Protein 5KQB (pdb70)

Foldseek 3Di:
DQFPPDDDDPFFWGDFWFADDPDDDPHTQQFTKGADAFFWFWWALAWWFWADWDADQQQFTWTKTDHPVHWKIKIKTAFPFFDDDHGDTDGFLHTGGTGHQGSHDPPTTIITIFMAGNDDDSVRTDGCQVVLVPGPVRCCSTTDD

Secondary structure (DSSP, 8-state):
---------S-SBS--SEESSSSSSS-EE-SEEEE--TTPEEEPSSSEEEEEEEEETTTEEEEEEEETTSSEEEEEEEEEEES--TT-EE-TT-EEEEE---S-SSSPPEEEEEEEESS-SGGGB--SHHHHTTSTTGGGGTB--

Nearest PDB structures (foldseek):
  5kqc-assembly1_A  TM=9.126E-01  e=1.119E-22  Staphylococcus aureus
  5nmy-assembly1_A  TM=9.109E-01  e=2.207E-10  Staphylococcus simulans
  4lxc-assembly5_C-2  TM=8.504E-01  e=8.497E-10  Staphylococcus simulans
  6smk-assembly1_A  TM=8.408E-01  e=1.112E-07  Enterococcus faecalis V583
  7qrl-assembly2_B  TM=8.453E-01  e=5.719E-06  Caulobacter vibrioides

CATH classification: 2.70.70.10

InterPro domains:
  IPR011055 Duplicated hybrid motif [G3DSA:2.70.70.10] (48-192)
  IPR011055 Duplicated hybrid motif [SSF51261] (54-179)
  IPR016047 M23ase, beta-sheet core domain [PF01551] (75-166)
  IPR050570 Bacterial cell wall metabolism enzyme [PTHR21666] (57-179)

Solvent-accessible surface area: 8880 Å² total; per-residue (Å²): 114,115,173,197,97,122,212,158,234,50,92,110,42,64,77,60,59,29,134,115,108,146,55,118,178,66,45,131,11,57,0,1,6,3,41,11,77,140,37,11,26,0,42,1,2,32,42,1,99,1,54,122,50,43,99,61,165,128,6,5,62,2,0,1,3,18,31,102,143,55,88,51,27,1,37,0,34,19,0,50,135,59,70,20,133,80,47,40,161,14,141,44,39,77,51,0,0,65,0,0,61,38,22,37,159,135,99,51,7,43,1,18,0,15,35,0,85,58,16,61,17,84,88,107,17,82,49,0,99,76,9,17,125,130,17,115,92,22,53,163,10,0,9,79,106

Sequence (145 aa):
GSKWEDFFRGSRITETFGKYQHSPFDGKHYGIDFALPKGTPIKAPTNGKVTRIFNNELGGKVLQIAEDNGEYHQWYLHLDKYNVKVGDRVKAGDIIAYSGNTGIQTTGAHLHFQRMKGGVGNAYAEDPKPFIDQLPDGERSLYDLGSKWEDFFRGSRITETFGKYQHSPFDGKHYGIDFALPKGTPIKAPTNGKVTRIFNNELGGKVLQIAEDNGEYHQWYLHLDKYNVKVGDRVKAGDIIAYSGNTGIQTTGAHLHFQRMKGGVGNAYAEDPKPFIDQLPDGERSLYDLGSKWEDFFRGSRITETFGKYQHSPFDGKHYGIDFALPKGTPIKAPTNGKVTRIFNNELGGKVLQIAEDNGEYHQWYLHLDKYNVKVGDRVKAGDIIAYSGNTGIQTTGAHLHFQRMKGGVGNAYAEDPKPFIDQLPDGERSLYDLGSKWEDFFRGSRITETFGKYQHSPFDGKHYGIDFALPKGTPIKAPTNGKVTRIFNNELGGKVLQIAEDNGEYHQWYLHLDKYNVKVGDRVKAGDIIAYSGNTGIQTTGAHLHFQRMKGGVGNAYAEDPKPFIDQLPDGERSLYDLGSKWEDFFRGSRITETFGKYQHSPFDGKHYGIDFALPKGTPIKAPTNGKVTRIFNNELGGKVLQIAEDNGEYHQWYLHLDKYNVKVGDRVKAGDIIAYSGNTGIQTTGAHLHFQRMKGGVGNAYAEDPKPFIDQLPDGERSLYDLGSKWEDFFRGSRITETFGKYQHSPFDGKHYGIDFALPKGTPIKAPTNGKVTRIFNNELGGKVLQIAEDNGEYHQWYLHLDKYNVKVGDRVKAGDIIAYSGNTGIQTTGAHLHFQRMKGGVGNAYAEDPKPFIDQLPDGERSLYDLGSKWEDFFRGSRITETFGKYQHSPFDGKHYGIDFALPKGTPIKAPTNGKVTRIFNNELGGKVLQIAEDNGEYHQWYLHLDKYNVKVGDRVKAGDIIAYSGNTGIQTTGAHLHFQRMKGGVGNAYAEDPKPFIDQLPDGERSLYDLGSKWEDFFRGSRITETFGKYQHSPFDGKHYGIDFALPKGTPIKAPTNGKVTRIFNNELGGKVLQIAEDNGEYHQWYLHLDKYNVKVGDRVKAGDIIAYSGNTGIQTTGAHLHFQRMKGGVGNAYAEDPKPFIDQLPDGERSLYDLGSKWEDFFRGSRITETFGKYQHSPFDGKHYGIDFALPKGTPIKAPTNGKVTRIFNNELGGKVLQIAEDNGEYHQWYLHLDKYNVKVGDRVKAGDIIAYSGNTGIQTTGAHLHFQRMKGGVGNAYAEDPKPFIDQLPDGERSLYDLGSKWEDFFRGSRITETFGKYQHSPFDGKHYGIDFALPKGTPIKAPTNGKVTRIFNNELGGKVLQIAEDNGEYHQWYLHLDKYNVKVGDRVKAGDIIAYSGNTGIQTTGAHLHFQRMKGGVGNAYAEDPKPFIDQLPDGERSLYDLGSKWEDFFRGSRITETFGKYQHSPFDGKHYGIDFALPKGTPIKAPTNGKVTRIFNNELGGKVLQIAEDNGEYHQWYLHLDKYNVKVGDRVKAGDIIAYSGNTGIQTTGAHLHFQRMKGGVGNAYAEDPKPFIDQLPDGERSLYDLGSKWEDFFRGSRITETFGKYQHSPFDGKHYGIDFALPKGTPIKAPTNGKVTRIFNNELGGKVLQIAEDNGEYHQWYLHLDKYNVKVGDRVKAGDIIAYSGNTGIQTTGAHLHFQRMKGGVGNAYAEDPKPFIDQLPDGERSLYDLGSKWEDFFRGSRITETFGKYQHSPFDGKHYGIDFALPKGTPIKAPTNGKVTRIFNNELGGKVLQIAEDNGEYHQWYLHLDKYNVKVGDRVKAGDIIAYSGNTGIQTTGAHLHFQRMKGGVGNAYAEDPKPFIDQLPDGERSLYDLGSKWEDFFRGSRITETFGKYQHSPFDGKHYGIDFALPKGTPIKAPTNGKVTRIFNNELGGKVLQIAEDNGEYHQWYLHLDKYNVKVGDRVKAGDIIAYSGNTGIQTTGAHLHFQRMKGGVGNAYAEDPKPFIDQLPDGERSLYDLGSKWEDFFRGSRITETFGKYQHSPFDGKHYGIDFALPKGTPIKAPTNGKVTRIFNNELGGKVLQIAEDNGEYHQWYLHLDKYNVKVGDRVKAGDIIAYSGNTGIQTTGAHLHFQRMKGGVGNAYAEDPKPFIDQLPDGERSLYDL

Radius of gyration: 15.44 Å; Cα contacts (8 Å, |Δi|>4): 350; chains: 1; bounding box: 43×32×42 Å

Organism: Staphylococcus aureus (strain NCTC 8325 / PS 47) (NCBI:txid93061)

Structure (mmCIF, N/CA/C/O backbone):
data_5KQB
#
_entry.id   5KQB
#
loop_
_entity.id
_entity.type
_entity.pdbx_description
1 polymer 'Peptidase M23'
2 non-polymer 'ZINC ION'
#
loop_
_atom_site.group_PDB
_atom_site.id
_atom_site.type_symbol
_atom_site.label_atom_id
_atom_site.label_alt_id
_atom_site.label_comp_id
_atom_site.label_asym_id
_atom_site.label_entity_id
_atom_site.label_seq_id
_atom_site.pdbx_PDB_ins_code
_atom_site.Cartn_x
_atom_site.Cartn_y
_atom_site.Cartn_z
_atom_site.occupancy
_atom_site.B_iso_or_equiv
_atom_site.auth_seq_id
_atom_site.auth_comp_id
_atom_site.auth_asym_id
_atom_site.auth_atom_id
_atom_site.pdbx_PDB_model_num
ATOM 1 N N . GLY A 1 1 ? 55.554 49.797 23.545 1.00 0.00 48 GLY A N 1
ATOM 2 C CA . GLY A 1 1 ? 56.407 49.571 22.369 1.00 0.00 48 GLY A CA 1
ATOM 3 C C . GLY A 1 1 ? 56.762 48.112 22.212 1.00 0.00 48 GLY A C 1
ATOM 4 O O . GLY A 1 1 ? 55.892 47.245 22.321 1.00 0.00 48 GLY A O 1
ATOM 10 N N . SER A 1 2 ? 58.043 47.841 21.951 1.00 0.00 49 SER A N 1
ATOM 11 C CA . SER A 1 2 ? 58.594 46.501 21.706 1.00 0.00 49 SER A CA 1
ATOM 12 C C . SER A 1 2 ? 58.436 45.543 22.893 1.00 0.00 49 SER A C 1
ATOM 13 O O . SER A 1 2 ? 58.075 44.380 22.695 1.00 0.00 49 SER A O 1
ATOM 21 N N . LYS A 1 3 ? 58.669 46.014 24.127 1.00 0.00 50 LYS A N 1
ATOM 22 C CA . LYS A 1 3 ? 58.677 45.169 25.333 1.00 0.00 50 LYS A CA 1
ATOM 23 C C . LYS A 1 3 ? 57.378 45.245 26.138 1.00 0.00 50 LYS A C 1
ATOM 24 O O . LYS A 1 3 ? 57.048 46.295 26.696 1.00 0.00 50 LYS A O 1
ATOM 43 N N . TRP A 1 4 ? 56.677 44.118 26.241 1.00 0.00 51 TRP A N 1
ATOM 44 C CA . TRP A 1 4 ? 55.364 43.994 26.904 1.00 0.00 51 TRP A CA 1
ATOM 45 C C . TRP A 1 4 ? 55.045 42.588 27.440 1.00 0.00 51 TRP A C 1
ATOM 46 O O . TRP A 1 4 ? 54.085 42.408 28.193 1.00 0.00 51 TRP A O 1
ATOM 67 N N . GLU A 1 5 ? 55.828 41.588 27.038 1.00 0.00 52 GLU A N 1
ATOM 68 C CA . GLU A 1 5 ? 55.549 40.159 27.171 1.00 0.00 52 GLU A CA 1
ATOM 69 C C . GLU A 1 5 ? 55.369 39.660 28.619 1.00 0.00 52 GLU A C 1
ATOM 70 O O . GLU A 1 5 ? 55.992 40.146 29.568 1.00 0.00 52 GLU A O 1
ATOM 82 N N . ASP A 1 6 ? 54.490 38.673 28.792 1.00 0.00 53 ASP A N 1
ATOM 83 C CA . ASP A 1 6 ? 53.998 38.228 30.097 1.00 0.00 53 ASP A CA 1
ATOM 84 C C . ASP A 1 6 ? 55.000 37.393 30.912 1.00 0.00 53 ASP A C 1
ATOM 85 O O . ASP A 1 6 ? 55.615 36.452 30.393 1.00 0.00 53 ASP A O 1
ATOM 94 N N . PHE A 1 7 ? 55.096 37.661 32.216 1.00 0.00 54 PHE A N 1
ATOM 95 C CA . PHE A 1 7 ? 55.725 36.786 33.216 1.00 0.00 54 PHE A CA 1
ATOM 96 C C . PHE A 1 7 ? 54.858 35.611 33.698 1.00 0.00 54 PHE A C 1
ATOM 97 O O . PHE A 1 7 ? 54.717 35.346 34.894 1.00 0.00 54 PHE A O 1
ATOM 114 N N . PHE A 1 8 ? 54.186 34.965 32.745 1.00 0.00 55 PHE A N 1
ATOM 115 C CA . PHE A 1 8 ? 53.216 33.892 32.967 1.00 0.00 55 PHE A CA 1
ATOM 116 C C . PHE A 1 8 ? 53.856 32.654 33.622 1.00 0.00 55 PHE A C 1
ATOM 117 O O . PHE A 1 8 ? 54.974 32.288 33.251 1.00 0.00 55 PHE A O 1
ATOM 134 N N . ARG A 1 9 ? 53.163 31.976 34.545 1.00 0.00 56 ARG A N 1
ATOM 135 C CA . ARG A 1 9 ? 53.516 30.608 34.964 1.00 0.00 56 ARG A CA 1
ATOM 136 C C . ARG A 1 9 ? 52.311 29.855 35.537 1.00 0.00 56 ARG A C 1
ATOM 137 O O . ARG A 1 9 ? 51.733 30.264 36.552 1.00 0.00 56 ARG A O 1
ATOM 158 N N . GLY A 1 10 ? 51.982 28.724 34.915 1.00 0.00 57 GLY A N 1
ATOM 159 C CA . GLY A 1 10 ? 50.913 27.808 35.321 1.00 0.00 57 GLY A CA 1
ATOM 160 C C . GLY A 1 10 ? 49.496 28.391 35.229 1.00 0.00 57 GLY A C 1
ATOM 161 O O . GLY A 1 10 ? 49.277 29.515 34.773 1.00 0.00 57 GLY A O 1
ATOM 165 N N . SER A 1 11 ? 48.516 27.617 35.688 1.00 0.00 58 SER A N 1
ATOM 166 C CA . SER A 1 11 ? 47.101 28.015 35.741 1.00 0.00 58 SER A CA 1
ATOM 167 C C . SER A 1 11 ? 46.762 29.009 36.866 1.00 0.00 58 SER A C 1
ATOM 168 O O . SER A 1 11 ? 47.579 29.290 37.751 1.00 0.00 58 SER A O 1
ATOM 176 N N . ARG A 1 12 ? 45.551 29.583 36.826 1.00 0.00 59 ARG A N 1
ATOM 177 C CA . ARG A 1 12 ? 45.092 30.687 37.696 1.00 0.00 59 ARG A CA 1
ATOM 178 C C . ARG A 1 12 ? 44.727 30.282 39.132 1.00 0.00 59 ARG A C 1
ATOM 179 O O . ARG A 1 12 ? 44.398 31.147 39.937 1.00 0.00 59 ARG A O 1
ATOM 200 N N . ILE A 1 13 ? 44.745 28.992 39.472 1.00 0.00 60 ILE A N 1
ATOM 201 C CA . ILE A 1 13 ? 44.334 28.521 40.800 1.00 0.00 60 ILE A CA 1
ATOM 202 C C . ILE A 1 13 ? 45.461 28.733 41.828 1.00 0.00 60 ILE A C 1
ATOM 203 O O . ILE A 1 13 ? 46.583 28.253 41.632 1.00 0.00 60 ILE A O 1
ATOM 219 N N . THR A 1 14 ? 45.175 29.427 42.937 1.00 0.00 61 THR A N 1
ATOM 220 C CA . THR A 1 14 ? 46.079 29.514 44.102 1.00 0.00 61 THR A CA 1
ATOM 221 C C . THR A 1 14 ? 46.096 28.265 44.981 1.00 0.00 61 THR A C 1
ATOM 222 O O . THR A 1 14 ? 47.159 27.699 45.246 1.00 0.00 61 THR A O 1
ATOM 233 N N . GLU A 1 15 ? 44.911 27.800 45.384 1.00 0.00 62 GLU A N 1
ATOM 234 C CA . GLU A 1 15 ? 44.677 26.604 46.197 1.00 0.00 62 GLU A CA 1
ATOM 235 C C . GLU A 1 15 ? 43.359 25.901 45.828 1.00 0.00 62 GLU A C 1
ATOM 236 O O . GLU A 1 15 ? 42.325 26.537 45.601 1.00 0.00 62 GLU A O 1
ATOM 248 N N . THR A 1 16 ? 43.409 24.569 45.799 1.00 0.00 63 THR A N 1
ATOM 249 C CA . THR A 1 16 ? 42.268 23.646 45.661 1.00 0.00 63 THR A CA 1
ATOM 250 C C . THR A 1 16 ? 41.834 23.094 47.034 1.00 0.00 63 THR A C 1
ATOM 251 O O . THR A 1 16 ? 42.274 23.593 48.077 1.00 0.00 63 THR A O 1
ATOM 262 N N . PHE A 1 17 ? 40.937 22.106 47.077 1.00 0.00 64 PHE A N 1
ATOM 263 C CA . PHE A 1 17 ? 40.296 21.623 48.308 1.00 0.00 64 PHE A CA 1
ATOM 264 C C . PHE A 1 17 ? 41.321 20.748 49.067 1.00 0.00 64 PHE A C 1
ATOM 265 O O . PHE A 1 17 ? 41.825 19.759 48.521 1.00 0.00 64 PHE A O 1
ATOM 282 N N . GLY A 1 18 ? 41.609 21.084 50.333 1.00 0.00 65 GLY A N 1
ATOM 283 C CA . GLY A 1 18 ? 42.567 20.355 51.189 1.00 0.00 65 GLY A CA 1
ATOM 284 C C . GLY A 1 18 ? 43.312 21.216 52.229 1.00 0.00 65 GLY A C 1
ATOM 285 O O . GLY A 1 18 ? 43.178 22.445 52.250 1.00 0.00 65 GLY A O 1
ATOM 289 N N . LYS A 1 19 ? 44.096 20.582 53.120 1.00 0.00 66 LYS A N 1
ATOM 290 C CA . LYS A 1 19 ? 44.815 21.265 54.223 1.00 0.00 66 LYS A CA 1
ATOM 291 C C . LYS A 1 19 ? 45.854 22.282 53.741 1.00 0.00 66 LYS A C 1
ATOM 292 O O . LYS A 1 19 ? 46.508 22.078 52.714 1.00 0.00 66 LYS A O 1
ATOM 311 N N . TYR A 1 20 ? 46.051 23.344 54.519 1.00 0.00 67 TYR A N 1
ATOM 312 C CA . TYR A 1 20 ? 47.086 24.349 54.270 1.00 0.00 67 TYR A CA 1
ATOM 313 C C . TYR A 1 20 ? 48.552 23.957 54.485 1.00 0.00 67 TYR A C 1
ATOM 314 O O . TYR A 1 20 ? 49.385 24.304 53.645 1.00 0.00 67 TYR A O 1
ATOM 332 N N . GLN A 1 21 ? 48.873 23.195 55.533 1.00 0.00 68 GLN A N 1
ATOM 333 C CA . GLN A 1 21 ? 50.228 22.695 55.835 1.00 0.00 68 GLN A CA 1
ATOM 334 C C . GLN A 1 21 ? 50.179 21.360 56.603 1.00 0.00 68 GLN A C 1
ATOM 335 O O . GLN A 1 21 ? 49.106 20.914 57.011 1.00 0.00 68 GLN A O 1
ATOM 349 N N . HIS A 1 22 ? 51.337 20.731 56.830 1.00 0.00 69 HIS A N 1
ATOM 350 C CA . HIS A 1 22 ? 51.499 19.644 57.800 1.00 0.00 69 HIS A CA 1
ATOM 351 C C . HIS A 1 22 ? 51.131 20.091 59.231 1.00 0.00 69 HIS A C 1
ATOM 352 O O . HIS A 1 22 ? 51.043 21.289 59.529 1.00 0.00 69 HIS A O 1
ATOM 366 N N . SER A 1 23 ? 50.963 19.115 60.127 1.00 0.00 70 SER A N 1
ATOM 367 C CA . SER A 1 23 ? 50.363 19.255 61.468 1.00 0.00 70 SER A CA 1
ATOM 368 C C . SER A 1 23 ? 48.849 19.585 61.451 1.00 0.00 70 SER A C 1
ATOM 369 O O . SER A 1 23 ? 48.310 19.966 60.406 1.00 0.00 70 SER A O 1
ATOM 377 N N . PRO A 1 24 ? 48.103 19.371 62.556 1.00 0.00 71 PRO A N 1
ATOM 378 C CA . PRO A 1 24 ? 46.638 19.480 62.566 1.00 0.00 71 PRO A CA 1
ATOM 379 C C . PRO A 1 24 ? 46.098 20.904 62.814 1.00 0.00 71 PRO A C 1
ATOM 380 O O . PRO A 1 24 ? 44.887 21.065 62.998 1.00 0.00 71 PRO A O 1
ATOM 391 N N . PHE A 1 25 ? 46.959 21.927 62.878 1.00 0.00 72 PHE A N 1
ATOM 392 C CA . PHE A 1 25 ? 46.598 23.273 63.355 1.00 0.00 72 PHE A CA 1
ATOM 393 C C . PHE A 1 25 ? 46.233 24.193 62.172 1.00 0.00 72 PHE A C 1
ATOM 394 O O . PHE A 1 25 ? 45.349 25.043 62.306 1.00 0.00 72 PHE A O 1
ATOM 411 N N . ASP A 1 26 ? 46.903 24.046 61.025 1.00 0.00 73 ASP A N 1
ATOM 412 C CA . ASP A 1 26 ? 46.561 24.675 59.744 1.00 0.00 73 ASP A CA 1
ATOM 413 C C . ASP A 1 26 ? 45.564 23.838 58.928 1.00 0.00 73 ASP A C 1
ATOM 414 O O . ASP A 1 26 ? 45.941 22.880 58.247 1.00 0.00 73 ASP A O 1
ATOM 423 N N . GLY A 1 27 ? 44.278 24.160 59.075 1.00 0.00 74 GLY A N 1
ATOM 424 C CA . GLY A 1 27 ? 43.144 23.356 58.618 1.00 0.00 74 GLY A CA 1
ATOM 425 C C . GLY A 1 27 ? 42.893 23.357 57.108 1.00 0.00 74 GLY A C 1
ATOM 426 O O . GLY A 1 27 ? 43.749 23.706 56.290 1.00 0.00 74 GLY A O 1
ATOM 430 N N . LYS A 1 28 ? 41.695 22.909 56.724 1.00 0.00 75 LYS A N 1
ATOM 431 C CA . LYS A 1 28 ? 41.289 22.693 55.330 1.00 0.00 75 LYS A CA 1
ATOM 432 C C . LYS A 1 28 ? 40.758 23.955 54.652 1.00 0.00 75 LYS A C 1
ATOM 433 O O . LYS A 1 28 ? 40.009 24.731 55.249 1.00 0.00 75 LYS A O 1
ATOM 452 N N . HIS A 1 29 ? 41.135 24.117 53.385 1.00 0.00 76 HIS A N 1
ATOM 453 C CA . HIS A 1 29 ? 40.464 24.951 52.391 1.00 0.00 76 HIS A CA 1
ATOM 454 C C . HIS A 1 29 ? 39.285 24.159 51.813 1.00 0.00 76 HIS A C 1
ATOM 455 O O . HIS A 1 29 ? 39.505 23.075 51.268 1.00 0.00 76 HIS A O 1
ATOM 469 N N . TYR A 1 30 ? 38.057 24.677 51.908 1.00 0.00 77 TYR A N 1
ATOM 470 C CA . TYR A 1 30 ? 36.841 23.977 51.469 1.00 0.00 77 TYR A CA 1
ATOM 471 C C . TYR A 1 30 ? 36.335 24.395 50.070 1.00 0.00 77 TYR A C 1
ATOM 472 O O . TYR A 1 30 ? 35.146 24.302 49.763 1.00 0.00 77 TYR A O 1
ATOM 490 N N . GLY A 1 31 ? 37.229 24.897 49.210 1.00 0.00 78 GLY A N 1
ATOM 491 C CA . GLY A 1 31 ? 36.877 25.468 47.906 1.00 0.00 78 GLY A CA 1
ATOM 492 C C . GLY A 1 31 ? 38.019 25.489 46.883 1.00 0.00 78 GLY A C 1
ATOM 493 O O . GLY A 1 31 ? 39.025 24.795 47.027 1.00 0.00 78 GLY A O 1
ATOM 497 N N . ILE A 1 32 ? 37.849 26.306 45.844 1.00 0.00 79 ILE A N 1
ATOM 498 C CA . ILE A 1 32 ? 38.793 26.563 44.745 1.00 0.00 79 ILE A CA 1
ATOM 499 C C . ILE A 1 32 ? 39.060 28.077 44.663 1.00 0.00 79 ILE A C 1
ATOM 500 O O . ILE A 1 32 ? 38.119 28.861 44.750 1.00 0.00 79 ILE A O 1
ATOM 516 N N . ASP A 1 33 ? 40.323 28.485 44.519 1.00 0.00 80 ASP A N 1
ATOM 517 C CA . ASP A 1 33 ? 40.754 29.899 44.459 1.00 0.00 80 ASP A CA 1
ATOM 518 C C . ASP A 1 33 ? 41.249 30.398 43.091 1.00 0.00 80 ASP A C 1
ATOM 519 O O . ASP A 1 33 ? 42.438 30.283 42.802 1.00 0.00 80 ASP A O 1
ATOM 528 N N . PHE A 1 34 ? 40.372 30.960 42.253 1.00 0.00 81 PHE A N 1
ATOM 529 C CA . PHE A 1 34 ? 40.748 31.578 40.969 1.00 0.00 81 PHE A CA 1
ATOM 530 C C . PHE A 1 34 ? 41.333 32.984 41.119 1.00 0.00 81 PHE A C 1
ATOM 531 O O . PHE A 1 34 ? 40.582 33.924 41.369 1.00 0.00 81 PHE A O 1
ATOM 548 N N . ALA A 1 35 ? 42.641 33.163 40.939 1.00 0.00 82 ALA A N 1
ATOM 549 C CA . ALA A 1 35 ? 43.251 34.489 40.898 1.00 0.00 82 ALA A CA 1
ATOM 550 C C . ALA A 1 35 ? 42.738 35.275 39.683 1.00 0.00 82 ALA A C 1
ATOM 551 O O . ALA A 1 35 ? 42.830 34.801 38.545 1.00 0.00 82 ALA A O 1
ATOM 558 N N . LEU A 1 36 ? 42.207 36.479 39.913 1.00 0.00 83 LEU A N 1
ATOM 559 C CA . LEU A 1 36 ? 41.595 37.311 38.870 1.00 0.00 83 LEU A CA 1
ATOM 560 C C . LEU A 1 36 ? 42.004 38.787 38.994 1.00 0.00 83 LEU A C 1
ATOM 561 O O . LEU A 1 36 ? 42.212 39.272 40.107 1.00 0.00 83 LEU A O 1
ATOM 577 N N . PRO A 1 37 ? 42.037 39.529 37.873 1.00 0.00 84 PRO A N 1
ATOM 578 C CA . PRO A 1 37 ? 42.099 40.983 37.897 1.00 0.00 84 PRO A CA 1
ATOM 579 C C . PRO A 1 37 ? 40.844 41.590 38.541 1.00 0.00 84 PRO A C 1
ATOM 580 O O . PRO A 1 37 ? 39.716 41.153 38.268 1.00 0.00 84 PRO A O 1
ATOM 591 N N . LYS A 1 38 ? 41.030 42.628 39.371 1.00 0.00 85 LYS A N 1
ATOM 592 C CA . LYS A 1 38 ? 39.930 43.317 40.069 1.00 0.00 85 LYS A CA 1
ATOM 593 C C . LYS A 1 38 ? 38.915 43.886 39.068 1.00 0.00 85 LYS A C 1
ATOM 594 O O . LYS A 1 38 ? 39.282 44.597 38.125 1.00 0.00 85 LYS A O 1
ATOM 613 N N . GLY A 1 39 ? 37.639 43.569 39.291 1.00 0.00 86 GLY A N 1
ATOM 614 C CA . GLY A 1 39 ? 36.512 43.983 38.455 1.00 0.00 86 GLY A CA 1
ATOM 615 C C . GLY A 1 39 ? 36.061 42.957 37.409 1.00 0.00 86 GLY A C 1
ATOM 616 O O . GLY A 1 39 ? 35.060 43.202 36.735 1.00 0.00 86 GLY A O 1
ATOM 620 N N . THR A 1 40 ? 36.740 41.812 37.271 1.00 0.00 87 THR A N 1
ATOM 621 C CA . THR A 1 40 ? 36.274 40.694 36.424 1.00 0.00 87 THR A CA 1
ATOM 622 C C . THR A 1 40 ? 34.887 40.184 36.828 1.00 0.00 87 THR A C 1
ATOM 623 O O . THR A 1 40 ? 34.710 39.803 37.990 1.00 0.00 87 THR A O 1
ATOM 634 N N . PRO A 1 41 ? 33.913 40.106 35.900 1.00 0.00 88 PRO A N 1
ATOM 635 C CA . PRO A 1 41 ? 32.625 39.491 36.178 1.00 0.00 88 PRO A CA 1
ATOM 636 C C . PRO A 1 41 ? 32.730 37.966 36.361 1.00 0.00 88 PRO A C 1
ATOM 637 O O . PRO A 1 41 ? 33.359 37.258 35.570 1.00 0.00 88 PRO A O 1
ATOM 648 N N . ILE A 1 42 ? 32.085 37.478 37.420 1.00 0.00 89 ILE A N 1
ATOM 649 C CA . ILE A 1 42 ? 31.894 36.060 37.751 1.00 0.00 89 ILE A CA 1
ATOM 650 C C . ILE A 1 42 ? 30.591 35.589 37.085 1.00 0.00 89 ILE A C 1
ATOM 651 O O . ILE A 1 42 ? 29.552 36.241 37.240 1.00 0.00 89 ILE A O 1
ATOM 667 N N . LYS A 1 43 ? 30.631 34.469 36.362 1.00 0.00 90 LYS A N 1
ATOM 668 C CA . LYS A 1 43 ? 29.494 33.879 35.622 1.00 0.00 90 LYS A CA 1
ATOM 669 C C . LYS A 1 43 ? 28.927 32.683 36.404 1.00 0.00 90 LYS A C 1
ATOM 670 O O . LYS A 1 43 ? 29.644 32.046 37.173 1.00 0.00 90 LYS A O 1
ATOM 689 N N . ALA A 1 44 ? 27.642 32.377 36.232 1.00 0.00 91 ALA A N 1
ATOM 690 C CA . ALA A 1 44 ? 27.017 31.202 36.838 1.00 0.00 91 ALA A CA 1
ATOM 691 C C . ALA A 1 44 ? 27.487 29.903 36.139 1.00 0.00 91 ALA A C 1
ATOM 692 O O . ALA A 1 44 ? 27.267 29.775 34.934 1.00 0.00 91 ALA A O 1
ATOM 699 N N . PRO A 1 45 ? 28.055 28.907 36.848 1.00 0.00 92 PRO A N 1
ATOM 700 C CA . PRO A 1 45 ? 28.434 27.618 36.257 1.00 0.00 92 PRO A CA 1
ATOM 701 C C . PRO A 1 45 ? 27.219 26.816 35.771 1.00 0.00 92 PRO A C 1
ATOM 702 O O . PRO A 1 45 ? 27.250 26.194 34.709 1.00 0.00 92 PRO A O 1
ATOM 713 N N . THR A 1 46 ? 26.138 26.837 36.551 1.00 0.00 93 THR A N 1
ATOM 714 C CA . THR A 1 46 ? 24.879 26.124 36.317 1.00 0.00 93 THR A CA 1
ATOM 715 C C . THR A 1 46 ? 23.692 27.078 36.460 1.00 0.00 93 THR A C 1
ATOM 716 O O . THR A 1 46 ? 23.811 28.181 36.997 1.00 0.00 93 THR A O 1
ATOM 727 N N . ASN A 1 47 ? 22.519 26.678 35.969 1.00 0.00 94 ASN A N 1
ATOM 728 C CA . ASN A 1 47 ? 21.266 27.358 36.299 1.00 0.00 94 ASN A CA 1
ATOM 729 C C . ASN A 1 47 ? 20.904 27.084 37.774 1.00 0.00 94 ASN A C 1
ATOM 730 O O . ASN A 1 47 ? 21.031 25.957 38.261 1.00 0.00 94 ASN A O 1
ATOM 741 N N . GLY A 1 48 ? 20.452 28.122 38.472 1.00 0.00 95 GLY A N 1
ATOM 742 C CA . GLY A 1 48 ? 20.112 28.055 39.901 1.00 0.00 95 GLY A CA 1
ATOM 743 C C . GLY A 1 48 ? 19.329 29.274 40.391 1.00 0.00 95 GLY A C 1
ATOM 744 O O . GLY A 1 48 ? 18.803 30.027 39.574 1.00 0.00 95 GLY A O 1
ATOM 748 N N . LYS A 1 49 ? 19.281 29.511 41.706 1.00 0.00 96 LYS A N 1
ATOM 749 C CA . LYS A 1 49 ? 18.667 30.703 42.322 1.00 0.00 96 LYS A CA 1
ATOM 750 C C . LYS A 1 49 ? 19.416 31.148 43.584 1.00 0.00 96 LYS A C 1
ATOM 751 O O . LYS A 1 49 ? 19.952 30.322 44.320 1.00 0.00 96 LYS A O 1
ATOM 770 N N . VAL A 1 50 ? 19.497 32.458 43.822 1.00 0.00 97 VAL A N 1
ATOM 771 C CA . VAL A 1 50 ? 20.174 33.035 45.000 1.00 0.00 97 VAL A CA 1
ATOM 772 C C . VAL A 1 50 ? 19.456 32.788 46.322 1.00 0.00 97 VAL A C 1
ATOM 773 O O . VAL A 1 50 ? 18.282 33.127 46.453 1.00 0.00 97 VAL A O 1
ATOM 786 N N . THR A 1 51 ? 20.186 32.291 47.323 1.00 0.00 98 THR A N 1
ATOM 787 C CA . THR A 1 51 ? 19.668 31.986 48.671 1.00 0.00 98 THR A CA 1
ATOM 788 C C . THR A 1 51 ? 19.925 33.062 49.721 1.00 0.00 98 THR A C 1
ATOM 789 O O . THR A 1 51 ? 19.068 33.346 50.564 1.00 0.00 98 THR A O 1
ATOM 800 N N . ARG A 1 52 ? 21.129 33.651 49.672 1.00 0.00 99 ARG A N 1
ATOM 801 C CA . ARG A 1 52 ? 21.677 34.546 50.704 1.00 0.00 99 ARG A CA 1
ATOM 802 C C . ARG A 1 52 ? 22.768 35.449 50.124 1.00 0.00 99 ARG A C 1
ATOM 803 O O . ARG A 1 52 ? 23.517 35.026 49.247 1.00 0.00 99 ARG A O 1
ATOM 824 N N . ILE A 1 53 ? 22.868 36.677 50.635 1.00 0.00 100 ILE A N 1
ATOM 825 C CA . ILE A 1 53 ? 23.864 37.680 50.225 1.00 0.00 100 ILE A CA 1
ATOM 826 C C . ILE A 1 53 ? 24.356 38.450 51.465 1.00 0.00 100 ILE A C 1
ATOM 827 O O . ILE A 1 53 ? 23.547 39.055 52.173 1.00 0.00 100 ILE A O 1
ATOM 843 N N . PHE A 1 54 ? 25.658 38.408 51.760 1.00 0.00 101 PHE A N 1
ATOM 844 C CA . PHE A 1 54 ? 26.232 38.981 52.997 1.00 0.00 101 PHE A CA 1
ATOM 845 C C . PHE A 1 54 ? 27.707 39.365 52.876 1.00 0.00 101 PHE A C 1
ATOM 846 O O . PHE A 1 54 ? 28.386 38.934 51.955 1.00 0.00 101 PHE A O 1
ATOM 863 N N . ASN A 1 55 ? 28.232 40.149 53.822 1.00 0.00 102 ASN A N 1
ATOM 864 C CA . ASN A 1 55 ? 29.614 40.640 53.750 1.00 0.00 102 ASN A CA 1
ATOM 865 C C . ASN A 1 55 ? 30.369 40.370 55.061 1.00 0.00 102 ASN A C 1
ATOM 866 O O . ASN A 1 55 ? 29.987 40.835 56.139 1.00 0.00 102 ASN A O 1
ATOM 877 N N . ASN A 1 56 ? 31.444 39.594 54.952 1.00 0.00 103 ASN A N 1
ATOM 878 C CA . ASN A 1 56 ? 32.252 39.062 56.044 1.00 0.00 103 ASN A CA 1
ATOM 879 C C . ASN A 1 56 ? 33.547 39.881 56.233 1.00 0.00 103 ASN A C 1
ATOM 880 O O . ASN A 1 56 ? 34.177 40.307 55.262 1.00 0.00 103 ASN A O 1
ATOM 891 N N . GLU A 1 57 ? 33.955 40.118 57.481 1.00 0.00 104 GLU A N 1
ATOM 892 C CA . GLU A 1 57 ? 35.083 41.004 57.828 1.00 0.00 104 GLU A CA 1
ATOM 893 C C . GLU A 1 57 ? 36.473 40.509 57.382 1.00 0.00 104 GLU A C 1
ATOM 894 O O . GLU A 1 57 ? 37.412 41.302 57.300 1.00 0.00 104 GLU A O 1
ATOM 906 N N . LEU A 1 58 ? 36.618 39.222 57.063 1.00 0.00 105 LEU A N 1
ATOM 907 C CA . LEU A 1 58 ? 37.891 38.586 56.682 1.00 0.00 105 LEU A CA 1
ATOM 908 C C . LEU A 1 58 ? 37.842 37.817 55.345 1.00 0.00 105 LEU A C 1
ATOM 909 O O . LEU A 1 58 ? 38.877 37.690 54.683 1.00 0.00 105 LEU A O 1
ATOM 925 N N . GLY A 1 59 ? 36.659 37.382 54.904 1.00 0.00 106 GLY A N 1
ATOM 926 C CA . GLY A 1 59 ? 36.392 36.750 53.603 1.00 0.00 106 GLY A CA 1
ATOM 927 C C . GLY A 1 59 ? 35.848 37.706 52.529 1.00 0.00 106 GLY A C 1
ATOM 928 O O . GLY A 1 59 ? 35.694 37.310 51.376 1.00 0.00 106 GLY A O 1
ATOM 932 N N . GLY A 1 60 ? 35.564 38.961 52.893 1.00 0.00 107 GLY A N 1
ATOM 933 C CA . GLY A 1 60 ? 35.001 39.961 51.987 1.00 0.00 107 GLY A CA 1
ATOM 934 C C . GLY A 1 60 ? 33.509 39.751 51.717 1.00 0.00 107 GLY A C 1
ATOM 935 O O . GLY A 1 60 ? 32.790 39.142 52.511 1.00 0.00 107 GLY A O 1
ATOM 939 N N . LYS A 1 61 ? 33.025 40.279 50.591 1.00 0.00 108 LYS A N 1
ATOM 940 C CA . LYS A 1 61 ? 31.642 40.063 50.136 1.00 0.00 108 LYS A CA 1
ATOM 941 C C . LYS A 1 61 ? 31.380 38.609 49.737 1.00 0.00 108 LYS A C 1
ATOM 942 O O . LYS A 1 61 ? 32.253 37.978 49.135 1.00 0.00 108 LYS A O 1
ATOM 961 N N . VAL A 1 62 ? 30.169 38.121 50.021 1.00 0.00 109 VAL A N 1
ATOM 962 C CA . VAL A 1 62 ? 29.718 36.745 49.771 1.00 0.00 109 VAL A CA 1
ATOM 963 C C . VAL A 1 62 ? 28.321 36.578 49.170 1.00 0.00 109 VAL A C 1
ATOM 964 O O . VAL A 1 62 ? 27.304 36.962 49.748 1.00 0.00 109 VAL A O 1
ATOM 977 N N . LEU A 1 63 ? 28.275 35.899 48.026 1.00 0.00 110 LEU A N 1
ATOM 978 C CA . LEU A 1 63 ? 27.054 35.441 47.362 1.00 0.00 110 LEU A CA 1
ATOM 979 C C . LEU A 1 63 ? 26.845 33.933 47.613 1.00 0.00 110 LEU A C 1
ATOM 980 O O . LEU A 1 63 ? 27.774 33.146 47.440 1.00 0.00 110 LEU A O 1
ATOM 996 N N . GLN A 1 64 ? 25.631 33.538 48.011 1.00 0.00 111 GLN A N 1
ATOM 997 C CA . GLN A 1 64 ? 25.191 32.128 48.134 1.00 0.00 111 GLN A CA 1
ATOM 998 C C . GLN A 1 64 ? 24.135 31.774 47.069 1.00 0.00 111 GLN A C 1
ATOM 999 O O . GLN A 1 64 ? 23.069 32.394 47.018 1.00 0.00 111 GLN A O 1
ATOM 1013 N N . ILE A 1 65 ? 24.368 30.724 46.280 1.00 0.00 112 ILE A N 1
ATOM 1014 C CA . ILE A 1 65 ? 23.439 30.205 45.255 1.00 0.00 112 ILE A CA 1
ATOM 1015 C C . ILE A 1 65 ? 23.064 28.735 45.515 1.00 0.00 112 ILE A C 1
ATOM 1016 O O . ILE A 1 65 ? 23.854 27.970 46.067 1.00 0.00 112 ILE A O 1
ATOM 1032 N N . ALA A 1 66 ? 21.851 28.346 45.120 1.00 0.00 113 ALA A N 1
ATOM 1033 C CA . ALA A 1 66 ? 21.315 26.986 45.141 1.00 0.00 113 ALA A CA 1
ATOM 1034 C C . ALA A 1 66 ? 21.086 26.449 43.711 1.00 0.00 113 ALA A C 1
ATOM 1035 O O . ALA A 1 66 ? 20.614 27.183 42.841 1.00 0.00 113 ALA A O 1
ATOM 1042 N N . GLU A 1 67 ? 21.399 25.174 43.466 1.00 0.00 114 GLU A N 1
ATOM 1043 C CA . GLU A 1 67 ? 21.165 24.486 42.178 1.00 0.00 114 GLU A CA 1
ATOM 1044 C C . GLU A 1 67 ? 19.710 24.009 41.995 1.00 0.00 114 GLU A C 1
ATOM 1045 O O . GLU A 1 67 ? 18.955 23.917 42.966 1.00 0.00 114 GLU A O 1
ATOM 1057 N N . ASP A 1 68 ? 19.285 23.697 40.760 1.00 0.00 115 ASP A N 1
ATOM 1058 C CA . ASP A 1 68 ? 17.864 23.456 40.444 1.00 0.00 115 ASP A CA 1
ATOM 1059 C C . ASP A 1 68 ? 17.219 22.231 41.125 1.00 0.00 115 ASP A C 1
ATOM 1060 O O . ASP A 1 68 ? 16.002 22.213 41.335 1.00 0.00 115 ASP A O 1
ATOM 1069 N N . ASN A 1 69 ? 18.008 21.230 41.529 1.00 0.00 116 ASN A N 1
ATOM 1070 C CA . ASN A 1 69 ? 17.547 20.108 42.358 1.00 0.00 116 ASN A CA 1
ATOM 1071 C C . ASN A 1 69 ? 17.439 20.410 43.873 1.00 0.00 116 ASN A C 1
ATOM 1072 O O . ASN A 1 69 ? 16.894 19.581 44.608 1.00 0.00 116 ASN A O 1
ATOM 1083 N N . GLY A 1 70 ? 17.882 21.589 44.333 1.00 0.00 117 GLY A N 1
ATOM 1084 C CA . GLY A 1 70 ? 17.615 22.143 45.672 1.00 0.00 117 GLY A CA 1
ATOM 1085 C C . GLY A 1 70 ? 18.495 21.640 46.829 1.00 0.00 117 GLY A C 1
ATOM 1086 O O . GLY A 1 70 ? 18.269 22.037 47.977 1.00 0.00 117 GLY A O 1
ATOM 1090 N N . GLU A 1 71 ? 19.486 20.785 46.569 1.00 0.00 118 GLU A N 1
ATOM 1091 C CA . GLU A 1 71 ? 20.303 20.113 47.590 1.00 0.00 118 GLU A CA 1
ATOM 1092 C C . GLU A 1 71 ? 21.744 20.645 47.611 1.00 0.00 118 GLU A C 1
ATOM 1093 O O . GLU A 1 71 ? 22.327 20.837 48.676 1.00 0.00 118 GLU A O 1
ATOM 1105 N N . TYR A 1 72 ? 22.307 20.896 46.430 1.00 0.00 119 TYR A N 1
ATOM 1106 C CA . TYR A 1 72 ? 23.588 21.577 46.231 1.00 0.00 119 TYR A CA 1
ATOM 1107 C C . TYR A 1 72 ? 23.605 23.110 46.370 1.00 0.00 119 TYR A C 1
ATOM 1108 O O . TYR A 1 72 ? 22.774 23.805 45.780 1.00 0.00 119 TYR A O 1
ATOM 1126 N N . HIS A 1 73 ? 24.607 23.630 47.086 1.00 0.00 120 HIS A N 1
ATOM 1127 C CA . HIS A 1 73 ? 24.879 25.058 47.307 1.00 0.00 120 HIS A CA 1
ATOM 1128 C C . HIS A 1 73 ? 26.239 25.477 46.734 1.00 0.00 120 HIS A C 1
ATOM 1129 O O . HIS A 1 73 ? 27.125 24.648 46.500 1.00 0.00 120 HIS A O 1
ATOM 1143 N N . GLN A 1 74 ? 26.389 26.778 46.502 1.00 0.00 121 GLN A N 1
ATOM 1144 C CA . GLN A 1 74 ? 27.495 27.422 45.803 1.00 0.00 121 GLN A CA 1
ATOM 1145 C C . GLN A 1 74 ? 27.825 28.776 46.455 1.00 0.00 121 GLN A C 1
ATOM 1146 O O . GLN A 1 74 ? 27.103 29.757 46.245 1.00 0.00 121 GLN A O 1
ATOM 1160 N N . TRP A 1 75 ? 28.919 28.841 47.221 1.00 0.00 122 TRP A N 1
ATOM 1161 C CA . TRP A 1 75 ? 29.450 30.095 47.762 1.00 0.00 122 TRP A CA 1
ATOM 1162 C C . TRP A 1 75 ? 30.429 30.781 46.801 1.00 0.00 122 TRP A C 1
ATOM 1163 O O . TRP A 1 75 ? 31.208 30.114 46.118 1.00 0.00 122 TRP A O 1
ATOM 1184 N N . TYR A 1 76 ? 30.455 32.113 46.851 1.00 0.00 123 TYR A N 1
ATOM 1185 C CA . TYR A 1 76 ? 31.274 33.018 46.051 1.00 0.00 123 TYR A CA 1
ATOM 1186 C C . TYR A 1 76 ? 31.863 34.117 46.944 1.00 0.00 123 TYR A C 1
ATOM 1187 O O . TYR A 1 76 ? 31.205 35.132 47.171 1.00 0.00 123 TYR A O 1
ATOM 1205 N N . LEU A 1 77 ? 33.049 33.881 47.515 1.00 0.00 124 LEU A N 1
ATOM 1206 C CA . LEU A 1 77 ? 33.771 34.837 48.375 1.00 0.00 124 LEU A CA 1
ATOM 1207 C C . LEU A 1 77 ? 34.711 35.740 47.542 1.00 0.00 124 LEU A C 1
ATOM 1208 O O . LEU A 1 77 ? 35.109 35.376 46.432 1.00 0.00 124 LEU A O 1
ATOM 1224 N N . HIS A 1 78 ? 35.108 36.886 48.114 1.00 0.00 125 HIS A N 1
ATOM 1225 C CA . HIS A 1 78 ? 35.951 37.931 47.498 1.00 0.00 125 HIS A CA 1
ATOM 1226 C C . HIS A 1 78 ? 35.322 38.594 46.256 1.00 0.00 125 HIS A C 1
ATOM 1227 O O . HIS A 1 78 ? 35.873 38.608 45.146 1.00 0.00 125 HIS A O 1
ATOM 1241 N N . LEU A 1 79 ? 34.126 39.156 46.455 1.00 0.00 126 LEU A N 1
ATOM 1242 C CA . LEU A 1 79 ? 33.415 39.960 45.458 1.00 0.00 126 LEU A CA 1
ATOM 1243 C C . LEU A 1 79 ? 33.626 41.472 45.693 1.00 0.00 126 LEU A C 1
ATOM 1244 O O . LEU A 1 79 ? 33.737 41.925 46.832 1.00 0.00 126 LEU A O 1
ATOM 1260 N N . ASP A 1 80 ? 33.690 42.261 44.619 1.00 0.00 127 ASP A N 1
ATOM 1261 C CA . ASP A 1 80 ? 33.698 43.736 44.649 1.00 0.00 127 ASP A CA 1
ATOM 1262 C C . ASP A 1 80 ? 32.240 44.220 44.644 1.00 0.00 127 ASP A C 1
ATOM 1263 O O . ASP A 1 80 ? 31.892 45.159 45.367 1.00 0.00 127 ASP A O 1
ATOM 1272 N N . LYS A 1 81 ? 31.416 43.595 43.789 1.00 0.00 128 LYS A N 1
ATOM 1273 C CA . LYS A 1 81 ? 30.040 43.984 43.474 1.00 0.00 128 LYS A CA 1
ATOM 1274 C C . LYS A 1 81 ? 29.151 42.783 43.162 1.00 0.00 128 LYS A C 1
ATOM 1275 O O . LYS A 1 81 ? 29.610 41.836 42.525 1.00 0.00 128 LYS A O 1
ATOM 1294 N N . TYR A 1 82 ? 27.883 42.838 43.550 1.00 0.00 129 TYR A N 1
ATOM 1295 C CA . TYR A 1 82 ? 26.862 41.856 43.169 1.00 0.00 129 TYR A CA 1
ATOM 1296 C C . TYR A 1 82 ? 26.198 42.209 41.828 1.00 0.00 129 TYR A C 1
ATOM 1297 O O . TYR A 1 82 ? 26.052 43.385 41.489 1.00 0.00 129 TYR A O 1
ATOM 1315 N N . ASN A 1 83 ? 25.756 41.197 41.073 1.00 0.00 130 ASN A N 1
ATOM 1316 C CA . ASN A 1 83 ? 24.916 41.362 39.878 1.00 0.00 130 ASN A CA 1
ATOM 1317 C C . ASN A 1 83 ? 23.531 40.701 40.031 1.00 0.00 130 ASN A C 1
ATOM 1318 O O . ASN A 1 83 ? 22.708 40.801 39.124 1.00 0.00 130 ASN A O 1
ATOM 1329 N N . VAL A 1 84 ? 23.287 40.001 41.143 1.00 0.00 131 VAL A N 1
ATOM 1330 C CA . VAL A 1 84 ? 21.987 39.391 41.498 1.00 0.00 131 VAL A CA 1
ATOM 1331 C C . VAL A 1 84 ? 21.532 39.812 42.902 1.00 0.00 131 VAL A C 1
ATOM 1332 O O . VAL A 1 84 ? 22.337 40.257 43.726 1.00 0.00 131 VAL A O 1
ATOM 1345 N N . LYS A 1 85 ? 20.236 39.620 43.185 1.00 0.00 132 LYS A N 1
ATOM 1346 C CA . LYS A 1 85 ? 19.648 39.725 44.537 1.00 0.00 132 LYS A CA 1
ATOM 1347 C C . LYS A 1 85 ? 19.187 38.355 45.052 1.00 0.00 132 LYS A C 1
ATOM 1348 O O . LYS A 1 85 ? 18.991 37.431 44.265 1.00 0.00 132 LYS A O 1
ATOM 1367 N N . VAL A 1 86 ? 18.992 38.223 46.366 1.00 0.00 133 VAL A N 1
ATOM 1368 C CA . VAL A 1 86 ? 18.373 37.060 47.016 1.00 0.00 133 VAL A CA 1
ATOM 1369 C C . VAL A 1 86 ? 17.024 36.815 46.340 1.00 0.00 133 VAL A C 1
ATOM 1370 O O . VAL A 1 86 ? 16.210 37.728 46.203 1.00 0.00 133 VAL A O 1
ATOM 1383 N N . GLY A 1 87 ? 16.801 35.582 45.903 1.00 0.00 134 GLY A N 1
ATOM 1384 C CA . GLY A 1 87 ? 15.566 35.169 45.232 1.00 0.00 134 GLY A CA 1
ATOM 1385 C C . GLY A 1 87 ? 15.522 35.438 43.724 1.00 0.00 134 GLY A C 1
ATOM 1386 O O . GLY A 1 87 ? 14.433 35.399 43.151 1.00 0.00 134 GLY A O 1
ATOM 1390 N N . ASP A 1 88 ? 16.662 35.703 43.078 1.00 0.00 135 ASP A N 1
ATOM 1391 C CA . ASP A 1 88 ? 16.800 35.712 41.621 1.00 0.00 135 ASP A CA 1
ATOM 1392 C C . ASP A 1 88 ? 17.120 34.337 41.048 1.00 0.00 135 ASP A C 1
ATOM 1393 O O . ASP A 1 88 ? 18.149 33.758 41.409 1.00 0.00 135 ASP A O 1
ATOM 1402 N N . ARG A 1 89 ? 16.302 33.832 40.118 1.00 0.00 136 ARG A N 1
ATOM 1403 C CA . ARG A 1 89 ? 16.727 32.745 39.228 1.00 0.00 136 ARG A CA 1
ATOM 1404 C C . ARG A 1 89 ? 17.795 33.212 38.232 1.00 0.00 136 ARG A C 1
ATOM 1405 O O . ARG A 1 89 ? 17.696 34.298 37.649 1.00 0.00 136 ARG A O 1
ATOM 1426 N N . VAL A 1 90 ? 18.803 32.369 38.032 1.00 0.00 137 VAL A N 1
ATOM 1427 C CA . VAL A 1 90 ? 19.934 32.547 37.116 1.00 0.00 137 VAL A CA 1
ATOM 1428 C C . VAL A 1 90 ? 20.012 31.386 36.122 1.00 0.00 137 VAL A C 1
ATOM 1429 O O . VAL A 1 90 ? 19.428 30.318 36.332 1.00 0.00 137 VAL A O 1
ATOM 1442 N N . LYS A 1 91 ? 20.774 31.570 35.040 1.00 0.00 138 LYS A N 1
ATOM 1443 C CA . LYS A 1 91 ? 21.033 30.553 34.012 1.00 0.00 138 LYS A CA 1
ATOM 1444 C C . LYS A 1 91 ? 22.532 30.540 33.702 1.00 0.00 138 LYS A C 1
ATOM 1445 O O . LYS A 1 91 ? 23.176 31.585 33.712 1.00 0.00 138 LYS A O 1
ATOM 1464 N N . ALA A 1 92 ? 23.086 29.353 33.469 1.00 0.00 139 ALA A N 1
ATOM 1465 C CA . ALA A 1 92 ? 24.501 29.147 33.191 1.00 0.00 139 ALA A CA 1
ATOM 1466 C C . ALA A 1 92 ? 25.071 30.134 32.151 1.00 0.00 139 ALA A C 1
ATOM 1467 O O . ALA A 1 92 ? 24.489 30.362 31.085 1.00 0.00 139 ALA A O 1
ATOM 1474 N N . GLY A 1 93 ? 26.218 30.704 32.504 1.00 0.00 140 GLY A N 1
ATOM 1475 C CA . GLY A 1 93 ? 26.960 31.708 31.742 1.00 0.00 140 GLY A CA 1
ATOM 1476 C C . GLY A 1 93 ? 26.568 33.165 32.033 1.00 0.00 140 GLY A C 1
ATOM 1477 O O . GLY A 1 93 ? 27.256 34.080 31.581 1.00 0.00 140 GLY A O 1
ATOM 1481 N N . ASP A 1 94 ? 25.512 33.410 32.812 1.00 0.00 141 ASP A N 1
ATOM 1482 C CA . ASP A 1 94 ? 25.080 34.753 33.209 1.00 0.00 141 ASP A CA 1
ATOM 1483 C C . ASP A 1 94 ? 25.938 35.356 34.322 1.00 0.00 141 ASP A C 1
ATOM 1484 O O . ASP A 1 94 ? 26.301 34.652 35.263 1.00 0.00 141 ASP A O 1
ATOM 1493 N N . ILE A 1 95 ? 26.234 36.654 34.262 1.00 0.00 142 ILE A N 1
ATOM 1494 C CA . ILE A 1 95 ? 26.992 37.340 35.313 1.00 0.00 142 ILE A CA 1
ATOM 1495 C C . ILE A 1 95 ? 26.183 37.420 36.609 1.00 0.00 142 ILE A C 1
ATOM 1496 O O . ILE A 1 95 ? 25.048 37.902 36.620 1.00 0.00 142 ILE A O 1
ATOM 1512 N N . ILE A 1 96 ? 26.795 37.009 37.719 1.00 0.00 143 ILE A N 1
ATOM 1513 C CA . ILE A 1 96 ? 26.182 36.990 39.058 1.00 0.00 143 ILE A CA 1
ATOM 1514 C C . ILE A 1 96 ? 2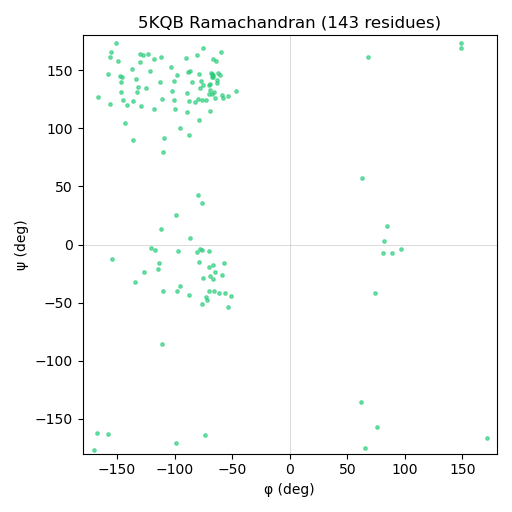6.845 37.962 40.043 1.00 0.00 143 ILE A C 1
ATOM 1515 O O . ILE A 1 96 ? 26.214 38.397 41.003 1.00 0.00 143 ILE A O 1
ATOM 1531 N N . ALA A 1 97 ? 28.082 38.373 39.776 1.00 0.00 144 ALA A N 1
ATOM 1532 C CA . ALA A 1 97 ? 28.875 39.302 40.581 1.00 0.00 144 ALA A CA 1
ATOM 1533 C C . ALA A 1 97 ? 30.148 39.720 39.821 1.00 0.00 144 ALA A C 1
ATOM 1534 O O . ALA A 1 97 ? 30.363 39.282 38.692 1.00 0.00 144 ALA A O 1
ATOM 1541 N N . TYR A 1 98 ? 31.014 40.521 40.441 1.00 0.00 145 TYR A N 1
ATOM 1542 C CA . TYR A 1 98 ? 32.327 40.910 39.920 1.00 0.00 145 TYR A CA 1
ATOM 1543 C C . TYR A 1 98 ? 33.304 40.696 41.082 1.00 0.00 145 TYR A C 1
ATOM 1544 O O . TYR A 1 98 ? 33.016 41.128 42.200 1.00 0.00 145 TYR A O 1
ATOM 1562 N N . SER A 1 99 ? 34.431 40.014 40.856 1.00 0.00 146 SER A N 1
ATOM 1563 C CA . SER A 1 99 ? 35.422 39.749 41.915 1.00 0.00 146 SER A CA 1
ATOM 1564 C C . SER A 1 99 ? 36.317 40.957 42.200 1.00 0.00 146 SER A C 1
ATOM 1565 O O . SER A 1 99 ? 36.635 41.750 41.309 1.00 0.00 146 SER A O 1
ATOM 1573 N N . GLY A 1 100 ? 36.705 41.099 43.466 1.00 0.00 147 GLY A N 1
ATOM 1574 C CA . GLY A 1 100 ? 37.555 42.176 43.959 1.00 0.00 147 GLY A CA 1
ATOM 1575 C C . GLY A 1 100 ? 38.269 41.768 45.244 1.00 0.00 147 GLY A C 1
ATOM 1576 O O . GLY A 1 100 ? 37.866 40.819 45.915 1.00 0.00 147 GLY A O 1
ATOM 1580 N N . ASN A 1 101 ? 39.347 42.466 45.596 1.00 0.00 148 ASN A N 1
ATOM 1581 C CA . ASN A 1 101 ? 40.206 42.137 46.740 1.00 0.00 148 ASN A CA 1
ATOM 1582 C C . ASN A 1 101 ? 39.596 42.527 48.109 1.00 0.00 148 ASN A C 1
ATOM 1583 O O . ASN A 1 101 ? 40.310 42.947 49.022 1.00 0.00 148 ASN A O 1
ATOM 1594 N N . THR A 1 102 ? 38.276 42.409 48.265 1.00 0.00 149 THR A N 1
ATOM 1595 C CA . THR A 1 102 ? 37.567 42.562 49.546 1.00 0.00 149 THR A CA 1
ATOM 1596 C C . THR A 1 102 ? 37.913 41.453 50.548 1.00 0.00 149 THR A C 1
ATOM 1597 O O . THR A 1 102 ? 38.256 40.330 50.169 1.00 0.00 149 THR A O 1
ATOM 1608 N N . GLY A 1 103 ? 37.949 41.783 51.840 1.00 0.00 150 GLY A N 1
ATOM 1609 C CA . GLY A 1 103 ? 38.516 40.954 52.914 1.00 0.00 150 GLY A CA 1
ATOM 1610 C C . GLY A 1 103 ? 40.052 40.906 52.939 1.00 0.00 150 GLY A C 1
ATOM 1611 O O . GLY A 1 103 ? 40.654 41.002 54.013 1.00 0.00 150 GLY A O 1
ATOM 1615 N N . ILE A 1 104 ? 40.699 40.801 51.773 1.00 0.00 151 ILE A N 1
ATOM 1616 C CA . ILE A 1 104 ? 42.157 40.649 51.627 1.00 0.00 151 ILE A CA 1
ATOM 1617 C C . ILE A 1 104 ? 42.907 41.902 52.118 1.00 0.00 151 ILE A C 1
ATOM 1618 O O . ILE A 1 104 ? 42.575 43.031 51.745 1.00 0.00 151 ILE A O 1
ATOM 1634 N N . GLN A 1 105 ? 43.931 41.711 52.955 1.00 0.00 152 GLN A N 1
ATOM 1635 C CA . GLN A 1 105 ? 44.636 42.806 53.638 1.00 0.00 152 GLN A CA 1
ATOM 1636 C C . GLN A 1 105 ? 45.521 43.630 52.689 1.00 0.00 152 GLN A C 1
ATOM 1637 O O . GLN A 1 105 ? 45.407 44.856 52.682 1.00 0.00 152 GLN A O 1
ATOM 1651 N N . THR A 1 106 ? 46.342 42.979 51.853 1.00 0.00 153 THR A N 1
ATOM 1652 C CA . THR A 1 106 ? 47.211 43.613 50.835 1.00 0.00 153 THR A CA 1
ATOM 1653 C C . THR A 1 106 ? 47.213 42.984 49.437 1.00 0.00 153 THR A C 1
ATOM 1654 O O . THR A 1 106 ? 47.359 43.708 48.447 1.00 0.00 153 THR A O 1
ATOM 1665 N N . THR A 1 107 ? 47.037 41.662 49.338 1.00 0.00 154 THR A N 1
ATOM 1666 C CA . THR A 1 107 ? 47.113 40.879 48.088 1.00 0.00 154 THR A CA 1
ATOM 1667 C C . THR A 1 107 ? 46.065 41.177 47.002 1.00 0.00 154 THR A C 1
ATOM 1668 O O . THR A 1 107 ? 44.995 41.719 47.292 1.00 0.00 154 THR A O 1
ATOM 1679 N N . GLY A 1 108 ? 46.361 40.839 45.743 1.00 0.00 155 GLY A N 1
ATOM 1680 C CA . GLY A 1 108 ? 45.418 40.893 44.619 1.00 0.00 155 GLY A CA 1
ATOM 1681 C C . GLY A 1 108 ? 44.261 39.888 44.732 1.00 0.00 155 GLY A C 1
ATOM 1682 O O . GLY A 1 108 ? 44.336 38.908 45.476 1.00 0.00 155 GLY A O 1
ATOM 1686 N N . ALA A 1 109 ? 43.174 40.145 44.005 1.00 0.00 156 ALA A N 1
ATOM 1687 C CA . ALA A 1 109 ? 41.906 39.426 44.126 1.00 0.00 156 ALA A CA 1
ATOM 1688 C C . ALA A 1 109 ? 41.959 37.950 43.673 1.00 0.00 156 ALA A C 1
ATOM 1689 O O . ALA A 1 109 ? 42.639 37.596 42.703 1.00 0.00 156 ALA A O 1
ATOM 1696 N N . HIS A 1 110 ? 41.168 37.099 44.339 1.00 0.00 157 HIS A N 1
ATOM 1697 C CA . HIS A 1 110 ? 40.913 35.719 43.917 1.00 0.00 157 HIS A CA 1
ATOM 1698 C C . HIS A 1 110 ? 39.471 35.263 44.237 1.00 0.00 157 HIS A C 1
ATOM 1699 O O . HIS A 1 110 ? 39.057 35.302 45.396 1.00 0.00 157 HIS A O 1
ATOM 1713 N N . LEU A 1 111 ? 38.707 34.803 43.237 1.00 0.00 158 LEU A N 1
ATOM 1714 C CA . LEU A 1 111 ? 37.362 34.240 43.427 1.00 0.00 158 LEU A CA 1
ATOM 1715 C C . LEU A 1 111 ? 37.464 32.895 44.155 1.00 0.00 158 LEU A C 1
ATOM 1716 O O . LEU A 1 111 ? 38.003 31.930 43.611 1.00 0.00 158 LEU A O 1
ATOM 1732 N N . HIS A 1 112 ? 36.919 32.827 45.370 1.00 0.00 159 HIS A N 1
ATOM 1733 C CA . HIS A 1 112 ? 36.815 31.588 46.148 1.00 0.00 159 HIS A CA 1
ATOM 1734 C C . HIS A 1 112 ? 35.443 30.944 45.937 1.00 0.00 159 HIS A C 1
ATOM 1735 O O . HIS A 1 112 ? 34.447 31.376 46.523 1.00 0.00 159 HIS A O 1
ATOM 1749 N N . PHE A 1 113 ? 35.402 29.932 45.065 1.00 0.00 160 PHE A N 1
ATOM 1750 C CA . PHE A 1 113 ? 34.241 29.072 44.830 1.00 0.00 160 PHE A CA 1
ATOM 1751 C C . PHE A 1 113 ? 34.171 27.837 45.735 1.00 0.00 160 PHE A C 1
ATOM 1752 O O . PHE A 1 113 ? 35.033 26.955 45.664 1.00 0.00 160 PHE A O 1
ATOM 1769 N N . GLN A 1 114 ? 33.159 27.778 46.601 1.00 0.00 161 GLN A N 1
ATOM 1770 C CA . GLN A 1 114 ? 32.958 26.703 47.579 1.00 0.00 161 GLN A CA 1
ATOM 1771 C C . GLN A 1 114 ? 31.640 25.952 47.342 1.00 0.00 161 GLN A C 1
ATOM 1772 O O . GLN A 1 114 ? 30.558 26.525 47.433 1.00 0.00 161 GLN A O 1
ATOM 1786 N N . ARG A 1 115 ? 31.745 24.657 47.025 1.00 0.00 162 ARG A N 1
ATOM 1787 C CA . ARG A 1 115 ? 30.633 23.767 46.645 1.00 0.00 162 ARG A CA 1
ATOM 1788 C C . ARG A 1 115 ? 30.195 22.887 47.812 1.00 0.00 162 ARG A C 1
ATOM 1789 O O . ARG A 1 115 ? 31.024 22.158 48.358 1.00 0.00 162 ARG A O 1
ATOM 1810 N N . MET A 1 116 ? 28.909 22.926 48.169 1.00 0.00 163 MET A N 1
ATOM 1811 C CA . MET A 1 116 ? 28.341 22.259 49.354 1.00 0.00 163 MET A CA 1
ATOM 1812 C C . MET A 1 116 ? 27.087 21.431 49.015 1.00 0.00 163 MET A C 1
ATOM 1813 O O . MET A 1 116 ? 26.432 21.711 48.014 1.00 0.00 163 MET A O 1
ATOM 1827 N N . LYS A 1 117 ? 26.733 20.429 49.835 1.00 0.00 164 LYS A N 1
ATOM 1828 C CA . LYS A 1 117 ? 25.537 19.572 49.675 1.00 0.00 164 LYS A CA 1
ATOM 1829 C C . LYS A 1 117 ? 24.750 19.454 50.986 1.00 0.00 164 LYS A C 1
ATOM 1830 O O . LYS A 1 117 ? 25.339 19.219 52.039 1.00 0.00 164 LYS A O 1
ATOM 1849 N N . GLY A 1 118 ? 23.422 19.564 50.911 1.00 0.00 165 GLY A N 1
ATOM 1850 C CA . GLY A 1 118 ? 22.464 19.338 52.006 1.00 0.00 165 GLY A CA 1
ATOM 1851 C C . GLY A 1 118 ? 22.295 20.511 52.986 1.00 0.00 165 GLY A C 1
ATOM 1852 O O . GLY A 1 118 ? 21.402 20.490 53.838 1.00 0.00 165 GLY A O 1
ATOM 1856 N N . GLY A 1 119 ? 23.131 21.539 52.848 1.00 0.00 166 GLY A N 1
ATOM 1857 C CA . GLY A 1 119 ? 23.218 22.737 53.679 1.00 0.00 166 GLY A CA 1
ATOM 1858 C C . GLY A 1 119 ? 24.461 23.548 53.293 1.00 0.00 166 GLY A C 1
ATOM 1859 O O . GLY A 1 119 ? 25.067 23.290 52.248 1.00 0.00 166 GLY A O 1
ATOM 1863 N N . VAL A 1 120 ? 24.851 24.523 54.119 1.00 0.00 167 VAL A N 1
ATOM 1864 C CA . VAL A 1 120 ? 25.961 25.441 53.809 1.00 0.00 167 VAL A CA 1
ATOM 1865 C C . VAL A 1 120 ? 26.707 25.838 55.092 1.00 0.00 167 VAL A C 1
ATOM 1866 O O . VAL A 1 120 ? 26.119 26.213 56.113 1.00 0.00 167 VAL A O 1
ATOM 1879 N N . GLY A 1 121 ? 28.034 25.717 55.004 1.00 0.00 168 GLY A N 1
ATOM 1880 C CA . GLY A 1 121 ? 29.024 25.719 56.086 1.00 0.00 168 GLY A CA 1
ATOM 1881 C C . GLY A 1 121 ? 30.218 24.822 55.706 1.00 0.00 168 GLY A C 1
ATOM 1882 O O . GLY A 1 121 ? 30.140 24.079 54.723 1.00 0.00 168 GLY A O 1
ATOM 1886 N N . ASN A 1 122 ? 31.322 24.866 56.457 1.00 0.00 169 ASN A N 1
ATOM 1887 C CA . ASN A 1 122 ? 32.541 24.102 56.141 1.00 0.00 169 ASN A CA 1
ATOM 1888 C C . ASN A 1 122 ? 32.281 22.579 56.014 1.00 0.00 169 ASN A C 1
ATOM 1889 O O . ASN A 1 122 ? 32.767 21.923 55.088 1.00 0.00 169 ASN A O 1
ATOM 1900 N N . ALA A 1 123 ? 31.469 22.010 56.910 1.00 0.00 170 ALA A N 1
ATOM 1901 C CA . ALA A 1 123 ? 31.202 20.576 56.973 1.00 0.00 170 ALA A CA 1
ATOM 1902 C C . ALA A 1 123 ? 30.378 20.079 55.778 1.00 0.00 170 ALA A C 1
ATOM 1903 O O . ALA A 1 123 ? 30.499 18.918 55.378 1.00 0.00 170 ALA A O 1
ATOM 1910 N N . TYR A 1 124 ? 29.576 20.965 55.184 1.00 0.00 171 TYR A N 1
ATOM 1911 C CA . TYR A 1 124 ? 28.701 20.674 54.054 1.00 0.00 171 TYR A CA 1
ATOM 1912 C C . TYR A 1 124 ? 29.436 20.632 52.708 1.00 0.00 171 TYR A C 1
ATOM 1913 O O . TYR A 1 124 ? 28.887 20.153 51.717 1.00 0.00 171 TYR A O 1
ATOM 1931 N N . ALA A 1 125 ? 30.669 21.150 52.646 1.00 0.00 172 ALA A N 1
ATOM 1932 C CA . ALA A 1 125 ? 31.463 21.216 51.426 1.00 0.00 172 ALA A CA 1
ATOM 1933 C C . ALA A 1 125 ? 31.881 19.824 50.910 1.00 0.00 172 ALA A C 1
ATOM 1934 O O . ALA A 1 125 ? 32.172 18.942 51.722 1.00 0.00 172 ALA A O 1
ATOM 1941 N N . GLU A 1 126 ? 31.925 19.630 49.587 1.00 0.00 173 GLU A N 1
ATOM 1942 C CA . GLU A 1 126 ? 32.239 18.340 48.937 1.00 0.00 173 GLU A CA 1
ATOM 1943 C C . GLU A 1 126 ? 33.601 18.329 48.206 1.00 0.00 173 GLU A C 1
ATOM 1944 O O . GLU A 1 126 ? 34.602 17.905 48.784 1.00 0.00 173 GLU A O 1
ATOM 1956 N N . ASP A 1 127 ? 33.635 18.782 46.946 1.00 0.00 174 ASP A N 1
ATOM 1957 C CA . ASP A 1 127 ? 34.828 19.114 46.146 1.00 0.00 174 ASP A CA 1
ATOM 1958 C C . ASP A 1 127 ? 34.315 19.892 44.914 1.00 0.00 174 ASP A C 1
ATOM 1959 O O . ASP A 1 127 ? 33.396 19.438 44.218 1.00 0.00 174 ASP A O 1
ATOM 1968 N N . PRO A 1 128 ? 34.859 21.089 44.640 1.00 0.00 175 PRO A N 1
ATOM 1969 C CA . PRO A 1 128 ? 34.583 21.832 43.416 1.00 0.00 175 PRO A CA 1
ATOM 1970 C C . PRO A 1 128 ? 35.283 21.281 42.160 1.00 0.00 175 PRO A C 1
ATOM 1971 O O . PRO A 1 128 ? 34.721 21.416 41.072 1.00 0.00 175 PRO A O 1
ATOM 1982 N N . LYS A 1 129 ? 36.454 20.629 42.260 1.00 0.00 176 LYS A N 1
ATOM 1983 C CA . LYS A 1 129 ? 37.205 20.138 41.085 1.00 0.00 176 LYS A CA 1
ATOM 1984 C C . LYS A 1 129 ? 36.410 19.249 40.109 1.00 0.00 176 LYS A C 1
ATOM 1985 O O . LYS A 1 129 ? 36.375 19.581 38.917 1.00 0.00 176 LYS A O 1
ATOM 2004 N N . PRO A 1 130 ? 35.756 18.160 40.566 1.00 0.00 177 PRO A N 1
ATOM 2005 C CA . PRO A 1 130 ? 35.019 17.232 39.703 1.00 0.00 177 PRO A CA 1
ATOM 2006 C C . PRO A 1 130 ? 33.730 17.850 39.136 1.00 0.00 177 PRO A C 1
ATOM 2007 O O . PRO A 1 130 ? 33.226 17.396 38.108 1.00 0.00 177 PRO A O 1
ATOM 2018 N N . PHE A 1 131 ? 33.221 18.918 39.754 1.00 0.00 178 PHE A N 1
ATOM 2019 C CA . PHE A 1 131 ? 32.140 19.741 39.218 1.00 0.00 178 PHE A CA 1
ATOM 2020 C C . PHE A 1 131 ? 32.498 20.643 38.036 1.00 0.00 178 PHE A C 1
ATOM 2021 O O . PHE A 1 131 ? 31.803 20.660 37.024 1.00 0.00 178 PHE A O 1
ATOM 2038 N N . ILE A 1 132 ? 33.638 21.333 38.121 1.00 0.00 179 ILE A N 1
ATOM 2039 C CA . ILE A 1 132 ? 34.168 22.166 37.024 1.00 0.00 179 ILE A CA 1
ATOM 2040 C C . ILE A 1 132 ? 34.583 21.300 35.824 1.00 0.00 179 ILE A C 1
ATOM 2041 O O . ILE A 1 132 ? 34.451 21.708 34.670 1.00 0.00 179 ILE A O 1
ATOM 2057 N N . ASP A 1 133 ? 34.993 20.059 36.090 1.00 0.00 180 ASP A N 1
ATOM 2058 C CA . ASP A 1 133 ? 35.415 19.045 35.117 1.00 0.00 180 ASP A CA 1
ATOM 2059 C C . ASP A 1 133 ? 34.402 18.673 34.015 1.00 0.00 180 ASP A C 1
ATOM 2060 O O . ASP A 1 133 ? 34.772 18.116 32.980 1.00 0.00 180 ASP A O 1
ATOM 2069 N N . GLN A 1 134 ? 33.132 19.043 34.212 1.00 0.00 181 GLN A N 1
ATOM 2070 C CA . GLN A 1 134 ? 32.008 18.723 33.330 1.00 0.00 181 GLN A CA 1
ATOM 2071 C C . GLN A 1 134 ? 31.275 19.955 32.766 1.00 0.00 181 GLN A C 1
ATOM 2072 O O . GLN A 1 134 ? 30.321 19.805 31.996 1.00 0.00 181 GLN A O 1
ATOM 2086 N N . LEU A 1 135 ? 31.679 21.161 33.176 1.00 0.00 182 LEU A N 1
ATOM 2087 C CA . LEU A 1 135 ? 31.068 22.420 32.748 1.00 0.00 182 LEU A CA 1
ATOM 2088 C C . LEU A 1 135 ? 31.337 22.719 31.256 1.00 0.00 182 LEU A C 1
ATOM 2089 O O . LEU A 1 135 ? 32.425 22.389 30.773 1.00 0.00 182 LEU A O 1
ATOM 2105 N N . PRO A 1 136 ? 30.403 23.384 30.540 1.00 0.00 183 PRO A N 1
ATOM 2106 C CA . PRO A 1 136 ? 30.483 23.644 29.096 1.00 0.00 183 PRO A CA 1
ATOM 2107 C C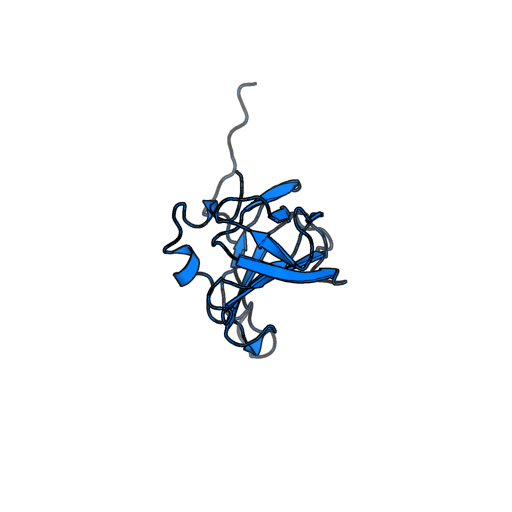 . PRO A 1 136 ? 31.800 24.281 28.633 1.00 0.00 183 PRO A C 1
ATOM 2108 O O . PRO A 1 136 ? 32.399 23.833 27.651 1.00 0.00 183 PRO A O 1
ATOM 2119 N N . ASP A 1 137 ? 32.275 25.289 29.365 1.00 0.00 184 ASP A N 1
ATOM 2120 C CA . ASP A 1 137 ? 33.555 25.976 29.123 1.00 0.00 184 ASP A CA 1
ATOM 2121 C C . ASP A 1 137 ? 34.614 25.719 30.218 1.00 0.00 184 ASP A C 1
ATOM 2122 O O . ASP A 1 137 ? 35.635 26.406 30.317 1.00 0.00 184 ASP A O 1
ATOM 2131 N N . GLY A 1 138 ? 34.368 24.732 31.081 1.00 0.00 185 GLY A N 1
ATOM 2132 C CA . GLY A 1 138 ? 35.184 24.453 32.261 1.00 0.00 185 GLY A CA 1
ATOM 2133 C C . GLY A 1 138 ? 35.198 25.614 33.258 1.00 0.00 185 GLY A C 1
ATOM 2134 O O . GLY A 1 138 ? 34.161 26.206 33.545 1.00 0.00 185 GLY A O 1
ATOM 2138 N N . GLU A 1 139 ? 36.369 25.969 33.790 1.00 0.00 186 GLU A N 1
ATOM 2139 C CA . GLU A 1 139 ? 36.506 27.121 34.699 1.00 0.00 186 GLU A CA 1
ATOM 2140 C C . GLU A 1 139 ? 36.062 28.457 34.064 1.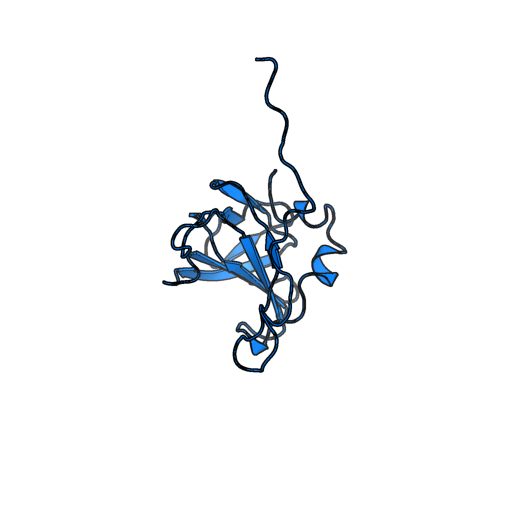00 0.00 186 GLU A C 1
ATOM 2141 O O . GLU A 1 139 ? 35.581 29.340 34.772 1.00 0.00 186 GLU A O 1
ATOM 2153 N N . ARG A 1 140 ? 36.110 28.602 32.729 1.00 0.00 187 ARG A N 1
ATOM 2154 C CA . ARG A 1 140 ? 35.588 29.793 32.028 1.00 0.00 187 ARG A CA 1
ATOM 2155 C C . ARG A 1 140 ? 34.059 29.891 32.052 1.00 0.00 187 ARG A C 1
ATOM 2156 O O . ARG A 1 140 ? 33.517 30.909 31.635 1.00 0.00 187 ARG A O 1
ATOM 2177 N N . SER A 1 141 ? 33.355 28.884 32.570 1.00 0.00 188 SER A N 1
ATOM 2178 C CA . SER A 1 141 ? 31.929 28.989 32.912 1.00 0.00 188 SER A CA 1
ATOM 2179 C C . SER A 1 141 ? 31.708 29.737 34.240 1.00 0.00 188 SER A C 1
ATOM 2180 O O . SER A 1 141 ? 30.563 29.980 34.602 1.00 0.00 188 SER A O 1
ATOM 2188 N N . LEU A 1 142 ? 32.780 30.121 34.957 1.00 0.00 189 LEU A N 1
ATOM 2189 C CA . LEU A 1 142 ? 32.744 30.864 36.212 1.00 0.00 189 LEU A CA 1
ATOM 2190 C C . LEU A 1 142 ? 33.333 32.288 36.111 1.00 0.00 189 LEU A C 1
ATOM 2191 O O . LEU A 1 142 ? 33.066 33.092 36.996 1.00 0.00 189 LEU A O 1
ATOM 2207 N N . TYR A 1 143 ? 34.093 32.663 35.071 1.00 0.00 190 TYR A N 1
ATOM 2208 C CA . TYR A 1 143 ? 34.684 34.015 34.953 1.00 0.00 190 TYR A CA 1
ATOM 2209 C C . TYR A 1 143 ? 34.854 34.528 33.512 1.00 0.00 190 TYR A C 1
ATOM 2210 O O . TYR A 1 143 ? 34.942 33.730 32.579 1.00 0.00 190 TYR A O 1
ATOM 2228 N N . ASP A 1 144 ? 34.948 35.848 33.318 1.00 0.00 191 ASP A N 1
ATOM 2229 C CA . ASP A 1 144 ? 35.053 36.507 32.000 1.00 0.00 191 ASP A CA 1
ATOM 2230 C C . ASP A 1 144 ? 36.422 37.142 31.693 1.00 0.00 191 ASP A C 1
ATOM 2231 O O . ASP A 1 144 ? 36.606 38.357 31.806 1.00 0.00 191 ASP A O 1
ATOM 2240 N N . LEU A 1 145 ? 37.391 36.322 31.294 1.00 0.00 192 LEU A N 1
ATOM 2241 C CA . LEU A 1 145 ? 38.722 36.758 30.848 1.00 0.00 192 LEU A CA 1
ATOM 2242 C C . LEU A 1 145 ? 38.799 36.686 29.315 1.00 0.00 192 LEU A C 1
ATOM 2243 O O . LEU A 1 145 ? 39.384 35.758 28.745 1.00 0.00 192 LEU A O 1
ATOM 2260 N N . GLY A 1 1 ? 50.339 9.168 10.717 1.00 0.00 48 GLY A N 2
ATOM 2261 C CA . GLY A 1 1 ? 49.705 10.197 11.554 1.00 0.00 48 GLY A CA 2
ATOM 2262 C C . GLY A 1 1 ? 48.361 9.730 12.067 1.00 0.00 48 GLY A C 2
ATOM 2263 O O . GLY A 1 1 ? 47.483 9.432 11.263 1.00 0.00 48 GLY A O 2
ATOM 2269 N N . SER A 1 2 ? 48.168 9.700 13.387 1.00 0.00 49 SER A N 2
ATOM 2270 C CA . SER A 1 2 ? 46.831 9.554 13.989 1.00 0.00 49 SER A CA 2
ATOM 2271 C C . SER A 1 2 ? 46.712 10.227 15.366 1.00 0.00 49 SER A C 2
ATOM 2272 O O . SER A 1 2 ? 45.656 10.789 15.676 1.00 0.00 49 SER A O 2
ATOM 2280 N N . LYS A 1 3 ? 47.780 10.225 16.178 1.00 0.00 50 LYS A N 2
ATOM 2281 C CA . LYS A 1 3 ? 47.815 10.858 17.511 1.00 0.00 50 LYS A CA 2
ATOM 2282 C C . LYS A 1 3 ? 47.914 12.389 17.402 1.00 0.00 50 LYS A C 2
ATOM 2283 O O . LYS A 1 3 ? 48.600 12.913 16.514 1.00 0.00 50 LYS A O 2
ATOM 2302 N N . TRP A 1 4 ? 47.256 13.111 18.311 1.00 0.00 51 TRP A N 2
ATOM 2303 C CA . TRP A 1 4 ? 47.320 14.580 18.428 1.00 0.00 51 TRP A CA 2
ATOM 2304 C C . TRP A 1 4 ? 48.188 15.051 19.608 1.00 0.00 51 TRP A C 2
ATOM 2305 O O . TRP A 1 4 ? 48.416 14.289 20.552 1.00 0.00 51 TRP A O 2
ATOM 2326 N N . GLU A 1 5 ? 48.674 16.299 19.581 1.00 0.00 52 GLU A N 2
ATOM 2327 C CA . GLU A 1 5 ? 49.362 16.890 20.739 1.00 0.00 52 GLU A CA 2
ATOM 2328 C C . GLU A 1 5 ? 48.401 17.020 21.932 1.00 0.00 52 GLU A C 2
ATOM 2329 O O . GLU A 1 5 ? 47.288 17.537 21.785 1.00 0.00 52 GLU A O 2
ATOM 2341 N N . ASP A 1 6 ? 48.833 16.586 23.118 1.00 0.00 53 ASP A N 2
ATOM 2342 C CA . ASP A 1 6 ? 48.069 16.723 24.359 1.00 0.00 53 ASP A CA 2
ATOM 2343 C C . ASP A 1 6 ? 47.911 18.192 24.780 1.00 0.00 53 ASP A C 2
ATOM 2344 O O . ASP A 1 6 ? 48.890 18.839 25.171 1.00 0.00 53 ASP A O 2
ATOM 2353 N N . PHE A 1 7 ? 46.708 18.753 24.648 1.00 0.00 54 PHE A N 2
ATOM 2354 C CA . PHE A 1 7 ? 46.487 20.188 24.829 1.00 0.00 54 PHE A CA 2
ATOM 2355 C C . PHE A 1 7 ? 46.623 20.740 26.257 1.00 0.00 54 PHE A C 2
ATOM 2356 O O . PHE A 1 7 ? 46.066 20.179 27.205 1.00 0.00 54 PHE A O 2
ATOM 2373 N N . PHE A 1 8 ? 47.355 21.846 26.414 1.00 0.00 55 PHE A N 2
ATOM 2374 C CA . PHE A 1 8 ? 47.558 22.538 27.687 1.00 0.00 55 PHE A CA 2
ATOM 2375 C C . PHE A 1 8 ? 46.336 23.242 28.297 1.00 0.00 55 PHE A C 2
ATOM 2376 O O . PHE A 1 8 ? 45.631 23.989 27.609 1.00 0.00 55 PHE A O 2
ATOM 2393 N N . ARG A 1 9 ? 46.097 23.027 29.599 1.00 0.00 56 ARG A N 2
ATOM 2394 C CA . ARG A 1 9 ? 45.043 23.696 30.370 1.00 0.00 56 ARG A CA 2
ATOM 2395 C C . ARG A 1 9 ? 45.460 25.112 30.801 1.00 0.00 56 ARG A C 2
ATOM 2396 O O . ARG A 1 9 ? 46.196 25.290 31.774 1.00 0.00 56 ARG A O 2
ATOM 2417 N N . GLY A 1 10 ? 44.903 26.129 30.145 1.00 0.00 57 GLY A N 2
ATOM 2418 C CA . GLY A 1 10 ? 45.100 27.557 30.446 1.00 0.00 57 GLY A CA 2
ATOM 2419 C C . GLY A 1 10 ? 44.393 28.039 31.724 1.00 0.00 57 GLY A C 2
ATOM 2420 O O . GLY A 1 10 ? 43.724 29.073 31.711 1.00 0.00 57 GLY A O 2
ATOM 2424 N N . SER A 1 11 ? 44.462 27.258 32.804 1.00 0.00 58 SER A N 2
ATOM 2425 C CA . SER A 1 11 ? 43.816 27.531 34.091 1.00 0.00 58 SER A CA 2
ATOM 2426 C C . SER A 1 11 ? 44.572 28.514 34.980 1.00 0.00 58 SER A C 2
ATOM 2427 O O . SER A 1 11 ? 45.777 28.736 34.810 1.00 0.00 58 SER A O 2
ATOM 2435 N N . ARG A 1 12 ? 43.847 29.032 35.978 1.00 0.00 59 ARG A N 2
ATOM 2436 C CA . ARG A 1 12 ? 44.309 30.024 36.965 1.00 0.00 59 ARG A CA 2
ATOM 2437 C C . ARG A 1 12 ? 43.865 29.707 38.401 1.00 0.00 59 ARG A C 2
ATOM 2438 O O . ARG A 1 12 ? 43.445 30.607 39.124 1.00 0.00 59 ARG A O 2
ATOM 2459 N N . ILE A 1 13 ? 43.902 28.437 38.823 1.00 0.00 60 ILE A N 2
ATOM 2460 C CA . ILE A 1 13 ? 43.567 28.069 40.214 1.00 0.00 60 ILE A CA 2
ATOM 2461 C C . ILE A 1 13 ? 44.667 28.559 41.180 1.00 0.00 60 ILE A C 2
ATOM 2462 O O . ILE A 1 13 ? 45.791 28.045 41.157 1.00 0.00 60 ILE A O 2
ATOM 2478 N N . THR A 1 14 ? 44.332 29.496 42.069 1.00 0.00 61 THR A N 2
ATOM 2479 C CA . THR A 1 14 ? 45.178 29.982 43.176 1.00 0.00 61 THR A CA 2
ATOM 2480 C C . THR A 1 14 ? 45.406 28.991 44.312 1.00 0.00 61 THR A C 2
ATOM 2481 O O . THR A 1 14 ? 46.502 28.899 44.860 1.00 0.00 61 THR A O 2
ATOM 2492 N N . GLU A 1 15 ? 44.344 28.273 44.679 1.00 0.00 62 GLU A N 2
ATOM 2493 C CA . GLU A 1 15 ? 44.283 27.312 45.787 1.00 0.00 62 GLU A CA 2
ATOM 2494 C C . GLU A 1 15 ? 43.302 26.191 45.438 1.00 0.00 62 GLU A C 2
ATOM 2495 O O . GLU A 1 15 ? 42.202 26.455 44.942 1.00 0.00 62 GLU A O 2
ATOM 2507 N N . THR A 1 16 ? 43.681 24.946 45.710 1.00 0.00 63 THR A N 2
ATOM 2508 C CA . THR A 1 16 ? 42.846 23.767 45.437 1.00 0.00 63 THR A CA 2
ATOM 2509 C C . THR A 1 16 ? 42.078 23.356 46.702 1.00 0.00 63 THR A C 2
ATOM 2510 O O . THR A 1 16 ? 42.288 23.884 47.802 1.00 0.00 63 THR A O 2
ATOM 2521 N N . PHE A 1 17 ? 41.121 22.438 46.548 1.00 0.00 64 PHE A N 2
ATOM 2522 C CA . PHE A 1 17 ? 40.263 22.016 47.654 1.00 0.00 64 PHE A CA 2
ATOM 2523 C C . PHE A 1 17 ? 41.078 21.111 48.596 1.00 0.00 64 PHE A C 2
ATOM 2524 O O . PHE A 1 17 ? 41.830 20.237 48.148 1.00 0.00 64 PHE A O 2
ATOM 2541 N N . GLY A 1 18 ? 40.912 21.296 49.907 1.00 0.00 65 GLY A N 2
ATOM 2542 C CA . GLY A 1 18 ? 41.618 20.542 50.943 1.00 0.00 65 GLY A CA 2
ATOM 2543 C C . GLY A 1 18 ? 42.466 21.433 51.847 1.00 0.00 65 GLY A C 2
ATOM 2544 O O . GLY A 1 18 ? 42.154 21.565 53.025 1.00 0.00 65 GLY A O 2
ATOM 2548 N N . LYS A 1 19 ? 43.545 22.032 51.326 1.00 0.00 66 LYS A N 2
ATOM 2549 C CA . LYS A 1 19 ? 44.558 22.771 52.110 1.00 0.00 66 LYS A CA 2
ATOM 2550 C C . LYS A 1 19 ? 44.910 24.137 51.508 1.00 0.00 66 LYS A C 2
ATOM 2551 O O . LYS A 1 19 ? 44.776 24.344 50.305 1.00 0.00 66 LYS A O 2
ATOM 2570 N N . TYR A 1 20 ? 45.493 25.016 52.322 1.00 0.00 67 TYR A N 2
ATOM 2571 C CA . TYR A 1 20 ? 46.269 26.195 51.886 1.00 0.00 67 TYR A CA 2
ATOM 2572 C C . TYR A 1 20 ? 47.594 25.938 51.121 1.00 0.00 67 TYR A C 2
ATOM 2573 O O . TYR A 1 20 ? 48.620 26.572 51.374 1.00 0.00 67 TYR A O 2
ATOM 2591 N N . GLN A 1 21 ? 47.584 24.972 50.196 1.00 0.00 68 GLN A N 2
ATOM 2592 C CA . GLN A 1 21 ? 48.719 24.438 49.425 1.00 0.00 68 GLN A CA 2
ATOM 2593 C C . GLN A 1 21 ? 49.819 23.757 50.276 1.00 0.00 68 GLN A C 2
ATOM 2594 O O . GLN A 1 21 ? 49.979 22.538 50.221 1.00 0.00 68 GLN A O 2
ATOM 2608 N N . HIS A 1 22 ? 50.584 24.532 51.053 1.00 0.00 69 HIS A N 2
ATOM 2609 C CA . HIS A 1 22 ? 51.965 24.201 51.446 1.00 0.00 69 HIS A CA 2
ATOM 2610 C C . HIS A 1 22 ? 52.131 23.083 52.498 1.00 0.00 69 HIS A C 2
ATOM 2611 O O . HIS A 1 22 ? 53.171 22.421 52.519 1.00 0.00 69 HIS A O 2
ATOM 2625 N N . SER A 1 23 ? 51.160 22.890 53.397 1.00 0.00 70 SER A N 2
ATOM 2626 C CA . SER A 1 23 ? 51.237 21.947 54.529 1.00 0.00 70 SER A CA 2
ATOM 2627 C C . SER A 1 23 ? 49.845 21.570 55.053 1.00 0.00 70 SER A C 2
ATOM 2628 O O . SER A 1 23 ? 48.937 22.400 54.980 1.00 0.00 70 SER A O 2
ATOM 2636 N N . PRO A 1 24 ? 49.666 20.371 55.645 1.00 0.00 71 PRO A N 2
ATOM 2637 C CA . PRO A 1 24 ? 48.406 19.979 56.278 1.00 0.00 71 PRO A CA 2
ATOM 2638 C C . PRO A 1 24 ? 48.179 20.636 57.648 1.00 0.00 71 PRO A C 2
ATOM 2639 O O . PRO A 1 24 ? 47.031 20.917 57.997 1.00 0.00 71 PRO A O 2
ATOM 2650 N N . PHE A 1 25 ? 49.248 20.871 58.420 1.00 0.00 72 PHE A N 2
ATOM 2651 C CA . PHE A 1 25 ? 49.179 21.173 59.856 1.00 0.00 72 PHE A CA 2
ATOM 2652 C C . PHE A 1 25 ? 48.462 22.531 59.992 1.00 0.00 72 PHE A C 2
ATOM 2653 O O . PHE A 1 25 ? 48.955 23.557 59.514 1.00 0.00 72 PHE A O 2
ATOM 2670 N N . ASP A 1 26 ? 47.294 22.532 60.641 1.00 0.00 73 ASP A N 2
ATOM 2671 C CA . ASP A 1 26 ? 46.451 23.719 60.857 1.00 0.00 73 ASP A CA 2
ATOM 2672 C C . ASP A 1 26 ? 45.960 24.497 59.606 1.00 0.00 73 ASP A C 2
ATOM 2673 O O . ASP A 1 26 ? 45.531 25.652 59.706 1.00 0.00 73 ASP A O 2
ATOM 2682 N N . GLY A 1 27 ? 46.043 23.879 58.419 1.00 0.00 74 GLY A N 2
ATOM 2683 C CA . GLY A 1 27 ? 45.915 24.537 57.109 1.00 0.00 74 GLY A CA 2
ATOM 2684 C C . GLY A 1 27 ? 44.690 24.171 56.259 1.00 0.00 74 GLY A C 2
ATOM 2685 O O . GLY A 1 27 ? 44.765 24.293 55.034 1.00 0.00 74 GLY A O 2
ATOM 2689 N N . LYS A 1 28 ? 43.587 23.681 56.843 1.00 0.00 75 LYS A N 2
ATOM 2690 C CA . LYS A 1 28 ? 42.395 23.219 56.094 1.00 0.00 75 LYS A CA 2
ATOM 2691 C C . LYS A 1 28 ? 41.684 24.323 55.288 1.00 0.00 75 LYS A C 2
ATOM 2692 O O . LYS A 1 28 ? 41.601 25.474 55.719 1.00 0.00 75 LYS A O 2
ATOM 2711 N N . HIS A 1 29 ? 41.141 23.959 54.127 1.00 0.00 76 HIS A N 2
ATOM 2712 C CA . HIS A 1 29 ? 40.527 24.848 53.128 1.00 0.00 76 HIS A CA 2
ATOM 2713 C C . HIS A 1 29 ? 39.362 24.127 52.421 1.00 0.00 76 HIS A C 2
ATOM 2714 O O . HIS A 1 29 ? 39.487 22.947 52.072 1.00 0.00 76 HIS A O 2
ATOM 2728 N N . TYR A 1 30 ? 38.231 24.813 52.215 1.00 0.00 77 TYR A N 2
ATOM 2729 C CA . TYR A 1 30 ? 36.961 24.203 51.778 1.00 0.00 77 TYR A CA 2
ATOM 2730 C C . TYR A 1 30 ? 36.383 24.727 50.449 1.00 0.00 77 TYR A C 2
ATOM 2731 O O . TYR A 1 30 ? 35.177 24.666 50.211 1.00 0.00 77 TYR A O 2
ATOM 2749 N N . GLY A 1 31 ? 37.232 25.254 49.564 1.00 0.00 78 GLY A N 2
ATOM 2750 C CA . GLY A 1 31 ? 36.833 25.751 48.243 1.00 0.00 78 GLY A CA 2
ATOM 2751 C C . GLY A 1 31 ? 37.938 25.639 47.195 1.00 0.00 78 GLY A C 2
ATOM 2752 O O . GLY A 1 31 ? 39.024 25.133 47.468 1.00 0.00 78 GLY A O 2
ATOM 2756 N N . ILE A 1 32 ? 37.627 26.105 45.990 1.00 0.00 79 ILE A N 2
ATOM 2757 C CA . ILE A 1 32 ? 38.578 26.421 44.921 1.00 0.00 79 ILE A CA 2
ATOM 2758 C C . ILE A 1 32 ? 38.815 27.939 44.926 1.00 0.00 79 ILE A C 2
ATOM 2759 O O . ILE A 1 32 ? 37.876 28.695 45.184 1.00 0.00 79 ILE A O 2
ATOM 2775 N N . ASP A 1 33 ? 40.019 28.406 44.595 1.00 0.00 80 ASP A N 2
ATOM 2776 C CA . ASP A 1 33 ? 40.272 29.834 44.354 1.00 0.00 80 ASP A CA 2
ATOM 2777 C C . ASP A 1 33 ? 40.780 30.099 42.936 1.00 0.00 80 ASP A C 2
ATOM 2778 O O . ASP A 1 33 ? 41.585 29.323 42.431 1.00 0.00 80 ASP A O 2
ATOM 2787 N N . PHE A 1 34 ? 40.352 31.199 42.314 1.00 0.00 81 PHE A N 2
ATOM 2788 C CA . PHE A 1 34 ? 40.774 31.638 40.975 1.00 0.00 81 PHE A CA 2
ATOM 2789 C C . PHE A 1 34 ? 41.523 32.977 40.950 1.00 0.00 81 PHE A C 2
ATOM 2790 O O . PHE A 1 34 ? 40.970 33.982 41.398 1.00 0.00 81 PHE A O 2
ATOM 2807 N N . ALA A 1 35 ? 42.752 33.025 40.428 1.00 0.00 82 ALA A N 2
ATOM 2808 C CA . ALA A 1 35 ? 43.602 34.215 40.444 1.00 0.00 82 ALA A CA 2
ATOM 2809 C C . ALA A 1 35 ? 43.180 35.202 39.350 1.00 0.00 82 ALA A C 2
ATOM 2810 O O . ALA A 1 35 ? 43.288 34.896 38.159 1.00 0.00 82 ALA A O 2
ATOM 2817 N N . LEU A 1 36 ? 42.690 36.385 39.737 1.00 0.00 83 LEU A N 2
ATOM 2818 C CA . LEU A 1 36 ? 42.025 37.309 38.813 1.00 0.00 83 LEU A CA 2
ATOM 2819 C C . LEU A 1 36 ? 42.622 38.731 38.828 1.00 0.00 83 LEU A C 2
ATOM 2820 O O . LEU A 1 36 ? 43.097 39.205 39.868 1.00 0.00 83 LEU A O 2
ATOM 2836 N N . PRO A 1 37 ? 42.532 39.446 37.693 1.00 0.00 84 PRO A N 2
ATOM 2837 C CA . PRO A 1 37 ? 42.484 40.901 37.684 1.00 0.00 84 PRO A CA 2
ATOM 2838 C C . PRO A 1 37 ? 41.192 41.397 38.347 1.00 0.00 84 PRO A C 2
ATOM 2839 O O . PRO A 1 37 ? 40.101 40.870 38.091 1.00 0.00 84 PRO A O 2
ATOM 2850 N N . LYS A 1 38 ? 41.316 42.433 39.182 1.00 0.00 85 LYS A N 2
ATOM 2851 C CA . LYS A 1 38 ? 40.207 43.050 39.924 1.00 0.00 85 LYS A CA 2
ATOM 2852 C C . LYS A 1 38 ? 39.079 43.466 38.973 1.00 0.00 85 LYS A C 2
ATOM 2853 O O . LYS A 1 38 ? 39.339 43.976 37.882 1.00 0.00 85 LYS A O 2
ATOM 2872 N N . GLY A 1 39 ? 37.827 43.238 39.368 1.00 0.00 86 GLY A N 2
ATOM 2873 C CA . GLY A 1 39 ? 36.653 43.615 38.579 1.00 0.00 86 GLY A CA 2
ATOM 2874 C C . GLY A 1 39 ? 36.275 42.649 37.453 1.00 0.00 86 GLY A C 2
ATOM 2875 O O . GLY A 1 39 ? 35.250 42.873 36.809 1.00 0.00 86 GLY A O 2
ATOM 2879 N N . THR A 1 40 ? 37.025 41.560 37.225 1.00 0.00 87 THR A N 2
ATOM 2880 C CA . THR A 1 40 ? 36.555 40.449 36.369 1.00 0.00 87 THR A CA 2
ATOM 2881 C C . THR A 1 40 ? 35.150 39.987 36.778 1.00 0.00 87 THR A C 2
ATOM 2882 O O . THR A 1 40 ? 34.948 39.646 37.952 1.00 0.00 87 THR A O 2
ATOM 2893 N N . PRO A 1 41 ? 34.175 39.963 35.848 1.00 0.00 88 PRO A N 2
ATOM 2894 C CA . PRO A 1 41 ? 32.834 39.499 36.157 1.00 0.00 88 PRO A CA 2
ATOM 2895 C C . PRO A 1 41 ? 32.815 37.978 36.364 1.00 0.00 88 PRO A C 2
ATOM 2896 O O . PRO A 1 41 ? 33.340 37.206 35.555 1.00 0.00 88 PRO A O 2
ATOM 2907 N N . ILE A 1 42 ? 32.225 37.564 37.483 1.00 0.00 89 ILE A N 2
ATOM 2908 C CA . ILE A 1 42 ? 32.025 36.163 37.872 1.00 0.00 89 ILE A CA 2
ATOM 2909 C C . ILE A 1 42 ? 30.730 35.652 37.226 1.00 0.00 89 ILE A C 2
ATOM 2910 O O . ILE A 1 42 ? 29.689 36.312 37.325 1.00 0.00 89 ILE A O 2
ATOM 2926 N N . LYS A 1 43 ? 30.778 34.482 36.585 1.00 0.00 90 LYS A N 2
ATOM 2927 C CA . LYS A 1 43 ? 29.649 33.863 35.860 1.00 0.00 90 LYS A CA 2
ATOM 2928 C C . LYS A 1 43 ? 29.087 32.675 36.664 1.00 0.00 90 LYS A C 2
ATOM 2929 O O . LYS A 1 43 ? 29.793 32.087 37.479 1.00 0.00 90 LYS A O 2
ATOM 2948 N N . ALA A 1 44 ? 27.824 32.315 36.450 1.00 0.00 91 ALA A N 2
ATOM 2949 C CA . ALA A 1 44 ? 27.210 31.128 37.059 1.00 0.00 91 ALA A CA 2
ATOM 2950 C C . ALA A 1 44 ? 27.668 29.820 36.357 1.00 0.00 91 ALA A C 2
ATOM 2951 O O . ALA A 1 44 ? 27.553 29.735 35.135 1.00 0.00 91 ALA A O 2
ATOM 2958 N N . PRO A 1 45 ? 28.114 28.767 37.070 1.00 0.00 92 PRO A N 2
ATOM 2959 C CA . PRO A 1 45 ? 28.457 27.470 36.466 1.00 0.00 92 PRO A CA 2
ATOM 2960 C C . PRO A 1 45 ? 27.234 26.702 35.945 1.00 0.00 92 PRO A C 2
ATOM 2961 O O . PRO A 1 45 ? 27.291 26.019 34.925 1.00 0.00 92 PRO A O 2
ATOM 2972 N N . THR A 1 46 ? 26.123 26.800 36.665 1.00 0.00 93 THR A N 2
ATOM 2973 C CA . THR A 1 46 ? 24.902 26.003 36.487 1.00 0.00 93 THR A CA 2
ATOM 2974 C C . THR A 1 46 ? 23.720 26.973 36.549 1.00 0.00 93 THR A C 2
ATOM 2975 O O . THR A 1 46 ? 23.843 28.114 37.005 1.00 0.00 93 THR A O 2
ATOM 2986 N N . ASN A 1 47 ? 22.549 26.541 36.076 1.00 0.00 94 ASN A N 2
ATOM 2987 C CA . ASN A 1 47 ? 21.316 27.290 36.315 1.00 0.00 94 ASN A CA 2
ATOM 2988 C C . ASN A 1 47 ? 20.967 27.177 37.812 1.00 0.00 94 ASN A C 2
ATOM 2989 O O . ASN A 1 47 ? 21.103 26.109 38.415 1.00 0.00 94 ASN A O 2
ATOM 3000 N N . GLY A 1 48 ? 20.506 28.263 38.422 1.00 0.00 95 GLY A N 2
ATOM 3001 C CA . GLY A 1 48 ? 20.117 28.261 39.836 1.00 0.00 95 GLY A CA 2
ATOM 3002 C C . GLY A 1 48 ? 19.394 29.533 40.262 1.00 0.00 95 GLY A C 2
ATOM 3003 O O . GLY A 1 48 ? 18.943 30.310 39.423 1.00 0.00 95 GLY A O 2
ATOM 3007 N N . LYS A 1 49 ? 19.316 29.783 41.571 1.00 0.00 96 LYS A N 2
ATOM 3008 C CA . LYS A 1 49 ? 18.708 30.990 42.151 1.00 0.00 96 LYS A CA 2
ATOM 3009 C C . LYS A 1 49 ? 19.404 31.391 43.454 1.00 0.00 96 LYS A C 2
ATOM 3010 O O . LYS A 1 49 ? 19.879 30.537 44.205 1.00 0.00 96 LYS A O 2
ATOM 3029 N N . VAL A 1 50 ? 19.516 32.694 43.711 1.00 0.00 97 VAL A N 2
ATOM 3030 C CA . VAL A 1 50 ? 20.139 33.231 44.935 1.00 0.00 97 VAL A CA 2
ATOM 3031 C C . VAL A 1 50 ? 19.321 32.980 46.201 1.00 0.00 97 VAL A C 2
ATOM 3032 O O . VAL A 1 50 ? 18.152 33.357 46.251 1.00 0.00 97 VAL A O 2
ATOM 3045 N N . THR A 1 51 ? 19.943 32.416 47.239 1.00 0.00 98 THR A N 2
ATOM 3046 C CA . THR A 1 51 ? 19.291 32.108 48.534 1.00 0.00 98 THR A CA 2
ATOM 3047 C C . THR A 1 51 ? 19.647 33.133 49.615 1.00 0.00 98 THR A C 2
ATOM 3048 O O . THR A 1 51 ? 18.787 33.493 50.426 1.00 0.00 98 THR A O 2
ATOM 3059 N N . ARG A 1 52 ? 20.911 33.589 49.634 1.00 0.00 99 ARG A N 2
ATOM 3060 C CA . ARG A 1 52 ? 21.516 34.386 50.714 1.00 0.00 99 ARG A CA 2
ATOM 3061 C C . ARG A 1 52 ? 22.580 35.356 50.179 1.00 0.00 99 ARG A C 2
ATOM 3062 O O . ARG A 1 52 ? 23.354 34.993 49.293 1.00 0.00 99 ARG A O 2
ATOM 3083 N N . ILE A 1 53 ? 22.647 36.570 50.726 1.00 0.00 100 ILE A N 2
ATOM 3084 C CA . ILE A 1 53 ? 23.637 37.603 50.378 1.00 0.00 100 ILE A CA 2
ATOM 3085 C C . ILE A 1 53 ? 24.118 38.335 51.647 1.00 0.00 100 ILE A C 2
ATOM 3086 O O . ILE A 1 53 ? 23.307 38.826 52.441 1.00 0.00 100 ILE A O 2
ATOM 3102 N N . PHE A 1 54 ? 25.440 38.403 51.847 1.00 0.00 101 PHE A N 2
ATOM 3103 C CA . PHE A 1 54 ? 26.054 39.047 53.025 1.00 0.00 101 PHE A CA 2
ATOM 3104 C C . PHE A 1 54 ? 27.522 39.453 52.837 1.00 0.00 101 PHE A C 2
ATOM 3105 O O . PHE A 1 54 ? 28.194 38.971 51.932 1.00 0.00 101 PHE A O 2
ATOM 3122 N N . ASN A 1 55 ? 28.057 40.260 53.753 1.00 0.00 102 ASN A N 2
ATOM 3123 C CA . ASN A 1 55 ? 29.497 40.403 54.000 1.00 0.00 102 ASN A CA 2
ATOM 3124 C C . ASN A 1 55 ? 29.840 39.810 55.391 1.00 0.00 102 ASN A C 2
ATOM 3125 O O . ASN A 1 55 ? 28.945 39.587 56.215 1.00 0.00 102 ASN A O 2
ATOM 3136 N N . ASN A 1 56 ? 31.123 39.559 55.673 1.00 0.00 103 ASN A N 2
ATOM 3137 C CA . ASN A 1 56 ? 31.567 39.011 56.969 1.00 0.00 103 ASN A CA 2
ATOM 3138 C C . ASN A 1 56 ? 32.929 39.589 57.424 1.00 0.00 103 ASN A C 2
ATOM 3139 O O . ASN A 1 56 ? 33.609 40.283 56.665 1.00 0.00 103 ASN A O 2
ATOM 3150 N N . GLU A 1 57 ? 33.323 39.315 58.674 1.00 0.00 104 GLU A N 2
ATOM 3151 C CA . GLU A 1 57 ? 34.411 39.989 59.409 1.00 0.00 104 GLU A CA 2
ATOM 3152 C C . GLU A 1 57 ? 35.782 39.982 58.703 1.00 0.00 104 GLU A C 2
ATOM 3153 O O . GLU A 1 57 ? 36.535 40.955 58.831 1.00 0.00 104 GLU A O 2
ATOM 3165 N N . LEU A 1 58 ? 36.102 38.942 57.924 1.00 0.00 105 LEU A N 2
ATOM 3166 C CA . LEU A 1 58 ? 37.358 38.829 57.165 1.00 0.00 105 LEU A CA 2
ATOM 3167 C C . LEU A 1 58 ? 37.199 38.290 55.731 1.00 0.00 105 LEU A C 2
ATOM 3168 O O . LEU A 1 58 ? 38.120 38.454 54.933 1.00 0.00 105 LEU A O 2
ATOM 3184 N N . GLY A 1 59 ? 36.049 37.710 55.373 1.00 0.00 106 GLY A N 2
ATOM 3185 C CA . GLY A 1 59 ? 35.800 37.129 54.044 1.00 0.00 106 GLY A CA 2
ATOM 3186 C C . GLY A 1 59 ? 35.486 38.133 52.923 1.00 0.00 106 GLY A C 2
ATOM 3187 O O . GLY A 1 59 ? 35.453 37.750 51.751 1.00 0.00 106 GLY A O 2
ATOM 3191 N N . GLY A 1 60 ? 35.282 39.416 53.240 1.00 0.00 107 GLY A N 2
ATOM 3192 C CA . GLY A 1 60 ? 34.770 40.406 52.288 1.00 0.00 107 GLY A CA 2
ATOM 3193 C C . GLY A 1 60 ? 33.262 40.263 52.060 1.00 0.00 107 GLY A C 2
ATOM 3194 O O . GLY A 1 60 ? 32.528 39.837 52.956 1.00 0.00 107 GLY A O 2
ATOM 3198 N N . LYS A 1 61 ? 32.791 40.610 50.854 1.00 0.00 108 LYS A N 2
ATOM 3199 C CA . LYS A 1 61 ? 31.448 40.217 50.383 1.00 0.00 108 LYS A CA 2
ATOM 3200 C C . LYS A 1 61 ? 31.361 38.722 50.040 1.00 0.00 108 LYS A C 2
ATOM 3201 O O . LYS A 1 61 ? 32.332 38.136 49.550 1.00 0.00 108 LYS A O 2
ATOM 3220 N N . VAL A 1 62 ? 30.159 38.163 50.201 1.00 0.00 109 VAL A N 2
ATOM 3221 C CA . VAL A 1 62 ? 29.760 36.780 49.905 1.00 0.00 109 VAL A CA 2
ATOM 3222 C C . VAL A 1 62 ? 28.423 36.678 49.161 1.00 0.00 109 VAL A C 2
ATOM 3223 O O . VAL A 1 62 ? 27.444 37.343 49.509 1.00 0.00 109 VAL A O 2
ATOM 3236 N N . LEU A 1 63 ? 28.358 35.808 48.154 1.00 0.00 110 LEU A N 2
ATOM 3237 C CA . LEU A 1 63 ? 27.135 35.463 47.415 1.00 0.00 110 LEU A CA 2
ATOM 3238 C C . LEU A 1 63 ? 26.782 33.991 47.634 1.00 0.00 110 LEU A C 2
ATOM 3239 O O . LEU A 1 63 ? 27.674 33.142 47.568 1.00 0.00 110 LEU A O 2
ATOM 3255 N N . GLN A 1 64 ? 25.504 33.684 47.878 1.00 0.00 111 GLN A N 2
ATOM 3256 C CA . GLN A 1 64 ? 25.034 32.304 48.047 1.00 0.00 111 GLN A CA 2
ATOM 3257 C C . GLN A 1 64 ? 23.938 31.885 47.043 1.00 0.00 111 GLN A C 2
ATOM 3258 O O . GLN A 1 64 ? 22.867 32.488 46.988 1.00 0.00 111 GLN A O 2
ATOM 3272 N N . ILE A 1 65 ? 24.172 30.794 46.305 1.00 0.00 112 ILE A N 2
ATOM 3273 C CA . ILE A 1 65 ? 23.265 30.258 45.259 1.00 0.00 112 ILE A CA 2
ATOM 3274 C C . ILE A 1 65 ? 22.870 28.800 45.539 1.00 0.00 112 ILE A C 2
ATOM 3275 O O . ILE A 1 65 ? 23.676 28.033 46.063 1.00 0.00 112 ILE A O 2
ATOM 3291 N N . ALA A 1 66 ? 21.645 28.430 45.153 1.00 0.00 113 ALA A N 2
ATOM 3292 C CA . ALA A 1 66 ? 21.057 27.092 45.228 1.00 0.00 113 ALA A CA 2
ATOM 3293 C C . ALA A 1 66 ? 20.769 26.513 43.824 1.00 0.00 113 ALA A C 2
ATOM 3294 O O . ALA A 1 66 ? 20.249 27.222 42.957 1.00 0.00 113 ALA A O 2
ATOM 3301 N N . GLU A 1 67 ? 21.057 25.227 43.602 1.00 0.00 114 GLU A N 2
ATOM 3302 C CA . GLU A 1 67 ? 20.867 24.531 42.311 1.00 0.00 114 GLU A CA 2
ATOM 3303 C C . GLU A 1 67 ? 19.489 23.857 42.132 1.00 0.00 114 GLU A C 2
ATOM 3304 O O . GLU A 1 67 ? 18.808 23.522 43.105 1.00 0.00 114 GLU A O 2
ATOM 3316 N N . ASP A 1 68 ? 19.096 23.587 40.881 1.00 0.00 115 ASP A N 2
ATOM 3317 C CA . ASP A 1 68 ? 17.836 22.912 40.511 1.00 0.00 115 ASP A CA 2
ATOM 3318 C C . ASP A 1 68 ? 17.676 21.438 40.936 1.00 0.00 115 ASP A C 2
ATOM 3319 O O . ASP A 1 68 ? 16.579 20.873 40.863 1.00 0.00 115 ASP A O 2
ATOM 3328 N N . ASN A 1 69 ? 18.758 20.808 41.405 1.00 0.00 116 ASN A N 2
ATOM 3329 C CA . ASN A 1 69 ? 18.723 19.511 42.095 1.00 0.00 116 ASN A CA 2
ATOM 3330 C C . ASN A 1 69 ? 18.230 19.600 43.554 1.00 0.00 116 ASN A C 2
ATOM 3331 O O . ASN A 1 69 ? 17.894 18.573 44.143 1.00 0.00 116 ASN A O 2
ATOM 3342 N N . GLY A 1 70 ? 18.200 20.802 44.144 1.00 0.00 117 GLY A N 2
ATOM 3343 C CA . GLY A 1 70 ? 17.737 21.059 45.512 1.00 0.00 117 GLY A CA 2
ATOM 3344 C C . GLY A 1 70 ? 18.659 20.567 46.638 1.00 0.00 117 GLY A C 2
ATOM 3345 O O . GLY A 1 70 ? 18.345 20.784 47.812 1.00 0.00 117 GLY A O 2
ATOM 3349 N N . GLU A 1 71 ? 19.781 19.909 46.335 1.00 0.00 118 GLU A N 2
ATOM 3350 C CA . GLU A 1 71 ? 20.719 19.370 47.321 1.00 0.00 118 GLU A CA 2
ATOM 3351 C C . GLU A 1 71 ? 21.914 20.317 47.499 1.00 0.00 118 GLU A C 2
ATOM 3352 O O . GLU A 1 71 ? 22.322 20.607 48.629 1.00 0.00 118 GLU A O 2
ATOM 3364 N N . TYR A 1 72 ? 22.463 20.791 46.379 1.00 0.00 119 TYR A N 2
ATOM 3365 C CA . TYR A 1 72 ? 23.661 21.616 46.303 1.00 0.00 119 TYR A CA 2
ATOM 3366 C C . TYR A 1 72 ? 23.524 23.119 46.559 1.00 0.00 119 TYR A C 2
ATOM 3367 O O . TYR A 1 72 ? 22.537 23.749 46.167 1.00 0.00 119 TYR A O 2
ATOM 3385 N N . HIS A 1 73 ? 24.566 23.691 47.164 1.00 0.00 120 HIS A N 2
ATOM 3386 C CA . HIS A 1 73 ? 24.765 25.123 47.366 1.00 0.00 120 HIS A CA 2
ATOM 3387 C C . HIS A 1 73 ? 26.147 25.572 46.914 1.00 0.00 120 HIS A C 2
ATOM 3388 O O . HIS A 1 73 ? 27.138 24.846 47.004 1.00 0.00 120 HIS A O 2
ATOM 3402 N N . GLN A 1 74 ? 26.204 26.823 46.486 1.00 0.00 121 GLN A N 2
ATOM 3403 C CA . GLN A 1 74 ? 27.404 27.525 46.070 1.00 0.00 121 GLN A CA 2
ATOM 3404 C C . GLN A 1 74 ? 27.613 28.729 46.989 1.00 0.00 121 GLN A C 2
ATOM 3405 O O . GLN A 1 74 ? 26.679 29.511 47.200 1.00 0.00 121 GLN A O 2
ATOM 3419 N N . TRP A 1 75 ? 28.833 28.895 47.496 1.00 0.00 122 TRP A N 2
ATOM 3420 C CA . TRP A 1 75 ? 29.359 30.168 47.977 1.00 0.00 122 TRP A CA 2
ATOM 3421 C C . TRP A 1 75 ? 30.377 30.772 46.999 1.00 0.00 122 TRP A C 2
ATOM 3422 O O . TRP A 1 75 ? 31.136 30.045 46.357 1.00 0.00 122 TRP A O 2
ATOM 3443 N N . TYR A 1 76 ? 30.463 32.100 46.985 1.00 0.00 123 TYR A N 2
ATOM 3444 C CA . TYR A 1 76 ? 31.461 32.900 46.281 1.00 0.00 123 TYR A CA 2
ATOM 3445 C C . TYR A 1 76 ? 31.923 33.975 47.265 1.00 0.00 123 TYR A C 2
ATOM 3446 O O . TYR A 1 76 ? 31.122 34.837 47.627 1.00 0.00 123 TYR A O 2
ATOM 3464 N N . LEU A 1 77 ? 33.178 33.918 47.714 1.00 0.00 124 LEU A N 2
ATOM 3465 C CA . LEU A 1 77 ? 33.784 34.927 48.592 1.00 0.00 124 LEU A CA 2
ATOM 3466 C C . LEU A 1 77 ? 34.792 35.799 47.826 1.00 0.00 124 LEU A C 2
ATOM 3467 O O . LEU A 1 77 ? 35.298 35.403 46.772 1.00 0.00 124 LEU A O 2
ATOM 3483 N N . HIS A 1 78 ? 35.078 36.977 48.391 1.00 0.00 125 HIS A N 2
ATOM 3484 C CA . HIS A 1 78 ? 35.971 38.015 47.848 1.00 0.00 125 HIS A CA 2
ATOM 3485 C C . HIS A 1 78 ? 35.411 38.701 46.581 1.00 0.00 125 HIS A C 2
ATOM 3486 O O . HIS A 1 78 ? 36.022 38.759 45.511 1.00 0.00 125 HIS A O 2
ATOM 3500 N N . LEU A 1 79 ? 34.196 39.237 46.721 1.00 0.00 126 LEU A N 2
ATOM 3501 C CA . LEU A 1 79 ? 33.514 40.053 45.707 1.00 0.00 126 LEU A CA 2
ATOM 3502 C C . LEU A 1 79 ? 33.618 41.555 46.032 1.00 0.00 126 LEU A C 2
ATOM 3503 O O . LEU A 1 79 ? 33.813 41.933 47.191 1.00 0.00 126 LEU A O 2
ATOM 3519 N N . ASP A 1 80 ? 33.459 42.417 45.024 1.00 0.00 127 ASP A N 2
ATOM 3520 C CA . ASP A 1 80 ? 33.411 43.887 45.175 1.00 0.00 127 ASP A CA 2
ATOM 3521 C C . ASP A 1 80 ? 31.999 44.451 44.989 1.00 0.00 127 ASP A C 2
ATOM 3522 O O . ASP A 1 80 ? 31.610 45.355 45.731 1.00 0.00 127 ASP A O 2
ATOM 3531 N N . LYS A 1 81 ? 31.253 43.920 44.012 1.00 0.00 128 LYS A N 2
ATOM 3532 C CA . LYS A 1 81 ? 29.881 44.312 43.662 1.00 0.00 128 LYS A CA 2
ATOM 3533 C C . LYS A 1 81 ? 29.046 43.113 43.210 1.00 0.00 128 LYS A C 2
ATOM 3534 O O . LYS A 1 81 ? 29.576 42.190 42.585 1.00 0.00 128 LYS A O 2
ATOM 3553 N N . TYR A 1 82 ? 27.746 43.146 43.489 1.00 0.00 129 TYR A N 2
ATOM 3554 C CA . TYR A 1 82 ? 26.769 42.141 43.064 1.00 0.00 129 TYR A CA 2
ATOM 3555 C C . TYR A 1 82 ? 26.062 42.528 41.750 1.00 0.00 129 TYR A C 2
ATOM 3556 O O . TYR A 1 82 ? 25.795 43.703 41.500 1.00 0.00 129 TYR A O 2
ATOM 3574 N N . ASN A 1 83 ? 25.728 41.540 40.916 1.00 0.00 130 ASN A N 2
ATOM 3575 C CA . ASN A 1 83 ? 24.876 41.706 39.725 1.00 0.00 130 ASN A CA 2
ATOM 3576 C C . ASN A 1 83 ? 23.468 41.105 39.932 1.00 0.00 130 ASN A C 2
ATOM 3577 O O . ASN A 1 83 ? 22.543 41.398 39.169 1.00 0.00 130 ASN A O 2
ATOM 3588 N N . VAL A 1 84 ? 23.300 40.252 40.949 1.00 0.00 131 VAL A N 2
ATOM 3589 C CA . VAL A 1 84 ? 22.015 39.642 41.343 1.00 0.00 131 VAL A CA 2
ATOM 3590 C C . VAL A 1 84 ? 21.665 39.962 42.798 1.00 0.00 131 VAL A C 2
ATOM 3591 O O . VAL A 1 84 ? 22.504 40.438 43.565 1.00 0.00 131 VAL A O 2
ATOM 3604 N N . LYS A 1 85 ? 20.409 39.682 43.160 1.00 0.00 132 LYS A N 2
ATOM 3605 C CA . LYS A 1 85 ? 19.810 39.846 44.489 1.00 0.00 132 LYS A CA 2
ATOM 3606 C C . LYS A 1 85 ? 19.208 38.541 45.009 1.00 0.00 132 LYS A C 2
ATOM 3607 O O . LYS A 1 85 ? 18.991 37.603 44.242 1.00 0.00 132 LYS A O 2
ATOM 3626 N N . VAL A 1 86 ? 18.909 38.491 46.308 1.00 0.00 133 VAL A N 2
ATOM 3627 C CA . VAL A 1 86 ? 18.246 37.352 46.965 1.00 0.00 133 VAL A CA 2
ATOM 3628 C C . VAL A 1 86 ? 16.919 37.072 46.254 1.00 0.00 133 VAL A C 2
ATOM 3629 O O . VAL A 1 86 ? 16.052 37.946 46.149 1.00 0.00 133 VAL A O 2
ATOM 3642 N N . GLY A 1 87 ? 16.765 35.837 45.788 1.00 0.00 134 GLY A N 2
ATOM 3643 C CA . GLY A 1 87 ? 15.570 35.344 45.100 1.00 0.00 134 GLY A CA 2
ATOM 3644 C C . GLY A 1 87 ? 15.556 35.557 43.582 1.00 0.00 134 GLY A C 2
ATOM 3645 O O . GLY A 1 87 ? 14.481 35.446 42.986 1.00 0.00 134 GLY A O 2
ATOM 3649 N N . ASP A 1 88 ? 16.689 35.867 42.938 1.00 0.00 135 ASP A N 2
ATOM 3650 C CA . ASP A 1 88 ? 16.745 36.021 41.479 1.00 0.00 135 ASP A CA 2
ATOM 3651 C C . ASP A 1 88 ? 17.263 34.723 40.849 1.00 0.00 135 ASP A C 2
ATOM 3652 O O . ASP A 1 88 ? 18.255 34.146 41.307 1.00 0.00 135 ASP A O 2
ATOM 3661 N N . ARG A 1 89 ? 16.614 34.291 39.767 1.00 0.00 136 ARG A N 2
ATOM 3662 C CA . ARG A 1 89 ? 17.056 33.175 38.925 1.00 0.00 136 ARG A CA 2
ATOM 3663 C C . ARG A 1 89 ? 18.214 33.541 37.997 1.00 0.00 136 ARG A C 2
ATOM 3664 O O . ARG A 1 89 ? 18.291 34.656 37.464 1.00 0.00 136 ARG A O 2
ATOM 3685 N N . VAL A 1 90 ? 19.090 32.562 37.784 1.00 0.00 137 VAL A N 2
ATOM 3686 C CA . VAL A 1 90 ? 20.261 32.601 36.900 1.00 0.00 137 VAL A CA 2
ATOM 3687 C C . VAL A 1 90 ? 20.337 31.346 36.020 1.00 0.00 137 VAL A C 2
ATOM 3688 O O . VAL A 1 90 ? 19.759 30.301 36.329 1.00 0.00 137 VAL A O 2
ATOM 3701 N N . LYS A 1 91 ? 21.106 31.444 34.929 1.00 0.00 138 LYS A N 2
ATOM 3702 C CA . LYS A 1 91 ? 21.405 30.395 33.952 1.00 0.00 138 LYS A CA 2
ATOM 3703 C C . LYS A 1 91 ? 22.923 30.237 33.857 1.00 0.00 138 LYS A C 2
ATOM 3704 O O . LYS A 1 91 ? 23.654 31.224 33.933 1.00 0.00 138 LYS A O 2
ATOM 3723 N N . ALA A 1 92 ? 23.388 29.006 33.670 1.00 0.00 139 ALA A N 2
ATOM 3724 C CA . ALA A 1 92 ? 24.784 28.669 33.402 1.00 0.00 139 ALA A CA 2
ATOM 3725 C C . ALA A 1 92 ? 25.415 29.591 32.340 1.00 0.00 139 ALA A C 2
ATOM 3726 O O . ALA A 1 92 ? 25.051 29.537 31.162 1.00 0.00 139 ALA A O 2
ATOM 3733 N N . GLY A 1 93 ? 26.375 30.412 32.757 1.00 0.00 140 GLY A N 2
ATOM 3734 C CA . GLY A 1 93 ? 27.130 31.345 31.921 1.00 0.00 140 GLY A CA 2
ATOM 3735 C C . GLY A 1 93 ? 26.782 32.832 32.107 1.00 0.00 140 GLY A C 2
ATOM 3736 O O . GLY A 1 93 ? 27.447 33.677 31.508 1.00 0.00 140 GLY A O 2
ATOM 3740 N N . ASP A 1 94 ? 25.796 33.176 32.945 1.00 0.00 141 ASP A N 2
ATOM 3741 C CA . ASP A 1 94 ? 25.383 34.556 33.249 1.00 0.00 141 ASP A CA 2
ATOM 3742 C C . ASP A 1 94 ? 26.144 35.247 34.388 1.00 0.00 141 ASP A C 2
ATOM 3743 O O . ASP A 1 94 ? 26.488 34.591 35.371 1.00 0.00 141 ASP A O 2
ATOM 3752 N N . ILE A 1 95 ? 26.392 36.561 34.294 1.00 0.00 142 ILE A N 2
ATOM 3753 C CA . ILE A 1 95 ? 27.115 37.317 35.333 1.00 0.00 142 ILE A CA 2
ATOM 3754 C C . ILE A 1 95 ? 26.279 37.485 36.603 1.00 0.00 142 ILE A C 2
ATOM 3755 O O . ILE A 1 95 ? 25.138 37.961 36.568 1.00 0.00 142 ILE A O 2
ATOM 3771 N N . ILE A 1 96 ? 26.894 37.171 37.743 1.00 0.00 143 ILE A N 2
ATOM 3772 C CA . ILE A 1 96 ? 26.278 37.247 39.074 1.00 0.00 143 ILE A CA 2
ATOM 3773 C C . ILE A 1 96 ? 26.947 38.278 39.995 1.00 0.00 143 ILE A C 2
ATOM 3774 O O . ILE A 1 96 ? 26.297 38.779 40.911 1.00 0.00 143 ILE A O 2
ATOM 3790 N N . ALA A 1 97 ? 28.209 38.642 39.749 1.00 0.00 144 ALA A N 2
ATOM 3791 C CA . ALA A 1 97 ? 28.998 39.558 40.583 1.00 0.00 144 ALA A CA 2
ATOM 3792 C C . ALA A 1 97 ? 30.329 39.925 39.904 1.00 0.00 144 ALA A C 2
ATOM 3793 O O . ALA A 1 97 ? 30.619 39.439 38.813 1.00 0.00 144 ALA A O 2
ATOM 3800 N N . TYR A 1 98 ? 31.165 40.728 40.569 1.00 0.00 145 TYR A N 2
ATOM 3801 C CA . TYR A 1 98 ? 32.500 41.102 40.095 1.00 0.00 145 TYR A CA 2
ATOM 3802 C C . TYR A 1 98 ? 33.495 40.846 41.242 1.00 0.00 145 TYR A C 2
ATOM 3803 O O . TYR A 1 98 ? 33.223 41.183 42.401 1.00 0.00 145 TYR A O 2
ATOM 3821 N N . SER A 1 99 ? 34.644 40.238 40.924 1.00 0.00 146 SER A N 2
ATOM 3822 C CA . SER A 1 99 ? 35.713 39.938 41.895 1.00 0.00 146 SER A CA 2
ATOM 3823 C C . SER A 1 99 ? 36.324 41.212 42.501 1.00 0.00 146 SER A C 2
ATOM 3824 O O . SER A 1 99 ? 36.435 42.248 41.834 1.00 0.00 146 SER A O 2
ATOM 3832 N N . GLY A 1 100 ? 36.739 41.141 43.768 1.00 0.00 147 GLY A N 2
ATOM 3833 C CA . GLY A 1 100 ? 37.416 42.245 44.449 1.00 0.00 147 GLY A CA 2
ATOM 3834 C C . GLY A 1 100 ? 38.321 41.773 45.581 1.00 0.00 147 GLY A C 2
ATOM 3835 O O . GLY A 1 100 ? 38.054 40.773 46.242 1.00 0.00 147 GLY A O 2
ATOM 3839 N N . ASN A 1 101 ? 39.384 42.521 45.858 1.00 0.00 148 ASN A N 2
ATOM 3840 C CA . ASN A 1 101 ? 40.381 42.200 46.886 1.00 0.00 148 ASN A CA 2
ATOM 3841 C C . ASN A 1 101 ? 39.889 42.526 48.323 1.00 0.00 148 ASN A C 2
ATOM 3842 O O . ASN A 1 101 ? 40.655 42.942 49.187 1.00 0.00 148 ASN A O 2
ATOM 3853 N N . THR A 1 102 ? 38.588 42.349 48.575 1.00 0.00 149 THR A N 2
ATOM 3854 C CA . THR A 1 102 ? 37.826 42.847 49.740 1.00 0.00 149 THR A CA 2
ATOM 3855 C C . THR A 1 102 ? 37.916 42.034 51.035 1.00 0.00 149 THR A C 2
ATOM 3856 O O . THR A 1 102 ? 37.573 42.532 52.113 1.00 0.00 149 THR A O 2
ATOM 3867 N N . GLY A 1 103 ? 38.406 40.794 50.940 1.00 0.00 150 GLY A N 2
ATOM 3868 C CA . GLY A 1 103 ? 38.564 39.849 52.052 1.00 0.00 150 GLY A CA 2
ATOM 3869 C C . GLY A 1 103 ? 39.928 39.153 52.081 1.00 0.00 150 GLY A C 2
ATOM 3870 O O . GLY A 1 103 ? 40.003 37.974 52.426 1.00 0.00 150 GLY A O 2
ATOM 3874 N N . ILE A 1 104 ? 40.985 39.839 51.635 1.00 0.00 151 ILE A N 2
ATOM 3875 C CA . ILE A 1 104 ? 42.288 39.248 51.284 1.00 0.00 151 ILE A CA 2
ATOM 3876 C C . ILE A 1 104 ? 43.448 39.935 52.029 1.00 0.00 151 ILE A C 2
ATOM 3877 O O . ILE A 1 104 ? 43.499 41.166 52.137 1.00 0.00 151 ILE A O 2
ATOM 3893 N N . GLN A 1 105 ? 44.375 39.116 52.542 1.00 0.00 152 GLN A N 2
ATOM 3894 C CA . GLN A 1 105 ? 45.498 39.497 53.414 1.00 0.00 152 GLN A CA 2
ATOM 3895 C C . GLN A 1 105 ? 46.493 40.489 52.780 1.00 0.00 152 GLN A C 2
ATOM 3896 O O . GLN A 1 105 ? 47.024 41.358 53.472 1.00 0.00 152 GLN A O 2
ATOM 3910 N N . THR A 1 106 ? 46.715 40.376 51.468 1.00 0.00 153 THR A N 2
ATOM 3911 C CA . THR A 1 106 ? 47.446 41.309 50.588 1.00 0.00 153 THR A CA 2
ATOM 3912 C C . THR A 1 106 ? 46.721 41.422 49.236 1.00 0.00 153 THR A C 2
ATOM 3913 O O . THR A 1 106 ? 45.505 41.236 49.200 1.00 0.00 153 THR A O 2
ATOM 3924 N N . THR A 1 107 ? 47.396 41.746 48.130 1.00 0.00 154 THR A N 2
ATOM 3925 C CA . THR A 1 107 ? 46.790 41.789 46.783 1.00 0.00 154 THR A CA 2
ATOM 3926 C C . THR A 1 107 ? 46.573 40.433 46.098 1.00 0.00 154 THR A C 2
ATOM 3927 O O . THR A 1 107 ? 47.351 39.494 46.294 1.00 0.00 154 THR A O 2
ATOM 3938 N N . GLY A 1 108 ? 45.551 40.320 45.247 1.00 0.00 155 GLY A N 2
ATOM 3939 C CA . GLY A 1 108 ? 45.314 39.150 44.394 1.00 0.00 155 GLY A CA 2
ATOM 3940 C C . GLY A 1 108 ? 43.878 38.966 43.896 1.00 0.00 155 GLY A C 2
ATOM 3941 O O . GLY A 1 108 ? 43.686 38.222 42.931 1.00 0.00 155 GLY A O 2
ATOM 3945 N N . ALA A 1 109 ? 42.893 39.612 44.533 1.00 0.00 156 ALA A N 2
ATOM 3946 C CA . ALA A 1 109 ? 41.477 39.684 44.136 1.00 0.00 156 ALA A CA 2
ATOM 3947 C C . ALA A 1 109 ? 40.773 38.331 43.843 1.00 0.00 156 ALA A C 2
ATOM 3948 O O . ALA A 1 109 ? 39.781 38.297 43.105 1.00 0.00 156 ALA A O 2
ATOM 3955 N N . HIS A 1 110 ? 41.306 37.211 44.345 1.00 0.00 157 HIS A N 2
ATOM 3956 C CA . HIS A 1 110 ? 40.938 35.880 43.863 1.00 0.00 157 HIS A CA 2
ATOM 3957 C C . HIS A 1 110 ? 39.520 35.440 44.255 1.00 0.00 157 HIS A C 2
ATOM 3958 O O . HIS A 1 110 ? 39.142 35.520 45.421 1.00 0.00 157 HIS A O 2
ATOM 3972 N N . LEU A 1 111 ? 38.760 34.903 43.294 1.00 0.00 158 LEU A N 2
ATOM 3973 C CA . LEU A 1 111 ? 37.413 34.370 43.530 1.00 0.00 158 LEU A CA 2
ATOM 3974 C C . LEU A 1 111 ? 37.488 33.038 44.284 1.00 0.00 158 LEU A C 2
ATOM 3975 O O . LEU A 1 111 ? 37.986 32.064 43.726 1.00 0.00 158 LEU A O 2
ATOM 3991 N N . HIS A 1 112 ? 36.966 32.970 45.512 1.00 0.00 159 HIS A N 2
ATOM 3992 C CA . HIS A 1 112 ? 36.840 31.723 46.284 1.00 0.00 159 HIS A CA 2
ATOM 3993 C C . HIS A 1 112 ? 35.471 31.070 46.045 1.00 0.00 159 HIS A C 2
ATOM 3994 O O . HIS A 1 112 ? 34.474 31.486 46.638 1.00 0.00 159 HIS A O 2
ATOM 4008 N N . PHE A 1 113 ? 35.415 30.070 45.159 1.00 0.00 160 PHE A N 2
ATOM 4009 C CA . PHE A 1 113 ? 34.241 29.225 44.916 1.00 0.00 160 PHE A CA 2
ATOM 4010 C C . PHE A 1 113 ? 34.147 27.974 45.799 1.00 0.00 160 PHE A C 2
ATOM 4011 O O . PHE A 1 113 ? 34.925 27.029 45.650 1.00 0.00 160 PHE A O 2
ATOM 4028 N N . GLN A 1 114 ? 33.193 27.958 46.729 1.00 0.00 161 GLN A N 2
ATOM 4029 C CA . GLN A 1 114 ? 32.979 26.864 47.676 1.00 0.00 161 GLN A CA 2
ATOM 4030 C C . GLN A 1 114 ? 31.666 26.126 47.393 1.00 0.00 161 GLN A C 2
ATOM 4031 O O . GLN A 1 114 ? 30.585 26.704 47.480 1.00 0.00 161 GLN A O 2
ATOM 4045 N N . ARG A 1 115 ? 31.760 24.835 47.056 1.00 0.00 162 ARG A N 2
ATOM 4046 C CA . ARG A 1 115 ? 30.623 23.969 46.705 1.00 0.00 162 ARG A CA 2
ATOM 4047 C C . ARG A 1 115 ? 30.253 23.048 47.870 1.00 0.00 162 ARG A C 2
ATOM 4048 O O . ARG A 1 115 ? 31.112 22.331 48.384 1.00 0.00 162 ARG A O 2
ATOM 4069 N N . MET A 1 116 ? 28.983 23.070 48.269 1.00 0.00 163 MET A N 2
ATOM 4070 C CA . MET A 1 116 ? 28.456 22.422 49.475 1.00 0.00 163 MET A CA 2
ATOM 4071 C C . MET A 1 116 ? 27.225 21.563 49.158 1.00 0.00 163 MET A C 2
ATOM 4072 O O . MET A 1 116 ? 26.470 21.879 48.241 1.00 0.00 163 MET A O 2
ATOM 4086 N N . LYS A 1 117 ? 27.020 20.478 49.913 1.00 0.00 164 LYS A N 2
ATOM 4087 C CA . LYS A 1 117 ? 25.964 19.476 49.699 1.00 0.00 164 LYS A CA 2
ATOM 4088 C C . LYS A 1 117 ? 25.108 19.315 50.954 1.00 0.00 164 LYS A C 2
ATOM 4089 O O . LYS A 1 117 ? 25.645 19.135 52.045 1.00 0.00 164 LYS A O 2
ATOM 4108 N N . GLY A 1 118 ? 23.784 19.353 50.819 1.00 0.00 165 GLY A N 2
ATOM 4109 C CA . GLY A 1 118 ? 22.844 19.146 51.935 1.00 0.00 165 GLY A CA 2
ATOM 4110 C C . GLY A 1 118 ? 22.751 20.296 52.962 1.00 0.00 165 GLY A C 2
ATOM 4111 O O . GLY A 1 118 ? 21.957 20.228 53.904 1.00 0.00 165 GLY A O 2
ATOM 4115 N N . GLY A 1 119 ? 23.529 21.368 52.792 1.00 0.00 166 GLY A N 2
ATOM 4116 C CA . GLY A 1 119 ? 23.566 22.529 53.684 1.00 0.00 166 GLY A CA 2
ATOM 4117 C C . GLY A 1 119 ? 24.605 23.565 53.254 1.00 0.00 166 GLY A C 2
ATOM 4118 O O . GLY A 1 119 ? 25.164 23.469 52.158 1.00 0.00 166 GLY A O 2
ATOM 4122 N N . VAL A 1 120 ? 24.859 24.552 54.118 1.00 0.00 167 VAL A N 2
ATOM 4123 C CA . VAL A 1 120 ? 25.772 25.683 53.874 1.00 0.00 167 VAL A CA 2
ATOM 4124 C C . VAL A 1 120 ? 26.712 25.952 55.054 1.00 0.00 167 VAL A C 2
ATOM 4125 O O . VAL A 1 120 ? 26.258 26.304 56.141 1.00 0.00 167 VAL A O 2
ATOM 4138 N N . GLY A 1 121 ? 28.016 25.777 54.837 1.00 0.00 168 GLY A N 2
ATOM 4139 C CA . GLY A 1 121 ? 29.085 25.864 55.839 1.00 0.00 168 GLY A CA 2
ATOM 4140 C C . GLY A 1 121 ? 30.304 25.028 55.429 1.00 0.00 168 GLY A C 2
ATOM 4141 O O . GLY A 1 121 ? 30.207 24.189 54.528 1.00 0.00 168 GLY A O 2
ATOM 4145 N N . ASN A 1 122 ? 31.453 25.211 56.082 1.00 0.00 169 ASN A N 2
ATOM 4146 C CA . ASN A 1 122 ? 32.663 24.422 55.801 1.00 0.00 169 ASN A CA 2
ATOM 4147 C C . ASN A 1 122 ? 32.443 22.909 55.975 1.00 0.00 169 ASN A C 2
ATOM 4148 O O . ASN A 1 122 ? 32.837 22.132 55.107 1.00 0.00 169 ASN A O 2
ATOM 4159 N N . ALA A 1 123 ? 31.706 22.492 57.009 1.00 0.00 170 ALA A N 2
ATOM 4160 C CA . ALA A 1 123 ? 31.349 21.087 57.219 1.00 0.00 170 ALA A CA 2
ATOM 4161 C C . ALA A 1 123 ? 30.441 20.492 56.122 1.00 0.00 170 ALA A C 2
ATOM 4162 O O . ALA A 1 123 ? 30.348 19.267 56.006 1.00 0.00 170 ALA A O 2
ATOM 4169 N N . TYR A 1 124 ? 29.779 21.327 55.315 1.00 0.00 171 TYR A N 2
ATOM 4170 C CA . TYR A 1 124 ? 28.939 20.913 54.186 1.00 0.00 171 TYR A CA 2
ATOM 4171 C C . TYR A 1 124 ? 29.642 20.749 52.838 1.00 0.00 171 TYR A C 2
ATOM 4172 O O . TYR A 1 124 ? 29.068 20.230 51.882 1.00 0.00 171 TYR A O 2
ATOM 4190 N N . ALA A 1 125 ? 30.883 21.222 52.746 1.00 0.00 172 ALA A N 2
ATOM 4191 C CA . ALA A 1 125 ? 31.679 21.186 51.526 1.00 0.00 172 ALA A CA 2
ATOM 4192 C C . ALA A 1 125 ? 31.966 19.761 50.995 1.00 0.00 172 ALA A C 2
ATOM 4193 O O . ALA A 1 125 ? 32.071 18.799 51.766 1.00 0.00 172 ALA A O 2
ATOM 4200 N N . GLU A 1 126 ? 32.132 19.645 49.672 1.00 0.00 173 GLU A N 2
ATOM 4201 C CA . GLU A 1 126 ? 32.459 18.397 48.955 1.00 0.00 173 GLU A CA 2
ATOM 4202 C C . GLU A 1 126 ? 33.634 18.531 47.970 1.00 0.00 173 GLU A C 2
ATOM 4203 O O . GLU A 1 126 ? 34.772 18.245 48.328 1.00 0.00 173 GLU A O 2
ATOM 4215 N N . ASP A 1 127 ? 33.368 18.898 46.715 1.00 0.00 174 ASP A N 2
ATOM 4216 C CA . ASP A 1 127 ? 34.335 18.819 45.612 1.00 0.00 174 ASP A CA 2
ATOM 4217 C C . ASP A 1 127 ? 34.011 19.705 44.396 1.00 0.00 174 ASP A C 2
ATOM 4218 O O . ASP A 1 127 ? 33.206 19.327 43.538 1.00 0.00 174 ASP A O 2
ATOM 4227 N N . PRO A 1 128 ? 34.592 20.916 44.309 1.00 0.00 175 PRO A N 2
ATOM 4228 C CA . PRO A 1 128 ? 34.353 21.811 43.186 1.00 0.00 175 PRO A CA 2
ATOM 4229 C C . PRO A 1 128 ? 35.081 21.409 41.894 1.00 0.00 175 PRO A C 2
ATOM 4230 O O . PRO A 1 128 ? 34.498 21.577 40.826 1.00 0.00 175 PRO A O 2
ATOM 4241 N N . LYS A 1 129 ? 36.299 20.845 41.931 1.00 0.00 176 LYS A N 2
ATOM 4242 C CA . LYS A 1 129 ? 37.076 20.531 40.715 1.00 0.00 176 LYS A CA 2
ATOM 4243 C C . LYS A 1 129 ? 36.357 19.646 39.677 1.00 0.00 176 LYS A C 2
ATOM 4244 O O . LYS A 1 129 ? 36.221 20.082 38.534 1.00 0.00 176 LYS A O 2
ATOM 4263 N N . PRO A 1 130 ? 35.858 18.448 40.040 1.00 0.00 177 PRO A N 2
ATOM 4264 C CA . PRO A 1 130 ? 35.191 17.536 39.106 1.00 0.00 177 PRO A CA 2
ATOM 4265 C C . PRO A 1 130 ? 33.851 18.098 38.607 1.00 0.00 177 PRO A C 2
ATOM 4266 O O . PRO A 1 130 ? 33.424 17.789 37.495 1.00 0.00 177 PRO A O 2
ATOM 4277 N N . PHE A 1 131 ? 33.210 18.961 39.402 1.00 0.00 178 PHE A N 2
ATOM 4278 C CA . PHE A 1 131 ? 32.058 19.761 38.998 1.00 0.00 178 PHE A CA 2
ATOM 4279 C C . PHE A 1 131 ? 32.304 20.861 37.964 1.00 0.00 178 PHE A C 2
ATOM 4280 O O . PHE A 1 131 ? 31.484 21.067 37.073 1.00 0.00 178 PHE A O 2
ATOM 4297 N N . ILE A 1 132 ? 33.443 21.548 38.057 1.00 0.00 179 ILE A N 2
ATOM 4298 C CA . ILE A 1 132 ? 33.871 22.519 37.047 1.00 0.00 179 ILE A CA 2
ATOM 4299 C C . ILE A 1 132 ? 34.302 21.811 35.757 1.00 0.00 179 ILE A C 2
ATOM 4300 O O . ILE A 1 132 ? 33.940 22.228 34.661 1.00 0.00 179 ILE A O 2
ATOM 4316 N N . ASP A 1 133 ? 35.013 20.695 35.883 1.00 0.00 180 ASP A N 2
ATOM 4317 C CA . ASP A 1 133 ? 35.597 19.950 34.760 1.00 0.00 180 ASP A CA 2
ATOM 4318 C C . ASP A 1 133 ? 34.622 19.257 33.786 1.00 0.00 180 ASP A C 2
ATOM 4319 O O . ASP A 1 133 ? 35.030 18.710 32.758 1.00 0.00 180 ASP A O 2
ATOM 4328 N N . GLN A 1 134 ? 33.325 19.302 34.099 1.00 0.00 181 GLN A N 2
ATOM 4329 C CA . GLN A 1 134 ? 32.206 18.751 33.319 1.00 0.00 181 GLN A CA 2
ATOM 4330 C C . GLN A 1 134 ? 31.259 19.833 32.768 1.00 0.00 181 GLN A C 2
ATOM 4331 O O . GLN A 1 134 ? 30.315 19.534 32.035 1.00 0.00 181 GLN A O 2
ATOM 4345 N N . LEU A 1 135 ? 31.496 21.094 33.133 1.00 0.00 182 LEU A N 2
ATOM 4346 C CA . LEU A 1 135 ? 30.822 22.262 32.566 1.00 0.00 182 LEU A CA 2
ATOM 4347 C C . LEU A 1 135 ? 31.067 22.401 31.045 1.00 0.00 182 LEU A C 2
ATOM 4348 O O . LEU A 1 135 ? 32.103 21.953 30.541 1.00 0.00 182 LEU A O 2
ATOM 4364 N N . PRO A 1 136 ? 30.169 23.086 30.308 1.00 0.00 183 PRO A N 2
ATOM 4365 C CA . PRO A 1 136 ? 30.317 23.344 28.875 1.00 0.00 183 PRO A CA 2
ATOM 4366 C C . PRO A 1 136 ? 31.644 24.028 28.519 1.00 0.00 183 PRO A C 2
ATOM 4367 O O . PRO A 1 136 ? 32.366 23.564 27.636 1.00 0.00 183 PRO A O 2
ATOM 4378 N N . ASP A 1 137 ? 31.986 25.109 29.227 1.00 0.00 184 ASP A N 2
ATOM 4379 C CA . ASP A 1 137 ? 33.192 25.923 28.973 1.00 0.00 184 ASP A CA 2
ATOM 4380 C C . ASP A 1 137 ? 34.320 25.646 29.999 1.00 0.00 184 ASP A C 2
ATOM 4381 O O . ASP A 1 137 ? 35.348 26.331 29.995 1.00 0.00 184 ASP A O 2
ATOM 4390 N N . GLY A 1 138 ? 34.144 24.669 30.900 1.00 0.00 185 GLY A N 2
ATOM 4391 C CA . GLY A 1 138 ? 35.033 24.447 32.044 1.00 0.00 185 GLY A CA 2
ATOM 4392 C C . GLY A 1 138 ? 35.011 25.620 33.030 1.00 0.00 185 GLY A C 2
ATOM 4393 O O . GLY A 1 138 ? 33.983 26.276 33.223 1.00 0.00 185 GLY A O 2
ATOM 4397 N N . GLU A 1 139 ? 36.161 25.938 33.630 1.00 0.00 186 GLU A N 2
ATOM 4398 C CA . GLU A 1 139 ? 36.298 27.048 34.594 1.00 0.00 186 GLU A CA 2
ATOM 4399 C C . GLU A 1 139 ? 35.959 28.435 34.007 1.00 0.00 186 GLU A C 2
ATOM 4400 O O . GLU A 1 139 ? 35.549 29.330 34.745 1.00 0.00 186 GLU A O 2
ATOM 4412 N N . ARG A 1 140 ? 35.990 28.597 32.676 1.00 0.00 187 ARG A N 2
ATOM 4413 C CA . ARG A 1 140 ? 35.520 29.816 31.983 1.00 0.00 187 ARG A CA 2
ATOM 4414 C C . ARG A 1 140 ? 34.017 30.074 32.132 1.00 0.00 187 ARG A C 2
ATOM 4415 O O . ARG A 1 140 ? 33.545 31.153 31.790 1.00 0.00 187 ARG A O 2
ATOM 4436 N N . SER A 1 141 ? 33.259 29.115 32.666 1.00 0.00 188 SER A N 2
ATOM 4437 C CA . SER A 1 141 ? 31.852 29.303 33.030 1.00 0.00 188 SER A CA 2
ATOM 4438 C C . SER A 1 141 ? 31.689 29.870 34.451 1.00 0.00 188 SER A C 2
ATOM 4439 O O . SER A 1 141 ? 30.560 29.979 34.918 1.00 0.00 188 SER A O 2
ATOM 4447 N N . LEU A 1 142 ? 32.785 30.228 35.139 1.00 0.00 189 LEU A N 2
ATOM 4448 C CA . LEU A 1 142 ? 32.794 30.868 36.451 1.00 0.00 189 LEU A CA 2
ATOM 4449 C C . LEU A 1 142 ? 33.444 32.265 36.427 1.00 0.00 189 LEU A C 2
ATOM 4450 O O . LEU A 1 142 ? 33.183 33.062 37.320 1.00 0.00 189 LEU A O 2
ATOM 4466 N N . TYR A 1 143 ? 34.241 32.621 35.416 1.00 0.00 190 TYR A N 2
ATOM 4467 C CA . TYR A 1 143 ? 34.872 33.946 35.293 1.00 0.00 190 TYR A CA 2
ATOM 4468 C C . TYR A 1 143 ? 35.061 34.351 33.823 1.00 0.00 190 TYR A C 2
ATOM 4469 O O . TYR A 1 143 ? 35.131 33.490 32.944 1.00 0.00 190 TYR A O 2
ATOM 4487 N N . ASP A 1 144 ? 35.185 35.652 33.538 1.00 0.00 191 ASP A N 2
ATOM 4488 C CA . ASP A 1 144 ? 35.314 36.165 32.163 1.00 0.00 191 ASP A CA 2
ATOM 4489 C C . ASP A 1 144 ? 36.700 36.746 31.817 1.00 0.00 191 ASP A C 2
ATOM 4490 O O . ASP A 1 144 ? 36.934 37.950 31.942 1.00 0.00 191 ASP A O 2
ATOM 4499 N N . LEU A 1 145 ? 37.608 35.899 31.334 1.00 0.00 192 LEU A N 2
ATOM 4500 C CA . LEU A 1 145 ? 38.929 36.285 30.814 1.00 0.00 192 LEU A CA 2
ATOM 4501 C C . LEU A 1 145 ? 39.032 35.986 29.306 1.00 0.00 192 LEU A C 2
ATOM 4502 O O . LEU A 1 145 ? 38.990 34.823 28.874 1.00 0.00 192 LEU A O 2
ATOM 4519 N N . GLY A 1 1 ? 55.698 38.309 37.893 1.00 0.00 48 GLY A N 3
ATOM 4520 C CA . GLY A 1 1 ? 55.515 39.534 38.685 1.00 0.00 48 GLY A CA 3
ATOM 4521 C C . GLY A 1 1 ? 56.825 40.025 39.268 1.00 0.00 48 GLY A C 3
ATOM 4522 O O . GLY A 1 1 ? 57.900 39.553 38.894 1.00 0.00 48 GLY A O 3
ATOM 4528 N N . SER A 1 2 ? 56.754 40.974 40.204 1.00 0.00 49 SER A N 3
ATOM 4529 C CA . SER A 1 2 ? 57.915 41.615 40.850 1.00 0.00 49 SER A CA 3
ATOM 4530 C C . SER A 1 2 ? 58.713 40.727 41.824 1.00 0.00 49 SER A C 3
ATOM 4531 O O . SER A 1 2 ? 59.837 41.088 42.198 1.00 0.00 49 SER A O 3
ATOM 4539 N N . LYS A 1 3 ? 58.149 39.586 42.248 1.00 0.00 50 LYS A N 3
ATOM 4540 C CA . LYS A 1 3 ? 58.727 38.652 43.233 1.00 0.00 50 LYS A CA 3
ATOM 4541 C C . LYS A 1 3 ? 59.158 37.315 42.623 1.00 0.00 50 LYS A C 3
ATOM 4542 O O . LYS A 1 3 ? 60.192 36.777 43.025 1.00 0.00 50 LYS A O 3
ATOM 4561 N N . TRP A 1 4 ? 58.389 36.785 41.675 1.00 0.00 51 TRP A N 3
ATOM 4562 C CA . TRP A 1 4 ? 58.604 35.483 41.025 1.00 0.00 51 TRP A CA 3
ATOM 4563 C C . TRP A 1 4 ? 57.998 35.429 39.610 1.00 0.00 51 TRP A C 3
ATOM 4564 O O . TRP A 1 4 ? 57.230 36.312 39.222 1.00 0.00 51 TRP A O 3
ATOM 4585 N N . GLU A 1 5 ? 58.361 34.425 38.808 1.00 0.00 52 GLU A N 3
ATOM 4586 C CA . GLU A 1 5 ? 57.892 34.302 37.419 1.00 0.00 52 GLU A CA 3
ATOM 4587 C C . GLU A 1 5 ? 56.448 33.791 37.308 1.00 0.00 52 GLU A C 3
ATOM 4588 O O . GLU A 1 5 ? 56.112 32.708 37.801 1.00 0.00 52 GLU A O 3
ATOM 4600 N N . ASP A 1 6 ? 55.607 34.538 36.593 1.00 0.00 53 ASP A N 3
ATOM 4601 C CA . ASP A 1 6 ? 54.298 34.082 36.133 1.00 0.00 53 ASP A CA 3
ATOM 4602 C C . ASP A 1 6 ? 54.388 33.237 34.849 1.00 0.00 53 ASP A C 3
ATOM 4603 O O . ASP A 1 6 ? 54.411 33.773 33.736 1.00 0.00 53 ASP A O 3
ATOM 4612 N N . PHE A 1 7 ? 54.500 31.915 35.002 1.00 0.00 54 PHE A N 3
ATOM 4613 C CA . PHE A 1 7 ? 54.573 30.964 33.891 1.00 0.00 54 PHE A CA 3
ATOM 4614 C C . PHE A 1 7 ? 53.265 30.661 33.146 1.00 0.00 54 PHE A C 3
ATOM 4615 O O . PHE A 1 7 ? 52.178 31.071 33.565 1.00 0.00 54 PHE A O 3
ATOM 4632 N N . PHE A 1 8 ? 53.378 29.936 32.033 1.00 0.00 55 PHE A N 3
ATOM 4633 C CA . PHE A 1 8 ? 52.341 29.586 31.049 1.00 0.00 55 PHE A CA 3
ATOM 4634 C C . PHE A 1 8 ? 51.107 28.749 31.468 1.00 0.00 55 PHE A C 3
ATOM 4635 O O . PHE A 1 8 ? 50.459 28.113 30.629 1.00 0.00 55 PHE A O 3
ATOM 4652 N N . ARG A 1 9 ? 50.759 28.724 32.763 1.00 0.00 56 ARG A N 3
ATOM 4653 C CA . ARG A 1 9 ? 49.580 28.017 33.299 1.00 0.00 56 ARG A CA 3
ATOM 4654 C C . ARG A 1 9 ? 48.279 28.498 32.648 1.00 0.00 56 ARG A C 3
ATOM 4655 O O . ARG A 1 9 ? 48.011 29.702 32.626 1.00 0.00 56 ARG A O 3
ATOM 4676 N N . GLY A 1 10 ? 47.464 27.561 32.168 1.00 0.00 57 GLY A N 3
ATOM 4677 C CA . GLY A 1 10 ? 46.126 27.817 31.627 1.00 0.00 57 GLY A CA 3
ATOM 4678 C C . GLY A 1 10 ? 45.007 27.692 32.667 1.00 0.00 57 GLY A C 3
ATOM 4679 O O . GLY A 1 10 ? 43.965 28.320 32.501 1.00 0.00 57 GLY A O 3
ATOM 4683 N N . SER A 1 11 ? 45.211 26.933 33.750 1.00 0.00 58 SER A N 3
ATOM 4684 C CA . SER A 1 11 ? 44.288 26.896 34.898 1.00 0.00 58 SER A CA 3
ATOM 4685 C C . SER A 1 11 ? 44.725 27.817 36.040 1.00 0.00 58 SER A C 3
ATOM 4686 O O . SER A 1 11 ? 45.840 27.693 36.559 1.00 0.00 58 SER A O 3
ATOM 4694 N N . ARG A 1 12 ? 43.843 28.738 36.451 1.00 0.00 59 ARG A N 3
ATOM 4695 C CA . ARG A 1 12 ? 44.168 29.922 37.279 1.00 0.00 59 ARG A CA 3
ATOM 4696 C C . ARG A 1 12 ? 44.242 29.685 38.796 1.00 0.00 59 ARG A C 3
ATOM 4697 O O . ARG A 1 12 ? 44.393 30.636 39.565 1.00 0.00 59 ARG A O 3
ATOM 4718 N N . ILE A 1 13 ? 44.108 28.436 39.241 1.00 0.00 60 ILE A N 3
ATOM 4719 C CA . ILE A 1 13 ? 43.892 28.103 40.655 1.00 0.00 60 ILE A CA 3
ATOM 4720 C C . ILE A 1 13 ? 45.144 28.318 41.530 1.00 0.00 60 ILE A C 3
ATOM 4721 O O . ILE A 1 13 ? 46.187 27.700 41.295 1.00 0.00 60 ILE A O 3
ATOM 4737 N N . THR A 1 14 ? 45.018 29.142 42.578 1.00 0.00 61 THR A N 3
ATOM 4738 C CA . THR A 1 14 ? 46.006 29.290 43.666 1.00 0.00 61 THR A CA 3
ATOM 4739 C C . THR A 1 14 ? 45.981 28.156 44.692 1.00 0.00 61 THR A C 3
ATOM 4740 O O . THR A 1 14 ? 47.038 27.670 45.091 1.00 0.00 61 THR A O 3
ATOM 4751 N N . GLU A 1 15 ? 44.788 27.709 45.097 1.00 0.00 62 GLU A N 3
ATOM 4752 C CA . GLU A 1 15 ? 44.566 26.608 46.043 1.00 0.00 62 GLU A CA 3
ATOM 4753 C C . GLU A 1 15 ? 43.301 25.790 45.718 1.00 0.00 62 GLU A C 3
ATOM 4754 O O . GLU A 1 15 ? 42.230 26.342 45.442 1.00 0.00 62 GLU A O 3
ATOM 4766 N N . THR A 1 16 ? 43.426 24.460 45.785 1.00 0.00 63 THR A N 3
ATOM 4767 C CA . THR A 1 16 ? 42.334 23.476 45.628 1.00 0.00 63 THR A CA 3
ATOM 4768 C C . THR A 1 16 ? 41.978 22.924 47.029 1.00 0.00 63 THR A C 3
ATOM 4769 O O . THR A 1 16 ? 42.263 23.553 48.053 1.00 0.00 63 THR A O 3
ATOM 4780 N N . PHE A 1 17 ? 41.240 21.811 47.114 1.00 0.00 64 PHE A N 3
ATOM 4781 C CA . PHE A 1 17 ? 40.490 21.427 48.321 1.00 0.00 64 PHE A CA 3
ATOM 4782 C C . PHE A 1 17 ? 41.406 20.615 49.269 1.00 0.00 64 PHE A C 3
ATOM 4783 O O . PHE A 1 17 ? 42.151 19.724 48.842 1.00 0.00 64 PHE A O 3
ATOM 4800 N N . GLY A 1 18 ? 41.281 20.863 50.576 1.00 0.00 65 GLY A N 3
ATOM 4801 C CA . GLY A 1 18 ? 42.050 20.227 51.655 1.00 0.00 65 GLY A CA 3
ATOM 4802 C C . GLY A 1 18 ? 43.125 21.150 52.243 1.00 0.00 65 GLY A C 3
ATOM 4803 O O . GLY A 1 18 ? 43.015 22.372 52.138 1.00 0.00 65 GLY A O 3
ATOM 4807 N N . LYS A 1 19 ? 44.144 20.597 52.907 1.00 0.00 66 LYS A N 3
ATOM 4808 C CA . LYS A 1 19 ? 45.179 21.363 53.635 1.00 0.00 66 LYS A CA 3
ATOM 4809 C C . LYS A 1 19 ? 45.936 22.345 52.727 1.00 0.00 66 LYS A C 3
ATOM 4810 O O . LYS A 1 19 ? 46.052 22.130 51.516 1.00 0.00 66 LYS A O 3
ATOM 4829 N N . TYR A 1 20 ? 46.467 23.409 53.323 1.00 0.00 67 TYR A N 3
ATOM 4830 C CA . TYR A 1 20 ? 47.254 24.438 52.631 1.00 0.00 67 TYR A CA 3
ATOM 4831 C C . TYR A 1 20 ? 48.734 24.074 52.392 1.00 0.00 67 TYR A C 3
ATOM 4832 O O . TYR A 1 20 ? 49.348 23.409 53.233 1.00 0.00 67 TYR A O 3
ATOM 4850 N N . GLN A 1 21 ? 49.334 24.542 51.289 1.00 0.00 68 GLN A N 3
ATOM 4851 C CA . GLN A 1 21 ? 50.780 24.402 51.040 1.00 0.00 68 GLN A CA 3
ATOM 4852 C C . GLN A 1 21 ? 51.613 25.396 51.860 1.00 0.00 68 GLN A C 3
ATOM 4853 O O . GLN A 1 21 ? 52.591 24.986 52.489 1.00 0.00 68 GLN A O 3
ATOM 4867 N N . HIS A 1 22 ? 51.203 26.668 51.877 1.00 0.00 69 HIS A N 3
ATOM 4868 C CA . HIS A 1 22 ? 51.754 27.756 52.696 1.00 0.00 69 HIS A CA 3
ATOM 4869 C C . HIS A 1 22 ? 50.680 28.832 52.925 1.00 0.00 69 HIS A C 3
ATOM 4870 O O . HIS A 1 22 ? 50.151 29.390 51.959 1.00 0.00 69 HIS A O 3
ATOM 4884 N N . SER A 1 23 ? 50.339 29.113 54.183 1.00 0.00 70 SER A N 3
ATOM 4885 C CA . SER A 1 23 ? 49.317 30.094 54.578 1.00 0.00 70 SER A CA 3
ATOM 4886 C C . SER A 1 23 ? 49.446 30.429 56.080 1.00 0.00 70 SER A C 3
ATOM 4887 O O . SER A 1 23 ? 50.135 29.705 56.811 1.00 0.00 70 SER A O 3
ATOM 4895 N N . PRO A 1 24 ? 48.749 31.466 56.586 1.00 0.00 71 PRO A N 3
ATOM 4896 C CA . PRO A 1 24 ? 48.601 31.704 58.022 1.00 0.00 71 PRO A CA 3
ATOM 4897 C C . PRO A 1 24 ? 47.535 30.818 58.708 1.00 0.00 71 PRO A C 3
ATOM 4898 O O . PRO A 1 24 ? 47.271 31.004 59.898 1.00 0.00 71 PRO A O 3
ATOM 4909 N N . PHE A 1 25 ? 46.864 29.900 57.998 1.00 0.00 72 PHE A N 3
ATOM 4910 C CA . PHE A 1 25 ? 45.735 29.125 58.530 1.00 0.00 72 PHE A CA 3
ATOM 4911 C C . PHE A 1 25 ? 46.136 27.867 59.313 1.00 0.00 72 PHE A C 3
ATOM 4912 O O . PHE A 1 25 ? 47.106 27.190 58.963 1.00 0.00 72 PHE A O 3
ATOM 4929 N N . ASP A 1 26 ? 45.351 27.504 60.331 1.00 0.00 73 ASP A N 3
ATOM 4930 C CA . ASP A 1 26 ? 45.373 26.162 60.938 1.00 0.00 73 ASP A CA 3
ATOM 4931 C C . ASP A 1 26 ? 44.421 25.143 60.307 1.00 0.00 73 ASP A C 3
ATOM 4932 O O . ASP A 1 26 ? 44.742 23.958 60.233 1.00 0.00 73 ASP A O 3
ATOM 4941 N N . GLY A 1 27 ? 43.257 25.605 59.844 1.00 0.00 74 GLY A N 3
ATOM 4942 C CA . GLY A 1 27 ? 42.260 24.762 59.186 1.00 0.00 74 GLY A CA 3
ATOM 4943 C C . GLY A 1 27 ? 42.606 24.399 57.738 1.00 0.00 74 GLY A C 3
ATOM 4944 O O . GLY A 1 27 ? 43.676 24.729 57.218 1.00 0.00 74 GLY A O 3
ATOM 4948 N N . LYS A 1 28 ? 41.676 23.711 57.074 1.00 0.00 75 LYS A N 3
ATOM 4949 C CA . LYS A 1 28 ? 41.761 23.328 55.653 1.00 0.00 75 LYS A CA 3
ATOM 4950 C C . LYS A 1 28 ? 41.142 24.397 54.739 1.00 0.00 75 LYS A C 3
ATOM 4951 O O . LYS A 1 28 ? 40.414 25.281 55.196 1.00 0.00 75 LYS A O 3
ATOM 4970 N N . HIS A 1 29 ? 41.404 24.290 53.438 1.00 0.00 76 HIS A N 3
ATOM 4971 C CA . HIS A 1 29 ? 40.637 24.943 52.378 1.00 0.00 76 HIS A CA 3
ATOM 4972 C C . HIS A 1 29 ? 39.449 24.054 51.963 1.00 0.00 76 HIS A C 3
ATOM 4973 O O . HIS A 1 29 ? 39.589 22.832 51.842 1.00 0.00 76 HIS A O 3
ATOM 4987 N N . TYR A 1 30 ? 38.285 24.654 51.717 1.00 0.00 77 TYR A N 3
ATOM 4988 C CA . TYR A 1 30 ? 37.017 23.971 51.413 1.00 0.00 77 TYR A CA 3
ATOM 4989 C C . TYR A 1 30 ? 36.403 24.333 50.048 1.00 0.00 77 TYR A C 3
ATOM 4990 O O . TYR A 1 30 ? 35.197 24.233 49.835 1.00 0.00 77 TYR A O 3
ATOM 5008 N N . GLY A 1 31 ? 37.233 24.812 49.117 1.00 0.00 78 GLY A N 3
ATOM 5009 C CA . GLY A 1 31 ? 36.797 25.334 47.823 1.00 0.00 78 GLY A CA 3
ATOM 5010 C C . GLY A 1 31 ? 37.904 25.357 46.769 1.00 0.00 78 GLY A C 3
ATOM 5011 O O . GLY A 1 31 ? 38.902 24.641 46.869 1.00 0.00 78 GLY A O 3
ATOM 5015 N N . ILE A 1 32 ? 37.715 26.208 45.764 1.00 0.00 79 ILE A N 3
ATOM 5016 C CA . ILE A 1 32 ? 38.624 26.458 44.639 1.00 0.00 79 ILE A CA 3
ATOM 5017 C C . ILE A 1 32 ? 38.916 27.969 44.563 1.00 0.00 79 ILE A C 3
ATOM 5018 O O . ILE A 1 32 ? 37.982 28.763 44.650 1.00 0.00 79 ILE A O 3
ATOM 5034 N N . ASP A 1 33 ? 40.183 28.364 44.412 1.00 0.00 80 ASP A N 3
ATOM 5035 C CA . ASP A 1 33 ? 40.625 29.779 44.367 1.00 0.00 80 ASP A CA 3
ATOM 5036 C C . ASP A 1 33 ? 41.154 30.290 43.009 1.00 0.00 80 ASP A C 3
ATOM 5037 O O . ASP A 1 33 ? 42.327 30.102 42.701 1.00 0.00 80 ASP A O 3
ATOM 5046 N N . PHE A 1 34 ? 40.319 30.943 42.193 1.00 0.00 81 PHE A N 3
ATOM 5047 C CA . PHE A 1 34 ? 40.704 31.512 40.888 1.00 0.00 81 PHE A CA 3
ATOM 5048 C C . PHE A 1 34 ? 41.436 32.856 40.948 1.00 0.00 81 PHE A C 3
ATOM 5049 O O . PHE A 1 34 ? 40.798 33.862 41.255 1.00 0.00 81 PHE A O 3
ATOM 5066 N N . ALA A 1 35 ? 42.732 32.910 40.621 1.00 0.00 82 ALA A N 3
ATOM 5067 C CA . ALA A 1 35 ? 43.484 34.167 40.541 1.00 0.00 82 ALA A CA 3
ATOM 5068 C C . ALA A 1 35 ? 42.959 35.062 39.407 1.00 0.00 82 ALA A C 3
ATOM 5069 O O . ALA A 1 35 ? 43.105 34.719 38.229 1.00 0.00 82 ALA A O 3
ATOM 5076 N N . LEU A 1 36 ? 42.381 36.221 39.739 1.00 0.00 83 LEU A N 3
ATOM 5077 C CA . LEU A 1 36 ? 41.709 37.091 38.768 1.00 0.00 83 LEU A CA 3
ATOM 5078 C C . LEU A 1 36 ? 42.190 38.547 38.868 1.00 0.00 83 LEU A C 3
ATOM 5079 O O . LEU A 1 36 ? 42.457 39.039 39.968 1.00 0.00 83 LEU A O 3
ATOM 5095 N N . PRO A 1 37 ? 42.229 39.279 37.742 1.00 0.00 84 PRO A N 3
ATOM 5096 C CA . PRO A 1 37 ? 42.312 40.731 37.768 1.00 0.00 84 PRO A CA 3
ATOM 5097 C C . PRO A 1 37 ? 41.057 41.326 38.424 1.00 0.00 84 PRO A C 3
ATOM 5098 O O . PRO A 1 37 ? 39.924 40.907 38.140 1.00 0.00 84 PRO A O 3
ATOM 5109 N N . LYS A 1 38 ? 41.255 42.308 39.311 1.00 0.00 85 LYS A N 3
ATOM 5110 C CA . LYS A 1 38 ? 40.179 42.923 40.104 1.00 0.00 85 LYS A CA 3
ATOM 5111 C C . LYS A 1 38 ? 39.130 43.578 39.198 1.00 0.00 85 LYS A C 3
ATOM 5112 O O . LYS A 1 38 ? 39.464 44.337 38.284 1.00 0.00 85 LYS A O 3
ATOM 5131 N N . GLY A 1 39 ? 37.862 43.262 39.452 1.00 0.00 86 GLY A N 3
ATOM 5132 C CA . GLY A 1 39 ? 36.705 43.702 38.671 1.00 0.00 86 GLY A CA 3
ATOM 5133 C C . GLY A 1 39 ? 36.214 42.722 37.598 1.00 0.00 86 GLY A C 3
ATOM 5134 O O . GLY A 1 39 ? 35.125 42.949 37.067 1.00 0.00 86 GLY A O 3
ATOM 5138 N N . THR A 1 40 ? 36.929 41.620 37.313 1.00 0.00 87 THR A N 3
ATOM 5139 C CA . THR A 1 40 ? 36.404 40.524 36.462 1.00 0.00 87 THR A CA 3
ATOM 5140 C C . THR A 1 40 ? 35.025 40.024 36.908 1.00 0.00 87 THR A C 3
ATOM 5141 O O . THR A 1 40 ? 34.882 39.635 38.074 1.00 0.00 87 THR A O 3
ATOM 5152 N N . PRO A 1 41 ? 34.024 39.980 36.008 1.00 0.00 88 PRO A N 3
ATOM 5153 C CA . PRO A 1 41 ? 32.736 39.375 36.298 1.00 0.00 88 PRO A CA 3
ATOM 5154 C C . PRO A 1 41 ? 32.837 37.858 36.471 1.00 0.00 88 PRO A C 3
ATOM 5155 O O . PRO A 1 41 ? 33.478 37.155 35.686 1.00 0.00 88 PRO A O 3
ATOM 5166 N N . ILE A 1 42 ? 32.156 37.363 37.500 1.00 0.00 89 ILE A N 3
ATOM 5167 C CA . ILE A 1 42 ? 31.961 35.942 37.784 1.00 0.00 89 ILE A CA 3
ATOM 5168 C C . ILE A 1 42 ? 30.642 35.506 37.127 1.00 0.00 89 ILE A C 3
ATOM 5169 O O . ILE A 1 42 ? 29.599 36.138 37.345 1.00 0.00 89 ILE A O 3
ATOM 5185 N N . LYS A 1 43 ? 30.677 34.439 36.326 1.00 0.00 90 LYS A N 3
ATOM 5186 C CA . LYS A 1 43 ? 29.509 33.858 35.635 1.00 0.00 90 LYS A CA 3
ATOM 5187 C C . LYS A 1 43 ? 28.962 32.681 36.449 1.00 0.00 90 LYS A C 3
ATOM 5188 O O . LYS A 1 43 ? 29.719 31.969 37.105 1.00 0.00 90 LYS A O 3
ATOM 5207 N N . ALA A 1 44 ? 27.654 32.445 36.386 1.00 0.00 91 ALA A N 3
ATOM 5208 C CA . ALA A 1 44 ? 27.039 31.269 36.996 1.00 0.00 91 ALA A CA 3
ATOM 5209 C C . ALA A 1 44 ? 27.538 29.977 36.296 1.00 0.00 91 ALA A C 3
ATOM 5210 O O . ALA A 1 44 ? 27.385 29.867 35.075 1.00 0.00 91 ALA A O 3
ATOM 5217 N N . PRO A 1 45 ? 28.101 28.979 37.008 1.00 0.00 92 PRO A N 3
ATOM 5218 C CA . PRO A 1 45 ? 28.518 27.702 36.416 1.00 0.00 92 PRO A CA 3
ATOM 5219 C C . PRO A 1 45 ? 27.315 26.886 35.919 1.00 0.00 92 PRO A C 3
ATOM 5220 O O . PRO A 1 45 ? 27.346 26.300 34.835 1.00 0.00 92 PRO A O 3
ATOM 5231 N N . THR A 1 46 ? 26.237 26.905 36.699 1.00 0.00 93 THR A N 3
ATOM 5232 C CA . THR A 1 46 ? 24.976 26.197 36.498 1.00 0.00 93 THR A CA 3
ATOM 5233 C C . THR A 1 46 ? 23.825 27.193 36.406 1.00 0.00 93 THR A C 3
ATOM 5234 O O . THR A 1 46 ? 23.950 28.352 36.801 1.00 0.00 93 THR A O 3
ATOM 5245 N N . ASN A 1 47 ? 22.663 26.741 35.953 1.00 0.00 94 ASN A N 3
ATOM 5246 C CA . ASN A 1 47 ? 21.413 27.403 36.321 1.00 0.00 94 ASN A CA 3
ATOM 5247 C C . ASN A 1 47 ? 21.128 27.222 37.832 1.00 0.00 94 ASN A C 3
ATOM 5248 O O . ASN A 1 47 ? 21.468 26.183 38.414 1.00 0.00 94 ASN A O 3
ATOM 5259 N N . GLY A 1 48 ? 20.538 28.243 38.461 1.00 0.00 95 GLY A N 3
ATOM 5260 C CA . GLY A 1 48 ? 20.157 28.236 39.886 1.00 0.00 95 GLY A CA 3
ATOM 5261 C C . GLY A 1 48 ? 19.361 29.474 40.336 1.00 0.00 95 GLY A C 3
ATOM 5262 O O . GLY A 1 48 ? 18.770 30.164 39.510 1.00 0.00 95 GLY A O 3
ATOM 5266 N N . LYS A 1 49 ? 19.362 29.790 41.640 1.00 0.00 96 LYS A N 3
ATOM 5267 C CA . LYS A 1 49 ? 18.706 30.970 42.252 1.00 0.00 96 LYS A CA 3
ATOM 5268 C C . LYS A 1 49 ? 19.438 31.449 43.505 1.00 0.00 96 LYS A C 3
ATOM 5269 O O . LYS A 1 49 ? 19.972 30.636 44.253 1.00 0.00 96 LYS A O 3
ATOM 5288 N N . VAL A 1 50 ? 19.490 32.760 43.738 1.00 0.00 97 VAL A N 3
ATOM 5289 C CA . VAL A 1 50 ? 20.133 33.336 44.934 1.00 0.00 97 VAL A CA 3
ATOM 5290 C C . VAL A 1 50 ? 19.391 33.060 46.239 1.00 0.00 97 VAL A C 3
ATOM 5291 O O . VAL A 1 50 ? 18.217 33.401 46.359 1.00 0.00 97 VAL A O 3
ATOM 5304 N N . THR A 1 51 ? 20.099 32.519 47.229 1.00 0.00 98 THR A N 3
ATOM 5305 C CA . THR A 1 51 ? 19.581 32.226 48.580 1.00 0.00 98 THR A CA 3
ATOM 5306 C C . THR A 1 51 ? 19.827 33.312 49.618 1.00 0.00 98 THR A C 3
ATOM 5307 O O . THR A 1 51 ? 18.954 33.632 50.425 1.00 0.00 98 THR A O 3
ATOM 5318 N N . ARG A 1 52 ? 21.044 33.869 49.600 1.00 0.00 99 ARG A N 3
ATOM 5319 C CA . ARG A 1 52 ? 21.587 34.704 50.682 1.00 0.00 99 ARG A CA 3
ATOM 5320 C C . ARG A 1 52 ? 22.727 35.582 50.171 1.00 0.00 99 ARG A C 3
ATOM 5321 O O . ARG A 1 52 ? 23.503 35.168 49.313 1.00 0.00 99 ARG A O 3
ATOM 5342 N N . ILE A 1 53 ? 22.818 36.802 50.687 1.00 0.00 100 ILE A N 3
ATOM 5343 C CA . ILE A 1 53 ? 23.791 37.823 50.290 1.00 0.00 100 ILE A CA 3
ATOM 5344 C C . ILE A 1 53 ? 24.254 38.588 51.538 1.00 0.00 100 ILE A C 3
ATOM 5345 O O . ILE A 1 53 ? 23.424 39.160 52.250 1.00 0.00 100 ILE A O 3
ATOM 5361 N N . PHE A 1 54 ? 25.565 38.593 51.806 1.00 0.00 101 PHE A N 3
ATOM 5362 C CA . PHE A 1 54 ? 26.133 39.244 53.009 1.00 0.00 101 PHE A CA 3
ATOM 5363 C C . PHE A 1 54 ? 27.599 39.702 52.911 1.00 0.00 101 PHE A C 3
ATOM 5364 O O . PHE A 1 54 ? 28.333 39.241 52.043 1.00 0.00 101 PHE A O 3
ATOM 5381 N N . ASN A 1 55 ? 28.060 40.534 53.853 1.00 0.00 102 ASN A N 3
ATOM 5382 C CA . ASN A 1 55 ? 29.488 40.755 54.146 1.00 0.00 102 ASN A CA 3
ATOM 5383 C C . ASN A 1 55 ? 29.793 40.341 55.608 1.00 0.00 102 ASN A C 3
ATOM 5384 O O . ASN A 1 55 ? 28.974 40.563 56.510 1.00 0.00 102 ASN A O 3
ATOM 5395 N N . ASN A 1 56 ? 30.962 39.741 55.843 1.00 0.00 103 ASN A N 3
ATOM 5396 C CA . ASN A 1 56 ? 31.479 39.340 57.159 1.00 0.00 103 ASN A CA 3
ATOM 5397 C C . ASN A 1 56 ? 32.541 40.339 57.673 1.00 0.00 103 ASN A C 3
ATOM 5398 O O . ASN A 1 56 ? 33.516 40.638 56.979 1.00 0.00 103 ASN A O 3
ATOM 5409 N N . GLU A 1 57 ? 32.399 40.816 58.914 1.00 0.00 104 GLU A N 3
ATOM 5410 C CA . GLU A 1 57 ? 33.324 41.780 59.543 1.00 0.00 104 GLU A CA 3
ATOM 5411 C C . GLU A 1 57 ? 34.765 41.251 59.716 1.00 0.00 104 GLU A C 3
ATOM 5412 O O . GLU A 1 57 ? 35.703 42.048 59.797 1.00 0.00 104 GLU A O 3
ATOM 5424 N N . LEU A 1 58 ? 34.957 39.926 59.752 1.00 0.00 105 LEU A N 3
ATOM 5425 C CA . LEU A 1 58 ? 36.265 39.247 59.768 1.00 0.00 105 LEU A CA 3
ATOM 5426 C C . LEU A 1 58 ? 36.484 38.386 58.508 1.00 0.00 105 LEU A C 3
ATOM 5427 O O . LEU A 1 58 ? 37.136 37.340 58.537 1.00 0.00 105 LEU A O 3
ATOM 5443 N N . GLY A 1 59 ? 35.902 38.827 57.395 1.00 0.00 106 GLY A N 3
ATOM 5444 C CA . GLY A 1 59 ? 36.046 38.247 56.066 1.00 0.00 106 GLY A CA 3
ATOM 5445 C C . GLY A 1 59 ? 35.873 39.330 55.003 1.00 0.00 106 GLY A C 3
ATOM 5446 O O . GLY A 1 59 ? 36.506 40.387 55.085 1.00 0.00 106 GLY A O 3
ATOM 5450 N N . GLY A 1 60 ? 35.001 39.091 54.029 1.00 0.00 107 GLY A N 3
ATOM 5451 C CA . GLY A 1 60 ? 34.586 40.067 53.020 1.00 0.00 107 GLY A CA 3
ATOM 5452 C C . GLY A 1 60 ? 33.167 39.812 52.528 1.00 0.00 107 GLY A C 3
ATOM 5453 O O . GLY A 1 60 ? 32.366 39.159 53.202 1.00 0.00 107 GLY A O 3
ATOM 5457 N N . LYS A 1 61 ? 32.851 40.316 51.331 1.00 0.00 108 LYS A N 3
ATOM 5458 C CA . LYS A 1 61 ? 31.567 40.051 50.672 1.00 0.00 108 LYS A CA 3
ATOM 5459 C C . LYS A 1 61 ? 31.399 38.590 50.257 1.00 0.00 108 LYS A C 3
ATOM 5460 O O . LYS A 1 61 ? 32.365 37.938 49.852 1.00 0.00 108 LYS A O 3
ATOM 5479 N N . VAL A 1 62 ? 30.158 38.114 50.313 1.00 0.00 109 VAL A N 3
ATOM 5480 C CA . VAL A 1 62 ? 29.728 36.755 49.983 1.00 0.00 109 VAL A CA 3
ATOM 5481 C C . VAL A 1 62 ? 28.397 36.683 49.235 1.00 0.00 109 VAL A C 3
ATOM 5482 O O . VAL A 1 62 ? 27.445 37.401 49.560 1.00 0.00 109 VAL A O 3
ATOM 5495 N N . LEU A 1 63 ? 28.318 35.798 48.242 1.00 0.00 110 LEU A N 3
ATOM 5496 C CA . LEU A 1 63 ? 27.093 35.444 47.518 1.00 0.00 110 LEU A CA 3
ATOM 5497 C C . LEU A 1 63 ? 26.768 33.965 47.740 1.00 0.00 110 LEU A C 3
ATOM 5498 O O . LEU A 1 63 ? 27.668 33.132 47.628 1.00 0.00 110 LEU A O 3
ATOM 5514 N N . GLN A 1 64 ? 25.505 33.645 48.034 1.00 0.00 111 GLN A N 3
ATOM 5515 C CA . GLN A 1 64 ? 25.015 32.256 48.104 1.00 0.00 111 GLN A CA 3
ATOM 5516 C C . GLN A 1 64 ? 23.992 31.933 46.997 1.00 0.00 111 GLN A C 3
ATOM 5517 O O . GLN A 1 64 ? 22.958 32.596 46.899 1.00 0.00 111 GLN A O 3
ATOM 5531 N N . ILE A 1 65 ? 24.219 30.869 46.219 1.00 0.00 112 ILE A N 3
ATOM 5532 C CA . ILE A 1 65 ? 23.284 30.358 45.192 1.00 0.00 112 ILE A CA 3
ATOM 5533 C C . ILE A 1 65 ? 22.870 28.896 45.456 1.00 0.00 112 ILE A C 3
ATOM 5534 O O . ILE A 1 65 ? 23.665 28.090 45.936 1.00 0.00 112 ILE A O 3
ATOM 5550 N N . ALA A 1 66 ? 21.622 28.555 45.130 1.00 0.00 113 ALA A N 3
ATOM 5551 C CA . ALA A 1 66 ? 21.007 27.230 45.209 1.00 0.00 113 ALA A CA 3
ATOM 5552 C C . ALA A 1 66 ? 20.834 26.584 43.818 1.00 0.00 113 ALA A C 3
ATOM 5553 O O . ALA A 1 66 ? 20.291 27.208 42.901 1.00 0.00 113 ALA A O 3
ATOM 5560 N N . GLU A 1 67 ? 21.235 25.318 43.675 1.00 0.00 114 GLU A N 3
ATOM 5561 C CA . GLU A 1 67 ? 21.057 24.517 42.449 1.00 0.00 114 GLU A CA 3
ATOM 5562 C C . GLU A 1 67 ? 19.657 23.885 42.288 1.00 0.00 114 GLU A C 3
ATOM 5563 O O . GLU A 1 67 ? 18.926 23.666 43.261 1.00 0.00 114 GLU A O 3
ATOM 5575 N N . ASP A 1 68 ? 19.299 23.559 41.040 1.00 0.00 115 ASP A N 3
ATOM 5576 C CA . ASP A 1 68 ? 17.958 23.134 40.607 1.00 0.00 115 ASP A CA 3
ATOM 5577 C C . ASP A 1 68 ? 17.352 21.862 41.228 1.00 0.00 115 ASP A C 3
ATOM 5578 O O . ASP A 1 68 ? 16.150 21.845 41.512 1.00 0.00 115 ASP A O 3
ATOM 5587 N N . ASN A 1 69 ? 18.157 20.824 41.479 1.00 0.00 116 ASN A N 3
ATOM 5588 C CA . ASN A 1 69 ? 17.708 19.596 42.152 1.00 0.00 116 ASN A CA 3
ATOM 5589 C C . ASN A 1 69 ? 17.464 19.777 43.673 1.00 0.00 116 ASN A C 3
ATOM 5590 O O . ASN A 1 69 ? 16.849 18.907 44.293 1.00 0.00 116 ASN A O 3
ATOM 5601 N N . GLY A 1 70 ? 17.854 20.907 44.275 1.00 0.00 117 GLY A N 3
ATOM 5602 C CA . GLY A 1 70 ? 17.406 21.317 45.617 1.00 0.00 117 GLY A CA 3
ATOM 5603 C C . GLY A 1 70 ? 18.227 20.807 46.809 1.00 0.00 117 GLY A C 3
ATOM 5604 O O . GLY A 1 70 ? 17.727 20.821 47.935 1.00 0.00 117 GLY A O 3
ATOM 5608 N N . GLU A 1 71 ? 19.462 20.349 46.604 1.00 0.00 118 GLU A N 3
ATOM 5609 C CA . GLU A 1 71 ? 20.356 19.862 47.663 1.00 0.00 118 GLU A CA 3
ATOM 5610 C C . GLU A 1 71 ? 21.722 20.577 47.669 1.00 0.00 118 GLU A C 3
ATOM 5611 O O . GLU A 1 71 ? 22.321 20.756 48.732 1.00 0.00 118 GLU A O 3
ATOM 5623 N N . TYR A 1 72 ? 22.211 20.996 46.498 1.00 0.00 119 TYR A N 3
ATOM 5624 C CA . TYR A 1 72 ? 23.449 21.759 46.326 1.00 0.00 119 TYR A CA 3
ATOM 5625 C C . TYR A 1 72 ? 23.388 23.283 46.517 1.00 0.00 119 TYR A C 3
ATOM 5626 O O . TYR A 1 72 ? 22.441 23.939 46.064 1.00 0.00 119 TYR A O 3
ATOM 5644 N N . HIS A 1 73 ? 24.443 23.834 47.125 1.00 0.00 120 HIS A N 3
ATOM 5645 C CA . HIS A 1 73 ? 24.694 25.261 47.369 1.00 0.00 120 HIS A CA 3
ATOM 5646 C C . HIS A 1 73 ? 26.065 25.686 46.831 1.00 0.00 120 HIS A C 3
ATOM 5647 O O . HIS A 1 73 ? 26.984 24.872 46.708 1.00 0.00 120 HIS A O 3
ATOM 5661 N N . GLN A 1 74 ? 26.210 26.973 46.534 1.00 0.00 121 GLN A N 3
ATOM 5662 C CA . GLN A 1 74 ? 27.368 27.591 45.896 1.00 0.00 121 GLN A CA 3
ATOM 5663 C C . GLN A 1 74 ? 27.712 28.925 46.575 1.00 0.00 121 GLN A C 3
ATOM 5664 O O . GLN A 1 74 ? 27.025 29.926 46.345 1.00 0.00 121 GLN A O 3
ATOM 5678 N N . TRP A 1 75 ? 28.784 28.947 47.376 1.00 0.00 122 TRP A N 3
ATOM 5679 C CA . TRP A 1 75 ? 29.337 30.178 47.938 1.00 0.00 122 TRP A CA 3
ATOM 5680 C C . TRP A 1 75 ? 30.370 30.804 46.994 1.00 0.00 122 TRP A C 3
ATOM 5681 O O . TRP A 1 75 ? 31.169 30.090 46.379 1.00 0.00 122 TRP A O 3
ATOM 5702 N N . TYR A 1 76 ? 30.426 32.135 46.981 1.00 0.00 123 TYR A N 3
ATOM 5703 C CA . TYR A 1 76 ? 31.406 32.940 46.255 1.00 0.00 123 TYR A CA 3
ATOM 5704 C C . TYR A 1 76 ? 31.958 34.000 47.212 1.00 0.00 123 TYR A C 3
ATOM 5705 O O . TYR A 1 76 ? 31.226 34.915 47.592 1.00 0.00 123 TYR A O 3
ATOM 5723 N N . LEU A 1 77 ? 33.222 33.861 47.620 1.00 0.00 124 LEU A N 3
ATOM 5724 C CA . LEU A 1 77 ? 33.932 34.803 48.499 1.00 0.00 124 LEU A CA 3
ATOM 5725 C C . LEU A 1 77 ? 34.910 35.689 47.692 1.00 0.00 124 LEU A C 3
ATOM 5726 O O . LEU A 1 77 ? 35.281 35.359 46.562 1.00 0.00 124 LEU A O 3
ATOM 5742 N N . HIS A 1 78 ? 35.336 36.806 48.298 1.00 0.00 125 HIS A N 3
ATOM 5743 C CA . HIS A 1 78 ? 36.170 37.875 47.715 1.00 0.00 125 HIS A CA 3
ATOM 5744 C C . HIS A 1 78 ? 35.517 38.537 46.472 1.00 0.00 125 HIS A C 3
ATOM 5745 O O . HIS A 1 78 ? 36.021 38.498 45.339 1.00 0.00 125 HIS A O 3
ATOM 5759 N N . LEU A 1 79 ? 34.349 39.150 46.692 1.00 0.00 126 LEU A N 3
ATOM 5760 C CA . LEU A 1 79 ? 33.590 39.903 45.684 1.00 0.00 126 LEU A CA 3
ATOM 5761 C C . LEU A 1 79 ? 33.762 41.424 45.850 1.00 0.00 126 LEU A C 3
ATOM 5762 O O . LEU A 1 79 ? 33.767 41.929 46.970 1.00 0.00 126 LEU A O 3
ATOM 5778 N N . ASP A 1 80 ? 33.876 42.155 44.740 1.00 0.00 127 ASP A N 3
ATOM 5779 C CA . ASP A 1 80 ? 33.930 43.627 44.666 1.00 0.00 127 ASP A CA 3
ATOM 5780 C C . ASP A 1 80 ? 32.501 44.177 44.755 1.00 0.00 127 ASP A C 3
ATOM 5781 O O . ASP A 1 80 ? 32.228 45.127 45.496 1.00 0.00 127 ASP A O 3
ATOM 5790 N N . LYS A 1 81 ? 31.615 43.592 43.938 1.00 0.00 128 LYS A N 3
ATOM 5791 C CA . LYS A 1 81 ? 30.295 44.105 43.575 1.00 0.00 128 LYS A CA 3
ATOM 5792 C C . LYS A 1 81 ? 29.335 42.963 43.225 1.00 0.00 128 LYS A C 3
ATOM 5793 O O . LYS A 1 81 ? 29.767 41.939 42.687 1.00 0.00 128 LYS A O 3
ATOM 5812 N N . TYR A 1 82 ? 28.043 43.147 43.483 1.00 0.00 129 TYR A N 3
ATOM 5813 C CA . TYR A 1 82 ? 26.975 42.201 43.128 1.00 0.00 129 TYR A CA 3
ATOM 5814 C C . TYR A 1 82 ? 26.251 42.574 41.832 1.00 0.00 129 TYR A C 3
ATOM 5815 O O . TYR A 1 82 ? 25.986 43.748 41.571 1.00 0.00 129 TYR A O 3
ATOM 5833 N N . ASN A 1 83 ? 25.866 41.578 41.033 1.00 0.00 130 ASN A N 3
ATOM 5834 C CA . ASN A 1 83 ? 25.012 41.783 39.860 1.00 0.00 130 ASN A CA 3
ATOM 5835 C C . ASN A 1 83 ? 23.559 41.341 40.125 1.00 0.00 130 ASN A C 3
ATOM 5836 O O . ASN A 1 83 ? 22.641 41.927 39.557 1.00 0.00 130 ASN A O 3
ATOM 5847 N N . VAL A 1 84 ? 23.336 40.356 41.002 1.00 0.00 131 VAL A N 3
ATOM 5848 C CA . VAL A 1 84 ? 22.012 39.794 41.353 1.00 0.00 131 VAL A CA 3
ATOM 5849 C C . VAL A 1 84 ? 21.594 40.145 42.792 1.00 0.00 131 VAL A C 3
ATOM 5850 O O . VAL A 1 84 ? 22.384 40.695 43.563 1.00 0.00 131 VAL A O 3
ATOM 5863 N N . LYS A 1 85 ? 20.346 39.813 43.155 1.00 0.00 132 LYS A N 3
ATOM 5864 C CA . LYS A 1 85 ? 19.755 40.008 44.500 1.00 0.00 132 LYS A CA 3
ATOM 5865 C C . LYS A 1 85 ? 19.122 38.714 45.035 1.00 0.00 132 LYS A C 3
ATOM 5866 O O . LYS A 1 85 ? 18.876 37.788 44.263 1.00 0.00 132 LYS A O 3
ATOM 5885 N N . VAL A 1 86 ? 18.865 38.633 46.344 1.00 0.00 133 VAL A N 3
ATOM 5886 C CA . VAL A 1 86 ? 18.250 37.464 46.997 1.00 0.00 133 VAL A CA 3
ATOM 5887 C C . VAL A 1 86 ? 16.910 37.154 46.325 1.00 0.00 133 VAL A C 3
ATOM 5888 O O . VAL A 1 86 ? 16.046 38.019 46.141 1.00 0.00 133 VAL A O 3
ATOM 5901 N N . GLY A 1 87 ? 16.758 35.880 45.975 1.00 0.00 134 GLY A N 3
ATOM 5902 C CA . GLY A 1 87 ? 15.540 35.292 45.422 1.00 0.00 134 GLY A CA 3
ATOM 5903 C C . GLY A 1 87 ? 15.452 35.304 43.892 1.00 0.00 134 GLY A C 3
ATOM 5904 O O . GLY A 1 87 ? 14.410 34.919 43.359 1.00 0.00 134 GLY A O 3
ATOM 5908 N N . ASP A 1 88 ? 16.502 35.731 43.180 1.00 0.00 135 ASP A N 3
ATOM 5909 C CA . ASP A 1 88 ? 16.509 35.871 41.724 1.00 0.00 135 ASP A CA 3
ATOM 5910 C C . ASP A 1 88 ? 17.081 34.661 40.984 1.00 0.00 135 ASP A C 3
ATOM 5911 O O . ASP A 1 88 ? 18.090 34.090 41.408 1.00 0.00 135 ASP A O 3
ATOM 5920 N N . ARG A 1 89 ? 16.423 34.249 39.897 1.00 0.00 136 ARG A N 3
ATOM 5921 C CA . ARG A 1 89 ? 16.771 33.058 39.115 1.00 0.00 136 ARG A CA 3
ATOM 5922 C C . ARG A 1 89 ? 17.825 33.353 38.049 1.00 0.00 136 ARG A C 3
ATOM 5923 O O . ARG A 1 89 ? 17.722 34.327 37.301 1.00 0.00 136 ARG A O 3
ATOM 5944 N N . VAL A 1 90 ? 18.830 32.490 37.959 1.00 0.00 137 VAL A N 3
ATOM 5945 C CA . VAL A 1 90 ? 19.977 32.611 37.050 1.00 0.00 137 VAL A CA 3
ATOM 5946 C C . VAL A 1 90 ? 20.092 31.381 36.153 1.00 0.00 137 VAL A C 3
ATOM 5947 O O . VAL A 1 90 ? 19.621 30.287 36.483 1.00 0.00 137 VAL A O 3
ATOM 5960 N N . LYS A 1 91 ? 20.796 31.560 35.032 1.00 0.00 138 LYS A N 3
ATOM 5961 C CA . LYS A 1 91 ? 21.088 30.542 34.023 1.00 0.00 138 LYS A CA 3
ATOM 5962 C C . LYS A 1 91 ? 22.591 30.534 33.766 1.00 0.00 138 LYS A C 3
ATOM 5963 O O . LYS A 1 91 ? 23.238 31.579 33.807 1.00 0.00 138 LYS A O 3
ATOM 5982 N N . ALA A 1 92 ? 23.147 29.353 33.535 1.00 0.00 139 ALA A N 3
ATOM 5983 C CA . ALA A 1 92 ? 24.565 29.151 33.290 1.00 0.00 139 ALA A CA 3
ATOM 5984 C C . ALA A 1 92 ? 25.144 30.132 32.252 1.00 0.00 139 ALA A C 3
ATOM 5985 O O . ALA A 1 92 ? 24.611 30.308 31.150 1.00 0.00 139 ALA A O 3
ATOM 5992 N N . GLY A 1 93 ? 26.242 30.775 32.635 1.00 0.00 140 GLY A N 3
ATOM 5993 C CA . GLY A 1 93 ? 26.973 31.758 31.830 1.00 0.00 140 GLY A CA 3
ATOM 5994 C C . GLY A 1 93 ? 26.534 33.216 32.036 1.00 0.00 140 GLY A C 3
ATOM 5995 O O . GLY A 1 93 ? 27.149 34.118 31.467 1.00 0.00 140 GLY A O 3
ATOM 5999 N N . ASP A 1 94 ? 25.515 33.470 32.863 1.00 0.00 141 ASP A N 3
ATOM 6000 C CA . ASP A 1 94 ? 25.091 34.812 33.280 1.00 0.00 141 ASP A CA 3
ATOM 6001 C C . ASP A 1 94 ? 25.962 35.417 34.389 1.00 0.00 141 ASP A C 3
ATOM 6002 O O . ASP A 1 94 ? 26.321 34.710 35.332 1.00 0.00 141 ASP A O 3
ATOM 6011 N N . ILE A 1 95 ? 26.277 36.714 34.326 1.00 0.00 142 ILE A N 3
ATOM 6012 C CA . ILE A 1 95 ? 27.029 37.406 35.380 1.00 0.00 142 ILE A CA 3
ATOM 6013 C C . ILE A 1 95 ? 26.196 37.561 36.656 1.00 0.00 142 ILE A C 3
ATOM 6014 O O . ILE A 1 95 ? 25.111 38.154 36.648 1.00 0.00 142 ILE A O 3
ATOM 6030 N N . ILE A 1 96 ? 26.767 37.109 37.774 1.00 0.00 143 ILE A N 3
ATOM 6031 C CA . ILE A 1 96 ? 26.168 37.175 39.118 1.00 0.00 143 ILE A CA 3
ATOM 6032 C C . ILE A 1 96 ? 26.858 38.195 40.037 1.00 0.00 143 ILE A C 3
ATOM 6033 O O . ILE A 1 96 ? 26.220 38.749 40.932 1.00 0.00 143 ILE A O 3
ATOM 6049 N N . ALA A 1 97 ? 28.135 38.497 39.802 1.00 0.00 144 ALA A N 3
ATOM 6050 C CA . ALA A 1 97 ? 28.961 39.380 40.630 1.00 0.00 144 ALA A CA 3
ATOM 6051 C C . ALA A 1 97 ? 30.289 39.686 39.925 1.00 0.00 144 ALA A C 3
ATOM 6052 O O . ALA A 1 97 ? 30.520 39.213 38.814 1.00 0.00 144 ALA A O 3
ATOM 6059 N N . TYR A 1 98 ? 31.178 40.427 40.584 1.00 0.00 145 TYR A N 3
ATOM 6060 C CA . TYR A 1 98 ? 32.509 40.779 40.081 1.00 0.00 145 TYR A CA 3
ATOM 6061 C C . TYR A 1 98 ? 33.479 40.564 41.254 1.00 0.00 145 TYR A C 3
ATOM 6062 O O . TYR A 1 98 ? 33.153 40.917 42.388 1.00 0.00 145 TYR A O 3
ATOM 6080 N N . SER A 1 99 ? 34.649 39.953 41.022 1.00 0.00 146 SER A N 3
ATOM 6081 C CA . SER A 1 99 ? 35.620 39.632 42.091 1.00 0.00 146 SER A CA 3
ATOM 6082 C C . SER A 1 99 ? 36.520 40.819 42.473 1.00 0.00 146 SER A C 3
ATOM 6083 O O . SER A 1 99 ? 36.908 41.617 41.616 1.00 0.00 146 SER A O 3
ATOM 6091 N N . GLY A 1 100 ? 36.851 40.937 43.762 1.00 0.00 147 GLY A N 3
ATOM 6092 C CA . GLY A 1 100 ? 37.629 42.044 44.323 1.00 0.00 147 GLY A CA 3
ATOM 6093 C C . GLY A 1 100 ? 38.184 41.747 45.718 1.00 0.00 147 GLY A C 3
ATOM 6094 O O . GLY A 1 100 ? 37.784 40.788 46.377 1.00 0.00 147 GLY A O 3
ATOM 6098 N N . ASN A 1 101 ? 39.132 42.564 46.175 1.00 0.00 148 ASN A N 3
ATOM 6099 C CA . ASN A 1 101 ? 39.981 42.276 47.339 1.00 0.00 148 ASN A CA 3
ATOM 6100 C C . ASN A 1 101 ? 39.300 42.500 48.718 1.00 0.00 148 ASN A C 3
ATOM 6101 O O . ASN A 1 101 ? 39.975 42.516 49.747 1.00 0.00 148 ASN A O 3
ATOM 6112 N N . THR A 1 102 ? 37.963 42.613 48.759 1.00 0.00 149 THR A N 3
ATOM 6113 C CA . THR A 1 102 ? 37.137 42.893 49.962 1.00 0.00 149 THR A CA 3
ATOM 6114 C C . THR A 1 102 ? 37.206 41.889 51.109 1.00 0.00 149 THR A C 3
ATOM 6115 O O . THR A 1 102 ? 36.797 42.209 52.225 1.00 0.00 149 THR A O 3
ATOM 6126 N N . GLY A 1 103 ? 37.704 40.682 50.829 1.00 0.00 150 GLY A N 3
ATOM 6127 C CA . GLY A 1 103 ? 37.902 39.595 51.789 1.00 0.00 150 GLY A CA 3
ATOM 6128 C C . GLY A 1 103 ? 39.349 39.107 51.849 1.00 0.00 150 GLY A C 3
ATOM 6129 O O . GLY A 1 103 ? 39.563 37.907 52.027 1.00 0.00 150 GLY A O 3
ATOM 6133 N N . ILE A 1 104 ? 40.321 39.988 51.581 1.00 0.00 151 ILE A N 3
ATOM 6134 C CA . ILE A 1 104 ? 41.766 39.700 51.526 1.00 0.00 151 ILE A CA 3
ATOM 6135 C C . ILE A 1 104 ? 42.544 40.839 52.208 1.00 0.00 151 ILE A C 3
ATOM 6136 O O . ILE A 1 104 ? 42.138 42.004 52.148 1.00 0.00 151 ILE A O 3
ATOM 6152 N N . GLN A 1 105 ? 43.670 40.521 52.853 1.00 0.00 152 GLN A N 3
ATOM 6153 C CA . GLN A 1 105 ? 44.578 41.511 53.441 1.00 0.00 152 GLN A CA 3
ATOM 6154 C C . GLN A 1 105 ? 45.390 42.226 52.342 1.00 0.00 152 GLN A C 3
ATOM 6155 O O . GLN A 1 105 ? 46.368 41.685 51.816 1.00 0.00 152 GLN A O 3
ATOM 6169 N N . THR A 1 106 ? 44.971 43.449 52.003 1.00 0.00 153 THR A N 3
ATOM 6170 C CA . THR A 1 106 ? 45.618 44.367 51.043 1.00 0.00 153 THR A CA 3
ATOM 6171 C C . THR A 1 106 ? 45.708 43.978 49.566 1.00 0.00 153 THR A C 3
ATOM 6172 O O . THR A 1 106 ? 45.108 44.634 48.711 1.00 0.00 153 THR A O 3
ATOM 6183 N N . THR A 1 107 ? 46.511 42.964 49.255 1.00 0.00 154 THR A N 3
ATOM 6184 C CA . THR A 1 107 ? 47.074 42.708 47.919 1.00 0.00 154 THR A CA 3
ATOM 6185 C C . THR A 1 107 ? 46.346 41.683 47.054 1.00 0.00 154 THR A C 3
ATOM 6186 O O . THR A 1 107 ? 46.183 40.539 47.477 1.00 0.00 154 THR A O 3
ATOM 6197 N N . GLY A 1 108 ? 45.985 42.067 45.825 1.00 0.00 155 GLY A N 3
ATOM 6198 C CA . GLY A 1 108 ? 45.407 41.180 44.809 1.00 0.00 155 GLY A CA 3
ATOM 6199 C C . GLY A 1 108 ? 43.999 40.654 45.117 1.00 0.00 155 GLY A C 3
ATOM 6200 O O . GLY A 1 108 ? 43.439 40.871 46.192 1.00 0.00 155 GLY A O 3
ATOM 6204 N N . ALA A 1 109 ? 43.420 39.939 44.149 1.00 0.00 156 ALA A N 3
ATOM 6205 C CA . ALA A 1 109 ? 42.089 39.345 44.242 1.00 0.00 156 ALA A CA 3
ATOM 6206 C C . ALA A 1 109 ? 42.038 37.927 43.635 1.00 0.00 156 ALA A C 3
ATOM 6207 O O . ALA A 1 109 ? 42.704 37.625 42.640 1.00 0.00 156 ALA A O 3
ATOM 6214 N N . HIS A 1 110 ? 41.210 37.055 44.216 1.00 0.00 157 HIS A N 3
ATOM 6215 C CA . HIS A 1 110 ? 40.919 35.722 43.683 1.00 0.00 157 HIS A CA 3
ATOM 6216 C C . HIS A 1 110 ? 39.509 35.254 44.065 1.00 0.00 157 HIS A C 3
ATOM 6217 O O . HIS A 1 110 ? 39.122 35.391 45.222 1.00 0.00 157 HIS A O 3
ATOM 6231 N N . LEU A 1 111 ? 38.743 34.680 43.129 1.00 0.00 158 LEU A N 3
ATOM 6232 C CA . LEU A 1 111 ? 37.394 34.161 43.396 1.00 0.00 158 LEU A CA 3
ATOM 6233 C C . LEU A 1 111 ? 37.469 32.813 44.121 1.00 0.00 158 LEU A C 3
ATOM 6234 O O . LEU A 1 111 ? 37.970 31.839 43.561 1.00 0.00 158 LEU A O 3
ATOM 6250 N N . HIS A 1 112 ? 36.932 32.747 45.342 1.00 0.00 159 HIS A N 3
ATOM 6251 C CA . HIS A 1 112 ? 36.800 31.507 46.116 1.00 0.00 159 HIS A CA 3
ATOM 6252 C C . HIS A 1 112 ? 35.413 30.897 45.911 1.00 0.00 159 HIS A C 3
ATOM 6253 O O . HIS A 1 112 ? 34.432 31.366 46.487 1.00 0.00 159 HIS A O 3
ATOM 6267 N N . PHE A 1 113 ? 35.340 29.877 45.055 1.00 0.00 160 PHE A N 3
ATOM 6268 C CA . PHE A 1 113 ? 34.152 29.052 44.831 1.00 0.00 160 PHE A CA 3
ATOM 6269 C C . PHE A 1 113 ? 34.084 27.807 45.718 1.00 0.00 160 PHE A C 3
ATOM 6270 O O . PHE A 1 113 ? 34.908 26.896 45.599 1.00 0.00 160 PHE A O 3
ATOM 6287 N N . GLN A 1 114 ? 33.111 27.778 46.623 1.00 0.00 161 GLN A N 3
ATOM 6288 C CA . GLN A 1 114 ? 32.892 26.696 47.581 1.00 0.00 161 GLN A CA 3
ATOM 6289 C C . GLN A 1 114 ? 31.527 26.048 47.339 1.00 0.00 161 GLN A C 3
ATOM 6290 O O . GLN A 1 114 ? 30.492 26.679 47.541 1.00 0.00 161 GLN A O 3
ATOM 6304 N N . ARG A 1 115 ? 31.518 24.789 46.886 1.00 0.00 162 ARG A N 3
ATOM 6305 C CA . ARG A 1 115 ? 30.294 24.027 46.589 1.00 0.00 162 ARG A CA 3
ATOM 6306 C C . ARG A 1 115 ? 29.959 23.078 47.739 1.00 0.00 162 ARG A C 3
ATOM 6307 O O . ARG A 1 115 ? 30.820 22.310 48.174 1.00 0.00 162 ARG A O 3
ATOM 6328 N N . MET A 1 116 ? 28.726 23.157 48.235 1.00 0.00 163 MET A N 3
ATOM 6329 C CA . MET A 1 116 ? 28.255 22.505 49.463 1.00 0.00 163 MET A CA 3
ATOM 6330 C C . MET A 1 116 ? 26.989 21.680 49.217 1.00 0.00 163 MET A C 3
ATOM 6331 O O . MET A 1 116 ? 26.234 21.979 48.293 1.00 0.00 163 MET A O 3
ATOM 6345 N N . LYS A 1 117 ? 26.747 20.650 50.035 1.00 0.00 164 LYS A N 3
ATOM 6346 C CA . LYS A 1 117 ? 25.636 19.699 49.869 1.00 0.00 164 LYS A CA 3
ATOM 6347 C C . LYS A 1 117 ? 24.839 19.511 51.157 1.00 0.00 164 LYS A C 3
ATOM 6348 O O . LYS A 1 117 ? 25.419 19.256 52.212 1.00 0.00 164 LYS A O 3
ATOM 6367 N N . GLY A 1 118 ? 23.510 19.587 51.064 1.00 0.00 165 GLY A N 3
ATOM 6368 C CA . GLY A 1 118 ? 22.594 19.380 52.192 1.00 0.00 165 GLY A CA 3
ATOM 6369 C C . GLY A 1 118 ? 22.539 20.544 53.197 1.00 0.00 165 GLY A C 3
ATOM 6370 O O . GLY A 1 118 ? 21.914 20.435 54.257 1.00 0.00 165 GLY A O 3
ATOM 6374 N N . GLY A 1 119 ? 23.213 21.654 52.890 1.00 0.00 166 GLY A N 3
ATOM 6375 C CA . GLY A 1 119 ? 23.332 22.846 53.723 1.00 0.00 166 GLY A CA 3
ATOM 6376 C C . GLY A 1 119 ? 24.563 23.668 53.346 1.00 0.00 166 GLY A C 3
ATOM 6377 O O . GLY A 1 119 ? 25.109 23.511 52.252 1.00 0.00 166 GLY A O 3
ATOM 6381 N N . VAL A 1 120 ? 24.994 24.541 54.258 1.00 0.00 167 VAL A N 3
ATOM 6382 C CA . VAL A 1 120 ? 26.023 25.565 54.015 1.00 0.00 167 VAL A CA 3
ATOM 6383 C C . VAL A 1 120 ? 27.051 25.620 55.149 1.00 0.00 167 VAL A C 3
ATOM 6384 O O . VAL A 1 120 ? 26.686 25.599 56.326 1.00 0.00 167 VAL A O 3
ATOM 6397 N N . GLY A 1 121 ? 28.335 25.703 54.803 1.00 0.00 168 GLY A N 3
ATOM 6398 C CA . GLY A 1 121 ? 29.476 25.753 55.723 1.00 0.00 168 GLY A CA 3
ATOM 6399 C C . GLY A 1 121 ? 30.655 24.896 55.246 1.00 0.00 168 GLY A C 3
ATOM 6400 O O . GLY A 1 121 ? 30.539 24.122 54.293 1.00 0.00 168 GLY A O 3
ATOM 6404 N N . ASN A 1 122 ? 31.799 25.004 55.918 1.00 0.00 169 ASN A N 3
ATOM 6405 C CA . ASN A 1 122 ? 33.012 24.226 55.636 1.00 0.00 169 ASN A CA 3
ATOM 6406 C C . ASN A 1 122 ? 32.779 22.701 55.629 1.00 0.00 169 ASN A C 3
ATOM 6407 O O . ASN A 1 122 ? 33.068 22.033 54.634 1.00 0.00 169 ASN A O 3
ATOM 6418 N N . ALA A 1 123 ? 32.162 22.141 56.669 1.00 0.00 170 ALA A N 3
ATOM 6419 C CA . ALA A 1 123 ? 31.831 20.711 56.711 1.00 0.00 170 ALA A CA 3
ATOM 6420 C C . ALA A 1 123 ? 30.708 20.290 55.737 1.00 0.00 170 ALA A C 3
ATOM 6421 O O . ALA A 1 123 ? 30.562 19.103 55.431 1.00 0.00 170 ALA A O 3
ATOM 6428 N N . TYR A 1 124 ? 29.919 21.244 55.227 1.00 0.00 171 TYR A N 3
ATOM 6429 C CA . TYR A 1 124 ? 28.979 21.000 54.130 1.00 0.00 171 TYR A CA 3
ATOM 6430 C C . TYR A 1 124 ? 29.617 20.990 52.737 1.00 0.00 171 TYR A C 3
ATOM 6431 O O . TYR A 1 124 ? 29.007 20.491 51.794 1.00 0.00 171 TYR A O 3
ATOM 6449 N N . ALA A 1 125 ? 30.825 21.551 52.592 1.00 0.00 172 ALA A N 3
ATOM 6450 C CA . ALA A 1 125 ? 31.561 21.569 51.336 1.00 0.00 172 ALA A CA 3
ATOM 6451 C C . ALA A 1 125 ? 31.978 20.158 50.906 1.00 0.00 172 ALA A C 3
ATOM 6452 O O . ALA A 1 125 ? 32.310 19.327 51.753 1.00 0.00 172 ALA A O 3
ATOM 6459 N N . GLU A 1 126 ? 32.004 19.892 49.602 1.00 0.00 173 GLU A N 3
ATOM 6460 C CA . GLU A 1 126 ? 32.281 18.550 49.074 1.00 0.00 173 GLU A CA 3
ATOM 6461 C C . GLU A 1 126 ? 33.482 18.523 48.116 1.00 0.00 173 GLU A C 3
ATOM 6462 O O . GLU A 1 126 ? 34.571 18.129 48.533 1.00 0.00 173 GLU A O 3
ATOM 6474 N N . ASP A 1 127 ? 33.300 18.898 46.843 1.00 0.00 174 ASP A N 3
ATOM 6475 C CA . ASP A 1 127 ? 34.336 18.758 45.805 1.00 0.00 174 ASP A CA 3
ATOM 6476 C C . ASP A 1 127 ? 34.104 19.504 44.480 1.00 0.00 174 ASP A C 3
ATOM 6477 O O . ASP A 1 127 ? 33.383 19.012 43.606 1.00 0.00 174 ASP A O 3
ATOM 6486 N N . PRO A 1 128 ? 34.691 20.701 44.291 1.00 0.00 175 PRO A N 3
ATOM 6487 C CA . PRO A 1 128 ? 34.501 21.472 43.072 1.00 0.00 175 PRO A CA 3
ATOM 6488 C C . PRO A 1 128 ? 35.350 21.001 41.881 1.00 0.00 175 PRO A C 3
ATOM 6489 O O . PRO A 1 128 ? 34.906 21.194 40.752 1.00 0.00 175 PRO A O 3
ATOM 6500 N N . LYS A 1 129 ? 36.518 20.359 42.058 1.00 0.00 176 LYS A N 3
ATOM 6501 C CA . LYS A 1 129 ? 37.355 19.925 40.916 1.00 0.00 176 LYS A CA 3
ATOM 6502 C C . LYS A 1 129 ? 36.617 19.008 39.914 1.00 0.00 176 LYS A C 3
ATOM 6503 O O . LYS A 1 129 ? 36.588 19.355 38.728 1.00 0.00 176 LYS A O 3
ATOM 6522 N N . PRO A 1 130 ? 35.961 17.906 40.342 1.00 0.00 177 PRO A N 3
ATOM 6523 C CA . PRO A 1 130 ? 35.236 17.017 39.430 1.00 0.00 177 PRO A CA 3
ATOM 6524 C C . PRO A 1 130 ? 33.959 17.666 38.872 1.00 0.00 177 PRO A C 3
ATOM 6525 O O . PRO A 1 130 ? 33.543 17.361 37.753 1.00 0.00 177 PRO A O 3
ATOM 6536 N N . PHE A 1 131 ? 33.379 18.625 39.599 1.00 0.00 178 PHE A N 3
ATOM 6537 C CA . PHE A 1 131 ? 32.310 19.494 39.113 1.00 0.00 178 PHE A CA 3
ATOM 6538 C C . PHE A 1 131 ? 32.654 20.433 37.946 1.00 0.00 178 PHE A C 3
ATOM 6539 O O . PHE A 1 131 ? 31.807 20.691 37.097 1.00 0.00 178 PHE A O 3
ATOM 6556 N N . ILE A 1 132 ? 33.899 20.915 37.868 1.00 0.00 179 ILE A N 3
ATOM 6557 C CA . ILE A 1 132 ? 34.382 21.738 36.740 1.00 0.00 179 ILE A CA 3
ATOM 6558 C C . ILE A 1 132 ? 34.770 20.873 35.530 1.00 0.00 179 ILE A C 3
ATOM 6559 O O . ILE A 1 132 ? 34.609 21.296 34.384 1.00 0.00 179 ILE A O 3
ATOM 6575 N N . ASP A 1 133 ? 35.151 19.615 35.763 1.00 0.00 180 ASP A N 3
ATOM 6576 C CA . ASP A 1 133 ? 35.437 18.617 34.711 1.00 0.00 180 ASP A CA 3
ATOM 6577 C C . ASP A 1 133 ? 34.282 18.283 33.739 1.00 0.00 180 ASP A C 3
ATOM 6578 O O . ASP A 1 133 ? 34.491 17.646 32.701 1.00 0.00 180 ASP A O 3
ATOM 6587 N N . GLN A 1 134 ? 33.069 18.755 34.057 1.00 0.00 181 GLN A N 3
ATOM 6588 C CA . GLN A 1 134 ? 31.830 18.587 33.290 1.00 0.00 181 GLN A CA 3
ATOM 6589 C C . GLN A 1 134 ? 31.230 19.917 32.785 1.00 0.00 181 GLN A C 3
ATOM 6590 O O . GLN A 1 134 ? 30.217 19.913 32.083 1.00 0.00 181 GLN A O 3
ATOM 6604 N N . LEU A 1 135 ? 31.800 21.062 33.179 1.00 0.00 182 LEU A N 3
ATOM 6605 C CA . LEU A 1 135 ? 31.337 22.389 32.760 1.00 0.00 182 LEU A CA 3
ATOM 6606 C C . LEU A 1 135 ? 31.674 22.673 31.281 1.00 0.00 182 LEU A C 3
ATOM 6607 O O . LEU A 1 135 ? 32.707 22.203 30.794 1.00 0.00 182 LEU A O 3
ATOM 6623 N N . PRO A 1 136 ? 30.849 23.461 30.564 1.00 0.00 183 PRO A N 3
ATOM 6624 C CA . PRO A 1 136 ? 30.907 23.569 29.104 1.00 0.00 183 PRO A CA 3
ATOM 6625 C C . PRO A 1 136 ? 32.224 24.152 28.571 1.00 0.00 183 PRO A C 3
ATOM 6626 O O . PRO A 1 136 ? 32.739 23.672 27.559 1.00 0.00 183 PRO A O 3
ATOM 6637 N N . ASP A 1 137 ? 32.824 25.127 29.258 1.00 0.00 184 ASP A N 3
ATOM 6638 C CA . ASP A 1 137 ? 34.127 25.709 28.891 1.00 0.00 184 ASP A CA 3
ATOM 6639 C C . ASP A 1 137 ? 35.221 25.295 29.905 1.00 0.00 184 ASP A C 3
ATOM 6640 O O . ASP A 1 137 ? 36.370 25.715 29.756 1.00 0.00 184 ASP A O 3
ATOM 6649 N N . GLY A 1 138 ? 34.901 24.505 30.938 1.00 0.00 185 GLY A N 3
ATOM 6650 C CA . GLY A 1 138 ? 35.746 24.303 32.124 1.00 0.00 185 GLY A CA 3
ATOM 6651 C C . GLY A 1 138 ? 35.650 25.479 33.109 1.00 0.00 185 GLY A C 3
ATOM 6652 O O . GLY A 1 138 ? 34.583 26.069 33.277 1.00 0.00 185 GLY A O 3
ATOM 6656 N N . GLU A 1 139 ? 36.753 25.854 33.765 1.00 0.00 186 GLU A N 3
ATOM 6657 C CA . GLU A 1 139 ? 36.777 26.991 34.708 1.00 0.00 186 GLU A CA 3
ATOM 6658 C C . GLU A 1 139 ? 36.381 28.341 34.078 1.00 0.00 186 GLU A C 3
ATOM 6659 O O . GLU A 1 139 ? 35.807 29.191 34.755 1.00 0.00 186 GLU A O 3
ATOM 6671 N N . ARG A 1 140 ? 36.568 28.516 32.764 1.00 0.00 187 ARG A N 3
ATOM 6672 C CA . ARG A 1 140 ? 36.114 29.694 31.991 1.00 0.00 187 ARG A CA 3
ATOM 6673 C C . ARG A 1 140 ? 34.590 29.881 31.952 1.00 0.00 187 ARG A C 3
ATOM 6674 O O . ARG A 1 140 ? 34.103 30.932 31.545 1.00 0.00 187 ARG A O 3
ATOM 6695 N N . SER A 1 141 ? 33.833 28.900 32.441 1.00 0.00 188 SER A N 3
ATOM 6696 C CA . SER A 1 141 ? 32.385 29.003 32.667 1.00 0.00 188 SER A CA 3
ATOM 6697 C C . SER A 1 141 ? 32.033 29.674 34.006 1.00 0.00 188 SER A C 3
ATOM 6698 O O . SER A 1 141 ? 30.855 29.919 34.260 1.00 0.00 188 SER A O 3
ATOM 6706 N N . LEU A 1 142 ? 33.026 29.984 34.856 1.00 0.00 189 LEU A N 3
ATOM 6707 C CA . LEU A 1 142 ? 32.880 30.709 36.117 1.00 0.00 189 LEU A CA 3
ATOM 6708 C C . LEU A 1 142 ? 33.357 32.175 36.034 1.00 0.00 189 LEU A C 3
ATOM 6709 O O . LEU A 1 142 ? 33.031 32.955 36.921 1.00 0.00 189 LEU A O 3
ATOM 6725 N N . TYR A 1 143 ? 34.103 32.596 35.007 1.00 0.00 190 TYR A N 3
ATOM 6726 C CA . TYR A 1 143 ? 34.645 33.967 34.894 1.00 0.00 190 TYR A CA 3
ATOM 6727 C C . TYR A 1 143 ? 34.672 34.533 33.460 1.00 0.00 190 TYR A C 3
ATOM 6728 O O . TYR A 1 143 ? 34.643 33.765 32.501 1.00 0.00 190 TYR A O 3
ATOM 6746 N N . ASP A 1 144 ? 34.754 35.858 33.288 1.00 0.00 191 ASP A N 3
ATOM 6747 C CA . ASP A 1 144 ? 34.709 36.513 31.966 1.00 0.00 191 ASP A CA 3
ATOM 6748 C C . ASP A 1 144 ? 36.058 37.088 31.500 1.00 0.00 191 ASP A C 3
ATOM 6749 O O . ASP A 1 144 ? 36.305 38.296 31.557 1.00 0.00 191 ASP A O 3
ATOM 6758 N N . LEU A 1 145 ? 36.936 36.214 31.016 1.00 0.00 192 LEU A N 3
ATOM 6759 C CA . LEU A 1 145 ? 38.297 36.559 30.588 1.00 0.00 192 LEU A CA 3
ATOM 6760 C C . LEU A 1 145 ? 38.571 36.156 29.133 1.00 0.00 192 LEU A C 3
ATOM 6761 O O . LEU A 1 145 ? 37.666 36.222 28.292 1.00 0.00 192 LEU A O 3
ATOM 6778 N N . GLY A 1 1 ? 57.604 34.716 58.067 1.00 0.00 48 GLY A N 4
ATOM 6779 C CA . GLY A 1 1 ? 58.325 34.650 56.785 1.00 0.00 48 GLY A CA 4
ATOM 6780 C C . GLY A 1 1 ? 57.398 34.907 55.613 1.00 0.00 48 GLY A C 4
ATOM 6781 O O . GLY A 1 1 ? 56.189 35.041 55.789 1.00 0.00 48 GLY A O 4
ATOM 6787 N N . SER A 1 2 ? 57.957 34.970 54.407 1.00 0.00 49 SER A N 4
ATOM 6788 C CA . SER A 1 2 ? 57.246 35.236 53.154 1.00 0.00 49 SER A CA 4
ATOM 6789 C C . SER A 1 2 ? 56.314 34.080 52.764 1.00 0.00 49 SER A C 4
ATOM 6790 O O . SER A 1 2 ? 56.761 32.943 52.588 1.00 0.00 49 SER A O 4
ATOM 6798 N N . LYS A 1 3 ? 55.027 34.377 52.565 1.00 0.00 50 LYS A N 4
ATOM 6799 C CA . LYS A 1 3 ? 54.010 33.448 52.045 1.00 0.00 50 LYS A CA 4
ATOM 6800 C C . LYS A 1 3 ? 54.342 32.920 50.643 1.00 0.00 50 LYS A C 4
ATOM 6801 O O . LYS A 1 3 ? 55.079 33.558 49.880 1.00 0.00 50 LYS A O 4
ATOM 6820 N N . TRP A 1 4 ? 53.792 31.753 50.321 1.00 0.00 51 TRP A N 4
ATOM 6821 C CA . TRP A 1 4 ? 53.842 31.140 48.990 1.00 0.00 51 TRP A CA 4
ATOM 6822 C C . TRP A 1 4 ? 52.629 30.228 48.741 1.00 0.00 51 TRP A C 4
ATOM 6823 O O . TRP A 1 4 ? 52.013 29.711 49.677 1.00 0.00 51 TRP A O 4
ATOM 6844 N N . GLU A 1 5 ? 52.301 30.023 47.462 1.00 0.00 52 GLU A N 4
ATOM 6845 C CA . GLU A 1 5 ? 51.216 29.162 46.970 1.00 0.00 52 GLU A CA 4
ATOM 6846 C C . GLU A 1 5 ? 51.653 28.418 45.698 1.00 0.00 52 GLU A C 4
ATOM 6847 O O . GLU A 1 5 ? 52.477 28.924 44.929 1.00 0.00 52 GLU A O 4
ATOM 6859 N N . ASP A 1 6 ? 51.105 27.227 45.450 1.00 0.00 53 ASP A N 4
ATOM 6860 C CA . ASP A 1 6 ? 51.338 26.448 44.224 1.00 0.00 53 ASP A CA 4
ATOM 6861 C C . ASP A 1 6 ? 50.267 26.580 43.130 1.00 0.00 53 ASP A C 4
ATOM 6862 O O . ASP A 1 6 ? 49.088 26.335 43.389 1.00 0.00 53 ASP A O 4
ATOM 6871 N N . PHE A 1 7 ? 50.674 26.923 41.906 1.00 0.00 54 PHE A N 4
ATOM 6872 C CA . PHE A 1 7 ? 49.827 27.022 40.713 1.00 0.00 54 PHE A CA 4
ATOM 6873 C C . PHE A 1 7 ? 50.481 26.618 39.379 1.00 0.00 54 PHE A C 4
ATOM 6874 O O . PHE A 1 7 ? 51.710 26.676 39.266 1.00 0.00 54 PHE A O 4
ATOM 6891 N N . PHE A 1 8 ? 49.689 26.237 38.366 1.00 0.00 55 PHE A N 4
ATOM 6892 C CA . PHE A 1 8 ? 50.183 25.818 37.044 1.00 0.00 55 PHE A CA 4
ATOM 6893 C C . PHE A 1 8 ? 49.584 26.536 35.813 1.00 0.00 55 PHE A C 4
ATOM 6894 O O . PHE A 1 8 ? 48.492 27.113 35.875 1.00 0.00 55 PHE A O 4
ATOM 6911 N N . ARG A 1 9 ? 50.342 26.560 34.712 1.00 0.00 56 ARG A N 4
ATOM 6912 C CA . ARG A 1 9 ? 50.216 27.483 33.571 1.00 0.00 56 ARG A CA 4
ATOM 6913 C C . ARG A 1 9 ? 48.926 27.349 32.757 1.00 0.00 56 ARG A C 4
ATOM 6914 O O . ARG A 1 9 ? 48.285 26.296 32.735 1.00 0.00 56 ARG A O 4
ATOM 6935 N N . GLY A 1 10 ? 48.541 28.431 32.080 1.00 0.00 57 GLY A N 4
ATOM 6936 C CA . GLY A 1 10 ? 47.317 28.538 31.273 1.00 0.00 57 GLY A CA 4
ATOM 6937 C C . GLY A 1 10 ? 46.033 28.703 32.100 1.00 0.00 57 GLY A C 4
ATOM 6938 O O . GLY A 1 10 ? 45.267 29.638 31.853 1.00 0.00 57 GLY A O 4
ATOM 6942 N N . SER A 1 11 ? 45.841 27.856 33.116 1.00 0.00 58 SER A N 4
ATOM 6943 C CA . SER A 1 11 ? 44.711 27.887 34.061 1.00 0.00 58 SER A CA 4
ATOM 6944 C C . SER A 1 11 ? 44.745 29.096 35.016 1.00 0.00 58 SER A C 4
ATOM 6945 O O . SER A 1 11 ? 45.776 29.774 35.129 1.00 0.00 58 SER A O 4
ATOM 6953 N N . ARG A 1 12 ? 43.643 29.370 35.731 1.00 0.00 59 ARG A N 4
ATOM 6954 C CA . ARG A 1 12 ? 43.529 30.485 36.703 1.00 0.00 59 ARG A CA 4
ATOM 6955 C C . ARG A 1 12 ? 43.442 30.069 38.180 1.00 0.00 59 ARG A C 4
ATOM 6956 O O . ARG A 1 12 ? 43.327 30.944 39.035 1.00 0.00 59 ARG A O 4
ATOM 6977 N N . ILE A 1 13 ? 43.486 28.777 38.522 1.00 0.00 60 ILE A N 4
ATOM 6978 C CA . ILE A 1 13 ? 43.399 28.333 39.928 1.00 0.00 60 ILE A CA 4
ATOM 6979 C C . ILE A 1 13 ? 44.633 28.819 40.714 1.00 0.00 60 ILE A C 4
ATOM 6980 O O . ILE A 1 13 ? 45.758 28.773 40.206 1.00 0.00 60 ILE A O 4
ATOM 6996 N N . THR A 1 14 ? 44.414 29.288 41.944 1.00 0.00 61 THR A N 4
ATOM 6997 C CA . THR A 1 14 ? 45.428 29.767 42.901 1.00 0.00 61 THR A CA 4
ATOM 6998 C C . THR A 1 14 ? 45.356 29.145 44.305 1.00 0.00 61 THR A C 4
ATOM 6999 O O . THR A 1 14 ? 46.383 28.966 44.957 1.00 0.00 61 THR A O 4
ATOM 7010 N N . GLU A 1 15 ? 44.167 28.700 44.730 1.00 0.00 62 GLU A N 4
ATOM 7011 C CA . GLU A 1 15 ? 43.946 27.847 45.909 1.00 0.00 62 GLU A CA 4
ATOM 7012 C C . GLU A 1 15 ? 43.050 26.648 45.556 1.00 0.00 62 GLU A C 4
ATOM 7013 O O . GLU A 1 15 ? 42.203 26.739 44.664 1.00 0.00 62 GLU A O 4
ATOM 7025 N N . THR A 1 16 ? 43.215 25.529 46.262 1.00 0.00 63 THR A N 4
ATOM 7026 C CA . THR A 1 16 ? 42.589 24.227 45.942 1.00 0.00 63 THR A CA 4
ATOM 7027 C C . THR A 1 16 ? 42.085 23.548 47.225 1.00 0.00 63 THR A C 4
ATOM 7028 O O . THR A 1 16 ? 42.403 23.968 48.343 1.00 0.00 63 THR A O 4
ATOM 7039 N N . PHE A 1 17 ? 41.234 22.530 47.081 1.00 0.00 64 PHE A N 4
ATOM 7040 C CA . PHE A 1 17 ? 40.473 21.947 48.195 1.00 0.00 64 PHE A CA 4
ATOM 7041 C C . PHE A 1 17 ? 41.416 21.057 49.037 1.00 0.00 64 PHE A C 4
ATOM 7042 O O . PHE A 1 17 ? 42.437 20.553 48.554 1.00 0.00 64 PHE A O 4
ATOM 7059 N N . GLY A 1 18 ? 41.037 20.813 50.294 1.00 0.00 65 GLY A N 4
ATOM 7060 C CA . GLY A 1 18 ? 41.792 19.989 51.249 1.00 0.00 65 GLY A CA 4
ATOM 7061 C C . GLY A 1 18 ? 42.770 20.815 52.089 1.00 0.00 65 GLY A C 4
ATOM 7062 O O . GLY A 1 18 ? 42.554 22.009 52.303 1.00 0.00 65 GLY A O 4
ATOM 7066 N N . LYS A 1 19 ? 43.833 20.198 52.616 1.00 0.00 66 LYS A N 4
ATOM 7067 C CA . LYS A 1 19 ? 44.846 20.904 53.422 1.00 0.00 66 LYS A CA 4
ATOM 7068 C C . LYS A 1 19 ? 45.556 21.997 52.611 1.00 0.00 66 LYS A C 4
ATOM 7069 O O . LYS A 1 19 ? 45.586 21.955 51.381 1.00 0.00 66 LYS A O 4
ATOM 7088 N N . TYR A 1 20 ? 46.129 22.979 53.302 1.00 0.00 67 TYR A N 4
ATOM 7089 C CA . TYR A 1 20 ? 46.830 24.100 52.672 1.00 0.00 67 TYR A CA 4
ATOM 7090 C C . TYR A 1 20 ? 47.980 23.731 51.709 1.00 0.00 67 TYR A C 4
ATOM 7091 O O . TYR A 1 20 ? 48.768 22.830 52.001 1.00 0.00 67 TYR A O 4
ATOM 7109 N N . GLN A 1 21 ? 48.128 24.432 50.578 1.00 0.00 68 GLN A N 4
ATOM 7110 C CA . GLN A 1 21 ? 49.114 24.081 49.531 1.00 0.00 68 GLN A CA 4
ATOM 7111 C C . GLN A 1 21 ? 50.576 24.188 49.988 1.00 0.00 68 GLN A C 4
ATOM 7112 O O . GLN A 1 21 ? 51.465 23.569 49.397 1.00 0.00 68 GLN A O 4
ATOM 7126 N N . HIS A 1 22 ? 50.822 24.956 51.045 1.00 0.00 69 HIS A N 4
ATOM 7127 C CA . HIS A 1 22 ? 52.133 25.227 51.633 1.00 0.00 69 HIS A CA 4
ATOM 7128 C C . HIS A 1 22 ? 52.394 24.459 52.949 1.00 0.00 69 HIS A C 4
ATOM 7129 O O . HIS A 1 22 ? 53.376 24.750 53.632 1.00 0.00 69 HIS A O 4
ATOM 7143 N N . SER A 1 23 ? 51.531 23.501 53.327 1.00 0.00 70 SER A N 4
ATOM 7144 C CA . SER A 1 23 ? 51.564 22.833 54.641 1.00 0.00 70 SER A CA 4
ATOM 7145 C C . SER A 1 23 ? 51.104 21.360 54.603 1.00 0.00 70 SER A C 4
ATOM 7146 O O . SER A 1 23 ? 50.124 21.052 53.922 1.00 0.00 70 SER A O 4
ATOM 7154 N N . PRO A 1 24 ? 51.729 20.448 55.379 1.00 0.00 71 PRO A N 4
ATOM 7155 C CA . PRO A 1 24 ? 51.269 19.065 55.565 1.00 0.00 71 PRO A CA 4
ATOM 7156 C C . PRO A 1 24 ? 50.407 18.849 56.829 1.00 0.00 71 PRO A C 4
ATOM 7157 O O . PRO A 1 24 ? 49.857 17.760 57.016 1.00 0.00 71 PRO A O 4
ATOM 7168 N N . PHE A 1 25 ? 50.330 19.850 57.716 1.00 0.00 72 PHE A N 4
ATOM 7169 C CA . PHE A 1 25 ? 49.757 19.776 59.072 1.00 0.00 72 PHE A CA 4
ATOM 7170 C C . PHE A 1 25 ? 48.216 19.660 58.981 1.00 0.00 72 PHE A C 4
ATOM 7171 O O . PHE A 1 25 ? 47.612 19.831 57.916 1.00 0.00 72 PHE A O 4
ATOM 7188 N N . ASP A 1 26 ? 47.552 19.418 60.114 1.00 0.00 73 ASP A N 4
ATOM 7189 C CA . ASP A 1 26 ? 46.091 19.476 60.230 1.00 0.00 73 ASP A CA 4
ATOM 7190 C C . ASP A 1 26 ? 45.513 20.904 60.118 1.00 0.00 73 ASP A C 4
ATOM 7191 O O . ASP A 1 26 ? 45.839 21.779 60.927 1.00 0.00 73 ASP A O 4
ATOM 7200 N N . GLY A 1 27 ? 44.671 21.146 59.115 1.00 0.00 74 GLY A N 4
ATOM 7201 C CA . GLY A 1 27 ? 44.072 22.450 58.808 1.00 0.00 74 GLY A CA 4
ATOM 7202 C C . GLY A 1 27 ? 43.722 22.563 57.324 1.00 0.00 74 GLY A C 4
ATOM 7203 O O . GLY A 1 27 ? 44.610 22.425 56.476 1.00 0.00 74 GLY A O 4
ATOM 7207 N N . LYS A 1 28 ? 42.442 22.792 57.004 1.00 0.00 75 LYS A N 4
ATOM 7208 C CA . LYS A 1 28 ? 41.885 22.652 55.644 1.00 0.00 75 LYS A CA 4
ATOM 7209 C C . LYS A 1 28 ? 41.242 23.919 55.080 1.00 0.00 75 LYS A C 4
ATOM 7210 O O . LYS A 1 28 ? 40.630 24.694 55.814 1.00 0.00 75 LYS A O 4
ATOM 7229 N N . HIS A 1 29 ? 41.370 24.092 53.768 1.00 0.00 76 HIS A N 4
ATOM 7230 C CA . HIS A 1 29 ? 40.738 25.118 52.948 1.00 0.00 76 HIS A CA 4
ATOM 7231 C C . HIS A 1 29 ? 39.569 24.499 52.163 1.00 0.00 76 HIS A C 4
ATOM 7232 O O . HIS A 1 29 ? 39.762 23.637 51.302 1.00 0.00 76 HIS A O 4
ATOM 7246 N N . TYR A 1 30 ? 38.341 24.921 52.469 1.00 0.00 77 TYR A N 4
ATOM 7247 C CA . TYR A 1 30 ? 37.123 24.264 51.980 1.00 0.00 77 TYR A CA 4
ATOM 7248 C C . TYR A 1 30 ? 36.587 24.801 50.642 1.00 0.00 77 TYR A C 4
ATOM 7249 O O . TYR A 1 30 ? 35.395 25.058 50.501 1.00 0.00 77 TYR A O 4
ATOM 7267 N N . GLY A 1 31 ? 37.454 25.039 49.653 1.00 0.00 78 GLY A N 4
ATOM 7268 C CA . GLY A 1 31 ? 37.036 25.599 48.362 1.00 0.00 78 GLY A CA 4
ATOM 7269 C C . GLY A 1 31 ? 38.096 25.551 47.262 1.00 0.00 78 GLY A C 4
ATOM 7270 O O . GLY A 1 31 ? 39.185 25.011 47.440 1.00 0.00 78 GLY A O 4
ATOM 7274 N N . ILE A 1 32 ? 37.747 26.135 46.118 1.00 0.00 79 ILE A N 4
ATOM 7275 C CA . ILE A 1 32 ? 38.651 26.495 45.018 1.00 0.00 79 ILE A CA 4
ATOM 7276 C C . ILE A 1 32 ? 38.788 28.026 45.002 1.00 0.00 79 ILE A C 4
ATOM 7277 O O . ILE A 1 32 ? 37.800 28.714 45.275 1.00 0.00 79 ILE A O 4
ATOM 7293 N N . ASP A 1 33 ? 39.949 28.581 44.629 1.00 0.00 80 ASP A N 4
ATOM 7294 C CA . ASP A 1 33 ? 40.042 30.024 44.349 1.00 0.00 80 ASP A CA 4
ATOM 7295 C C . ASP A 1 33 ? 40.717 30.335 43.008 1.00 0.00 80 ASP A C 4
ATOM 7296 O O . ASP A 1 33 ? 41.749 29.756 42.673 1.00 0.00 80 ASP A O 4
ATOM 7305 N N . PHE A 1 34 ? 40.149 31.294 42.271 1.00 0.00 81 PHE A N 4
ATOM 7306 C CA . PHE A 1 34 ? 40.629 31.783 40.973 1.00 0.00 81 PHE A CA 4
ATOM 7307 C C . PHE A 1 34 ? 41.372 33.121 41.049 1.00 0.00 81 PHE A C 4
ATOM 7308 O O . PHE A 1 34 ? 40.768 34.122 41.438 1.00 0.00 81 PHE A O 4
ATOM 7325 N N . ALA A 1 35 ? 42.647 33.165 40.658 1.00 0.00 82 ALA A N 4
ATOM 7326 C CA . ALA A 1 35 ? 43.406 34.407 40.511 1.00 0.00 82 ALA A CA 4
ATOM 7327 C C . ALA A 1 35 ? 42.884 35.208 39.311 1.00 0.00 82 ALA A C 4
ATOM 7328 O O . ALA A 1 35 ? 43.064 34.809 38.156 1.00 0.00 82 ALA A O 4
ATOM 7335 N N . LEU A 1 36 ? 42.236 36.340 39.588 1.00 0.00 83 LEU A N 4
ATOM 7336 C CA . LEU A 1 36 ? 41.609 37.199 38.583 1.00 0.00 83 LEU A CA 4
ATOM 7337 C C . LEU A 1 36 ? 42.120 38.647 38.682 1.00 0.00 83 LEU A C 4
ATOM 7338 O O . LEU A 1 36 ? 42.423 39.115 39.783 1.00 0.00 83 LEU A O 4
ATOM 7354 N N . PRO A 1 37 ? 42.152 39.386 37.563 1.00 0.00 84 PRO A N 4
ATOM 7355 C CA . PRO A 1 37 ? 42.233 40.841 37.584 1.00 0.00 84 PRO A CA 4
ATOM 7356 C C . PRO A 1 37 ? 41.003 41.441 38.287 1.00 0.00 84 PRO A C 4
ATOM 7357 O O . PRO A 1 37 ? 39.866 40.988 38.083 1.00 0.00 84 PRO A O 4
ATOM 7368 N N . LYS A 1 38 ? 41.234 42.464 39.119 1.00 0.00 85 LYS A N 4
ATOM 7369 C CA . LYS A 1 38 ? 40.219 43.118 39.962 1.00 0.00 85 LYS A CA 4
ATOM 7370 C C . LYS A 1 38 ? 39.049 43.651 39.116 1.00 0.00 85 LYS A C 4
ATOM 7371 O O . LYS A 1 38 ? 39.250 44.452 38.201 1.00 0.00 85 LYS A O 4
ATOM 7390 N N . GLY A 1 39 ? 37.832 43.190 39.406 1.00 0.00 86 GLY A N 4
ATOM 7391 C CA . GLY A 1 39 ? 36.611 43.518 38.660 1.00 0.00 86 GLY A CA 4
ATOM 7392 C C . GLY A 1 39 ? 36.212 42.545 37.540 1.00 0.00 86 GLY A C 4
ATOM 7393 O O . GLY A 1 39 ? 35.179 42.775 36.909 1.00 0.00 86 GLY A O 4
ATOM 7397 N N . THR A 1 40 ? 36.943 41.444 37.304 1.00 0.00 87 THR A N 4
ATOM 7398 C CA . THR A 1 40 ? 36.443 40.336 36.451 1.00 0.00 87 THR A CA 4
ATOM 7399 C C . THR A 1 40 ? 35.060 39.845 36.883 1.00 0.00 87 THR A C 4
ATOM 7400 O O . THR A 1 40 ? 34.903 39.462 38.049 1.00 0.00 87 THR A O 4
ATOM 7411 N N . PRO A 1 41 ? 34.071 39.815 35.969 1.00 0.00 88 PRO A N 4
ATOM 7412 C CA . PRO A 1 41 ? 32.772 39.243 36.259 1.00 0.00 88 PRO A CA 4
ATOM 7413 C C . PRO A 1 41 ? 32.846 37.725 36.441 1.00 0.00 88 PRO A C 4
ATOM 7414 O O . PRO A 1 41 ? 33.483 37.006 35.665 1.00 0.00 88 PRO A O 4
ATOM 7425 N N . ILE A 1 42 ? 32.162 37.249 37.476 1.00 0.00 89 ILE A N 4
ATOM 7426 C CA . ILE A 1 42 ? 31.953 35.836 37.783 1.00 0.00 89 ILE A CA 4
ATOM 7427 C C . ILE A 1 42 ? 30.647 35.408 37.107 1.00 0.00 89 ILE A C 4
ATOM 7428 O O . ILE A 1 42 ? 29.622 36.084 37.260 1.00 0.00 89 ILE A O 4
ATOM 7444 N N . LYS A 1 43 ? 30.675 34.298 36.374 1.00 0.00 90 LYS A N 4
ATOM 7445 C CA . LYS A 1 43 ? 29.518 33.722 35.670 1.00 0.00 90 LYS A CA 4
ATOM 7446 C C . LYS A 1 43 ? 28.966 32.547 36.483 1.00 0.00 90 LYS A C 4
ATOM 7447 O O . LYS A 1 43 ? 29.719 31.857 37.168 1.00 0.00 90 LYS A O 4
ATOM 7466 N N . ALA A 1 44 ? 27.665 32.288 36.391 1.00 0.00 91 ALA A N 4
ATOM 7467 C CA . ALA A 1 44 ? 27.071 31.091 36.981 1.00 0.00 91 ALA A CA 4
ATOM 7468 C C . ALA A 1 44 ? 27.539 29.815 36.235 1.00 0.00 91 ALA A C 4
ATOM 7469 O O . ALA A 1 44 ? 27.372 29.749 35.019 1.00 0.00 91 ALA A O 4
ATOM 7476 N N . PRO A 1 45 ? 28.064 28.773 36.907 1.00 0.00 92 PRO A N 4
ATOM 7477 C CA . PRO A 1 45 ? 28.422 27.497 36.268 1.00 0.00 92 PRO A CA 4
ATOM 7478 C C . PRO A 1 45 ? 27.199 26.666 35.837 1.00 0.00 92 PRO A C 4
ATOM 7479 O O . PRO A 1 45 ? 27.243 25.901 34.871 1.00 0.00 92 PRO A O 4
ATOM 7490 N N . THR A 1 46 ? 26.106 26.814 36.582 1.00 0.00 93 THR A N 4
ATOM 7491 C CA . THR A 1 46 ? 24.834 26.097 36.460 1.00 0.00 93 THR A CA 4
ATOM 7492 C C . THR A 1 46 ? 23.632 27.042 36.491 1.00 0.00 93 THR A C 4
ATOM 7493 O O . THR A 1 46 ? 23.753 28.198 36.902 1.00 0.00 93 THR A O 4
ATOM 7504 N N . ASN A 1 47 ? 22.457 26.575 36.064 1.00 0.00 94 ASN A N 4
ATOM 7505 C CA . ASN A 1 47 ? 21.205 27.275 36.367 1.00 0.00 94 ASN A CA 4
ATOM 7506 C C . ASN A 1 47 ? 20.818 27.055 37.844 1.00 0.00 94 ASN A C 4
ATOM 7507 O O . ASN A 1 47 ? 20.885 25.941 38.369 1.00 0.00 94 ASN A O 4
ATOM 7518 N N . GLY A 1 48 ? 20.402 28.138 38.493 1.00 0.00 95 GLY A N 4
ATOM 7519 C CA . GLY A 1 48 ? 20.044 28.166 39.922 1.00 0.00 95 GLY A CA 4
ATOM 7520 C C . GLY A 1 48 ? 19.277 29.421 40.349 1.00 0.00 95 GLY A C 4
ATOM 7521 O O . GLY A 1 48 ? 18.695 30.102 39.504 1.00 0.00 95 GLY A O 4
ATOM 7525 N N . LYS A 1 49 ? 19.271 29.755 41.646 1.00 0.00 96 LYS A N 4
ATOM 7526 C CA . LYS A 1 49 ? 18.683 30.989 42.218 1.00 0.00 96 LYS A CA 4
ATOM 7527 C C . LYS A 1 49 ? 19.420 31.414 43.493 1.00 0.00 96 LYS A C 4
ATOM 7528 O O . LYS A 1 49 ? 19.888 30.573 44.257 1.00 0.00 96 LYS A O 4
ATOM 7547 N N . VAL A 1 50 ? 19.540 32.719 43.729 1.00 0.00 97 VAL A N 4
ATOM 7548 C CA . VAL A 1 50 ? 20.104 33.259 44.979 1.00 0.00 97 VAL A CA 4
ATOM 7549 C C . VAL A 1 50 ? 19.245 32.981 46.217 1.00 0.00 97 VAL A C 4
ATOM 7550 O O . VAL A 1 50 ? 18.073 33.366 46.269 1.00 0.00 97 VAL A O 4
ATOM 7563 N N . THR A 1 51 ? 19.850 32.376 47.239 1.00 0.00 98 THR A N 4
ATOM 7564 C CA . THR A 1 51 ? 19.210 32.067 48.537 1.00 0.00 98 THR A CA 4
ATOM 7565 C C . THR A 1 51 ? 19.568 33.116 49.590 1.00 0.00 98 THR A C 4
ATOM 7566 O O . THR A 1 51 ? 18.701 33.522 50.363 1.00 0.00 98 THR A O 4
ATOM 7577 N N . ARG A 1 52 ? 20.839 33.548 49.616 1.00 0.00 99 ARG A N 4
ATOM 7578 C CA . ARG A 1 52 ? 21.439 34.314 50.714 1.00 0.00 99 ARG A CA 4
ATOM 7579 C C . ARG A 1 52 ? 22.530 35.265 50.210 1.00 0.00 99 ARG A C 4
ATOM 7580 O O . ARG A 1 52 ? 23.289 34.912 49.312 1.00 0.00 99 ARG A O 4
ATOM 7601 N N . ILE A 1 53 ? 22.635 36.456 50.794 1.00 0.00 100 ILE A N 4
ATOM 7602 C CA . ILE A 1 53 ? 23.695 37.440 50.499 1.00 0.00 100 ILE A CA 4
ATOM 7603 C C . ILE A 1 53 ? 24.137 38.123 51.807 1.00 0.00 100 ILE A C 4
ATOM 7604 O O . ILE A 1 53 ? 23.286 38.505 52.617 1.00 0.00 100 ILE A O 4
ATOM 7620 N N . PHE A 1 54 ? 25.449 38.262 52.033 1.00 0.00 101 PHE A N 4
ATOM 7621 C CA . PHE A 1 54 ? 26.011 38.934 53.221 1.00 0.00 101 PHE A CA 4
ATOM 7622 C C . PHE A 1 54 ? 27.451 39.464 53.047 1.00 0.00 101 PHE A C 4
ATOM 7623 O O . PHE A 1 54 ? 28.085 39.228 52.019 1.00 0.00 101 PHE A O 4
ATOM 7640 N N . ASN A 1 55 ? 28.004 40.124 54.070 1.00 0.00 102 ASN A N 4
ATOM 7641 C CA . ASN A 1 55 ? 29.442 40.410 54.209 1.00 0.00 102 ASN A CA 4
ATOM 7642 C C . ASN A 1 55 ? 30.033 39.792 55.504 1.00 0.00 102 ASN A C 4
ATOM 7643 O O . ASN A 1 55 ? 29.292 39.440 56.425 1.00 0.00 102 ASN A O 4
ATOM 7654 N N . ASN A 1 56 ? 31.361 39.650 55.574 1.00 0.00 103 ASN A N 4
ATOM 7655 C CA . ASN A 1 56 ? 32.113 39.090 56.708 1.00 0.00 103 ASN A CA 4
ATOM 7656 C C . ASN A 1 56 ? 33.311 39.986 57.090 1.00 0.00 103 ASN A C 4
ATOM 7657 O O . ASN A 1 56 ? 33.930 40.592 56.211 1.00 0.00 103 ASN A O 4
ATOM 7668 N N . GLU A 1 57 ? 33.660 40.069 58.380 1.00 0.00 104 GLU A N 4
ATOM 7669 C CA . GLU A 1 57 ? 34.690 41.005 58.884 1.00 0.00 104 GLU A CA 4
ATOM 7670 C C . GLU A 1 57 ? 36.110 40.730 58.337 1.00 0.00 104 GLU A C 4
ATOM 7671 O O . GLU A 1 57 ? 36.894 41.669 58.161 1.00 0.00 104 GLU A O 4
ATOM 7683 N N . LEU A 1 58 ? 36.438 39.466 58.033 1.00 0.00 105 LEU A N 4
ATOM 7684 C CA . LEU A 1 58 ? 37.721 39.037 57.442 1.00 0.00 105 LEU A CA 4
ATOM 7685 C C . LEU A 1 58 ? 37.632 38.851 55.920 1.00 0.00 105 LEU A C 4
ATOM 7686 O O . LEU A 1 58 ? 38.584 39.137 55.197 1.00 0.00 105 LEU A O 4
ATOM 7702 N N . GLY A 1 59 ? 36.501 38.310 55.464 1.00 0.00 106 GLY A N 4
ATOM 7703 C CA . GLY A 1 59 ? 36.323 37.712 54.141 1.00 0.00 106 GLY A CA 4
ATOM 7704 C C . GLY A 1 59 ? 35.692 38.623 53.085 1.00 0.00 106 GLY A C 4
ATOM 7705 O O . GLY A 1 59 ? 35.700 38.275 51.902 1.00 0.00 106 GLY A O 4
ATOM 7709 N N . GLY A 1 60 ? 35.187 39.796 53.479 1.00 0.00 107 GLY A N 4
ATOM 7710 C CA . GLY A 1 60 ? 34.557 40.748 52.562 1.00 0.00 107 GLY A CA 4
ATOM 7711 C C . GLY A 1 60 ? 33.146 40.337 52.156 1.00 0.00 107 GLY A C 4
ATOM 7712 O O . GLY A 1 60 ? 32.422 39.717 52.937 1.00 0.00 107 GLY A O 4
ATOM 7716 N N . LYS A 1 61 ? 32.734 40.702 50.940 1.00 0.00 108 LYS A N 4
ATOM 7717 C CA . LYS A 1 61 ? 31.406 40.348 50.415 1.00 0.00 108 LYS A CA 4
ATOM 7718 C C . LYS A 1 61 ? 31.279 38.874 50.028 1.00 0.00 108 LYS A C 4
ATOM 7719 O O . LYS A 1 61 ? 32.215 38.284 49.481 1.00 0.00 108 LYS A O 4
ATOM 7738 N N . VAL A 1 62 ? 30.072 38.339 50.219 1.00 0.00 109 VAL A N 4
ATOM 7739 C CA . VAL A 1 62 ? 29.661 36.979 49.854 1.00 0.00 109 VAL A CA 4
ATOM 7740 C C . VAL A 1 62 ? 28.300 36.910 49.154 1.00 0.00 109 VAL A C 4
ATOM 7741 O O . VAL A 1 62 ? 27.341 37.577 49.551 1.00 0.00 109 VAL A O 4
ATOM 7754 N N . LEU A 1 63 ? 28.213 36.066 48.124 1.00 0.00 110 LEU A N 4
ATOM 7755 C CA . LEU A 1 63 ? 26.986 35.662 47.425 1.00 0.00 110 LEU A CA 4
ATOM 7756 C C . LEU A 1 63 ? 26.738 34.156 47.635 1.00 0.00 110 LEU A C 4
ATOM 7757 O O . LEU A 1 63 ? 27.662 33.353 47.492 1.00 0.00 110 LEU A O 4
ATOM 7773 N N . GLN A 1 64 ? 25.499 33.770 47.957 1.00 0.00 111 GLN A N 4
ATOM 7774 C CA . GLN A 1 64 ? 25.065 32.367 48.091 1.00 0.00 111 GLN A CA 4
ATOM 7775 C C . GLN A 1 64 ? 23.974 31.981 47.074 1.00 0.00 111 GLN A C 4
ATOM 7776 O O . GLN A 1 64 ? 22.878 32.548 47.057 1.00 0.00 111 GLN A O 4
ATOM 7790 N N . ILE A 1 65 ? 24.235 30.943 46.282 1.00 0.00 112 ILE A N 4
ATOM 7791 C CA . ILE A 1 65 ? 23.321 30.411 45.253 1.00 0.00 112 ILE A CA 4
ATOM 7792 C C . ILE A 1 65 ? 22.949 28.952 45.537 1.00 0.00 112 ILE A C 4
ATOM 7793 O O . ILE A 1 65 ? 23.789 28.171 45.977 1.00 0.00 112 ILE A O 4
ATOM 7809 N N . ALA A 1 66 ? 21.697 28.598 45.257 1.00 0.00 113 ALA A N 4
ATOM 7810 C CA . ALA A 1 66 ? 21.162 27.243 45.240 1.00 0.00 113 ALA A CA 4
ATOM 7811 C C . ALA A 1 66 ? 21.050 26.715 43.798 1.00 0.00 113 ALA A C 4
ATOM 7812 O O . ALA A 1 66 ? 20.615 27.438 42.899 1.00 0.00 113 ALA A O 4
ATOM 7819 N N . GLU A 1 67 ? 21.402 25.445 43.581 1.00 0.00 114 GLU A N 4
ATOM 7820 C CA . GLU A 1 67 ? 21.152 24.727 42.318 1.00 0.00 114 GLU A CA 4
ATOM 7821 C C . GLU A 1 67 ? 19.679 24.282 42.180 1.00 0.00 114 GLU A C 4
ATOM 7822 O O . GLU A 1 67 ? 18.915 24.293 43.151 1.00 0.00 114 GLU A O 4
ATOM 7834 N N . ASP A 1 68 ? 19.265 23.843 40.990 1.00 0.00 115 ASP A N 4
ATOM 7835 C CA . ASP A 1 68 ? 17.921 23.297 40.723 1.00 0.00 115 ASP A CA 4
ATOM 7836 C C . ASP A 1 68 ? 17.577 21.968 41.428 1.00 0.00 115 ASP A C 4
ATOM 7837 O O . ASP A 1 68 ? 16.403 21.652 41.643 1.00 0.00 115 ASP A O 4
ATOM 7846 N N . ASN A 1 69 ? 18.603 21.208 41.820 1.00 0.00 116 ASN A N 4
ATOM 7847 C CA . ASN A 1 69 ? 18.544 19.868 42.430 1.00 0.00 116 ASN A CA 4
ATOM 7848 C C . ASN A 1 69 ? 17.791 19.825 43.791 1.00 0.00 116 ASN A C 4
ATOM 7849 O O . ASN A 1 69 ? 17.306 18.772 44.219 1.00 0.00 116 ASN A O 4
ATOM 7860 N N . GLY A 1 70 ? 17.665 20.961 44.483 1.00 0.00 117 GLY A N 4
ATOM 7861 C CA . GLY A 1 70 ? 17.020 21.092 45.797 1.00 0.00 117 GLY A CA 4
ATOM 7862 C C . GLY A 1 70 ? 17.924 20.780 47.001 1.00 0.00 117 GLY A C 4
ATOM 7863 O O . GLY A 1 70 ? 17.419 20.646 48.118 1.00 0.00 117 GLY A O 4
ATOM 7867 N N . GLU A 1 71 ? 19.239 20.635 46.801 1.00 0.00 118 GLU A N 4
ATOM 7868 C CA . GLU A 1 71 ? 20.207 20.228 47.839 1.00 0.00 118 GLU A CA 4
ATOM 7869 C C . GLU A 1 71 ? 21.637 20.783 47.691 1.00 0.00 118 GLU A C 4
ATOM 7870 O O . GLU A 1 71 ? 22.341 20.889 48.694 1.00 0.00 118 GLU A O 4
ATOM 7882 N N . TYR A 1 72 ? 22.074 21.129 46.477 1.00 0.00 119 TYR A N 4
ATOM 7883 C CA . TYR A 1 72 ? 23.360 21.796 46.217 1.00 0.00 119 TYR A CA 4
ATOM 7884 C C . TYR A 1 72 ? 23.420 23.308 46.444 1.00 0.00 119 TYR A C 4
ATOM 7885 O O . TYR A 1 72 ? 22.498 24.038 46.069 1.00 0.00 119 TYR A O 4
ATOM 7903 N N . HIS A 1 73 ? 24.531 23.787 47.002 1.00 0.00 120 HIS A N 4
ATOM 7904 C CA . HIS A 1 73 ? 24.796 25.209 47.228 1.00 0.00 120 HIS A CA 4
ATOM 7905 C C . HIS A 1 73 ? 26.176 25.629 46.750 1.00 0.00 120 HIS A C 4
ATOM 7906 O O . HIS A 1 73 ? 27.136 24.861 46.774 1.00 0.00 120 HIS A O 4
ATOM 7920 N N . GLN A 1 74 ? 26.254 26.890 46.354 1.00 0.00 121 GLN A N 4
ATOM 7921 C CA . GLN A 1 74 ? 27.429 27.565 45.838 1.00 0.00 121 GLN A CA 4
ATOM 7922 C C . GLN A 1 74 ? 27.663 28.827 46.677 1.00 0.00 121 GLN A C 4
ATOM 7923 O O . GLN A 1 74 ? 26.775 29.685 46.753 1.00 0.00 121 GLN A O 4
ATOM 7937 N N . TRP A 1 75 ? 28.832 28.953 47.312 1.00 0.00 122 TRP A N 4
ATOM 7938 C CA . TRP A 1 75 ? 29.331 30.235 47.823 1.00 0.00 122 TRP A CA 4
ATOM 7939 C C . TRP A 1 75 ? 30.322 30.905 46.867 1.00 0.00 122 TRP A C 4
ATOM 7940 O O . TRP A 1 75 ? 31.096 30.228 46.190 1.00 0.00 122 TRP A O 4
ATOM 7961 N N . TYR A 1 76 ? 30.338 32.234 46.917 1.00 0.00 123 TYR A N 4
ATOM 7962 C CA . TYR A 1 76 ? 31.174 33.147 46.149 1.00 0.00 123 TYR A CA 4
ATOM 7963 C C . TYR A 1 76 ? 31.706 34.239 47.087 1.00 0.00 123 TYR A C 4
ATOM 7964 O O . TYR A 1 76 ? 31.001 35.221 47.323 1.00 0.00 123 TYR A O 4
ATOM 7982 N N . LEU A 1 77 ? 32.889 34.044 47.687 1.00 0.00 124 LEU A N 4
ATOM 7983 C CA . LEU A 1 77 ? 33.540 35.050 48.551 1.00 0.00 124 LEU A CA 4
ATOM 7984 C C . LEU A 1 77 ? 34.562 35.899 47.772 1.00 0.00 124 LEU A C 4
ATOM 7985 O O . LEU A 1 77 ? 35.032 35.505 46.700 1.00 0.00 124 LEU A O 4
ATOM 8001 N N . HIS A 1 78 ? 34.928 37.040 48.364 1.00 0.00 125 HIS A N 4
ATOM 8002 C CA . HIS A 1 78 ? 35.894 38.021 47.845 1.00 0.00 125 HIS A CA 4
ATOM 8003 C C . HIS A 1 78 ? 35.391 38.686 46.548 1.00 0.00 125 HIS A C 4
ATOM 8004 O O . HIS A 1 78 ? 36.026 38.691 45.485 1.00 0.00 125 HIS A O 4
ATOM 8018 N N . LEU A 1 79 ? 34.176 39.230 46.656 1.00 0.00 126 LEU A N 4
ATOM 8019 C CA . LEU A 1 79 ? 33.494 39.983 45.608 1.00 0.00 126 LEU A CA 4
ATOM 8020 C C . LEU A 1 79 ? 33.684 41.499 45.796 1.00 0.00 126 LEU A C 4
ATOM 8021 O O . LEU A 1 79 ? 33.643 42.013 46.915 1.00 0.00 126 LEU A O 4
ATOM 8037 N N . ASP A 1 80 ? 33.869 42.211 44.685 1.00 0.00 127 ASP A N 4
ATOM 8038 C CA . ASP A 1 80 ? 33.869 43.677 44.579 1.00 0.00 127 ASP A CA 4
ATOM 8039 C C . ASP A 1 80 ? 32.412 44.151 44.635 1.00 0.00 127 ASP A C 4
ATOM 8040 O O . ASP A 1 80 ? 32.052 45.047 45.400 1.00 0.00 127 ASP A O 4
ATOM 8049 N N . LYS A 1 81 ? 31.580 43.534 43.788 1.00 0.00 128 LYS A N 4
ATOM 8050 C CA . LYS A 1 81 ? 30.257 44.002 43.398 1.00 0.00 128 LYS A CA 4
ATOM 8051 C C . LYS A 1 81 ? 29.316 42.836 43.122 1.00 0.00 128 LYS A C 4
ATOM 8052 O O . LYS A 1 81 ? 29.748 41.808 42.595 1.00 0.00 128 LYS A O 4
ATOM 8071 N N . TYR A 1 82 ? 28.032 43.007 43.417 1.00 0.00 129 TYR A N 4
ATOM 8072 C CA . TYR A 1 82 ? 26.988 42.046 43.038 1.00 0.00 129 TYR A CA 4
ATOM 8073 C C . TYR A 1 82 ? 26.374 42.383 41.670 1.00 0.00 129 TYR A C 4
ATOM 8074 O O . TYR A 1 82 ? 26.319 43.552 41.282 1.00 0.00 129 TYR A O 4
ATOM 8092 N N . ASN A 1 83 ? 25.893 41.373 40.940 1.00 0.00 130 ASN A N 4
ATOM 8093 C CA . ASN A 1 83 ? 25.077 41.538 39.727 1.00 0.00 130 ASN A CA 4
ATOM 8094 C C . ASN A 1 83 ? 23.664 40.927 39.872 1.00 0.00 130 ASN A C 4
ATOM 8095 O O . ASN A 1 83 ? 22.827 41.092 38.978 1.00 0.00 130 ASN A O 4
ATOM 8106 N N . VAL A 1 84 ? 23.402 40.216 40.975 1.00 0.00 131 VAL A N 4
ATOM 8107 C CA . VAL A 1 84 ? 22.090 39.651 41.362 1.00 0.00 131 VAL A CA 4
ATOM 8108 C C . VAL A 1 84 ? 21.754 39.977 42.825 1.00 0.00 131 VAL A C 4
ATOM 8109 O O . VAL A 1 84 ? 22.618 40.393 43.602 1.00 0.00 131 VAL A O 4
ATOM 8122 N N . LYS A 1 85 ? 20.489 39.759 43.204 1.00 0.00 132 LYS A N 4
ATOM 8123 C CA . LYS A 1 85 ? 19.970 39.869 44.585 1.00 0.00 132 LYS A CA 4
ATOM 8124 C C . LYS A 1 85 ? 19.341 38.551 45.045 1.00 0.00 132 LYS A C 4
ATOM 8125 O O . LYS A 1 85 ? 19.073 37.676 44.221 1.00 0.00 132 LYS A O 4
ATOM 8144 N N . VAL A 1 86 ? 19.090 38.403 46.349 1.00 0.00 133 VAL A N 4
ATOM 8145 C CA . VAL A 1 86 ? 18.358 37.271 46.940 1.00 0.00 133 VAL A CA 4
ATOM 8146 C C . VAL A 1 86 ? 17.024 37.132 46.200 1.00 0.00 133 VAL A C 4
ATOM 8147 O O . VAL A 1 86 ? 16.254 38.085 46.101 1.00 0.00 133 VAL A O 4
ATOM 8160 N N . GLY A 1 87 ? 16.768 35.938 45.672 1.00 0.00 134 GLY A N 4
ATOM 8161 C CA . GLY A 1 87 ? 15.555 35.619 44.910 1.00 0.00 134 GLY A CA 4
ATOM 8162 C C . GLY A 1 87 ? 15.631 35.875 43.401 1.00 0.00 134 GLY A C 4
ATOM 8163 O O . GLY A 1 87 ? 14.595 35.881 42.741 1.00 0.00 134 GLY A O 4
ATOM 8167 N N . ASP A 1 88 ? 16.817 36.092 42.824 1.00 0.00 135 ASP A N 4
ATOM 8168 C CA . ASP A 1 88 ? 17.020 36.098 41.373 1.00 0.00 135 ASP A CA 4
ATOM 8169 C C . ASP A 1 88 ? 17.356 34.715 40.822 1.00 0.00 135 ASP A C 4
ATOM 8170 O O . ASP A 1 88 ? 18.310 34.084 41.287 1.00 0.00 135 ASP A O 4
ATOM 8179 N N . ARG A 1 89 ? 16.604 34.248 39.819 1.00 0.00 136 ARG A N 4
ATOM 8180 C CA . ARG A 1 89 ? 16.976 33.077 39.022 1.00 0.00 136 ARG A CA 4
ATOM 8181 C C . ARG A 1 89 ? 18.155 33.381 38.105 1.00 0.00 136 ARG A C 4
ATOM 8182 O O . ARG A 1 89 ? 18.158 34.399 37.408 1.00 0.00 136 ARG A O 4
ATOM 8203 N N . VAL A 1 90 ? 19.120 32.472 38.052 1.00 0.00 137 VAL A N 4
ATOM 8204 C CA . VAL A 1 90 ? 20.309 32.529 37.196 1.00 0.00 137 VAL A CA 4
ATOM 8205 C C . VAL A 1 90 ? 20.367 31.305 36.286 1.00 0.00 137 VAL A C 4
ATOM 8206 O O . VAL A 1 90 ? 19.840 30.241 36.615 1.00 0.00 137 VAL A O 4
ATOM 8219 N N . LYS A 1 91 ? 21.074 31.447 35.164 1.00 0.00 138 LYS A N 4
ATOM 8220 C CA . LYS A 1 91 ? 21.263 30.428 34.133 1.00 0.00 138 LYS A CA 4
ATOM 8221 C C . LYS A 1 91 ? 22.729 30.411 33.701 1.00 0.00 138 LYS A C 4
ATOM 8222 O O . LYS A 1 91 ? 23.360 31.466 33.644 1.00 0.00 138 LYS A O 4
ATOM 8241 N N . ALA A 1 92 ? 23.286 29.225 33.463 1.00 0.00 139 ALA A N 4
ATOM 8242 C CA . ALA A 1 92 ? 24.717 29.036 33.225 1.00 0.00 139 ALA A CA 4
ATOM 8243 C C . ALA A 1 92 ? 25.303 30.018 32.190 1.00 0.00 139 ALA A C 4
ATOM 8244 O O . ALA A 1 92 ? 24.766 30.221 31.095 1.00 0.00 139 ALA A O 4
ATOM 8251 N N . GLY A 1 93 ? 26.424 30.623 32.568 1.00 0.00 140 GLY A N 4
ATOM 8252 C CA . GLY A 1 93 ? 27.188 31.611 31.806 1.00 0.00 140 GLY A CA 4
ATOM 8253 C C . GLY A 1 93 ? 26.770 33.072 32.029 1.00 0.00 140 GLY A C 4
ATOM 8254 O O . GLY A 1 93 ? 27.462 33.975 31.566 1.00 0.00 140 GLY A O 4
ATOM 8258 N N . ASP A 1 94 ? 25.688 33.331 32.767 1.00 0.00 141 ASP A N 4
ATOM 8259 C CA . ASP A 1 94 ? 25.256 34.682 33.142 1.00 0.00 141 ASP A CA 4
ATOM 8260 C C . ASP A 1 94 ? 26.038 35.284 34.315 1.00 0.00 141 ASP A C 4
ATOM 8261 O O . ASP A 1 94 ? 26.348 34.576 35.274 1.00 0.00 141 ASP A O 4
ATOM 8270 N N . ILE A 1 95 ? 26.351 36.581 34.264 1.00 0.00 142 ILE A N 4
ATOM 8271 C CA . ILE A 1 95 ? 27.098 37.280 35.316 1.00 0.00 142 ILE A CA 4
ATOM 8272 C C . ILE A 1 95 ? 26.262 37.445 36.585 1.00 0.00 142 ILE A C 4
ATOM 8273 O O . ILE A 1 95 ? 25.153 37.989 36.560 1.00 0.00 142 ILE A O 4
ATOM 8289 N N . ILE A 1 96 ? 26.850 37.056 37.715 1.00 0.00 143 ILE A N 4
ATOM 8290 C CA . ILE A 1 96 ? 26.220 37.078 39.044 1.00 0.00 143 ILE A CA 4
ATOM 8291 C C . ILE A 1 96 ? 26.903 38.051 40.019 1.00 0.00 143 ILE A C 4
ATOM 8292 O O . ILE A 1 96 ? 26.268 38.552 40.946 1.00 0.00 143 ILE A O 4
ATOM 8308 N N . ALA A 1 97 ? 28.172 38.382 39.790 1.00 0.00 144 ALA A N 4
ATOM 8309 C CA . ALA A 1 97 ? 28.991 39.267 40.620 1.00 0.00 144 ALA A CA 4
ATOM 8310 C C . ALA A 1 97 ? 30.329 39.569 39.923 1.00 0.00 144 ALA A C 4
ATOM 8311 O O . ALA A 1 97 ? 30.556 39.104 38.808 1.00 0.00 144 ALA A O 4
ATOM 8318 N N . TYR A 1 98 ? 31.230 40.297 40.584 1.00 0.00 145 TYR A N 4
ATOM 8319 C CA . TYR A 1 98 ? 32.571 40.624 40.087 1.00 0.00 145 TYR A CA 4
ATOM 8320 C C . TYR A 1 98 ? 33.545 40.436 41.262 1.00 0.00 145 TYR A C 4
ATOM 8321 O O . TYR A 1 98 ? 33.213 40.806 42.389 1.00 0.00 145 TYR A O 4
ATOM 8339 N N . SER A 1 99 ? 34.727 39.847 41.039 1.00 0.00 146 SER A N 4
ATOM 8340 C CA . SER A 1 99 ? 35.714 39.596 42.114 1.00 0.00 146 SER A CA 4
ATOM 8341 C C . SER A 1 99 ? 36.539 40.838 42.481 1.00 0.00 146 SER A C 4
ATOM 8342 O O . SER A 1 99 ? 36.895 41.631 41.607 1.00 0.00 146 SER A O 4
ATOM 8350 N N . GLY A 1 100 ? 36.851 41.002 43.770 1.00 0.00 147 GLY A N 4
ATOM 8351 C CA . GLY A 1 100 ? 37.561 42.161 44.322 1.00 0.00 147 GLY A CA 4
ATOM 8352 C C . GLY A 1 100 ? 38.396 41.817 45.560 1.00 0.00 147 GLY A C 4
ATOM 8353 O O . GLY A 1 100 ? 38.256 40.740 46.135 1.00 0.00 147 GLY A O 4
ATOM 8357 N N . ASN A 1 101 ? 39.273 42.726 45.994 1.00 0.00 148 ASN A N 4
ATOM 8358 C CA . ASN A 1 101 ? 40.197 42.487 47.120 1.00 0.00 148 ASN A CA 4
ATOM 8359 C C . ASN A 1 101 ? 39.570 42.719 48.517 1.00 0.00 148 ASN A C 4
ATOM 8360 O O . ASN A 1 101 ? 40.285 42.848 49.511 1.00 0.00 148 ASN A O 4
ATOM 8371 N N . THR A 1 102 ? 38.235 42.760 48.591 1.00 0.00 149 THR A N 4
ATOM 8372 C CA . THR A 1 102 ? 37.395 43.200 49.728 1.00 0.00 149 THR A CA 4
ATOM 8373 C C . THR A 1 102 ? 37.490 42.413 51.043 1.00 0.00 149 THR A C 4
ATOM 8374 O O . THR A 1 102 ? 36.812 42.744 52.017 1.00 0.00 149 THR A O 4
ATOM 8385 N N . GLY A 1 103 ? 38.351 41.397 51.108 1.00 0.00 150 GLY A N 4
ATOM 8386 C CA . GLY A 1 103 ? 38.607 40.610 52.313 1.00 0.00 150 GLY A CA 4
ATOM 8387 C C . GLY A 1 103 ? 39.731 39.595 52.141 1.00 0.00 150 GLY A C 4
ATOM 8388 O O . GLY A 1 103 ? 39.535 38.409 52.414 1.00 0.00 150 GLY A O 4
ATOM 8392 N N . ILE A 1 104 ? 40.891 40.046 51.648 1.00 0.00 151 ILE A N 4
ATOM 8393 C CA . ILE A 1 104 ? 42.103 39.220 51.552 1.00 0.00 151 ILE A CA 4
ATOM 8394 C C . ILE A 1 104 ? 43.338 39.995 52.017 1.00 0.00 151 ILE A C 4
ATOM 8395 O O . ILE A 1 104 ? 43.698 41.040 51.467 1.00 0.00 151 ILE A O 4
ATOM 8411 N N . GLN A 1 105 ? 44.020 39.436 53.014 1.00 0.00 152 GLN A N 4
ATOM 8412 C CA . GLN A 1 105 ? 45.103 40.082 53.758 1.00 0.00 152 GLN A CA 4
ATOM 8413 C C . GLN A 1 105 ? 46.379 40.326 52.926 1.00 0.00 152 GLN A C 4
ATOM 8414 O O . GLN A 1 105 ? 47.165 41.224 53.236 1.00 0.00 152 GLN A O 4
ATOM 8428 N N . THR A 1 106 ? 46.556 39.587 51.828 1.00 0.00 153 THR A N 4
ATOM 8429 C CA . THR A 1 106 ? 47.622 39.770 50.823 1.00 0.00 153 THR A CA 4
ATOM 8430 C C . THR A 1 106 ? 47.543 41.068 50.011 1.00 0.00 153 THR A C 4
ATOM 8431 O O . THR A 1 106 ? 48.492 41.412 49.299 1.00 0.00 153 THR A O 4
ATOM 8442 N N . THR A 1 107 ? 46.412 41.780 50.077 1.00 0.00 154 THR A N 4
ATOM 8443 C CA . THR A 1 107 ? 46.052 42.855 49.135 1.00 0.00 154 THR A CA 4
ATOM 8444 C C . THR A 1 107 ? 45.741 42.442 47.687 1.00 0.00 154 THR A C 4
ATOM 8445 O O . THR A 1 107 ? 45.688 43.283 46.785 1.00 0.00 154 THR A O 4
ATOM 8456 N N . GLY A 1 108 ? 45.570 41.143 47.429 1.00 0.00 155 GLY A N 4
ATOM 8457 C CA . GLY A 1 108 ? 45.175 40.589 46.128 1.00 0.00 155 GLY A CA 4
ATOM 8458 C C . GLY A 1 108 ? 43.667 40.344 46.009 1.00 0.00 155 GLY A C 4
ATOM 8459 O O . GLY A 1 108 ? 42.946 40.340 47.005 1.00 0.00 155 GLY A O 4
ATOM 8463 N N . ALA A 1 109 ? 43.188 40.118 44.785 1.00 0.00 156 ALA A N 4
ATOM 8464 C CA . ALA A 1 109 ? 41.830 39.650 44.496 1.00 0.00 156 ALA A CA 4
ATOM 8465 C C . ALA A 1 109 ? 41.852 38.207 43.954 1.00 0.00 156 ALA A C 4
ATOM 8466 O O . ALA A 1 109 ? 42.616 37.900 43.037 1.00 0.00 156 ALA A O 4
ATOM 8473 N N . HIS A 1 110 ? 41.011 37.318 44.490 1.00 0.00 157 HIS A N 4
ATOM 8474 C CA . HIS A 1 110 ? 40.765 35.986 43.924 1.00 0.00 157 HIS A CA 4
ATOM 8475 C C . HIS A 1 110 ? 39.384 35.437 44.323 1.00 0.00 157 HIS A C 4
ATOM 8476 O O . HIS A 1 110 ? 39.015 35.488 45.492 1.00 0.00 157 HIS A O 4
ATOM 8490 N N . LEU A 1 111 ? 38.615 34.916 43.356 1.00 0.00 158 LEU A N 4
ATOM 8491 C CA . LEU A 1 111 ? 37.249 34.405 43.572 1.00 0.00 158 LEU A CA 4
ATOM 8492 C C . LEU A 1 111 ? 37.282 33.079 44.330 1.00 0.00 158 LEU A C 4
ATOM 8493 O O . LEU A 1 111 ? 37.769 32.104 43.768 1.00 0.00 158 LEU A O 4
ATOM 8509 N N . HIS A 1 112 ? 36.716 33.004 45.538 1.00 0.00 159 HIS A N 4
ATOM 8510 C CA . HIS A 1 112 ? 36.545 31.740 46.275 1.00 0.00 159 HIS A CA 4
ATOM 8511 C C . HIS A 1 112 ? 35.198 31.080 45.970 1.00 0.00 159 HIS A C 4
ATOM 8512 O O . HIS A 1 112 ? 34.160 31.539 46.452 1.00 0.00 159 HIS A O 4
ATOM 8526 N N . PHE A 1 113 ? 35.231 30.002 45.184 1.00 0.00 160 PHE A N 4
ATOM 8527 C CA . PHE A 1 113 ? 34.103 29.110 44.922 1.00 0.00 160 PHE A CA 4
ATOM 8528 C C . PHE A 1 113 ? 34.051 27.865 45.821 1.00 0.00 160 PHE A C 4
ATOM 8529 O O . PHE A 1 113 ? 34.927 26.997 45.750 1.00 0.00 160 PHE A O 4
ATOM 8546 N N . GLN A 1 114 ? 33.018 27.763 46.658 1.00 0.00 161 GLN A N 4
ATOM 8547 C CA . GLN A 1 114 ? 32.738 26.571 47.470 1.00 0.00 161 GLN A CA 4
ATOM 8548 C C . GLN A 1 114 ? 31.430 25.884 47.042 1.00 0.00 161 GLN A C 4
ATOM 8549 O O . GLN A 1 114 ? 30.358 26.480 47.143 1.00 0.00 161 GLN A O 4
ATOM 8563 N N . ARG A 1 115 ? 31.527 24.610 46.630 1.00 0.00 162 ARG A N 4
ATOM 8564 C CA . ARG A 1 115 ? 30.401 23.700 46.349 1.00 0.00 162 ARG A CA 4
ATOM 8565 C C . ARG A 1 115 ? 30.038 22.866 47.580 1.00 0.00 162 ARG A C 4
ATOM 8566 O O . ARG A 1 115 ? 30.893 22.141 48.090 1.00 0.00 162 ARG A O 4
ATOM 8587 N N . MET A 1 116 ? 28.782 22.924 48.019 1.00 0.00 163 MET A N 4
ATOM 8588 C CA . MET A 1 116 ? 28.242 22.217 49.193 1.00 0.00 163 MET A CA 4
ATOM 8589 C C . MET A 1 116 ? 27.003 21.386 48.823 1.00 0.00 163 MET A C 4
ATOM 8590 O O . MET A 1 116 ? 26.340 21.676 47.826 1.00 0.00 163 MET A O 4
ATOM 8604 N N . LYS A 1 117 ? 26.643 20.412 49.669 1.00 0.00 164 LYS A N 4
ATOM 8605 C CA . LYS A 1 117 ? 25.376 19.654 49.599 1.00 0.00 164 LYS A CA 4
ATOM 8606 C C . LYS A 1 117 ? 24.721 19.535 50.977 1.00 0.00 164 LYS A C 4
ATOM 8607 O O . LYS A 1 117 ? 25.425 19.325 51.961 1.00 0.00 164 LYS A O 4
ATOM 8626 N N . GLY A 1 118 ? 23.390 19.622 51.041 1.00 0.00 165 GLY A N 4
ATOM 8627 C CA . GLY A 1 118 ? 22.571 19.284 52.219 1.00 0.00 165 GLY A CA 4
ATOM 8628 C C . GLY A 1 118 ? 22.515 20.349 53.324 1.00 0.00 165 GLY A C 4
ATOM 8629 O O . GLY A 1 118 ? 21.760 20.192 54.285 1.00 0.00 165 GLY A O 4
ATOM 8633 N N . GLY A 1 119 ? 23.287 21.426 53.176 1.00 0.00 166 GLY A N 4
ATOM 8634 C CA . GLY A 1 119 ? 23.413 22.568 54.080 1.00 0.00 166 GLY A CA 4
ATOM 8635 C C . GLY A 1 119 ? 24.479 23.540 53.558 1.00 0.00 166 GLY A C 4
ATOM 8636 O O . GLY A 1 119 ? 25.015 23.339 52.463 1.00 0.00 166 GLY A O 4
ATOM 8640 N N . VAL A 1 120 ? 24.785 24.589 54.326 1.00 0.00 167 VAL A N 4
ATOM 8641 C CA . VAL A 1 120 ? 25.693 25.681 53.930 1.00 0.00 167 VAL A CA 4
ATOM 8642 C C . VAL A 1 120 ? 26.771 25.959 54.982 1.00 0.00 167 VAL A C 4
ATOM 8643 O O . VAL A 1 120 ? 26.458 26.266 56.133 1.00 0.00 167 VAL A O 4
ATOM 8656 N N . GLY A 1 121 ? 28.046 25.857 54.602 1.00 0.00 168 GLY A N 4
ATOM 8657 C CA . GLY A 1 121 ? 29.208 25.988 55.489 1.00 0.00 168 GLY A CA 4
ATOM 8658 C C . GLY A 1 121 ? 30.347 25.040 55.101 1.00 0.00 168 GLY A C 4
ATOM 8659 O O . GLY A 1 121 ? 30.116 24.050 54.406 1.00 0.00 168 GLY A O 4
ATOM 8663 N N . ASN A 1 122 ? 31.560 25.291 55.608 1.00 0.00 169 ASN A N 4
ATOM 8664 C CA . ASN A 1 122 ? 32.765 24.497 55.329 1.00 0.00 169 ASN A CA 4
ATOM 8665 C C . ASN A 1 122 ? 32.548 22.978 55.480 1.00 0.00 169 ASN A C 4
ATOM 8666 O O . ASN A 1 122 ? 32.890 22.217 54.580 1.00 0.00 169 ASN A O 4
ATOM 8677 N N . ALA A 1 123 ? 31.903 22.535 56.561 1.00 0.00 170 ALA A N 4
ATOM 8678 C CA . ALA A 1 123 ? 31.601 21.123 56.799 1.00 0.00 170 ALA A CA 4
ATOM 8679 C C . ALA A 1 123 ? 30.696 20.498 55.720 1.00 0.00 170 ALA A C 4
ATOM 8680 O O . ALA A 1 123 ? 30.803 19.301 55.442 1.00 0.00 170 ALA A O 4
ATOM 8687 N N . TYR A 1 124 ? 29.823 21.286 55.081 1.00 0.00 171 TYR A N 4
ATOM 8688 C CA . TYR A 1 124 ? 28.960 20.843 53.985 1.00 0.00 171 TYR A CA 4
ATOM 8689 C C . TYR A 1 124 ? 29.620 20.797 52.602 1.00 0.00 171 TYR A C 4
ATOM 8690 O O . TYR A 1 124 ? 29.062 20.197 51.677 1.00 0.00 171 TYR A O 4
ATOM 8708 N N . ALA A 1 125 ? 30.793 21.427 52.465 1.00 0.00 172 ALA A N 4
ATOM 8709 C CA . ALA A 1 125 ? 31.571 21.469 51.234 1.00 0.00 172 ALA A CA 4
ATOM 8710 C C . ALA A 1 125 ? 32.041 20.071 50.798 1.00 0.00 172 ALA A C 4
ATOM 8711 O O . ALA A 1 125 ? 32.583 19.313 51.609 1.00 0.00 172 ALA A O 4
ATOM 8718 N N . GLU A 1 126 ? 31.845 19.731 49.524 1.00 0.00 173 GLU A N 4
ATOM 8719 C CA . GLU A 1 126 ? 32.178 18.411 48.970 1.00 0.00 173 GLU A CA 4
ATOM 8720 C C . GLU A 1 126 ? 33.471 18.426 48.139 1.00 0.00 173 GLU A C 4
ATOM 8721 O O . GLU A 1 126 ? 34.521 18.000 48.619 1.00 0.00 173 GLU A O 4
ATOM 8733 N N . ASP A 1 127 ? 33.387 18.870 46.884 1.00 0.00 174 ASP A N 4
ATOM 8734 C CA . ASP A 1 127 ? 34.457 18.793 45.881 1.00 0.00 174 ASP A CA 4
ATOM 8735 C C . ASP A 1 127 ? 34.209 19.657 44.632 1.00 0.00 174 ASP A C 4
ATOM 8736 O O . ASP A 1 127 ? 33.415 19.289 43.758 1.00 0.00 174 ASP A O 4
ATOM 8745 N N . PRO A 1 128 ? 34.851 20.839 44.531 1.00 0.00 175 PRO A N 4
ATOM 8746 C CA . PRO A 1 128 ? 34.640 21.734 43.403 1.00 0.00 175 PRO A CA 4
ATOM 8747 C C . PRO A 1 128 ? 35.419 21.345 42.141 1.00 0.00 175 PRO A C 4
ATOM 8748 O O . PRO A 1 128 ? 34.891 21.549 41.053 1.00 0.00 175 PRO A O 4
ATOM 8759 N N . LYS A 1 129 ? 36.620 20.749 42.226 1.00 0.00 176 LYS A N 4
ATOM 8760 C CA . LYS A 1 129 ? 37.409 20.384 41.031 1.00 0.00 176 LYS A CA 4
ATOM 8761 C C . LYS A 1 129 ? 36.706 19.436 40.035 1.00 0.00 176 LYS A C 4
ATOM 8762 O O . LYS A 1 129 ? 36.584 19.804 38.866 1.00 0.00 176 LYS A O 4
ATOM 8781 N N . PRO A 1 130 ? 36.190 18.262 40.453 1.00 0.00 177 PRO A N 4
ATOM 8782 C CA . PRO A 1 130 ? 35.532 17.307 39.554 1.00 0.00 177 PRO A CA 4
ATOM 8783 C C . PRO A 1 130 ? 34.222 17.864 38.977 1.00 0.00 177 PRO A C 4
ATOM 8784 O O . PRO A 1 130 ? 33.831 17.511 37.864 1.00 0.00 177 PRO A O 4
ATOM 8795 N N . PHE A 1 131 ? 33.585 18.795 39.694 1.00 0.00 178 PHE A N 4
ATOM 8796 C CA . PHE A 1 131 ? 32.498 19.624 39.188 1.00 0.00 178 PHE A CA 4
ATOM 8797 C C . PHE A 1 131 ? 32.811 20.543 37.999 1.00 0.00 178 PHE A C 4
ATOM 8798 O O . PHE A 1 131 ? 31.924 20.821 37.200 1.00 0.00 178 PHE A O 4
ATOM 8815 N N . ILE A 1 132 ? 34.064 20.977 37.838 1.00 0.00 179 ILE A N 4
ATOM 8816 C CA . ILE A 1 132 ? 34.513 21.779 36.686 1.00 0.00 179 ILE A CA 4
ATOM 8817 C C . ILE A 1 132 ? 34.830 20.903 35.463 1.00 0.00 179 ILE A C 4
ATOM 8818 O O . ILE A 1 132 ? 34.562 21.294 34.326 1.00 0.00 179 ILE A O 4
ATOM 8834 N N . ASP A 1 133 ? 35.296 19.672 35.681 1.00 0.00 180 ASP A N 4
ATOM 8835 C CA . ASP A 1 133 ? 35.583 18.690 34.619 1.00 0.00 180 ASP A CA 4
ATOM 8836 C C . ASP A 1 133 ? 34.371 18.219 33.775 1.00 0.00 180 ASP A C 4
ATOM 8837 O O . ASP A 1 133 ? 34.519 17.499 32.783 1.00 0.00 180 ASP A O 4
ATOM 8846 N N . GLN A 1 134 ? 33.167 18.671 34.150 1.00 0.00 181 GLN A N 4
ATOM 8847 C CA . GLN A 1 134 ? 31.887 18.431 33.472 1.00 0.00 181 GLN A CA 4
ATOM 8848 C C . GLN A 1 134 ? 31.244 19.710 32.891 1.00 0.00 181 GLN A C 4
ATOM 8849 O O . GLN A 1 134 ? 30.188 19.627 32.262 1.00 0.00 181 GLN A O 4
ATOM 8863 N N . LEU A 1 135 ? 31.825 20.890 33.152 1.00 0.00 182 LEU A N 4
ATOM 8864 C CA . LEU A 1 135 ? 31.328 22.191 32.681 1.00 0.00 182 LEU A CA 4
ATOM 8865 C C . LEU A 1 135 ? 31.667 22.452 31.198 1.00 0.00 182 LEU A C 4
ATOM 8866 O O . LEU A 1 135 ? 32.731 22.024 30.737 1.00 0.00 182 LEU A O 4
ATOM 8882 N N . PRO A 1 136 ? 30.809 23.186 30.461 1.00 0.00 183 PRO A N 4
ATOM 8883 C CA . PRO A 1 136 ? 30.829 23.237 28.994 1.00 0.00 183 PRO A CA 4
ATOM 8884 C C . PRO A 1 136 ? 31.999 24.026 28.382 1.00 0.00 183 PRO A C 4
ATOM 8885 O O . PRO A 1 136 ? 32.344 23.801 27.220 1.00 0.00 183 PRO A O 4
ATOM 8896 N N . ASP A 1 137 ? 32.623 24.930 29.140 1.00 0.00 184 ASP A N 4
ATOM 8897 C CA . ASP A 1 137 ? 33.885 25.609 28.786 1.00 0.00 184 ASP A CA 4
ATOM 8898 C C . ASP A 1 137 ? 35.042 25.340 29.778 1.00 0.00 184 ASP A C 4
ATOM 8899 O O . ASP A 1 137 ? 36.083 26.002 29.732 1.00 0.00 184 ASP A O 4
ATOM 8908 N N . GLY A 1 138 ? 34.852 24.399 30.709 1.00 0.00 185 GLY A N 4
ATOM 8909 C CA . GLY A 1 138 ? 35.740 24.180 31.853 1.00 0.00 185 GLY A CA 4
ATOM 8910 C C . GLY A 1 138 ? 35.670 25.306 32.888 1.00 0.00 185 GLY A C 4
ATOM 8911 O O . GLY A 1 138 ? 34.601 25.854 33.158 1.00 0.00 185 GLY A O 4
ATOM 8915 N N . GLU A 1 139 ? 36.810 25.683 33.472 1.00 0.00 186 GLU A N 4
ATOM 8916 C CA . GLU A 1 139 ? 36.897 26.800 34.437 1.00 0.00 186 GLU A CA 4
ATOM 8917 C C . GLU A 1 139 ? 36.375 28.137 33.875 1.00 0.00 186 GLU A C 4
ATOM 8918 O O . GLU A 1 139 ? 35.854 28.970 34.616 1.00 0.00 186 GLU A O 4
ATOM 8930 N N . ARG A 1 140 ? 36.404 28.302 32.547 1.00 0.00 187 ARG A N 4
ATOM 8931 C CA . ARG A 1 140 ? 35.876 29.466 31.821 1.00 0.00 187 ARG A CA 4
ATOM 8932 C C . ARG A 1 140 ? 34.356 29.628 31.936 1.00 0.00 187 ARG A C 4
ATOM 8933 O O . ARG A 1 140 ? 33.829 30.660 31.527 1.00 0.00 187 ARG A O 4
ATOM 8954 N N . SER A 1 141 ? 33.641 28.650 32.493 1.00 0.00 188 SER A N 4
ATOM 8955 C CA . SER A 1 141 ? 32.215 28.758 32.820 1.00 0.00 188 SER A CA 4
ATOM 8956 C C . SER A 1 141 ? 31.964 29.477 34.154 1.00 0.00 188 SER A C 4
ATOM 8957 O O . SER A 1 141 ? 30.813 29.778 34.448 1.00 0.00 188 SER A O 4
ATOM 8965 N N . LEU A 1 142 ? 33.006 29.780 34.949 1.00 0.00 189 LEU A N 4
ATOM 8966 C CA . LEU A 1 142 ? 32.899 30.482 36.229 1.00 0.00 189 LEU A CA 4
ATOM 8967 C C . LEU A 1 142 ? 33.346 31.954 36.157 1.00 0.00 189 LEU A C 4
ATOM 8968 O O . LEU A 1 142 ? 32.979 32.736 37.025 1.00 0.00 189 LEU A O 4
ATOM 8984 N N . TYR A 1 143 ? 34.110 32.376 35.148 1.00 0.00 190 TYR A N 4
ATOM 8985 C CA . TYR A 1 143 ? 34.616 33.756 35.033 1.00 0.00 190 TYR A CA 4
ATOM 8986 C C . TYR A 1 143 ? 34.675 34.266 33.587 1.00 0.00 190 TYR A C 4
ATOM 8987 O O . TYR A 1 143 ? 34.712 33.466 32.650 1.00 0.00 190 TYR A O 4
ATOM 9005 N N . ASP A 1 144 ? 34.707 35.586 33.385 1.00 0.00 191 ASP A N 4
ATOM 9006 C CA . ASP A 1 144 ? 34.772 36.190 32.045 1.00 0.00 191 ASP A CA 4
ATOM 9007 C C . ASP A 1 144 ? 36.160 36.743 31.693 1.00 0.00 191 ASP A C 4
ATOM 9008 O O . ASP A 1 144 ? 36.466 37.905 31.966 1.00 0.00 191 ASP A O 4
ATOM 9017 N N . LEU A 1 145 ? 36.988 35.933 31.039 1.00 0.00 192 LEU A N 4
ATOM 9018 C CA . LEU A 1 145 ? 38.324 36.333 30.580 1.00 0.00 192 LEU A CA 4
ATOM 9019 C C . LEU A 1 145 ? 38.595 35.872 29.136 1.00 0.00 192 LEU A C 4
ATOM 9020 O O . LEU A 1 145 ? 37.657 35.682 28.346 1.00 0.00 192 LEU A O 4
ATOM 9037 N N . GLY A 1 1 ? 54.198 29.289 49.307 1.00 0.00 48 GLY A N 5
ATOM 9038 C CA . GLY A 1 1 ? 52.977 30.031 48.946 1.00 0.00 48 GLY A CA 5
ATOM 9039 C C . GLY A 1 1 ? 52.774 30.046 47.441 1.00 0.00 48 GLY A C 5
ATOM 9040 O O . GLY A 1 1 ? 53.743 30.128 46.678 1.00 0.00 48 GLY A O 5
ATOM 9046 N N . SER A 1 2 ? 51.524 29.930 46.987 1.00 0.00 49 SER A N 5
ATOM 9047 C CA . SER A 1 2 ? 51.178 29.663 45.581 1.00 0.00 49 SER A CA 5
ATOM 9048 C C . SER A 1 2 ? 51.157 30.872 44.636 1.00 0.00 49 SER A C 5
ATOM 9049 O O . SER A 1 2 ? 51.108 30.667 43.416 1.00 0.00 49 SER A O 5
ATOM 9057 N N . LYS A 1 3 ? 51.137 32.115 45.137 1.00 0.00 50 LYS A N 5
ATOM 9058 C CA . LYS A 1 3 ? 50.932 33.315 44.299 1.00 0.00 50 LYS A CA 5
ATOM 9059 C C . LYS A 1 3 ? 52.170 33.708 43.476 1.00 0.00 50 LYS A C 5
ATOM 9060 O O . LYS A 1 3 ? 53.292 33.325 43.807 1.00 0.00 50 LYS A O 5
ATOM 9079 N N . TRP A 1 4 ? 51.953 34.428 42.371 1.00 0.00 51 TRP A N 5
ATOM 9080 C CA . TRP A 1 4 ? 52.975 34.777 41.370 1.00 0.00 51 TRP A CA 5
ATOM 9081 C C . TRP A 1 4 ? 52.656 36.079 40.613 1.00 0.00 51 TRP A C 5
ATOM 9082 O O . TRP A 1 4 ? 51.489 36.448 40.451 1.00 0.00 51 TRP A O 5
ATOM 9103 N N . GLU A 1 5 ? 53.681 36.802 40.158 1.00 0.00 52 GLU A N 5
ATOM 9104 C CA . GLU A 1 5 ? 53.568 38.200 39.699 1.00 0.00 52 GLU A CA 5
ATOM 9105 C C . GLU A 1 5 ? 52.916 38.378 38.301 1.00 0.00 52 GLU A C 5
ATOM 9106 O O . GLU A 1 5 ? 52.354 39.437 38.010 1.00 0.00 52 GLU A O 5
ATOM 9118 N N . ASP A 1 6 ? 52.967 37.354 37.439 1.00 0.00 53 ASP A N 5
ATOM 9119 C CA . ASP A 1 6 ? 52.414 37.359 36.070 1.00 0.00 53 ASP A CA 5
ATOM 9120 C C . ASP A 1 6 ? 50.959 36.849 35.987 1.00 0.00 53 ASP A C 5
ATOM 9121 O O . ASP A 1 6 ? 50.627 35.821 36.594 1.00 0.00 53 ASP A O 5
ATOM 9130 N N . PHE A 1 7 ? 50.108 37.503 35.190 1.00 0.00 54 PHE A N 5
ATOM 9131 C CA . PHE A 1 7 ? 48.778 37.002 34.820 1.00 0.00 54 PHE A CA 5
ATOM 9132 C C . PHE A 1 7 ? 48.743 35.681 34.031 1.00 0.00 54 PHE A C 5
ATOM 9133 O O . PHE A 1 7 ? 49.437 35.550 33.020 1.00 0.00 54 PHE A O 5
ATOM 9150 N N . PHE A 1 8 ? 47.946 34.704 34.473 1.00 0.00 55 PHE A N 5
ATOM 9151 C CA . PHE A 1 8 ? 47.863 33.388 33.830 1.00 0.00 55 PHE A CA 5
ATOM 9152 C C . PHE A 1 8 ? 47.233 33.325 32.428 1.00 0.00 55 PHE A C 5
ATOM 9153 O O . PHE A 1 8 ? 46.156 33.882 32.208 1.00 0.00 55 PHE A O 5
ATOM 9170 N N . ARG A 1 9 ? 47.863 32.602 31.490 1.00 0.00 56 ARG A N 5
ATOM 9171 C CA . ARG A 1 9 ? 47.411 32.466 30.087 1.00 0.00 56 ARG A CA 5
ATOM 9172 C C . ARG A 1 9 ? 46.455 31.297 29.823 1.00 0.00 56 ARG A C 5
ATOM 9173 O O . ARG A 1 9 ? 45.659 31.368 28.883 1.00 0.00 56 ARG A O 5
ATOM 9194 N N . GLY A 1 10 ? 46.538 30.248 30.640 1.00 0.00 57 GLY A N 5
ATOM 9195 C CA . GLY A 1 10 ? 45.654 29.078 30.648 1.00 0.00 57 GLY A CA 5
ATOM 9196 C C . GLY A 1 10 ? 44.803 29.019 31.920 1.00 0.00 57 GLY A C 5
ATOM 9197 O O . GLY A 1 10 ? 44.064 29.958 32.228 1.00 0.00 57 GLY A O 5
ATOM 9201 N N . SER A 1 11 ? 44.897 27.914 32.661 1.00 0.00 58 SER A N 5
ATOM 9202 C CA . SER A 1 11 ? 44.215 27.723 33.950 1.00 0.00 58 SER A CA 5
ATOM 9203 C C . SER A 1 11 ? 44.736 28.624 35.072 1.00 0.00 58 SER A C 5
ATOM 9204 O O . SER A 1 11 ? 45.916 28.988 35.081 1.00 0.00 58 SER A O 5
ATOM 9212 N N . ARG A 1 12 ? 43.858 28.988 36.021 1.00 0.00 59 ARG A N 5
ATOM 9213 C CA . ARG A 1 12 ? 44.120 30.071 36.994 1.00 0.00 59 ARG A CA 5
ATOM 9214 C C . ARG A 1 12 ? 43.927 29.697 38.471 1.00 0.00 59 ARG A C 5
ATOM 9215 O O . ARG A 1 12 ? 43.693 30.588 39.284 1.00 0.00 59 ARG A O 5
ATOM 9236 N N . ILE A 1 13 ? 43.972 28.419 38.851 1.00 0.00 60 ILE A N 5
ATOM 9237 C CA . ILE A 1 13 ? 43.695 28.010 40.239 1.00 0.00 60 ILE A CA 5
ATOM 9238 C C . ILE A 1 13 ? 44.885 28.347 41.162 1.00 0.00 60 ILE A C 5
ATOM 9239 O O . ILE A 1 13 ? 46.025 27.965 40.882 1.00 0.00 60 ILE A O 5
ATOM 9255 N N . THR A 1 14 ? 44.625 29.044 42.272 1.00 0.00 61 THR A N 5
ATOM 9256 C CA . THR A 1 14 ? 45.613 29.480 43.283 1.00 0.00 61 THR A CA 5
ATOM 9257 C C . THR A 1 14 ? 45.565 28.737 44.625 1.00 0.00 61 THR A C 5
ATOM 9258 O O . THR A 1 14 ? 46.605 28.549 45.257 1.00 0.00 61 THR A O 5
ATOM 9269 N N . GLU A 1 15 ? 44.408 28.204 45.016 1.00 0.00 62 GLU A N 5
ATOM 9270 C CA . GLU A 1 15 ? 44.273 27.172 46.055 1.00 0.00 62 GLU A CA 5
ATOM 9271 C C . GLU A 1 15 ? 43.180 26.162 45.695 1.00 0.00 62 GLU A C 5
ATOM 9272 O O . GLU A 1 15 ? 42.233 26.466 44.965 1.00 0.00 62 GLU A O 5
ATOM 9284 N N . THR A 1 16 ? 43.323 24.953 46.229 1.00 0.00 63 THR A N 5
ATOM 9285 C CA . THR A 1 16 ? 42.461 23.795 45.962 1.00 0.00 63 THR A CA 5
ATOM 9286 C C . THR A 1 16 ? 42.015 23.226 47.316 1.00 0.00 63 THR A C 5
ATOM 9287 O O . THR A 1 16 ? 42.382 23.721 48.387 1.00 0.00 63 THR A O 5
ATOM 9298 N N . PHE A 1 17 ? 41.159 22.205 47.272 1.00 0.00 64 PHE A N 5
ATOM 9299 C CA . PHE A 1 17 ? 40.498 21.632 48.449 1.00 0.00 64 PHE A CA 5
ATOM 9300 C C . PHE A 1 17 ? 41.585 20.895 49.273 1.00 0.00 64 PHE A C 5
ATOM 9301 O O . PHE A 1 17 ? 42.641 20.502 48.756 1.00 0.00 64 PHE A O 5
ATOM 9318 N N . GLY A 1 18 ? 41.324 20.682 50.565 1.00 0.00 65 GLY A N 5
ATOM 9319 C CA . GLY A 1 18 ? 42.255 20.023 51.492 1.00 0.00 65 GLY A CA 5
ATOM 9320 C C . GLY A 1 18 ? 43.063 21.029 52.314 1.00 0.00 65 GLY A C 5
ATOM 9321 O O . GLY A 1 18 ? 42.496 21.986 52.834 1.00 0.00 65 GLY A O 5
ATOM 9325 N N . LYS A 1 19 ? 44.377 20.827 52.477 1.00 0.00 66 LYS A N 5
ATOM 9326 C CA . LYS A 1 19 ? 45.246 21.809 53.155 1.00 0.00 66 LYS A CA 5
ATOM 9327 C C . LYS A 1 19 ? 45.467 23.085 52.325 1.00 0.00 66 LYS A C 5
ATOM 9328 O O . LYS A 1 19 ? 45.393 23.054 51.092 1.00 0.00 66 LYS A O 5
ATOM 9347 N N . TYR A 1 20 ? 45.756 24.200 53.000 1.00 0.00 67 TYR A N 5
ATOM 9348 C CA . TYR A 1 20 ? 46.140 25.472 52.371 1.00 0.00 67 TYR A CA 5
ATOM 9349 C C . TYR A 1 20 ? 47.430 25.455 51.536 1.00 0.00 67 TYR A C 5
ATOM 9350 O O . TYR A 1 20 ? 47.402 25.659 50.319 1.00 0.00 67 TYR A O 5
ATOM 9368 N N . GLN A 1 21 ? 48.554 25.218 52.220 1.00 0.00 68 GLN A N 5
ATOM 9369 C CA . GLN A 1 21 ? 49.917 25.159 51.676 1.00 0.00 68 GLN A CA 5
ATOM 9370 C C . GLN A 1 21 ? 50.863 24.394 52.631 1.00 0.00 68 GLN A C 5
ATOM 9371 O O . GLN A 1 21 ? 50.446 23.917 53.692 1.00 0.00 68 GLN A O 5
ATOM 9385 N N . HIS A 1 22 ? 52.150 24.323 52.279 1.00 0.00 69 HIS A N 5
ATOM 9386 C CA . HIS A 1 22 ? 53.271 23.722 53.030 1.00 0.00 69 HIS A CA 5
ATOM 9387 C C . HIS A 1 22 ? 53.624 24.371 54.400 1.00 0.00 69 HIS A C 5
ATOM 9388 O O . HIS A 1 22 ? 54.747 24.224 54.891 1.00 0.00 69 HIS A O 5
ATOM 9402 N N . SER A 1 23 ? 52.708 25.142 54.987 1.00 0.00 70 SER A N 5
ATOM 9403 C CA . SER A 1 23 ? 52.861 25.970 56.192 1.00 0.00 70 SER A CA 5
ATOM 9404 C C . SER A 1 23 ? 52.855 25.194 57.523 1.00 0.00 70 SER A C 5
ATOM 9405 O O . SER A 1 23 ? 52.351 24.066 57.589 1.00 0.00 70 SER A O 5
ATOM 9413 N N . PRO A 1 24 ? 53.350 25.799 58.624 1.00 0.00 71 PRO A N 5
ATOM 9414 C CA . PRO A 1 24 ? 53.071 25.332 59.987 1.00 0.00 71 PRO A CA 5
ATOM 9415 C C . PRO A 1 24 ? 51.635 25.668 60.435 1.00 0.00 71 PRO A C 5
ATOM 9416 O O . PRO A 1 24 ? 51.040 24.950 61.243 1.00 0.00 71 PRO A O 5
ATOM 9427 N N . PHE A 1 25 ? 51.050 26.741 59.896 1.00 0.00 72 PHE A N 5
ATOM 9428 C CA . PHE A 1 25 ? 49.612 27.004 59.932 1.00 0.00 72 PHE A CA 5
ATOM 9429 C C . PHE A 1 25 ? 48.740 26.023 59.133 1.00 0.00 72 PHE A C 5
ATOM 9430 O O . PHE A 1 25 ? 49.018 25.768 57.958 1.00 0.00 72 PHE A O 5
ATOM 9447 N N . ASP A 1 26 ? 47.702 25.461 59.761 1.00 0.00 73 ASP A N 5
ATOM 9448 C CA . ASP A 1 26 ? 46.838 24.435 59.160 1.00 0.00 73 ASP A CA 5
ATOM 9449 C C . ASP A 1 26 ? 45.425 24.360 59.770 1.00 0.00 73 ASP A C 5
ATOM 9450 O O . ASP A 1 26 ? 45.221 23.735 60.815 1.00 0.00 73 ASP A O 5
ATOM 9459 N N . GLY A 1 27 ? 44.455 25.019 59.132 1.00 0.00 74 GLY A N 5
ATOM 9460 C CA . GLY A 1 27 ? 43.020 24.939 59.446 1.00 0.00 74 GLY A CA 5
ATOM 9461 C C . GLY A 1 27 ? 42.167 24.263 58.359 1.00 0.00 74 GLY A C 5
ATOM 9462 O O . GLY A 1 27 ? 40.954 24.111 58.540 1.00 0.00 74 GLY A O 5
ATOM 9466 N N . LYS A 1 28 ? 42.793 23.847 57.246 1.00 0.00 75 LYS A N 5
ATOM 9467 C CA . LYS A 1 28 ? 42.181 23.344 56.009 1.00 0.00 75 LYS A CA 5
ATOM 9468 C C . LYS A 1 28 ? 41.226 24.311 55.290 1.00 0.00 75 LYS A C 5
ATOM 9469 O O . LYS A 1 28 ? 40.743 25.298 55.846 1.00 0.00 75 LYS A O 5
ATOM 9488 N N . HIS A 1 29 ? 41.019 24.035 54.008 1.00 0.00 76 HIS A N 5
ATOM 9489 C CA . HIS A 1 29 ? 40.480 24.942 53.004 1.00 0.00 76 HIS A CA 5
ATOM 9490 C C . HIS A 1 29 ? 39.404 24.229 52.172 1.00 0.00 76 HIS A C 5
ATOM 9491 O O . HIS A 1 29 ? 39.690 23.308 51.404 1.00 0.00 76 HIS A O 5
ATOM 9505 N N . TYR A 1 30 ? 38.149 24.652 52.345 1.00 0.00 77 TYR A N 5
ATOM 9506 C CA . TYR A 1 30 ? 36.957 23.944 51.859 1.00 0.00 77 TYR A CA 5
ATOM 9507 C C . TYR A 1 30 ? 36.394 24.341 50.479 1.00 0.00 77 TYR A C 5
ATOM 9508 O O . TYR A 1 30 ? 35.194 24.239 50.229 1.00 0.00 77 TYR A O 5
ATOM 9526 N N . GLY A 1 31 ? 37.249 24.832 49.575 1.00 0.00 78 GLY A N 5
ATOM 9527 C CA . GLY A 1 31 ? 36.838 25.343 48.261 1.00 0.00 78 GLY A CA 5
ATOM 9528 C C . GLY A 1 31 ? 37.960 25.415 47.221 1.00 0.00 78 GLY A C 5
ATOM 9529 O O . GLY A 1 31 ? 39.049 24.875 47.414 1.00 0.00 78 GLY A O 5
ATOM 9533 N N . ILE A 1 32 ? 37.664 26.084 46.106 1.00 0.00 79 ILE A N 5
ATOM 9534 C CA . ILE A 1 32 ? 38.570 26.382 44.986 1.00 0.00 79 ILE A CA 5
ATOM 9535 C C . ILE A 1 32 ? 38.826 27.901 44.943 1.00 0.00 79 ILE A C 5
ATOM 9536 O O . ILE A 1 32 ? 37.899 28.675 45.187 1.00 0.00 79 ILE A O 5
ATOM 9552 N N . ASP A 1 33 ? 40.031 28.352 44.579 1.00 0.00 80 ASP A N 5
ATOM 9553 C CA . ASP A 1 33 ? 40.310 29.780 44.334 1.00 0.00 80 ASP A CA 5
ATOM 9554 C C . ASP A 1 33 ? 40.873 30.078 42.942 1.00 0.00 80 ASP A C 5
ATOM 9555 O O . ASP A 1 33 ? 41.870 29.483 42.541 1.00 0.00 80 ASP A O 5
ATOM 9564 N N . PHE A 1 34 ? 40.287 31.045 42.240 1.00 0.00 81 PHE A N 5
ATOM 9565 C CA . PHE A 1 34 ? 40.706 31.531 40.925 1.00 0.00 81 PHE A CA 5
ATOM 9566 C C . PHE A 1 34 ? 41.462 32.865 40.970 1.00 0.00 81 PHE A C 5
ATOM 9567 O O . PHE A 1 34 ? 40.897 33.879 41.387 1.00 0.00 81 PHE A O 5
ATOM 9584 N N . ALA A 1 35 ? 42.719 32.897 40.522 1.00 0.00 82 ALA A N 5
ATOM 9585 C CA . ALA A 1 35 ? 43.553 34.097 40.490 1.00 0.00 82 ALA A CA 5
ATOM 9586 C C . ALA A 1 35 ? 43.119 35.084 39.393 1.00 0.00 82 ALA A C 5
ATOM 9587 O O . ALA A 1 35 ? 43.714 35.151 38.312 1.00 0.00 82 ALA A O 5
ATOM 9594 N N . LEU A 1 36 ? 42.047 35.828 39.673 1.00 0.00 83 LEU A N 5
ATOM 9595 C CA . LEU A 1 36 ? 41.455 36.797 38.747 1.00 0.00 83 LEU A CA 5
ATOM 9596 C C . LEU A 1 36 ? 41.956 38.229 38.995 1.00 0.00 83 LEU A C 5
ATOM 9597 O O . LEU A 1 36 ? 42.245 38.599 40.136 1.00 0.00 83 LEU A O 5
ATOM 9613 N N . PRO A 1 37 ? 42.016 39.063 37.947 1.00 0.00 84 PRO A N 5
ATOM 9614 C CA . PRO A 1 37 ? 42.107 40.508 38.092 1.00 0.00 84 PRO A CA 5
ATOM 9615 C C . PRO A 1 37 ? 40.839 41.110 38.715 1.00 0.00 84 PRO A C 5
ATOM 9616 O O . PRO A 1 37 ? 39.722 40.607 38.536 1.00 0.00 84 PRO A O 5
ATOM 9627 N N . LYS A 1 38 ? 41.016 42.236 39.412 1.00 0.00 85 LYS A N 5
ATOM 9628 C CA . LYS A 1 38 ? 39.944 43.045 40.004 1.00 0.00 85 LYS A CA 5
ATOM 9629 C C . LYS A 1 38 ? 38.903 43.441 38.946 1.00 0.00 85 LYS A C 5
ATOM 9630 O O . LYS A 1 38 ? 39.253 43.757 37.808 1.00 0.00 85 LYS A O 5
ATOM 9649 N N . GLY A 1 39 ? 37.622 43.405 39.306 1.00 0.00 86 GLY A N 5
ATOM 9650 C CA . GLY A 1 39 ? 36.508 43.812 38.444 1.00 0.00 86 GLY A CA 5
ATOM 9651 C C . GLY A 1 39 ? 36.014 42.755 37.446 1.00 0.00 86 GLY A C 5
ATOM 9652 O O . GLY A 1 39 ? 34.944 42.958 36.870 1.00 0.00 86 GLY A O 5
ATOM 9656 N N . THR A 1 40 ? 36.718 41.624 37.271 1.00 0.00 87 THR A N 5
ATOM 9657 C CA . THR A 1 40 ? 36.241 40.486 36.451 1.00 0.00 87 THR A CA 5
ATOM 9658 C C . THR A 1 40 ? 34.823 40.025 36.794 1.00 0.00 87 THR A C 5
ATOM 9659 O O . THR A 1 40 ? 34.605 39.624 37.940 1.00 0.00 87 THR A O 5
ATOM 9670 N N . PRO A 1 41 ? 33.867 40.007 35.848 1.00 0.00 88 PRO A N 5
ATOM 9671 C CA . PRO A 1 41 ? 32.558 39.432 36.112 1.00 0.00 88 PRO A CA 5
ATOM 9672 C C . PRO A 1 41 ? 32.637 37.910 36.314 1.00 0.00 88 PRO A C 5
ATOM 9673 O O . PRO A 1 41 ? 33.225 37.176 35.514 1.00 0.00 88 PRO A O 5
ATOM 9684 N N . ILE A 1 42 ? 32.038 37.456 37.414 1.00 0.00 89 ILE A N 5
ATOM 9685 C CA . ILE A 1 42 ? 31.848 36.050 37.780 1.00 0.00 89 ILE A CA 5
ATOM 9686 C C . ILE A 1 42 ? 30.530 35.576 37.151 1.00 0.00 89 ILE A C 5
ATOM 9687 O O . ILE A 1 42 ? 29.487 36.215 37.336 1.00 0.00 89 ILE A O 5
ATOM 9703 N N . LYS A 1 43 ? 30.568 34.466 36.414 1.00 0.00 90 LYS A N 5
ATOM 9704 C CA . LYS A 1 43 ? 29.414 33.851 35.733 1.00 0.00 90 LYS A CA 5
ATOM 9705 C C . LYS A 1 43 ? 28.875 32.684 36.575 1.00 0.00 90 LYS A C 5
ATOM 9706 O O . LYS A 1 43 ? 29.623 32.058 37.324 1.00 0.00 90 LYS A O 5
ATOM 9725 N N . ALA A 1 44 ? 27.598 32.352 36.428 1.00 0.00 91 ALA A N 5
ATOM 9726 C CA . ALA A 1 44 ? 27.012 31.154 37.025 1.00 0.00 91 ALA A CA 5
ATOM 9727 C C . ALA A 1 44 ? 27.486 29.877 36.284 1.00 0.00 91 ALA A C 5
ATOM 9728 O O . ALA A 1 44 ? 27.236 29.771 35.082 1.00 0.00 91 ALA A O 5
ATOM 9735 N N . PRO A 1 45 ? 28.094 28.870 36.944 1.00 0.00 92 PRO A N 5
ATOM 9736 C CA . PRO A 1 45 ? 28.460 27.597 36.307 1.00 0.00 92 PRO A CA 5
ATOM 9737 C C . PRO A 1 45 ? 27.240 26.804 35.825 1.00 0.00 92 PRO A C 5
ATOM 9738 O O . PRO A 1 45 ? 27.288 26.121 34.803 1.00 0.00 92 PRO A O 5
ATOM 9749 N N . THR A 1 46 ? 26.153 26.879 36.586 1.00 0.00 93 THR A N 5
ATOM 9750 C CA . THR A 1 46 ? 24.953 26.051 36.447 1.00 0.00 93 THR A CA 5
ATOM 9751 C C . THR A 1 46 ? 23.748 26.968 36.646 1.00 0.00 93 THR A C 5
ATOM 9752 O O . THR A 1 46 ? 23.813 28.019 37.285 1.00 0.00 93 THR A O 5
ATOM 9763 N N . ASN A 1 47 ? 22.616 26.571 36.072 1.00 0.00 94 ASN A N 5
ATOM 9764 C CA . ASN A 1 47 ? 21.319 27.192 36.332 1.00 0.00 94 ASN A CA 5
ATOM 9765 C C . ASN A 1 47 ? 20.907 27.014 37.818 1.00 0.00 94 ASN A C 5
ATOM 9766 O O . ASN A 1 47 ? 21.040 25.925 38.384 1.00 0.00 94 ASN A O 5
ATOM 9777 N N . GLY A 1 48 ? 20.428 28.076 38.466 1.00 0.00 95 GLY A N 5
ATOM 9778 C CA . GLY A 1 48 ? 20.122 28.084 39.913 1.00 0.00 95 GLY A CA 5
ATOM 9779 C C . GLY A 1 48 ? 19.319 29.306 40.372 1.00 0.00 95 GLY A C 5
ATOM 9780 O O . GLY A 1 48 ? 18.660 29.928 39.542 1.00 0.00 95 GLY A O 5
ATOM 9784 N N . LYS A 1 49 ? 19.365 29.658 41.665 1.00 0.00 96 LYS A N 5
ATOM 9785 C CA . LYS A 1 49 ? 18.745 30.856 42.272 1.00 0.00 96 LYS A CA 5
ATOM 9786 C C . LYS A 1 49 ? 19.508 31.327 43.517 1.00 0.00 96 LYS A C 5
ATOM 9787 O O . LYS A 1 49 ? 20.075 30.513 44.242 1.00 0.00 96 LYS A O 5
ATOM 9806 N N . VAL A 1 50 ? 19.550 32.636 43.763 1.00 0.00 97 VAL A N 5
ATOM 9807 C CA . VAL A 1 50 ? 20.193 33.239 44.947 1.00 0.00 97 VAL A CA 5
ATOM 9808 C C . VAL A 1 50 ? 19.463 33.006 46.266 1.00 0.00 97 VAL A C 5
ATOM 9809 O O . VAL A 1 50 ? 18.282 33.330 46.375 1.00 0.00 97 VAL A O 5
ATOM 9822 N N . THR A 1 51 ? 20.191 32.533 47.280 1.00 0.00 98 THR A N 5
ATOM 9823 C CA . THR A 1 51 ? 19.679 32.250 48.636 1.00 0.00 98 THR A CA 5
ATOM 9824 C C . THR A 1 51 ? 19.891 33.366 49.656 1.00 0.00 98 THR A C 5
ATOM 9825 O O . THR A 1 51 ? 18.979 33.721 50.411 1.00 0.00 98 THR A O 5
ATOM 9836 N N . ARG A 1 52 ? 21.111 33.920 49.650 1.00 0.00 99 ARG A N 5
ATOM 9837 C CA . ARG A 1 52 ? 21.649 34.794 50.708 1.00 0.00 99 ARG A CA 5
ATOM 9838 C C . ARG A 1 52 ? 22.797 35.655 50.180 1.00 0.00 99 ARG A C 5
ATOM 9839 O O . ARG A 1 52 ? 23.580 35.206 49.343 1.00 0.00 99 ARG A O 5
ATOM 9860 N N . ILE A 1 53 ? 22.896 36.897 50.650 1.00 0.00 100 ILE A N 5
ATOM 9861 C CA . ILE A 1 53 ? 23.861 37.900 50.173 1.00 0.00 100 ILE A CA 5
ATOM 9862 C C . ILE A 1 53 ? 24.389 38.714 51.362 1.00 0.00 100 ILE A C 5
ATOM 9863 O O . ILE A 1 53 ? 23.609 39.357 52.061 1.00 0.00 100 ILE A O 5
ATOM 9879 N N . PHE A 1 54 ? 25.699 38.677 51.630 1.00 0.00 101 PHE A N 5
ATOM 9880 C CA . PHE A 1 54 ? 26.262 39.219 52.884 1.00 0.00 101 PHE A CA 5
ATOM 9881 C C . PHE A 1 54 ? 27.765 39.542 52.827 1.00 0.00 101 PHE A C 5
ATOM 9882 O O . PHE A 1 54 ? 28.445 39.200 51.866 1.00 0.00 101 PHE A O 5
ATOM 9899 N N . ASN A 1 55 ? 28.306 40.140 53.892 1.00 0.00 102 ASN A N 5
ATOM 9900 C CA . ASN A 1 55 ? 29.744 40.248 54.155 1.00 0.00 102 ASN A CA 5
ATOM 9901 C C . ASN A 1 55 ? 30.058 39.785 55.592 1.00 0.00 102 ASN A C 5
ATOM 9902 O O . ASN A 1 55 ? 29.185 39.801 56.469 1.00 0.00 102 ASN A O 5
ATOM 9913 N N . ASN A 1 56 ? 31.304 39.367 55.817 1.00 0.00 103 ASN A N 5
ATOM 9914 C CA . ASN A 1 56 ? 31.811 38.831 57.084 1.00 0.00 103 ASN A CA 5
ATOM 9915 C C . ASN A 1 56 ? 33.049 39.652 57.512 1.00 0.00 103 ASN A C 5
ATOM 9916 O O . ASN A 1 56 ? 33.913 39.924 56.676 1.00 0.00 103 ASN A O 5
ATOM 9927 N N . GLU A 1 57 ? 33.127 40.081 58.779 1.00 0.00 104 GLU A N 5
ATOM 9928 C CA . GLU A 1 57 ? 33.916 41.245 59.246 1.00 0.00 104 GLU A CA 5
ATOM 9929 C C . GLU A 1 57 ? 35.403 41.278 58.837 1.00 0.00 104 GLU A C 5
ATOM 9930 O O . GLU A 1 57 ? 35.941 42.359 58.579 1.00 0.00 104 GLU A O 5
ATOM 9942 N N . LEU A 1 58 ? 36.053 40.121 58.694 1.00 0.00 105 LEU A N 5
ATOM 9943 C CA . LEU A 1 58 ? 37.428 39.961 58.200 1.00 0.00 105 LEU A CA 5
ATOM 9944 C C . LEU A 1 58 ? 37.569 38.893 57.089 1.00 0.00 105 LEU A C 5
ATOM 9945 O O . LEU A 1 58 ? 38.684 38.597 56.647 1.00 0.00 105 LEU A O 5
ATOM 9961 N N . GLY A 1 59 ? 36.446 38.338 56.616 1.00 0.00 106 GLY A N 5
ATOM 9962 C CA . GLY A 1 59 ? 36.361 37.307 55.571 1.00 0.00 106 GLY A CA 5
ATOM 9963 C C . GLY A 1 59 ? 36.036 37.818 54.159 1.00 0.00 106 GLY A C 5
ATOM 9964 O O . GLY A 1 59 ? 36.347 37.123 53.189 1.00 0.00 106 GLY A O 5
ATOM 9968 N N . GLY A 1 60 ? 35.462 39.023 54.034 1.00 0.00 107 GLY A N 5
ATOM 9969 C CA . GLY A 1 60 ? 35.105 39.673 52.760 1.00 0.00 107 GLY A CA 5
ATOM 9970 C C . GLY A 1 60 ? 33.606 39.644 52.427 1.00 0.00 107 GLY A C 5
ATOM 9971 O O . GLY A 1 60 ? 32.786 39.215 53.246 1.00 0.00 107 GLY A O 5
ATOM 9975 N N . LYS A 1 61 ? 33.237 40.092 51.215 1.00 0.00 108 LYS A N 5
ATOM 9976 C CA . LYS A 1 61 ? 31.890 39.881 50.654 1.00 0.00 108 LYS A CA 5
ATOM 9977 C C . LYS A 1 61 ? 31.649 38.432 50.240 1.00 0.00 108 LYS A C 5
ATOM 9978 O O . LYS A 1 61 ? 32.574 37.745 49.802 1.00 0.00 108 LYS A O 5
ATOM 9997 N N . VAL A 1 62 ? 30.377 38.037 50.283 1.00 0.00 109 VAL A N 5
ATOM 9998 C CA . VAL A 1 62 ? 29.846 36.727 49.893 1.00 0.00 109 VAL A CA 5
ATOM 9999 C C . VAL A 1 62 ? 28.525 36.783 49.120 1.00 0.00 109 VAL A C 5
ATOM 10000 O O . VAL A 1 62 ? 27.627 37.566 49.446 1.00 0.00 109 VAL A O 5
ATOM 10013 N N . LEU A 1 63 ? 28.390 35.918 48.115 1.00 0.00 110 LEU A N 5
ATOM 10014 C CA . LEU A 1 63 ? 27.136 35.556 47.442 1.00 0.00 110 LEU A CA 5
ATOM 10015 C C . LEU A 1 63 ? 26.865 34.057 47.676 1.00 0.00 110 LEU A C 5
ATOM 10016 O O . LEU A 1 63 ? 27.772 33.241 47.512 1.00 0.00 110 LEU A O 5
ATOM 10032 N N . GLN A 1 64 ? 25.638 33.699 48.067 1.00 0.00 111 GLN A N 5
ATOM 10033 C CA . GLN A 1 64 ? 25.175 32.302 48.203 1.00 0.00 111 GLN A CA 5
ATOM 10034 C C . GLN A 1 64 ? 24.150 31.968 47.107 1.00 0.00 111 GLN A C 5
ATOM 10035 O O . GLN A 1 64 ? 23.102 32.613 47.008 1.00 0.00 111 GLN A O 5
ATOM 10049 N N . ILE A 1 65 ? 24.401 30.917 46.325 1.00 0.00 112 ILE A N 5
ATOM 10050 C CA . ILE A 1 65 ? 23.479 30.404 45.297 1.00 0.00 112 ILE A CA 5
ATOM 10051 C C . ILE A 1 65 ? 23.098 28.943 45.574 1.00 0.00 112 ILE A C 5
ATOM 10052 O O . ILE A 1 65 ? 23.912 28.149 46.040 1.00 0.00 112 ILE A O 5
ATOM 10068 N N . ALA A 1 66 ? 21.855 28.583 45.268 1.00 0.00 113 ALA A N 5
ATOM 10069 C CA . ALA A 1 66 ? 21.318 27.229 45.289 1.00 0.00 113 ALA A CA 5
ATOM 10070 C C . ALA A 1 66 ? 21.101 26.717 43.854 1.00 0.00 113 ALA A C 5
ATOM 10071 O O . ALA A 1 66 ? 20.388 27.347 43.066 1.00 0.00 113 ALA A O 5
ATOM 10078 N N . GLU A 1 67 ? 21.640 25.546 43.508 1.00 0.00 114 GLU A N 5
ATOM 10079 C CA . GLU A 1 67 ? 21.307 24.860 42.248 1.00 0.00 114 GLU A CA 5
ATOM 10080 C C . GLU A 1 67 ? 19.835 24.428 42.217 1.00 0.00 114 GLU A C 5
ATOM 10081 O O . GLU A 1 67 ? 19.278 24.037 43.248 1.00 0.00 114 GLU A O 5
ATOM 10093 N N . ASP A 1 68 ? 19.190 24.475 41.048 1.00 0.00 115 ASP A N 5
ATOM 10094 C CA . ASP A 1 68 ? 17.771 24.104 40.894 1.00 0.00 115 ASP A CA 5
ATOM 10095 C C . ASP A 1 68 ? 17.449 22.607 41.065 1.00 0.00 115 ASP A C 5
ATOM 10096 O O . ASP A 1 68 ? 16.297 22.234 41.289 1.00 0.00 115 ASP A O 5
ATOM 10105 N N . ASN A 1 69 ? 18.474 21.746 41.072 1.00 0.00 116 ASN A N 5
ATOM 10106 C CA . ASN A 1 69 ? 18.370 20.354 41.528 1.00 0.00 116 ASN A CA 5
ATOM 10107 C C . ASN A 1 69 ? 18.001 20.218 43.021 1.00 0.00 116 ASN A C 5
ATOM 10108 O O . ASN A 1 69 ? 17.474 19.185 43.432 1.00 0.00 116 ASN A O 5
ATOM 10119 N N . GLY A 1 70 ? 18.225 21.266 43.824 1.00 0.00 117 GLY A N 5
ATOM 10120 C CA . GLY A 1 70 ? 17.644 21.421 45.159 1.00 0.00 117 GLY A CA 5
ATOM 10121 C C . GLY A 1 70 ? 18.506 20.944 46.328 1.00 0.00 117 GLY A C 5
ATOM 10122 O O . GLY A 1 70 ? 18.058 21.043 47.469 1.00 0.00 117 GLY A O 5
ATOM 10126 N N . GLU A 1 71 ? 19.726 20.459 46.080 1.00 0.00 118 GLU A N 5
ATOM 10127 C CA . GLU A 1 71 ? 20.610 19.891 47.113 1.00 0.00 118 GLU A CA 5
ATOM 10128 C C . GLU A 1 71 ? 21.994 20.557 47.174 1.00 0.00 118 GLU A C 5
ATOM 10129 O O . GLU A 1 71 ? 22.583 20.643 48.249 1.00 0.00 118 GLU A O 5
ATOM 10141 N N . TYR A 1 72 ? 22.502 21.051 46.041 1.00 0.00 119 TYR A N 5
ATOM 10142 C CA . TYR A 1 72 ? 23.744 21.822 45.957 1.00 0.00 119 TYR A CA 5
ATOM 10143 C C . TYR A 1 72 ? 23.660 23.327 46.245 1.00 0.00 119 TYR A C 5
ATOM 10144 O O . TYR A 1 72 ? 22.769 24.013 45.731 1.00 0.00 119 TYR A O 5
ATOM 10162 N N . HIS A 1 73 ? 24.628 23.829 47.015 1.00 0.00 120 HIS A N 5
ATOM 10163 C CA . HIS A 1 73 ? 24.872 25.240 47.329 1.00 0.00 120 HIS A CA 5
ATOM 10164 C C . HIS A 1 73 ? 26.264 25.669 46.861 1.00 0.00 120 HIS A C 5
ATOM 10165 O O . HIS A 1 73 ? 27.180 24.855 46.717 1.00 0.00 120 HIS A O 5
ATOM 10179 N N . GLN A 1 74 ? 26.404 26.964 46.621 1.00 0.00 121 GLN A N 5
ATOM 10180 C CA . GLN A 1 74 ? 27.532 27.598 45.962 1.00 0.00 121 GLN A CA 5
ATOM 10181 C C . GLN A 1 74 ? 27.858 28.927 46.646 1.00 0.00 121 GLN A C 5
ATOM 10182 O O . GLN A 1 74 ? 27.173 29.931 46.420 1.00 0.00 121 GLN A O 5
ATOM 10196 N N . TRP A 1 75 ? 28.917 28.936 47.456 1.00 0.00 122 TRP A N 5
ATOM 10197 C CA . TRP A 1 75 ? 29.469 30.162 48.015 1.00 0.00 122 TRP A CA 5
ATOM 10198 C C . TRP A 1 75 ? 30.456 30.825 47.044 1.00 0.00 122 TRP A C 5
ATOM 10199 O O . TRP A 1 75 ? 31.262 30.141 46.411 1.00 0.00 122 TRP A O 5
ATOM 10220 N N . TYR A 1 76 ? 30.439 32.154 47.006 1.00 0.00 123 TYR A N 5
ATOM 10221 C CA . TYR A 1 76 ? 31.261 33.037 46.186 1.00 0.00 123 TYR A CA 5
ATOM 10222 C C . TYR A 1 76 ? 31.879 34.131 47.055 1.00 0.00 123 TYR A C 5
ATOM 10223 O O . TYR A 1 76 ? 31.236 35.158 47.280 1.00 0.00 123 TYR A O 5
ATOM 10241 N N . LEU A 1 77 ? 33.069 33.891 47.611 1.00 0.00 124 LEU A N 5
ATOM 10242 C CA . LEU A 1 77 ? 33.788 34.872 48.434 1.00 0.00 124 LEU A CA 5
ATOM 10243 C C . LEU A 1 77 ? 34.771 35.698 47.589 1.00 0.00 124 LEU A C 5
ATOM 10244 O O . LEU A 1 77 ? 35.239 35.243 46.543 1.00 0.00 124 LEU A O 5
ATOM 10260 N N . HIS A 1 78 ? 35.107 36.888 48.099 1.00 0.00 125 HIS A N 5
ATOM 10261 C CA . HIS A 1 78 ? 36.022 37.870 47.491 1.00 0.00 125 HIS A CA 5
ATOM 10262 C C . HIS A 1 78 ? 35.433 38.558 46.249 1.00 0.00 125 HIS A C 5
ATOM 10263 O O . HIS A 1 78 ? 35.957 38.509 45.135 1.00 0.00 125 HIS A O 5
ATOM 10277 N N . LEU A 1 79 ? 34.289 39.213 46.466 1.00 0.00 126 LEU A N 5
ATOM 10278 C CA . LEU A 1 79 ? 33.564 39.992 45.462 1.00 0.00 126 LEU A CA 5
ATOM 10279 C C . LEU A 1 79 ? 33.769 41.503 45.672 1.00 0.00 126 LEU A C 5
ATOM 10280 O O . LEU A 1 79 ? 33.922 41.969 46.802 1.00 0.00 126 LEU A O 5
ATOM 10296 N N . ASP A 1 80 ? 33.748 42.272 44.585 1.00 0.00 127 ASP A N 5
ATOM 10297 C CA . ASP A 1 80 ? 33.729 43.744 44.556 1.00 0.00 127 ASP A CA 5
ATOM 10298 C C . ASP A 1 80 ? 32.281 44.192 44.754 1.00 0.00 127 ASP A C 5
ATOM 10299 O O . ASP A 1 80 ? 31.981 45.016 45.619 1.00 0.00 127 ASP A O 5
ATOM 10308 N N . LYS A 1 81 ? 31.399 43.633 43.917 1.00 0.00 128 LYS A N 5
ATOM 10309 C CA . LYS A 1 81 ? 30.029 44.065 43.663 1.00 0.00 128 LYS A CA 5
ATOM 10310 C C . LYS A 1 81 ? 29.150 42.883 43.264 1.00 0.00 128 LYS A C 5
ATOM 10311 O O . LYS A 1 81 ? 29.646 41.894 42.721 1.00 0.00 128 LYS A O 5
ATOM 10330 N N . TYR A 1 82 ? 27.843 43.027 43.445 1.00 0.00 129 TYR A N 5
ATOM 10331 C CA . TYR A 1 82 ? 26.844 42.038 43.025 1.00 0.00 129 TYR A CA 5
ATOM 10332 C C . TYR A 1 82 ? 26.188 42.412 41.683 1.00 0.00 129 TYR A C 5
ATOM 10333 O O . TYR A 1 82 ? 26.121 43.594 41.335 1.00 0.00 129 TYR A O 5
ATOM 10351 N N . ASN A 1 83 ? 25.690 41.412 40.944 1.00 0.00 130 ASN A N 5
ATOM 10352 C CA . ASN A 1 83 ? 24.853 41.592 39.746 1.00 0.00 130 ASN A CA 5
ATOM 10353 C C . ASN A 1 83 ? 23.435 41.004 39.909 1.00 0.00 130 ASN A C 5
ATOM 10354 O O . ASN A 1 83 ? 22.550 41.281 39.094 1.00 0.00 130 ASN A O 5
ATOM 10365 N N . VAL A 1 84 ? 23.223 40.175 40.935 1.00 0.00 131 VAL A N 5
ATOM 10366 C CA . VAL A 1 84 ? 21.915 39.595 41.301 1.00 0.00 131 VAL A CA 5
ATOM 10367 C C . VAL A 1 84 ? 21.547 39.973 42.739 1.00 0.00 131 VAL A C 5
ATOM 10368 O O . VAL A 1 84 ? 22.403 40.373 43.536 1.00 0.00 131 VAL A O 5
ATOM 10381 N N . LYS A 1 85 ? 20.262 39.816 43.074 1.00 0.00 132 LYS A N 5
ATOM 10382 C CA . LYS A 1 85 ? 19.703 39.996 44.428 1.00 0.00 132 LYS A CA 5
ATOM 10383 C C . LYS A 1 85 ? 19.111 38.668 44.917 1.00 0.00 132 LYS A C 5
ATOM 10384 O O . LYS A 1 85 ? 18.905 37.752 44.117 1.00 0.00 132 LYS A O 5
ATOM 10403 N N . VAL A 1 86 ? 18.857 38.533 46.221 1.00 0.00 133 VAL A N 5
ATOM 10404 C CA . VAL A 1 86 ? 18.258 37.327 46.807 1.00 0.00 133 VAL A CA 5
ATOM 10405 C C . VAL A 1 86 ? 16.945 37.030 46.073 1.00 0.00 133 VAL A C 5
ATOM 10406 O O . VAL A 1 86 ? 16.142 37.919 45.784 1.00 0.00 133 VAL A O 5
ATOM 10419 N N . GLY A 1 87 ? 16.755 35.757 45.744 1.00 0.00 134 GLY A N 5
ATOM 10420 C CA . GLY A 1 87 ? 15.555 35.240 45.077 1.00 0.00 134 GLY A CA 5
ATOM 10421 C C . GLY A 1 87 ? 15.573 35.317 43.545 1.00 0.00 134 GLY A C 5
ATOM 10422 O O . GLY A 1 87 ? 14.583 34.946 42.914 1.00 0.00 134 GLY A O 5
ATOM 10426 N N . ASP A 1 88 ? 16.668 35.761 42.926 1.00 0.00 135 ASP A N 5
ATOM 10427 C CA . ASP A 1 88 ? 16.814 35.806 41.472 1.00 0.00 135 ASP A CA 5
ATOM 10428 C C . ASP A 1 88 ? 17.166 34.444 40.896 1.00 0.00 135 ASP A C 5
ATOM 10429 O O . ASP A 1 88 ? 18.163 33.854 41.314 1.00 0.00 135 ASP A O 5
ATOM 10438 N N . ARG A 1 89 ? 16.373 33.945 39.940 1.00 0.00 136 ARG A N 5
ATOM 10439 C CA . ARG A 1 89 ? 16.761 32.773 39.153 1.00 0.00 136 ARG A CA 5
ATOM 10440 C C . ARG A 1 89 ? 17.837 33.157 38.142 1.00 0.00 136 ARG A C 5
ATOM 10441 O O . ARG A 1 89 ? 17.805 34.247 37.567 1.00 0.00 136 ARG A O 5
ATOM 10462 N N . VAL A 1 90 ? 18.800 32.262 37.960 1.00 0.00 137 VAL A N 5
ATOM 10463 C CA . VAL A 1 90 ? 19.954 32.420 37.074 1.00 0.00 137 VAL A CA 5
ATOM 10464 C C . VAL A 1 90 ? 20.099 31.198 36.170 1.00 0.00 137 VAL A C 5
ATOM 10465 O O . VAL A 1 90 ? 19.608 30.103 36.471 1.00 0.00 137 VAL A O 5
ATOM 10478 N N . LYS A 1 91 ? 20.840 31.371 35.072 1.00 0.00 138 LYS A N 5
ATOM 10479 C CA . LYS A 1 91 ? 21.114 30.354 34.064 1.00 0.00 138 LYS A CA 5
ATOM 10480 C C . LYS A 1 91 ? 22.615 30.265 33.789 1.00 0.00 138 LYS A C 5
ATOM 10481 O O . LYS A 1 91 ? 23.333 31.259 33.857 1.00 0.00 138 LYS A O 5
ATOM 10500 N N . ALA A 1 92 ? 23.082 29.050 33.520 1.00 0.00 139 ALA A N 5
ATOM 10501 C CA . ALA A 1 92 ? 24.487 28.737 33.285 1.00 0.00 139 ALA A CA 5
ATOM 10502 C C . ALA A 1 92 ? 25.133 29.655 32.230 1.00 0.00 139 ALA A C 5
ATOM 10503 O O . ALA A 1 92 ? 24.779 29.613 31.051 1.00 0.00 139 ALA A O 5
ATOM 10510 N N . GLY A 1 93 ? 26.125 30.433 32.659 1.00 0.00 140 GLY A N 5
ATOM 10511 C CA . GLY A 1 93 ? 26.915 31.354 31.843 1.00 0.00 140 GLY A CA 5
ATOM 10512 C C . GLY A 1 93 ? 26.574 32.846 32.017 1.00 0.00 140 GLY A C 5
ATOM 10513 O O . GLY A 1 93 ? 27.238 33.687 31.407 1.00 0.00 140 GLY A O 5
ATOM 10517 N N . ASP A 1 94 ? 25.590 33.187 32.856 1.00 0.00 141 ASP A N 5
ATOM 10518 C CA . ASP A 1 94 ? 25.157 34.557 33.186 1.00 0.00 141 ASP A CA 5
ATOM 10519 C C . ASP A 1 94 ? 25.937 35.226 34.328 1.00 0.00 141 ASP A C 5
ATOM 10520 O O . ASP A 1 94 ? 26.269 34.555 35.306 1.00 0.00 141 ASP A O 5
ATOM 10529 N N . ILE A 1 95 ? 26.212 36.532 34.250 1.00 0.00 142 ILE A N 5
ATOM 10530 C CA . ILE A 1 95 ? 26.921 37.276 35.304 1.00 0.00 142 ILE A CA 5
ATOM 10531 C C . ILE A 1 95 ? 26.076 37.419 36.573 1.00 0.00 142 ILE A C 5
ATOM 10532 O O . ILE A 1 95 ? 24.954 37.936 36.543 1.00 0.00 142 ILE A O 5
ATOM 10548 N N . ILE A 1 96 ? 26.679 37.056 37.706 1.00 0.00 143 ILE A N 5
ATOM 10549 C CA . ILE A 1 96 ? 26.078 37.092 39.048 1.00 0.00 143 ILE A CA 5
ATOM 10550 C C . ILE A 1 96 ? 26.771 38.077 39.997 1.00 0.00 143 ILE A C 5
ATOM 10551 O O . ILE A 1 96 ? 26.142 38.596 40.919 1.00 0.00 143 ILE A O 5
ATOM 10567 N N . ALA A 1 97 ? 28.038 38.408 39.754 1.00 0.00 144 ALA A N 5
ATOM 10568 C CA . ALA A 1 97 ? 28.828 39.319 40.580 1.00 0.00 144 ALA A CA 5
ATOM 10569 C C . ALA A 1 97 ? 30.124 39.714 39.858 1.00 0.00 144 ALA A C 5
ATOM 10570 O O . ALA A 1 97 ? 30.365 39.272 38.736 1.00 0.00 144 ALA A O 5
ATOM 10577 N N . TYR A 1 98 ? 30.975 40.508 40.505 1.00 0.00 145 TYR A N 5
ATOM 10578 C CA . TYR A 1 98 ? 32.276 40.920 39.979 1.00 0.00 145 TYR A CA 5
ATOM 10579 C C . TYR A 1 98 ? 33.317 40.640 41.072 1.00 0.00 145 TYR A C 5
ATOM 10580 O O . TYR A 1 98 ? 33.094 40.972 42.235 1.00 0.00 145 TYR A O 5
ATOM 10598 N N . SER A 1 99 ? 34.430 40.000 40.712 1.00 0.00 146 SER A N 5
ATOM 10599 C CA . SER A 1 99 ? 35.513 39.584 41.618 1.00 0.00 146 SER A CA 5
ATOM 10600 C C . SER A 1 99 ? 36.264 40.808 42.151 1.00 0.00 146 SER A C 5
ATOM 10601 O O . SER A 1 99 ? 36.544 41.741 41.392 1.00 0.00 146 SER A O 5
ATOM 10609 N N . GLY A 1 100 ? 36.595 40.830 43.443 1.00 0.00 147 GLY A N 5
ATOM 10610 C CA . GLY A 1 100 ? 37.116 42.036 44.088 1.00 0.00 147 GLY A CA 5
ATOM 10611 C C . GLY A 1 100 ? 37.857 41.798 45.393 1.00 0.00 147 GLY A C 5
ATOM 10612 O O . GLY A 1 100 ? 37.809 40.734 46.002 1.00 0.00 147 GLY A O 5
ATOM 10616 N N . ASN A 1 101 ? 38.617 42.806 45.802 1.00 0.00 148 ASN A N 5
ATOM 10617 C CA . ASN A 1 101 ? 39.668 42.703 46.811 1.00 0.00 148 ASN A CA 5
ATOM 10618 C C . ASN A 1 101 ? 39.182 42.743 48.280 1.00 0.00 148 ASN A C 5
ATOM 10619 O O . ASN A 1 101 ? 39.881 43.255 49.158 1.00 0.00 148 ASN A O 5
ATOM 10630 N N . THR A 1 102 ? 38.001 42.185 48.559 1.00 0.00 149 THR A N 5
ATOM 10631 C CA . THR A 1 102 ? 37.379 42.129 49.894 1.00 0.00 149 THR A CA 5
ATOM 10632 C C . THR A 1 102 ? 37.815 40.883 50.689 1.00 0.00 149 THR A C 5
ATOM 10633 O O . THR A 1 102 ? 37.501 39.748 50.334 1.00 0.00 149 THR A O 5
ATOM 10644 N N . GLY A 1 103 ? 38.552 41.081 51.788 1.00 0.00 150 GLY A N 5
ATOM 10645 C CA . GLY A 1 103 ? 38.860 40.054 52.802 1.00 0.00 150 GLY A CA 5
ATOM 10646 C C . GLY A 1 103 ? 39.819 38.907 52.432 1.00 0.00 150 GLY A C 5
ATOM 10647 O O . GLY A 1 103 ? 39.817 37.889 53.130 1.00 0.00 150 GLY A O 5
ATOM 10651 N N . ILE A 1 104 ? 40.629 39.022 51.371 1.00 0.00 151 ILE A N 5
ATOM 10652 C CA . ILE A 1 104 ? 41.576 37.972 50.937 1.00 0.00 151 ILE A CA 5
ATOM 10653 C C . ILE A 1 104 ? 42.641 37.690 52.018 1.00 0.00 151 ILE A C 5
ATOM 10654 O O . ILE A 1 104 ? 43.067 38.608 52.726 1.00 0.00 151 ILE A O 5
ATOM 10670 N N . GLN A 1 105 ? 43.087 36.433 52.140 1.00 0.00 152 GLN A N 5
ATOM 10671 C CA . GLN A 1 105 ? 44.148 36.014 53.073 1.00 0.00 152 GLN A CA 5
ATOM 10672 C C . GLN A 1 105 ? 45.567 36.417 52.626 1.00 0.00 152 GLN A C 5
ATOM 10673 O O . GLN A 1 105 ? 46.345 36.899 53.450 1.00 0.00 152 GLN A O 5
ATOM 10687 N N . THR A 1 106 ? 45.896 36.242 51.340 1.00 0.00 153 THR A N 5
ATOM 10688 C CA . THR A 1 106 ? 47.160 36.684 50.717 1.00 0.00 153 THR A CA 5
ATOM 10689 C C . THR A 1 106 ? 47.015 37.307 49.329 1.00 0.00 153 THR A C 5
ATOM 10690 O O . THR A 1 106 ? 46.375 36.715 48.458 1.00 0.00 153 THR A O 5
ATOM 10701 N N . THR A 1 107 ? 47.635 38.461 49.071 1.00 0.00 154 THR A N 5
ATOM 10702 C CA . THR A 1 107 ? 47.410 39.250 47.842 1.00 0.00 154 THR A CA 5
ATOM 10703 C C . THR A 1 107 ? 45.997 39.858 47.727 1.00 0.00 154 THR A C 5
ATOM 10704 O O . THR A 1 107 ? 45.560 40.522 48.674 1.00 0.00 154 THR A O 5
ATOM 10715 N N . GLY A 1 108 ? 45.256 39.685 46.626 1.00 0.00 155 GLY A N 5
ATOM 10716 C CA . GLY A 1 108 ? 43.926 40.282 46.464 1.00 0.00 155 GLY A CA 5
ATOM 10717 C C . GLY A 1 108 ? 43.148 39.870 45.212 1.00 0.00 155 GLY A C 5
ATOM 10718 O O . GLY A 1 108 ? 43.697 39.315 44.267 1.00 0.00 155 GLY A O 5
ATOM 10722 N N . ALA A 1 109 ? 41.853 40.195 45.224 1.00 0.00 156 ALA A N 5
ATOM 10723 C CA . ALA A 1 109 ? 40.850 40.083 44.150 1.00 0.00 156 ALA A CA 5
ATOM 10724 C C . ALA A 1 109 ? 40.410 38.678 43.660 1.00 0.00 156 ALA A C 5
ATOM 10725 O O . ALA A 1 109 ? 39.456 38.579 42.884 1.00 0.00 156 ALA A O 5
ATOM 10732 N N . HIS A 1 110 ? 41.083 37.606 44.078 1.00 0.00 157 HIS A N 5
ATOM 10733 C CA . HIS A 1 110 ? 40.894 36.237 43.571 1.00 0.00 157 HIS A CA 5
ATOM 10734 C C . HIS A 1 110 ? 39.595 35.550 44.076 1.00 0.00 157 HIS A C 5
ATOM 10735 O O . HIS A 1 110 ? 39.413 35.402 45.288 1.00 0.00 157 HIS A O 5
ATOM 10749 N N . LEU A 1 111 ? 38.737 35.062 43.165 1.00 0.00 158 LEU A N 5
ATOM 10750 C CA . LEU A 1 111 ? 37.420 34.458 43.468 1.00 0.00 158 LEU A CA 5
ATOM 10751 C C . LEU A 1 111 ? 37.554 33.140 44.239 1.00 0.00 158 LEU A C 5
ATOM 10752 O O . LEU A 1 111 ? 38.233 32.234 43.763 1.00 0.00 158 LEU A O 5
ATOM 10768 N N . HIS A 1 112 ? 36.854 32.983 45.366 1.00 0.00 159 HIS A N 5
ATOM 10769 C CA . HIS A 1 112 ? 36.756 31.709 46.099 1.00 0.00 159 HIS A CA 5
ATOM 10770 C C . HIS A 1 112 ? 35.384 31.048 45.926 1.00 0.00 159 HIS A C 5
ATOM 10771 O O . HIS A 1 112 ? 34.388 31.509 46.486 1.00 0.00 159 HIS A O 5
ATOM 10785 N N . PHE A 1 113 ? 35.346 29.981 45.122 1.00 0.00 160 PHE A N 5
ATOM 10786 C CA . PHE A 1 113 ? 34.181 29.127 44.884 1.00 0.00 160 PHE A CA 5
ATOM 10787 C C . PHE A 1 113 ? 34.115 27.868 45.753 1.00 0.00 160 PHE A C 5
ATOM 10788 O O . PHE A 1 113 ? 34.931 26.950 45.619 1.00 0.00 160 PHE A O 5
ATOM 10805 N N . GLN A 1 114 ? 33.141 27.825 46.657 1.00 0.00 161 GLN A N 5
ATOM 10806 C CA . GLN A 1 114 ? 32.955 26.747 47.627 1.00 0.00 161 GLN A CA 5
ATOM 10807 C C . GLN A 1 114 ? 31.624 26.018 47.401 1.00 0.00 161 GLN A C 5
ATOM 10808 O O . GLN A 1 114 ? 30.550 26.593 47.560 1.00 0.00 161 GLN A O 5
ATOM 10822 N N . ARG A 1 115 ? 31.707 24.742 47.008 1.00 0.00 162 ARG A N 5
ATOM 10823 C CA . ARG A 1 115 ? 30.567 23.889 46.632 1.00 0.00 162 ARG A CA 5
ATOM 10824 C C . ARG A 1 115 ? 30.174 22.966 47.788 1.00 0.00 162 ARG A C 5
ATOM 10825 O O . ARG A 1 115 ? 31.001 22.190 48.273 1.00 0.00 162 ARG A O 5
ATOM 10846 N N . MET A 1 116 ? 28.918 23.054 48.219 1.00 0.00 163 MET A N 5
ATOM 10847 C CA . MET A 1 116 ? 28.371 22.380 49.404 1.00 0.00 163 MET A CA 5
ATOM 10848 C C . MET A 1 116 ? 27.089 21.610 49.068 1.00 0.00 163 MET A C 5
ATOM 10849 O O . MET A 1 116 ? 26.405 21.944 48.104 1.00 0.00 163 MET A O 5
ATOM 10863 N N . LYS A 1 117 ? 26.748 20.593 49.865 1.00 0.00 164 LYS A N 5
ATOM 10864 C CA . LYS A 1 117 ? 25.569 19.731 49.674 1.00 0.00 164 LYS A CA 5
ATOM 10865 C C . LYS A 1 117 ? 24.736 19.664 50.955 1.00 0.00 164 LYS A C 5
ATOM 10866 O O . LYS A 1 117 ? 25.275 19.373 52.019 1.00 0.00 164 LYS A O 5
ATOM 10885 N N . GLY A 1 118 ? 23.433 19.926 50.855 1.00 0.00 165 GLY A N 5
ATOM 10886 C CA . GLY A 1 118 ? 22.448 19.833 51.945 1.00 0.00 165 GLY A CA 5
ATOM 10887 C C . GLY A 1 118 ? 22.406 21.009 52.940 1.00 0.00 165 GLY A C 5
ATOM 10888 O O . GLY A 1 118 ? 21.423 21.161 53.666 1.00 0.00 165 GLY A O 5
ATOM 10892 N N . GLY A 1 119 ? 23.428 21.870 52.960 1.00 0.00 166 GLY A N 5
ATOM 10893 C CA . GLY A 1 119 ? 23.539 23.026 53.858 1.00 0.00 166 GLY A CA 5
ATOM 10894 C C . GLY A 1 119 ? 24.745 23.908 53.519 1.00 0.00 166 GLY A C 5
ATOM 10895 O O . GLY A 1 119 ? 25.421 23.672 52.515 1.00 0.00 166 GLY A O 5
ATOM 10899 N N . VAL A 1 120 ? 25.007 24.929 54.345 1.00 0.00 167 VAL A N 5
ATOM 10900 C CA . VAL A 1 120 ? 25.953 26.022 54.047 1.00 0.00 167 VAL A CA 5
ATOM 10901 C C . VAL A 1 120 ? 27.011 26.281 55.134 1.00 0.00 167 VAL A C 5
ATOM 10902 O O . VAL A 1 120 ? 26.797 27.048 56.079 1.00 0.00 167 VAL A O 5
ATOM 10915 N N . GLY A 1 121 ? 28.164 25.618 55.008 1.00 0.00 168 GLY A N 5
ATOM 10916 C CA . GLY A 1 121 ? 29.312 25.705 55.922 1.00 0.00 168 GLY A CA 5
ATOM 10917 C C . GLY A 1 121 ? 30.416 24.691 55.591 1.00 0.00 168 GLY A C 5
ATOM 10918 O O . GLY A 1 121 ? 30.230 23.814 54.744 1.00 0.00 168 GLY A O 5
ATOM 10922 N N . ASN A 1 122 ? 31.561 24.779 56.273 1.00 0.00 169 ASN A N 5
ATOM 10923 C CA . ASN A 1 122 ? 32.739 23.916 56.061 1.00 0.00 169 ASN A CA 5
ATOM 10924 C C . ASN A 1 122 ? 32.433 22.396 56.007 1.00 0.00 169 ASN A C 5
ATOM 10925 O O . ASN A 1 122 ? 32.799 21.710 55.050 1.00 0.00 169 ASN A O 5
ATOM 10936 N N . ALA A 1 123 ? 31.672 21.870 56.967 1.00 0.00 170 ALA A N 5
ATOM 10937 C CA . ALA A 1 123 ? 31.264 20.465 57.037 1.00 0.00 170 ALA A CA 5
ATOM 10938 C C . ALA A 1 123 ? 30.244 20.036 55.961 1.00 0.00 170 ALA A C 5
ATOM 10939 O O . ALA A 1 123 ? 30.040 18.838 55.738 1.00 0.00 170 ALA A O 5
ATOM 10946 N N . TYR A 1 124 ? 29.610 20.996 55.281 1.00 0.00 171 TYR A N 5
ATOM 10947 C CA . TYR A 1 124 ? 28.745 20.745 54.130 1.00 0.00 171 TYR A CA 5
ATOM 10948 C C . TYR A 1 124 ? 29.463 20.663 52.778 1.00 0.00 171 TYR A C 5
ATOM 10949 O O . TYR A 1 124 ? 28.896 20.170 51.801 1.00 0.00 171 TYR A O 5
ATOM 10967 N N . ALA A 1 125 ? 30.707 21.147 52.715 1.00 0.00 172 ALA A N 5
ATOM 10968 C CA . ALA A 1 125 ? 31.529 21.160 51.512 1.00 0.00 172 ALA A CA 5
ATOM 10969 C C . ALA A 1 125 ? 31.992 19.752 51.089 1.00 0.00 172 ALA A C 5
ATOM 10970 O O . ALA A 1 125 ? 32.306 18.907 51.936 1.00 0.00 172 ALA A O 5
ATOM 10977 N N . GLU A 1 126 ? 32.055 19.511 49.776 1.00 0.00 173 GLU A N 5
ATOM 10978 C CA . GLU A 1 126 ? 32.341 18.190 49.188 1.00 0.00 173 GLU A CA 5
ATOM 10979 C C . GLU A 1 126 ? 33.526 18.201 48.208 1.00 0.00 173 GLU A C 5
ATOM 10980 O O . GLU A 1 126 ? 34.630 17.810 48.590 1.00 0.00 173 GLU A O 5
ATOM 10992 N N . ASP A 1 127 ? 33.309 18.640 46.964 1.00 0.00 174 ASP A N 5
ATOM 10993 C CA . ASP A 1 127 ? 34.326 18.746 45.908 1.00 0.00 174 ASP A CA 5
ATOM 10994 C C . ASP A 1 127 ? 33.927 19.606 44.697 1.00 0.00 174 ASP A C 5
ATOM 10995 O O . ASP A 1 127 ? 33.048 19.216 43.921 1.00 0.00 174 ASP A O 5
ATOM 11004 N N . PRO A 1 128 ? 34.545 20.789 44.502 1.00 0.00 175 PRO A N 5
ATOM 11005 C CA . PRO A 1 128 ? 34.326 21.594 43.305 1.00 0.00 175 PRO A CA 5
ATOM 11006 C C . PRO A 1 128 ? 35.079 21.091 42.062 1.00 0.00 175 PRO A C 5
ATOM 11007 O O . PRO A 1 128 ? 34.552 21.243 40.962 1.00 0.00 175 PRO A O 5
ATOM 11018 N N . LYS A 1 129 ? 36.250 20.447 42.190 1.00 0.00 176 LYS A N 5
ATOM 11019 C CA . LYS A 1 129 ? 37.062 19.978 41.045 1.00 0.00 176 LYS A CA 5
ATOM 11020 C C . LYS A 1 129 ? 36.329 19.132 39.986 1.00 0.00 176 LYS A C 5
ATOM 11021 O O . LYS A 1 129 ? 36.284 19.546 38.826 1.00 0.00 176 LYS A O 5
ATOM 11040 N N . PRO A 1 130 ? 35.749 17.969 40.349 1.00 0.00 177 PRO A N 5
ATOM 11041 C CA . PRO A 1 130 ? 35.170 17.014 39.394 1.00 0.00 177 PRO A CA 5
ATOM 11042 C C . PRO A 1 130 ? 33.979 17.619 38.638 1.00 0.00 177 PRO A C 5
ATOM 11043 O O . PRO A 1 130 ? 33.728 17.290 37.479 1.00 0.00 177 PRO A O 5
ATOM 11054 N N . PHE A 1 131 ? 33.288 18.558 39.282 1.00 0.00 178 PHE A N 5
ATOM 11055 C CA . PHE A 1 131 ? 32.229 19.367 38.706 1.00 0.00 178 PHE A CA 5
ATOM 11056 C C . PHE A 1 131 ? 32.627 20.362 37.611 1.00 0.00 178 PHE A C 5
ATOM 11057 O O . PHE A 1 131 ? 31.906 20.507 36.622 1.00 0.00 178 PHE A O 5
ATOM 11074 N N . ILE A 1 132 ? 33.781 21.022 37.758 1.00 0.00 179 ILE A N 5
ATOM 11075 C CA . ILE A 1 132 ? 34.302 21.982 36.765 1.00 0.00 179 ILE A CA 5
ATOM 11076 C C . ILE A 1 132 ? 34.809 21.277 35.506 1.00 0.00 179 ILE A C 5
ATOM 11077 O O . ILE A 1 132 ? 34.614 21.773 34.398 1.00 0.00 179 ILE A O 5
ATOM 11093 N N . ASP A 1 133 ? 35.381 20.081 35.654 1.00 0.00 180 ASP A N 5
ATOM 11094 C CA . ASP A 1 133 ? 35.951 19.299 34.543 1.00 0.00 180 ASP A CA 5
ATOM 11095 C C . ASP A 1 133 ? 34.936 18.967 33.421 1.00 0.00 180 ASP A C 5
ATOM 11096 O O . ASP A 1 133 ? 35.327 18.659 32.292 1.00 0.00 180 ASP A O 5
ATOM 11105 N N . GLN A 1 134 ? 33.633 19.097 33.714 1.00 0.00 181 GLN A N 5
ATOM 11106 C CA . GLN A 1 134 ? 32.510 18.773 32.827 1.00 0.00 181 GLN A CA 5
ATOM 11107 C C . GLN A 1 134 ? 31.597 19.966 32.482 1.00 0.00 181 GLN A C 5
ATOM 11108 O O . GLN A 1 134 ? 30.592 19.807 31.780 1.00 0.00 181 GLN A O 5
ATOM 11122 N N . LEU A 1 135 ? 31.924 21.156 32.994 1.00 0.00 182 LEU A N 5
ATOM 11123 C CA . LEU A 1 135 ? 31.241 22.410 32.675 1.00 0.00 182 LEU A CA 5
ATOM 11124 C C . LEU A 1 135 ? 31.427 22.805 31.194 1.00 0.00 182 LEU A C 5
ATOM 11125 O O . LEU A 1 135 ? 32.448 22.439 30.599 1.00 0.00 182 LEU A O 5
ATOM 11141 N N . PRO A 1 136 ? 30.494 23.587 30.606 1.00 0.00 183 PRO A N 5
ATOM 11142 C CA . PRO A 1 136 ? 30.501 23.986 29.193 1.00 0.00 183 PRO A CA 5
ATOM 11143 C C . PRO A 1 136 ? 31.855 24.499 28.697 1.00 0.00 183 PRO A C 5
ATOM 11144 O O . PRO A 1 136 ? 32.415 23.949 27.752 1.00 0.00 183 PRO A O 5
ATOM 11155 N N . ASP A 1 137 ? 32.408 25.502 29.379 1.00 0.00 184 ASP A N 5
ATOM 11156 C CA . ASP A 1 137 ? 33.711 26.102 29.058 1.00 0.00 184 ASP A CA 5
ATOM 11157 C C . ASP A 1 137 ? 34.815 25.711 30.070 1.00 0.00 184 ASP A C 5
ATOM 11158 O O . ASP A 1 137 ? 35.896 26.303 30.076 1.00 0.00 184 ASP A O 5
ATOM 11167 N N . GLY A 1 138 ? 34.562 24.740 30.957 1.00 0.00 185 GLY A N 5
ATOM 11168 C CA . GLY A 1 138 ? 35.428 24.436 32.104 1.00 0.00 185 GLY A CA 5
ATOM 11169 C C . GLY A 1 138 ? 35.379 25.531 33.178 1.00 0.00 185 GLY A C 5
ATOM 11170 O O . GLY A 1 138 ? 34.319 26.090 33.455 1.00 0.00 185 GLY A O 5
ATOM 11174 N N . GLU A 1 139 ? 36.518 25.893 33.776 1.00 0.00 186 GLU A N 5
ATOM 11175 C CA . GLU A 1 139 ? 36.603 27.006 34.747 1.00 0.00 186 GLU A CA 5
ATOM 11176 C C . GLU A 1 139 ? 36.127 28.350 34.159 1.00 0.00 186 GLU A C 5
ATOM 11177 O O . GLU A 1 139 ? 35.598 29.196 34.877 1.00 0.00 186 GLU A O 5
ATOM 11189 N N . ARG A 1 140 ? 36.220 28.523 32.835 1.00 0.00 187 ARG A N 5
ATOM 11190 C CA . ARG A 1 140 ? 35.743 29.708 32.103 1.00 0.00 187 ARG A CA 5
ATOM 11191 C C . ARG A 1 140 ? 34.209 29.819 32.070 1.00 0.00 187 ARG A C 5
ATOM 11192 O O . ARG A 1 140 ? 33.681 30.811 31.572 1.00 0.00 187 ARG A O 5
ATOM 11213 N N . SER A 1 141 ? 33.488 28.838 32.621 1.00 0.00 188 SER A N 5
ATOM 11214 C CA . SER A 1 141 ? 32.051 28.930 32.913 1.00 0.00 188 SER A CA 5
ATOM 11215 C C . SER A 1 141 ? 31.751 29.682 34.214 1.00 0.00 188 SER A C 5
ATOM 11216 O O . SER A 1 141 ? 30.589 29.968 34.484 1.00 0.00 188 SER A O 5
ATOM 11224 N N . LEU A 1 142 ? 32.778 30.018 35.010 1.00 0.00 189 LEU A N 5
ATOM 11225 C CA . LEU A 1 142 ? 32.685 30.783 36.243 1.00 0.00 189 LEU A CA 5
ATOM 11226 C C . LEU A 1 142 ? 33.239 32.214 36.098 1.00 0.00 189 LEU A C 5
ATOM 11227 O O . LEU A 1 142 ? 32.973 33.035 36.968 1.00 0.00 189 LEU A O 5
ATOM 11243 N N . TYR A 1 143 ? 33.977 32.570 35.034 1.00 0.00 190 TYR A N 5
ATOM 11244 C CA . TYR A 1 143 ? 34.525 33.933 34.884 1.00 0.00 190 TYR A CA 5
ATOM 11245 C C . TYR A 1 143 ? 34.733 34.442 33.449 1.00 0.00 190 TYR A C 5
ATOM 11246 O O . TYR A 1 143 ? 34.829 33.649 32.512 1.00 0.00 190 TYR A O 5
ATOM 11264 N N . ASP A 1 144 ? 34.857 35.765 33.280 1.00 0.00 191 ASP A N 5
ATOM 11265 C CA . ASP A 1 144 ? 35.124 36.423 31.986 1.00 0.00 191 ASP A CA 5
ATOM 11266 C C . ASP A 1 144 ? 36.550 36.970 31.791 1.00 0.00 191 ASP A C 5
ATOM 11267 O O . ASP A 1 144 ? 36.820 38.137 32.077 1.00 0.00 191 ASP A O 5
ATOM 11276 N N . LEU A 1 145 ? 37.451 36.150 31.252 1.00 0.00 192 LEU A N 5
ATOM 11277 C CA . LEU A 1 145 ? 38.793 36.553 30.805 1.00 0.00 192 LEU A CA 5
ATOM 11278 C C . LEU A 1 145 ? 38.916 36.359 29.280 1.00 0.00 192 LEU A C 5
ATOM 11279 O O . LEU A 1 145 ? 39.651 35.496 28.786 1.00 0.00 192 LEU A O 5
ATOM 11296 N N . GLY A 1 1 ? 66.469 40.276 43.365 1.00 0.00 48 GLY A N 6
ATOM 11297 C CA . GLY A 1 1 ? 65.612 41.464 43.282 1.00 0.00 48 GLY A CA 6
ATOM 11298 C C . GLY A 1 1 ? 64.148 41.085 43.212 1.00 0.00 48 GLY A C 6
ATOM 11299 O O . GLY A 1 1 ? 63.742 40.063 43.760 1.00 0.00 48 GLY A O 6
ATOM 11305 N N . SER A 1 2 ? 63.353 41.925 42.553 1.00 0.00 49 SER A N 6
ATOM 11306 C CA . SER A 1 2 ? 61.888 41.821 42.473 1.00 0.00 49 SER A CA 6
ATOM 11307 C C . SER A 1 2 ? 61.354 40.485 41.920 1.00 0.00 49 SER A C 6
ATOM 11308 O O . SER A 1 2 ? 61.720 40.053 40.825 1.00 0.00 49 SER A O 6
ATOM 11316 N N . LYS A 1 3 ? 60.425 39.863 42.657 1.00 0.00 50 LYS A N 6
ATOM 11317 C CA . LYS A 1 3 ? 59.557 38.761 42.203 1.00 0.00 50 LYS A CA 6
ATOM 11318 C C . LYS A 1 3 ? 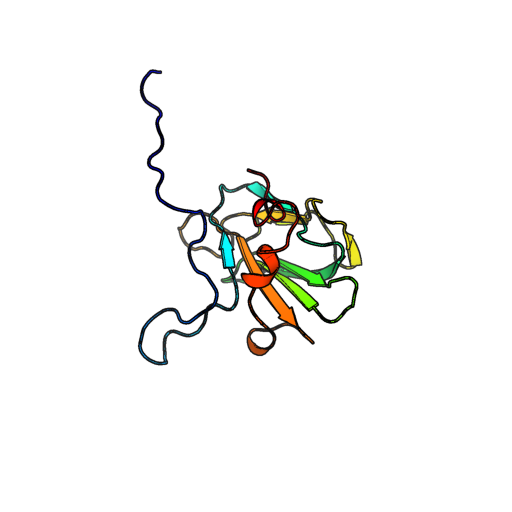58.305 39.289 41.490 1.00 0.00 50 LYS A C 6
ATOM 11319 O O . LYS A 1 3 ? 57.852 40.408 41.761 1.00 0.00 50 LYS A O 6
ATOM 11338 N N . TRP A 1 4 ? 57.725 38.462 40.618 1.00 0.00 51 TRP A N 6
ATOM 11339 C CA . TRP A 1 4 ? 56.591 38.819 39.753 1.00 0.00 51 TRP A CA 6
ATOM 11340 C C . TRP A 1 4 ? 55.507 37.733 39.691 1.00 0.00 51 TRP A C 6
ATOM 11341 O O . TRP A 1 4 ? 55.748 36.557 39.985 1.00 0.00 51 TRP A O 6
ATOM 11362 N N . GLU A 1 5 ? 54.299 38.126 39.294 1.00 0.00 52 GLU A N 6
ATOM 11363 C CA . GLU A 1 5 ? 53.178 37.222 39.020 1.00 0.00 52 GLU A CA 6
ATOM 11364 C C . GLU A 1 5 ? 53.418 36.325 37.788 1.00 0.00 52 GLU A C 6
ATOM 11365 O O . GLU A 1 5 ? 54.231 36.610 36.901 1.00 0.00 52 GLU A O 6
ATOM 11377 N N . ASP A 1 6 ? 52.687 35.214 37.747 1.00 0.00 53 ASP A N 6
ATOM 11378 C CA . ASP A 1 6 ? 52.768 34.152 36.743 1.00 0.00 53 ASP A CA 6
ATOM 11379 C C . ASP A 1 6 ? 51.450 33.392 36.535 1.00 0.00 53 ASP A C 6
ATOM 11380 O O . ASP A 1 6 ? 50.564 33.425 37.398 1.00 0.00 53 ASP A O 6
ATOM 11389 N N . PHE A 1 7 ? 51.323 32.682 35.411 1.00 0.00 54 PHE A N 6
ATOM 11390 C CA . PHE A 1 7 ? 50.254 31.705 35.190 1.00 0.00 54 PHE A CA 6
ATOM 11391 C C . PHE A 1 7 ? 50.573 30.282 35.680 1.00 0.00 54 PHE A C 6
ATOM 11392 O O . PHE A 1 7 ? 51.573 29.695 35.257 1.00 0.00 54 PHE A O 6
ATOM 11409 N N . PHE A 1 8 ? 49.723 29.710 36.535 1.00 0.00 55 PHE A N 6
ATOM 11410 C CA . PHE A 1 8 ? 49.776 28.293 36.908 1.00 0.00 55 PHE A CA 6
ATOM 11411 C C . PHE A 1 8 ? 49.447 27.321 35.757 1.00 0.00 55 PHE A C 6
ATOM 11412 O O . PHE A 1 8 ? 48.766 27.698 34.795 1.00 0.00 55 PHE A O 6
ATOM 11429 N N . ARG A 1 9 ? 49.917 26.070 35.842 1.00 0.00 56 ARG A N 6
ATOM 11430 C CA . ARG A 1 9 ? 49.694 24.999 34.855 1.00 0.00 56 ARG A CA 6
ATOM 11431 C C . ARG A 1 9 ? 48.219 24.872 34.428 1.00 0.00 56 ARG A C 6
ATOM 11432 O O . ARG A 1 9 ? 47.373 24.394 35.183 1.00 0.00 56 ARG A O 6
ATOM 11453 N N . GLY A 1 10 ? 47.898 25.340 33.219 1.00 0.00 57 GLY A N 6
ATOM 11454 C CA . GLY A 1 10 ? 46.565 25.293 32.593 1.00 0.00 57 GLY A CA 6
ATOM 11455 C C . GLY A 1 10 ? 45.426 26.103 33.249 1.00 0.00 57 GLY A C 6
ATOM 11456 O O . GLY A 1 10 ? 44.368 26.250 32.632 1.00 0.00 57 GLY A O 6
ATOM 11460 N N . SER A 1 11 ? 45.589 26.640 34.463 1.00 0.00 58 SER A N 6
ATOM 11461 C CA . SER A 1 11 ? 44.472 27.090 35.320 1.00 0.00 58 SER A CA 6
ATOM 11462 C C . SER A 1 11 ? 44.820 28.268 36.219 1.00 0.00 58 SER A C 6
ATOM 11463 O O . SER A 1 11 ? 45.974 28.428 36.615 1.00 0.00 58 SER A O 6
ATOM 11471 N N . ARG A 1 12 ? 43.821 29.073 36.601 1.00 0.00 59 ARG A N 6
ATOM 11472 C CA . ARG A 1 12 ? 44.010 30.285 37.428 1.00 0.00 59 ARG A CA 6
ATOM 11473 C C . ARG A 1 12 ? 44.049 30.063 38.951 1.00 0.00 59 ARG A C 6
ATOM 11474 O O . ARG A 1 12 ? 43.851 31.007 39.709 1.00 0.00 59 ARG A O 6
ATOM 11495 N N . ILE A 1 13 ? 44.239 28.829 39.426 1.00 0.00 60 ILE A N 6
ATOM 11496 C CA . ILE A 1 13 ? 44.021 28.478 40.841 1.00 0.00 60 ILE A CA 6
ATOM 11497 C C . ILE A 1 13 ? 45.259 28.707 41.730 1.00 0.00 60 ILE A C 6
ATOM 11498 O O . ILE A 1 13 ? 46.323 28.130 41.483 1.00 0.00 60 ILE A O 6
ATOM 11514 N N . THR A 1 14 ? 45.092 29.472 42.816 1.00 0.00 61 THR A N 6
ATOM 11515 C CA . THR A 1 14 ? 46.066 29.628 43.921 1.00 0.00 61 THR A CA 6
ATOM 11516 C C . THR A 1 14 ? 45.945 28.601 45.051 1.00 0.00 61 THR A C 6
ATOM 11517 O O . THR A 1 14 ? 46.955 28.105 45.548 1.00 0.00 61 THR A O 6
ATOM 11528 N N . GLU A 1 15 ? 44.721 28.200 45.397 1.00 0.00 62 GLU A N 6
ATOM 11529 C CA . GLU A 1 15 ? 44.421 27.111 46.338 1.00 0.00 62 GLU A CA 6
ATOM 11530 C C . GLU A 1 15 ? 43.221 26.276 45.873 1.00 0.00 62 GLU A C 6
ATOM 11531 O O . GLU A 1 15 ? 42.120 26.798 45.685 1.00 0.00 62 GLU A O 6
ATOM 11543 N N . THR A 1 16 ? 43.426 24.969 45.710 1.00 0.00 63 THR A N 6
ATOM 11544 C CA . THR A 1 16 ? 42.357 23.962 45.596 1.00 0.00 63 THR A CA 6
ATOM 11545 C C . THR A 1 16 ? 41.902 23.502 46.992 1.00 0.00 63 THR A C 6
ATOM 11546 O O . THR A 1 16 ? 42.346 24.037 48.017 1.00 0.00 63 THR A O 6
ATOM 11557 N N . PHE A 1 17 ? 40.982 22.538 47.063 1.00 0.00 64 PHE A N 6
ATOM 11558 C CA . PHE A 1 17 ? 40.424 22.033 48.321 1.00 0.00 64 PHE A CA 6
ATOM 11559 C C . PHE A 1 17 ? 41.570 21.281 49.026 1.00 0.00 64 PHE A C 6
ATOM 11560 O O . PHE A 1 17 ? 42.312 20.512 48.400 1.00 0.00 64 PHE A O 6
ATOM 11577 N N . GLY A 1 18 ? 41.734 21.517 50.329 1.00 0.00 65 GLY A N 6
ATOM 11578 C CA . GLY A 1 18 ? 42.880 21.027 51.098 1.00 0.00 65 GLY A CA 6
ATOM 11579 C C . GLY A 1 18 ? 43.153 21.885 52.332 1.00 0.00 65 GLY A C 6
ATOM 11580 O O . GLY A 1 18 ? 42.278 22.027 53.192 1.00 0.00 65 GLY A O 6
ATOM 11584 N N . LYS A 1 19 ? 44.353 22.467 52.416 1.00 0.00 66 LYS A N 6
ATOM 11585 C CA . LYS A 1 19 ? 44.832 23.284 53.539 1.00 0.00 66 LYS A CA 6
ATOM 11586 C C . LYS A 1 19 ? 45.743 24.433 53.092 1.00 0.00 66 LYS A C 6
ATOM 11587 O O . LYS A 1 19 ? 46.487 24.340 52.113 1.00 0.00 66 LYS A O 6
ATOM 11606 N N . TYR A 1 20 ? 45.692 25.513 53.865 1.00 0.00 67 TYR A N 6
ATOM 11607 C CA . TYR A 1 20 ? 46.612 26.641 53.772 1.00 0.00 67 TYR A CA 6
ATOM 11608 C C . TYR A 1 20 ? 48.072 26.257 54.069 1.00 0.00 67 TYR A C 6
ATOM 11609 O O . TYR A 1 20 ? 48.338 25.257 54.745 1.00 0.00 67 TYR A O 6
ATOM 11627 N N . GLN A 1 21 ? 49.030 27.075 53.629 1.00 0.00 68 GLN A N 6
ATOM 11628 C CA . GLN A 1 21 ? 50.418 26.978 54.096 1.00 0.00 68 GLN A CA 6
ATOM 11629 C C . GLN A 1 21 ? 50.541 27.174 55.622 1.00 0.00 68 GLN A C 6
ATOM 11630 O O . GLN A 1 21 ? 49.683 27.802 56.255 1.00 0.00 68 GLN A O 6
ATOM 11644 N N . HIS A 1 22 ? 51.622 26.642 56.207 1.00 0.00 69 HIS A N 6
ATOM 11645 C CA . HIS A 1 22 ? 51.862 26.552 57.657 1.00 0.00 69 HIS A CA 6
ATOM 11646 C C . HIS A 1 22 ? 50.833 25.671 58.408 1.00 0.00 69 HIS A C 6
ATOM 11647 O O . HIS A 1 22 ? 50.245 26.083 59.416 1.00 0.00 69 HIS A O 6
ATOM 11661 N N . SER A 1 23 ? 50.666 24.437 57.913 1.00 0.00 70 SER A N 6
ATOM 11662 C CA . SER A 1 23 ? 49.941 23.299 58.508 1.00 0.00 70 SER A CA 6
ATOM 11663 C C . SER A 1 23 ? 48.399 23.410 58.609 1.00 0.00 70 SER A C 6
ATOM 11664 O O . SER A 1 23 ? 47.844 24.507 58.492 1.00 0.00 70 SER A O 6
ATOM 11672 N N . PRO A 1 24 ? 47.671 22.279 58.772 1.00 0.00 71 PRO A N 6
ATOM 11673 C CA . PRO A 1 24 ? 46.202 22.232 58.731 1.00 0.00 71 PRO A CA 6
ATOM 11674 C C . PRO A 1 24 ? 45.496 22.532 60.070 1.00 0.00 71 PRO A C 6
ATOM 11675 O O . PRO A 1 24 ? 44.266 22.444 60.132 1.00 0.00 71 PRO A O 6
ATOM 11686 N N . PHE A 1 25 ? 46.227 22.837 61.149 1.00 0.00 72 PHE A N 6
ATOM 11687 C CA . PHE A 1 25 ? 45.653 23.068 62.482 1.00 0.00 72 PHE A CA 6
ATOM 11688 C C . PHE A 1 25 ? 45.013 24.463 62.482 1.00 0.00 72 PHE A C 6
ATOM 11689 O O . PHE A 1 25 ? 45.708 25.481 62.398 1.00 0.00 72 PHE A O 6
ATOM 11706 N N . ASP A 1 26 ? 43.679 24.515 62.523 1.00 0.00 73 ASP A N 6
ATOM 11707 C CA . ASP A 1 26 ? 42.911 25.732 62.235 1.00 0.00 73 ASP A CA 6
ATOM 11708 C C . ASP A 1 26 ? 43.211 26.375 60.862 1.00 0.00 73 ASP A C 6
ATOM 11709 O O . ASP A 1 26 ? 43.278 27.599 60.721 1.00 0.00 73 ASP A O 6
ATOM 11718 N N . GLY A 1 27 ? 43.462 25.532 59.852 1.00 0.00 74 GLY A N 6
ATOM 11719 C CA . GLY A 1 27 ? 44.063 25.915 58.567 1.00 0.00 74 GLY A CA 6
ATOM 11720 C C . GLY A 1 27 ? 43.558 25.147 57.339 1.00 0.00 74 GLY A C 6
ATOM 11721 O O . GLY A 1 27 ? 44.267 25.097 56.335 1.00 0.00 74 GLY A O 6
ATOM 11725 N N . LYS A 1 28 ? 42.376 24.520 57.381 1.00 0.00 75 LYS A N 6
ATOM 11726 C CA . LYS A 1 28 ? 41.779 23.816 56.223 1.00 0.00 75 LYS A CA 6
ATOM 11727 C C . LYS A 1 28 ? 41.012 24.759 55.279 1.00 0.00 75 LYS A C 6
ATOM 11728 O O . LYS A 1 28 ? 40.384 25.719 55.725 1.00 0.00 75 LYS A O 6
ATOM 11747 N N . HIS A 1 29 ? 41.063 24.485 53.972 1.00 0.00 76 HIS A N 6
ATOM 11748 C CA . HIS A 1 29 ? 40.429 25.260 52.893 1.00 0.00 76 HIS A CA 6
ATOM 11749 C C . HIS A 1 29 ? 39.344 24.426 52.190 1.00 0.00 76 HIS A C 6
ATOM 11750 O O . HIS A 1 29 ? 39.615 23.295 51.770 1.00 0.00 76 HIS A O 6
ATOM 11764 N N . TYR A 1 30 ? 38.132 24.978 52.045 1.00 0.00 77 TYR A N 6
ATOM 11765 C CA . TYR A 1 30 ? 36.937 24.249 51.591 1.00 0.00 77 TYR A CA 6
ATOM 11766 C C . TYR A 1 30 ? 36.403 24.661 50.200 1.00 0.00 77 TYR A C 6
ATOM 11767 O O . TYR A 1 30 ? 35.226 24.474 49.891 1.00 0.00 77 TYR A O 6
ATOM 11785 N N . GLY A 1 31 ? 37.251 25.243 49.342 1.00 0.00 78 GLY A N 6
ATOM 11786 C CA . GLY A 1 31 ? 36.858 25.747 48.018 1.00 0.00 78 GLY A CA 6
ATOM 11787 C C . GLY A 1 31 ? 37.975 25.720 46.968 1.00 0.00 78 GLY A C 6
ATOM 11788 O O . GLY A 1 31 ? 39.016 25.096 47.162 1.00 0.00 78 GLY A O 6
ATOM 11792 N N . ILE A 1 32 ? 37.738 26.410 45.852 1.00 0.00 79 ILE A N 6
ATOM 11793 C CA . ILE A 1 32 ? 38.675 26.640 44.742 1.00 0.00 79 ILE A CA 6
ATOM 11794 C C . ILE A 1 32 ? 38.919 28.154 44.587 1.00 0.00 79 ILE A C 6
ATOM 11795 O O . ILE A 1 32 ? 37.964 28.928 44.546 1.00 0.00 79 ILE A O 6
ATOM 11811 N N . ASP A 1 33 ? 40.183 28.574 44.513 1.00 0.00 80 ASP A N 6
ATOM 11812 C CA . ASP A 1 33 ? 40.617 29.989 44.504 1.00 0.00 80 ASP A CA 6
ATOM 11813 C C . ASP A 1 33 ? 41.181 30.526 43.167 1.00 0.00 80 ASP A C 6
ATOM 11814 O O . ASP A 1 33 ? 42.390 30.460 42.948 1.00 0.00 80 ASP A O 6
ATOM 11823 N N . PHE A 1 34 ? 40.336 31.064 42.277 1.00 0.00 81 PHE A N 6
ATOM 11824 C CA . PHE A 1 34 ? 40.731 31.652 40.981 1.00 0.00 81 PHE A CA 6
ATOM 11825 C C . PHE A 1 34 ? 41.302 33.076 41.065 1.00 0.00 81 PHE A C 6
ATOM 11826 O O . PHE A 1 34 ? 40.540 34.016 41.286 1.00 0.00 81 PHE A O 6
ATOM 11843 N N . ALA A 1 35 ? 42.607 33.272 40.864 1.00 0.00 82 ALA A N 6
ATOM 11844 C CA . ALA A 1 35 ? 43.233 34.597 40.795 1.00 0.00 82 ALA A CA 6
ATOM 11845 C C . ALA A 1 35 ? 42.778 35.379 39.551 1.00 0.00 82 ALA A C 6
ATOM 11846 O O . ALA A 1 35 ? 42.896 34.881 38.428 1.00 0.00 82 ALA A O 6
ATOM 11853 N N . LEU A 1 36 ? 42.284 36.609 39.751 1.00 0.00 83 LEU A N 6
ATOM 11854 C CA . LEU A 1 36 ? 41.661 37.429 38.701 1.00 0.00 83 LEU A CA 6
ATOM 11855 C C . LEU A 1 36 ? 42.111 38.906 38.731 1.00 0.00 83 LEU A C 6
ATOM 11856 O O . LEU A 1 36 ? 42.540 39.407 39.775 1.00 0.00 83 LEU A O 6
ATOM 11872 N N . PRO A 1 37 ? 41.964 39.638 37.611 1.00 0.00 84 PRO A N 6
ATOM 11873 C CA . PRO A 1 37 ? 41.968 41.100 37.603 1.00 0.00 84 PRO A CA 6
ATOM 11874 C C . PRO A 1 37 ? 40.731 41.665 38.327 1.00 0.00 84 PRO A C 6
ATOM 11875 O O . PRO A 1 37 ? 39.639 41.083 38.279 1.00 0.00 84 PRO A O 6
ATOM 11886 N N . LYS A 1 38 ? 40.882 42.809 39.009 1.00 0.00 85 LYS A N 6
ATOM 11887 C CA . LYS A 1 38 ? 39.810 43.395 39.830 1.00 0.00 85 LYS A CA 6
ATOM 11888 C C . LYS A 1 38 ? 38.631 43.844 38.961 1.00 0.00 85 LYS A C 6
ATOM 11889 O O . LYS A 1 38 ? 38.805 44.531 37.951 1.00 0.00 85 LYS A O 6
ATOM 11908 N N . GLY A 1 39 ? 37.420 43.463 39.361 1.00 0.00 86 GLY A N 6
ATOM 11909 C CA . GLY A 1 39 ? 36.184 43.760 38.639 1.00 0.00 86 GLY A CA 6
ATOM 11910 C C . GLY A 1 39 ? 35.773 42.726 37.586 1.00 0.00 86 GLY A C 6
ATOM 11911 O O . GLY A 1 39 ? 34.677 42.871 37.041 1.00 0.00 86 GLY A O 6
ATOM 11915 N N . THR A 1 40 ? 36.569 41.671 37.335 1.00 0.00 87 THR A N 6
ATOM 11916 C CA . THR A 1 40 ? 36.152 40.541 36.481 1.00 0.00 87 THR A CA 6
ATOM 11917 C C . THR A 1 40 ? 34.758 40.021 36.839 1.00 0.00 87 THR A C 6
ATOM 11918 O O . THR A 1 40 ? 34.564 39.591 37.985 1.00 0.00 87 THR A O 6
ATOM 11929 N N . PRO A 1 41 ? 33.802 40.012 35.893 1.00 0.00 88 PRO A N 6
ATOM 11930 C CA . PRO A 1 41 ? 32.491 39.450 36.149 1.00 0.00 88 PRO A CA 6
ATOM 11931 C C . PRO A 1 41 ? 32.554 37.927 36.324 1.00 0.00 88 PRO A C 6
ATOM 11932 O O . PRO A 1 41 ? 33.129 37.195 35.512 1.00 0.00 88 PRO A O 6
ATOM 11943 N N . ILE A 1 42 ? 31.954 37.464 37.416 1.00 0.00 89 ILE A N 6
ATOM 11944 C CA . ILE A 1 42 ? 31.773 36.051 37.759 1.00 0.00 89 ILE A CA 6
ATOM 11945 C C . ILE A 1 42 ? 30.491 35.551 37.093 1.00 0.00 89 ILE A C 6
ATOM 11946 O O . ILE A 1 42 ? 29.428 36.165 37.245 1.00 0.00 89 ILE A O 6
ATOM 11962 N N . LYS A 1 43 ? 30.593 34.441 36.362 1.00 0.00 90 LYS A N 6
ATOM 11963 C CA . LYS A 1 43 ? 29.476 33.826 35.625 1.00 0.00 90 LYS A CA 6
ATOM 11964 C C . LYS A 1 43 ? 28.921 32.640 36.425 1.00 0.00 90 LYS A C 6
ATOM 11965 O O . LYS A 1 43 ? 29.656 31.982 37.159 1.00 0.00 90 LYS A O 6
ATOM 11984 N N . ALA A 1 44 ? 27.629 32.355 36.290 1.00 0.00 91 ALA A N 6
ATOM 11985 C CA . ALA A 1 44 ? 27.016 31.176 36.906 1.00 0.00 91 ALA A CA 6
ATOM 11986 C C . ALA A 1 44 ? 27.525 29.873 36.233 1.00 0.00 91 ALA A C 6
ATOM 11987 O O . ALA A 1 44 ? 27.504 29.790 35.007 1.00 0.00 91 ALA A O 6
ATOM 11994 N N . PRO A 1 45 ? 27.928 28.824 36.975 1.00 0.00 92 PRO A N 6
ATOM 11995 C CA . PRO A 1 45 ? 28.335 27.536 36.394 1.00 0.00 92 PRO A CA 6
ATOM 11996 C C . PRO A 1 45 ? 27.140 26.709 35.890 1.00 0.00 92 PRO A C 6
ATOM 11997 O O . PRO A 1 45 ? 27.236 25.957 34.922 1.00 0.00 92 PRO A O 6
ATOM 12008 N N . THR A 1 46 ? 26.004 26.848 36.565 1.00 0.00 93 THR A N 6
ATOM 12009 C CA . THR A 1 46 ? 24.780 26.049 36.423 1.00 0.00 93 THR A CA 6
ATOM 12010 C C . THR A 1 46 ? 23.585 26.999 36.528 1.00 0.00 93 THR A C 6
ATOM 12011 O O . THR A 1 46 ? 23.708 28.125 37.019 1.00 0.00 93 THR A O 6
ATOM 12022 N N . ASN A 1 47 ? 22.408 26.586 36.053 1.00 0.00 94 ASN A N 6
ATOM 12023 C CA . ASN A 1 47 ? 21.185 27.336 36.315 1.00 0.00 94 ASN A CA 6
ATOM 12024 C C . ASN A 1 47 ? 20.749 27.108 37.781 1.00 0.00 94 ASN A C 6
ATOM 12025 O O . ASN A 1 47 ? 20.806 25.985 38.293 1.00 0.00 94 ASN A O 6
ATOM 12036 N N . GLY A 1 48 ? 20.339 28.180 38.458 1.00 0.00 95 GLY A N 6
ATOM 12037 C CA . GLY A 1 48 ? 19.979 28.153 39.892 1.00 0.00 95 GLY A CA 6
ATOM 12038 C C . GLY A 1 48 ? 19.235 29.407 40.372 1.00 0.00 95 GLY A C 6
ATOM 12039 O O . GLY A 1 48 ? 18.678 30.131 39.547 1.00 0.00 95 GLY A O 6
ATOM 12043 N N . LYS A 1 49 ? 19.233 29.693 41.683 1.00 0.00 96 LYS A N 6
ATOM 12044 C CA . LYS A 1 49 ? 18.629 30.902 42.285 1.00 0.00 96 LYS A CA 6
ATOM 12045 C C . LYS A 1 49 ? 19.340 31.356 43.566 1.00 0.00 96 LYS A C 6
ATOM 12046 O O . LYS A 1 49 ? 19.821 30.539 44.343 1.00 0.00 96 LYS A O 6
ATOM 12065 N N . VAL A 1 50 ? 19.423 32.668 43.790 1.00 0.00 97 VAL A N 6
ATOM 12066 C CA . VAL A 1 50 ? 20.047 33.262 44.990 1.00 0.00 97 VAL A CA 6
ATOM 12067 C C . VAL A 1 50 ? 19.259 33.067 46.288 1.00 0.00 97 VAL A C 6
ATOM 12068 O O . VAL A 1 50 ? 18.097 33.464 46.349 1.00 0.00 97 VAL A O 6
ATOM 12081 N N . THR A 1 51 ? 19.903 32.542 47.335 1.00 0.00 98 THR A N 6
ATOM 12082 C CA . THR A 1 51 ? 19.289 32.293 48.666 1.00 0.00 98 THR A CA 6
ATOM 12083 C C . THR A 1 51 ? 19.723 33.338 49.702 1.00 0.00 98 THR A C 6
ATOM 12084 O O . THR A 1 51 ? 18.899 33.812 50.494 1.00 0.00 98 THR A O 6
ATOM 12095 N N . ARG A 1 52 ? 21.016 33.703 49.703 1.00 0.00 99 ARG A N 6
ATOM 12096 C CA . ARG A 1 52 ? 21.679 34.439 50.794 1.00 0.00 99 ARG A CA 6
ATOM 12097 C C . ARG A 1 52 ? 22.767 35.368 50.245 1.00 0.00 99 ARG A C 6
ATOM 12098 O O . ARG A 1 52 ? 23.473 35.020 49.300 1.00 0.00 99 ARG A O 6
ATOM 12119 N N . ILE A 1 53 ? 22.881 36.564 50.810 1.00 0.00 100 ILE A N 6
ATOM 12120 C CA . ILE A 1 53 ? 23.766 37.647 50.349 1.00 0.00 100 ILE A CA 6
ATOM 12121 C C . ILE A 1 53 ? 24.301 38.423 51.565 1.00 0.00 100 ILE A C 6
ATOM 12122 O O . ILE A 1 53 ? 23.540 39.128 52.228 1.00 0.00 100 ILE A O 6
ATOM 12138 N N . PHE A 1 54 ? 25.600 38.300 51.859 1.00 0.00 101 PHE A N 6
ATOM 12139 C CA . PHE A 1 54 ? 26.204 38.802 53.114 1.00 0.00 101 PHE A CA 6
ATOM 12140 C C . PHE A 1 54 ? 27.711 39.105 52.966 1.00 0.00 101 PHE A C 6
ATOM 12141 O O . PHE A 1 54 ? 28.263 39.012 51.871 1.00 0.00 101 PHE A O 6
ATOM 12158 N N . ASN A 1 55 ? 28.398 39.474 54.057 1.00 0.00 102 ASN A N 6
ATOM 12159 C CA . ASN A 1 55 ? 29.844 39.771 54.079 1.00 0.00 102 ASN A CA 6
ATOM 12160 C C . ASN A 1 55 ? 30.527 39.284 55.377 1.00 0.00 102 ASN A C 6
ATOM 12161 O O . ASN A 1 55 ? 29.854 39.030 56.379 1.00 0.00 102 ASN A O 6
ATOM 12172 N N . ASN A 1 56 ? 31.862 39.195 55.353 1.00 0.00 103 ASN A N 6
ATOM 12173 C CA . ASN A 1 56 ? 32.735 38.724 56.438 1.00 0.00 103 ASN A CA 6
ATOM 12174 C C . ASN A 1 56 ? 34.067 39.516 56.498 1.00 0.00 103 ASN A C 6
ATOM 12175 O O . ASN A 1 56 ? 34.540 40.038 55.484 1.00 0.00 103 ASN A O 6
ATOM 12186 N N . GLU A 1 57 ? 34.711 39.600 57.669 1.00 0.00 104 GLU A N 6
ATOM 12187 C CA . GLU A 1 57 ? 35.914 40.425 57.889 1.00 0.00 104 GLU A CA 6
ATOM 12188 C C . GLU A 1 57 ? 37.155 40.013 57.065 1.00 0.00 104 GLU A C 6
ATOM 12189 O O . GLU A 1 57 ? 37.940 40.883 56.682 1.00 0.00 104 GLU A O 6
ATOM 12201 N N . LEU A 1 58 ? 37.320 38.721 56.751 1.00 0.00 105 LEU A N 6
ATOM 12202 C CA . LEU A 1 58 ? 38.503 38.161 56.070 1.00 0.00 105 LEU A CA 6
ATOM 12203 C C . LEU A 1 58 ? 38.164 37.360 54.799 1.00 0.00 105 LEU A C 6
ATOM 12204 O O . LEU A 1 58 ? 39.027 37.199 53.933 1.00 0.00 105 LEU A O 6
ATOM 12220 N N . GLY A 1 59 ? 36.909 36.924 54.656 1.00 0.00 106 GLY A N 6
ATOM 12221 C CA . GLY A 1 59 ? 36.334 36.345 53.434 1.00 0.00 106 GLY A CA 6
ATOM 12222 C C . GLY A 1 59 ? 35.751 37.378 52.458 1.00 0.00 106 GLY A C 6
ATOM 12223 O O . GLY A 1 59 ? 35.388 37.025 51.337 1.00 0.00 106 GLY A O 6
ATOM 12227 N N . GLY A 1 60 ? 35.662 38.649 52.867 1.00 0.00 107 GLY A N 6
ATOM 12228 C CA . GLY A 1 60 ? 35.117 39.727 52.040 1.00 0.00 107 GLY A CA 6
ATOM 12229 C C . GLY A 1 60 ? 33.600 39.631 51.852 1.00 0.00 107 GLY A C 6
ATOM 12230 O O . GLY A 1 60 ? 32.888 39.091 52.703 1.00 0.00 107 GLY A O 6
ATOM 12234 N N . LYS A 1 61 ? 33.085 40.155 50.736 1.00 0.00 108 LYS A N 6
ATOM 12235 C CA . LYS A 1 61 ? 31.682 39.955 50.343 1.00 0.00 108 LYS A CA 6
ATOM 12236 C C . LYS A 1 61 ? 31.414 38.543 49.836 1.00 0.00 108 LYS A C 6
ATOM 12237 O O . LYS A 1 61 ? 32.264 37.948 49.169 1.00 0.00 108 LYS A O 6
ATOM 12256 N N . VAL A 1 62 ? 30.193 38.069 50.084 1.00 0.00 109 VAL A N 6
ATOM 12257 C CA . VAL A 1 62 ? 29.712 36.731 49.733 1.00 0.00 109 VAL A CA 6
ATOM 12258 C C . VAL A 1 62 ? 28.374 36.696 49.002 1.00 0.00 109 VAL A C 6
ATOM 12259 O O . VAL A 1 62 ? 27.410 37.355 49.402 1.00 0.00 109 VAL A O 6
ATOM 12272 N N . LEU A 1 63 ? 28.299 35.893 47.942 1.00 0.00 110 LEU A N 6
ATOM 12273 C CA . LEU A 1 63 ? 27.062 35.525 47.249 1.00 0.00 110 LEU A CA 6
ATOM 12274 C C . LEU A 1 63 ? 26.765 34.043 47.483 1.00 0.00 110 LEU A C 6
ATOM 12275 O O . LEU A 1 63 ? 27.671 33.212 47.374 1.00 0.00 110 LEU A O 6
ATOM 12291 N N . GLN A 1 64 ? 25.512 33.712 47.795 1.00 0.00 111 GLN A N 6
ATOM 12292 C CA . GLN A 1 64 ? 25.073 32.331 47.993 1.00 0.00 111 GLN A CA 6
ATOM 12293 C C . GLN A 1 64 ? 23.939 31.922 47.040 1.00 0.00 111 GLN A C 6
ATOM 12294 O O . GLN A 1 64 ? 22.866 32.530 47.025 1.00 0.00 111 GLN A O 6
ATOM 12308 N N . ILE A 1 65 ? 24.155 30.843 46.286 1.00 0.00 112 ILE A N 6
ATOM 12309 C CA . ILE A 1 65 ? 23.197 30.305 45.300 1.00 0.00 112 ILE A CA 6
ATOM 12310 C C . ILE A 1 65 ? 22.793 28.871 45.647 1.00 0.00 112 ILE A C 6
ATOM 12311 O O . ILE A 1 65 ? 23.631 28.056 46.023 1.00 0.00 112 ILE A O 6
ATOM 12327 N N . ALA A 1 66 ? 21.511 28.572 45.465 1.00 0.00 113 ALA A N 6
ATOM 12328 C CA . ALA A 1 66 ? 20.919 27.246 45.454 1.00 0.00 113 ALA A CA 6
ATOM 12329 C C . ALA A 1 66 ? 20.827 26.719 44.010 1.00 0.00 113 ALA A C 6
ATOM 12330 O O . ALA A 1 66 ? 20.338 27.410 43.111 1.00 0.00 113 ALA A O 6
ATOM 12337 N N . GLU A 1 67 ? 21.276 25.486 43.771 1.00 0.00 114 GLU A N 6
ATOM 12338 C CA . GLU A 1 67 ? 21.103 24.809 42.480 1.00 0.00 114 GLU A CA 6
ATOM 12339 C C . GLU A 1 67 ? 19.692 24.253 42.257 1.00 0.00 114 GLU A C 6
ATOM 12340 O O . GLU A 1 67 ? 18.970 23.942 43.206 1.00 0.00 114 GLU A O 6
ATOM 12352 N N . ASP A 1 68 ? 19.313 24.093 40.986 1.00 0.00 115 ASP A N 6
ATOM 12353 C CA . ASP A 1 68 ? 17.972 23.695 40.515 1.00 0.00 115 ASP A CA 6
ATOM 12354 C C . ASP A 1 68 ? 17.650 22.224 40.888 1.00 0.00 115 ASP A C 6
ATOM 12355 O O . ASP A 1 68 ? 16.489 21.809 40.844 1.00 0.00 115 ASP A O 6
ATOM 12364 N N . ASN A 1 69 ? 18.646 21.439 41.327 1.00 0.00 116 ASN A N 6
ATOM 12365 C CA . ASN A 1 69 ? 18.457 20.127 41.969 1.00 0.00 116 ASN A CA 6
ATOM 12366 C C . ASN A 1 69 ? 17.864 20.188 43.393 1.00 0.00 116 ASN A C 6
ATOM 12367 O O . ASN A 1 69 ? 17.465 19.152 43.922 1.00 0.00 116 ASN A O 6
ATOM 12378 N N . GLY A 1 70 ? 17.825 21.363 44.028 1.00 0.00 117 GLY A N 6
ATOM 12379 C CA . GLY A 1 70 ? 17.214 21.584 45.343 1.00 0.00 117 GLY A CA 6
ATOM 12380 C C . GLY A 1 70 ? 18.007 21.096 46.565 1.00 0.00 117 GLY A C 6
ATOM 12381 O O . GLY A 1 70 ? 17.547 21.322 47.686 1.00 0.00 117 GLY A O 6
ATOM 12385 N N . GLU A 1 71 ? 19.175 20.461 46.386 1.00 0.00 118 GLU A N 6
ATOM 12386 C CA . GLU A 1 71 ? 20.000 19.896 47.471 1.00 0.00 118 GLU A CA 6
ATOM 12387 C C . GLU A 1 71 ? 21.355 20.608 47.612 1.00 0.00 118 GLU A C 6
ATOM 12388 O O . GLU A 1 71 ? 21.873 20.755 48.724 1.00 0.00 118 GLU A O 6
ATOM 12400 N N . TYR A 1 72 ? 21.937 21.028 46.486 1.00 0.00 119 TYR A N 6
ATOM 12401 C CA . TYR A 1 72 ? 23.251 21.661 46.405 1.00 0.00 119 TYR A CA 6
ATOM 12402 C C . TYR A 1 72 ? 23.283 23.187 46.549 1.00 0.00 119 TYR A C 6
ATOM 12403 O O . TYR A 1 72 ? 22.408 23.880 46.017 1.00 0.00 119 TYR A O 6
ATOM 12421 N N . HIS A 1 73 ? 24.323 23.705 47.207 1.00 0.00 120 HIS A N 6
ATOM 12422 C CA . HIS A 1 73 ? 24.608 25.135 47.360 1.00 0.00 120 HIS A CA 6
ATOM 12423 C C . HIS A 1 73 ? 25.977 25.520 46.811 1.00 0.00 120 HIS A C 6
ATOM 12424 O O . HIS A 1 73 ? 26.929 24.738 46.815 1.00 0.00 120 HIS A O 6
ATOM 12438 N N . GLN A 1 74 ? 26.077 26.775 46.399 1.00 0.00 121 GLN A N 6
ATOM 12439 C CA . GLN A 1 74 ? 27.284 27.444 45.947 1.00 0.00 121 GLN A CA 6
ATOM 12440 C C . GLN A 1 74 ? 27.554 28.651 46.844 1.00 0.00 121 GLN A C 6
ATOM 12441 O O . GLN A 1 74 ? 26.631 29.411 47.163 1.00 0.00 121 GLN A O 6
ATOM 12455 N N . TRP A 1 75 ? 28.824 28.852 47.183 1.00 0.00 122 TRP A N 6
ATOM 12456 C CA . TRP A 1 75 ? 29.364 30.105 47.690 1.00 0.00 122 TRP A CA 6
ATOM 12457 C C . TRP A 1 75 ? 30.365 30.750 46.732 1.00 0.00 122 TRP A C 6
ATOM 12458 O O . TRP A 1 75 ? 31.140 30.048 46.081 1.00 0.00 122 TRP A O 6
ATOM 12479 N N . TYR A 1 76 ? 30.408 32.082 46.752 1.00 0.00 123 TYR A N 6
ATOM 12480 C CA . TYR A 1 76 ? 31.378 32.918 46.050 1.00 0.00 123 TYR A CA 6
ATOM 12481 C C . TYR A 1 76 ? 31.869 33.972 47.052 1.00 0.00 123 TYR A C 6
ATOM 12482 O O . TYR A 1 76 ? 31.151 34.937 47.315 1.00 0.00 123 TYR A O 6
ATOM 12500 N N . LEU A 1 77 ? 33.045 33.759 47.652 1.00 0.00 124 LEU A N 6
ATOM 12501 C CA . LEU A 1 77 ? 33.709 34.713 48.562 1.00 0.00 124 LEU A CA 6
ATOM 12502 C C . LEU A 1 77 ? 34.683 35.624 47.776 1.00 0.00 124 LEU A C 6
ATOM 12503 O O . LEU A 1 77 ? 35.085 35.286 46.657 1.00 0.00 124 LEU A O 6
ATOM 12519 N N . HIS A 1 78 ? 35.097 36.741 48.391 1.00 0.00 125 HIS A N 6
ATOM 12520 C CA . HIS A 1 78 ? 35.992 37.783 47.843 1.00 0.00 125 HIS A CA 6
ATOM 12521 C C . HIS A 1 78 ? 35.409 38.585 46.656 1.00 0.00 125 HIS A C 6
ATOM 12522 O O . HIS A 1 78 ? 36.089 38.906 45.680 1.00 0.00 125 HIS A O 6
ATOM 12536 N N . LEU A 1 79 ? 34.119 38.927 46.721 1.00 0.00 126 LEU A N 6
ATOM 12537 C CA . LEU A 1 79 ? 33.455 39.766 45.710 1.00 0.00 126 LEU A CA 6
ATOM 12538 C C . LEU A 1 79 ? 33.657 41.274 45.958 1.00 0.00 126 LEU A C 6
ATOM 12539 O O . LEU A 1 79 ? 33.848 41.709 47.093 1.00 0.00 126 LEU A O 6
ATOM 12555 N N . ASP A 1 80 ? 33.582 42.081 44.895 1.00 0.00 127 ASP A N 6
ATOM 12556 C CA . ASP A 1 80 ? 33.571 43.554 44.956 1.00 0.00 127 ASP A CA 6
ATOM 12557 C C . ASP A 1 80 ? 32.116 44.040 45.008 1.00 0.00 127 ASP A C 6
ATOM 12558 O O . ASP A 1 80 ? 31.785 44.914 45.812 1.00 0.00 127 ASP A O 6
ATOM 12567 N N . LYS A 1 81 ? 31.279 43.477 44.122 1.00 0.00 128 LYS A N 6
ATOM 12568 C CA . LYS A 1 81 ? 29.907 43.894 43.824 1.00 0.00 128 LYS A CA 6
ATOM 12569 C C . LYS A 1 81 ? 29.031 42.746 43.319 1.00 0.00 128 LYS A C 6
ATOM 12570 O O . LYS A 1 81 ? 29.549 41.759 42.794 1.00 0.00 128 LYS A O 6
ATOM 12589 N N . TYR A 1 82 ? 27.713 42.912 43.407 1.00 0.00 129 TYR A N 6
ATOM 12590 C CA . TYR A 1 82 ? 26.698 41.970 42.921 1.00 0.00 129 TYR A CA 6
ATOM 12591 C C . TYR A 1 82 ? 26.047 42.452 41.606 1.00 0.00 129 TYR A C 6
ATOM 12592 O O . TYR A 1 82 ? 25.878 43.653 41.384 1.00 0.00 129 TYR A O 6
ATOM 12610 N N . ASN A 1 83 ? 25.642 41.501 40.754 1.00 0.00 130 ASN A N 6
ATOM 12611 C CA . ASN A 1 83 ? 24.793 41.715 39.566 1.00 0.00 130 ASN A CA 6
ATOM 12612 C C . ASN A 1 83 ? 23.355 41.176 39.768 1.00 0.00 130 ASN A C 6
ATOM 12613 O O . ASN A 1 83 ? 22.495 41.372 38.910 1.00 0.00 130 ASN A O 6
ATOM 12624 N N . VAL A 1 84 ? 23.106 40.451 40.865 1.00 0.00 131 VAL A N 6
ATOM 12625 C CA . VAL A 1 84 ? 21.787 39.890 41.254 1.00 0.00 131 VAL A CA 6
ATOM 12626 C C . VAL A 1 84 ? 21.412 40.280 42.694 1.00 0.00 131 VAL A C 6
ATOM 12627 O O . VAL A 1 84 ? 22.212 40.891 43.409 1.00 0.00 131 VAL A O 6
ATOM 12640 N N . LYS A 1 85 ? 20.199 39.912 43.128 1.00 0.00 132 LYS A N 6
ATOM 12641 C CA . LYS A 1 85 ? 19.718 40.018 44.525 1.00 0.00 132 LYS A CA 6
ATOM 12642 C C . LYS A 1 85 ? 19.088 38.701 45.003 1.00 0.00 132 LYS A C 6
ATOM 12643 O O . LYS A 1 85 ? 18.855 37.800 44.196 1.00 0.00 132 LYS A O 6
ATOM 12662 N N . VAL A 1 86 ? 18.805 38.563 46.306 1.00 0.00 133 VAL A N 6
ATOM 12663 C CA . VAL A 1 86 ? 18.142 37.378 46.877 1.00 0.00 133 VAL A CA 6
ATOM 12664 C C . VAL A 1 86 ? 16.829 37.131 46.126 1.00 0.00 133 VAL A C 6
ATOM 12665 O O . VAL A 1 86 ? 16.030 38.040 45.880 1.00 0.00 133 VAL A O 6
ATOM 12678 N N . GLY A 1 87 ? 16.630 35.874 45.742 1.00 0.00 134 GLY A N 6
ATOM 12679 C CA . GLY A 1 87 ? 15.420 35.393 45.067 1.00 0.00 134 GLY A CA 6
ATOM 12680 C C . GLY A 1 87 ? 15.444 35.494 43.538 1.00 0.00 134 GLY A C 6
ATOM 12681 O O . GLY A 1 87 ? 14.408 35.284 42.904 1.00 0.00 134 GLY A O 6
ATOM 12685 N N . ASP A 1 88 ? 16.590 35.820 42.934 1.00 0.00 135 ASP A N 6
ATOM 12686 C CA . ASP A 1 88 ? 16.771 35.881 41.486 1.00 0.00 135 ASP A CA 6
ATOM 12687 C C . ASP A 1 88 ? 17.136 34.539 40.867 1.00 0.00 135 ASP A C 6
ATOM 12688 O O . ASP A 1 88 ? 18.137 33.942 41.269 1.00 0.00 135 ASP A O 6
ATOM 12697 N N . ARG A 1 89 ? 16.365 34.074 39.880 1.00 0.00 136 ARG A N 6
ATOM 12698 C CA . ARG A 1 89 ? 16.753 32.915 39.072 1.00 0.00 136 ARG A CA 6
ATOM 12699 C C . ARG A 1 89 ? 17.836 33.279 38.051 1.00 0.00 136 ARG A C 6
ATOM 12700 O O . ARG A 1 89 ? 17.781 34.340 37.419 1.00 0.00 136 ARG A O 6
ATOM 12721 N N . VAL A 1 90 ? 18.800 32.377 37.881 1.00 0.00 137 VAL A N 6
ATOM 12722 C CA . VAL A 1 90 ? 19.963 32.505 36.988 1.00 0.00 137 VAL A CA 6
ATOM 12723 C C . VAL A 1 90 ? 20.116 31.309 36.042 1.00 0.00 137 VAL A C 6
ATOM 12724 O O . VAL A 1 90 ? 19.550 30.238 36.281 1.00 0.00 137 VAL A O 6
ATOM 12737 N N . LYS A 1 91 ? 20.937 31.477 34.994 1.00 0.00 138 LYS A N 6
ATOM 12738 C CA . LYS A 1 91 ? 21.271 30.467 33.982 1.00 0.00 138 LYS A CA 6
ATOM 12739 C C . LYS A 1 91 ? 22.787 30.415 33.766 1.00 0.00 138 LYS A C 6
ATOM 12740 O O . LYS A 1 91 ? 23.439 31.455 33.745 1.00 0.00 138 LYS A O 6
ATOM 12759 N N . ALA A 1 92 ? 23.337 29.213 33.604 1.00 0.00 139 ALA A N 6
ATOM 12760 C CA . ALA A 1 92 ? 24.751 28.972 33.314 1.00 0.00 139 ALA A CA 6
ATOM 12761 C C . ALA A 1 92 ? 25.331 29.931 32.256 1.00 0.00 139 ALA A C 6
ATOM 12762 O O . ALA A 1 92 ? 24.802 30.061 31.155 1.00 0.00 139 ALA A O 6
ATOM 12769 N N . GLY A 1 93 ? 26.418 30.603 32.611 1.00 0.00 140 GLY A N 6
ATOM 12770 C CA . GLY A 1 93 ? 27.157 31.548 31.773 1.00 0.00 140 GLY A CA 6
ATOM 12771 C C . GLY A 1 93 ? 26.752 33.019 31.942 1.00 0.00 140 GLY A C 6
ATOM 12772 O O . GLY A 1 93 ? 27.473 33.896 31.467 1.00 0.00 140 GLY A O 6
ATOM 12776 N N . ASP A 1 94 ? 25.660 33.316 32.649 1.00 0.00 141 ASP A N 6
ATOM 12777 C CA . ASP A 1 94 ? 25.233 34.678 32.985 1.00 0.00 141 ASP A CA 6
ATOM 12778 C C . ASP A 1 94 ? 25.960 35.299 34.182 1.00 0.00 141 ASP A C 6
ATOM 12779 O O . ASP A 1 94 ? 26.288 34.595 35.137 1.00 0.00 141 ASP A O 6
ATOM 12788 N N . ILE A 1 95 ? 26.207 36.611 34.150 1.00 0.00 142 ILE A N 6
ATOM 12789 C CA . ILE A 1 95 ? 26.898 37.326 35.230 1.00 0.00 142 ILE A CA 6
ATOM 12790 C C . ILE A 1 95 ? 26.029 37.440 36.483 1.00 0.00 142 ILE A C 6
ATOM 12791 O O . ILE A 1 95 ? 24.859 37.833 36.421 1.00 0.00 142 ILE A O 6
ATOM 12807 N N . ILE A 1 96 ? 26.640 37.169 37.637 1.00 0.00 143 ILE A N 6
ATOM 12808 C CA . ILE A 1 96 ? 25.995 37.234 38.955 1.00 0.00 143 ILE A CA 6
ATOM 12809 C C . ILE A 1 96 ? 26.679 38.218 39.920 1.00 0.00 143 ILE A C 6
ATOM 12810 O O . ILE A 1 96 ? 26.041 38.697 40.855 1.00 0.00 143 ILE A O 6
ATOM 12826 N N . ALA A 1 97 ? 27.943 38.579 39.685 1.00 0.00 144 ALA A N 6
ATOM 12827 C CA . ALA A 1 97 ? 28.761 39.455 40.535 1.00 0.00 144 ALA A CA 6
ATOM 12828 C C . ALA A 1 97 ? 30.110 39.775 39.875 1.00 0.00 144 ALA A C 6
ATOM 12829 O O . ALA A 1 97 ? 30.362 39.328 38.758 1.00 0.00 144 ALA A O 6
ATOM 12836 N N . TYR A 1 98 ? 30.991 40.498 40.573 1.00 0.00 145 TYR A N 6
ATOM 12837 C CA . TYR A 1 98 ? 32.320 40.871 40.095 1.00 0.00 145 TYR A CA 6
ATOM 12838 C C . TYR A 1 98 ? 33.310 40.563 41.228 1.00 0.00 145 TYR A C 6
ATOM 12839 O O . TYR A 1 98 ? 33.043 40.882 42.390 1.00 0.00 145 TYR A O 6
ATOM 12857 N N . SER A 1 99 ? 34.446 39.931 40.912 1.00 0.00 146 SER A N 6
ATOM 12858 C CA . SER A 1 99 ? 35.504 39.633 41.895 1.00 0.00 146 SER A CA 6
ATOM 12859 C C . SER A 1 99 ? 36.250 40.895 42.345 1.00 0.00 146 SER A C 6
ATOM 12860 O O . SER A 1 99 ? 36.481 41.810 41.549 1.00 0.00 146 SER A O 6
ATOM 12868 N N . GLY A 1 100 ? 36.629 40.938 43.624 1.00 0.00 147 GLY A N 6
ATOM 12869 C CA . GLY A 1 100 ? 37.311 42.068 44.248 1.00 0.00 147 GLY A CA 6
ATOM 12870 C C . GLY A 1 100 ? 38.483 41.647 45.141 1.00 0.00 147 GLY A C 6
ATOM 12871 O O . GLY A 1 100 ? 38.733 40.462 45.355 1.00 0.00 147 GLY A O 6
ATOM 12875 N N . ASN A 1 101 ? 39.229 42.619 45.673 1.00 0.00 148 ASN A N 6
ATOM 12876 C CA . ASN A 1 101 ? 40.298 42.368 46.657 1.00 0.00 148 ASN A CA 6
ATOM 12877 C C . ASN A 1 101 ? 39.782 42.344 48.118 1.00 0.00 148 ASN A C 6
ATOM 12878 O O . ASN A 1 101 ? 40.562 42.480 49.062 1.00 0.00 148 ASN A O 6
ATOM 12889 N N . THR A 1 102 ? 38.468 42.189 48.320 1.00 0.00 149 THR A N 6
ATOM 12890 C CA . THR A 1 102 ? 37.808 42.204 49.638 1.00 0.00 149 THR A CA 6
ATOM 12891 C C . THR A 1 102 ? 38.182 41.037 50.565 1.00 0.00 149 THR A C 6
ATOM 12892 O O . THR A 1 102 ? 38.327 39.888 50.147 1.00 0.00 149 THR A O 6
ATOM 12903 N N . GLY A 1 103 ? 38.400 41.333 51.848 1.00 0.00 150 GLY A N 6
ATOM 12904 C CA . GLY A 1 103 ? 38.878 40.389 52.869 1.00 0.00 150 GLY A CA 6
ATOM 12905 C C . GLY A 1 103 ? 40.405 40.190 52.911 1.00 0.00 150 GLY A C 6
ATOM 12906 O O . GLY A 1 103 ? 40.962 40.022 54.001 1.00 0.00 150 GLY A O 6
ATOM 12910 N N . ILE A 1 104 ? 41.089 40.245 51.762 1.00 0.00 151 ILE A N 6
ATOM 12911 C CA . ILE A 1 104 ? 42.548 40.055 51.627 1.00 0.00 151 ILE A CA 6
ATOM 12912 C C . ILE A 1 104 ? 43.351 41.199 52.280 1.00 0.00 151 ILE A C 6
ATOM 12913 O O . ILE A 1 104 ? 42.924 42.353 52.243 1.00 0.00 151 ILE A O 6
ATOM 12929 N N . GLN A 1 105 ? 44.517 40.900 52.871 1.00 0.00 152 GLN A N 6
ATOM 12930 C CA . GLN A 1 105 ? 45.246 41.872 53.700 1.00 0.00 152 GLN A CA 6
ATOM 12931 C C . GLN A 1 105 ? 45.990 42.984 52.931 1.00 0.00 152 GLN A C 6
ATOM 12932 O O . GLN A 1 105 ? 45.972 44.124 53.403 1.00 0.00 152 GLN A O 6
ATOM 12946 N N . THR A 1 106 ? 46.601 42.707 51.769 1.00 0.00 153 THR A N 6
ATOM 12947 C CA . THR A 1 106 ? 47.516 43.627 51.053 1.00 0.00 153 THR A CA 6
ATOM 12948 C C . THR A 1 106 ? 47.208 43.916 49.581 1.00 0.00 153 THR A C 6
ATOM 12949 O O . THR A 1 106 ? 46.795 45.035 49.270 1.00 0.00 153 THR A O 6
ATOM 12960 N N . THR A 1 107 ? 47.395 42.947 48.675 1.00 0.00 154 THR A N 6
ATOM 12961 C CA . THR A 1 107 ? 47.182 43.097 47.213 1.00 0.00 154 THR A CA 6
ATOM 12962 C C . THR A 1 107 ? 46.643 41.855 46.504 1.00 0.00 154 THR A C 6
ATOM 12963 O O . THR A 1 107 ? 47.032 40.727 46.824 1.00 0.00 154 THR A O 6
ATOM 12974 N N . GLY A 1 108 ? 45.815 42.082 45.479 1.00 0.00 155 GLY A N 6
ATOM 12975 C CA . GLY A 1 108 ? 45.310 41.077 44.543 1.00 0.00 155 GLY A CA 6
ATOM 12976 C C . GLY A 1 108 ? 43.864 40.659 44.810 1.00 0.00 155 GLY A C 6
ATOM 12977 O O . GLY A 1 108 ? 43.491 40.363 45.945 1.00 0.00 155 GLY A O 6
ATOM 12981 N N . ALA A 1 109 ? 43.062 40.586 43.750 1.00 0.00 156 ALA A N 6
ATOM 12982 C CA . ALA A 1 109 ? 41.690 40.079 43.747 1.00 0.00 156 ALA A CA 6
ATOM 12983 C C . ALA A 1 109 ? 41.621 38.611 43.279 1.00 0.00 156 ALA A C 6
ATOM 12984 O O . ALA A 1 109 ? 42.451 38.160 42.481 1.00 0.00 156 ALA A O 6
ATOM 12991 N N . HIS A 1 110 ? 40.638 37.853 43.767 1.00 0.00 157 HIS A N 6
ATOM 12992 C CA . HIS A 1 110 ? 40.394 36.472 43.332 1.00 0.00 157 HIS A CA 6
ATOM 12993 C C . HIS A 1 110 ? 38.938 36.041 43.595 1.00 0.00 157 HIS A C 6
ATOM 12994 O O . HIS A 1 110 ? 38.172 36.767 44.227 1.00 0.00 157 HIS A O 6
ATOM 13008 N N . LEU A 1 111 ? 38.538 34.875 43.082 1.00 0.00 158 LEU A N 6
ATOM 13009 C CA . LEU A 1 111 ? 37.220 34.261 43.301 1.00 0.00 158 LEU A CA 6
ATOM 13010 C C . LEU A 1 111 ? 37.353 32.939 44.071 1.00 0.00 158 LEU A C 6
ATOM 13011 O O . LEU A 1 111 ? 38.004 32.016 43.589 1.00 0.00 158 LEU A O 6
ATOM 13027 N N . HIS A 1 112 ? 36.718 32.829 45.242 1.00 0.00 159 HIS A N 6
ATOM 13028 C CA . HIS A 1 112 ? 36.621 31.580 46.021 1.00 0.00 159 HIS A CA 6
ATOM 13029 C C . HIS A 1 112 ? 35.283 30.897 45.773 1.00 0.00 159 HIS A C 6
ATOM 13030 O O . HIS A 1 112 ? 34.271 31.296 46.350 1.00 0.00 159 HIS A O 6
ATOM 13044 N N . PHE A 1 113 ? 35.279 29.888 44.899 1.00 0.00 160 PHE A N 6
ATOM 13045 C CA . PHE A 1 113 ? 34.127 29.022 44.660 1.00 0.00 160 PHE A CA 6
ATOM 13046 C C . PHE A 1 113 ? 34.056 27.795 45.576 1.00 0.00 160 PHE A C 6
ATOM 13047 O O . PHE A 1 113 ? 34.937 26.933 45.534 1.00 0.00 160 PHE A O 6
ATOM 13064 N N . GLN A 1 114 ? 33.017 27.706 46.404 1.00 0.00 161 GLN A N 6
ATOM 13065 C CA . GLN A 1 114 ? 32.803 26.603 47.347 1.00 0.00 161 GLN A CA 6
ATOM 13066 C C . GLN A 1 114 ? 31.454 25.901 47.112 1.00 0.00 161 GLN A C 6
ATOM 13067 O O . GLN A 1 114 ? 30.397 26.511 47.255 1.00 0.00 161 GLN A O 6
ATOM 13081 N N . ARG A 1 115 ? 31.493 24.611 46.747 1.00 0.00 162 ARG A N 6
ATOM 13082 C CA . ARG A 1 115 ? 30.320 23.747 46.505 1.00 0.00 162 ARG A CA 6
ATOM 13083 C C . ARG A 1 115 ? 29.969 22.940 47.755 1.00 0.00 162 ARG A C 6
ATOM 13084 O O . ARG A 1 115 ? 30.852 22.302 48.328 1.00 0.00 162 ARG A O 6
ATOM 13105 N N . MET A 1 116 ? 28.696 22.935 48.148 1.00 0.00 163 MET A N 6
ATOM 13106 C CA . MET A 1 116 ? 28.173 22.275 49.354 1.00 0.00 163 MET A CA 6
ATOM 13107 C C . MET A 1 116 ? 26.913 21.445 49.042 1.00 0.00 163 MET A C 6
ATOM 13108 O O . MET A 1 116 ? 26.209 21.733 48.074 1.00 0.00 163 MET A O 6
ATOM 13122 N N . LYS A 1 117 ? 26.621 20.419 49.853 1.00 0.00 164 LYS A N 6
ATOM 13123 C CA . LYS A 1 117 ? 25.476 19.497 49.687 1.00 0.00 164 LYS A CA 6
ATOM 13124 C C . LYS A 1 117 ? 24.669 19.380 50.977 1.00 0.00 164 LYS A C 6
ATOM 13125 O O . LYS A 1 117 ? 25.268 19.229 52.037 1.00 0.00 164 LYS A O 6
ATOM 13144 N N . GLY A 1 118 ? 23.335 19.402 50.895 1.00 0.00 165 GLY A N 6
ATOM 13145 C CA . GLY A 1 118 ? 22.448 19.191 52.051 1.00 0.00 165 GLY A CA 6
ATOM 13146 C C . GLY A 1 118 ? 22.427 20.330 53.088 1.00 0.00 165 GLY A C 6
ATOM 13147 O O . GLY A 1 118 ? 21.761 20.227 54.123 1.00 0.00 165 GLY A O 6
ATOM 13151 N N . GLY A 1 119 ? 23.158 21.412 52.822 1.00 0.00 166 GLY A N 6
ATOM 13152 C CA . GLY A 1 119 ? 23.275 22.605 53.648 1.00 0.00 166 GLY A CA 6
ATOM 13153 C C . GLY A 1 119 ? 24.391 23.515 53.140 1.00 0.00 166 GLY A C 6
ATOM 13154 O O . GLY A 1 119 ? 25.009 23.238 52.108 1.00 0.00 166 GLY A O 6
ATOM 13158 N N . VAL A 1 120 ? 24.653 24.600 53.866 1.00 0.00 167 VAL A N 6
ATOM 13159 C CA . VAL A 1 120 ? 25.679 25.591 53.521 1.00 0.00 167 VAL A CA 6
ATOM 13160 C C . VAL A 1 120 ? 26.460 25.938 54.795 1.00 0.00 167 VAL A C 6
ATOM 13161 O O . VAL A 1 120 ? 25.905 26.330 55.826 1.00 0.00 167 VAL A O 6
ATOM 13174 N N . GLY A 1 121 ? 27.775 25.733 54.691 1.00 0.00 168 GLY A N 6
ATOM 13175 C CA . GLY A 1 121 ? 28.760 25.679 55.770 1.00 0.00 168 GLY A CA 6
ATOM 13176 C C . GLY A 1 121 ? 30.031 24.953 55.308 1.00 0.00 168 GLY A C 6
ATOM 13177 O O . GLY A 1 121 ? 29.993 24.196 54.333 1.00 0.00 168 GLY A O 6
ATOM 13181 N N . ASN A 1 122 ? 31.168 25.157 55.979 1.00 0.00 169 ASN A N 6
ATOM 13182 C CA . ASN A 1 122 ? 32.428 24.485 55.625 1.00 0.00 169 ASN A CA 6
ATOM 13183 C C . ASN A 1 122 ? 32.332 22.949 55.645 1.00 0.00 169 ASN A C 6
ATOM 13184 O O . ASN A 1 122 ? 32.710 22.301 54.670 1.00 0.00 169 ASN A O 6
ATOM 13195 N N . ALA A 1 123 ? 31.749 22.355 56.688 1.00 0.00 170 ALA A N 6
ATOM 13196 C CA . ALA A 1 123 ? 31.598 20.901 56.784 1.00 0.00 170 ALA A CA 6
ATOM 13197 C C . ALA A 1 123 ? 30.583 20.319 55.782 1.00 0.00 170 ALA A C 6
ATOM 13198 O O . ALA A 1 123 ? 30.586 19.108 55.534 1.00 0.00 170 ALA A O 6
ATOM 13205 N N . TYR A 1 124 ? 29.732 21.165 55.188 1.00 0.00 171 TYR A N 6
ATOM 13206 C CA . TYR A 1 124 ? 28.848 20.799 54.080 1.00 0.00 171 TYR A CA 6
ATOM 13207 C C . TYR A 1 124 ? 29.516 20.672 52.707 1.00 0.00 171 TYR A C 6
ATOM 13208 O O . TYR A 1 124 ? 28.926 20.107 51.782 1.00 0.00 171 TYR A O 6
ATOM 13226 N N . ALA A 1 125 ? 30.739 21.194 52.575 1.00 0.00 172 ALA A N 6
ATOM 13227 C CA . ALA A 1 125 ? 31.533 21.137 51.356 1.00 0.00 172 ALA A CA 6
ATOM 13228 C C . ALA A 1 125 ? 32.098 19.733 51.043 1.00 0.00 172 ALA A C 6
ATOM 13229 O O . ALA A 1 125 ? 32.339 18.919 51.943 1.00 0.00 172 ALA A O 6
ATOM 13236 N N . GLU A 1 126 ? 32.314 19.466 49.751 1.00 0.00 173 GLU A N 6
ATOM 13237 C CA . GLU A 1 126 ? 32.723 18.157 49.206 1.00 0.00 173 GLU A CA 6
ATOM 13238 C C . GLU A 1 126 ? 34.077 18.225 48.463 1.00 0.00 173 GLU A C 6
ATOM 13239 O O . GLU A 1 126 ? 35.115 18.058 49.095 1.00 0.00 173 GLU A O 6
ATOM 13251 N N . ASP A 1 127 ? 34.097 18.484 47.150 1.00 0.00 174 ASP A N 6
ATOM 13252 C CA . ASP A 1 127 ? 35.290 18.883 46.375 1.00 0.00 174 ASP A CA 6
ATOM 13253 C C . ASP A 1 127 ? 34.820 19.537 45.062 1.00 0.00 174 ASP A C 6
ATOM 13254 O O . ASP A 1 127 ? 34.119 18.889 44.277 1.00 0.00 174 ASP A O 6
ATOM 13263 N N . PRO A 1 128 ? 35.135 20.820 44.811 1.00 0.00 175 PRO A N 6
ATOM 13264 C CA . PRO A 1 128 ? 34.720 21.520 43.600 1.00 0.00 175 PRO A CA 6
ATOM 13265 C C . PRO A 1 128 ? 35.415 21.072 42.306 1.00 0.00 175 PRO A C 6
ATOM 13266 O O . PRO A 1 128 ? 34.843 21.292 41.237 1.00 0.00 175 PRO A O 6
ATOM 13277 N N . LYS A 1 129 ? 36.592 20.430 42.350 1.00 0.00 176 LYS A N 6
ATOM 13278 C CA . LYS A 1 129 ? 37.324 20.007 41.136 1.00 0.00 176 LYS A CA 6
ATOM 13279 C C . LYS A 1 129 ? 36.490 19.207 40.110 1.00 0.00 176 LYS A C 6
ATOM 13280 O O . LYS A 1 129 ? 36.414 19.647 38.957 1.00 0.00 176 LYS A O 6
ATOM 13299 N N . PRO A 1 130 ? 35.842 18.086 40.491 1.00 0.00 177 PRO A N 6
ATOM 13300 C CA . PRO A 1 130 ? 35.067 17.237 39.577 1.00 0.00 177 PRO A CA 6
ATOM 13301 C C . PRO A 1 130 ? 33.811 17.932 39.039 1.00 0.00 177 PRO A C 6
ATOM 13302 O O . PRO A 1 130 ? 33.401 17.672 37.906 1.00 0.00 177 PRO A O 6
ATOM 13313 N N . PHE A 1 131 ? 33.246 18.870 39.805 1.00 0.00 178 PHE A N 6
ATOM 13314 C CA . PHE A 1 131 ? 32.177 19.753 39.347 1.00 0.00 178 PHE A CA 6
ATOM 13315 C C . PHE A 1 131 ? 32.547 20.740 38.234 1.00 0.00 178 PHE A C 6
ATOM 13316 O O . PHE A 1 131 ? 31.737 21.023 37.354 1.00 0.00 178 PHE A O 6
ATOM 13333 N N . ILE A 1 132 ? 33.784 21.241 38.242 1.00 0.00 179 ILE A N 6
ATOM 13334 C CA . ILE A 1 132 ? 34.312 22.094 37.167 1.00 0.00 179 ILE A CA 6
ATOM 13335 C C . ILE A 1 132 ? 34.744 21.260 35.952 1.00 0.00 179 ILE A C 6
ATOM 13336 O O . ILE A 1 132 ? 34.536 21.678 34.816 1.00 0.00 179 ILE A O 6
ATOM 13352 N N . ASP A 1 133 ? 35.232 20.036 36.174 1.00 0.00 180 ASP A N 6
ATOM 13353 C CA . ASP A 1 133 ? 35.640 19.087 35.120 1.00 0.00 180 ASP A CA 6
ATOM 13354 C C . ASP A 1 133 ? 34.535 18.601 34.153 1.00 0.00 180 ASP A C 6
ATOM 13355 O O . ASP A 1 133 ? 34.813 17.910 33.172 1.00 0.00 180 ASP A O 6
ATOM 13364 N N . GLN A 1 134 ? 33.277 18.979 34.405 1.00 0.00 181 GLN A N 6
ATOM 13365 C CA . GLN A 1 134 ? 32.096 18.657 33.585 1.00 0.00 181 GLN A CA 6
ATOM 13366 C C . GLN A 1 134 ? 31.399 19.895 32.984 1.00 0.00 181 GLN A C 6
ATOM 13367 O O . GLN A 1 134 ? 30.520 19.755 32.129 1.00 0.00 181 GLN A O 6
ATOM 13381 N N . LEU A 1 135 ? 31.802 21.101 33.404 1.00 0.00 182 LEU A N 6
ATOM 13382 C CA . LEU A 1 135 ? 31.326 22.389 32.870 1.00 0.00 182 LEU A CA 6
ATOM 13383 C C . LEU A 1 135 ? 31.698 22.604 31.383 1.00 0.00 182 LEU A C 6
ATOM 13384 O O . LEU A 1 135 ? 32.712 22.067 30.921 1.00 0.00 182 LEU A O 6
ATOM 13400 N N . PRO A 1 136 ? 30.912 23.394 30.618 1.00 0.00 183 PRO A N 6
ATOM 13401 C CA . PRO A 1 136 ? 31.016 23.469 29.151 1.00 0.00 183 PRO A CA 6
ATOM 13402 C C . PRO A 1 136 ? 32.292 24.159 28.633 1.00 0.00 183 PRO A C 6
ATOM 13403 O O . PRO A 1 136 ? 32.833 23.748 27.607 1.00 0.00 183 PRO A O 6
ATOM 13414 N N . ASP A 1 137 ? 32.818 25.152 29.358 1.00 0.00 184 ASP A N 6
ATOM 13415 C CA . ASP A 1 137 ? 34.135 25.780 29.112 1.00 0.00 184 ASP A CA 6
ATOM 13416 C C . ASP A 1 137 ? 35.162 25.492 30.230 1.00 0.00 184 ASP A C 6
ATOM 13417 O O . ASP A 1 137 ? 36.189 26.169 30.365 1.00 0.00 184 ASP A O 6
ATOM 13426 N N . GLY A 1 138 ? 34.843 24.523 31.094 1.00 0.00 185 GLY A N 6
ATOM 13427 C CA . GLY A 1 138 ? 35.546 24.287 32.351 1.00 0.00 185 GLY A CA 6
ATOM 13428 C C . GLY A 1 138 ? 35.467 25.493 33.294 1.00 0.00 185 GLY A C 6
ATOM 13429 O O . GLY A 1 138 ? 34.412 26.117 33.434 1.00 0.00 185 GLY A O 6
ATOM 13433 N N . GLU A 1 139 ? 36.593 25.856 33.915 1.00 0.00 186 GLU A N 6
ATOM 13434 C CA . GLU A 1 139 ? 36.689 26.982 34.864 1.00 0.00 186 GLU A CA 6
ATOM 13435 C C . GLU A 1 139 ? 36.221 28.332 34.282 1.00 0.00 186 GLU A C 6
ATOM 13436 O O . GLU A 1 139 ? 35.697 29.169 35.014 1.00 0.00 186 GLU A O 6
ATOM 13448 N N . ARG A 1 140 ? 36.302 28.534 32.961 1.00 0.00 187 ARG A N 6
ATOM 13449 C CA . ARG A 1 140 ? 35.826 29.763 32.292 1.00 0.00 187 ARG A CA 6
ATOM 13450 C C . ARG A 1 140 ? 34.309 29.935 32.295 1.00 0.00 187 ARG A C 6
ATOM 13451 O O . ARG A 1 140 ? 33.818 31.021 32.016 1.00 0.00 187 ARG A O 6
ATOM 13472 N N . SER A 1 141 ? 33.559 28.906 32.690 1.00 0.00 188 SER A N 6
ATOM 13473 C CA . SER A 1 141 ? 32.121 29.036 32.951 1.00 0.00 188 SER A CA 6
ATOM 13474 C C . SER A 1 141 ? 31.834 29.674 34.321 1.00 0.00 188 SER A C 6
ATOM 13475 O O . SER A 1 141 ? 30.665 29.829 34.665 1.00 0.00 188 SER A O 6
ATOM 13483 N N . LEU A 1 142 ? 32.868 30.042 35.097 1.00 0.00 189 LEU A N 6
ATOM 13484 C CA . LEU A 1 142 ? 32.770 30.766 36.360 1.00 0.00 189 LEU A CA 6
ATOM 13485 C C . LEU A 1 142 ? 33.321 32.204 36.270 1.00 0.00 189 LEU A C 6
ATOM 13486 O O . LEU A 1 142 ? 33.005 33.014 37.133 1.00 0.00 189 LEU A O 6
ATOM 13502 N N . TYR A 1 143 ? 34.104 32.575 35.249 1.00 0.00 190 TYR A N 6
ATOM 13503 C CA . TYR A 1 143 ? 34.686 33.927 35.130 1.00 0.00 190 TYR A CA 6
ATOM 13504 C C . TYR A 1 143 ? 34.824 34.438 33.688 1.00 0.00 190 TYR A C 6
ATOM 13505 O O . TYR A 1 143 ? 34.968 33.650 32.754 1.00 0.00 190 TYR A O 6
ATOM 13523 N N . ASP A 1 144 ? 34.820 35.758 33.489 1.00 0.00 191 ASP A N 6
ATOM 13524 C CA . ASP A 1 144 ? 34.830 36.353 32.148 1.00 0.00 191 ASP A CA 6
ATOM 13525 C C . ASP A 1 144 ? 36.179 37.001 31.778 1.00 0.00 191 ASP A C 6
ATOM 13526 O O . ASP A 1 144 ? 36.340 38.231 31.749 1.00 0.00 191 ASP A O 6
ATOM 13535 N N . LEU A 1 145 ? 37.154 36.161 31.441 1.00 0.00 192 LEU A N 6
ATOM 13536 C CA . LEU A 1 145 ? 38.428 36.567 30.841 1.00 0.00 192 LEU A CA 6
ATOM 13537 C C . LEU A 1 145 ? 38.383 36.317 29.329 1.00 0.00 192 LEU A C 6
ATOM 13538 O O . LEU A 1 145 ? 38.453 35.164 28.880 1.00 0.00 192 LEU A O 6
ATOM 13555 N N . GLY A 1 1 ? 52.740 29.712 60.781 1.00 0.00 48 GLY A N 7
ATOM 13556 C CA . GLY A 1 1 ? 53.972 29.978 60.028 1.00 0.00 48 GLY A CA 7
ATOM 13557 C C . GLY A 1 1 ? 53.794 31.126 59.054 1.00 0.00 48 GLY A C 7
ATOM 13558 O O . GLY A 1 1 ? 53.514 32.251 59.464 1.00 0.00 48 GLY A O 7
ATOM 13564 N N . SER A 1 2 ? 53.988 30.861 57.763 1.00 0.00 49 SER A N 7
ATOM 13565 C CA . SER A 1 2 ? 53.960 31.859 56.680 1.00 0.00 49 SER A CA 7
ATOM 13566 C C . SER A 1 2 ? 52.579 32.500 56.444 1.00 0.00 49 SER A C 7
ATOM 13567 O O . SER A 1 2 ? 51.540 31.903 56.735 1.00 0.00 49 SER A O 7
ATOM 13575 N N . LYS A 1 3 ? 52.552 33.711 55.874 1.00 0.00 50 LYS A N 7
ATOM 13576 C CA . LYS A 1 3 ? 51.379 34.319 55.212 1.00 0.00 50 LYS A CA 7
ATOM 13577 C C . LYS A 1 3 ? 51.372 34.067 53.697 1.00 0.00 50 LYS A C 7
ATOM 13578 O O . LYS A 1 3 ? 50.290 33.921 53.126 1.00 0.00 50 LYS A O 7
ATOM 13597 N N . TRP A 1 4 ? 52.548 33.977 53.067 1.00 0.00 51 TRP A N 7
ATOM 13598 C CA . TRP A 1 4 ? 52.751 33.610 51.654 1.00 0.00 51 TRP A CA 7
ATOM 13599 C C . TRP A 1 4 ? 54.065 32.838 51.424 1.00 0.00 51 TRP A C 7
ATOM 13600 O O . TRP A 1 4 ? 54.969 32.866 52.266 1.00 0.00 51 TRP A O 7
ATOM 13621 N N . GLU A 1 5 ? 54.173 32.145 50.287 1.00 0.00 52 GLU A N 7
ATOM 13622 C CA . GLU A 1 5 ? 55.310 31.292 49.900 1.00 0.00 52 GLU A CA 7
ATOM 13623 C C . GLU A 1 5 ? 55.699 31.437 48.410 1.00 0.00 52 GLU A C 7
ATOM 13624 O O . GLU A 1 5 ? 55.115 32.232 47.672 1.00 0.00 52 GLU A O 7
ATOM 13636 N N . ASP A 1 6 ? 56.703 30.673 47.966 1.00 0.00 53 ASP A N 7
ATOM 13637 C CA . ASP A 1 6 ? 57.285 30.637 46.615 1.00 0.00 53 ASP A CA 7
ATOM 13638 C C . ASP A 1 6 ? 56.411 30.062 45.470 1.00 0.00 53 ASP A C 7
ATOM 13639 O O . ASP A 1 6 ? 56.804 29.141 44.749 1.00 0.00 53 ASP A O 7
ATOM 13648 N N . PHE A 1 7 ? 55.184 30.577 45.337 1.00 0.00 54 PHE A N 7
ATOM 13649 C CA . PHE A 1 7 ? 54.130 30.088 44.437 1.00 0.00 54 PHE A CA 7
ATOM 13650 C C . PHE A 1 7 ? 53.975 30.696 43.029 1.00 0.00 54 PHE A C 7
ATOM 13651 O O . PHE A 1 7 ? 53.938 31.919 42.864 1.00 0.00 54 PHE A O 7
ATOM 13668 N N . PHE A 1 8 ? 53.782 29.821 42.034 1.00 0.00 55 PHE A N 7
ATOM 13669 C CA . PHE A 1 8 ? 53.553 30.100 40.604 1.00 0.00 55 PHE A CA 7
ATOM 13670 C C . PHE A 1 8 ? 52.146 29.776 40.062 1.00 0.00 55 PHE A C 7
ATOM 13671 O O . PHE A 1 8 ? 51.515 28.829 40.542 1.00 0.00 55 PHE A O 7
ATOM 13688 N N . ARG A 1 9 ? 51.644 30.504 39.052 1.00 0.00 56 ARG A N 7
ATOM 13689 C CA . ARG A 1 9 ? 50.255 30.389 38.543 1.00 0.00 56 ARG A CA 7
ATOM 13690 C C . ARG A 1 9 ? 50.113 30.435 37.015 1.00 0.00 56 ARG A C 7
ATOM 13691 O O . ARG A 1 9 ? 49.392 31.269 36.459 1.00 0.00 56 ARG A O 7
ATOM 13712 N N . GLY A 1 10 ? 50.738 29.469 36.343 1.00 0.00 57 GLY A N 7
ATOM 13713 C CA . GLY A 1 10 ? 50.366 29.090 34.973 1.00 0.00 57 GLY A CA 7
ATOM 13714 C C . GLY A 1 10 ? 48.959 28.476 34.928 1.00 0.00 57 GLY A C 7
ATOM 13715 O O . GLY A 1 10 ? 48.154 28.824 34.061 1.00 0.00 57 GLY A O 7
ATOM 13719 N N . SER A 1 11 ? 48.623 27.652 35.927 1.00 0.00 58 SER A N 7
ATOM 13720 C CA . SER A 1 11 ? 47.238 27.368 36.334 1.00 0.00 58 SER A CA 7
ATOM 13721 C C . SER A 1 11 ? 46.748 28.445 37.310 1.00 0.00 58 SER A C 7
ATOM 13722 O O . SER A 1 11 ? 47.463 28.802 38.249 1.00 0.00 58 SER A O 7
ATOM 13730 N N . ARG A 1 12 ? 45.524 28.952 37.131 1.00 0.00 59 ARG A N 7
ATOM 13731 C CA . ARG A 1 12 ? 45.003 30.168 37.790 1.00 0.00 59 ARG A CA 7
ATOM 13732 C C . ARG A 1 12 ? 44.707 30.039 39.290 1.00 0.00 59 ARG A C 7
ATOM 13733 O O . ARG A 1 12 ? 44.403 31.041 39.927 1.00 0.00 59 ARG A O 7
ATOM 13754 N N . ILE A 1 13 ? 44.741 28.838 39.866 1.00 0.00 60 ILE A N 7
ATOM 13755 C CA . ILE A 1 13 ? 44.284 28.600 41.240 1.00 0.00 60 ILE A CA 7
ATOM 13756 C C . ILE A 1 13 ? 45.351 29.023 42.272 1.00 0.00 60 ILE A C 7
ATOM 13757 O O . ILE A 1 13 ? 46.483 28.531 42.217 1.00 0.00 60 ILE A O 7
ATOM 13773 N N . THR A 1 14 ? 44.998 29.876 43.241 1.00 0.00 61 THR A N 7
ATOM 13774 C CA . THR A 1 14 ? 45.809 30.162 44.445 1.00 0.00 61 THR A CA 7
ATOM 13775 C C . THR A 1 14 ? 45.801 29.065 45.508 1.00 0.00 61 THR A C 7
ATOM 13776 O O . THR A 1 14 ? 46.849 28.690 46.036 1.00 0.00 61 THR A O 7
ATOM 13787 N N . GLU A 1 15 ? 44.629 28.487 45.770 1.00 0.00 62 GLU A N 7
ATOM 13788 C CA . GLU A 1 15 ? 44.394 27.469 46.795 1.00 0.00 62 GLU A CA 7
ATOM 13789 C C . GLU A 1 15 ? 43.307 26.487 46.316 1.00 0.00 62 GLU A C 7
ATOM 13790 O O . GLU A 1 15 ? 42.186 26.888 45.987 1.00 0.00 62 GLU A O 7
ATOM 13802 N N . THR A 1 16 ? 43.645 25.197 46.257 1.00 0.00 63 THR A N 7
ATOM 13803 C CA . THR A 1 16 ? 42.711 24.084 45.993 1.00 0.00 63 THR A CA 7
ATOM 13804 C C . THR A 1 16 ? 41.961 23.637 47.255 1.00 0.00 63 THR A C 7
ATOM 13805 O O . THR A 1 16 ? 42.290 24.067 48.370 1.00 0.00 63 THR A O 7
ATOM 13816 N N . PHE A 1 17 ? 40.956 22.769 47.115 1.00 0.00 64 PHE A N 7
ATOM 13817 C CA . PHE A 1 17 ? 40.218 22.213 48.253 1.00 0.00 64 PHE A CA 7
ATOM 13818 C C . PHE A 1 17 ? 41.204 21.311 49.020 1.00 0.00 64 PHE A C 7
ATOM 13819 O O . PHE A 1 17 ? 41.886 20.472 48.430 1.00 0.00 64 PHE A O 7
ATOM 13836 N N . GLY A 1 18 ? 41.284 21.476 50.342 1.00 0.00 65 GLY A N 7
ATOM 13837 C CA . GLY A 1 18 ? 42.208 20.740 51.207 1.00 0.00 65 GLY A CA 7
ATOM 13838 C C . GLY A 1 18 ? 42.796 21.617 52.313 1.00 0.00 65 GLY A C 7
ATOM 13839 O O . GLY A 1 18 ? 42.236 21.694 53.411 1.00 0.00 65 GLY A O 7
ATOM 13843 N N . LYS A 1 19 ? 43.941 22.255 52.038 1.00 0.00 66 LYS A N 7
ATOM 13844 C CA . LYS A 1 19 ? 44.825 22.877 53.042 1.00 0.00 66 LYS A CA 7
ATOM 13845 C C . LYS A 1 19 ? 45.356 24.250 52.622 1.00 0.00 66 LYS A C 7
ATOM 13846 O O . LYS A 1 19 ? 45.367 24.582 51.440 1.00 0.00 66 LYS A O 7
ATOM 13865 N N . TYR A 1 20 ? 45.857 25.002 53.600 1.00 0.00 67 TYR A N 7
ATOM 13866 C CA . TYR A 1 20 ? 46.694 26.189 53.397 1.00 0.00 67 TYR A CA 7
ATOM 13867 C C . TYR A 1 20 ? 48.210 25.919 53.382 1.00 0.00 67 TYR A C 7
ATOM 13868 O O . TYR A 1 20 ? 48.655 24.819 53.730 1.00 0.00 67 TYR A O 7
ATOM 13886 N N . GLN A 1 21 ? 49.018 26.928 53.040 1.00 0.00 68 GLN A N 7
ATOM 13887 C CA . GLN A 1 21 ? 50.484 26.910 53.200 1.00 0.00 68 GLN A CA 7
ATOM 13888 C C . GLN A 1 21 ? 50.947 27.416 54.582 1.00 0.00 68 GLN A C 7
ATOM 13889 O O . GLN A 1 21 ? 52.147 27.469 54.846 1.00 0.00 68 GLN A O 7
ATOM 13903 N N . HIS A 1 22 ? 50.021 27.823 55.460 1.00 0.00 69 HIS A N 7
ATOM 13904 C CA . HIS A 1 22 ? 50.311 28.527 56.717 1.00 0.00 69 HIS A CA 7
ATOM 13905 C C . HIS A 1 22 ? 51.149 27.712 57.716 1.00 0.00 69 HIS A C 7
ATOM 13906 O O . HIS A 1 22 ? 51.917 28.288 58.489 1.00 0.00 69 HIS A O 7
ATOM 13920 N N . SER A 1 23 ? 51.027 26.383 57.697 1.00 0.00 70 SER A N 7
ATOM 13921 C CA . SER A 1 23 ? 51.919 25.457 58.403 1.00 0.00 70 SER A CA 7
ATOM 13922 C C . SER A 1 23 ? 51.868 24.053 57.774 1.00 0.00 70 SER A C 7
ATOM 13923 O O . SER A 1 23 ? 50.885 23.725 57.097 1.00 0.00 70 SER A O 7
ATOM 13931 N N . PRO A 1 24 ? 52.854 23.175 58.034 1.00 0.00 71 PRO A N 7
ATOM 13932 C CA . PRO A 1 24 ? 52.764 21.751 57.699 1.00 0.00 71 PRO A CA 7
ATOM 13933 C C . PRO A 1 24 ? 51.839 20.955 58.644 1.00 0.00 71 PRO A C 7
ATOM 13934 O O . PRO A 1 24 ? 51.583 19.773 58.394 1.00 0.00 71 PRO A O 7
ATOM 13945 N N . PHE A 1 25 ? 51.362 21.553 59.743 1.00 0.00 72 PHE A N 7
ATOM 13946 C CA . PHE A 1 25 ? 50.619 20.856 60.801 1.00 0.00 72 PHE A CA 7
ATOM 13947 C C . PHE A 1 25 ? 49.121 20.900 60.444 1.00 0.00 72 PHE A C 7
ATOM 13948 O O . PHE A 1 25 ? 48.521 19.849 60.209 1.00 0.00 72 PHE A O 7
ATOM 13965 N N . ASP A 1 26 ? 48.511 22.090 60.387 1.00 0.00 73 ASP A N 7
ATOM 13966 C CA . ASP A 1 26 ? 47.051 22.265 60.299 1.00 0.00 73 ASP A CA 7
ATOM 13967 C C . ASP A 1 26 ? 46.731 23.642 59.662 1.00 0.00 73 ASP A C 7
ATOM 13968 O O . ASP A 1 26 ? 47.603 24.508 59.469 1.00 0.00 73 ASP A O 7
ATOM 13977 N N . GLY A 1 27 ? 45.457 23.827 59.313 1.00 0.00 74 GLY A N 7
ATOM 13978 C CA . GLY A 1 27 ? 44.895 24.938 58.543 1.00 0.00 74 GLY A CA 7
ATOM 13979 C C . GLY A 1 27 ? 44.245 24.432 57.253 1.00 0.00 74 GLY A C 7
ATOM 13980 O O . GLY A 1 27 ? 44.946 23.974 56.341 1.00 0.00 74 GLY A O 7
ATOM 13984 N N . LYS A 1 28 ? 42.910 24.504 57.170 1.00 0.00 75 LYS A N 7
ATOM 13985 C CA . LYS A 1 28 ? 42.083 23.800 56.167 1.00 0.00 75 LYS A CA 7
ATOM 13986 C C . LYS A 1 28 ? 41.212 24.732 55.312 1.00 0.00 75 LYS A C 7
ATOM 13987 O O . LYS A 1 28 ? 40.577 25.647 55.837 1.00 0.00 75 LYS A O 7
ATOM 14006 N N . HIS A 1 29 ? 41.152 24.462 54.005 1.00 0.00 76 HIS A N 7
ATOM 14007 C CA . HIS A 1 29 ? 40.456 25.264 52.984 1.00 0.00 76 HIS A CA 7
ATOM 14008 C C . HIS A 1 29 ? 39.404 24.416 52.244 1.00 0.00 76 HIS A C 7
ATOM 14009 O O . HIS A 1 29 ? 39.675 23.264 51.900 1.00 0.00 76 HIS A O 7
ATOM 14023 N N . TYR A 1 30 ? 38.205 24.959 52.000 1.00 0.00 77 TYR A N 7
ATOM 14024 C CA . TYR A 1 30 ? 37.019 24.191 51.566 1.00 0.00 77 TYR A CA 7
ATOM 14025 C C . TYR A 1 30 ? 36.422 24.678 50.227 1.00 0.00 77 TYR A C 7
ATOM 14026 O O . TYR A 1 30 ? 35.229 24.530 49.972 1.00 0.00 77 TYR A O 7
ATOM 14044 N N . GLY A 1 31 ? 37.242 25.273 49.354 1.00 0.00 78 GLY A N 7
ATOM 14045 C CA . GLY A 1 31 ? 36.826 25.784 48.041 1.00 0.00 78 GLY A CA 7
ATOM 14046 C C . GLY A 1 31 ? 37.949 25.785 47.000 1.00 0.00 78 GLY A C 7
ATOM 14047 O O . GLY A 1 31 ? 39.018 25.223 47.226 1.00 0.00 78 GLY A O 7
ATOM 14051 N N . ILE A 1 32 ? 37.692 26.434 45.867 1.00 0.00 79 ILE A N 7
ATOM 14052 C CA . ILE A 1 32 ? 38.631 26.701 44.768 1.00 0.00 79 ILE A CA 7
ATOM 14053 C C . ILE A 1 32 ? 38.872 28.216 44.686 1.00 0.00 79 ILE A C 7
ATOM 14054 O O . ILE A 1 32 ? 37.910 28.979 44.713 1.00 0.00 79 ILE A O 7
ATOM 14070 N N . ASP A 1 33 ? 40.128 28.650 44.584 1.00 0.00 80 ASP A N 7
ATOM 14071 C CA . ASP A 1 33 ? 40.512 30.078 44.559 1.00 0.00 80 ASP A CA 7
ATOM 14072 C C . ASP A 1 33 ? 41.077 30.585 43.220 1.00 0.00 80 ASP A C 7
ATOM 14073 O O . ASP A 1 33 ? 42.274 30.457 42.977 1.00 0.00 80 ASP A O 7
ATOM 14082 N N . PHE A 1 34 ? 40.252 31.152 42.337 1.00 0.00 81 PHE A N 7
ATOM 14083 C CA . PHE A 1 34 ? 40.669 31.666 41.022 1.00 0.00 81 PHE A CA 7
ATOM 14084 C C . PHE A 1 34 ? 41.333 33.051 41.029 1.00 0.00 81 PHE A C 7
ATOM 14085 O O . PHE A 1 34 ? 40.650 34.051 41.251 1.00 0.00 81 PHE A O 7
ATOM 14102 N N . ALA A 1 35 ? 42.634 33.141 40.738 1.00 0.00 82 ALA A N 7
ATOM 14103 C CA . ALA A 1 35 ? 43.327 34.417 40.548 1.00 0.00 82 ALA A CA 7
ATOM 14104 C C . ALA A 1 35 ? 42.873 35.112 39.254 1.00 0.00 82 ALA A C 7
ATOM 14105 O O . ALA A 1 35 ? 43.006 34.559 38.156 1.00 0.00 82 ALA A O 7
ATOM 14112 N N . LEU A 1 36 ? 42.350 36.333 39.393 1.00 0.00 83 LEU A N 7
ATOM 14113 C CA . LEU A 1 36 ? 41.726 37.116 38.322 1.00 0.00 83 LEU A CA 7
ATOM 14114 C C . LEU A 1 36 ? 42.199 38.582 38.374 1.00 0.00 83 LEU A C 7
ATOM 14115 O O . LEU A 1 36 ? 42.584 39.066 39.443 1.00 0.00 83 LEU A O 7
ATOM 14131 N N . PRO A 1 37 ? 42.132 39.318 37.254 1.00 0.00 84 PRO A N 7
ATOM 14132 C CA . PRO A 1 37 ? 42.147 40.777 37.271 1.00 0.00 84 PRO A CA 7
ATOM 14133 C C . PRO A 1 37 ? 40.927 41.326 38.028 1.00 0.00 84 PRO A C 7
ATOM 14134 O O . PRO A 1 37 ? 39.803 40.841 37.847 1.00 0.00 84 PRO A O 7
ATOM 14145 N N . LYS A 1 38 ? 41.138 42.356 38.860 1.00 0.00 85 LYS A N 7
ATOM 14146 C CA . LYS A 1 38 ? 40.094 42.944 39.716 1.00 0.00 85 LYS A CA 7
ATOM 14147 C C . LYS A 1 38 ? 38.934 43.491 38.874 1.00 0.00 85 LYS A C 7
ATOM 14148 O O . LYS A 1 38 ? 39.148 44.180 37.867 1.00 0.00 85 LYS A O 7
ATOM 14167 N N . GLY A 1 39 ? 37.707 43.169 39.280 1.00 0.00 86 GLY A N 7
ATOM 14168 C CA . GLY A 1 39 ? 36.477 43.510 38.569 1.00 0.00 86 GLY A CA 7
ATOM 14169 C C . GLY A 1 39 ? 36.095 42.551 37.434 1.00 0.00 86 GLY A C 7
ATOM 14170 O O . GLY A 1 39 ? 35.103 42.817 36.756 1.00 0.00 86 GLY A O 7
ATOM 14174 N N . THR A 1 40 ? 36.811 41.434 37.224 1.00 0.00 87 THR A N 7
ATOM 14175 C CA . THR A 1 40 ? 36.348 40.368 36.312 1.00 0.00 87 THR A CA 7
ATOM 14176 C C . THR A 1 40 ? 34.948 39.891 36.711 1.00 0.00 87 THR A C 7
ATOM 14177 O O . THR A 1 40 ? 34.767 39.467 37.858 1.00 0.00 87 THR A O 7
ATOM 14188 N N . PRO A 1 41 ? 33.967 39.900 35.790 1.00 0.00 88 PRO A N 7
ATOM 14189 C CA . PRO A 1 41 ? 32.654 39.346 36.061 1.00 0.00 88 PRO A CA 7
ATOM 14190 C C . PRO A 1 41 ? 32.699 37.821 36.217 1.00 0.00 88 PRO A C 7
ATOM 14191 O O . PRO A 1 41 ? 33.283 37.095 35.408 1.00 0.00 88 PRO A O 7
ATOM 14202 N N . ILE A 1 42 ? 32.054 37.353 37.281 1.00 0.00 89 ILE A N 7
ATOM 14203 C CA . ILE A 1 42 ? 31.848 35.944 37.616 1.00 0.00 89 ILE A CA 7
ATOM 14204 C C . ILE A 1 42 ? 30.565 35.481 36.913 1.00 0.00 89 ILE A C 7
ATOM 14205 O O . ILE A 1 42 ? 29.516 36.113 37.084 1.00 0.00 89 ILE A O 7
ATOM 14221 N N . LYS A 1 43 ? 30.625 34.400 36.132 1.00 0.00 90 LYS A N 7
ATOM 14222 C CA . LYS A 1 43 ? 29.461 33.810 35.439 1.00 0.00 90 LYS A CA 7
ATOM 14223 C C . LYS A 1 43 ? 28.874 32.657 36.262 1.00 0.00 90 LYS A C 7
ATOM 14224 O O . LYS A 1 43 ? 29.587 32.003 37.019 1.00 0.00 90 LYS A O 7
ATOM 14243 N N . ALA A 1 44 ? 27.584 32.376 36.099 1.00 0.00 91 ALA A N 7
ATOM 14244 C CA . ALA A 1 44 ? 26.946 31.207 36.695 1.00 0.00 91 ALA A CA 7
ATOM 14245 C C . ALA A 1 44 ? 27.433 29.906 36.005 1.00 0.00 91 ALA A C 7
ATOM 14246 O O . ALA A 1 44 ? 27.251 29.762 34.788 1.00 0.00 91 ALA A O 7
ATOM 14253 N N . PRO A 1 45 ? 27.991 28.922 36.741 1.00 0.00 92 PRO A N 7
ATOM 14254 C CA . PRO A 1 45 ? 28.370 27.624 36.180 1.00 0.00 92 PRO A CA 7
ATOM 14255 C C . PRO A 1 45 ? 27.142 26.839 35.701 1.00 0.00 92 PRO A C 7
ATOM 14256 O O . PRO A 1 45 ? 27.168 26.232 34.629 1.00 0.00 92 PRO A O 7
ATOM 14267 N N . THR A 1 46 ? 26.059 26.900 36.477 1.00 0.00 93 THR A N 7
ATOM 14268 C CA . THR A 1 46 ? 24.778 26.207 36.299 1.00 0.00 93 THR A CA 7
ATOM 14269 C C . THR A 1 46 ? 23.597 27.154 36.526 1.00 0.00 93 THR A C 7
ATOM 14270 O O . THR A 1 46 ? 23.746 28.257 37.050 1.00 0.00 93 THR A O 7
ATOM 14281 N N . ASN A 1 47 ? 22.408 26.739 36.101 1.00 0.00 94 ASN A N 7
ATOM 14282 C CA . ASN A 1 47 ? 21.140 27.391 36.423 1.00 0.00 94 ASN A CA 7
ATOM 14283 C C . ASN A 1 47 ? 20.744 27.191 37.904 1.00 0.00 94 ASN A C 7
ATOM 14284 O O . ASN A 1 47 ? 20.840 26.079 38.440 1.00 0.00 94 ASN A O 7
ATOM 14295 N N . GLY A 1 48 ? 20.284 28.272 38.542 1.00 0.00 95 GLY A N 7
ATOM 14296 C CA . GLY A 1 48 ? 19.881 28.297 39.961 1.00 0.00 95 GLY A CA 7
ATOM 14297 C C . GLY A 1 48 ? 19.196 29.599 40.410 1.00 0.00 95 GLY A C 7
ATOM 14298 O O . GLY A 1 48 ? 18.670 30.337 39.577 1.00 0.00 95 GLY A O 7
ATOM 14302 N N . LYS A 1 49 ? 19.212 29.910 41.710 1.00 0.00 96 LYS A N 7
ATOM 14303 C CA . LYS A 1 49 ? 18.693 31.155 42.327 1.00 0.00 96 LYS A CA 7
ATOM 14304 C C . LYS A 1 49 ? 19.482 31.484 43.597 1.00 0.00 96 LYS A C 7
ATOM 14305 O O . LYS A 1 49 ? 20.009 30.597 44.268 1.00 0.00 96 LYS A O 7
ATOM 14324 N N . VAL A 1 50 ? 19.593 32.766 43.925 1.00 0.00 97 VAL A N 7
ATOM 14325 C CA . VAL A 1 50 ? 20.210 33.235 45.173 1.00 0.00 97 VAL A CA 7
ATOM 14326 C C . VAL A 1 50 ? 19.440 32.848 46.439 1.00 0.00 97 VAL A C 7
ATOM 14327 O O . VAL A 1 50 ? 18.237 33.100 46.543 1.00 0.00 97 VAL A O 7
ATOM 14340 N N . THR A 1 51 ? 20.164 32.340 47.436 1.00 0.00 98 THR A N 7
ATOM 14341 C CA . THR A 1 51 ? 19.658 31.959 48.773 1.00 0.00 98 THR A CA 7
ATOM 14342 C C . THR A 1 51 ? 19.845 32.987 49.883 1.00 0.00 98 THR A C 7
ATOM 14343 O O . THR A 1 51 ? 18.955 33.207 50.713 1.00 0.00 98 THR A O 7
ATOM 14354 N N . ARG A 1 52 ? 21.032 33.601 49.882 1.00 0.00 99 ARG A N 7
ATOM 14355 C CA . ARG A 1 52 ? 21.559 34.464 50.945 1.00 0.00 99 ARG A CA 7
ATOM 14356 C C . ARG A 1 52 ? 22.654 35.365 50.371 1.00 0.00 99 ARG A C 7
ATOM 14357 O O . ARG A 1 52 ? 23.416 34.948 49.497 1.00 0.00 99 ARG A O 7
ATOM 14378 N N . ILE A 1 53 ? 22.752 36.588 50.876 1.00 0.00 100 ILE A N 7
ATOM 14379 C CA . ILE A 1 53 ? 23.784 37.568 50.511 1.00 0.00 100 ILE A CA 7
ATOM 14380 C C . ILE A 1 53 ? 24.285 38.259 51.786 1.00 0.00 100 ILE A C 7
ATOM 14381 O O . ILE A 1 53 ? 23.476 38.724 52.594 1.00 0.00 100 ILE A O 7
ATOM 14397 N N . PHE A 1 54 ? 25.605 38.319 51.983 1.00 0.00 101 PHE A N 7
ATOM 14398 C CA . PHE A 1 54 ? 26.220 38.912 53.181 1.00 0.00 101 PHE A CA 7
ATOM 14399 C C . PHE A 1 54 ? 27.675 39.365 52.973 1.00 0.00 101 PHE A C 7
ATOM 14400 O O . PHE A 1 54 ? 28.278 39.063 51.950 1.00 0.00 101 PHE A O 7
ATOM 14417 N N . ASN A 1 55 ? 28.269 40.037 53.965 1.00 0.00 102 ASN A N 7
ATOM 14418 C CA . ASN A 1 55 ? 29.701 40.364 53.997 1.00 0.00 102 ASN A CA 7
ATOM 14419 C C . ASN A 1 55 ? 30.342 39.927 55.331 1.00 0.00 102 ASN A C 7
ATOM 14420 O O . ASN A 1 55 ? 29.660 39.869 56.362 1.00 0.00 102 ASN A O 7
ATOM 14431 N N . ASN A 1 56 ? 31.646 39.635 55.316 1.00 0.00 103 ASN A N 7
ATOM 14432 C CA . ASN A 1 56 ? 32.407 39.104 56.449 1.00 0.00 103 ASN A CA 7
ATOM 14433 C C . ASN A 1 56 ? 33.855 39.633 56.493 1.00 0.00 103 ASN A C 7
ATOM 14434 O O . ASN A 1 56 ? 34.515 39.746 55.462 1.00 0.00 103 ASN A O 7
ATOM 14445 N N . GLU A 1 57 ? 34.385 39.887 57.692 1.00 0.00 104 GLU A N 7
ATOM 14446 C CA . GLU A 1 57 ? 35.707 40.505 57.880 1.00 0.00 104 GLU A CA 7
ATOM 14447 C C . GLU A 1 57 ? 36.912 39.661 57.416 1.00 0.00 104 GLU A C 7
ATOM 14448 O O . GLU A 1 57 ? 37.980 40.224 57.148 1.00 0.00 104 GLU A O 7
ATOM 14460 N N . LEU A 1 58 ? 36.755 38.335 57.312 1.00 0.00 105 LEU A N 7
ATOM 14461 C CA . LEU A 1 58 ? 37.744 37.412 56.725 1.00 0.00 105 LEU A CA 7
ATOM 14462 C C . LEU A 1 58 ? 37.405 37.047 55.277 1.00 0.00 105 LEU A C 7
ATOM 14463 O O . LEU A 1 58 ? 38.302 36.877 54.449 1.00 0.00 105 LEU A O 7
ATOM 14479 N N . GLY A 1 59 ? 36.110 36.881 55.000 1.00 0.00 106 GLY A N 7
ATOM 14480 C CA . GLY A 1 59 ? 35.587 36.312 53.758 1.00 0.00 106 GLY A CA 7
ATOM 14481 C C . GLY A 1 59 ? 35.270 37.318 52.639 1.00 0.00 106 GLY A C 7
ATOM 14482 O O . GLY A 1 59 ? 34.989 36.911 51.512 1.00 0.00 106 GLY A O 7
ATOM 14486 N N . GLY A 1 60 ? 35.305 38.620 52.937 1.00 0.00 107 GLY A N 7
ATOM 14487 C CA . GLY A 1 60 ? 34.883 39.676 52.015 1.00 0.00 107 GLY A CA 7
ATOM 14488 C C . GLY A 1 60 ? 33.367 39.703 51.812 1.00 0.00 107 GLY A C 7
ATOM 14489 O O . GLY A 1 60 ? 32.602 39.242 52.664 1.00 0.00 107 GLY A O 7
ATOM 14493 N N . LYS A 1 61 ? 32.916 40.228 50.670 1.00 0.00 108 LYS A N 7
ATOM 14494 C CA . LYS A 1 61 ? 31.537 40.026 50.214 1.00 0.00 108 LYS A CA 7
ATOM 14495 C C . LYS A 1 61 ? 31.294 38.580 49.798 1.00 0.00 108 LYS A C 7
ATOM 14496 O O . LYS A 1 61 ? 32.156 37.964 49.168 1.00 0.00 108 LYS A O 7
ATOM 14515 N N . VAL A 1 62 ? 30.086 38.094 50.076 1.00 0.00 109 VAL A N 7
ATOM 14516 C CA . VAL A 1 62 ? 29.613 36.748 49.749 1.00 0.00 109 VAL A CA 7
ATOM 14517 C C . VAL A 1 62 ? 28.248 36.696 49.076 1.00 0.00 109 VAL A C 7
ATOM 14518 O O . VAL A 1 62 ? 27.301 37.378 49.481 1.00 0.00 109 VAL A O 7
ATOM 14531 N N . LEU A 1 63 ? 28.152 35.851 48.054 1.00 0.00 110 LEU A N 7
ATOM 14532 C CA . LEU A 1 63 ? 26.927 35.449 47.367 1.00 0.00 110 LEU A CA 7
ATOM 14533 C C . LEU A 1 63 ? 26.714 33.941 47.587 1.00 0.00 110 LEU A C 7
ATOM 14534 O O . LEU A 1 63 ? 27.601 33.146 47.280 1.00 0.00 110 LEU A O 7
ATOM 14550 N N . GLN A 1 64 ? 25.561 33.551 48.137 1.00 0.00 111 GLN A N 7
ATOM 14551 C CA . GLN A 1 64 ? 25.128 32.144 48.251 1.00 0.00 111 GLN A CA 7
ATOM 14552 C C . GLN A 1 64 ? 24.084 31.832 47.166 1.00 0.00 111 GLN A C 7
ATOM 14553 O O . GLN A 1 64 ? 23.042 32.489 47.097 1.00 0.00 111 GLN A O 7
ATOM 14567 N N . ILE A 1 65 ? 24.315 30.799 46.356 1.00 0.00 112 ILE A N 7
ATOM 14568 C CA . ILE A 1 65 ? 23.381 30.324 45.317 1.00 0.00 112 ILE A CA 7
ATOM 14569 C C . ILE A 1 65 ? 22.987 28.856 45.539 1.00 0.00 112 ILE A C 7
ATOM 14570 O O . ILE A 1 65 ? 23.778 28.055 46.037 1.00 0.00 112 ILE A O 7
ATOM 14586 N N . ALA A 1 66 ? 21.757 28.511 45.166 1.00 0.00 113 ALA A N 7
ATOM 14587 C CA . ALA A 1 66 ? 21.196 27.164 45.151 1.00 0.00 113 ALA A CA 7
ATOM 14588 C C . ALA A 1 66 ? 20.971 26.681 43.706 1.00 0.00 113 ALA A C 7
ATOM 14589 O O . ALA A 1 66 ? 20.469 27.433 42.869 1.00 0.00 113 ALA A O 7
ATOM 14596 N N . GLU A 1 67 ? 21.319 25.426 43.414 1.00 0.00 114 GLU A N 7
ATOM 14597 C CA . GLU A 1 67 ? 21.001 24.762 42.140 1.00 0.00 114 GLU A CA 7
ATOM 14598 C C . GLU A 1 67 ? 19.524 24.314 42.051 1.00 0.00 114 GLU A C 7
ATOM 14599 O O . GLU A 1 67 ? 18.871 24.061 43.068 1.00 0.00 114 GLU A O 7
ATOM 14611 N N . ASP A 1 68 ? 18.984 24.182 40.834 1.00 0.00 115 ASP A N 7
ATOM 14612 C CA . ASP A 1 68 ? 17.562 23.861 40.598 1.00 0.00 115 ASP A CA 7
ATOM 14613 C C . ASP A 1 68 ? 16.987 22.564 41.190 1.00 0.00 115 ASP A C 7
ATOM 14614 O O . ASP A 1 68 ? 15.802 22.519 41.531 1.00 0.00 115 ASP A O 7
ATOM 14623 N N . ASN A 1 69 ? 17.810 21.528 41.370 1.00 0.00 116 ASN A N 7
ATOM 14624 C CA . ASN A 1 69 ? 17.409 20.274 42.026 1.00 0.00 116 ASN A CA 7
ATOM 14625 C C . ASN A 1 69 ? 17.532 20.308 43.570 1.00 0.00 116 ASN A C 7
ATOM 14626 O O . ASN A 1 69 ? 17.199 19.329 44.246 1.00 0.00 116 ASN A O 7
ATOM 14637 N N . GLY A 1 70 ? 17.969 21.439 44.137 1.00 0.00 117 GLY A N 7
ATOM 14638 C CA . GLY A 1 70 ? 17.773 21.815 45.541 1.00 0.00 117 GLY A CA 7
ATOM 14639 C C . GLY A 1 70 ? 18.740 21.220 46.564 1.00 0.00 117 GLY A C 7
ATOM 14640 O O . GLY A 1 70 ? 18.550 21.451 47.759 1.00 0.00 117 GLY A O 7
ATOM 14644 N N . GLU A 1 71 ? 19.770 20.480 46.144 1.00 0.00 118 GLU A N 7
ATOM 14645 C CA . GLU A 1 71 ? 20.681 19.776 47.055 1.00 0.00 118 GLU A CA 7
ATOM 14646 C C . GLU A 1 71 ? 22.087 20.385 47.053 1.00 0.00 118 GLU A C 7
ATOM 14647 O O . GLU A 1 71 ? 22.754 20.388 48.087 1.00 0.00 118 GLU A O 7
ATOM 14659 N N . TYR A 1 72 ? 22.519 20.935 45.916 1.00 0.00 119 TYR A N 7
ATOM 14660 C CA . TYR A 1 72 ? 23.758 21.694 45.783 1.00 0.00 119 TYR A CA 7
ATOM 14661 C C . TYR A 1 72 ? 23.698 23.202 46.064 1.00 0.00 119 TYR A C 7
ATOM 14662 O O . TYR A 1 72 ? 22.860 23.919 45.510 1.00 0.00 119 TYR A O 7
ATOM 14680 N N . HIS A 1 73 ? 24.635 23.676 46.886 1.00 0.00 120 HIS A N 7
ATOM 14681 C CA . HIS A 1 73 ? 24.860 25.085 47.229 1.00 0.00 120 HIS A CA 7
ATOM 14682 C C . HIS A 1 73 ? 26.224 25.556 46.719 1.00 0.00 120 HIS A C 7
ATOM 14683 O O . HIS A 1 73 ? 27.175 24.778 46.591 1.00 0.00 120 HIS A O 7
ATOM 14697 N N . GLN A 1 74 ? 26.308 26.850 46.439 1.00 0.00 121 GLN A N 7
ATOM 14698 C CA . GLN A 1 74 ? 27.411 27.510 45.761 1.00 0.00 121 GLN A CA 7
ATOM 14699 C C . GLN A 1 74 ? 27.751 28.831 46.464 1.00 0.00 121 GLN A C 7
ATOM 14700 O O . GLN A 1 74 ? 27.051 29.832 46.273 1.00 0.00 121 GLN A O 7
ATOM 14714 N N . TRP A 1 75 ? 28.831 28.847 47.251 1.00 0.00 122 TRP A N 7
ATOM 14715 C CA . TRP A 1 75 ? 29.370 30.084 47.817 1.00 0.00 122 TRP A CA 7
ATOM 14716 C C . TRP A 1 75 ? 30.323 30.776 46.832 1.00 0.00 122 TRP A C 7
ATOM 14717 O O . TRP A 1 75 ? 31.176 30.115 46.235 1.00 0.00 122 TRP A O 7
ATOM 14738 N N . TYR A 1 76 ? 30.243 32.103 46.758 1.00 0.00 123 TYR A N 7
ATOM 14739 C CA . TYR A 1 76 ? 31.103 33.005 45.997 1.00 0.00 123 TYR A CA 7
ATOM 14740 C C . TYR A 1 76 ? 31.665 34.083 46.931 1.00 0.00 123 TYR A C 7
ATOM 14741 O O . TYR A 1 76 ? 30.995 35.086 47.172 1.00 0.00 123 TYR A O 7
ATOM 14759 N N . LEU A 1 77 ? 32.839 33.833 47.519 1.00 0.00 124 LEU A N 7
ATOM 14760 C CA . LEU A 1 77 ? 33.547 34.760 48.417 1.00 0.00 124 LEU A CA 7
ATOM 14761 C C . LEU A 1 77 ? 34.528 35.649 47.619 1.00 0.00 124 LEU A C 7
ATOM 14762 O O . LEU A 1 77 ? 34.977 35.266 46.535 1.00 0.00 124 LEU A O 7
ATOM 14778 N N . HIS A 1 78 ? 34.895 36.801 48.194 1.00 0.00 125 HIS A N 7
ATOM 14779 C CA . HIS A 1 78 ? 35.793 37.823 47.619 1.00 0.00 125 HIS A CA 7
ATOM 14780 C C . HIS A 1 78 ? 35.254 38.485 46.336 1.00 0.00 125 HIS A C 7
ATOM 14781 O O . HIS A 1 78 ? 35.869 38.492 45.265 1.00 0.00 125 HIS A O 7
ATOM 14795 N N . LEU A 1 79 ? 34.055 39.056 46.458 1.00 0.00 126 LEU A N 7
ATOM 14796 C CA . LEU A 1 79 ? 33.414 39.867 45.419 1.00 0.00 126 LEU A CA 7
ATOM 14797 C C . LEU A 1 79 ? 33.653 41.372 45.655 1.00 0.00 126 LEU A C 7
ATOM 14798 O O . LEU A 1 79 ? 33.728 41.823 46.798 1.00 0.00 126 LEU A O 7
ATOM 14814 N N . ASP A 1 80 ? 33.752 42.155 44.579 1.00 0.00 127 ASP A N 7
ATOM 14815 C CA . ASP A 1 80 ? 33.793 43.630 44.613 1.00 0.00 127 ASP A CA 7
ATOM 14816 C C . ASP A 1 80 ? 32.343 44.126 44.663 1.00 0.00 127 ASP A C 7
ATOM 14817 O O . ASP A 1 80 ? 31.994 44.983 45.479 1.00 0.00 127 ASP A O 7
ATOM 14826 N N . LYS A 1 81 ? 31.508 43.579 43.767 1.00 0.00 128 LYS A N 7
ATOM 14827 C CA . LYS A 1 81 ? 30.155 44.036 43.462 1.00 0.00 128 LYS A CA 7
ATOM 14828 C C . LYS A 1 81 ? 29.231 42.879 43.072 1.00 0.00 128 LYS A C 7
ATOM 14829 O O . LYS A 1 81 ? 29.679 41.912 42.451 1.00 0.00 128 LYS A O 7
ATOM 14848 N N . TYR A 1 82 ? 27.945 42.988 43.392 1.00 0.00 129 TYR A N 7
ATOM 14849 C CA . TYR A 1 82 ? 26.902 42.022 43.024 1.00 0.00 129 TYR A CA 7
ATOM 14850 C C . TYR A 1 82 ? 26.174 42.386 41.720 1.00 0.00 129 TYR A C 7
ATOM 14851 O O . TYR A 1 82 ? 25.883 43.558 41.481 1.00 0.00 129 TYR A O 7
ATOM 14869 N N . ASN A 1 83 ? 25.786 41.392 40.916 1.00 0.00 130 ASN A N 7
ATOM 14870 C CA . ASN A 1 83 ? 24.836 41.567 39.802 1.00 0.00 130 ASN A CA 7
ATOM 14871 C C . ASN A 1 83 ? 23.431 41.011 40.136 1.00 0.00 130 ASN A C 7
ATOM 14872 O O . ASN A 1 83 ? 22.476 41.243 39.395 1.00 0.00 130 ASN A O 7
ATOM 14883 N N . VAL A 1 84 ? 23.307 40.267 41.240 1.00 0.00 131 VAL A N 7
ATOM 14884 C CA . VAL A 1 84 ? 22.060 39.649 41.734 1.00 0.00 131 VAL A CA 7
ATOM 14885 C C . VAL A 1 84 ? 21.641 40.158 43.121 1.00 0.00 131 VAL A C 7
ATOM 14886 O O . VAL A 1 84 ? 22.434 40.734 43.873 1.00 0.00 131 VAL A O 7
ATOM 14899 N N . LYS A 1 85 ? 20.378 39.888 43.464 1.00 0.00 132 LYS A N 7
ATOM 14900 C CA . LYS A 1 85 ? 19.767 40.042 44.800 1.00 0.00 132 LYS A CA 7
ATOM 14901 C C . LYS A 1 85 ? 19.301 38.681 45.339 1.00 0.00 132 LYS A C 7
ATOM 14902 O O . LYS A 1 85 ? 19.175 37.726 44.573 1.00 0.00 132 LYS A O 7
ATOM 14921 N N . VAL A 1 86 ? 19.021 38.577 46.638 1.00 0.00 133 VAL A N 7
ATOM 14922 C CA . VAL A 1 86 ? 18.410 37.385 47.247 1.00 0.00 133 VAL A CA 7
ATOM 14923 C C . VAL A 1 86 ? 17.063 37.133 46.566 1.00 0.00 133 VAL A C 7
ATOM 14924 O O . VAL A 1 86 ? 16.226 38.031 46.461 1.00 0.00 133 VAL A O 7
ATOM 14937 N N . GLY A 1 87 ? 16.881 35.898 46.103 1.00 0.00 134 GLY A N 7
ATOM 14938 C CA . GLY A 1 87 ? 15.698 35.452 45.366 1.00 0.00 134 GLY A CA 7
ATOM 14939 C C . GLY A 1 87 ? 15.744 35.655 43.846 1.00 0.00 134 GLY A C 7
ATOM 14940 O O . GLY A 1 87 ? 14.727 35.431 43.188 1.00 0.00 134 GLY A O 7
ATOM 14944 N N . ASP A 1 88 ? 16.876 36.061 43.258 1.00 0.00 135 ASP A N 7
ATOM 14945 C CA . ASP A 1 88 ? 16.977 36.312 41.818 1.00 0.00 135 ASP A CA 7
ATOM 14946 C C . ASP A 1 88 ? 17.402 35.000 41.157 1.00 0.00 135 ASP A C 7
ATOM 14947 O O . ASP A 1 88 ? 18.341 34.334 41.608 1.00 0.00 135 ASP A O 7
ATOM 14956 N N . ARG A 1 89 ? 16.719 34.636 40.069 1.00 0.00 136 ARG A N 7
ATOM 14957 C CA . ARG A 1 89 ? 17.105 33.502 39.227 1.00 0.00 136 ARG A CA 7
ATOM 14958 C C . ARG A 1 89 ? 18.377 33.789 38.440 1.00 0.00 136 ARG A C 7
ATOM 14959 O O . ARG A 1 89 ? 18.605 34.916 37.988 1.00 0.00 136 ARG A O 7
ATOM 14980 N N . VAL A 1 90 ? 19.170 32.746 38.232 1.00 0.00 137 VAL A N 7
ATOM 14981 C CA . VAL A 1 90 ? 20.344 32.730 37.371 1.00 0.00 137 VAL A CA 7
ATOM 14982 C C . VAL A 1 90 ? 20.275 31.543 36.417 1.00 0.00 137 VAL A C 7
ATOM 14983 O O . VAL A 1 90 ? 19.679 30.504 36.710 1.00 0.00 137 VAL A O 7
ATOM 14996 N N . LYS A 1 91 ? 20.940 31.688 35.274 1.00 0.00 138 LYS A N 7
ATOM 14997 C CA . LYS A 1 91 ? 21.018 30.707 34.199 1.00 0.00 138 LYS A CA 7
ATOM 14998 C C . LYS A 1 91 ? 22.470 30.579 33.758 1.00 0.00 138 LYS A C 7
ATOM 14999 O O . LYS A 1 91 ? 23.195 31.570 33.713 1.00 0.00 138 LYS A O 7
ATOM 15018 N N . ALA A 1 92 ? 22.901 29.358 33.468 1.00 0.00 139 ALA A N 7
ATOM 15019 C CA . ALA A 1 92 ? 24.284 29.053 33.126 1.00 0.00 139 ALA A CA 7
ATOM 15020 C C . ALA A 1 92 ? 24.853 29.995 32.042 1.00 0.00 139 ALA A C 7
ATOM 15021 O O . ALA A 1 92 ? 24.279 30.182 30.962 1.00 0.00 139 ALA A O 7
ATOM 15028 N N . GLY A 1 93 ? 25.984 30.610 32.381 1.00 0.00 140 GLY A N 7
ATOM 15029 C CA . GLY A 1 93 ? 26.726 31.560 31.549 1.00 0.00 140 GLY A CA 7
ATOM 15030 C C . GLY A 1 93 ? 26.407 33.046 31.796 1.00 0.00 140 GLY A C 7
ATOM 15031 O O . GLY A 1 93 ? 27.029 33.911 31.178 1.00 0.00 140 GLY A O 7
ATOM 15035 N N . ASP A 1 94 ? 25.481 33.361 32.706 1.00 0.00 141 ASP A N 7
ATOM 15036 C CA . ASP A 1 94 ? 25.081 34.730 33.068 1.00 0.00 141 ASP A CA 7
ATOM 15037 C C . ASP A 1 94 ? 25.920 35.349 34.192 1.00 0.00 141 ASP A C 7
ATOM 15038 O O . ASP A 1 94 ? 26.265 34.649 35.140 1.00 0.00 141 ASP A O 7
ATOM 15047 N N . ILE A 1 95 ? 26.231 36.648 34.131 1.00 0.00 142 ILE A N 7
ATOM 15048 C CA . ILE A 1 95 ? 26.979 37.340 35.195 1.00 0.00 142 ILE A CA 7
ATOM 15049 C C . ILE A 1 95 ? 26.167 37.437 36.489 1.00 0.00 142 ILE A C 7
ATOM 15050 O O . ILE A 1 95 ? 25.019 37.889 36.482 1.00 0.00 142 ILE A O 7
ATOM 15066 N N . ILE A 1 96 ? 26.794 37.085 37.611 1.00 0.00 143 ILE A N 7
ATOM 15067 C CA . ILE A 1 96 ? 26.183 37.085 38.952 1.00 0.00 143 ILE A CA 7
ATOM 15068 C C . ILE A 1 96 ? 26.847 38.079 39.921 1.00 0.00 143 ILE A C 7
ATOM 15069 O O . ILE A 1 96 ? 26.204 38.554 40.856 1.00 0.00 143 ILE A O 7
ATOM 15085 N N . ALA A 1 97 ? 28.102 38.453 39.670 1.00 0.00 144 ALA A N 7
ATOM 15086 C CA . ALA A 1 97 ? 28.927 39.351 40.485 1.00 0.00 144 ALA A CA 7
ATOM 15087 C C . ALA A 1 97 ? 30.250 39.680 39.763 1.00 0.00 144 ALA A C 7
ATOM 15088 O O . ALA A 1 97 ? 30.462 39.216 38.643 1.00 0.00 144 ALA A O 7
ATOM 15095 N N . TYR A 1 98 ? 31.159 40.415 40.410 1.00 0.00 145 TYR A N 7
ATOM 15096 C CA . TYR A 1 98 ? 32.499 40.738 39.902 1.00 0.00 145 TYR A CA 7
ATOM 15097 C C . TYR A 1 98 ? 33.503 40.479 41.044 1.00 0.00 145 TYR A C 7
ATOM 15098 O O . TYR A 1 98 ? 33.204 40.794 42.197 1.00 0.00 145 TYR A O 7
ATOM 15116 N N . SER A 1 99 ? 34.675 39.897 40.754 1.00 0.00 146 SER A N 7
ATOM 15117 C CA . SER A 1 99 ? 35.704 39.574 41.769 1.00 0.00 146 SER A CA 7
ATOM 15118 C C . SER A 1 99 ? 36.393 40.834 42.316 1.00 0.00 146 SER A C 7
ATOM 15119 O O . SER A 1 99 ? 36.620 41.799 41.581 1.00 0.00 146 SER A O 7
ATOM 15127 N N . GLY A 1 100 ? 36.736 40.827 43.607 1.00 0.00 147 GLY A N 7
ATOM 15128 C CA . GLY A 1 100 ? 37.319 41.980 44.299 1.00 0.00 147 GLY A CA 7
ATOM 15129 C C . GLY A 1 100 ? 38.137 41.588 45.526 1.00 0.00 147 GLY A C 7
ATOM 15130 O O . GLY A 1 100 ? 37.935 40.531 46.115 1.00 0.00 147 GLY A O 7
ATOM 15134 N N . ASN A 1 101 ? 39.079 42.435 45.938 1.00 0.00 148 ASN A N 7
ATOM 15135 C CA . ASN A 1 101 ? 39.971 42.165 47.072 1.00 0.00 148 ASN A CA 7
ATOM 15136 C C . ASN A 1 101 ? 39.341 42.488 48.450 1.00 0.00 148 ASN A C 7
ATOM 15137 O O . ASN A 1 101 ? 40.037 42.863 49.399 1.00 0.00 148 ASN A O 7
ATOM 15148 N N . THR A 1 102 ? 38.020 42.335 48.575 1.00 0.00 149 THR A N 7
ATOM 15149 C CA . THR A 1 102 ? 37.292 42.471 49.845 1.00 0.00 149 THR A CA 7
ATOM 15150 C C . THR A 1 102 ? 37.669 41.345 50.816 1.00 0.00 149 THR A C 7
ATOM 15151 O O . THR A 1 102 ? 37.786 40.178 50.442 1.00 0.00 149 THR A O 7
ATOM 15162 N N . GLY A 1 103 ? 37.932 41.694 52.078 1.00 0.00 150 GLY A N 7
ATOM 15163 C CA . GLY A 1 103 ? 38.376 40.776 53.140 1.00 0.00 150 GLY A CA 7
ATOM 15164 C C . GLY A 1 103 ? 39.826 40.268 53.041 1.00 0.00 150 GLY A C 7
ATOM 15165 O O . GLY A 1 103 ? 40.389 39.867 54.063 1.00 0.00 150 GLY A O 7
ATOM 15169 N N . ILE A 1 104 ? 40.462 40.307 51.864 1.00 0.00 151 ILE A N 7
ATOM 15170 C CA . ILE A 1 104 ? 41.846 39.835 51.661 1.00 0.00 151 ILE A CA 7
ATOM 15171 C C . ILE A 1 104 ? 42.873 40.830 52.228 1.00 0.00 151 ILE A C 7
ATOM 15172 O O . ILE A 1 104 ? 42.743 42.047 52.069 1.00 0.00 151 ILE A O 7
ATOM 15188 N N . GLN A 1 105 ? 43.935 40.309 52.841 1.00 0.00 152 GLN A N 7
ATOM 15189 C CA . GLN A 1 105 ? 45.105 41.053 53.333 1.00 0.00 152 GLN A CA 7
ATOM 15190 C C . GLN A 1 105 ? 46.094 41.533 52.241 1.00 0.00 152 GLN A C 7
ATOM 15191 O O . GLN A 1 105 ? 47.110 42.156 52.568 1.00 0.00 152 GLN A O 7
ATOM 15205 N N . THR A 1 106 ? 45.834 41.233 50.962 1.00 0.00 153 THR A N 7
ATOM 15206 C CA . THR A 1 106 ? 46.663 41.563 49.785 1.00 0.00 153 THR A CA 7
ATOM 15207 C C . THR A 1 106 ? 45.796 41.661 48.515 1.00 0.00 153 THR A C 7
ATOM 15208 O O . THR A 1 106 ? 44.853 40.885 48.358 1.00 0.00 153 THR A O 7
ATOM 15219 N N . THR A 1 107 ? 46.055 42.621 47.618 1.00 0.00 154 THR A N 7
ATOM 15220 C CA . THR A 1 107 ? 45.119 43.046 46.542 1.00 0.00 154 THR A CA 7
ATOM 15221 C C . THR A 1 107 ? 44.889 42.104 45.342 1.00 0.00 154 THR A C 7
ATOM 15222 O O . THR A 1 107 ? 44.422 42.549 44.291 1.00 0.00 154 THR A O 7
ATOM 15233 N N . GLY A 1 108 ? 45.159 40.803 45.474 1.00 0.00 155 GLY A N 7
ATOM 15234 C CA . GLY A 1 108 ? 45.093 39.811 44.389 1.00 0.00 155 GLY A CA 7
ATOM 15235 C C . GLY A 1 108 ? 43.688 39.372 43.934 1.00 0.00 155 GLY A C 7
ATOM 15236 O O . GLY A 1 108 ? 43.577 38.715 42.898 1.00 0.00 155 GLY A O 7
ATOM 15240 N N . ALA A 1 109 ? 42.631 39.763 44.661 1.00 0.00 156 ALA A N 7
ATOM 15241 C CA . ALA A 1 109 ? 41.218 39.754 44.229 1.00 0.00 156 ALA A CA 7
ATOM 15242 C C . ALA A 1 109 ? 40.619 38.408 43.758 1.00 0.00 156 ALA A C 7
ATOM 15243 O O . ALA A 1 109 ? 39.725 38.389 42.903 1.00 0.00 156 ALA A O 7
ATOM 15250 N N . HIS A 1 110 ? 41.125 37.281 44.262 1.00 0.00 157 HIS A N 7
ATOM 15251 C CA . HIS A 1 110 ? 40.793 35.969 43.716 1.00 0.00 157 HIS A CA 7
ATOM 15252 C C . HIS A 1 110 ? 39.394 35.449 44.115 1.00 0.00 157 HIS A C 7
ATOM 15253 O O . HIS A 1 110 ? 39.031 35.473 45.290 1.00 0.00 157 HIS A O 7
ATOM 15267 N N . LEU A 1 111 ? 38.625 34.914 43.157 1.00 0.00 158 LEU A N 7
ATOM 15268 C CA . LEU A 1 111 ? 37.280 34.357 43.392 1.00 0.00 158 LEU A CA 7
ATOM 15269 C C . LEU A 1 111 ? 37.358 33.018 44.141 1.00 0.00 158 LEU A C 7
ATOM 15270 O O . LEU A 1 111 ? 37.878 32.042 43.601 1.00 0.00 158 LEU A O 7
ATOM 15286 N N . HIS A 1 112 ? 36.797 32.947 45.351 1.00 0.00 159 HIS A N 7
ATOM 15287 C CA . HIS A 1 112 ? 36.641 31.695 46.106 1.00 0.00 159 HIS A CA 7
ATOM 15288 C C . HIS A 1 112 ? 35.276 31.061 45.830 1.00 0.00 159 HIS A C 7
ATOM 15289 O O . HIS A 1 112 ? 34.259 31.502 46.368 1.00 0.00 159 HIS A O 7
ATOM 15303 N N . PHE A 1 113 ? 35.261 30.036 44.973 1.00 0.00 160 PHE A N 7
ATOM 15304 C CA . PHE A 1 113 ? 34.107 29.171 44.723 1.00 0.00 160 PHE A CA 7
ATOM 15305 C C . PHE A 1 113 ? 34.068 27.901 45.574 1.00 0.00 160 PHE A C 7
ATOM 15306 O O . PHE A 1 113 ? 34.935 27.031 45.460 1.00 0.00 160 PHE A O 7
ATOM 15323 N N . GLN A 1 114 ? 33.059 27.786 46.433 1.00 0.00 161 GLN A N 7
ATOM 15324 C CA . GLN A 1 114 ? 32.870 26.650 47.337 1.00 0.00 161 GLN A CA 7
ATOM 15325 C C . GLN A 1 114 ? 31.563 25.903 47.041 1.00 0.00 161 GLN A C 7
ATOM 15326 O O . GLN A 1 114 ? 30.472 26.450 47.186 1.00 0.00 161 GLN A O 7
ATOM 15340 N N . ARG A 1 115 ? 31.692 24.637 46.624 1.00 0.00 162 ARG A N 7
ATOM 15341 C CA . ARG A 1 115 ? 30.586 23.712 46.332 1.00 0.00 162 ARG A CA 7
ATOM 15342 C C . ARG A 1 115 ? 30.236 22.890 47.573 1.00 0.00 162 ARG A C 7
ATOM 15343 O O . ARG A 1 115 ? 31.090 22.178 48.106 1.00 0.00 162 ARG A O 7
ATOM 15364 N N . MET A 1 116 ? 28.985 22.982 48.013 1.00 0.00 163 MET A N 7
ATOM 15365 C CA . MET A 1 116 ? 28.457 22.323 49.211 1.00 0.00 163 MET A CA 7
ATOM 15366 C C . MET A 1 116 ? 27.217 21.488 48.870 1.00 0.00 163 MET A C 7
ATOM 15367 O O . MET A 1 116 ? 26.512 21.793 47.910 1.00 0.00 163 MET A O 7
ATOM 15381 N N . LYS A 1 117 ? 26.948 20.439 49.651 1.00 0.00 164 LYS A N 7
ATOM 15382 C CA . LYS A 1 117 ? 25.822 19.513 49.450 1.00 0.00 164 LYS A CA 7
ATOM 15383 C C . LYS A 1 117 ? 24.995 19.381 50.724 1.00 0.00 164 LYS A C 7
ATOM 15384 O O . LYS A 1 117 ? 25.542 19.088 51.786 1.00 0.00 164 LYS A O 7
ATOM 15403 N N . GLY A 1 118 ? 23.682 19.556 50.610 1.00 0.00 165 GLY A N 7
ATOM 15404 C CA . GLY A 1 118 ? 22.704 19.349 51.682 1.00 0.00 165 GLY A CA 7
ATOM 15405 C C . GLY A 1 118 ? 22.599 20.477 52.718 1.00 0.00 165 GLY A C 7
ATOM 15406 O O . GLY A 1 118 ? 21.818 20.355 53.669 1.00 0.00 165 GLY A O 7
ATOM 15410 N N . GLY A 1 119 ? 23.362 21.557 52.554 1.00 0.00 166 GLY A N 7
ATOM 15411 C CA . GLY A 1 119 ? 23.422 22.713 53.450 1.00 0.00 166 GLY A CA 7
ATOM 15412 C C . GLY A 1 119 ? 24.583 23.647 53.098 1.00 0.00 166 GLY A C 7
ATOM 15413 O O . GLY A 1 119 ? 25.285 23.419 52.109 1.00 0.00 166 GLY A O 7
ATOM 15417 N N . VAL A 1 120 ? 24.799 24.680 53.920 1.00 0.00 167 VAL A N 7
ATOM 15418 C CA . VAL A 1 120 ? 25.884 25.670 53.757 1.00 0.00 167 VAL A CA 7
ATOM 15419 C C . VAL A 1 120 ? 26.887 25.695 54.913 1.00 0.00 167 VAL A C 7
ATOM 15420 O O . VAL A 1 120 ? 26.496 25.853 56.073 1.00 0.00 167 VAL A O 7
ATOM 15433 N N . GLY A 1 121 ? 28.177 25.538 54.604 1.00 0.00 168 GLY A N 7
ATOM 15434 C CA . GLY A 1 121 ? 29.286 25.501 55.561 1.00 0.00 168 GLY A CA 7
ATOM 15435 C C . GLY A 1 121 ? 30.476 24.667 55.069 1.00 0.00 168 GLY A C 7
ATOM 15436 O O . GLY A 1 121 ? 30.388 23.942 54.077 1.00 0.00 168 GLY A O 7
ATOM 15440 N N . ASN A 1 122 ? 31.593 24.719 55.792 1.00 0.00 169 ASN A N 7
ATOM 15441 C CA . ASN A 1 122 ? 32.757 23.852 55.563 1.00 0.00 169 ASN A CA 7
ATOM 15442 C C . ASN A 1 122 ? 32.439 22.367 55.836 1.00 0.00 169 ASN A C 7
ATOM 15443 O O . ASN A 1 122 ? 32.870 21.481 55.095 1.00 0.00 169 ASN A O 7
ATOM 15454 N N . ALA A 1 123 ? 31.585 22.103 56.828 1.00 0.00 170 ALA A N 7
ATOM 15455 C CA . ALA A 1 123 ? 30.997 20.795 57.116 1.00 0.00 170 ALA A CA 7
ATOM 15456 C C . ALA A 1 123 ? 30.124 20.246 55.971 1.00 0.00 170 ALA A C 7
ATOM 15457 O O . ALA A 1 123 ? 29.959 19.033 55.833 1.00 0.00 170 ALA A O 7
ATOM 15464 N N . TYR A 1 124 ? 29.575 21.137 55.139 1.00 0.00 171 TYR A N 7
ATOM 15465 C CA . TYR A 1 124 ? 28.775 20.791 53.965 1.00 0.00 171 TYR A CA 7
ATOM 15466 C C . TYR A 1 124 ? 29.535 20.683 52.645 1.00 0.00 171 TYR A C 7
ATOM 15467 O O . TYR A 1 124 ? 29.010 20.149 51.665 1.00 0.00 171 TYR A O 7
ATOM 15485 N N . ALA A 1 125 ? 30.764 21.200 52.615 1.00 0.00 172 ALA A N 7
ATOM 15486 C CA . ALA A 1 125 ? 31.620 21.221 51.442 1.00 0.00 172 ALA A CA 7
ATOM 15487 C C . ALA A 1 125 ? 32.022 19.803 50.984 1.00 0.00 172 ALA A C 7
ATOM 15488 O O . ALA A 1 125 ? 32.235 18.909 51.810 1.00 0.00 172 ALA A O 7
ATOM 15495 N N . GLU A 1 126 ? 32.138 19.602 49.669 1.00 0.00 173 GLU A N 7
ATOM 15496 C CA . GLU A 1 126 ? 32.445 18.295 49.057 1.00 0.00 173 GLU A CA 7
ATOM 15497 C C . GLU A 1 126 ? 33.794 18.302 48.313 1.00 0.00 173 GLU A C 7
ATOM 15498 O O . GLU A 1 126 ? 34.804 17.905 48.892 1.00 0.00 173 GLU A O 7
ATOM 15510 N N . ASP A 1 127 ? 33.807 18.780 47.063 1.00 0.00 174 ASP A N 7
ATOM 15511 C CA . ASP A 1 127 ? 34.965 19.258 46.282 1.00 0.00 174 ASP A CA 7
ATOM 15512 C C . ASP A 1 127 ? 34.383 19.918 45.013 1.00 0.00 174 ASP A C 7
ATOM 15513 O O . ASP A 1 127 ? 33.533 19.326 44.336 1.00 0.00 174 ASP A O 7
ATOM 15522 N N . PRO A 1 128 ? 34.778 21.155 44.673 1.00 0.00 175 PRO A N 7
ATOM 15523 C CA . PRO A 1 128 ? 34.429 21.777 43.403 1.00 0.00 175 PRO A CA 7
ATOM 15524 C C . PRO A 1 128 ? 35.152 21.185 42.182 1.00 0.00 175 PRO A C 7
ATOM 15525 O O . PRO A 1 128 ? 34.603 21.266 41.084 1.00 0.00 175 PRO A O 7
ATOM 15536 N N . LYS A 1 129 ? 36.331 20.560 42.327 1.00 0.00 176 LYS A N 7
ATOM 15537 C CA . LYS A 1 129 ? 37.167 20.119 41.194 1.00 0.00 176 LYS A CA 7
ATOM 15538 C C . LYS A 1 129 ? 36.465 19.220 40.158 1.00 0.00 176 LYS A C 7
ATOM 15539 O O . LYS A 1 129 ? 36.449 19.605 38.985 1.00 0.00 176 LYS A O 7
ATOM 15558 N N . PRO A 1 130 ? 35.852 18.082 40.553 1.00 0.00 177 PRO A N 7
ATOM 15559 C CA . PRO A 1 130 ? 35.234 17.126 39.626 1.00 0.00 177 PRO A CA 7
ATOM 15560 C C . PRO A 1 130 ? 34.020 17.724 38.906 1.00 0.00 177 PRO A C 7
ATOM 15561 O O . PRO A 1 130 ? 33.770 17.417 37.739 1.00 0.00 177 PRO A O 7
ATOM 15572 N N . PHE A 1 131 ? 33.318 18.637 39.585 1.00 0.00 178 PHE A N 7
ATOM 15573 C CA . PHE A 1 131 ? 32.256 19.464 39.028 1.00 0.00 178 PHE A CA 7
ATOM 15574 C C . PHE A 1 131 ? 32.668 20.468 37.950 1.00 0.00 178 PHE A C 7
ATOM 15575 O O . PHE A 1 131 ? 31.981 20.585 36.938 1.00 0.00 178 PHE A O 7
ATOM 15592 N N . ILE A 1 132 ? 33.803 21.153 38.120 1.00 0.00 179 ILE A N 7
ATOM 15593 C CA . ILE A 1 132 ? 34.341 22.050 37.083 1.00 0.00 179 ILE A CA 7
ATOM 15594 C C . ILE A 1 132 ? 34.898 21.256 35.893 1.00 0.00 179 ILE A C 7
ATOM 15595 O O . ILE A 1 132 ? 34.692 21.648 34.749 1.00 0.00 179 ILE A O 7
ATOM 15611 N N . ASP A 1 133 ? 35.505 20.093 36.139 1.00 0.00 180 ASP A N 7
ATOM 15612 C CA . ASP A 1 133 ? 36.034 19.194 35.097 1.00 0.00 180 ASP A CA 7
ATOM 15613 C C . ASP A 1 133 ? 35.016 18.571 34.111 1.00 0.00 180 ASP A C 7
ATOM 15614 O O . ASP A 1 133 ? 35.396 17.888 33.153 1.00 0.00 180 ASP A O 7
ATOM 15623 N N . GLN A 1 134 ? 33.723 18.853 34.320 1.00 0.00 181 GLN A N 7
ATOM 15624 C CA . GLN A 1 134 ? 32.583 18.468 33.474 1.00 0.00 181 GLN A CA 7
ATOM 15625 C C . GLN A 1 134 ? 31.671 19.634 33.038 1.00 0.00 181 GLN A C 7
ATOM 15626 O O . GLN A 1 134 ? 30.787 19.439 32.200 1.00 0.00 181 GLN A O 7
ATOM 15640 N N . LEU A 1 135 ? 31.884 20.842 33.572 1.00 0.00 182 LEU A N 7
ATOM 15641 C CA . LEU A 1 135 ? 31.224 22.080 33.111 1.00 0.00 182 LEU A CA 7
ATOM 15642 C C . LEU A 1 135 ? 31.503 22.379 31.617 1.00 0.00 182 LEU A C 7
ATOM 15643 O O . LEU A 1 135 ? 32.571 22.022 31.110 1.00 0.00 182 LEU A O 7
ATOM 15659 N N . PRO A 1 136 ? 30.581 23.060 30.904 1.00 0.00 183 PRO A N 7
ATOM 15660 C CA . PRO A 1 136 ? 30.618 23.187 29.442 1.00 0.00 183 PRO A CA 7
ATOM 15661 C C . PRO A 1 136 ? 31.814 23.980 28.890 1.00 0.00 183 PRO A C 7
ATOM 15662 O O . PRO A 1 136 ? 32.308 23.650 27.809 1.00 0.00 183 PRO A O 7
ATOM 15673 N N . ASP A 1 137 ? 32.312 24.992 29.605 1.00 0.00 184 ASP A N 7
ATOM 15674 C CA . ASP A 1 137 ? 33.538 25.740 29.257 1.00 0.00 184 ASP A CA 7
ATOM 15675 C C . ASP A 1 137 ? 34.660 25.402 30.273 1.00 0.00 184 ASP A C 7
ATOM 15676 O O . ASP A 1 137 ? 35.692 26.076 30.299 1.00 0.00 184 ASP A O 7
ATOM 15685 N N . GLY A 1 138 ? 34.482 24.396 31.139 1.00 0.00 185 GLY A N 7
ATOM 15686 C CA . GLY A 1 138 ? 35.346 24.163 32.302 1.00 0.00 185 GLY A CA 7
ATOM 15687 C C . GLY A 1 138 ? 35.295 25.330 33.296 1.00 0.00 185 GLY A C 7
ATOM 15688 O O . GLY A 1 138 ? 34.235 25.883 33.578 1.00 0.00 185 GLY A O 7
ATOM 15692 N N . GLU A 1 139 ? 36.447 25.753 33.814 1.00 0.00 186 GLU A N 7
ATOM 15693 C CA . GLU A 1 139 ? 36.536 26.899 34.739 1.00 0.00 186 GLU A CA 7
ATOM 15694 C C . GLU A 1 139 ? 36.087 28.238 34.121 1.00 0.00 186 GLU A C 7
ATOM 15695 O O . GLU A 1 139 ? 35.572 29.100 34.833 1.00 0.00 186 GLU A O 7
ATOM 15707 N N . ARG A 1 140 ? 36.158 28.401 32.792 1.00 0.00 187 ARG A N 7
ATOM 15708 C CA . ARG A 1 140 ? 35.605 29.570 32.070 1.00 0.00 187 ARG A CA 7
ATOM 15709 C C . ARG A 1 140 ? 34.077 29.648 32.070 1.00 0.00 187 ARG A C 7
ATOM 15710 O O . ARG A 1 140 ? 33.511 30.636 31.610 1.00 0.00 187 ARG A O 7
ATOM 15731 N N . SER A 1 141 ? 33.408 28.649 32.644 1.00 0.00 188 SER A N 7
ATOM 15732 C CA . SER A 1 141 ? 31.979 28.717 32.964 1.00 0.00 188 SER A CA 7
ATOM 15733 C C . SER A 1 141 ? 31.713 29.549 34.225 1.00 0.00 188 SER A C 7
ATOM 15734 O O . SER A 1 141 ? 30.552 29.800 34.541 1.00 0.00 188 SER A O 7
ATOM 15742 N N . LEU A 1 142 ? 32.769 29.978 34.937 1.00 0.00 189 LEU A N 7
ATOM 15743 C CA . LEU A 1 142 ? 32.708 30.778 36.155 1.00 0.00 189 LEU A CA 7
ATOM 15744 C C . LEU A 1 142 ? 33.294 32.195 36.000 1.00 0.00 189 LEU A C 7
ATOM 15745 O O . LEU A 1 142 ? 33.052 33.022 36.870 1.00 0.00 189 LEU A O 7
ATOM 15761 N N . TYR A 1 143 ? 34.027 32.527 34.929 1.00 0.00 190 TYR A N 7
ATOM 15762 C CA . TYR A 1 143 ? 34.628 33.866 34.751 1.00 0.00 190 TYR A CA 7
ATOM 15763 C C . TYR A 1 143 ? 34.673 34.411 33.313 1.00 0.00 190 TYR A C 7
ATOM 15764 O O . TYR A 1 143 ? 34.589 33.645 32.351 1.00 0.00 190 TYR A O 7
ATOM 15782 N N . ASP A 1 144 ? 34.848 35.729 33.152 1.00 0.00 191 ASP A N 7
ATOM 15783 C CA . ASP A 1 144 ? 34.906 36.388 31.832 1.00 0.00 191 ASP A CA 7
ATOM 15784 C C . ASP A 1 144 ? 36.302 37.005 31.554 1.00 0.00 191 ASP A C 7
ATOM 15785 O O . ASP A 1 144 ? 36.566 38.186 31.816 1.00 0.00 191 ASP A O 7
ATOM 15794 N N . LEU A 1 145 ? 37.213 36.196 31.006 1.00 0.00 192 LEU A N 7
ATOM 15795 C CA . LEU A 1 145 ? 38.581 36.592 30.623 1.00 0.00 192 LEU A CA 7
ATOM 15796 C C . LEU A 1 145 ? 38.743 36.598 29.093 1.00 0.00 192 LEU A C 7
ATOM 15797 O O . LEU A 1 145 ? 38.767 35.530 28.467 1.00 0.00 192 LEU A O 7
ATOM 15814 N N . GLY A 1 1 ? 53.682 36.131 56.972 1.00 0.00 48 GLY A N 8
ATOM 15815 C CA . GLY A 1 1 ? 52.875 35.424 55.963 1.00 0.00 48 GLY A CA 8
ATOM 15816 C C . GLY A 1 1 ? 52.405 36.329 54.839 1.00 0.00 48 GLY A C 8
ATOM 15817 O O . GLY A 1 1 ? 51.304 36.881 54.892 1.00 0.00 48 GLY A O 8
ATOM 15823 N N . SER A 1 2 ? 53.214 36.445 53.787 1.00 0.00 49 SER A N 8
ATOM 15824 C CA . SER A 1 2 ? 52.824 37.005 52.485 1.00 0.00 49 SER A CA 8
ATOM 15825 C C . SER A 1 2 ? 52.847 35.920 51.400 1.00 0.00 49 SER A C 8
ATOM 15826 O O . SER A 1 2 ? 53.569 34.928 51.521 1.00 0.00 49 SER A O 8
ATOM 15834 N N . LYS A 1 3 ? 52.055 36.106 50.339 1.00 0.00 50 LYS A N 8
ATOM 15835 C CA . LYS A 1 3 ? 52.050 35.283 49.117 1.00 0.00 50 LYS A CA 8
ATOM 15836 C C . LYS A 1 3 ? 52.654 36.052 47.933 1.00 0.00 50 LYS A C 8
ATOM 15837 O O . LYS A 1 3 ? 52.745 37.283 47.967 1.00 0.00 50 LYS A O 8
ATOM 15856 N N . TRP A 1 4 ? 53.035 35.322 46.883 1.00 0.00 51 TRP A N 8
ATOM 15857 C CA . TRP A 1 4 ? 53.555 35.874 45.625 1.00 0.00 51 TRP A CA 8
ATOM 15858 C C . TRP A 1 4 ? 52.926 35.226 44.386 1.00 0.00 51 TRP A C 8
ATOM 15859 O O . TRP A 1 4 ? 52.848 33.994 44.308 1.00 0.00 51 TRP A O 8
ATOM 15880 N N . GLU A 1 5 ? 52.498 36.028 43.409 1.00 0.00 52 GLU A N 8
ATOM 15881 C CA . GLU A 1 5 ? 51.912 35.509 42.167 1.00 0.00 52 GLU A CA 8
ATOM 15882 C C . GLU A 1 5 ? 52.948 34.773 41.301 1.00 0.00 52 GLU A C 8
ATOM 15883 O O . GLU A 1 5 ? 54.106 35.184 41.174 1.00 0.00 52 GLU A O 8
ATOM 15895 N N . ASP A 1 6 ? 52.505 33.690 40.670 1.00 0.00 53 ASP A N 8
ATOM 15896 C CA . ASP A 1 6 ? 53.230 32.928 39.655 1.00 0.00 53 ASP A CA 8
ATOM 15897 C C . ASP A 1 6 ? 52.572 32.912 38.277 1.00 0.00 53 ASP A C 8
ATOM 15898 O O . ASP A 1 6 ? 51.340 32.934 38.171 1.00 0.00 53 ASP A O 8
ATOM 15907 N N . PHE A 1 7 ? 53.399 32.853 37.233 1.00 0.00 54 PHE A N 8
ATOM 15908 C CA . PHE A 1 7 ? 52.967 32.732 35.845 1.00 0.00 54 PHE A CA 8
ATOM 15909 C C . PHE A 1 7 ? 52.071 31.527 35.506 1.00 0.00 54 PHE A C 8
ATOM 15910 O O . PHE A 1 7 ? 52.343 30.401 35.941 1.00 0.00 54 PHE A O 8
ATOM 15927 N N . PHE A 1 8 ? 51.019 31.752 34.714 1.00 0.00 55 PHE A N 8
ATOM 15928 C CA . PHE A 1 8 ? 50.078 30.715 34.277 1.00 0.00 55 PHE A CA 8
ATOM 15929 C C . PHE A 1 8 ? 49.553 30.788 32.838 1.00 0.00 55 PHE A C 8
ATOM 15930 O O . PHE A 1 8 ? 49.332 31.881 32.301 1.00 0.00 55 PHE A O 8
ATOM 15947 N N . ARG A 1 9 ? 49.288 29.616 32.245 1.00 0.00 56 ARG A N 8
ATOM 15948 C CA . ARG A 1 9 ? 48.528 29.417 31.000 1.00 0.00 56 ARG A CA 8
ATOM 15949 C C . ARG A 1 9 ? 47.457 28.338 31.175 1.00 0.00 56 ARG A C 8
ATOM 15950 O O . ARG A 1 9 ? 47.581 27.458 32.034 1.00 0.00 56 ARG A O 8
ATOM 15971 N N . GLY A 1 10 ? 46.377 28.436 30.404 1.00 0.00 57 GLY A N 8
ATOM 15972 C CA . GLY A 1 10 ? 45.156 27.657 30.623 1.00 0.00 57 GLY A CA 8
ATOM 15973 C C . GLY A 1 10 ? 44.496 28.018 31.956 1.00 0.00 57 GLY A C 8
ATOM 15974 O O . GLY A 1 10 ? 43.960 29.116 32.117 1.00 0.00 57 GLY A O 8
ATOM 15978 N N . SER A 1 11 ? 44.578 27.114 32.931 1.00 0.00 58 SER A N 8
ATOM 15979 C CA . SER A 1 11 ? 43.976 27.256 34.264 1.00 0.00 58 SER A CA 8
ATOM 15980 C C . SER A 1 11 ? 44.534 28.397 35.135 1.00 0.00 58 SER A C 8
ATOM 15981 O O . SER A 1 11 ? 45.707 28.764 35.015 1.00 0.00 58 SER A O 8
ATOM 15989 N N . ARG A 1 12 ? 43.710 28.937 36.048 1.00 0.00 59 ARG A N 8
ATOM 15990 C CA . ARG A 1 12 ? 44.016 30.105 36.912 1.00 0.00 59 ARG A CA 8
ATOM 15991 C C . ARG A 1 12 ? 43.826 29.880 38.426 1.00 0.00 59 ARG A C 8
ATOM 15992 O O . ARG A 1 12 ? 43.373 30.786 39.118 1.00 0.00 59 ARG A O 8
ATOM 16013 N N . ILE A 1 13 ? 44.095 28.693 38.972 1.00 0.00 60 ILE A N 8
ATOM 16014 C CA . ILE A 1 13 ? 43.843 28.406 40.402 1.00 0.00 60 ILE A CA 8
ATOM 16015 C C . ILE A 1 13 ? 45.020 28.831 41.312 1.00 0.00 60 ILE A C 8
ATOM 16016 O O . ILE A 1 13 ? 46.185 28.589 40.987 1.00 0.00 60 ILE A O 8
ATOM 16032 N N . THR A 1 14 ? 44.718 29.418 42.476 1.00 0.00 61 THR A N 8
ATOM 16033 C CA . THR A 1 14 ? 45.646 29.737 43.590 1.00 0.00 61 THR A CA 8
ATOM 16034 C C . THR A 1 14 ? 45.525 28.866 44.850 1.00 0.00 61 THR A C 8
ATOM 16035 O O . THR A 1 14 ? 46.508 28.673 45.570 1.00 0.00 61 THR A O 8
ATOM 16046 N N . GLU A 1 15 ? 44.337 28.310 45.107 1.00 0.00 62 GLU A N 8
ATOM 16047 C CA . GLU A 1 15 ? 44.029 27.409 46.228 1.00 0.00 62 GLU A CA 8
ATOM 16048 C C . GLU A 1 15 ? 42.977 26.373 45.808 1.00 0.00 62 GLU A C 8
ATOM 16049 O O . GLU A 1 15 ? 42.096 26.663 44.996 1.00 0.00 62 GLU A O 8
ATOM 16061 N N . THR A 1 16 ? 43.035 25.187 46.410 1.00 0.00 63 THR A N 8
ATOM 16062 C CA . THR A 1 16 ? 42.211 24.010 46.080 1.00 0.00 63 THR A CA 8
ATOM 16063 C C . THR A 1 16 ? 41.705 23.360 47.375 1.00 0.00 63 THR A C 8
ATOM 16064 O O . THR A 1 16 ? 42.128 23.723 48.481 1.00 0.00 63 THR A O 8
ATOM 16075 N N . PHE A 1 17 ? 40.765 22.415 47.269 1.00 0.00 64 PHE A N 8
ATOM 16076 C CA . PHE A 1 17 ? 40.115 21.781 48.424 1.00 0.00 64 PHE A CA 8
ATOM 16077 C C . PHE A 1 17 ? 41.209 20.936 49.108 1.00 0.00 64 PHE A C 8
ATOM 16078 O O . PHE A 1 17 ? 41.866 20.107 48.465 1.00 0.00 64 PHE A O 8
ATOM 16095 N N . GLY A 1 18 ? 41.417 21.146 50.411 1.00 0.00 65 GLY A N 8
ATOM 16096 C CA . GLY A 1 18 ? 42.499 20.510 51.169 1.00 0.00 65 GLY A CA 8
ATOM 16097 C C . GLY A 1 18 ? 42.874 21.256 52.451 1.00 0.00 65 GLY A C 8
ATOM 16098 O O . GLY A 1 18 ? 42.011 21.779 53.162 1.00 0.00 65 GLY A O 8
ATOM 16102 N N . LYS A 1 19 ? 44.173 21.284 52.768 1.00 0.00 66 LYS A N 8
ATOM 16103 C CA . LYS A 1 19 ? 44.751 21.960 53.944 1.00 0.00 66 LYS A CA 8
ATOM 16104 C C . LYS A 1 19 ? 45.973 22.796 53.553 1.00 0.00 66 LYS A C 8
ATOM 16105 O O . LYS A 1 19 ? 46.700 22.432 52.624 1.00 0.00 66 LYS A O 8
ATOM 16124 N N . TYR A 1 20 ? 46.184 23.918 54.237 1.00 0.00 67 TYR A N 8
ATOM 16125 C CA . TYR A 1 20 ? 47.263 24.872 53.961 1.00 0.00 67 TYR A CA 8
ATOM 16126 C C . TYR A 1 20 ? 48.692 24.378 54.223 1.00 0.00 67 TYR A C 8
ATOM 16127 O O . TYR A 1 20 ? 48.942 23.761 55.258 1.00 0.00 67 TYR A O 8
ATOM 16145 N N . GLN A 1 21 ? 49.636 24.706 53.335 1.00 0.00 68 GLN A N 8
ATOM 16146 C CA . GLN A 1 21 ? 51.069 24.505 53.570 1.00 0.00 68 GLN A CA 8
ATOM 16147 C C . GLN A 1 21 ? 51.575 25.527 54.600 1.00 0.00 68 GLN A C 8
ATOM 16148 O O . GLN A 1 21 ? 52.162 25.130 55.610 1.00 0.00 68 GLN A O 8
ATOM 16162 N N . HIS A 1 22 ? 51.264 26.814 54.396 1.00 0.00 69 HIS A N 8
ATOM 16163 C CA . HIS A 1 22 ? 51.583 27.930 55.298 1.00 0.00 69 HIS A CA 8
ATOM 16164 C C . HIS A 1 22 ? 50.454 28.977 55.291 1.00 0.00 69 HIS A C 8
ATOM 16165 O O . HIS A 1 22 ? 50.007 29.400 54.220 1.00 0.00 69 HIS A O 8
ATOM 16179 N N . SER A 1 23 ? 49.993 29.410 56.469 1.00 0.00 70 SER A N 8
ATOM 16180 C CA . SER A 1 23 ? 48.935 30.422 56.620 1.00 0.00 70 SER A CA 8
ATOM 16181 C C . SER A 1 23 ? 48.913 31.028 58.042 1.00 0.00 70 SER A C 8
ATOM 16182 O O . SER A 1 23 ? 49.495 30.447 58.968 1.00 0.00 70 SER A O 8
ATOM 16190 N N . PRO A 1 24 ? 48.222 32.168 58.261 1.00 0.00 71 PRO A N 8
ATOM 16191 C CA . PRO A 1 24 ? 47.921 32.681 59.601 1.00 0.00 71 PRO A CA 8
ATOM 16192 C C . PRO A 1 24 ? 46.682 32.020 60.239 1.00 0.00 71 PRO A C 8
ATOM 16193 O O . PRO A 1 24 ? 46.371 32.311 61.398 1.00 0.00 71 PRO A O 8
ATOM 16204 N N . PHE A 1 25 ? 45.952 31.187 59.489 1.00 0.00 72 PHE A N 8
ATOM 16205 C CA . PHE A 1 25 ? 44.621 30.672 59.830 1.00 0.00 72 PHE A CA 8
ATOM 16206 C C . PHE A 1 25 ? 44.750 29.307 60.548 1.00 0.00 72 PHE A C 8
ATOM 16207 O O . PHE A 1 25 ? 45.844 28.803 60.825 1.00 0.00 72 PHE A O 8
ATOM 16224 N N . ASP A 1 26 ? 43.600 28.675 60.809 1.00 0.00 73 ASP A N 8
ATOM 16225 C CA . ASP A 1 26 ? 43.487 27.313 61.349 1.00 0.00 73 ASP A CA 8
ATOM 16226 C C . ASP A 1 26 ? 44.007 26.148 60.479 1.00 0.00 73 ASP A C 8
ATOM 16227 O O . ASP A 1 26 ? 44.232 25.044 60.990 1.00 0.00 73 ASP A O 8
ATOM 16236 N N . GLY A 1 27 ? 44.259 26.398 59.190 1.00 0.00 74 GLY A N 8
ATOM 16237 C CA . GLY A 1 27 ? 44.992 25.512 58.278 1.00 0.00 74 GLY A CA 8
ATOM 16238 C C . GLY A 1 27 ? 44.142 24.710 57.282 1.00 0.00 74 GLY A C 8
ATOM 16239 O O . GLY A 1 27 ? 44.667 23.786 56.664 1.00 0.00 74 GLY A O 8
ATOM 16243 N N . LYS A 1 28 ? 42.858 25.032 57.078 1.00 0.00 75 LYS A N 8
ATOM 16244 C CA . LYS A 1 28 ? 41.884 24.187 56.350 1.00 0.00 75 LYS A CA 8
ATOM 16245 C C . LYS A 1 28 ? 41.098 24.957 55.278 1.00 0.00 75 LYS A C 8
ATOM 16246 O O . LYS A 1 28 ? 40.786 26.134 55.449 1.00 0.00 75 LYS A O 8
ATOM 16265 N N . HIS A 1 29 ? 40.784 24.306 54.154 1.00 0.00 76 HIS A N 8
ATOM 16266 C CA . HIS A 1 29 ? 40.222 24.971 52.972 1.00 0.00 76 HIS A CA 8
ATOM 16267 C C . HIS A 1 29 ? 39.244 24.074 52.190 1.00 0.00 76 HIS A C 8
ATOM 16268 O O . HIS A 1 29 ? 39.543 22.915 51.889 1.00 0.00 76 HIS A O 8
ATOM 16282 N N . TYR A 1 30 ? 38.067 24.612 51.858 1.00 0.00 77 TYR A N 8
ATOM 16283 C CA . TYR A 1 30 ? 36.911 23.869 51.332 1.00 0.00 77 TYR A CA 8
ATOM 16284 C C . TYR A 1 30 ? 36.347 24.400 49.997 1.00 0.00 77 TYR A C 8
ATOM 16285 O O . TYR A 1 30 ? 35.194 24.154 49.644 1.00 0.00 77 TYR A O 8
ATOM 16303 N N . GLY A 1 31 ? 37.165 25.142 49.247 1.00 0.00 78 GLY A N 8
ATOM 16304 C CA . GLY A 1 31 ? 36.802 25.743 47.960 1.00 0.00 78 GLY A CA 8
ATOM 16305 C C . GLY A 1 31 ? 37.931 25.724 46.926 1.00 0.00 78 GLY A C 8
ATOM 16306 O O . GLY A 1 31 ? 38.984 25.120 47.137 1.00 0.00 78 GLY A O 8
ATOM 16310 N N . ILE A 1 32 ? 37.688 26.406 45.810 1.00 0.00 79 ILE A N 8
ATOM 16311 C CA . ILE A 1 32 ? 38.623 26.679 44.712 1.00 0.00 79 ILE A CA 8
ATOM 16312 C C . ILE A 1 32 ? 38.817 28.198 44.602 1.00 0.00 79 ILE A C 8
ATOM 16313 O O . ILE A 1 32 ? 37.832 28.931 44.671 1.00 0.00 79 ILE A O 8
ATOM 16329 N N . ASP A 1 33 ? 40.049 28.680 44.416 1.00 0.00 80 ASP A N 8
ATOM 16330 C CA . ASP A 1 33 ? 40.346 30.125 44.338 1.00 0.00 80 ASP A CA 8
ATOM 16331 C C . ASP A 1 33 ? 40.940 30.604 43.006 1.00 0.00 80 ASP A C 8
ATOM 16332 O O . ASP A 1 33 ? 42.142 30.450 42.782 1.00 0.00 80 ASP A O 8
ATOM 16341 N N . PHE A 1 34 ? 40.126 31.206 42.133 1.00 0.00 81 PHE A N 8
ATOM 16342 C CA . PHE A 1 34 ? 40.558 31.713 40.824 1.00 0.00 81 PHE A CA 8
ATOM 16343 C C . PHE A 1 34 ? 41.298 33.061 40.862 1.00 0.00 81 PHE A C 8
ATOM 16344 O O . PHE A 1 34 ? 40.797 34.019 41.442 1.00 0.00 81 PHE A O 8
ATOM 16361 N N . ALA A 1 35 ? 42.454 33.173 40.211 1.00 0.00 82 ALA A N 8
ATOM 16362 C CA . ALA A 1 35 ? 43.398 34.298 40.273 1.00 0.00 82 ALA A CA 8
ATOM 16363 C C . ALA A 1 35 ? 42.993 35.567 39.478 1.00 0.00 82 ALA A C 8
ATOM 16364 O O . ALA A 1 35 ? 43.848 36.215 38.861 1.00 0.00 82 ALA A O 8
ATOM 16371 N N . LEU A 1 36 ? 41.701 35.888 39.392 1.00 0.00 83 LEU A N 8
ATOM 16372 C CA . LEU A 1 36 ? 41.203 36.910 38.461 1.00 0.00 83 LEU A CA 8
ATOM 16373 C C . LEU A 1 36 ? 41.582 38.338 38.918 1.00 0.00 83 LEU A C 8
ATOM 16374 O O . LEU A 1 36 ? 41.651 38.594 40.126 1.00 0.00 83 LEU A O 8
ATOM 16390 N N . PRO A 1 37 ? 41.798 39.293 37.992 1.00 0.00 84 PRO A N 8
ATOM 16391 C CA . PRO A 1 37 ? 41.943 40.701 38.346 1.00 0.00 84 PRO A CA 8
ATOM 16392 C C . PRO A 1 37 ? 40.651 41.282 38.926 1.00 0.00 84 PRO A C 8
ATOM 16393 O O . PRO A 1 37 ? 39.540 40.926 38.505 1.00 0.00 84 PRO A O 8
ATOM 16404 N N . LYS A 1 38 ? 40.799 42.222 39.867 1.00 0.00 85 LYS A N 8
ATOM 16405 C CA . LYS A 1 38 ? 39.684 42.969 40.463 1.00 0.00 85 LYS A CA 8
ATOM 16406 C C . LYS A 1 38 ? 38.838 43.628 39.367 1.00 0.00 85 LYS A C 8
ATOM 16407 O O . LYS A 1 38 ? 39.384 44.312 38.502 1.00 0.00 85 LYS A O 8
ATOM 16426 N N . GLY A 1 39 ? 37.520 43.423 39.406 1.00 0.00 86 GLY A N 8
ATOM 16427 C CA . GLY A 1 39 ? 36.568 43.898 38.390 1.00 0.00 86 GLY A CA 8
ATOM 16428 C C . GLY A 1 39 ? 36.146 42.857 37.339 1.00 0.00 86 GLY A C 8
ATOM 16429 O O . GLY A 1 39 ? 35.169 43.095 36.626 1.00 0.00 86 GLY A O 8
ATOM 16433 N N . THR A 1 40 ? 36.800 41.688 37.264 1.00 0.00 87 THR A N 8
ATOM 16434 C CA . THR A 1 40 ? 36.330 40.560 36.427 1.00 0.00 87 THR A CA 8
ATOM 16435 C C . THR A 1 40 ? 34.924 40.079 36.799 1.00 0.00 87 THR A C 8
ATOM 16436 O O . THR A 1 40 ? 34.708 39.721 37.957 1.00 0.00 87 THR A O 8
ATOM 16447 N N . PRO A 1 41 ? 33.971 39.994 35.853 1.00 0.00 88 PRO A N 8
ATOM 16448 C CA . PRO A 1 41 ? 32.674 39.390 36.110 1.00 0.00 88 PRO A CA 8
ATOM 16449 C C . PRO A 1 41 ? 32.767 37.869 36.304 1.00 0.00 88 PRO A C 8
ATOM 16450 O O . PRO A 1 41 ? 33.358 37.143 35.496 1.00 0.00 88 PRO A O 8
ATOM 16461 N N . ILE A 1 42 ? 32.152 37.398 37.386 1.00 0.00 89 ILE A N 8
ATOM 16462 C CA . ILE A 1 42 ? 31.918 35.984 37.697 1.00 0.00 89 ILE A CA 8
ATOM 16463 C C . ILE A 1 42 ? 30.626 35.538 36.998 1.00 0.00 89 ILE A C 8
ATOM 16464 O O . ILE A 1 42 ? 29.590 36.198 37.143 1.00 0.00 89 ILE A O 8
ATOM 16480 N N . LYS A 1 43 ? 30.671 34.422 36.263 1.00 0.00 90 LYS A N 8
ATOM 16481 C CA . LYS A 1 43 ? 29.513 33.828 35.571 1.00 0.00 90 LYS A CA 8
ATOM 16482 C C . LYS A 1 43 ? 28.955 32.641 36.380 1.00 0.00 90 LYS A C 8
ATOM 16483 O O . LYS A 1 43 ? 29.697 31.978 37.101 1.00 0.00 90 LYS A O 8
ATOM 16502 N N . ALA A 1 44 ? 27.659 32.356 36.254 1.00 0.00 91 ALA A N 8
ATOM 16503 C CA . ALA A 1 44 ? 27.024 31.198 36.886 1.00 0.00 91 ALA A CA 8
ATOM 16504 C C . ALA A 1 44 ? 27.444 29.870 36.200 1.00 0.00 91 ALA A C 8
ATOM 16505 O O . ALA A 1 44 ? 27.283 29.751 34.986 1.00 0.00 91 ALA A O 8
ATOM 16512 N N . PRO A 1 45 ? 27.912 28.841 36.934 1.00 0.00 92 PRO A N 8
ATOM 16513 C CA . PRO A 1 45 ? 28.284 27.529 36.377 1.00 0.00 92 PRO A CA 8
ATOM 16514 C C . PRO A 1 45 ? 27.071 26.674 35.976 1.00 0.00 92 PRO A C 8
ATOM 16515 O O . PRO A 1 45 ? 27.151 25.780 35.134 1.00 0.00 92 PRO A O 8
ATOM 16526 N N . THR A 1 46 ? 25.943 26.927 36.626 1.00 0.00 93 THR A N 8
ATOM 16527 C CA . THR A 1 46 ? 24.659 26.250 36.467 1.00 0.00 93 THR A CA 8
ATOM 16528 C C . THR A 1 46 ? 23.532 27.273 36.359 1.00 0.00 93 THR A C 8
ATOM 16529 O O . THR A 1 46 ? 23.689 28.426 36.760 1.00 0.00 93 THR A O 8
ATOM 16540 N N . ASN A 1 47 ? 22.353 26.858 35.897 1.00 0.00 94 ASN A N 8
ATOM 16541 C CA . ASN A 1 47 ? 21.134 27.532 36.335 1.00 0.00 94 ASN A CA 8
ATOM 16542 C C . ASN A 1 47 ? 21.028 27.403 37.869 1.00 0.00 94 ASN A C 8
ATOM 16543 O O . ASN A 1 47 ? 21.416 26.381 38.452 1.00 0.00 94 ASN A O 8
ATOM 16554 N N . GLY A 1 48 ? 20.495 28.428 38.518 1.00 0.00 95 GLY A N 8
ATOM 16555 C CA . GLY A 1 48 ? 20.208 28.395 39.959 1.00 0.00 95 GLY A CA 8
ATOM 16556 C C . GLY A 1 48 ? 19.378 29.583 40.432 1.00 0.00 95 GLY A C 8
ATOM 16557 O O . GLY A 1 48 ? 18.811 30.294 39.609 1.00 0.00 95 GLY A O 8
ATOM 16561 N N . LYS A 1 49 ? 19.328 29.842 41.741 1.00 0.00 96 LYS A N 8
ATOM 16562 C CA . LYS A 1 49 ? 18.675 31.022 42.336 1.00 0.00 96 LYS A CA 8
ATOM 16563 C C . LYS A 1 49 ? 19.389 31.491 43.601 1.00 0.00 96 LYS A C 8
ATOM 16564 O O . LYS A 1 49 ? 19.906 30.678 44.363 1.00 0.00 96 LYS A O 8
ATOM 16583 N N . VAL A 1 50 ? 19.448 32.802 43.822 1.00 0.00 97 VAL A N 8
ATOM 16584 C CA . VAL A 1 50 ? 20.102 33.383 45.004 1.00 0.00 97 VAL A CA 8
ATOM 16585 C C . VAL A 1 50 ? 19.375 33.119 46.320 1.00 0.00 97 VAL A C 8
ATOM 16586 O O . VAL A 1 50 ? 18.195 33.446 46.459 1.00 0.00 97 VAL A O 8
ATOM 16599 N N . THR A 1 51 ? 20.105 32.604 47.308 1.00 0.00 98 THR A N 8
ATOM 16600 C CA . THR A 1 51 ? 19.617 32.311 48.668 1.00 0.00 98 THR A CA 8
ATOM 16601 C C . THR A 1 51 ? 19.874 33.408 49.693 1.00 0.00 98 THR A C 8
ATOM 16602 O O . THR A 1 51 ? 19.000 33.761 50.485 1.00 0.00 98 THR A O 8
ATOM 16613 N N . ARG A 1 52 ? 21.094 33.959 49.660 1.00 0.00 99 ARG A N 8
ATOM 16614 C CA . ARG A 1 52 ? 21.635 34.826 50.718 1.00 0.00 99 ARG A CA 8
ATOM 16615 C C . ARG A 1 52 ? 22.782 35.686 50.188 1.00 0.00 99 ARG A C 8
ATOM 16616 O O . ARG A 1 52 ? 23.551 35.248 49.333 1.00 0.00 99 ARG A O 8
ATOM 16637 N N . ILE A 1 53 ? 22.886 36.924 50.670 1.00 0.00 100 ILE A N 8
ATOM 16638 C CA . ILE A 1 53 ? 23.870 37.920 50.215 1.00 0.00 100 ILE A CA 8
ATOM 16639 C C . ILE A 1 53 ? 24.399 38.718 51.416 1.00 0.00 100 ILE A C 8
ATOM 16640 O O . ILE A 1 53 ? 23.648 39.446 52.070 1.00 0.00 100 ILE A O 8
ATOM 16656 N N . PHE A 1 54 ? 25.690 38.576 51.714 1.00 0.00 101 PHE A N 8
ATOM 16657 C CA . PHE A 1 54 ? 26.282 39.051 52.978 1.00 0.00 101 PHE A CA 8
ATOM 16658 C C . PHE A 1 54 ? 27.783 39.358 52.859 1.00 0.00 101 PHE A C 8
ATOM 16659 O O . PHE A 1 54 ? 28.360 39.244 51.782 1.00 0.00 101 PHE A O 8
ATOM 16676 N N . ASN A 1 55 ? 28.443 39.744 53.956 1.00 0.00 102 ASN A N 8
ATOM 16677 C CA . ASN A 1 55 ? 29.894 39.946 53.997 1.00 0.00 102 ASN A CA 8
ATOM 16678 C C . ASN A 1 55 ? 30.510 39.416 55.308 1.00 0.00 102 ASN A C 8
ATOM 16679 O O . ASN A 1 55 ? 29.858 39.431 56.353 1.00 0.00 102 ASN A O 8
ATOM 16690 N N . ASN A 1 56 ? 31.771 38.982 55.247 1.00 0.00 103 ASN A N 8
ATOM 16691 C CA . ASN A 1 56 ? 32.587 38.534 56.381 1.00 0.00 103 ASN A CA 8
ATOM 16692 C C . ASN A 1 56 ? 33.905 39.339 56.475 1.00 0.00 103 ASN A C 8
ATOM 16693 O O . ASN A 1 56 ? 34.321 39.984 55.510 1.00 0.00 103 ASN A O 8
ATOM 16704 N N . GLU A 1 57 ? 34.582 39.318 57.628 1.00 0.00 104 GLU A N 8
ATOM 16705 C CA . GLU A 1 57 ? 35.715 40.219 57.905 1.00 0.00 104 GLU A CA 8
ATOM 16706 C C . GLU A 1 57 ? 36.970 39.997 57.032 1.00 0.00 104 GLU A C 8
ATOM 16707 O O . GLU A 1 57 ? 37.556 40.976 56.560 1.00 0.00 104 GLU A O 8
ATOM 16719 N N . LEU A 1 58 ? 37.362 38.747 56.755 1.00 0.00 105 LEU A N 8
ATOM 16720 C CA . LEU A 1 58 ? 38.538 38.395 55.934 1.00 0.00 105 LEU A CA 8
ATOM 16721 C C . LEU A 1 58 ? 38.220 37.442 54.768 1.00 0.00 105 LEU A C 8
ATOM 16722 O O . LEU A 1 58 ? 39.028 37.303 53.852 1.00 0.00 105 LEU A O 8
ATOM 16738 N N . GLY A 1 59 ? 37.017 36.860 54.747 1.00 0.00 106 GLY A N 8
ATOM 16739 C CA . GLY A 1 59 ? 36.400 36.202 53.587 1.00 0.00 106 GLY A CA 8
ATOM 16740 C C . GLY A 1 59 ? 35.778 37.176 52.573 1.00 0.00 106 GLY A C 8
ATOM 16741 O O . GLY A 1 59 ? 35.346 36.757 51.499 1.00 0.00 106 GLY A O 8
ATOM 16745 N N . GLY A 1 60 ? 35.738 38.473 52.900 1.00 0.00 107 GLY A N 8
ATOM 16746 C CA . GLY A 1 60 ? 35.212 39.520 52.025 1.00 0.00 107 GLY A CA 8
ATOM 16747 C C . GLY A 1 60 ? 33.697 39.448 51.831 1.00 0.00 107 GLY A C 8
ATOM 16748 O O . GLY A 1 60 ? 32.958 38.894 52.650 1.00 0.00 107 GLY A O 8
ATOM 16752 N N . LYS A 1 61 ? 33.223 40.015 50.719 1.00 0.00 108 LYS A N 8
ATOM 16753 C CA . LYS A 1 61 ? 31.824 39.892 50.287 1.00 0.00 108 LYS A CA 8
ATOM 16754 C C . LYS A 1 61 ? 31.489 38.477 49.840 1.00 0.00 108 LYS A C 8
ATOM 16755 O O . LYS A 1 61 ? 32.308 37.830 49.192 1.00 0.00 108 LYS A O 8
ATOM 16774 N N . VAL A 1 62 ? 30.250 38.065 50.102 1.00 0.00 109 VAL A N 8
ATOM 16775 C CA . VAL A 1 62 ? 29.711 36.750 49.758 1.00 0.00 109 VAL A CA 8
ATOM 16776 C C . VAL A 1 62 ? 28.357 36.760 49.055 1.00 0.00 109 VAL A C 8
ATOM 16777 O O . VAL A 1 62 ? 27.444 37.499 49.434 1.00 0.00 109 VAL A O 8
ATOM 16790 N N . LEU A 1 63 ? 28.234 35.915 48.034 1.00 0.00 110 LEU A N 8
ATOM 16791 C CA . LEU A 1 63 ? 26.994 35.539 47.354 1.00 0.00 110 LEU A CA 8
ATOM 16792 C C . LEU A 1 63 ? 26.748 34.036 47.578 1.00 0.00 110 LEU A C 8
ATOM 16793 O O . LEU A 1 63 ? 27.660 33.231 47.391 1.00 0.00 110 LEU A O 8
ATOM 16809 N N . GLN A 1 64 ? 25.530 33.669 47.980 1.00 0.00 111 GLN A N 8
ATOM 16810 C CA . GLN A 1 64 ? 25.074 32.271 48.102 1.00 0.00 111 GLN A CA 8
ATOM 16811 C C . GLN A 1 64 ? 24.030 31.954 47.020 1.00 0.00 111 GLN A C 8
ATOM 16812 O O . GLN A 1 64 ? 22.997 32.621 46.939 1.00 0.00 111 GLN A O 8
ATOM 16826 N N . ILE A 1 65 ? 24.251 30.902 46.231 1.00 0.00 112 ILE A N 8
ATOM 16827 C CA . ILE A 1 65 ? 23.302 30.411 45.220 1.00 0.00 112 ILE A CA 8
ATOM 16828 C C . ILE A 1 65 ? 22.901 28.950 45.484 1.00 0.00 112 ILE A C 8
ATOM 16829 O O . ILE A 1 65 ? 23.708 28.138 45.931 1.00 0.00 112 ILE A O 8
ATOM 16845 N N . ALA A 1 66 ? 21.646 28.617 45.196 1.00 0.00 113 ALA A N 8
ATOM 16846 C CA . ALA A 1 66 ? 21.080 27.273 45.196 1.00 0.00 113 ALA A CA 8
ATOM 16847 C C . ALA A 1 66 ? 20.967 26.726 43.757 1.00 0.00 113 ALA A C 8
ATOM 16848 O O . ALA A 1 66 ? 20.521 27.438 42.857 1.00 0.00 113 ALA A O 8
ATOM 16855 N N . GLU A 1 67 ? 21.339 25.462 43.528 1.00 0.00 114 GLU A N 8
ATOM 16856 C CA . GLU A 1 67 ? 21.093 24.754 42.253 1.00 0.00 114 GLU A CA 8
ATOM 16857 C C . GLU A 1 67 ? 19.638 24.248 42.155 1.00 0.00 114 GLU A C 8
ATOM 16858 O O . GLU A 1 67 ? 18.984 24.057 43.185 1.00 0.00 114 GLU A O 8
ATOM 16870 N N . ASP A 1 68 ? 19.113 23.958 40.957 1.00 0.00 115 ASP A N 8
ATOM 16871 C CA . ASP A 1 68 ? 17.770 23.349 40.813 1.00 0.00 115 ASP A CA 8
ATOM 16872 C C . ASP A 1 68 ? 17.708 21.851 41.177 1.00 0.00 115 ASP A C 8
ATOM 16873 O O . ASP A 1 68 ? 16.622 21.288 41.325 1.00 0.00 115 ASP A O 8
ATOM 16882 N N . ASN A 1 69 ? 18.864 21.206 41.366 1.00 0.00 116 ASN A N 8
ATOM 16883 C CA . ASN A 1 69 ? 19.004 19.784 41.720 1.00 0.00 116 ASN A CA 8
ATOM 16884 C C . ASN A 1 69 ? 18.287 19.431 43.050 1.00 0.00 116 ASN A C 8
ATOM 16885 O O . ASN A 1 69 ? 17.868 18.289 43.256 1.00 0.00 116 ASN A O 8
ATOM 16896 N N . GLY A 1 70 ? 18.089 20.421 43.929 1.00 0.00 117 GLY A N 8
ATOM 16897 C CA . GLY A 1 70 ? 17.261 20.339 45.136 1.00 0.00 117 GLY A CA 8
ATOM 16898 C C . GLY A 1 70 ? 18.030 20.106 46.441 1.00 0.00 117 GLY A C 8
ATOM 16899 O O . GLY A 1 70 ? 17.397 20.003 47.492 1.00 0.00 117 GLY A O 8
ATOM 16903 N N . GLU A 1 71 ? 19.363 20.039 46.397 1.00 0.00 118 GLU A N 8
ATOM 16904 C CA . GLU A 1 71 ? 20.230 19.673 47.535 1.00 0.00 118 GLU A CA 8
ATOM 16905 C C . GLU A 1 71 ? 21.559 20.455 47.616 1.00 0.00 118 GLU A C 8
ATOM 16906 O O . GLU A 1 71 ? 22.093 20.639 48.713 1.00 0.00 118 GLU A O 8
ATOM 16918 N N . TYR A 1 72 ? 22.081 20.913 46.473 1.00 0.00 119 TYR A N 8
ATOM 16919 C CA . TYR A 1 72 ? 23.323 21.681 46.312 1.00 0.00 119 TYR A CA 8
ATOM 16920 C C . TYR A 1 72 ? 23.264 23.213 46.463 1.00 0.00 119 TYR A C 8
ATOM 16921 O O . TYR A 1 72 ? 22.341 23.853 45.945 1.00 0.00 119 TYR A O 8
ATOM 16939 N N . HIS A 1 73 ? 24.305 23.776 47.086 1.00 0.00 120 HIS A N 8
ATOM 16940 C CA . HIS A 1 73 ? 24.590 25.206 47.287 1.00 0.00 120 HIS A CA 8
ATOM 16941 C C . HIS A 1 73 ? 25.976 25.601 46.751 1.00 0.00 120 HIS A C 8
ATOM 16942 O O . HIS A 1 73 ? 26.873 24.766 46.606 1.00 0.00 120 HIS A O 8
ATOM 16956 N N . GLN A 1 74 ? 26.153 26.894 46.490 1.00 0.00 121 GLN A N 8
ATOM 16957 C CA . GLN A 1 74 ? 27.296 27.511 45.826 1.00 0.00 121 GLN A CA 8
ATOM 16958 C C . GLN A 1 74 ? 27.664 28.850 46.493 1.00 0.00 121 GLN A C 8
ATOM 16959 O O . GLN A 1 74 ? 26.989 29.861 46.271 1.00 0.00 121 GLN A O 8
ATOM 16973 N N . TRP A 1 75 ? 28.755 28.873 47.267 1.00 0.00 122 TRP A N 8
ATOM 16974 C CA . TRP A 1 75 ? 29.334 30.104 47.811 1.00 0.00 122 TRP A CA 8
ATOM 16975 C C . TRP A 1 75 ? 30.305 30.776 46.828 1.00 0.00 122 TRP A C 8
ATOM 16976 O O . TRP A 1 75 ? 31.091 30.093 46.170 1.00 0.00 122 TRP A O 8
ATOM 16997 N N . TYR A 1 76 ? 30.314 32.109 46.825 1.00 0.00 123 TYR A N 8
ATOM 16998 C CA . TYR A 1 76 ? 31.158 33.003 46.038 1.00 0.00 123 TYR A CA 8
ATOM 16999 C C . TYR A 1 76 ? 31.741 34.077 46.963 1.00 0.00 123 TYR A C 8
ATOM 17000 O O . TYR A 1 76 ? 31.112 35.116 47.166 1.00 0.00 123 TYR A O 8
ATOM 17018 N N . LEU A 1 77 ? 32.882 33.786 47.594 1.00 0.00 124 LEU A N 8
ATOM 17019 C CA . LEU A 1 77 ? 33.602 34.695 48.501 1.00 0.00 124 LEU A CA 8
ATOM 17020 C C . LEU A 1 77 ? 34.558 35.619 47.712 1.00 0.00 124 LEU A C 8
ATOM 17021 O O . LEU A 1 77 ? 34.980 35.291 46.598 1.00 0.00 124 LEU A O 8
ATOM 17037 N N . HIS A 1 78 ? 34.939 36.742 48.333 1.00 0.00 125 HIS A N 8
ATOM 17038 C CA . HIS A 1 78 ? 35.820 37.793 47.793 1.00 0.00 125 HIS A CA 8
ATOM 17039 C C . HIS A 1 78 ? 35.264 38.515 46.546 1.00 0.00 125 HIS A C 8
ATOM 17040 O O . HIS A 1 78 ? 35.929 38.662 45.516 1.00 0.00 125 HIS A O 8
ATOM 17054 N N . LEU A 1 79 ? 34.017 38.984 46.624 1.00 0.00 126 LEU A N 8
ATOM 17055 C CA . LEU A 1 79 ? 33.396 39.823 45.585 1.00 0.00 126 LEU A CA 8
ATOM 17056 C C . LEU A 1 79 ? 33.634 41.331 45.825 1.00 0.00 126 LEU A C 8
ATOM 17057 O O . LEU A 1 79 ? 33.913 41.758 46.946 1.00 0.00 126 LEU A O 8
ATOM 17073 N N . ASP A 1 80 ? 33.522 42.146 44.771 1.00 0.00 127 ASP A N 8
ATOM 17074 C CA . ASP A 1 80 ? 33.564 43.623 44.834 1.00 0.00 127 ASP A CA 8
ATOM 17075 C C . ASP A 1 80 ? 32.133 44.167 44.813 1.00 0.00 127 ASP A C 8
ATOM 17076 O O . ASP A 1 80 ? 31.792 45.067 45.581 1.00 0.00 127 ASP A O 8
ATOM 17085 N N . LYS A 1 81 ? 31.318 43.639 43.889 1.00 0.00 128 LYS A N 8
ATOM 17086 C CA . LYS A 1 81 ? 29.975 44.108 43.553 1.00 0.00 128 LYS A CA 8
ATOM 17087 C C . LYS A 1 81 ? 29.078 42.968 43.065 1.00 0.00 128 LYS A C 8
ATOM 17088 O O . LYS A 1 81 ? 29.572 42.029 42.440 1.00 0.00 128 LYS A O 8
ATOM 17107 N N . TYR A 1 82 ? 27.775 43.065 43.313 1.00 0.00 129 TYR A N 8
ATOM 17108 C CA . TYR A 1 82 ? 26.773 42.054 42.962 1.00 0.00 129 TYR A CA 8
ATOM 17109 C C . TYR A 1 82 ? 25.955 42.456 41.729 1.00 0.00 129 TYR A C 8
ATOM 17110 O O . TYR A 1 82 ? 25.450 43.577 41.649 1.00 0.00 129 TYR A O 8
ATOM 17128 N N . ASN A 1 83 ? 25.758 41.524 40.793 1.00 0.00 130 ASN A N 8
ATOM 17129 C CA . ASN A 1 83 ? 24.863 41.716 39.646 1.00 0.00 130 ASN A CA 8
ATOM 17130 C C . ASN A 1 83 ? 23.409 41.316 39.980 1.00 0.00 130 ASN A C 8
ATOM 17131 O O . ASN A 1 83 ? 22.479 41.849 39.370 1.00 0.00 130 ASN A O 8
ATOM 17142 N N . VAL A 1 84 ? 23.221 40.383 40.928 1.00 0.00 131 VAL A N 8
ATOM 17143 C CA . VAL A 1 84 ? 21.922 39.803 41.332 1.00 0.00 131 VAL A CA 8
ATOM 17144 C C . VAL A 1 84 ? 21.521 40.196 42.766 1.00 0.00 131 VAL A C 8
ATOM 17145 O O . VAL A 1 84 ? 22.334 40.694 43.548 1.00 0.00 131 VAL A O 8
ATOM 17158 N N . LYS A 1 85 ? 20.248 39.948 43.111 1.00 0.00 132 LYS A N 8
ATOM 17159 C CA . LYS A 1 85 ? 19.647 40.107 44.452 1.00 0.00 132 LYS A CA 8
ATOM 17160 C C . LYS A 1 85 ? 19.166 38.759 45.011 1.00 0.00 132 LYS A C 8
ATOM 17161 O O . LYS A 1 85 ? 18.968 37.811 44.253 1.00 0.00 132 LYS A O 8
ATOM 17180 N N . VAL A 1 86 ? 18.942 38.680 46.327 1.00 0.00 133 VAL A N 8
ATOM 17181 C CA . VAL A 1 86 ? 18.328 37.521 46.999 1.00 0.00 133 VAL A CA 8
ATOM 17182 C C . VAL A 1 86 ? 16.961 37.231 46.358 1.00 0.00 133 VAL A C 8
ATOM 17183 O O . VAL A 1 86 ? 16.095 38.106 46.270 1.00 0.00 133 VAL A O 8
ATOM 17196 N N . GLY A 1 87 ? 16.787 35.979 45.933 1.00 0.00 134 GLY A N 8
ATOM 17197 C CA . GLY A 1 87 ? 15.555 35.445 45.336 1.00 0.00 134 GLY A CA 8
ATOM 17198 C C . GLY A 1 87 ? 15.459 35.563 43.809 1.00 0.00 134 GLY A C 8
ATOM 17199 O O . GLY A 1 87 ? 14.373 35.357 43.261 1.00 0.00 134 GLY A O 8
ATOM 17203 N N . ASP A 1 88 ? 16.545 35.894 43.098 1.00 0.00 135 ASP A N 8
ATOM 17204 C CA . ASP A 1 88 ? 16.528 35.989 41.633 1.00 0.00 135 ASP A CA 8
ATOM 17205 C C . ASP A 1 88 ? 17.045 34.659 41.075 1.00 0.00 135 ASP A C 8
ATOM 17206 O O . ASP A 1 88 ? 18.078 34.142 41.518 1.00 0.00 135 ASP A O 8
ATOM 17215 N N . ARG A 1 89 ? 16.340 34.118 40.079 1.00 0.00 136 ARG A N 8
ATOM 17216 C CA . ARG A 1 89 ? 16.812 33.004 39.251 1.00 0.00 136 ARG A CA 8
ATOM 17217 C C . ARG A 1 89 ? 17.905 33.455 38.277 1.00 0.00 136 ARG A C 8
ATOM 17218 O O . ARG A 1 89 ? 17.906 34.589 37.794 1.00 0.00 136 ARG A O 8
ATOM 17239 N N . VAL A 1 90 ? 18.837 32.548 38.006 1.00 0.00 137 VAL A N 8
ATOM 17240 C CA . VAL A 1 90 ? 19.970 32.713 37.089 1.00 0.00 137 VAL A CA 8
ATOM 17241 C C . VAL A 1 90 ? 20.092 31.538 36.116 1.00 0.00 137 VAL A C 8
ATOM 17242 O O . VAL A 1 90 ? 19.493 30.472 36.296 1.00 0.00 137 VAL A O 8
ATOM 17255 N N . LYS A 1 91 ? 20.920 31.731 35.084 1.00 0.00 138 LYS A N 8
ATOM 17256 C CA . LYS A 1 91 ? 21.119 30.830 33.951 1.00 0.00 138 LYS A CA 8
ATOM 17257 C C . LYS A 1 91 ? 22.618 30.635 33.691 1.00 0.00 138 LYS A C 8
ATOM 17258 O O . LYS A 1 91 ? 23.372 31.603 33.670 1.00 0.00 138 LYS A O 8
ATOM 17277 N N . ALA A 1 92 ? 23.047 29.393 33.487 1.00 0.00 139 ALA A N 8
ATOM 17278 C CA . ALA A 1 92 ? 24.438 29.016 33.224 1.00 0.00 139 ALA A CA 8
ATOM 17279 C C . ALA A 1 92 ? 25.110 29.910 32.165 1.00 0.00 139 ALA A C 8
ATOM 17280 O O . ALA A 1 92 ? 24.664 30.004 31.021 1.00 0.00 139 ALA A O 8
ATOM 17287 N N . GLY A 1 93 ? 26.206 30.552 32.553 1.00 0.00 140 GLY A N 8
ATOM 17288 C CA . GLY A 1 93 ? 27.004 31.456 31.719 1.00 0.00 140 GLY A CA 8
ATOM 17289 C C . GLY A 1 93 ? 26.599 32.938 31.778 1.00 0.00 140 GLY A C 8
ATOM 17290 O O . GLY A 1 93 ? 27.152 33.751 31.031 1.00 0.00 140 GLY A O 8
ATOM 17294 N N . ASP A 1 94 ? 25.642 33.308 32.631 1.00 0.00 141 ASP A N 8
ATOM 17295 C CA . ASP A 1 94 ? 25.278 34.693 32.957 1.00 0.00 141 ASP A CA 8
ATOM 17296 C C . ASP A 1 94 ? 26.040 35.291 34.140 1.00 0.00 141 ASP A C 8
ATOM 17297 O O . ASP A 1 94 ? 26.403 34.567 35.065 1.00 0.00 141 ASP A O 8
ATOM 17306 N N . ILE A 1 95 ? 26.278 36.605 34.138 1.00 0.00 142 ILE A N 8
ATOM 17307 C CA . ILE A 1 95 ? 26.984 37.290 35.229 1.00 0.00 142 ILE A CA 8
ATOM 17308 C C . ILE A 1 95 ? 26.135 37.342 36.499 1.00 0.00 142 ILE A C 8
ATOM 17309 O O . ILE A 1 95 ? 24.936 37.627 36.464 1.00 0.00 142 ILE A O 8
ATOM 17325 N N . ILE A 1 96 ? 26.784 37.128 37.642 1.00 0.00 143 ILE A N 8
ATOM 17326 C CA . ILE A 1 96 ? 26.160 37.161 38.973 1.00 0.00 143 ILE A CA 8
ATOM 17327 C C . ILE A 1 96 ? 26.855 38.149 39.926 1.00 0.00 143 ILE A C 8
ATOM 17328 O O . ILE A 1 96 ? 26.216 38.683 40.831 1.00 0.00 143 ILE A O 8
ATOM 17344 N N . ALA A 1 97 ? 28.124 38.488 39.684 1.00 0.00 144 ALA A N 8
ATOM 17345 C CA . ALA A 1 97 ? 28.909 39.440 40.481 1.00 0.00 144 ALA A CA 8
ATOM 17346 C C . ALA A 1 97 ? 30.242 39.783 39.792 1.00 0.00 144 ALA A C 8
ATOM 17347 O O . ALA A 1 97 ? 30.530 39.239 38.727 1.00 0.00 144 ALA A O 8
ATOM 17354 N N . TYR A 1 98 ? 31.081 40.625 40.405 1.00 0.00 145 TYR A N 8
ATOM 17355 C CA . TYR A 1 98 ? 32.444 40.908 39.945 1.00 0.00 145 TYR A CA 8
ATOM 17356 C C . TYR A 1 98 ? 33.418 40.580 41.089 1.00 0.00 145 TYR A C 8
ATOM 17357 O O . TYR A 1 98 ? 33.144 40.890 42.252 1.00 0.00 145 TYR A O 8
ATOM 17375 N N . SER A 1 99 ? 34.551 39.949 40.771 1.00 0.00 146 SER A N 8
ATOM 17376 C CA . SER A 1 99 ? 35.598 39.579 41.731 1.00 0.00 146 SER A CA 8
ATOM 17377 C C . SER A 1 99 ? 36.285 40.803 42.332 1.00 0.00 146 SER A C 8
ATOM 17378 O O . SER A 1 99 ? 36.657 41.731 41.605 1.00 0.00 146 SER A O 8
ATOM 17386 N N . GLY A 1 100 ? 36.498 40.779 43.644 1.00 0.00 147 GLY A N 8
ATOM 17387 C CA . GLY A 1 100 ? 37.071 41.882 44.404 1.00 0.00 147 GLY A CA 8
ATOM 17388 C C . GLY A 1 100 ? 38.282 41.473 45.246 1.00 0.00 147 GLY A C 8
ATOM 17389 O O . GLY A 1 100 ? 38.596 40.298 45.420 1.00 0.00 147 GLY A O 8
ATOM 17393 N N . ASN A 1 101 ? 38.982 42.475 45.768 1.00 0.00 148 ASN A N 8
ATOM 17394 C CA . ASN A 1 101 ? 40.103 42.324 46.701 1.00 0.00 148 ASN A CA 8
ATOM 17395 C C . ASN A 1 101 ? 39.645 42.213 48.177 1.00 0.00 148 ASN A C 8
ATOM 17396 O O . ASN A 1 101 ? 40.465 42.136 49.098 1.00 0.00 148 ASN A O 8
ATOM 17407 N N . THR A 1 102 ? 38.328 42.240 48.411 1.00 0.00 149 THR A N 8
ATOM 17408 C CA . THR A 1 102 ? 37.693 42.286 49.735 1.00 0.00 149 THR A CA 8
ATOM 17409 C C . THR A 1 102 ? 38.083 41.127 50.659 1.00 0.00 149 THR A C 8
ATOM 17410 O O . THR A 1 102 ? 38.092 39.954 50.280 1.00 0.00 149 THR A O 8
ATOM 17421 N N . GLY A 1 103 ? 38.481 41.473 51.885 1.00 0.00 150 GLY A N 8
ATOM 17422 C CA . GLY A 1 103 ? 39.040 40.555 52.881 1.00 0.00 150 GLY A CA 8
ATOM 17423 C C . GLY A 1 103 ? 40.478 40.065 52.628 1.00 0.00 150 GLY A C 8
ATOM 17424 O O . GLY A 1 103 ? 41.135 39.644 53.580 1.00 0.00 150 GLY A O 8
ATOM 17428 N N . ILE A 1 104 ? 40.994 40.118 51.392 1.00 0.00 151 ILE A N 8
ATOM 17429 C CA . ILE A 1 104 ? 42.328 39.604 51.023 1.00 0.00 151 ILE A CA 8
ATOM 17430 C C . ILE A 1 104 ? 43.419 40.664 51.244 1.00 0.00 151 ILE A C 8
ATOM 17431 O O . ILE A 1 104 ? 44.256 40.526 52.139 1.00 0.00 151 ILE A O 8
ATOM 17447 N N . GLN A 1 105 ? 43.425 41.713 50.418 1.00 0.00 152 GLN A N 8
ATOM 17448 C CA . GLN A 1 105 ? 44.504 42.701 50.281 1.00 0.00 152 GLN A CA 8
ATOM 17449 C C . GLN A 1 105 ? 43.902 44.025 49.763 1.00 0.00 152 GLN A C 8
ATOM 17450 O O . GLN A 1 105 ? 42.771 44.036 49.279 1.00 0.00 152 GLN A O 8
ATOM 17464 N N . THR A 1 106 ? 44.618 45.154 49.819 1.00 0.00 153 THR A N 8
ATOM 17465 C CA . THR A 1 106 ? 44.110 46.431 49.270 1.00 0.00 153 THR A CA 8
ATOM 17466 C C . THR A 1 106 ? 43.941 46.519 47.739 1.00 0.00 153 THR A C 8
ATOM 17467 O O . THR A 1 106 ? 43.079 47.245 47.244 1.00 0.00 153 THR A O 8
ATOM 17478 N N . THR A 1 107 ? 44.703 45.722 46.975 1.00 0.00 154 THR A N 8
ATOM 17479 C CA . THR A 1 107 ? 44.599 45.576 45.500 1.00 0.00 154 THR A CA 8
ATOM 17480 C C . THR A 1 107 ? 44.576 44.142 44.942 1.00 0.00 154 THR A C 8
ATOM 17481 O O . THR A 1 107 ? 43.999 43.905 43.874 1.00 0.00 154 THR A O 8
ATOM 17492 N N . GLY A 1 108 ? 45.161 43.179 45.664 1.00 0.00 155 GLY A N 8
ATOM 17493 C CA . GLY A 1 108 ? 45.198 41.758 45.289 1.00 0.00 155 GLY A CA 8
ATOM 17494 C C . GLY A 1 108 ? 43.876 41.005 45.517 1.00 0.00 155 GLY A C 8
ATOM 17495 O O . GLY A 1 108 ? 43.184 41.255 46.501 1.00 0.00 155 GLY A O 8
ATOM 17499 N N . ALA A 1 109 ? 43.518 40.088 44.610 1.00 0.00 156 ALA A N 8
ATOM 17500 C CA . ALA A 1 109 ? 42.185 39.476 44.511 1.00 0.00 156 ALA A CA 8
ATOM 17501 C C . ALA A 1 109 ? 42.207 38.005 44.031 1.00 0.00 156 ALA A C 8
ATOM 17502 O O . ALA A 1 109 ? 43.092 37.615 43.263 1.00 0.00 156 ALA A O 8
ATOM 17509 N N . HIS A 1 110 ? 41.204 37.209 44.435 1.00 0.00 157 HIS A N 8
ATOM 17510 C CA . HIS A 1 110 ? 40.919 35.859 43.913 1.00 0.00 157 HIS A CA 8
ATOM 17511 C C . HIS A 1 110 ? 39.460 35.413 44.207 1.00 0.00 157 HIS A C 8
ATOM 17512 O O . HIS A 1 110 ? 39.005 35.541 45.343 1.00 0.00 157 HIS A O 8
ATOM 17526 N N . LEU A 1 111 ? 38.721 34.850 43.236 1.00 0.00 158 LEU A N 8
ATOM 17527 C CA . LEU A 1 111 ? 37.343 34.341 43.440 1.00 0.00 158 LEU A CA 8
ATOM 17528 C C . LEU A 1 111 ? 37.355 33.001 44.177 1.00 0.00 158 LEU A C 8
ATOM 17529 O O . LEU A 1 111 ? 37.818 32.018 43.605 1.00 0.00 158 LEU A O 8
ATOM 17545 N N . HIS A 1 112 ? 36.795 32.926 45.388 1.00 0.00 159 HIS A N 8
ATOM 17546 C CA . HIS A 1 112 ? 36.643 31.668 46.134 1.00 0.00 159 HIS A CA 8
ATOM 17547 C C . HIS A 1 112 ? 35.266 31.037 45.909 1.00 0.00 159 HIS A C 8
ATOM 17548 O O . HIS A 1 112 ? 34.267 31.475 46.480 1.00 0.00 159 HIS A O 8
ATOM 17562 N N . PHE A 1 113 ? 35.227 30.010 45.055 1.00 0.00 160 PHE A N 8
ATOM 17563 C CA . PHE A 1 113 ? 34.067 29.154 44.813 1.00 0.00 160 PHE A CA 8
ATOM 17564 C C . PHE A 1 113 ? 34.028 27.873 45.653 1.00 0.00 160 PHE A C 8
ATOM 17565 O O . PHE A 1 113 ? 34.900 27.010 45.540 1.00 0.00 160 PHE A O 8
ATOM 17582 N N . GLN A 1 114 ? 33.012 27.751 46.504 1.00 0.00 161 GLN A N 8
ATOM 17583 C CA . GLN A 1 114 ? 32.829 26.631 47.432 1.00 0.00 161 GLN A CA 8
ATOM 17584 C C . GLN A 1 114 ? 31.461 25.961 47.248 1.00 0.00 161 GLN A C 8
ATOM 17585 O O . GLN A 1 114 ? 30.425 26.583 47.468 1.00 0.00 161 GLN A O 8
ATOM 17599 N N . ARG A 1 115 ? 31.455 24.683 46.845 1.00 0.00 162 ARG A N 8
ATOM 17600 C CA . ARG A 1 115 ? 30.238 23.905 46.554 1.00 0.00 162 ARG A CA 8
ATOM 17601 C C . ARG A 1 115 ? 29.880 22.970 47.716 1.00 0.00 162 ARG A C 8
ATOM 17602 O O . ARG A 1 115 ? 30.726 22.197 48.169 1.00 0.00 162 ARG A O 8
ATOM 17623 N N . MET A 1 116 ? 28.639 23.050 48.197 1.00 0.00 163 MET A N 8
ATOM 17624 C CA . MET A 1 116 ? 28.132 22.355 49.393 1.00 0.00 163 MET A CA 8
ATOM 17625 C C . MET A 1 116 ? 26.839 21.586 49.095 1.00 0.00 163 MET A C 8
ATOM 17626 O O . MET A 1 116 ? 26.128 21.925 48.153 1.00 0.00 163 MET A O 8
ATOM 17640 N N . LYS A 1 117 ? 26.517 20.569 49.898 1.00 0.00 164 LYS A N 8
ATOM 17641 C CA . LYS A 1 117 ? 25.330 19.708 49.744 1.00 0.00 164 LYS A CA 8
ATOM 17642 C C . LYS A 1 117 ? 24.645 19.467 51.084 1.00 0.00 164 LYS A C 8
ATOM 17643 O O . LYS A 1 117 ? 25.323 19.199 52.073 1.00 0.00 164 LYS A O 8
ATOM 17662 N N . GLY A 1 118 ? 23.315 19.533 51.103 1.00 0.00 165 GLY A N 8
ATOM 17663 C CA . GLY A 1 118 ? 22.471 19.269 52.277 1.00 0.00 165 GLY A CA 8
ATOM 17664 C C . GLY A 1 118 ? 22.351 20.435 53.265 1.00 0.00 165 GLY A C 8
ATOM 17665 O O . GLY A 1 118 ? 21.409 20.472 54.057 1.00 0.00 165 GLY A O 8
ATOM 17669 N N . GLY A 1 119 ? 23.269 21.401 53.207 1.00 0.00 166 GLY A N 8
ATOM 17670 C CA . GLY A 1 119 ? 23.338 22.578 54.071 1.00 0.00 166 GLY A CA 8
ATOM 17671 C C . GLY A 1 119 ? 24.483 23.504 53.657 1.00 0.00 166 GLY A C 8
ATOM 17672 O O . GLY A 1 119 ? 25.066 23.325 52.584 1.00 0.00 166 GLY A O 8
ATOM 17676 N N . VAL A 1 120 ? 24.799 24.491 54.500 1.00 0.00 167 VAL A N 8
ATOM 17677 C CA . VAL A 1 120 ? 25.769 25.564 54.196 1.00 0.00 167 VAL A CA 8
ATOM 17678 C C . VAL A 1 120 ? 26.841 25.749 55.271 1.00 0.00 167 VAL A C 8
ATOM 17679 O O . VAL A 1 120 ? 26.536 26.156 56.393 1.00 0.00 167 VAL A O 8
ATOM 17692 N N . GLY A 1 121 ? 28.096 25.440 54.945 1.00 0.00 168 GLY A N 8
ATOM 17693 C CA . GLY A 1 121 ? 29.250 25.455 55.853 1.00 0.00 168 GLY A CA 8
ATOM 17694 C C . GLY A 1 121 ? 30.370 24.533 55.356 1.00 0.00 168 GLY A C 8
ATOM 17695 O O . GLY A 1 121 ? 30.162 23.737 54.440 1.00 0.00 168 GLY A O 8
ATOM 17699 N N . ASN A 1 122 ? 31.560 24.606 55.956 1.00 0.00 169 ASN A N 8
ATOM 17700 C CA . ASN A 1 122 ? 32.712 23.791 55.538 1.00 0.00 169 ASN A CA 8
ATOM 17701 C C . ASN A 1 122 ? 32.464 22.279 55.666 1.00 0.00 169 ASN A C 8
ATOM 17702 O O . ASN A 1 122 ? 32.766 21.531 54.741 1.00 0.00 169 ASN A O 8
ATOM 17713 N N . ALA A 1 123 ? 31.811 21.830 56.742 1.00 0.00 170 ALA A N 8
ATOM 17714 C CA . ALA A 1 123 ? 31.392 20.435 56.917 1.00 0.00 170 ALA A CA 8
ATOM 17715 C C . ALA A 1 123 ? 30.415 19.924 55.830 1.00 0.00 170 ALA A C 8
ATOM 17716 O O . ALA A 1 123 ? 30.383 18.728 55.534 1.00 0.00 170 ALA A O 8
ATOM 17723 N N . TYR A 1 124 ? 29.635 20.825 55.217 1.00 0.00 171 TYR A N 8
ATOM 17724 C CA . TYR A 1 124 ? 28.726 20.519 54.107 1.00 0.00 171 TYR A CA 8
ATOM 17725 C C . TYR A 1 124 ? 29.362 20.516 52.710 1.00 0.00 171 TYR A C 8
ATOM 17726 O O . TYR A 1 124 ? 28.729 20.110 51.732 1.00 0.00 171 TYR A O 8
ATOM 17744 N N . ALA A 1 125 ? 30.593 21.020 52.600 1.00 0.00 172 ALA A N 8
ATOM 17745 C CA . ALA A 1 125 ? 31.331 21.144 51.349 1.00 0.00 172 ALA A CA 8
ATOM 17746 C C . ALA A 1 125 ? 31.783 19.783 50.790 1.00 0.00 172 ALA A C 8
ATOM 17747 O O . ALA A 1 125 ? 32.192 18.896 51.542 1.00 0.00 172 ALA A O 8
ATOM 17754 N N . GLU A 1 126 ? 31.731 19.622 49.466 1.00 0.00 173 GLU A N 8
ATOM 17755 C CA . GLU A 1 126 ? 31.934 18.327 48.798 1.00 0.00 173 GLU A CA 8
ATOM 17756 C C . GLU A 1 126 ? 33.299 18.203 48.086 1.00 0.00 173 GLU A C 8
ATOM 17757 O O . GLU A 1 126 ? 34.209 17.575 48.636 1.00 0.00 173 GLU A O 8
ATOM 17769 N N . ASP A 1 127 ? 33.431 18.771 46.881 1.00 0.00 174 ASP A N 8
ATOM 17770 C CA . ASP A 1 127 ? 34.677 19.147 46.173 1.00 0.00 174 ASP A CA 8
ATOM 17771 C C . ASP A 1 127 ? 34.236 19.887 44.891 1.00 0.00 174 ASP A C 8
ATOM 17772 O O . ASP A 1 127 ? 33.443 19.347 44.108 1.00 0.00 174 ASP A O 8
ATOM 17781 N N . PRO A 1 128 ? 34.696 21.129 44.662 1.00 0.00 175 PRO A N 8
ATOM 17782 C CA . PRO A 1 128 ? 34.396 21.877 43.446 1.00 0.00 175 PRO A CA 8
ATOM 17783 C C . PRO A 1 128 ? 35.138 21.389 42.192 1.00 0.00 175 PRO A C 8
ATOM 17784 O O . PRO A 1 128 ? 34.592 21.537 41.097 1.00 0.00 175 PRO A O 8
ATOM 17795 N N . LYS A 1 129 ? 36.348 20.813 42.284 1.00 0.00 176 LYS A N 8
ATOM 17796 C CA . LYS A 1 129 ? 37.148 20.473 41.102 1.00 0.00 176 LYS A CA 8
ATOM 17797 C C . LYS A 1 129 ? 36.508 19.493 40.107 1.00 0.00 176 LYS A C 8
ATOM 17798 O O . LYS A 1 129 ? 36.426 19.844 38.929 1.00 0.00 176 LYS A O 8
ATOM 17817 N N . PRO A 1 130 ? 36.029 18.308 40.531 1.00 0.00 177 PRO A N 8
ATOM 17818 C CA . PRO A 1 130 ? 35.468 17.304 39.622 1.00 0.00 177 PRO A CA 8
ATOM 17819 C C . PRO A 1 130 ? 34.201 17.815 38.915 1.00 0.00 177 PRO A C 8
ATOM 17820 O O . PRO A 1 130 ? 33.978 17.502 37.743 1.00 0.00 177 PRO A O 8
ATOM 17831 N N . PHE A 1 131 ? 33.450 18.690 39.593 1.00 0.00 178 PHE A N 8
ATOM 17832 C CA . PHE A 1 131 ? 32.374 19.503 39.033 1.00 0.00 178 PHE A CA 8
ATOM 17833 C C . PHE A 1 131 ? 32.764 20.493 37.919 1.00 0.00 178 PHE A C 8
ATOM 17834 O O . PHE A 1 131 ? 32.128 20.532 36.869 1.00 0.00 178 PHE A O 8
ATOM 17851 N N . ILE A 1 132 ? 33.852 21.251 38.088 1.00 0.00 179 ILE A N 8
ATOM 17852 C CA . ILE A 1 132 ? 34.375 22.151 37.037 1.00 0.00 179 ILE A CA 8
ATOM 17853 C C . ILE A 1 132 ? 34.972 21.362 35.856 1.00 0.00 179 ILE A C 8
ATOM 17854 O O . ILE A 1 132 ? 34.819 21.736 34.691 1.00 0.00 179 ILE A O 8
ATOM 17870 N N . ASP A 1 133 ? 35.541 20.194 36.143 1.00 0.00 180 ASP A N 8
ATOM 17871 C CA . ASP A 1 133 ? 36.085 19.233 35.170 1.00 0.00 180 ASP A CA 8
ATOM 17872 C C . ASP A 1 133 ? 35.036 18.577 34.239 1.00 0.00 180 ASP A C 8
ATOM 17873 O O . ASP A 1 133 ? 35.368 17.789 33.353 1.00 0.00 180 ASP A O 8
ATOM 17882 N N . GLN A 1 134 ? 33.759 18.947 34.400 1.00 0.00 181 GLN A N 8
ATOM 17883 C CA . GLN A 1 134 ? 32.643 18.601 33.511 1.00 0.00 181 GLN A CA 8
ATOM 17884 C C . GLN A 1 134 ? 31.854 19.820 32.975 1.00 0.00 181 GLN A C 8
ATOM 17885 O O . GLN A 1 134 ? 31.002 19.660 32.098 1.00 0.00 181 GLN A O 8
ATOM 17899 N N . LEU A 1 135 ? 32.111 21.037 33.471 1.00 0.00 182 LEU A N 8
ATOM 17900 C CA . LEU A 1 135 ? 31.446 22.273 33.017 1.00 0.00 182 LEU A CA 8
ATOM 17901 C C . LEU A 1 135 ? 31.745 22.606 31.536 1.00 0.00 182 LEU A C 8
ATOM 17902 O O . LEU A 1 135 ? 32.828 22.264 31.050 1.00 0.00 182 LEU A O 8
ATOM 17918 N N . PRO A 1 136 ? 30.832 23.293 30.815 1.00 0.00 183 PRO A N 8
ATOM 17919 C CA . PRO A 1 136 ? 30.859 23.396 29.349 1.00 0.00 183 PRO A CA 8
ATOM 17920 C C . PRO A 1 136 ? 32.068 24.160 28.777 1.00 0.00 183 PRO A C 8
ATOM 17921 O O . PRO A 1 136 ? 32.601 23.766 27.736 1.00 0.00 183 PRO A O 8
ATOM 17932 N N . ASP A 1 137 ? 32.556 25.202 29.455 1.00 0.00 184 ASP A N 8
ATOM 17933 C CA . ASP A 1 137 ? 33.855 25.854 29.185 1.00 0.00 184 ASP A CA 8
ATOM 17934 C C . ASP A 1 137 ? 34.869 25.629 30.329 1.00 0.00 184 ASP A C 8
ATOM 17935 O O . ASP A 1 137 ? 35.866 26.342 30.467 1.00 0.00 184 ASP A O 8
ATOM 17944 N N . GLY A 1 138 ? 34.597 24.651 31.194 1.00 0.00 185 GLY A N 8
ATOM 17945 C CA . GLY A 1 138 ? 35.347 24.414 32.423 1.00 0.00 185 GLY A CA 8
ATOM 17946 C C . GLY A 1 138 ? 35.282 25.599 33.383 1.00 0.00 185 GLY A C 8
ATOM 17947 O O . GLY A 1 138 ? 34.225 26.191 33.595 1.00 0.00 185 GLY A O 8
ATOM 17951 N N . GLU A 1 139 ? 36.419 25.986 33.952 1.00 0.00 186 GLU A N 8
ATOM 17952 C CA . GLU A 1 139 ? 36.533 27.167 34.818 1.00 0.00 186 GLU A CA 8
ATOM 17953 C C . GLU A 1 139 ? 36.172 28.473 34.086 1.00 0.00 186 GLU A C 8
ATOM 17954 O O . GLU A 1 139 ? 35.730 29.431 34.713 1.00 0.00 186 GLU A O 8
ATOM 17966 N N . ARG A 1 140 ? 36.256 28.512 32.749 1.00 0.00 187 ARG A N 8
ATOM 17967 C CA . ARG A 1 140 ? 35.806 29.658 31.942 1.00 0.00 187 ARG A CA 8
ATOM 17968 C C . ARG A 1 140 ? 34.275 29.774 31.885 1.00 0.00 187 ARG A C 8
ATOM 17969 O O . ARG A 1 140 ? 33.769 30.755 31.352 1.00 0.00 187 ARG A O 8
ATOM 17990 N N . SER A 1 141 ? 33.528 28.836 32.480 1.00 0.00 188 SER A N 8
ATOM 17991 C CA . SER A 1 141 ? 32.103 28.992 32.812 1.00 0.00 188 SER A CA 8
ATOM 17992 C C . SER A 1 141 ? 31.872 29.701 34.158 1.00 0.00 188 SER A C 8
ATOM 17993 O O . SER A 1 141 ? 30.728 30.016 34.464 1.00 0.00 188 SER A O 8
ATOM 18001 N N . LEU A 1 142 ? 32.920 29.964 34.955 1.00 0.00 189 LEU A N 8
ATOM 18002 C CA . LEU A 1 142 ? 32.868 30.688 36.226 1.00 0.00 189 LEU A CA 8
ATOM 18003 C C . LEU A 1 142 ? 33.353 32.140 36.073 1.00 0.00 189 LEU A C 8
ATOM 18004 O O . LEU A 1 142 ? 33.033 32.966 36.918 1.00 0.00 189 LEU A O 8
ATOM 18020 N N . TYR A 1 143 ? 34.111 32.494 35.028 1.00 0.00 190 TYR A N 8
ATOM 18021 C CA . TYR A 1 143 ? 34.680 33.844 34.885 1.00 0.00 190 TYR A CA 8
ATOM 18022 C C . TYR A 1 143 ? 34.827 34.366 33.450 1.00 0.00 190 TYR A C 8
ATOM 18023 O O . TYR A 1 143 ? 34.887 33.591 32.495 1.00 0.00 190 TYR A O 8
ATOM 18041 N N . ASP A 1 144 ? 34.944 35.688 33.302 1.00 0.00 191 ASP A N 8
ATOM 18042 C CA . ASP A 1 144 ? 35.186 36.366 32.022 1.00 0.00 191 ASP A CA 8
ATOM 18043 C C . ASP A 1 144 ? 36.620 36.889 31.822 1.00 0.00 191 ASP A C 8
ATOM 18044 O O . ASP A 1 144 ? 36.914 38.054 32.087 1.00 0.00 191 ASP A O 8
ATOM 18053 N N . LEU A 1 145 ? 37.515 36.041 31.326 1.00 0.00 192 LEU A N 8
ATOM 18054 C CA . LEU A 1 145 ? 38.889 36.405 30.943 1.00 0.00 192 LEU A CA 8
ATOM 18055 C C . LEU A 1 145 ? 39.093 36.147 29.442 1.00 0.00 192 LEU A C 8
ATOM 18056 O O . LEU A 1 145 ? 39.225 34.988 29.023 1.00 0.00 192 LEU A O 8
ATOM 18073 N N . GLY A 1 1 ? 47.637 12.730 51.365 1.00 0.00 48 GLY A N 9
ATOM 18074 C CA . GLY A 1 1 ? 48.854 13.477 51.725 1.00 0.00 48 GLY A CA 9
ATOM 18075 C C . GLY A 1 1 ? 48.507 14.846 52.271 1.00 0.00 48 GLY A C 9
ATOM 18076 O O . GLY A 1 1 ? 47.448 15.384 51.954 1.00 0.00 48 GLY A O 9
ATOM 18082 N N . SER A 1 2 ? 49.380 15.411 53.109 1.00 0.00 49 SER A N 9
ATOM 18083 C CA . SER A 1 2 ? 49.185 16.708 53.784 1.00 0.00 49 SER A CA 9
ATOM 18084 C C . SER A 1 2 ? 49.860 17.910 53.102 1.00 0.00 49 SER A C 9
ATOM 18085 O O . SER A 1 2 ? 49.552 19.058 53.432 1.00 0.00 49 SER A O 9
ATOM 18093 N N . LYS A 1 3 ? 50.773 17.678 52.150 1.00 0.00 50 LYS A N 9
ATOM 18094 C CA . LYS A 1 3 ? 51.378 18.706 51.281 1.00 0.00 50 LYS A CA 9
ATOM 18095 C C . LYS A 1 3 ? 50.408 19.141 50.169 1.00 0.00 50 LYS A C 9
ATOM 18096 O O . LYS A 1 3 ? 49.565 18.342 49.747 1.00 0.00 50 LYS A O 9
ATOM 18115 N N . TRP A 1 4 ? 50.539 20.372 49.664 1.00 0.00 51 TRP A N 9
ATOM 18116 C CA . TRP A 1 4 ? 49.874 20.792 48.421 1.00 0.00 51 TRP A CA 9
ATOM 18117 C C . TRP A 1 4 ? 50.416 20.024 47.203 1.00 0.00 51 TRP A C 9
ATOM 18118 O O . TRP A 1 4 ? 51.613 20.093 46.910 1.00 0.00 51 TRP A O 9
ATOM 18139 N N . GLU A 1 5 ? 49.556 19.291 46.497 1.00 0.00 52 GLU A N 9
ATOM 18140 C CA . GLU A 1 5 ? 49.926 18.461 45.342 1.00 0.00 52 GLU A CA 9
ATOM 18141 C C . GLU A 1 5 ? 50.445 19.292 44.154 1.00 0.00 52 GLU A C 9
ATOM 18142 O O . GLU A 1 5 ? 50.029 20.435 43.933 1.00 0.00 52 GLU A O 9
ATOM 18154 N N . ASP A 1 6 ? 51.361 18.713 43.378 1.00 0.00 53 ASP A N 9
ATOM 18155 C CA . ASP A 1 6 ? 51.996 19.336 42.212 1.00 0.00 53 ASP A CA 9
ATOM 18156 C C . ASP A 1 6 ? 51.074 19.322 40.972 1.00 0.00 53 ASP A C 9
ATOM 18157 O O . ASP A 1 6 ? 50.332 18.355 40.750 1.00 0.00 53 ASP A O 9
ATOM 18166 N N . PHE A 1 7 ? 51.118 20.379 40.156 1.00 0.00 54 PHE A N 9
ATOM 18167 C CA . PHE A 1 7 ? 50.422 20.470 38.866 1.00 0.00 54 PHE A CA 9
ATOM 18168 C C . PHE A 1 7 ? 51.142 19.862 37.647 1.00 0.00 54 PHE A C 9
ATOM 18169 O O . PHE A 1 7 ? 52.347 19.590 37.695 1.00 0.00 54 PHE A O 9
ATOM 18186 N N . PHE A 1 8 ? 50.420 19.676 36.536 1.00 0.00 55 PHE A N 9
ATOM 18187 C CA . PHE A 1 8 ? 50.968 19.274 35.232 1.00 0.00 55 PHE A CA 9
ATOM 18188 C C . PHE A 1 8 ? 50.995 20.326 34.111 1.00 0.00 55 PHE A C 9
ATOM 18189 O O . PHE A 1 8 ? 51.812 20.224 33.191 1.00 0.00 55 PHE A O 9
ATOM 18206 N N . ARG A 1 9 ? 50.149 21.358 34.218 1.00 0.00 56 ARG A N 9
ATOM 18207 C CA . ARG A 1 9 ? 50.088 22.542 33.337 1.00 0.00 56 ARG A CA 9
ATOM 18208 C C . ARG A 1 9 ? 49.806 23.816 34.149 1.00 0.00 56 ARG A C 9
ATOM 18209 O O . ARG A 1 9 ? 49.429 23.728 35.320 1.00 0.00 56 ARG A O 9
ATOM 18230 N N . GLY A 1 10 ? 49.979 24.995 33.543 1.00 0.00 57 GLY A N 9
ATOM 18231 C CA . GLY A 1 10 ? 49.760 26.295 34.200 1.00 0.00 57 GLY A CA 9
ATOM 18232 C C . GLY A 1 10 ? 48.313 26.501 34.676 1.00 0.00 57 GLY A C 9
ATOM 18233 O O . GLY A 1 10 ? 47.377 26.009 34.036 1.00 0.00 57 GLY A O 9
ATOM 18237 N N . SER A 1 11 ? 48.113 27.218 35.787 1.00 0.00 58 SER A N 9
ATOM 18238 C CA . SER A 1 11 ? 46.801 27.381 36.434 1.00 0.00 58 SER A CA 9
ATOM 18239 C C . SER A 1 11 ? 46.620 28.731 37.133 1.00 0.00 58 SER A C 9
ATOM 18240 O O . SER A 1 11 ? 47.572 29.336 37.633 1.00 0.00 58 SER A O 9
ATOM 18248 N N . ARG A 1 12 ? 45.360 29.173 37.202 1.00 0.00 59 ARG A N 9
ATOM 18249 C CA . ARG A 1 12 ? 44.861 30.315 37.978 1.00 0.00 59 ARG A CA 9
ATOM 18250 C C . ARG A 1 12 ? 44.613 29.994 39.454 1.00 0.00 59 ARG A C 9
ATOM 18251 O O . ARG A 1 12 ? 44.315 30.913 40.212 1.00 0.00 59 ARG A O 9
ATOM 18272 N N . ILE A 1 13 ? 44.634 28.729 39.882 1.00 0.00 60 ILE A N 9
ATOM 18273 C CA . ILE A 1 13 ? 44.184 28.377 41.238 1.00 0.00 60 ILE A CA 9
ATOM 18274 C C . ILE A 1 13 ? 45.260 28.668 42.301 1.00 0.00 60 ILE A C 9
ATOM 18275 O O . ILE A 1 13 ? 46.313 28.020 42.328 1.00 0.00 60 ILE A O 9
ATOM 18291 N N . THR A 1 14 ? 44.975 29.586 43.233 1.00 0.00 61 THR A N 9
ATOM 18292 C CA . THR A 1 14 ? 45.790 29.827 44.441 1.00 0.00 61 THR A CA 9
ATOM 18293 C C . THR A 1 14 ? 45.824 28.642 45.404 1.00 0.00 61 THR A C 9
ATOM 18294 O O . THR A 1 14 ? 46.889 28.113 45.724 1.00 0.00 61 THR A O 9
ATOM 18305 N N . GLU A 1 15 ? 44.648 28.145 45.783 1.00 0.00 62 GLU A N 9
ATOM 18306 C CA . GLU A 1 15 ? 44.446 26.951 46.605 1.00 0.00 62 GLU A CA 9
ATOM 18307 C C . GLU A 1 15 ? 43.198 26.176 46.151 1.00 0.00 62 GLU A C 9
ATOM 18308 O O . GLU A 1 15 ? 42.107 26.737 46.006 1.00 0.00 62 GLU A O 9
ATOM 18320 N N . THR A 1 16 ? 43.368 24.876 45.908 1.00 0.00 63 THR A N 9
ATOM 18321 C CA . THR A 1 16 ? 42.290 23.910 45.645 1.00 0.00 63 THR A CA 9
ATOM 18322 C C . THR A 1 16 ? 41.720 23.437 46.994 1.00 0.00 63 THR A C 9
ATOM 18323 O O . THR A 1 16 ? 42.040 23.973 48.062 1.00 0.00 63 THR A O 9
ATOM 18334 N N . PHE A 1 17 ? 40.837 22.437 46.974 1.00 0.00 64 PHE A N 9
ATOM 18335 C CA . PHE A 1 17 ? 40.295 21.820 48.186 1.00 0.00 64 PHE A CA 9
ATOM 18336 C C . PHE A 1 17 ? 41.481 21.035 48.794 1.00 0.00 64 PHE A C 9
ATOM 18337 O O . PHE A 1 17 ? 42.087 20.185 48.136 1.00 0.00 64 PHE A O 9
ATOM 18354 N N . GLY A 1 18 ? 41.837 21.332 50.047 1.00 0.00 65 GLY A N 9
ATOM 18355 C CA . GLY A 1 18 ? 43.033 20.787 50.708 1.00 0.00 65 GLY A CA 9
ATOM 18356 C C . GLY A 1 18 ? 43.252 21.369 52.109 1.00 0.00 65 GLY A C 9
ATOM 18357 O O . GLY A 1 18 ? 42.295 21.841 52.731 1.00 0.00 65 GLY A O 9
ATOM 18361 N N . LYS A 1 19 ? 44.494 21.377 52.608 1.00 0.00 66 LYS A N 9
ATOM 18362 C CA . LYS A 1 19 ? 44.864 22.035 53.876 1.00 0.00 66 LYS A CA 9
ATOM 18363 C C . LYS A 1 19 ? 46.180 22.819 53.788 1.00 0.00 66 LYS A C 9
ATOM 18364 O O . LYS A 1 19 ? 47.072 22.496 52.998 1.00 0.00 66 LYS A O 9
ATOM 18383 N N . TYR A 1 20 ? 46.258 23.892 54.568 1.00 0.00 67 TYR A N 9
ATOM 18384 C CA . TYR A 1 20 ? 47.200 24.994 54.373 1.00 0.00 67 TYR A CA 9
ATOM 18385 C C . TYR A 1 20 ? 48.701 24.746 54.584 1.00 0.00 67 TYR A C 9
ATOM 18386 O O . TYR A 1 20 ? 49.521 25.268 53.821 1.00 0.00 67 TYR A O 9
ATOM 18404 N N . GLN A 1 21 ? 49.055 23.911 55.564 1.00 0.00 68 GLN A N 9
ATOM 18405 C CA . GLN A 1 21 ? 50.425 23.449 55.833 1.00 0.00 68 GLN A CA 9
ATOM 18406 C C . GLN A 1 21 ? 50.477 21.926 56.069 1.00 0.00 68 GLN A C 9
ATOM 18407 O O . GLN A 1 21 ? 49.499 21.325 56.516 1.00 0.00 68 GLN A O 9
ATOM 18421 N N . HIS A 1 22 ? 51.644 21.310 55.849 1.00 0.00 69 HIS A N 9
ATOM 18422 C CA . HIS A 1 22 ? 51.921 19.873 56.055 1.00 0.00 69 HIS A CA 9
ATOM 18423 C C . HIS A 1 22 ? 51.840 19.376 57.525 1.00 0.00 69 HIS A C 9
ATOM 18424 O O . HIS A 1 22 ? 52.138 18.209 57.806 1.00 0.00 69 HIS A O 9
ATOM 18438 N N . SER A 1 23 ? 51.435 20.248 58.452 1.00 0.00 70 SER A N 9
ATOM 18439 C CA . SER A 1 23 ? 51.227 20.019 59.890 1.00 0.00 70 SER A CA 9
ATOM 18440 C C . SER A 1 23 ? 50.221 18.878 60.176 1.00 0.00 70 SER A C 9
ATOM 18441 O O . SER A 1 23 ? 49.487 18.458 59.274 1.00 0.00 70 SER A O 9
ATOM 18449 N N . PRO A 1 24 ? 50.123 18.361 61.418 1.00 0.00 71 PRO A N 9
ATOM 18450 C CA . PRO A 1 24 ? 49.097 17.373 61.788 1.00 0.00 71 PRO A CA 9
ATOM 18451 C C . PRO A 1 24 ? 47.667 17.947 61.842 1.00 0.00 71 PRO A C 9
ATOM 18452 O O . PRO A 1 24 ? 46.701 17.177 61.880 1.00 0.00 71 PRO A O 9
ATOM 18463 N N . PHE A 1 25 ? 47.516 19.276 61.867 1.00 0.00 72 PHE A N 9
ATOM 18464 C CA . PHE A 1 25 ? 46.264 19.974 62.172 1.00 0.00 72 PHE A CA 9
ATOM 18465 C C . PHE A 1 25 ? 45.219 19.913 61.046 1.00 0.00 72 PHE A C 9
ATOM 18466 O O . PHE A 1 25 ? 45.549 19.716 59.877 1.00 0.00 72 PHE A O 9
ATOM 18483 N N . ASP A 1 26 ? 43.951 20.130 61.391 1.00 0.00 73 ASP A N 9
ATOM 18484 C CA . ASP A 1 26 ? 42.789 20.081 60.488 1.00 0.00 73 ASP A CA 9
ATOM 18485 C C . ASP A 1 26 ? 42.599 21.443 59.761 1.00 0.00 73 ASP A C 9
ATOM 18486 O O . ASP A 1 26 ? 41.475 21.919 59.573 1.00 0.00 73 ASP A O 9
ATOM 18495 N N . GLY A 1 27 ? 43.706 22.106 59.389 1.00 0.00 74 GLY A N 9
ATOM 18496 C CA . GLY A 1 27 ? 43.793 23.480 58.861 1.00 0.00 74 GLY A CA 9
ATOM 18497 C C . GLY A 1 27 ? 43.322 23.634 57.410 1.00 0.00 74 GLY A C 9
ATOM 18498 O O . GLY A 1 27 ? 44.096 23.984 56.520 1.00 0.00 74 GLY A O 9
ATOM 18502 N N . LYS A 1 28 ? 42.059 23.296 57.146 1.00 0.00 75 LYS A N 9
ATOM 18503 C CA . LYS A 1 28 ? 41.493 23.129 55.800 1.00 0.00 75 LYS A CA 9
ATOM 18504 C C . LYS A 1 28 ? 41.106 24.403 55.049 1.00 0.00 75 LYS A C 9
ATOM 18505 O O . LYS A 1 28 ? 40.569 25.352 55.625 1.00 0.00 75 LYS A O 9
ATOM 18524 N N . HIS A 1 29 ? 41.279 24.333 53.730 1.00 0.00 76 HIS A N 9
ATOM 18525 C CA . HIS A 1 29 ? 40.568 25.126 52.730 1.00 0.00 76 HIS A CA 9
ATOM 18526 C C . HIS A 1 29 ? 39.397 24.304 52.160 1.00 0.00 76 HIS A C 9
ATOM 18527 O O . HIS A 1 29 ? 39.598 23.192 51.658 1.00 0.00 76 HIS A O 9
ATOM 18541 N N . TYR A 1 30 ? 38.182 24.847 52.214 1.00 0.00 77 TYR A N 9
ATOM 18542 C CA . TYR A 1 30 ? 36.969 24.233 51.671 1.00 0.00 77 TYR A CA 9
ATOM 18543 C C . TYR A 1 30 ? 36.520 25.110 50.490 1.00 0.00 77 TYR A C 9
ATOM 18544 O O . TYR A 1 30 ? 35.819 26.109 50.663 1.00 0.00 77 TYR A O 9
ATOM 18562 N N . GLY A 1 31 ? 36.940 24.752 49.273 1.00 0.00 78 GLY A N 9
ATOM 18563 C CA . GLY A 1 31 ? 36.604 25.472 48.040 1.00 0.00 78 GLY A CA 9
ATOM 18564 C C . GLY A 1 31 ? 37.729 25.459 47.001 1.00 0.00 78 GLY A C 9
ATOM 18565 O O . GLY A 1 31 ? 38.740 24.783 47.176 1.00 0.00 78 GLY A O 9
ATOM 18569 N N . ILE A 1 32 ? 37.541 26.226 45.928 1.00 0.00 79 ILE A N 9
ATOM 18570 C CA . ILE A 1 32 ? 38.511 26.489 44.855 1.00 0.00 79 ILE A CA 9
ATOM 18571 C C . ILE A 1 32 ? 38.783 28.003 44.790 1.00 0.00 79 ILE A C 9
ATOM 18572 O O . ILE A 1 32 ? 37.835 28.786 44.838 1.00 0.00 79 ILE A O 9
ATOM 18588 N N . ASP A 1 33 ? 40.047 28.421 44.684 1.00 0.00 80 ASP A N 9
ATOM 18589 C CA . ASP A 1 33 ? 40.467 29.841 44.643 1.00 0.00 80 ASP A CA 9
ATOM 18590 C C . ASP A 1 33 ? 41.019 30.361 43.300 1.00 0.00 80 ASP A C 9
ATOM 18591 O O . ASP A 1 33 ? 42.218 30.269 43.059 1.00 0.00 80 ASP A O 9
ATOM 18600 N N . PHE A 1 34 ? 40.179 30.931 42.432 1.00 0.00 81 PHE A N 9
ATOM 18601 C CA . PHE A 1 34 ? 40.583 31.497 41.133 1.00 0.00 81 PHE A CA 9
ATOM 18602 C C . PHE A 1 34 ? 41.236 32.879 41.181 1.00 0.00 81 PHE A C 9
ATOM 18603 O O . PHE A 1 34 ? 40.520 33.862 41.356 1.00 0.00 81 PHE A O 9
ATOM 18620 N N . ALA A 1 35 ? 42.551 32.988 40.983 1.00 0.00 82 ALA A N 9
ATOM 18621 C CA . ALA A 1 35 ? 43.236 34.272 40.828 1.00 0.00 82 ALA A CA 9
ATOM 18622 C C . ALA A 1 35 ? 42.731 35.011 39.579 1.00 0.00 82 ALA A C 9
ATOM 18623 O O . ALA A 1 35 ? 42.856 34.514 38.455 1.00 0.00 82 ALA A O 9
ATOM 18630 N N . LEU A 1 36 ? 42.179 36.210 39.765 1.00 0.00 83 LEU A N 9
ATOM 18631 C CA . LEU A 1 36 ? 41.552 36.999 38.699 1.00 0.00 83 LEU A CA 9
ATOM 18632 C C . LEU A 1 36 ? 42.088 38.435 38.687 1.00 0.00 83 LEU A C 9
ATOM 18633 O O . LEU A 1 36 ? 42.442 38.974 39.738 1.00 0.00 83 LEU A O 9
ATOM 18649 N N . PRO A 1 37 ? 42.091 39.111 37.527 1.00 0.00 84 PRO A N 9
ATOM 18650 C CA . PRO A 1 37 ? 42.167 40.561 37.517 1.00 0.00 84 PRO A CA 9
ATOM 18651 C C . PRO A 1 37 ? 40.942 41.143 38.238 1.00 0.00 84 PRO A C 9
ATOM 18652 O O . PRO A 1 37 ? 39.806 40.694 38.041 1.00 0.00 84 PRO A O 9
ATOM 18663 N N . LYS A 1 38 ? 41.175 42.139 39.093 1.00 0.00 85 LYS A N 9
ATOM 18664 C CA . LYS A 1 38 ? 40.137 42.777 39.908 1.00 0.00 85 LYS A CA 9
ATOM 18665 C C . LYS A 1 38 ? 39.036 43.376 39.020 1.00 0.00 85 LYS A C 9
ATOM 18666 O O . LYS A 1 38 ? 39.314 43.901 37.940 1.00 0.00 85 LYS A O 9
ATOM 18685 N N . GLY A 1 39 ? 37.777 43.227 39.425 1.00 0.00 86 GLY A N 9
ATOM 18686 C CA . GLY A 1 39 ? 36.607 43.651 38.651 1.00 0.00 86 GLY A CA 9
ATOM 18687 C C . GLY A 1 39 ? 36.105 42.654 37.592 1.00 0.00 86 GLY A C 9
ATOM 18688 O O . GLY A 1 39 ? 35.030 42.888 37.038 1.00 0.00 86 GLY A O 9
ATOM 18692 N N . THR A 1 40 ? 36.797 41.533 37.322 1.00 0.00 87 THR A N 9
ATOM 18693 C CA . THR A 1 40 ? 36.255 40.455 36.466 1.00 0.00 87 THR A CA 9
ATOM 18694 C C . THR A 1 40 ? 34.861 39.991 36.900 1.00 0.00 87 THR A C 9
ATOM 18695 O O . THR A 1 40 ? 34.700 39.615 38.068 1.00 0.00 87 THR A O 9
ATOM 18706 N N . PRO A 1 41 ? 33.869 39.957 35.986 1.00 0.00 88 PRO A N 9
ATOM 18707 C CA . PRO A 1 41 ? 32.568 39.383 36.287 1.00 0.00 88 PRO A CA 9
ATOM 18708 C C . PRO A 1 41 ? 32.638 37.861 36.474 1.00 0.00 88 PRO A C 9
ATOM 18709 O O . PRO A 1 41 ? 33.208 37.129 35.661 1.00 0.00 88 PRO A O 9
ATOM 18720 N N . ILE A 1 42 ? 32.036 37.396 37.565 1.00 0.00 89 ILE A N 9
ATOM 18721 C CA . ILE A 1 42 ? 31.808 35.986 37.892 1.00 0.00 89 ILE A CA 9
ATOM 18722 C C . ILE A 1 42 ? 30.510 35.550 37.207 1.00 0.00 89 ILE A C 9
ATOM 18723 O O . ILE A 1 42 ? 29.490 36.243 37.312 1.00 0.00 89 ILE A O 9
ATOM 18739 N N . LYS A 1 43 ? 30.539 34.406 36.525 1.00 0.00 90 LYS A N 9
ATOM 18740 C CA . LYS A 1 43 ? 29.389 33.798 35.840 1.00 0.00 90 LYS A CA 9
ATOM 18741 C C . LYS A 1 43 ? 28.875 32.606 36.661 1.00 0.00 90 LYS A C 9
ATOM 18742 O O . LYS A 1 43 ? 29.627 32.004 37.424 1.00 0.00 90 LYS A O 9
ATOM 18761 N N . ALA A 1 44 ? 27.607 32.243 36.503 1.00 0.00 91 ALA A N 9
ATOM 18762 C CA . ALA A 1 44 ? 27.058 31.020 37.090 1.00 0.00 91 ALA A CA 9
ATOM 18763 C C . ALA A 1 44 ? 27.527 29.762 36.311 1.00 0.00 91 ALA A C 9
ATOM 18764 O O . ALA A 1 44 ? 27.332 29.726 35.097 1.00 0.00 91 ALA A O 9
ATOM 18771 N N . PRO A 1 45 ? 28.067 28.701 36.948 1.00 0.00 92 PRO A N 9
ATOM 18772 C CA . PRO A 1 45 ? 28.423 27.443 36.269 1.00 0.00 92 PRO A CA 9
ATOM 18773 C C . PRO A 1 45 ? 27.204 26.640 35.790 1.00 0.00 92 PRO A C 9
ATOM 18774 O O . PRO A 1 45 ? 27.254 25.919 34.794 1.00 0.00 92 PRO A O 9
ATOM 18785 N N . THR A 1 46 ? 26.112 26.752 36.539 1.00 0.00 93 THR A N 9
ATOM 18786 C CA . THR A 1 46 ? 24.878 25.966 36.423 1.00 0.00 93 THR A CA 9
ATOM 18787 C C . THR A 1 46 ? 23.701 26.919 36.647 1.00 0.00 93 THR A C 9
ATOM 18788 O O . THR A 1 46 ? 23.854 28.010 37.200 1.00 0.00 93 THR A O 9
ATOM 18799 N N . ASN A 1 47 ? 22.503 26.540 36.197 1.00 0.00 94 ASN A N 9
ATOM 18800 C CA . ASN A 1 47 ? 21.292 27.291 36.530 1.00 0.00 94 ASN A CA 9
ATOM 18801 C C . ASN A 1 47 ? 20.817 27.002 37.971 1.00 0.00 94 ASN A C 9
ATOM 18802 O O . ASN A 1 47 ? 20.847 25.858 38.441 1.00 0.00 94 ASN A O 9
ATOM 18813 N N . GLY A 1 48 ? 20.395 28.059 38.665 1.00 0.00 95 GLY A N 9
ATOM 18814 C CA . GLY A 1 48 ? 20.031 28.044 40.090 1.00 0.00 95 GLY A CA 9
ATOM 18815 C C . GLY A 1 48 ? 19.282 29.302 40.547 1.00 0.00 95 GLY A C 9
ATOM 18816 O O . GLY A 1 48 ? 18.718 30.017 39.720 1.00 0.00 95 GLY A O 9
ATOM 18820 N N . LYS A 1 49 ? 19.312 29.620 41.848 1.00 0.00 96 LYS A N 9
ATOM 18821 C CA . LYS A 1 49 ? 18.728 30.837 42.445 1.00 0.00 96 LYS A CA 9
ATOM 18822 C C . LYS A 1 49 ? 19.450 31.284 43.721 1.00 0.00 96 LYS A C 9
ATOM 18823 O O . LYS A 1 49 ? 19.965 30.463 44.474 1.00 0.00 96 LYS A O 9
ATOM 18842 N N . VAL A 1 50 ? 19.514 32.594 43.962 1.00 0.00 97 VAL A N 9
ATOM 18843 C CA . VAL A 1 50 ? 20.151 33.186 45.154 1.00 0.00 97 VAL A CA 9
ATOM 18844 C C . VAL A 1 50 ? 19.418 32.935 46.474 1.00 0.00 97 VAL A C 9
ATOM 18845 O O . VAL A 1 50 ? 18.233 33.245 46.606 1.00 0.00 97 VAL A O 9
ATOM 18858 N N . THR A 1 51 ? 20.160 32.456 47.474 1.00 0.00 98 THR A N 9
ATOM 18859 C CA . THR A 1 51 ? 19.660 32.108 48.818 1.00 0.00 98 THR A CA 9
ATOM 18860 C C . THR A 1 51 ? 19.883 33.169 49.894 1.00 0.00 98 THR A C 9
ATOM 18861 O O . THR A 1 51 ? 18.986 33.452 50.698 1.00 0.00 98 THR A O 9
ATOM 18872 N N . ARG A 1 52 ? 21.089 33.754 49.893 1.00 0.00 99 ARG A N 9
ATOM 18873 C CA . ARG A 1 52 ? 21.620 34.585 50.990 1.00 0.00 99 ARG A CA 9
ATOM 18874 C C . ARG A 1 52 ? 22.749 35.491 50.494 1.00 0.00 99 ARG A C 9
ATOM 18875 O O . ARG A 1 52 ? 23.560 35.072 49.668 1.00 0.00 99 ARG A O 9
ATOM 18896 N N . ILE A 1 53 ? 22.809 36.725 50.988 1.00 0.00 100 ILE A N 9
ATOM 18897 C CA . ILE A 1 53 ? 23.764 37.763 50.549 1.00 0.00 100 ILE A CA 9
ATOM 18898 C C . ILE A 1 53 ? 24.240 38.612 51.740 1.00 0.00 100 ILE A C 9
ATOM 18899 O O . ILE A 1 53 ? 23.456 39.365 52.324 1.00 0.00 100 ILE A O 9
ATOM 18915 N N . PHE A 1 54 ? 25.529 38.519 52.080 1.00 0.00 101 PHE A N 9
ATOM 18916 C CA . PHE A 1 54 ? 26.110 39.072 53.325 1.00 0.00 101 PHE A CA 9
ATOM 18917 C C . PHE A 1 54 ? 27.630 39.315 53.191 1.00 0.00 101 PHE A C 9
ATOM 18918 O O . PHE A 1 54 ? 28.189 39.147 52.109 1.00 0.00 101 PHE A O 9
ATOM 18935 N N . ASN A 1 55 ? 28.323 39.687 54.279 1.00 0.00 102 ASN A N 9
ATOM 18936 C CA . ASN A 1 55 ? 29.789 39.871 54.303 1.00 0.00 102 ASN A CA 9
ATOM 18937 C C . ASN A 1 55 ? 30.427 39.089 55.471 1.00 0.00 102 ASN A C 9
ATOM 18938 O O . ASN A 1 55 ? 29.955 39.185 56.607 1.00 0.00 102 ASN A O 9
ATOM 18949 N N . ASN A 1 56 ? 31.506 38.337 55.231 1.00 0.00 103 ASN A N 9
ATOM 18950 C CA . ASN A 1 56 ? 32.232 37.595 56.275 1.00 0.00 103 ASN A CA 9
ATOM 18951 C C . ASN A 1 56 ? 33.112 38.559 57.094 1.00 0.00 103 ASN A C 9
ATOM 18952 O O . ASN A 1 56 ? 33.867 39.347 56.532 1.00 0.00 103 ASN A O 9
ATOM 18963 N N . GLU A 1 57 ? 33.032 38.508 58.423 1.00 0.00 104 GLU A N 9
ATOM 18964 C CA . GLU A 1 57 ? 33.728 39.437 59.327 1.00 0.00 104 GLU A CA 9
ATOM 18965 C C . GLU A 1 57 ? 35.256 39.271 59.397 1.00 0.00 104 GLU A C 9
ATOM 18966 O O . GLU A 1 57 ? 35.954 40.191 59.816 1.00 0.00 104 GLU A O 9
ATOM 18978 N N . LEU A 1 58 ? 35.784 38.123 58.968 1.00 0.00 105 LEU A N 9
ATOM 18979 C CA . LEU A 1 58 ? 37.228 37.907 58.738 1.00 0.00 105 LEU A CA 9
ATOM 18980 C C . LEU A 1 58 ? 37.673 38.311 57.323 1.00 0.00 105 LEU A C 9
ATOM 18981 O O . LEU A 1 58 ? 38.845 38.150 56.960 1.00 0.00 105 LEU A O 9
ATOM 18997 N N . GLY A 1 59 ? 36.719 38.722 56.489 1.00 0.00 106 GLY A N 9
ATOM 18998 C CA . GLY A 1 59 ? 36.737 38.506 55.067 1.00 0.00 106 GLY A CA 9
ATOM 18999 C C . GLY A 1 59 ? 36.017 39.607 54.299 1.00 0.00 106 GLY A C 9
ATOM 19000 O O . GLY A 1 59 ? 35.937 40.769 54.712 1.00 0.00 106 GLY A O 9
ATOM 19004 N N . GLY A 1 60 ? 35.555 39.211 53.126 1.00 0.00 107 GLY A N 9
ATOM 19005 C CA . GLY A 1 60 ? 34.958 40.071 52.109 1.00 0.00 107 GLY A CA 9
ATOM 19006 C C . GLY A 1 60 ? 33.450 39.886 51.957 1.00 0.00 107 GLY A C 9
ATOM 19007 O O . GLY A 1 60 ? 32.785 39.234 52.769 1.00 0.00 107 GLY A O 9
ATOM 19011 N N . LYS A 1 61 ? 32.909 40.439 50.869 1.00 0.00 108 LYS A N 9
ATOM 19012 C CA . LYS A 1 61 ? 31.523 40.187 50.456 1.00 0.00 108 LYS A CA 9
ATOM 19013 C C . LYS A 1 61 ? 31.309 38.734 50.034 1.00 0.00 108 LYS A C 9
ATOM 19014 O O . LYS A 1 61 ? 32.200 38.114 49.445 1.00 0.00 108 LYS A O 9
ATOM 19033 N N . VAL A 1 62 ? 30.095 38.243 50.282 1.00 0.00 109 VAL A N 9
ATOM 19034 C CA . VAL A 1 62 ? 29.640 36.883 49.972 1.00 0.00 109 VAL A CA 9
ATOM 19035 C C . VAL A 1 62 ? 28.274 36.797 49.286 1.00 0.00 109 VAL A C 9
ATOM 19036 O O . VAL A 1 62 ? 27.326 37.490 49.664 1.00 0.00 109 VAL A O 9
ATOM 19049 N N . LEU A 1 63 ? 28.178 35.920 48.285 1.00 0.00 110 LEU A N 9
ATOM 19050 C CA . LEU A 1 63 ? 26.956 35.506 47.587 1.00 0.00 110 LEU A CA 9
ATOM 19051 C C . LEU A 1 63 ? 26.743 33.996 47.804 1.00 0.00 110 LEU A C 9
ATOM 19052 O O . LEU A 1 63 ? 27.656 33.209 47.557 1.00 0.00 110 LEU A O 9
ATOM 19068 N N . GLN A 1 64 ? 25.564 33.593 48.281 1.00 0.00 111 GLN A N 9
ATOM 19069 C CA . GLN A 1 64 ? 25.134 32.182 48.388 1.00 0.00 111 GLN A CA 9
ATOM 19070 C C . GLN A 1 64 ? 24.091 31.859 47.303 1.00 0.00 111 GLN A C 9
ATOM 19071 O O . GLN A 1 64 ? 23.048 32.513 47.231 1.00 0.00 111 GLN A O 9
ATOM 19085 N N . ILE A 1 65 ? 24.320 30.815 46.506 1.00 0.00 112 ILE A N 9
ATOM 19086 C CA . ILE A 1 65 ? 23.392 30.320 45.474 1.00 0.00 112 ILE A CA 9
ATOM 19087 C C . ILE A 1 65 ? 23.016 28.850 45.715 1.00 0.00 112 ILE A C 9
ATOM 19088 O O . ILE A 1 65 ? 23.817 28.062 46.215 1.00 0.00 112 ILE A O 9
ATOM 19104 N N . ALA A 1 66 ? 21.790 28.483 45.357 1.00 0.00 113 ALA A N 9
ATOM 19105 C CA . ALA A 1 66 ? 21.253 27.128 45.352 1.00 0.00 113 ALA A CA 9
ATOM 19106 C C . ALA A 1 66 ? 21.070 26.636 43.906 1.00 0.00 113 ALA A C 9
ATOM 19107 O O . ALA A 1 66 ? 20.583 27.382 43.057 1.00 0.00 113 ALA A O 9
ATOM 19114 N N . GLU A 1 67 ? 21.432 25.387 43.604 1.00 0.00 114 GLU A N 9
ATOM 19115 C CA . GLU A 1 67 ? 21.205 24.791 42.277 1.00 0.00 114 GLU A CA 9
ATOM 19116 C C . GLU A 1 67 ? 19.734 24.414 42.018 1.00 0.00 114 GLU A C 9
ATOM 19117 O O . GLU A 1 67 ? 19.020 23.977 42.928 1.00 0.00 114 GLU A O 9
ATOM 19129 N N . ASP A 1 68 ? 19.292 24.539 40.761 1.00 0.00 115 ASP A N 9
ATOM 19130 C CA . ASP A 1 68 ? 17.951 24.149 40.295 1.00 0.00 115 ASP A CA 9
ATOM 19131 C C . ASP A 1 68 ? 17.619 22.648 40.314 1.00 0.00 115 ASP A C 9
ATOM 19132 O O . ASP A 1 68 ? 16.443 22.277 40.333 1.00 0.00 115 ASP A O 9
ATOM 19141 N N . ASN A 1 69 ? 18.630 21.770 40.332 1.00 0.00 116 ASN A N 9
ATOM 19142 C CA . ASN A 1 69 ? 18.420 20.341 40.596 1.00 0.00 116 ASN A CA 9
ATOM 19143 C C . ASN A 1 69 ? 17.916 20.072 42.037 1.00 0.00 116 ASN A C 9
ATOM 19144 O O . ASN A 1 69 ? 17.184 19.102 42.257 1.00 0.00 116 ASN A O 9
ATOM 19155 N N . GLY A 1 70 ? 18.221 20.961 42.994 1.00 0.00 117 GLY A N 9
ATOM 19156 C CA . GLY A 1 70 ? 17.457 21.118 44.237 1.00 0.00 117 GLY A CA 9
ATOM 19157 C C . GLY A 1 70 ? 18.085 20.601 45.539 1.00 0.00 117 GLY A C 9
ATOM 19158 O O . GLY A 1 70 ? 17.332 20.403 46.496 1.00 0.00 117 GLY A O 9
ATOM 19162 N N . GLU A 1 71 ? 19.405 20.377 45.612 1.00 0.00 118 GLU A N 9
ATOM 19163 C CA . GLU A 1 71 ? 20.093 19.950 46.859 1.00 0.00 118 GLU A CA 9
ATOM 19164 C C . GLU A 1 71 ? 21.507 20.530 47.081 1.00 0.00 118 GLU A C 9
ATOM 19165 O O . GLU A 1 71 ? 21.965 20.620 48.225 1.00 0.00 118 GLU A O 9
ATOM 19177 N N . TYR A 1 72 ? 22.204 20.911 46.008 1.00 0.00 119 TYR A N 9
ATOM 19178 C CA . TYR A 1 72 ? 23.493 21.618 46.055 1.00 0.00 119 TYR A CA 9
ATOM 19179 C C . TYR A 1 72 ? 23.449 23.134 46.332 1.00 0.00 119 TYR A C 9
ATOM 19180 O O . TYR A 1 72 ? 22.531 23.824 45.875 1.00 0.00 119 TYR A O 9
ATOM 19198 N N . HIS A 1 73 ? 24.468 23.649 47.030 1.00 0.00 120 HIS A N 9
ATOM 19199 C CA . HIS A 1 73 ? 24.725 25.078 47.279 1.00 0.00 120 HIS A CA 9
ATOM 19200 C C . HIS A 1 73 ? 26.111 25.508 46.793 1.00 0.00 120 HIS A C 9
ATOM 19201 O O . HIS A 1 73 ? 27.007 24.683 46.598 1.00 0.00 120 HIS A O 9
ATOM 19215 N N . GLN A 1 74 ? 26.274 26.815 46.620 1.00 0.00 121 GLN A N 9
ATOM 19216 C CA . GLN A 1 74 ? 27.395 27.485 45.982 1.00 0.00 121 GLN A CA 9
ATOM 19217 C C . GLN A 1 74 ? 27.713 28.812 46.684 1.00 0.00 121 GLN A C 9
ATOM 19218 O O . GLN A 1 74 ? 27.017 29.811 46.466 1.00 0.00 121 GLN A O 9
ATOM 19232 N N . TRP A 1 75 ? 28.782 28.850 47.483 1.00 0.00 122 TRP A N 9
ATOM 19233 C CA . TRP A 1 75 ? 29.316 30.115 47.986 1.00 0.00 122 TRP A CA 9
ATOM 19234 C C . TRP A 1 75 ? 30.277 30.779 46.998 1.00 0.00 122 TRP A C 9
ATOM 19235 O O . TRP A 1 75 ? 31.089 30.104 46.362 1.00 0.00 122 TRP A O 9
ATOM 19256 N N . TYR A 1 76 ? 30.250 32.109 46.986 1.00 0.00 123 TYR A N 9
ATOM 19257 C CA . TYR A 1 76 ? 31.103 33.009 46.220 1.00 0.00 123 TYR A CA 9
ATOM 19258 C C . TYR A 1 76 ? 31.677 34.093 47.142 1.00 0.00 123 TYR A C 9
ATOM 19259 O O . TYR A 1 76 ? 31.001 35.087 47.411 1.00 0.00 123 TYR A O 9
ATOM 19277 N N . LEU A 1 77 ? 32.877 33.869 47.691 1.00 0.00 124 LEU A N 9
ATOM 19278 C CA . LEU A 1 77 ? 33.587 34.816 48.569 1.00 0.00 124 LEU A CA 9
ATOM 19279 C C . LEU A 1 77 ? 34.591 35.671 47.759 1.00 0.00 124 LEU A C 9
ATOM 19280 O O . LEU A 1 77 ? 35.071 35.241 46.708 1.00 0.00 124 LEU A O 9
ATOM 19296 N N . HIS A 1 78 ? 34.945 36.845 48.302 1.00 0.00 125 HIS A N 9
ATOM 19297 C CA . HIS A 1 78 ? 35.846 37.863 47.717 1.00 0.00 125 HIS A CA 9
ATOM 19298 C C . HIS A 1 78 ? 35.268 38.600 46.495 1.00 0.00 125 HIS A C 9
ATOM 19299 O O . HIS A 1 78 ? 35.883 38.734 45.435 1.00 0.00 125 HIS A O 9
ATOM 19313 N N . LEU A 1 79 ? 34.039 39.094 46.654 1.00 0.00 126 LEU A N 9
ATOM 19314 C CA . LEU A 1 79 ? 33.352 39.911 45.652 1.00 0.00 126 LEU A CA 9
ATOM 19315 C C . LEU A 1 79 ? 33.562 41.415 45.910 1.00 0.00 126 LEU A C 9
ATOM 19316 O O . LEU A 1 79 ? 33.608 41.864 47.055 1.00 0.00 126 LEU A O 9
ATOM 19332 N N . ASP A 1 80 ? 33.683 42.197 44.838 1.00 0.00 127 ASP A N 9
ATOM 19333 C CA . ASP A 1 80 ? 33.764 43.669 44.851 1.00 0.00 127 ASP A CA 9
ATOM 19334 C C . ASP A 1 80 ? 32.338 44.232 44.900 1.00 0.00 127 ASP A C 9
ATOM 19335 O O . ASP A 1 80 ? 32.053 45.202 45.613 1.00 0.00 127 ASP A O 9
ATOM 19344 N N . LYS A 1 81 ? 31.472 43.618 44.082 1.00 0.00 128 LYS A N 9
ATOM 19345 C CA . LYS A 1 81 ? 30.121 44.037 43.726 1.00 0.00 128 LYS A CA 9
ATOM 19346 C C . LYS A 1 81 ? 29.267 42.833 43.316 1.00 0.00 128 LYS A C 9
ATOM 19347 O O . LYS A 1 81 ? 29.795 41.869 42.761 1.00 0.00 128 LYS A O 9
ATOM 19366 N N . TYR A 1 82 ? 27.956 42.900 43.525 1.00 0.00 129 TYR A N 9
ATOM 19367 C CA . TYR A 1 82 ? 27.000 41.887 43.051 1.00 0.00 129 TYR A CA 9
ATOM 19368 C C . TYR A 1 82 ? 26.349 42.313 41.722 1.00 0.00 129 TYR A C 9
ATOM 19369 O O . TYR A 1 82 ? 26.309 43.499 41.396 1.00 0.00 129 TYR A O 9
ATOM 19387 N N . ASN A 1 83 ? 25.804 41.354 40.967 1.00 0.00 130 ASN A N 9
ATOM 19388 C CA . ASN A 1 83 ? 24.915 41.602 39.817 1.00 0.00 130 ASN A CA 9
ATOM 19389 C C . ASN A 1 83 ? 23.456 41.191 40.103 1.00 0.00 130 ASN A C 9
ATOM 19390 O O . ASN A 1 83 ? 22.530 41.758 39.523 1.00 0.00 130 ASN A O 9
ATOM 19401 N N . VAL A 1 84 ? 23.259 40.201 40.980 1.00 0.00 131 VAL A N 9
ATOM 19402 C CA . VAL A 1 84 ? 21.953 39.649 41.392 1.00 0.00 131 VAL A CA 9
ATOM 19403 C C . VAL A 1 84 ? 21.658 39.993 42.855 1.00 0.00 131 VAL A C 9
ATOM 19404 O O . VAL A 1 84 ? 22.546 40.435 43.591 1.00 0.00 131 VAL A O 9
ATOM 19417 N N . LYS A 1 85 ? 20.413 39.763 43.285 1.00 0.00 132 LYS A N 9
ATOM 19418 C CA . LYS A 1 85 ? 19.959 39.891 44.681 1.00 0.00 132 LYS A CA 9
ATOM 19419 C C . LYS A 1 85 ? 19.233 38.617 45.154 1.00 0.00 132 LYS A C 9
ATOM 19420 O O . LYS A 1 85 ? 19.013 37.698 44.366 1.00 0.00 132 LYS A O 9
ATOM 19439 N N . VAL A 1 86 ? 18.904 38.517 46.446 1.00 0.00 133 VAL A N 9
ATOM 19440 C CA . VAL A 1 86 ? 18.272 37.332 47.052 1.00 0.00 133 VAL A CA 9
ATOM 19441 C C . VAL A 1 86 ? 16.962 37.025 46.314 1.00 0.00 133 VAL A C 9
ATOM 19442 O O . VAL A 1 86 ? 16.113 37.891 46.094 1.00 0.00 133 VAL A O 9
ATOM 19455 N N . GLY A 1 87 ? 16.804 35.761 45.935 1.00 0.00 134 GLY A N 9
ATOM 19456 C CA . GLY A 1 87 ? 15.629 35.240 45.225 1.00 0.00 134 GLY A CA 9
ATOM 19457 C C . GLY A 1 87 ? 15.711 35.292 43.695 1.00 0.00 134 GLY A C 9
ATOM 19458 O O . GLY A 1 87 ? 14.750 34.915 43.026 1.00 0.00 134 GLY A O 9
ATOM 19462 N N . ASP A 1 88 ? 16.836 35.726 43.121 1.00 0.00 135 ASP A N 9
ATOM 19463 C CA . ASP A 1 88 ? 17.022 35.830 41.677 1.00 0.00 135 ASP A CA 9
ATOM 19464 C C . ASP A 1 88 ? 17.395 34.493 41.056 1.00 0.00 135 ASP A C 9
ATOM 19465 O O . ASP A 1 88 ? 18.370 33.873 41.486 1.00 0.00 135 ASP A O 9
ATOM 19474 N N . ARG A 1 89 ? 16.651 34.050 40.041 1.00 0.00 136 ARG A N 9
ATOM 19475 C CA . ARG A 1 89 ? 17.004 32.866 39.257 1.00 0.00 136 ARG A CA 9
ATOM 19476 C C . ARG A 1 89 ? 18.132 33.162 38.276 1.00 0.00 136 ARG A C 9
ATOM 19477 O O . ARG A 1 89 ? 18.016 34.058 37.441 1.00 0.00 136 ARG A O 9
ATOM 19498 N N . VAL A 1 90 ? 19.204 32.384 38.349 1.00 0.00 137 VAL A N 9
ATOM 19499 C CA . VAL A 1 90 ? 20.389 32.473 37.492 1.00 0.00 137 VAL A CA 9
ATOM 19500 C C . VAL A 1 90 ? 20.419 31.315 36.503 1.00 0.00 137 VAL A C 9
ATOM 19501 O O . VAL A 1 90 ? 19.869 30.241 36.758 1.00 0.00 137 VAL A O 9
ATOM 19514 N N . LYS A 1 91 ? 21.135 31.516 35.395 1.00 0.00 138 LYS A N 9
ATOM 19515 C CA . LYS A 1 91 ? 21.330 30.547 34.320 1.00 0.00 138 LYS A CA 9
ATOM 19516 C C . LYS A 1 91 ? 22.823 30.390 34.047 1.00 0.00 138 LYS A C 9
ATOM 19517 O O . LYS A 1 91 ? 23.561 31.369 34.066 1.00 0.00 138 LYS A O 9
ATOM 19536 N N . ALA A 1 92 ? 23.266 29.166 33.790 1.00 0.00 139 ALA A N 9
ATOM 19537 C CA . ALA A 1 92 ? 24.630 28.851 33.389 1.00 0.00 139 ALA A CA 9
ATOM 19538 C C . ALA A 1 92 ? 25.184 29.820 32.321 1.00 0.00 139 ALA A C 9
ATOM 19539 O O . ALA A 1 92 ? 24.628 29.983 31.229 1.00 0.00 139 ALA A O 9
ATOM 19546 N N . GLY A 1 93 ? 26.308 30.453 32.631 1.00 0.00 140 GLY A N 9
ATOM 19547 C CA . GLY A 1 93 ? 26.996 31.422 31.775 1.00 0.00 140 GLY A CA 9
ATOM 19548 C C . GLY A 1 93 ? 26.469 32.864 31.857 1.00 0.00 140 GLY A C 9
ATOM 19549 O O . GLY A 1 93 ? 26.911 33.711 31.079 1.00 0.00 140 GLY A O 9
ATOM 19553 N N . ASP A 1 94 ? 25.548 33.160 32.776 1.00 0.00 141 ASP A N 9
ATOM 19554 C CA . ASP A 1 94 ? 25.093 34.513 33.118 1.00 0.00 141 ASP A CA 9
ATOM 19555 C C . ASP A 1 94 ? 25.896 35.140 34.271 1.00 0.00 141 ASP A C 9
ATOM 19556 O O . ASP A 1 94 ? 26.294 34.424 35.191 1.00 0.00 141 ASP A O 9
ATOM 19565 N N . ILE A 1 95 ? 26.121 36.460 34.265 1.00 0.00 142 ILE A N 9
ATOM 19566 C CA . ILE A 1 95 ? 26.830 37.170 35.342 1.00 0.00 142 ILE A CA 9
ATOM 19567 C C . ILE A 1 95 ? 26.007 37.232 36.630 1.00 0.00 142 ILE A C 9
ATOM 19568 O O . ILE A 1 95 ? 24.813 37.551 36.625 1.00 0.00 142 ILE A O 9
ATOM 19584 N N . ILE A 1 96 ? 26.687 37.010 37.754 1.00 0.00 143 ILE A N 9
ATOM 19585 C CA . ILE A 1 96 ? 26.114 37.029 39.107 1.00 0.00 143 ILE A CA 9
ATOM 19586 C C . ILE A 1 96 ? 26.827 38.025 40.036 1.00 0.00 143 ILE A C 9
ATOM 19587 O O . ILE A 1 96 ? 26.202 38.535 40.966 1.00 0.00 143 ILE A O 9
ATOM 19603 N N . ALA A 1 97 ? 28.089 38.382 39.773 1.00 0.00 144 ALA A N 9
ATOM 19604 C CA . ALA A 1 97 ? 28.879 39.302 40.605 1.00 0.00 144 ALA A CA 9
ATOM 19605 C C . ALA A 1 97 ? 30.195 39.700 39.917 1.00 0.00 144 ALA A C 9
ATOM 19606 O O . ALA A 1 97 ? 30.423 39.311 38.775 1.00 0.00 144 ALA A O 9
ATOM 19613 N N . TYR A 1 98 ? 31.076 40.421 40.616 1.00 0.00 145 TYR A N 9
ATOM 19614 C CA . TYR A 1 98 ? 32.412 40.810 40.147 1.00 0.00 145 TYR A CA 9
ATOM 19615 C C . TYR A 1 98 ? 33.396 40.563 41.309 1.00 0.00 145 TYR A C 9
ATOM 19616 O O . TYR A 1 98 ? 33.076 40.879 42.457 1.00 0.00 145 TYR A O 9
ATOM 19634 N N . SER A 1 99 ? 34.581 39.996 41.045 1.00 0.00 146 SER A N 9
ATOM 19635 C CA . SER A 1 99 ? 35.615 39.732 42.076 1.00 0.00 146 SER A CA 9
ATOM 19636 C C . SER A 1 99 ? 36.369 40.997 42.519 1.00 0.00 146 SER A C 9
ATOM 19637 O O . SER A 1 99 ? 36.671 41.864 41.694 1.00 0.00 146 SER A O 9
ATOM 19645 N N . GLY A 1 100 ? 36.700 41.098 43.813 1.00 0.00 147 GLY A N 9
ATOM 19646 C CA . GLY A 1 100 ? 37.461 42.217 44.388 1.00 0.00 147 GLY A CA 9
ATOM 19647 C C . GLY A 1 100 ? 38.370 41.795 45.547 1.00 0.00 147 GLY A C 9
ATOM 19648 O O . GLY A 1 100 ? 38.183 40.730 46.127 1.00 0.00 147 GLY A O 9
ATOM 19652 N N . ASN A 1 101 ? 39.341 42.632 45.934 1.00 0.00 148 ASN A N 9
ATOM 19653 C CA . ASN A 1 101 ? 40.273 42.329 47.041 1.00 0.00 148 ASN A CA 9
ATOM 19654 C C . ASN A 1 101 ? 39.647 42.595 48.434 1.00 0.00 148 ASN A C 9
ATOM 19655 O O . ASN A 1 101 ? 40.325 42.959 49.401 1.00 0.00 148 ASN A O 9
ATOM 19666 N N . THR A 1 102 ? 38.327 42.424 48.536 1.00 0.00 149 THR A N 9
ATOM 19667 C CA . THR A 1 102 ? 37.556 42.588 49.769 1.00 0.00 149 THR A CA 9
ATOM 19668 C C . THR A 1 102 ? 37.918 41.535 50.821 1.00 0.00 149 THR A C 9
ATOM 19669 O O . THR A 1 102 ? 37.985 40.337 50.540 1.00 0.00 149 THR A O 9
ATOM 19680 N N . GLY A 1 103 ? 38.248 41.995 52.029 1.00 0.00 150 GLY A N 9
ATOM 19681 C CA . GLY A 1 103 ? 38.764 41.170 53.124 1.00 0.00 150 GLY A CA 9
ATOM 19682 C C . GLY A 1 103 ? 40.254 40.811 53.077 1.00 0.00 150 GLY A C 9
ATOM 19683 O O . GLY A 1 103 ? 40.679 40.016 53.921 1.00 0.00 150 GLY A O 9
ATOM 19687 N N . ILE A 1 104 ? 41.049 41.344 52.137 1.00 0.00 151 ILE A N 9
ATOM 19688 C CA . ILE A 1 104 ? 42.470 40.981 51.949 1.00 0.00 151 ILE A CA 9
ATOM 19689 C C . ILE A 1 104 ? 43.402 42.198 52.042 1.00 0.00 151 ILE A C 9
ATOM 19690 O O . ILE A 1 104 ? 43.172 43.237 51.426 1.00 0.00 151 ILE A O 9
ATOM 19706 N N . GLN A 1 105 ? 44.514 42.037 52.755 1.00 0.00 152 GLN A N 9
ATOM 19707 C CA . GLN A 1 105 ? 45.580 43.028 52.951 1.00 0.00 152 GLN A CA 9
ATOM 19708 C C . GLN A 1 105 ? 46.500 43.243 51.723 1.00 0.00 152 GLN A C 9
ATOM 19709 O O . GLN A 1 105 ? 47.531 43.915 51.826 1.00 0.00 152 GLN A O 9
ATOM 19723 N N . THR A 1 106 ? 46.167 42.666 50.564 1.00 0.00 153 THR A N 9
ATOM 19724 C CA . THR A 1 106 ? 47.015 42.612 49.357 1.00 0.00 153 THR A CA 9
ATOM 19725 C C . THR A 1 106 ? 46.339 43.063 48.064 1.00 0.00 153 THR A C 9
ATOM 19726 O O . THR A 1 106 ? 45.116 42.977 47.923 1.00 0.00 153 THR A O 9
ATOM 19737 N N . THR A 1 107 ? 47.144 43.575 47.129 1.00 0.00 154 THR A N 9
ATOM 19738 C CA . THR A 1 107 ? 46.738 43.905 45.753 1.00 0.00 154 THR A CA 9
ATOM 19739 C C . THR A 1 107 ? 46.761 42.707 44.800 1.00 0.00 154 THR A C 9
ATOM 19740 O O . THR A 1 107 ? 47.479 41.731 45.039 1.00 0.00 154 THR A O 9
ATOM 19751 N N . GLY A 1 108 ? 45.929 42.742 43.758 1.00 0.00 155 GLY A N 9
ATOM 19752 C CA . GLY A 1 108 ? 45.391 41.540 43.118 1.00 0.00 155 GLY A CA 9
ATOM 19753 C C . GLY A 1 108 ? 44.140 41.027 43.845 1.00 0.00 155 GLY A C 9
ATOM 19754 O O . GLY A 1 108 ? 43.829 41.467 44.954 1.00 0.00 155 GLY A O 9
ATOM 19758 N N . ALA A 1 109 ? 43.407 40.108 43.220 1.00 0.00 156 ALA A N 9
ATOM 19759 C CA . ALA A 1 109 ? 42.135 39.571 43.705 1.00 0.00 156 ALA A CA 9
ATOM 19760 C C . ALA A 1 109 ? 41.926 38.107 43.266 1.00 0.00 156 ALA A C 9
ATOM 19761 O O . ALA A 1 109 ? 42.639 37.587 42.402 1.00 0.00 156 ALA A O 9
ATOM 19768 N N . HIS A 1 110 ? 40.928 37.439 43.846 1.00 0.00 157 HIS A N 9
ATOM 19769 C CA . HIS A 1 110 ? 40.533 36.088 43.455 1.00 0.00 157 HIS A CA 9
ATOM 19770 C C . HIS A 1 110 ? 39.039 35.836 43.711 1.00 0.00 157 HIS A C 9
ATOM 19771 O O . HIS A 1 110 ? 38.352 36.653 44.326 1.00 0.00 157 HIS A O 9
ATOM 19785 N N . LEU A 1 111 ? 38.536 34.699 43.232 1.00 0.00 158 LEU A N 9
ATOM 19786 C CA . LEU A 1 111 ? 37.197 34.178 43.522 1.00 0.00 158 LEU A CA 9
ATOM 19787 C C . LEU A 1 111 ? 37.291 32.853 44.287 1.00 0.00 158 LEU A C 9
ATOM 19788 O O . LEU A 1 111 ? 37.870 31.894 43.779 1.00 0.00 158 LEU A O 9
ATOM 19804 N N . HIS A 1 112 ? 36.705 32.785 45.484 1.00 0.00 159 HIS A N 9
ATOM 19805 C CA . HIS A 1 112 ? 36.573 31.545 46.264 1.00 0.00 159 HIS A CA 9
ATOM 19806 C C . HIS A 1 112 ? 35.201 30.908 46.031 1.00 0.00 159 HIS A C 9
ATOM 19807 O O . HIS A 1 112 ? 34.196 31.377 46.570 1.00 0.00 159 HIS A O 9
ATOM 19821 N N . PHE A 1 113 ? 35.170 29.860 45.204 1.00 0.00 160 PHE A N 9
ATOM 19822 C CA . PHE A 1 113 ? 34.003 29.013 44.953 1.00 0.00 160 PHE A CA 9
ATOM 19823 C C . PHE A 1 113 ? 33.924 27.759 45.828 1.00 0.00 160 PHE A C 9
ATOM 19824 O O . PHE A 1 113 ? 34.754 26.855 45.693 1.00 0.00 160 PHE A O 9
ATOM 19841 N N . GLN A 1 114 ? 32.937 27.683 46.724 1.00 0.00 161 GLN A N 9
ATOM 19842 C CA . GLN A 1 114 ? 32.684 26.490 47.542 1.00 0.00 161 GLN A CA 9
ATOM 19843 C C . GLN A 1 114 ? 31.348 25.820 47.191 1.00 0.00 161 GLN A C 9
ATOM 19844 O O . GLN A 1 114 ? 30.284 26.402 47.389 1.00 0.00 161 GLN A O 9
ATOM 19858 N N . ARG A 1 115 ? 31.415 24.563 46.736 1.00 0.00 162 ARG A N 9
ATOM 19859 C CA . ARG A 1 115 ? 30.264 23.690 46.456 1.00 0.00 162 ARG A CA 9
ATOM 19860 C C . ARG A 1 115 ? 29.922 22.801 47.664 1.00 0.00 162 ARG A C 9
ATOM 19861 O O . ARG A 1 115 ? 30.800 22.103 48.176 1.00 0.00 162 ARG A O 9
ATOM 19882 N N . MET A 1 116 ? 28.660 22.813 48.098 1.00 0.00 163 MET A N 9
ATOM 19883 C CA . MET A 1 116 ? 28.143 22.153 49.316 1.00 0.00 163 MET A CA 9
ATOM 19884 C C . MET A 1 116 ? 26.862 21.350 49.025 1.00 0.00 163 MET A C 9
ATOM 19885 O O . MET A 1 116 ? 26.204 21.611 48.019 1.00 0.00 163 MET A O 9
ATOM 19899 N N . LYS A 1 117 ? 26.466 20.418 49.907 1.00 0.00 164 LYS A N 9
ATOM 19900 C CA . LYS A 1 117 ? 25.258 19.575 49.748 1.00 0.00 164 LYS A CA 9
ATOM 19901 C C . LYS A 1 117 ? 24.398 19.522 51.019 1.00 0.00 164 LYS A C 9
ATOM 19902 O O . LYS A 1 117 ? 24.905 19.191 52.090 1.00 0.00 164 LYS A O 9
ATOM 19921 N N . GLY A 1 118 ? 23.093 19.787 50.897 1.00 0.00 165 GLY A N 9
ATOM 19922 C CA . GLY A 1 118 ? 22.105 19.612 51.982 1.00 0.00 165 GLY A CA 9
ATOM 19923 C C . GLY A 1 118 ? 22.144 20.656 53.114 1.00 0.00 165 GLY A C 9
ATOM 19924 O O . GLY A 1 118 ? 21.451 20.509 54.126 1.00 0.00 165 GLY A O 9
ATOM 19928 N N . GLY A 1 119 ? 22.958 21.703 52.958 1.00 0.00 166 GLY A N 9
ATOM 19929 C CA . GLY A 1 119 ? 23.153 22.802 53.906 1.00 0.00 166 GLY A CA 9
ATOM 19930 C C . GLY A 1 119 ? 24.297 23.725 53.467 1.00 0.00 166 GLY A C 9
ATOM 19931 O O . GLY A 1 119 ? 24.907 23.498 52.419 1.00 0.00 166 GLY A O 9
ATOM 19935 N N . VAL A 1 120 ? 24.572 24.762 54.263 1.00 0.00 167 VAL A N 9
ATOM 19936 C CA . VAL A 1 120 ? 25.574 25.810 53.983 1.00 0.00 167 VAL A CA 9
ATOM 19937 C C . VAL A 1 120 ? 26.612 25.936 55.101 1.00 0.00 167 VAL A C 9
ATOM 19938 O O . VAL A 1 120 ? 26.242 26.071 56.271 1.00 0.00 167 VAL A O 9
ATOM 19951 N N . GLY A 1 121 ? 27.899 25.911 54.759 1.00 0.00 168 GLY A N 9
ATOM 19952 C CA . GLY A 1 121 ? 29.034 25.953 55.687 1.00 0.00 168 GLY A CA 9
ATOM 19953 C C . GLY A 1 121 ? 30.169 25.022 55.250 1.00 0.00 168 GLY A C 9
ATOM 19954 O O . GLY A 1 121 ? 29.925 24.025 54.571 1.00 0.00 168 GLY A O 9
ATOM 19958 N N . ASN A 1 122 ? 31.400 25.292 55.693 1.00 0.00 169 ASN A N 9
ATOM 19959 C CA . ASN A 1 122 ? 32.584 24.470 55.392 1.00 0.00 169 ASN A CA 9
ATOM 19960 C C . ASN A 1 122 ? 32.368 22.955 55.618 1.00 0.00 169 ASN A C 9
ATOM 19961 O O . ASN A 1 122 ? 32.737 22.121 54.781 1.00 0.00 169 ASN A O 9
ATOM 19972 N N . ALA A 1 123 ? 31.707 22.584 56.717 1.00 0.00 170 ALA A N 9
ATOM 19973 C CA . ALA A 1 123 ? 31.395 21.194 57.057 1.00 0.00 170 ALA A CA 9
ATOM 19974 C C . ALA A 1 123 ? 30.391 20.503 56.105 1.00 0.00 170 ALA A C 9
ATOM 19975 O O . ALA A 1 123 ? 30.274 19.273 56.134 1.00 0.00 170 ALA A O 9
ATOM 19982 N N . TYR A 1 124 ? 29.683 21.264 55.262 1.00 0.00 171 TYR A N 9
ATOM 19983 C CA . TYR A 1 124 ? 28.801 20.769 54.199 1.00 0.00 171 TYR A CA 9
ATOM 19984 C C . TYR A 1 124 ? 29.478 20.614 52.829 1.00 0.00 171 TYR A C 9
ATOM 19985 O O . TYR A 1 124 ? 28.901 19.992 51.930 1.00 0.00 171 TYR A O 9
ATOM 20003 N N . ALA A 1 125 ? 30.679 21.183 52.654 1.00 0.00 172 ALA A N 9
ATOM 20004 C CA . ALA A 1 125 ? 31.415 21.179 51.395 1.00 0.00 172 ALA A CA 9
ATOM 20005 C C . ALA A 1 125 ? 31.736 19.764 50.875 1.00 0.00 172 ALA A C 9
ATOM 20006 O O . ALA A 1 125 ? 31.960 18.834 51.658 1.00 0.00 172 ALA A O 9
ATOM 20013 N N . GLU A 1 126 ? 31.780 19.626 49.549 1.00 0.00 173 GLU A N 9
ATOM 20014 C CA . GLU A 1 126 ? 32.000 18.364 48.823 1.00 0.00 173 GLU A CA 9
ATOM 20015 C C . GLU A 1 126 ? 33.301 18.398 47.995 1.00 0.00 173 GLU A C 9
ATOM 20016 O O . GLU A 1 126 ? 34.383 18.161 48.523 1.00 0.00 173 GLU A O 9
ATOM 20028 N N . ASP A 1 127 ? 33.208 18.705 46.702 1.00 0.00 174 ASP A N 9
ATOM 20029 C CA . ASP A 1 127 ? 34.314 18.799 45.744 1.00 0.00 174 ASP A CA 9
ATOM 20030 C C . ASP A 1 127 ? 33.967 19.633 44.503 1.00 0.00 174 ASP A C 9
ATOM 20031 O O . ASP A 1 127 ? 33.032 19.287 43.771 1.00 0.00 174 ASP A O 9
ATOM 20040 N N . PRO A 1 128 ? 34.677 20.752 44.256 1.00 0.00 175 PRO A N 9
ATOM 20041 C CA . PRO A 1 128 ? 34.468 21.546 43.055 1.00 0.00 175 PRO A CA 9
ATOM 20042 C C . PRO A 1 128 ? 35.258 21.061 41.832 1.00 0.00 175 PRO A C 9
ATOM 20043 O O . PRO A 1 128 ? 34.742 21.201 40.728 1.00 0.00 175 PRO A O 9
ATOM 20054 N N . LYS A 1 129 ? 36.453 20.460 41.969 1.00 0.00 176 LYS A N 9
ATOM 20055 C CA . LYS A 1 129 ? 37.313 20.121 40.815 1.00 0.00 176 LYS A CA 9
ATOM 20056 C C . LYS A 1 129 ? 36.611 19.307 39.703 1.00 0.00 176 LYS A C 9
ATOM 20057 O O . LYS A 1 129 ? 36.565 19.792 38.570 1.00 0.00 176 LYS A O 9
ATOM 20076 N N . PRO A 1 130 ? 36.007 18.136 40.006 1.00 0.00 177 PRO A N 9
ATOM 20077 C CA . PRO A 1 130 ? 35.365 17.269 39.013 1.00 0.00 177 PRO A CA 9
ATOM 20078 C C . PRO A 1 130 ? 34.062 17.872 38.472 1.00 0.00 177 PRO A C 9
ATOM 20079 O O . PRO A 1 130 ? 33.676 17.600 37.334 1.00 0.00 177 PRO A O 9
ATOM 20090 N N . PHE A 1 131 ? 33.404 18.717 39.271 1.00 0.00 178 PHE A N 9
ATOM 20091 C CA . PHE A 1 131 ? 32.270 19.535 38.862 1.00 0.00 178 PHE A CA 9
ATOM 20092 C C . PHE A 1 131 ? 32.564 20.643 37.851 1.00 0.00 178 PHE A C 9
ATOM 20093 O O . PHE A 1 131 ? 31.757 20.891 36.959 1.00 0.00 178 PHE A O 9
ATOM 20110 N N . ILE A 1 132 ? 33.723 21.294 37.972 1.00 0.00 179 ILE A N 9
ATOM 20111 C CA . ILE A 1 132 ? 34.187 22.290 37.001 1.00 0.00 179 ILE A CA 9
ATOM 20112 C C . ILE A 1 132 ? 34.639 21.610 35.708 1.00 0.00 179 ILE A C 9
ATOM 20113 O O . ILE A 1 132 ? 34.243 22.013 34.619 1.00 0.00 179 ILE A O 9
ATOM 20129 N N . ASP A 1 133 ? 35.405 20.527 35.818 1.00 0.00 180 ASP A N 9
ATOM 20130 C CA . ASP A 1 133 ? 36.034 19.830 34.688 1.00 0.00 180 ASP A CA 9
ATOM 20131 C C . ASP A 1 133 ? 35.096 19.106 33.699 1.00 0.00 180 ASP A C 9
ATOM 20132 O O . ASP A 1 133 ? 35.526 18.525 32.696 1.00 0.00 180 ASP A O 9
ATOM 20141 N N . GLN A 1 134 ? 33.789 19.161 33.968 1.00 0.00 181 GLN A N 9
ATOM 20142 C CA . GLN A 1 134 ? 32.708 18.641 33.124 1.00 0.00 181 GLN A CA 9
ATOM 20143 C C . GLN A 1 134 ? 31.822 19.743 32.511 1.00 0.00 181 GLN A C 9
ATOM 20144 O O . GLN A 1 134 ? 31.001 19.453 31.637 1.00 0.00 181 GLN A O 9
ATOM 20158 N N . LEU A 1 135 ? 31.988 20.998 32.948 1.00 0.00 182 LEU A N 9
ATOM 20159 C CA . LEU A 1 135 ? 31.285 22.176 32.427 1.00 0.00 182 LEU A CA 9
ATOM 20160 C C . LEU A 1 135 ? 31.583 22.459 30.932 1.00 0.00 182 LEU A C 9
ATOM 20161 O O . LEU A 1 135 ? 32.630 22.035 30.419 1.00 0.00 182 LEU A O 9
ATOM 20177 N N . PRO A 1 136 ? 30.703 23.217 30.239 1.00 0.00 183 PRO A N 9
ATOM 20178 C CA . PRO A 1 136 ? 30.835 23.564 28.819 1.00 0.00 183 PRO A CA 9
ATOM 20179 C C . PRO A 1 136 ? 32.180 24.202 28.454 1.00 0.00 183 PRO A C 9
ATOM 20180 O O . PRO A 1 136 ? 32.844 23.766 27.513 1.00 0.00 183 PRO A O 9
ATOM 20191 N N . ASP A 1 137 ? 32.603 25.197 29.236 1.00 0.00 184 ASP A N 9
ATOM 20192 C CA . ASP A 1 137 ? 33.882 25.905 29.064 1.00 0.00 184 ASP A CA 9
ATOM 20193 C C . ASP A 1 137 ? 34.872 25.674 30.229 1.00 0.00 184 ASP A C 9
ATOM 20194 O O . ASP A 1 137 ? 35.923 26.315 30.329 1.00 0.00 184 ASP A O 9
ATOM 20203 N N . GLY A 1 138 ? 34.533 24.745 31.125 1.00 0.00 185 GLY A N 9
ATOM 20204 C CA . GLY A 1 138 ? 35.288 24.451 32.339 1.00 0.00 185 GLY A CA 9
ATOM 20205 C C . GLY A 1 138 ? 35.198 25.588 33.358 1.00 0.00 185 GLY A C 9
ATOM 20206 O O . GLY A 1 138 ? 34.143 26.187 33.558 1.00 0.00 185 GLY A O 9
ATOM 20210 N N . GLU A 1 139 ? 36.329 25.946 33.960 1.00 0.00 186 GLU A N 9
ATOM 20211 C CA . GLU A 1 139 ? 36.477 27.128 34.831 1.00 0.00 186 GLU A CA 9
ATOM 20212 C C . GLU A 1 139 ? 35.980 28.437 34.185 1.00 0.00 186 GLU A C 9
ATOM 20213 O O . GLU A 1 139 ? 35.479 29.319 34.878 1.00 0.00 186 GLU A O 9
ATOM 20225 N N . ARG A 1 140 ? 36.034 28.553 32.850 1.00 0.00 187 ARG A N 9
ATOM 20226 C CA . ARG A 1 140 ? 35.546 29.730 32.113 1.00 0.00 187 ARG A CA 9
ATOM 20227 C C . ARG A 1 140 ? 34.020 29.855 32.113 1.00 0.00 187 ARG A C 9
ATOM 20228 O O . ARG A 1 140 ? 33.506 30.893 31.718 1.00 0.00 187 ARG A O 9
ATOM 20249 N N . SER A 1 141 ? 33.296 28.850 32.612 1.00 0.00 188 SER A N 9
ATOM 20250 C CA . SER A 1 141 ? 31.865 28.948 32.916 1.00 0.00 188 SER A CA 9
ATOM 20251 C C . SER A 1 141 ? 31.602 29.616 34.280 1.00 0.00 188 SER A C 9
ATOM 20252 O O . SER A 1 141 ? 30.444 29.849 34.610 1.00 0.00 188 SER A O 9
ATOM 20260 N N . LEU A 1 142 ? 32.643 29.955 35.062 1.00 0.00 189 LEU A N 9
ATOM 20261 C CA . LEU A 1 142 ? 32.562 30.639 36.351 1.00 0.00 189 LEU A CA 9
ATOM 20262 C C . LEU A 1 142 ? 33.118 32.078 36.315 1.00 0.00 189 LEU A C 9
ATOM 20263 O O . LEU A 1 142 ? 32.844 32.853 37.223 1.00 0.00 189 LEU A O 9
ATOM 20279 N N . TYR A 1 143 ? 33.869 32.484 35.288 1.00 0.00 190 TYR A N 9
ATOM 20280 C CA . TYR A 1 143 ? 34.431 33.841 35.165 1.00 0.00 190 TYR A CA 9
ATOM 20281 C C . TYR A 1 143 ? 34.489 34.357 33.723 1.00 0.00 190 TYR A C 9
ATOM 20282 O O . TYR A 1 143 ? 34.430 33.555 32.795 1.00 0.00 190 TYR A O 9
ATOM 20300 N N . ASP A 1 144 ? 34.625 35.669 33.506 1.00 0.00 191 ASP A N 9
ATOM 20301 C CA . ASP A 1 144 ? 34.654 36.261 32.158 1.00 0.00 191 ASP A CA 9
ATOM 20302 C C . ASP A 1 144 ? 36.043 36.806 31.765 1.00 0.00 191 ASP A C 9
ATOM 20303 O O . ASP A 1 144 ? 36.321 38.009 31.841 1.00 0.00 191 ASP A O 9
ATOM 20312 N N . LEU A 1 145 ? 36.916 35.921 31.291 1.00 0.00 192 LEU A N 9
ATOM 20313 C CA . LEU A 1 145 ? 38.245 36.244 30.748 1.00 0.00 192 LEU A CA 9
ATOM 20314 C C . LEU A 1 145 ? 38.286 36.033 29.222 1.00 0.00 192 LEU A C 9
ATOM 20315 O O . LEU A 1 145 ? 37.500 35.253 28.666 1.00 0.00 192 LEU A O 9
ATOM 20332 N N . GLY A 1 1 ? 59.029 21.498 50.842 1.00 0.00 48 GLY A N 10
ATOM 20333 C CA . GLY A 1 1 ? 58.846 21.201 49.404 1.00 0.00 48 GLY A CA 10
ATOM 20334 C C . GLY A 1 1 ? 58.588 22.451 48.576 1.00 0.00 48 GLY A C 10
ATOM 20335 O O . GLY A 1 1 ? 58.544 23.559 49.102 1.00 0.00 48 GLY A O 10
ATOM 20341 N N . SER A 1 2 ? 58.431 22.299 47.260 1.00 0.00 49 SER A N 10
ATOM 20342 C CA . SER A 1 2 ? 58.210 23.383 46.282 1.00 0.00 49 SER A CA 10
ATOM 20343 C C . SER A 1 2 ? 56.779 23.944 46.258 1.00 0.00 49 SER A C 10
ATOM 20344 O O . SER A 1 2 ? 55.811 23.176 46.275 1.00 0.00 49 SER A O 10
ATOM 20352 N N . LYS A 1 3 ? 56.648 25.272 46.128 1.00 0.00 50 LYS A N 10
ATOM 20353 C CA . LYS A 1 3 ? 55.382 26.009 45.931 1.00 0.00 50 LYS A CA 10
ATOM 20354 C C . LYS A 1 3 ? 54.901 25.986 44.470 1.00 0.00 50 LYS A C 10
ATOM 20355 O O . LYS A 1 3 ? 53.717 25.766 44.219 1.00 0.00 50 LYS A O 10
ATOM 20374 N N . TRP A 1 4 ? 55.821 26.193 43.521 1.00 0.00 51 TRP A N 10
ATOM 20375 C CA . TRP A 1 4 ? 55.596 26.145 42.066 1.00 0.00 51 TRP A CA 10
ATOM 20376 C C . TRP A 1 4 ? 56.934 26.014 41.311 1.00 0.00 51 TRP A C 10
ATOM 20377 O O . TRP A 1 4 ? 57.945 26.578 41.739 1.00 0.00 51 TRP A O 10
ATOM 20398 N N . GLU A 1 5 ? 56.956 25.348 40.153 1.00 0.00 52 GLU A N 10
ATOM 20399 C CA . GLU A 1 5 ? 58.132 25.286 39.263 1.00 0.00 52 GLU A CA 10
ATOM 20400 C C . GLU A 1 5 ? 57.836 25.244 37.747 1.00 0.00 52 GLU A C 10
ATOM 20401 O O . GLU A 1 5 ? 58.753 25.487 36.957 1.00 0.00 52 GLU A O 10
ATOM 20413 N N . ASP A 1 6 ? 56.595 24.992 37.320 1.00 0.00 53 ASP A N 10
ATOM 20414 C CA . ASP A 1 6 ? 56.209 24.828 35.909 1.00 0.00 53 ASP A CA 10
ATOM 20415 C C . ASP A 1 6 ? 56.330 26.051 34.975 1.00 0.00 53 ASP A C 10
ATOM 20416 O O . ASP A 1 6 ? 56.084 27.193 35.387 1.00 0.00 53 ASP A O 10
ATOM 20425 N N . PHE A 1 7 ? 56.664 25.821 33.697 1.00 0.00 54 PHE A N 10
ATOM 20426 C CA . PHE A 1 7 ? 56.735 26.869 32.666 1.00 0.00 54 PHE A CA 10
ATOM 20427 C C . PHE A 1 7 ? 55.450 27.658 32.381 1.00 0.00 54 PHE A C 10
ATOM 20428 O O . PHE A 1 7 ? 55.517 28.869 32.143 1.00 0.00 54 PHE A O 10
ATOM 20445 N N . PHE A 1 8 ? 54.300 26.981 32.441 1.00 0.00 55 PHE A N 10
ATOM 20446 C CA . PHE A 1 8 ? 52.947 27.522 32.256 1.00 0.00 55 PHE A CA 10
ATOM 20447 C C . PHE A 1 8 ? 51.884 26.935 33.205 1.00 0.00 55 PHE A C 10
ATOM 20448 O O . PHE A 1 8 ? 52.121 25.909 33.849 1.00 0.00 55 PHE A O 10
ATOM 20465 N N . ARG A 1 9 ? 50.716 27.582 33.317 1.00 0.00 56 ARG A N 10
ATOM 20466 C CA . ARG A 1 9 ? 49.586 27.170 34.170 1.00 0.00 56 ARG A CA 10
ATOM 20467 C C . ARG A 1 9 ? 48.513 26.409 33.382 1.00 0.00 56 ARG A C 10
ATOM 20468 O O . ARG A 1 9 ? 47.927 26.960 32.442 1.00 0.00 56 ARG A O 10
ATOM 20489 N N . GLY A 1 10 ? 48.167 25.197 33.811 1.00 0.00 57 GLY A N 10
ATOM 20490 C CA . GLY A 1 10 ? 47.002 24.459 33.304 1.00 0.00 57 GLY A CA 10
ATOM 20491 C C . GLY A 1 10 ? 45.663 25.107 33.691 1.00 0.00 57 GLY A C 10
ATOM 20492 O O . GLY A 1 10 ? 44.714 25.084 32.902 1.00 0.00 57 GLY A O 10
ATOM 20496 N N . SER A 1 11 ? 45.600 25.751 34.861 1.00 0.00 58 SER A N 10
ATOM 20497 C CA . SER A 1 11 ? 44.430 26.475 35.391 1.00 0.00 58 SER A CA 10
ATOM 20498 C C . SER A 1 11 ? 44.815 27.613 36.342 1.00 0.00 58 SER A C 10
ATOM 20499 O O . SER A 1 11 ? 45.883 27.599 36.962 1.00 0.00 58 SER A O 10
ATOM 20507 N N . ARG A 1 12 ? 43.930 28.607 36.495 1.00 0.00 59 ARG A N 10
ATOM 20508 C CA . ARG A 1 12 ? 44.198 29.829 37.284 1.00 0.00 59 ARG A CA 10
ATOM 20509 C C . ARG A 1 12 ? 44.103 29.652 38.804 1.00 0.00 59 ARG A C 10
ATOM 20510 O O . ARG A 1 12 ? 43.951 30.637 39.520 1.00 0.00 59 ARG A O 10
ATOM 20531 N N . ILE A 1 13 ? 44.126 28.426 39.319 1.00 0.00 60 ILE A N 10
ATOM 20532 C CA . ILE A 1 13 ? 43.878 28.155 40.739 1.00 0.00 60 ILE A CA 10
ATOM 20533 C C . ILE A 1 13 ? 45.112 28.489 41.598 1.00 0.00 60 ILE A C 10
ATOM 20534 O O . ILE A 1 13 ? 46.187 27.932 41.380 1.00 0.00 60 ILE A O 10
ATOM 20550 N N . THR A 1 14 ? 44.976 29.370 42.593 1.00 0.00 61 THR A N 10
ATOM 20551 C CA . THR A 1 14 ? 45.969 29.550 43.673 1.00 0.00 61 THR A CA 10
ATOM 20552 C C . THR A 1 14 ? 45.940 28.437 44.717 1.00 0.00 61 THR A C 10
ATOM 20553 O O . THR A 1 14 ? 46.980 27.867 45.051 1.00 0.00 61 THR A O 10
ATOM 20564 N N . GLU A 1 15 ? 44.742 28.062 45.169 1.00 0.00 62 GLU A N 10
ATOM 20565 C CA . GLU A 1 15 ? 44.489 27.003 46.149 1.00 0.00 62 GLU A CA 10
ATOM 20566 C C . GLU A 1 15 ? 43.327 26.111 45.689 1.00 0.00 62 GLU A C 10
ATOM 20567 O O . GLU A 1 15 ? 42.192 26.575 45.535 1.00 0.00 62 GLU A O 10
ATOM 20579 N N . THR A 1 16 ? 43.602 24.822 45.492 1.00 0.00 63 THR A N 10
ATOM 20580 C CA . THR A 1 16 ? 42.589 23.768 45.333 1.00 0.00 63 THR A CA 10
ATOM 20581 C C . THR A 1 16 ? 42.107 23.357 46.738 1.00 0.00 63 THR A C 10
ATOM 20582 O O . THR A 1 16 ? 42.585 23.850 47.769 1.00 0.00 63 THR A O 10
ATOM 20593 N N . PHE A 1 17 ? 41.129 22.453 46.793 1.00 0.00 64 PHE A N 10
ATOM 20594 C CA . PHE A 1 17 ? 40.569 21.895 48.029 1.00 0.00 64 PHE A CA 10
ATOM 20595 C C . PHE A 1 17 ? 41.692 21.048 48.673 1.00 0.00 64 PHE A C 10
ATOM 20596 O O . PHE A 1 17 ? 42.408 20.313 47.982 1.00 0.00 64 PHE A O 10
ATOM 20613 N N . GLY A 1 18 ? 41.862 21.133 49.996 1.00 0.00 65 GLY A N 10
ATOM 20614 C CA . GLY A 1 18 ? 42.922 20.434 50.744 1.00 0.00 65 GLY A CA 10
ATOM 20615 C C . GLY A 1 18 ? 43.351 21.183 52.009 1.00 0.00 65 GLY A C 10
ATOM 20616 O O . GLY A 1 18 ? 42.739 22.189 52.361 1.00 0.00 65 GLY A O 10
ATOM 20620 N N . LYS A 1 19 ? 44.396 20.734 52.718 1.00 0.00 66 LYS A N 10
ATOM 20621 C CA . LYS A 1 19 ? 44.936 21.485 53.870 1.00 0.00 66 LYS A CA 10
ATOM 20622 C C . LYS A 1 19 ? 45.579 22.807 53.429 1.00 0.00 66 LYS A C 10
ATOM 20623 O O . LYS A 1 19 ? 46.093 22.910 52.312 1.00 0.00 66 LYS A O 10
ATOM 20642 N N . TYR A 1 20 ? 45.630 23.786 54.331 1.00 0.00 67 TYR A N 10
ATOM 20643 C CA . TYR A 1 20 ? 46.525 24.932 54.156 1.00 0.00 67 TYR A CA 10
ATOM 20644 C C . TYR A 1 20 ? 48.011 24.564 54.243 1.00 0.00 67 TYR A C 10
ATOM 20645 O O . TYR A 1 20 ? 48.375 23.757 55.100 1.00 0.00 67 TYR A O 10
ATOM 20663 N N . GLN A 1 21 ? 48.859 25.117 53.374 1.00 0.00 68 GLN A N 10
ATOM 20664 C CA . GLN A 1 21 ? 50.293 24.808 53.326 1.00 0.00 68 GLN A CA 10
ATOM 20665 C C . GLN A 1 21 ? 51.105 25.992 52.779 1.00 0.00 68 GLN A C 10
ATOM 20666 O O . GLN A 1 21 ? 50.575 26.805 52.020 1.00 0.00 68 GLN A O 10
ATOM 20680 N N . HIS A 1 22 ? 52.394 26.083 53.141 1.00 0.00 69 HIS A N 10
ATOM 20681 C CA . HIS A 1 22 ? 53.358 27.145 52.780 1.00 0.00 69 HIS A CA 10
ATOM 20682 C C . HIS A 1 22 ? 53.052 28.553 53.342 1.00 0.00 69 HIS A C 10
ATOM 20683 O O . HIS A 1 22 ? 53.969 29.279 53.739 1.00 0.00 69 HIS A O 10
ATOM 20697 N N . SER A 1 23 ? 51.781 28.949 53.377 1.00 0.00 70 SER A N 10
ATOM 20698 C CA . SER A 1 23 ? 51.256 30.191 53.953 1.00 0.00 70 SER A CA 10
ATOM 20699 C C . SER A 1 23 ? 51.022 30.068 55.474 1.00 0.00 70 SER A C 10
ATOM 20700 O O . SER A 1 23 ? 51.007 28.949 56.004 1.00 0.00 70 SER A O 10
ATOM 20708 N N . PRO A 1 24 ? 50.789 31.175 56.211 1.00 0.00 71 PRO A N 10
ATOM 20709 C CA . PRO A 1 24 ? 50.422 31.144 57.636 1.00 0.00 71 PRO A CA 10
ATOM 20710 C C . PRO A 1 24 ? 48.990 30.647 57.926 1.00 0.00 71 PRO A C 10
ATOM 20711 O O . PRO A 1 24 ? 48.564 30.659 59.087 1.00 0.00 71 PRO A O 10
ATOM 20722 N N . PHE A 1 25 ? 48.211 30.250 56.913 1.00 0.00 72 PHE A N 10
ATOM 20723 C CA . PHE A 1 25 ? 46.828 29.801 57.093 1.00 0.00 72 PHE A CA 10
ATOM 20724 C C . PHE A 1 25 ? 46.670 28.453 57.826 1.00 0.00 72 PHE A C 10
ATOM 20725 O O . PHE A 1 25 ? 47.521 27.568 57.700 1.00 0.00 72 PHE A O 10
ATOM 20742 N N . ASP A 1 26 ? 45.604 28.302 58.616 1.00 0.00 73 ASP A N 10
ATOM 20743 C CA . ASP A 1 26 ? 45.351 27.185 59.540 1.00 0.00 73 ASP A CA 10
ATOM 20744 C C . ASP A 1 26 ? 44.015 26.458 59.318 1.00 0.00 73 ASP A C 10
ATOM 20745 O O . ASP A 1 26 ? 43.018 27.075 58.920 1.00 0.00 73 ASP A O 10
ATOM 20754 N N . GLY A 1 27 ? 43.982 25.151 59.592 1.00 0.00 74 GLY A N 10
ATOM 20755 C CA . GLY A 1 27 ? 42.857 24.273 59.248 1.00 0.00 74 GLY A CA 10
ATOM 20756 C C . GLY A 1 27 ? 42.952 23.777 57.801 1.00 0.00 74 GLY A C 10
ATOM 20757 O O . GLY A 1 27 ? 44.055 23.517 57.302 1.00 0.00 74 GLY A O 10
ATOM 20761 N N . LYS A 1 28 ? 41.819 23.675 57.095 1.00 0.00 75 LYS A N 10
ATOM 20762 C CA . LYS A 1 28 ? 41.770 23.219 55.691 1.00 0.00 75 LYS A CA 10
ATOM 20763 C C . LYS A 1 28 ? 40.962 24.175 54.802 1.00 0.00 75 LYS A C 10
ATOM 20764 O O . LYS A 1 28 ? 40.067 24.877 55.269 1.00 0.00 75 LYS A O 10
ATOM 20783 N N . HIS A 1 29 ? 41.306 24.221 53.519 1.00 0.00 76 HIS A N 10
ATOM 20784 C CA . HIS A 1 29 ? 40.644 24.999 52.474 1.00 0.00 76 HIS A CA 10
ATOM 20785 C C . HIS A 1 29 ? 39.523 24.175 51.819 1.00 0.00 76 HIS A C 10
ATOM 20786 O O . HIS A 1 29 ? 39.760 23.062 51.337 1.00 0.00 76 HIS A O 10
ATOM 20800 N N . TYR A 1 30 ? 38.304 24.719 51.791 1.00 0.00 77 TYR A N 10
ATOM 20801 C CA . TYR A 1 30 ? 37.069 24.031 51.387 1.00 0.00 77 TYR A CA 10
ATOM 20802 C C . TYR A 1 30 ? 36.452 24.434 50.032 1.00 0.00 77 TYR A C 10
ATOM 20803 O O . TYR A 1 30 ? 35.255 24.284 49.797 1.00 0.00 77 TYR A O 10
ATOM 20821 N N . GLY A 1 31 ? 37.275 24.978 49.132 1.00 0.00 78 GLY A N 10
ATOM 20822 C CA . GLY A 1 31 ? 36.854 25.466 47.815 1.00 0.00 78 GLY A CA 10
ATOM 20823 C C . GLY A 1 31 ? 37.990 25.498 46.791 1.00 0.00 78 GLY A C 10
ATOM 20824 O O . GLY A 1 31 ? 39.043 24.899 46.998 1.00 0.00 78 GLY A O 10
ATOM 20828 N N . ILE A 1 32 ? 37.768 26.216 45.692 1.00 0.00 79 ILE A N 10
ATOM 20829 C CA . ILE A 1 32 ? 38.727 26.482 44.610 1.00 0.00 79 ILE A CA 10
ATOM 20830 C C . ILE A 1 32 ? 38.948 28.002 44.500 1.00 0.00 79 ILE A C 10
ATOM 20831 O O . ILE A 1 32 ? 37.979 28.759 44.532 1.00 0.00 79 ILE A O 10
ATOM 20847 N N . ASP A 1 33 ? 40.203 28.449 44.398 1.00 0.00 80 ASP A N 10
ATOM 20848 C CA . ASP A 1 33 ? 40.590 29.875 44.369 1.00 0.00 80 ASP A CA 10
ATOM 20849 C C . ASP A 1 33 ? 41.126 30.404 43.025 1.00 0.00 80 ASP A C 10
ATOM 20850 O O . ASP A 1 33 ? 42.311 30.250 42.749 1.00 0.00 80 ASP A O 10
ATOM 20859 N N . PHE A 1 34 ? 40.296 31.035 42.186 1.00 0.00 81 PHE A N 10
ATOM 20860 C CA . PHE A 1 34 ? 40.726 31.571 40.883 1.00 0.00 81 PHE A CA 10
ATOM 20861 C C . PHE A 1 34 ? 41.481 32.911 40.928 1.00 0.00 81 PHE A C 10
ATOM 20862 O O . PHE A 1 34 ? 40.935 33.897 41.416 1.00 0.00 81 PHE A O 10
ATOM 20879 N N . ALA A 1 35 ? 42.696 32.985 40.379 1.00 0.00 82 ALA A N 10
ATOM 20880 C CA . ALA A 1 35 ? 43.564 34.168 40.325 1.00 0.00 82 ALA A CA 10
ATOM 20881 C C . ALA A 1 35 ? 43.139 35.208 39.260 1.00 0.00 82 ALA A C 10
ATOM 20882 O O . ALA A 1 35 ? 43.910 35.523 38.345 1.00 0.00 82 ALA A O 10
ATOM 20889 N N . LEU A 1 36 ? 41.897 35.700 39.322 1.00 0.00 83 LEU A N 10
ATOM 20890 C CA . LEU A 1 36 ? 41.389 36.688 38.361 1.00 0.00 83 LEU A CA 10
ATOM 20891 C C . LEU A 1 36 ? 41.842 38.116 38.739 1.00 0.00 83 LEU A C 10
ATOM 20892 O O . LEU A 1 36 ? 41.959 38.421 39.931 1.00 0.00 83 LEU A O 10
ATOM 20908 N N . PRO A 1 37 ? 42.048 39.026 37.766 1.00 0.00 84 PRO A N 10
ATOM 20909 C CA . PRO A 1 37 ? 42.187 40.449 38.054 1.00 0.00 84 PRO A CA 10
ATOM 20910 C C . PRO A 1 37 ? 40.905 41.035 38.660 1.00 0.00 84 PRO A C 10
ATOM 20911 O O . PRO A 1 37 ? 39.785 40.657 38.296 1.00 0.00 84 PRO A O 10
ATOM 20922 N N . LYS A 1 38 ? 41.078 42.010 39.557 1.00 0.00 85 LYS A N 10
ATOM 20923 C CA . LYS A 1 38 ? 39.991 42.742 40.216 1.00 0.00 85 LYS A CA 10
ATOM 20924 C C . LYS A 1 38 ? 39.042 43.352 39.178 1.00 0.00 85 LYS A C 10
ATOM 20925 O O . LYS A 1 38 ? 39.508 43.916 38.182 1.00 0.00 85 LYS A O 10
ATOM 20944 N N . GLY A 1 39 ? 37.732 43.230 39.392 1.00 0.00 86 GLY A N 10
ATOM 20945 C CA . GLY A 1 39 ? 36.686 43.726 38.487 1.00 0.00 86 GLY A CA 10
ATOM 20946 C C . GLY A 1 39 ? 36.185 42.723 37.438 1.00 0.00 86 GLY A C 10
ATOM 20947 O O . GLY A 1 39 ? 35.119 42.945 36.857 1.00 0.00 86 GLY A O 10
ATOM 20951 N N . THR A 1 40 ? 36.886 41.595 37.236 1.00 0.00 87 THR A N 10
ATOM 20952 C CA . THR A 1 40 ? 36.402 40.479 36.397 1.00 0.00 87 THR A CA 10
ATOM 20953 C C . THR A 1 40 ? 34.998 40.011 36.806 1.00 0.00 87 THR A C 10
ATOM 20954 O O . THR A 1 40 ? 34.808 39.658 37.978 1.00 0.00 87 THR A O 10
ATOM 20965 N N . PRO A 1 41 ? 34.025 39.953 35.874 1.00 0.00 88 PRO A N 10
ATOM 20966 C CA . PRO A 1 41 ? 32.716 39.387 36.158 1.00 0.00 88 PRO A CA 10
ATOM 20967 C C . PRO A 1 41 ? 32.778 37.867 36.357 1.00 0.00 88 PRO A C 10
ATOM 20968 O O . PRO A 1 41 ? 33.318 37.123 35.533 1.00 0.00 88 PRO A O 10
ATOM 20979 N N . ILE A 1 42 ? 32.191 37.418 37.465 1.00 0.00 89 ILE A N 10
ATOM 20980 C CA . ILE A 1 42 ? 31.950 36.009 37.790 1.00 0.00 89 ILE A CA 10
ATOM 20981 C C . ILE A 1 42 ? 30.619 35.582 37.149 1.00 0.00 89 ILE A C 10
ATOM 20982 O O . ILE A 1 42 ? 29.602 36.268 37.301 1.00 0.00 89 ILE A O 10
ATOM 20998 N N . LYS A 1 43 ? 30.614 34.454 36.434 1.00 0.00 90 LYS A N 10
ATOM 20999 C CA . LYS A 1 43 ? 29.451 33.896 35.718 1.00 0.00 90 LYS A CA 10
ATOM 21000 C C . LYS A 1 43 ? 28.870 32.717 36.511 1.00 0.00 90 LYS A C 10
ATOM 21001 O O . LYS A 1 43 ? 29.606 31.995 37.180 1.00 0.00 90 LYS A O 10
ATOM 21020 N N . ALA A 1 44 ? 27.563 32.488 36.402 1.00 0.00 91 ALA A N 10
ATOM 21021 C CA . ALA A 1 44 ? 26.912 31.299 36.946 1.00 0.00 91 ALA A CA 10
ATOM 21022 C C . ALA A 1 44 ? 27.432 30.034 36.218 1.00 0.00 91 ALA A C 10
ATOM 21023 O O . ALA A 1 44 ? 27.312 29.969 34.989 1.00 0.00 91 ALA A O 10
ATOM 21030 N N . PRO A 1 45 ? 27.987 29.021 36.916 1.00 0.00 92 PRO A N 10
ATOM 21031 C CA . PRO A 1 45 ? 28.446 27.771 36.301 1.00 0.00 92 PRO A CA 10
ATOM 21032 C C . PRO A 1 45 ? 27.279 26.971 35.712 1.00 0.00 92 PRO A C 10
ATOM 21033 O O . PRO A 1 45 ? 27.341 26.521 34.568 1.00 0.00 92 PRO A O 10
ATOM 21044 N N . THR A 1 46 ? 26.212 26.837 36.499 1.00 0.00 93 THR A N 10
ATOM 21045 C CA . THR A 1 46 ? 24.960 26.133 36.223 1.00 0.00 93 THR A CA 10
ATOM 21046 C C . THR A 1 46 ? 23.810 27.136 36.152 1.00 0.00 93 THR A C 10
ATOM 21047 O O . THR A 1 46 ? 23.957 28.313 36.486 1.00 0.00 93 THR A O 10
ATOM 21058 N N . ASN A 1 47 ? 22.628 26.673 35.763 1.00 0.00 94 ASN A N 10
ATOM 21059 C CA . ASN A 1 47 ? 21.389 27.344 36.141 1.00 0.00 94 ASN A CA 10
ATOM 21060 C C . ASN A 1 47 ? 21.143 27.185 37.658 1.00 0.00 94 ASN A C 10
ATOM 21061 O O . ASN A 1 47 ? 21.555 26.187 38.262 1.00 0.00 94 ASN A O 10
ATOM 21072 N N . GLY A 1 48 ? 20.478 28.173 38.259 1.00 0.00 95 GLY A N 10
ATOM 21073 C CA . GLY A 1 48 ? 20.071 28.135 39.672 1.00 0.00 95 GLY A CA 10
ATOM 21074 C C . GLY A 1 48 ? 19.264 29.358 40.126 1.00 0.00 95 GLY A C 10
ATOM 21075 O O . GLY A 1 48 ? 18.648 30.044 39.310 1.00 0.00 95 GLY A O 10
ATOM 21079 N N . LYS A 1 49 ? 19.299 29.671 41.427 1.00 0.00 96 LYS A N 10
ATOM 21080 C CA . LYS A 1 49 ? 18.691 30.873 42.040 1.00 0.00 96 LYS A CA 10
ATOM 21081 C C . LYS A 1 49 ? 19.459 31.298 43.294 1.00 0.00 96 LYS A C 10
ATOM 21082 O O . LYS A 1 49 ? 19.987 30.457 44.018 1.00 0.00 96 LYS A O 10
ATOM 21101 N N . VAL A 1 50 ? 19.540 32.601 43.553 1.00 0.00 97 VAL A N 10
ATOM 21102 C CA . VAL A 1 50 ? 20.138 33.146 44.783 1.00 0.00 97 VAL A CA 10
ATOM 21103 C C . VAL A 1 50 ? 19.369 32.811 46.061 1.00 0.00 97 VAL A C 10
ATOM 21104 O O . VAL A 1 50 ? 18.184 33.123 46.160 1.00 0.00 97 VAL A O 10
ATOM 21117 N N . THR A 1 51 ? 20.069 32.270 47.058 1.00 0.00 98 THR A N 10
ATOM 21118 C CA . THR A 1 51 ? 19.535 31.900 48.388 1.00 0.00 98 THR A CA 10
ATOM 21119 C C . THR A 1 51 ? 19.681 32.950 49.480 1.00 0.00 98 THR A C 10
ATOM 21120 O O . THR A 1 51 ? 18.775 33.140 50.298 1.00 0.00 98 THR A O 10
ATOM 21131 N N . ARG A 1 52 ? 20.856 33.592 49.494 1.00 0.00 99 ARG A N 10
ATOM 21132 C CA . ARG A 1 52 ? 21.354 34.458 50.571 1.00 0.00 99 ARG A CA 10
ATOM 21133 C C . ARG A 1 52 ? 22.438 35.380 50.024 1.00 0.00 99 ARG A C 10
ATOM 21134 O O . ARG A 1 52 ? 23.223 34.989 49.160 1.00 0.00 99 ARG A O 10
ATOM 21155 N N . ILE A 1 53 ? 22.499 36.598 50.547 1.00 0.00 100 ILE A N 10
ATOM 21156 C CA . ILE A 1 53 ? 23.511 37.600 50.185 1.00 0.00 100 ILE A CA 10
ATOM 21157 C C . ILE A 1 53 ? 23.998 38.311 51.452 1.00 0.00 100 ILE A C 10
ATOM 21158 O O . ILE A 1 53 ? 23.180 38.801 52.235 1.00 0.00 100 ILE A O 10
ATOM 21174 N N . PHE A 1 54 ? 25.316 38.361 51.670 1.00 0.00 101 PHE A N 10
ATOM 21175 C CA . PHE A 1 54 ? 25.903 38.987 52.865 1.00 0.00 101 PHE A CA 10
ATOM 21176 C C . PHE A 1 54 ? 27.344 39.485 52.702 1.00 0.00 101 PHE A C 10
ATOM 21177 O O . PHE A 1 54 ? 28.066 39.052 51.808 1.00 0.00 101 PHE A O 10
ATOM 21194 N N . ASN A 1 55 ? 27.799 40.333 53.622 1.00 0.00 102 ASN A N 10
ATOM 21195 C CA . ASN A 1 55 ? 29.221 40.605 53.849 1.00 0.00 102 ASN A CA 10
ATOM 21196 C C . ASN A 1 55 ? 29.558 40.466 55.344 1.00 0.00 102 ASN A C 10
ATOM 21197 O O . ASN A 1 55 ? 28.707 40.732 56.196 1.00 0.00 102 ASN A O 10
ATOM 21208 N N . ASN A 1 56 ? 30.776 40.020 55.661 1.00 0.00 103 ASN A N 10
ATOM 21209 C CA . ASN A 1 56 ? 31.228 39.724 57.027 1.00 0.00 103 ASN A CA 10
ATOM 21210 C C . ASN A 1 56 ? 32.114 40.859 57.583 1.00 0.00 103 ASN A C 10
ATOM 21211 O O . ASN A 1 56 ? 33.111 41.240 56.969 1.00 0.00 103 ASN A O 10
ATOM 21222 N N . GLU A 1 57 ? 31.787 41.353 58.782 1.00 0.00 104 GLU A N 10
ATOM 21223 C CA . GLU A 1 57 ? 32.501 42.410 59.525 1.00 0.00 104 GLU A CA 10
ATOM 21224 C C . GLU A 1 57 ? 33.991 42.128 59.817 1.00 0.00 104 GLU A C 10
ATOM 21225 O O . GLU A 1 57 ? 34.754 43.064 60.084 1.00 0.00 104 GLU A O 10
ATOM 21237 N N . LEU A 1 58 ? 34.406 40.858 59.746 1.00 0.00 105 LEU A N 10
ATOM 21238 C CA . LEU A 1 58 ? 35.797 40.387 59.842 1.00 0.00 105 LEU A CA 10
ATOM 21239 C C . LEU A 1 58 ? 36.201 39.438 58.690 1.00 0.00 105 LEU A C 10
ATOM 21240 O O . LEU A 1 58 ? 37.171 38.678 58.793 1.00 0.00 105 LEU A O 10
ATOM 21256 N N . GLY A 1 59 ? 35.460 39.466 57.582 1.00 0.00 106 GLY A N 10
ATOM 21257 C CA . GLY A 1 59 ? 35.702 38.668 56.378 1.00 0.00 106 GLY A CA 10
ATOM 21258 C C . GLY A 1 59 ? 35.682 39.537 55.124 1.00 0.00 106 GLY A C 10
ATOM 21259 O O . GLY A 1 59 ? 36.314 40.597 55.093 1.00 0.00 106 GLY A O 10
ATOM 21263 N N . GLY A 1 60 ? 34.955 39.079 54.103 1.00 0.00 107 GLY A N 10
ATOM 21264 C CA . GLY A 1 60 ? 34.701 39.810 52.858 1.00 0.00 107 GLY A CA 10
ATOM 21265 C C . GLY A 1 60 ? 33.223 39.817 52.452 1.00 0.00 107 GLY A C 10
ATOM 21266 O O . GLY A 1 60 ? 32.344 39.492 53.254 1.00 0.00 107 GLY A O 10
ATOM 21270 N N . LYS A 1 61 ? 32.941 40.178 51.195 1.00 0.00 108 LYS A N 10
ATOM 21271 C CA . LYS A 1 61 ? 31.627 39.958 50.566 1.00 0.00 108 LYS A CA 10
ATOM 21272 C C . LYS A 1 61 ? 31.424 38.501 50.156 1.00 0.00 108 LYS A C 10
ATOM 21273 O O . LYS A 1 61 ? 32.366 37.851 49.692 1.00 0.00 108 LYS A O 10
ATOM 21292 N N . VAL A 1 62 ? 30.176 38.042 50.254 1.00 0.00 109 VAL A N 10
ATOM 21293 C CA . VAL A 1 62 ? 29.726 36.692 49.896 1.00 0.00 109 VAL A CA 10
ATOM 21294 C C . VAL A 1 62 ? 28.386 36.647 49.150 1.00 0.00 109 VAL A C 10
ATOM 21295 O O . VAL A 1 62 ? 27.466 37.418 49.437 1.00 0.00 109 VAL A O 10
ATOM 21308 N N . LEU A 1 63 ? 28.266 35.730 48.192 1.00 0.00 110 LEU A N 10
ATOM 21309 C CA . LEU A 1 63 ? 27.033 35.403 47.466 1.00 0.00 110 LEU A CA 10
ATOM 21310 C C . LEU A 1 63 ? 26.722 33.913 47.636 1.00 0.00 110 LEU A C 10
ATOM 21311 O O . LEU A 1 63 ? 27.641 33.098 47.530 1.00 0.00 110 LEU A O 10
ATOM 21327 N N . GLN A 1 64 ? 25.457 33.564 47.886 1.00 0.00 111 GLN A N 10
ATOM 21328 C CA . GLN A 1 64 ? 25.006 32.169 47.965 1.00 0.00 111 GLN A CA 10
ATOM 21329 C C . GLN A 1 64 ? 23.984 31.831 46.862 1.00 0.00 111 GLN A C 10
ATOM 21330 O O . GLN A 1 64 ? 22.941 32.479 46.762 1.00 0.00 111 GLN A O 10
ATOM 21344 N N . ILE A 1 65 ? 24.238 30.783 46.072 1.00 0.00 112 ILE A N 10
ATOM 21345 C CA . ILE A 1 65 ? 23.321 30.264 45.035 1.00 0.00 112 ILE A CA 10
ATOM 21346 C C . ILE A 1 65 ? 22.944 28.793 45.289 1.00 0.00 112 ILE A C 10
ATOM 21347 O O . ILE A 1 65 ? 23.743 28.019 45.814 1.00 0.00 112 ILE A O 10
ATOM 21363 N N . ALA A 1 66 ? 21.727 28.413 44.904 1.00 0.00 113 ALA A N 10
ATOM 21364 C CA . ALA A 1 66 ? 21.177 27.060 44.945 1.00 0.00 113 ALA A CA 10
ATOM 21365 C C . ALA A 1 66 ? 20.946 26.495 43.530 1.00 0.00 113 ALA A C 10
ATOM 21366 O O . ALA A 1 66 ? 20.496 27.212 42.632 1.00 0.00 113 ALA A O 10
ATOM 21373 N N . GLU A 1 67 ? 21.222 25.201 43.346 1.00 0.00 114 GLU A N 10
ATOM 21374 C CA . GLU A 1 67 ? 20.933 24.446 42.111 1.00 0.00 114 GLU A CA 10
ATOM 21375 C C . GLU A 1 67 ? 19.456 23.980 42.015 1.00 0.00 114 GLU A C 10
ATOM 21376 O O . GLU A 1 67 ? 18.649 24.246 42.907 1.00 0.00 114 GLU A O 10
ATOM 21388 N N . ASP A 1 68 ? 19.072 23.299 40.929 1.00 0.00 115 ASP A N 10
ATOM 21389 C CA . ASP A 1 68 ? 17.683 22.935 40.582 1.00 0.00 115 ASP A CA 10
ATOM 21390 C C . ASP A 1 68 ? 16.795 22.278 41.665 1.00 0.00 115 ASP A C 10
ATOM 21391 O O . ASP A 1 68 ? 15.647 22.696 41.869 1.00 0.00 115 ASP A O 10
ATOM 21400 N N . ASN A 1 69 ? 17.310 21.281 42.389 1.00 0.00 116 ASN A N 10
ATOM 21401 C CA . ASN A 1 69 ? 16.664 20.673 43.564 1.00 0.00 116 ASN A CA 10
ATOM 21402 C C . ASN A 1 69 ? 16.903 21.452 44.875 1.00 0.00 116 ASN A C 10
ATOM 21403 O O . ASN A 1 69 ? 16.159 21.275 45.847 1.00 0.00 116 ASN A O 10
ATOM 21414 N N . GLY A 1 70 ? 17.925 22.309 44.923 1.00 0.00 117 GLY A N 10
ATOM 21415 C CA . GLY A 1 70 ? 18.301 23.096 46.099 1.00 0.00 117 GLY A CA 10
ATOM 21416 C C . GLY A 1 70 ? 18.927 22.284 47.238 1.00 0.00 117 GLY A C 10
ATOM 21417 O O . GLY A 1 70 ? 18.770 22.653 48.402 1.00 0.00 117 GLY A O 10
ATOM 21421 N N . GLU A 1 71 ? 19.580 21.153 46.961 1.00 0.00 118 GLU A N 10
ATOM 21422 C CA . GLU A 1 71 ? 20.392 20.431 47.942 1.00 0.00 118 GLU A CA 10
ATOM 21423 C C . GLU A 1 71 ? 21.864 20.848 47.844 1.00 0.00 118 GLU A C 10
ATOM 21424 O O . GLU A 1 71 ? 22.540 20.965 48.868 1.00 0.00 118 GLU A O 10
ATOM 21436 N N . TYR A 1 72 ? 22.333 21.098 46.618 1.00 0.00 119 TYR A N 10
ATOM 21437 C CA . TYR A 1 72 ? 23.610 21.738 46.329 1.00 0.00 119 TYR A CA 10
ATOM 21438 C C . TYR A 1 72 ? 23.621 23.264 46.457 1.00 0.00 119 TYR A C 10
ATOM 21439 O O . TYR A 1 72 ? 22.771 23.949 45.879 1.00 0.00 119 TYR A O 10
ATOM 21457 N N . HIS A 1 73 ? 24.614 23.783 47.179 1.00 0.00 120 HIS A N 10
ATOM 21458 C CA . HIS A 1 73 ? 24.835 25.208 47.439 1.00 0.00 120 HIS A CA 10
ATOM 21459 C C . HIS A 1 73 ? 26.208 25.660 46.932 1.00 0.00 120 HIS A C 10
ATOM 21460 O O . HIS A 1 73 ? 27.192 24.924 47.020 1.00 0.00 120 HIS A O 10
ATOM 21474 N N . GLN A 1 74 ? 26.259 26.879 46.406 1.00 0.00 121 GLN A N 10
ATOM 21475 C CA . GLN A 1 74 ? 27.405 27.500 45.751 1.00 0.00 121 GLN A CA 10
ATOM 21476 C C . GLN A 1 74 ? 27.756 28.831 46.433 1.00 0.00 121 GLN A C 10
ATOM 21477 O O . GLN A 1 74 ? 27.085 29.842 46.192 1.00 0.00 121 GLN A O 10
ATOM 21491 N N . TRP A 1 75 ? 28.820 28.847 47.244 1.00 0.00 122 TRP A N 10
ATOM 21492 C CA . TRP A 1 75 ? 29.371 30.085 47.796 1.00 0.00 122 TRP A CA 10
ATOM 21493 C C . TRP A 1 75 ? 30.383 30.727 46.842 1.00 0.00 122 TRP A C 10
ATOM 21494 O O . TRP A 1 75 ? 31.214 30.031 46.253 1.00 0.00 122 TRP A O 10
ATOM 21515 N N . TYR A 1 76 ? 30.390 32.058 46.806 1.00 0.00 123 TYR A N 10
ATOM 21516 C CA . TYR A 1 76 ? 31.364 32.901 46.121 1.00 0.00 123 TYR A CA 10
ATOM 21517 C C . TYR A 1 76 ? 31.860 33.927 47.142 1.00 0.00 123 TYR A C 10
ATOM 21518 O O . TYR A 1 76 ? 31.182 34.925 47.399 1.00 0.00 123 TYR A O 10
ATOM 21536 N N . LEU A 1 77 ? 33.014 33.664 47.759 1.00 0.00 124 LEU A N 10
ATOM 21537 C CA . LEU A 1 77 ? 33.690 34.621 48.644 1.00 0.00 124 LEU A CA 10
ATOM 21538 C C . LEU A 1 77 ? 34.628 35.526 47.818 1.00 0.00 124 LEU A C 10
ATOM 21539 O O . LEU A 1 77 ? 35.191 35.092 46.808 1.00 0.00 124 LEU A O 10
ATOM 21555 N N . HIS A 1 78 ? 34.841 36.751 48.312 1.00 0.00 125 HIS A N 10
ATOM 21556 C CA . HIS A 1 78 ? 35.727 37.789 47.755 1.00 0.00 125 HIS A CA 10
ATOM 21557 C C . HIS A 1 78 ? 35.204 38.425 46.457 1.00 0.00 125 HIS A C 10
ATOM 21558 O O . HIS A 1 78 ? 35.773 38.338 45.359 1.00 0.00 125 HIS A O 10
ATOM 21572 N N . LEU A 1 79 ? 34.064 39.090 46.624 1.00 0.00 126 LEU A N 10
ATOM 21573 C CA . LEU A 1 79 ? 33.420 39.935 45.624 1.00 0.00 126 LEU A CA 10
ATOM 21574 C C . LEU A 1 79 ? 33.688 41.423 45.921 1.00 0.00 126 LEU A C 10
ATOM 21575 O O . LEU A 1 79 ? 33.954 41.794 47.065 1.00 0.00 126 LEU A O 10
ATOM 21591 N N . ASP A 1 80 ? 33.619 42.277 44.900 1.00 0.00 127 ASP A N 10
ATOM 21592 C CA . ASP A 1 80 ? 33.593 43.745 45.033 1.00 0.00 127 ASP A CA 10
ATOM 21593 C C . ASP A 1 80 ? 32.163 44.283 44.893 1.00 0.00 127 ASP A C 10
ATOM 21594 O O . ASP A 1 80 ? 31.748 45.152 45.664 1.00 0.00 127 ASP A O 10
ATOM 21603 N N . LYS A 1 81 ? 31.414 43.758 43.913 1.00 0.00 128 LYS A N 10
ATOM 21604 C CA . LYS A 1 81 ? 30.040 44.156 43.580 1.00 0.00 128 LYS A CA 10
ATOM 21605 C C . LYS A 1 81 ? 29.194 42.981 43.110 1.00 0.00 128 LYS A C 10
ATOM 21606 O O . LYS A 1 81 ? 29.714 42.038 42.515 1.00 0.00 128 LYS A O 10
ATOM 21625 N N . TYR A 1 82 ? 27.894 43.051 43.361 1.00 0.00 129 TYR A N 10
ATOM 21626 C CA . TYR A 1 82 ? 26.913 42.054 42.938 1.00 0.00 129 TYR A CA 10
ATOM 21627 C C . TYR A 1 82 ? 26.278 42.395 41.583 1.00 0.00 129 TYR A C 10
ATOM 21628 O O . TYR A 1 82 ? 26.263 43.549 41.149 1.00 0.00 129 TYR A O 10
ATOM 21646 N N . ASN A 1 83 ? 25.735 41.380 40.911 1.00 0.00 130 ASN A N 10
ATOM 21647 C CA . ASN A 1 83 ? 24.869 41.541 39.742 1.00 0.00 130 ASN A CA 10
ATOM 21648 C C . ASN A 1 83 ? 23.478 40.896 39.922 1.00 0.00 130 ASN A C 10
ATOM 21649 O O . ASN A 1 83 ? 22.612 41.118 39.076 1.00 0.00 130 ASN A O 10
ATOM 21660 N N . VAL A 1 84 ? 23.260 40.095 40.972 1.00 0.00 131 VAL A N 10
ATOM 21661 C CA . VAL A 1 84 ? 21.968 39.432 41.270 1.00 0.00 131 VAL A CA 10
ATOM 21662 C C . VAL A 1 84 ? 21.540 39.621 42.725 1.00 0.00 131 VAL A C 10
ATOM 21663 O O . VAL A 1 84 ? 22.360 39.916 43.596 1.00 0.00 131 VAL A O 10
ATOM 21676 N N . LYS A 1 85 ? 20.241 39.415 42.978 1.00 0.00 132 LYS A N 10
ATOM 21677 C CA . LYS A 1 85 ? 19.555 39.655 44.255 1.00 0.00 132 LYS A CA 10
ATOM 21678 C C . LYS A 1 85 ? 18.915 38.391 44.832 1.00 0.00 132 LYS A C 10
ATOM 21679 O O . LYS A 1 85 ? 18.612 37.458 44.088 1.00 0.00 132 LYS A O 10
ATOM 21698 N N . VAL A 1 86 ? 18.718 38.343 46.154 1.00 0.00 133 VAL A N 10
ATOM 21699 C CA . VAL A 1 86 ? 18.128 37.186 46.857 1.00 0.00 133 VAL A CA 10
ATOM 21700 C C . VAL A 1 86 ? 16.770 36.852 46.236 1.00 0.00 133 VAL A C 10
ATOM 21701 O O . VAL A 1 86 ? 15.860 37.685 46.179 1.00 0.00 133 VAL A O 10
ATOM 21714 N N . GLY A 1 87 ? 16.646 35.608 45.783 1.00 0.00 134 GLY A N 10
ATOM 21715 C CA . GLY A 1 87 ? 15.439 35.052 45.175 1.00 0.00 134 GLY A CA 10
ATOM 21716 C C . GLY A 1 87 ? 15.398 35.080 43.641 1.00 0.00 134 GLY A C 10
ATOM 21717 O O . GLY A 1 87 ? 14.404 34.636 43.065 1.00 0.00 134 GLY A O 10
ATOM 21721 N N . ASP A 1 88 ? 16.432 35.578 42.954 1.00 0.00 135 ASP A N 10
ATOM 21722 C CA . ASP A 1 88 ? 16.449 35.710 41.496 1.00 0.00 135 ASP A CA 10
ATOM 21723 C C . ASP A 1 88 ? 16.964 34.461 40.782 1.00 0.00 135 ASP A C 10
ATOM 21724 O O . ASP A 1 88 ? 18.039 33.959 41.126 1.00 0.00 135 ASP A O 10
ATOM 21733 N N . ARG A 1 89 ? 16.217 33.955 39.793 1.00 0.00 136 ARG A N 10
ATOM 21734 C CA . ARG A 1 89 ? 16.653 32.830 38.954 1.00 0.00 136 ARG A CA 10
ATOM 21735 C C . ARG A 1 89 ? 17.719 33.251 37.939 1.00 0.00 136 ARG A C 10
ATOM 21736 O O . ARG A 1 89 ? 17.606 34.323 37.332 1.00 0.00 136 ARG A O 10
ATOM 21757 N N . VAL A 1 90 ? 18.714 32.387 37.742 1.00 0.00 137 VAL A N 10
ATOM 21758 C CA . VAL A 1 90 ? 19.870 32.542 36.844 1.00 0.00 137 VAL A CA 10
ATOM 21759 C C . VAL A 1 90 ? 20.007 31.315 35.933 1.00 0.00 137 VAL A C 10
ATOM 21760 O O . VAL A 1 90 ? 19.537 30.220 36.256 1.00 0.00 137 VAL A O 10
ATOM 21773 N N . LYS A 1 91 ? 20.722 31.474 34.813 1.00 0.00 138 LYS A N 10
ATOM 21774 C CA . LYS A 1 91 ? 21.064 30.408 33.864 1.00 0.00 138 LYS A CA 10
ATOM 21775 C C . LYS A 1 91 ? 22.576 30.411 33.650 1.00 0.00 138 LYS A C 10
ATOM 21776 O O . LYS A 1 91 ? 23.219 31.459 33.722 1.00 0.00 138 LYS A O 10
ATOM 21795 N N . ALA A 1 92 ? 23.144 29.238 33.399 1.00 0.00 139 ALA A N 10
ATOM 21796 C CA . ALA A 1 92 ? 24.566 29.051 33.142 1.00 0.00 139 ALA A CA 10
ATOM 21797 C C . ALA A 1 92 ? 25.105 30.066 32.116 1.00 0.00 139 ALA A C 10
ATOM 21798 O O . ALA A 1 92 ? 24.622 30.153 30.981 1.00 0.00 139 ALA A O 10
ATOM 21805 N N . GLY A 1 93 ? 26.103 30.839 32.535 1.00 0.00 140 GLY A N 10
ATOM 21806 C CA . GLY A 1 93 ? 26.752 31.877 31.727 1.00 0.00 140 GLY A CA 10
ATOM 21807 C C . GLY A 1 93 ? 26.184 33.291 31.911 1.00 0.00 140 GLY A C 10
ATOM 21808 O O . GLY A 1 93 ? 26.530 34.205 31.159 1.00 0.00 140 GLY A O 10
ATOM 21812 N N . ASP A 1 94 ? 25.325 33.501 32.906 1.00 0.00 141 ASP A N 10
ATOM 21813 C CA . ASP A 1 94 ? 24.897 34.818 33.381 1.00 0.00 141 ASP A CA 10
ATOM 21814 C C . ASP A 1 94 ? 25.859 35.415 34.412 1.00 0.00 141 ASP A C 10
ATOM 21815 O O . ASP A 1 94 ? 26.258 34.719 35.342 1.00 0.00 141 ASP A O 10
ATOM 21824 N N . ILE A 1 95 ? 26.219 36.697 34.293 1.00 0.00 142 ILE A N 10
ATOM 21825 C CA . ILE A 1 95 ? 27.006 37.387 35.326 1.00 0.00 142 ILE A CA 10
ATOM 21826 C C . ILE A 1 95 ? 26.199 37.505 36.620 1.00 0.00 142 ILE A C 10
ATOM 21827 O O . ILE A 1 95 ? 25.054 37.967 36.609 1.00 0.00 142 ILE A O 10
ATOM 21843 N N . ILE A 1 96 ? 26.823 37.136 37.738 1.00 0.00 143 ILE A N 10
ATOM 21844 C CA . ILE A 1 96 ? 26.219 37.168 39.077 1.00 0.00 143 ILE A CA 10
ATOM 21845 C C . ILE A 1 96 ? 26.895 38.167 40.021 1.00 0.00 143 ILE A C 10
ATOM 21846 O O . ILE A 1 96 ? 26.257 38.634 40.963 1.00 0.00 143 ILE A O 10
ATOM 21862 N N . ALA A 1 97 ? 28.145 38.547 39.754 1.00 0.00 144 ALA A N 10
ATOM 21863 C CA . ALA A 1 97 ? 28.945 39.465 40.567 1.00 0.00 144 ALA A CA 10
ATOM 21864 C C . ALA A 1 97 ? 30.277 39.799 39.869 1.00 0.00 144 ALA A C 10
ATOM 21865 O O . ALA A 1 97 ? 30.562 39.264 38.799 1.00 0.00 144 ALA A O 10
ATOM 21872 N N . TYR A 1 98 ? 31.115 40.625 40.496 1.00 0.00 145 TYR A N 10
ATOM 21873 C CA . TYR A 1 98 ? 32.467 40.964 40.036 1.00 0.00 145 TYR A CA 10
ATOM 21874 C C . TYR A 1 98 ? 33.413 40.752 41.235 1.00 0.00 145 TYR A C 10
ATOM 21875 O O . TYR A 1 98 ? 33.086 41.145 42.359 1.00 0.00 145 TYR A O 10
ATOM 21893 N N . SER A 1 99 ? 34.571 40.109 41.030 1.00 0.00 146 SER A N 10
ATOM 21894 C CA . SER A 1 99 ? 35.496 39.762 42.132 1.00 0.00 146 SER A CA 10
ATOM 21895 C C . SER A 1 99 ? 36.383 40.933 42.591 1.00 0.00 146 SER A C 10
ATOM 21896 O O . SER A 1 99 ? 36.816 41.754 41.779 1.00 0.00 146 SER A O 10
ATOM 21904 N N . GLY A 1 100 ? 36.660 40.991 43.899 1.00 0.00 147 GLY A N 10
ATOM 21905 C CA . GLY A 1 100 ? 37.466 42.028 44.549 1.00 0.00 147 GLY A CA 10
ATOM 21906 C C . GLY A 1 100 ? 37.991 41.585 45.920 1.00 0.00 147 GLY A C 10
ATOM 21907 O O . GLY A 1 100 ? 37.410 40.701 46.549 1.00 0.00 147 GLY A O 10
ATOM 21911 N N . ASN A 1 101 ? 39.093 42.172 46.399 1.00 0.00 148 ASN A N 10
ATOM 21912 C CA . ASN A 1 101 ? 39.775 41.728 47.625 1.00 0.00 148 ASN A CA 10
ATOM 21913 C C . ASN A 1 101 ? 39.152 42.249 48.933 1.00 0.00 148 ASN A C 10
ATOM 21914 O O . ASN A 1 101 ? 39.854 42.714 49.835 1.00 0.00 148 ASN A O 10
ATOM 21925 N N . THR A 1 102 ? 37.831 42.136 49.070 1.00 0.00 149 THR A N 10
ATOM 21926 C CA . THR A 1 102 ? 37.171 42.285 50.373 1.00 0.00 149 THR A CA 10
ATOM 21927 C C . THR A 1 102 ? 37.653 41.115 51.247 1.00 0.00 149 THR A C 10
ATOM 21928 O O . THR A 1 102 ? 37.477 39.945 50.900 1.00 0.00 149 THR A O 10
ATOM 21939 N N . GLY A 1 103 ? 38.341 41.412 52.353 1.00 0.00 150 GLY A N 10
ATOM 21940 C CA . GLY A 1 103 ? 38.944 40.407 53.237 1.00 0.00 150 GLY A CA 10
ATOM 21941 C C . GLY A 1 103 ? 40.224 39.721 52.725 1.00 0.00 150 GLY A C 10
ATOM 21942 O O . GLY A 1 103 ? 40.489 38.586 53.133 1.00 0.00 150 GLY A O 10
ATOM 21946 N N . ILE A 1 104 ? 41.010 40.357 51.844 1.00 0.00 151 ILE A N 10
ATOM 21947 C CA . ILE A 1 104 ? 42.337 39.866 51.402 1.00 0.00 151 ILE A CA 10
ATOM 21948 C C . ILE A 1 104 ? 43.365 40.991 51.185 1.00 0.00 151 ILE A C 10
ATOM 21949 O O . ILE A 1 104 ? 43.011 42.166 51.074 1.00 0.00 151 ILE A O 10
ATOM 21965 N N . GLN A 1 105 ? 44.641 40.606 51.074 1.00 0.00 152 GLN A N 10
ATOM 21966 C CA . GLN A 1 105 ? 45.788 41.486 50.827 1.00 0.00 152 GLN A CA 10
ATOM 21967 C C . GLN A 1 105 ? 45.604 42.419 49.614 1.00 0.00 152 GLN A C 10
ATOM 21968 O O . GLN A 1 105 ? 45.173 41.985 48.545 1.00 0.00 152 GLN A O 10
ATOM 21982 N N . THR A 1 106 ? 46.077 43.665 49.723 1.00 0.00 153 THR A N 10
ATOM 21983 C CA . THR A 1 106 ? 46.148 44.641 48.614 1.00 0.00 153 THR A CA 10
ATOM 21984 C C . THR A 1 106 ? 47.117 44.303 47.464 1.00 0.00 153 THR A C 10
ATOM 21985 O O . THR A 1 106 ? 47.321 45.094 46.546 1.00 0.00 153 THR A O 10
ATOM 21996 N N . THR A 1 107 ? 47.731 43.116 47.493 1.00 0.00 154 THR A N 10
ATOM 21997 C CA . THR A 1 107 ? 48.578 42.551 46.425 1.00 0.00 154 THR A CA 10
ATOM 21998 C C . THR A 1 107 ? 47.808 42.017 45.207 1.00 0.00 154 THR A C 10
ATOM 21999 O O . THR A 1 107 ? 48.399 41.845 44.138 1.00 0.00 154 THR A O 10
ATOM 22010 N N . GLY A 1 108 ? 46.500 41.773 45.339 1.00 0.00 155 GLY A N 10
ATOM 22011 C CA . GLY A 1 108 ? 45.630 41.210 44.295 1.00 0.00 155 GLY A CA 10
ATOM 22012 C C . GLY A 1 108 ? 44.382 40.542 44.888 1.00 0.00 155 GLY A C 10
ATOM 22013 O O . GLY A 1 108 ? 44.128 40.673 46.086 1.00 0.00 155 GLY A O 10
ATOM 22017 N N . ALA A 1 109 ? 43.607 39.820 44.077 1.00 0.00 156 ALA A N 10
ATOM 22018 C CA . ALA A 1 109 ? 42.360 39.158 44.483 1.00 0.00 156 ALA A CA 10
ATOM 22019 C C . ALA A 1 109 ? 42.267 37.696 43.991 1.00 0.00 156 ALA A C 10
ATOM 22020 O O . ALA A 1 109 ? 43.063 37.256 43.157 1.00 0.00 156 ALA A O 10
ATOM 22027 N N . HIS A 1 110 ? 41.278 36.949 44.498 1.00 0.00 157 HIS A N 10
ATOM 22028 C CA . HIS A 1 110 ? 40.907 35.628 43.982 1.00 0.00 157 HIS A CA 10
ATOM 22029 C C . HIS A 1 110 ? 39.415 35.302 44.201 1.00 0.00 157 HIS A C 10
ATOM 22030 O O . HIS A 1 110 ? 38.883 35.574 45.277 1.00 0.00 157 HIS A O 10
ATOM 22044 N N . LEU A 1 111 ? 38.751 34.656 43.234 1.00 0.00 158 LEU A N 10
ATOM 22045 C CA . LEU A 1 111 ? 37.390 34.119 43.410 1.00 0.00 158 LEU A CA 10
ATOM 22046 C C . LEU A 1 111 ? 37.442 32.785 44.159 1.00 0.00 158 LEU A C 10
ATOM 22047 O O . LEU A 1 111 ? 37.964 31.812 43.620 1.00 0.00 158 LEU A O 10
ATOM 22063 N N . HIS A 1 112 ? 36.875 32.716 45.366 1.00 0.00 159 HIS A N 10
ATOM 22064 C CA . HIS A 1 112 ? 36.721 31.461 46.114 1.00 0.00 159 HIS A CA 10
ATOM 22065 C C . HIS A 1 112 ? 35.352 30.834 45.853 1.00 0.00 159 HIS A C 10
ATOM 22066 O O . HIS A 1 112 ? 34.348 31.274 46.416 1.00 0.00 159 HIS A O 10
ATOM 22080 N N . PHE A 1 113 ? 35.324 29.818 44.987 1.00 0.00 160 PHE A N 10
ATOM 22081 C CA . PHE A 1 113 ? 34.163 28.964 44.734 1.00 0.00 160 PHE A CA 10
ATOM 22082 C C . PHE A 1 113 ? 34.096 27.721 45.622 1.00 0.00 160 PHE A C 10
ATOM 22083 O O . PHE A 1 113 ? 34.976 26.859 45.569 1.00 0.00 160 PHE A O 10
ATOM 22100 N N . GLN A 1 114 ? 33.053 27.628 46.442 1.00 0.00 161 GLN A N 10
ATOM 22101 C CA . GLN A 1 114 ? 32.835 26.525 47.379 1.00 0.00 161 GLN A CA 10
ATOM 22102 C C . GLN A 1 114 ? 31.489 25.828 47.139 1.00 0.00 161 GLN A C 10
ATOM 22103 O O . GLN A 1 114 ? 30.430 26.418 47.335 1.00 0.00 161 GLN A O 10
ATOM 22117 N N . ARG A 1 115 ? 31.554 24.556 46.721 1.00 0.00 162 ARG A N 10
ATOM 22118 C CA . ARG A 1 115 ? 30.410 23.660 46.479 1.00 0.00 162 ARG A CA 10
ATOM 22119 C C . ARG A 1 115 ? 30.087 22.841 47.729 1.00 0.00 162 ARG A C 10
ATOM 22120 O O . ARG A 1 115 ? 30.947 22.104 48.217 1.00 0.00 162 ARG A O 10
ATOM 22141 N N . MET A 1 116 ? 28.862 22.952 48.233 1.00 0.00 163 MET A N 10
ATOM 22142 C CA . MET A 1 116 ? 28.371 22.328 49.474 1.00 0.00 163 MET A CA 10
ATOM 22143 C C . MET A 1 116 ? 27.081 21.537 49.224 1.00 0.00 163 MET A C 10
ATOM 22144 O O . MET A 1 116 ? 26.406 21.775 48.223 1.00 0.00 163 MET A O 10
ATOM 22158 N N . LYS A 1 117 ? 26.726 20.610 50.126 1.00 0.00 164 LYS A N 10
ATOM 22159 C CA . LYS A 1 117 ? 25.530 19.761 49.990 1.00 0.00 164 LYS A CA 10
ATOM 22160 C C . LYS A 1 117 ? 24.788 19.542 51.311 1.00 0.00 164 LYS A C 10
ATOM 22161 O O . LYS A 1 117 ? 25.399 19.194 52.323 1.00 0.00 164 LYS A O 10
ATOM 22180 N N . GLY A 1 118 ? 23.462 19.685 51.282 1.00 0.00 165 GLY A N 10
ATOM 22181 C CA . GLY A 1 118 ? 22.562 19.382 52.405 1.00 0.00 165 GLY A CA 10
ATOM 22182 C C . GLY A 1 118 ? 22.570 20.415 53.546 1.00 0.00 165 GLY A C 10
ATOM 22183 O O . GLY A 1 118 ? 21.949 20.200 54.591 1.00 0.00 165 GLY A O 10
ATOM 22187 N N . GLY A 1 119 ? 23.267 21.534 53.346 1.00 0.00 166 GLY A N 10
ATOM 22188 C CA . GLY A 1 119 ? 23.453 22.648 54.277 1.00 0.00 166 GLY A CA 10
ATOM 22189 C C . GLY A 1 119 ? 24.616 23.531 53.815 1.00 0.00 166 GLY A C 10
ATOM 22190 O O . GLY A 1 119 ? 25.238 23.246 52.785 1.00 0.00 166 GLY A O 10
ATOM 22194 N N . VAL A 1 120 ? 24.906 24.603 54.559 1.00 0.00 167 VAL A N 10
ATOM 22195 C CA . VAL A 1 120 ? 25.915 25.614 54.196 1.00 0.00 167 VAL A CA 10
ATOM 22196 C C . VAL A 1 120 ? 27.009 25.814 55.248 1.00 0.00 167 VAL A C 10
ATOM 22197 O O . VAL A 1 120 ? 26.730 26.079 56.421 1.00 0.00 167 VAL A O 10
ATOM 22210 N N . GLY A 1 121 ? 28.271 25.676 54.836 1.00 0.00 168 GLY A N 10
ATOM 22211 C CA . GLY A 1 121 ? 29.462 25.777 55.685 1.00 0.00 168 GLY A CA 10
ATOM 22212 C C . GLY A 1 121 ? 30.622 24.904 55.191 1.00 0.00 168 GLY A C 10
ATOM 22213 O O . GLY A 1 121 ? 30.452 24.053 54.316 1.00 0.00 168 GLY A O 10
ATOM 22217 N N . ASN A 1 122 ? 31.818 25.090 55.750 1.00 0.00 169 ASN A N 10
ATOM 22218 C CA . ASN A 1 122 ? 33.013 24.322 55.382 1.00 0.00 169 ASN A CA 10
ATOM 22219 C C . ASN A 1 122 ? 32.866 22.799 55.619 1.00 0.00 169 ASN A C 10
ATOM 22220 O O . ASN A 1 122 ? 33.265 22.001 54.768 1.00 0.00 169 ASN A O 10
ATOM 22231 N N . ALA A 1 123 ? 32.186 22.376 56.687 1.00 0.00 170 ALA A N 10
ATOM 22232 C CA . ALA A 1 123 ? 31.887 20.965 56.954 1.00 0.00 170 ALA A CA 10
ATOM 22233 C C . ALA A 1 123 ? 30.852 20.346 55.986 1.00 0.00 170 ALA A C 10
ATOM 22234 O O . ALA A 1 123 ? 30.766 19.119 55.872 1.00 0.00 170 ALA A O 10
ATOM 22241 N N . TYR A 1 124 ? 30.087 21.180 55.271 1.00 0.00 171 TYR A N 10
ATOM 22242 C CA . TYR A 1 124 ? 29.165 20.763 54.210 1.00 0.00 171 TYR A CA 10
ATOM 22243 C C . TYR A 1 124 ? 29.789 20.669 52.809 1.00 0.00 171 TYR A C 10
ATOM 22244 O O . TYR A 1 124 ? 29.162 20.144 51.884 1.00 0.00 171 TYR A O 10
ATOM 22262 N N . ALA A 1 125 ? 31.000 21.208 52.636 1.00 0.00 172 ALA A N 10
ATOM 22263 C CA . ALA A 1 125 ? 31.694 21.290 51.356 1.00 0.00 172 ALA A CA 10
ATOM 22264 C C . ALA A 1 125 ? 32.154 19.920 50.834 1.00 0.00 172 ALA A C 10
ATOM 22265 O O . ALA A 1 125 ? 32.694 19.109 51.589 1.00 0.00 172 ALA A O 10
ATOM 22272 N N . GLU A 1 126 ? 31.964 19.688 49.534 1.00 0.00 173 GLU A N 10
ATOM 22273 C CA . GLU A 1 126 ? 32.216 18.404 48.868 1.00 0.00 173 GLU A CA 10
ATOM 22274 C C . GLU A 1 126 ? 33.526 18.412 48.061 1.00 0.00 173 GLU A C 10
ATOM 22275 O O . GLU A 1 126 ? 34.583 18.067 48.593 1.00 0.00 173 GLU A O 10
ATOM 22287 N N . ASP A 1 127 ? 33.451 18.799 46.784 1.00 0.00 174 ASP A N 10
ATOM 22288 C CA . ASP A 1 127 ? 34.548 18.909 45.817 1.00 0.00 174 ASP A CA 10
ATOM 22289 C C . ASP A 1 127 ? 34.208 19.783 44.597 1.00 0.00 174 ASP A C 10
ATOM 22290 O O . ASP A 1 127 ? 33.303 19.447 43.825 1.00 0.00 174 ASP A O 10
ATOM 22299 N N . PRO A 1 128 ? 34.895 20.922 44.395 1.00 0.00 175 PRO A N 10
ATOM 22300 C CA . PRO A 1 128 ? 34.678 21.760 43.222 1.00 0.00 175 PRO A CA 10
ATOM 22301 C C . PRO A 1 128 ? 35.375 21.235 41.954 1.00 0.00 175 PRO A C 10
ATOM 22302 O O . PRO A 1 128 ? 34.824 21.397 40.866 1.00 0.00 175 PRO A O 10
ATOM 22313 N N . LYS A 1 129 ? 36.535 20.563 42.047 1.00 0.00 176 LYS A N 10
ATOM 22314 C CA . LYS A 1 129 ? 37.311 20.115 40.880 1.00 0.00 176 LYS A CA 10
ATOM 22315 C C . LYS A 1 129 ? 36.536 19.254 39.855 1.00 0.00 176 LYS A C 10
ATOM 22316 O O . LYS A 1 129 ? 36.513 19.621 38.676 1.00 0.00 176 LYS A O 10
ATOM 22335 N N . PRO A 1 130 ? 35.875 18.154 40.266 1.00 0.00 177 PRO A N 10
ATOM 22336 C CA . PRO A 1 130 ? 35.159 17.248 39.366 1.00 0.00 177 PRO A CA 10
ATOM 22337 C C . PRO A 1 130 ? 33.869 17.878 38.820 1.00 0.00 177 PRO A C 10
ATOM 22338 O O . PRO A 1 130 ? 33.405 17.507 37.742 1.00 0.00 177 PRO A O 10
ATOM 22349 N N . PHE A 1 131 ? 33.318 18.876 39.516 1.00 0.00 178 PHE A N 10
ATOM 22350 C CA . PHE A 1 131 ? 32.261 19.741 39.001 1.00 0.00 178 PHE A CA 10
ATOM 22351 C C . PHE A 1 131 ? 32.666 20.638 37.818 1.00 0.00 178 PHE A C 10
ATOM 22352 O O . PHE A 1 131 ? 31.964 20.714 36.813 1.00 0.00 178 PHE A O 10
ATOM 22369 N N . ILE A 1 132 ? 33.856 21.243 37.881 1.00 0.00 179 ILE A N 10
ATOM 22370 C CA . ILE A 1 132 ? 34.424 22.060 36.786 1.00 0.00 179 ILE A CA 10
ATOM 22371 C C . ILE A 1 132 ? 34.883 21.198 35.594 1.00 0.00 179 ILE A C 10
ATOM 22372 O O . ILE A 1 132 ? 34.824 21.632 34.440 1.00 0.00 179 ILE A O 10
ATOM 22388 N N . ASP A 1 133 ? 35.218 19.932 35.845 1.00 0.00 180 ASP A N 10
ATOM 22389 C CA . ASP A 1 133 ? 35.496 18.927 34.803 1.00 0.00 180 ASP A CA 10
ATOM 22390 C C . ASP A 1 133 ? 34.353 18.627 33.815 1.00 0.00 180 ASP A C 10
ATOM 22391 O O . ASP A 1 133 ? 34.579 18.032 32.756 1.00 0.00 180 ASP A O 10
ATOM 22400 N N . GLN A 1 134 ? 33.126 19.057 34.127 1.00 0.00 181 GLN A N 10
ATOM 22401 C CA . GLN A 1 134 ? 31.933 18.816 33.314 1.00 0.00 181 GLN A CA 10
ATOM 22402 C C . GLN A 1 134 ? 31.275 20.100 32.791 1.00 0.00 181 GLN A C 10
ATOM 22403 O O . GLN A 1 134 ? 30.283 20.037 32.069 1.00 0.00 181 GLN A O 10
ATOM 22417 N N . LEU A 1 135 ? 31.818 21.266 33.134 1.00 0.00 182 LEU A N 10
ATOM 22418 C CA . LEU A 1 135 ? 31.308 22.562 32.677 1.00 0.00 182 LEU A CA 10
ATOM 22419 C C . LEU A 1 135 ? 31.597 22.821 31.179 1.00 0.00 182 LEU A C 10
ATOM 22420 O O . LEU A 1 135 ? 32.617 22.354 30.654 1.00 0.00 182 LEU A O 10
ATOM 22436 N N . PRO A 1 136 ? 30.721 23.564 30.470 1.00 0.00 183 PRO A N 10
ATOM 22437 C CA . PRO A 1 136 ? 30.746 23.673 29.006 1.00 0.00 183 PRO A CA 10
ATOM 22438 C C . PRO A 1 136 ? 31.928 24.473 28.436 1.00 0.00 183 PRO A C 10
ATOM 22439 O O . PRO A 1 136 ? 32.349 24.201 27.312 1.00 0.00 183 PRO A O 10
ATOM 22450 N N . ASP A 1 137 ? 32.502 25.414 29.187 1.00 0.00 184 ASP A N 10
ATOM 22451 C CA . ASP A 1 137 ? 33.809 26.039 28.894 1.00 0.00 184 ASP A CA 10
ATOM 22452 C C . ASP A 1 137 ? 34.929 25.707 29.903 1.00 0.00 184 ASP A C 10
ATOM 22453 O O . ASP A 1 137 ? 36.090 26.050 29.670 1.00 0.00 184 ASP A O 10
ATOM 22462 N N . GLY A 1 138 ? 34.590 25.038 31.011 1.00 0.00 185 GLY A N 10
ATOM 22463 C CA . GLY A 1 138 ? 35.511 24.651 32.086 1.00 0.00 185 GLY A CA 10
ATOM 22464 C C . GLY A 1 138 ? 35.570 25.687 33.208 1.00 0.00 185 GLY A C 10
ATOM 22465 O O . GLY A 1 138 ? 34.540 26.243 33.583 1.00 0.00 185 GLY A O 10
ATOM 22469 N N . GLU A 1 139 ? 36.760 25.999 33.733 1.00 0.00 186 GLU A N 10
ATOM 22470 C CA . GLU A 1 139 ? 36.936 27.129 34.675 1.00 0.00 186 GLU A CA 10
ATOM 22471 C C . GLU A 1 139 ? 36.412 28.454 34.081 1.00 0.00 186 GLU A C 10
ATOM 22472 O O . GLU A 1 139 ? 35.830 29.278 34.784 1.00 0.00 186 GLU A O 10
ATOM 22484 N N . ARG A 1 140 ? 36.486 28.600 32.750 1.00 0.00 187 ARG A N 10
ATOM 22485 C CA . ARG A 1 140 ? 35.943 29.732 31.984 1.00 0.00 187 ARG A CA 10
ATOM 22486 C C . ARG A 1 140 ? 34.417 29.854 32.054 1.00 0.00 187 ARG A C 10
ATOM 22487 O O . ARG A 1 140 ? 33.883 30.890 31.677 1.00 0.00 187 ARG A O 10
ATOM 22508 N N . SER A 1 141 ? 33.700 28.846 32.555 1.00 0.00 188 SER A N 10
ATOM 22509 C CA . SER A 1 141 ? 32.257 28.927 32.815 1.00 0.00 188 SER A CA 10
ATOM 22510 C C . SER A 1 141 ? 31.935 29.655 34.127 1.00 0.00 188 SER A C 10
ATOM 22511 O O . SER A 1 141 ? 30.768 29.941 34.382 1.00 0.00 188 SER A O 10
ATOM 22519 N N . LEU A 1 142 ? 32.947 29.980 34.946 1.00 0.00 189 LEU A N 10
ATOM 22520 C CA . LEU A 1 142 ? 32.816 30.756 36.175 1.00 0.00 189 LEU A CA 10
ATOM 22521 C C . LEU A 1 142 ? 33.326 32.199 36.030 1.00 0.00 189 LEU A C 10
ATOM 22522 O O . LEU A 1 142 ? 33.028 33.017 36.892 1.00 0.00 189 LEU A O 10
ATOM 22538 N N . TYR A 1 143 ? 34.073 32.558 34.978 1.00 0.00 190 TYR A N 10
ATOM 22539 C CA . TYR A 1 143 ? 34.654 33.905 34.845 1.00 0.00 190 TYR A CA 10
ATOM 22540 C C . TYR A 1 143 ? 34.840 34.414 33.409 1.00 0.00 190 TYR A C 10
ATOM 22541 O O . TYR A 1 143 ? 34.869 33.630 32.460 1.00 0.00 190 TYR A O 10
ATOM 22559 N N . ASP A 1 144 ? 35.012 35.726 33.244 1.00 0.00 191 ASP A N 10
ATOM 22560 C CA . ASP A 1 144 ? 35.165 36.382 31.940 1.00 0.00 191 ASP A CA 10
ATOM 22561 C C . ASP A 1 144 ? 36.566 36.968 31.677 1.00 0.00 191 ASP A C 10
ATOM 22562 O O . ASP A 1 144 ? 36.803 38.167 31.825 1.00 0.00 191 ASP A O 10
ATOM 22571 N N . LEU A 1 145 ? 37.502 36.109 31.277 1.00 0.00 192 LEU A N 10
ATOM 22572 C CA . LEU A 1 145 ? 38.856 36.482 30.847 1.00 0.00 192 LEU A CA 10
ATOM 22573 C C . LEU A 1 145 ? 38.992 36.316 29.325 1.00 0.00 192 LEU A C 10
ATOM 22574 O O . LEU A 1 145 ? 39.157 35.189 28.836 1.00 0.00 192 LEU A O 10
ATOM 22591 N N . GLY A 1 1 ? 66.564 18.066 55.073 1.00 0.00 48 GLY A N 11
ATOM 22592 C CA . GLY A 1 1 ? 65.534 18.455 54.105 1.00 0.00 48 GLY A CA 11
ATOM 22593 C C . GLY A 1 1 ? 65.782 19.864 53.623 1.00 0.00 48 GLY A C 11
ATOM 22594 O O . GLY A 1 1 ? 65.894 20.777 54.437 1.00 0.00 48 GLY A O 11
ATOM 22600 N N . SER A 1 2 ? 65.876 20.050 52.310 1.00 0.00 49 SER A N 11
ATOM 22601 C CA . SER A 1 2 ? 66.108 21.348 51.655 1.00 0.00 49 SER A CA 11
ATOM 22602 C C . SER A 1 2 ? 65.002 22.386 51.890 1.00 0.00 49 SER A C 11
ATOM 22603 O O . SER A 1 2 ? 63.868 22.039 52.230 1.00 0.00 49 SER A O 11
ATOM 22611 N N . LYS A 1 3 ? 65.312 23.673 51.674 1.00 0.00 50 LYS A N 11
ATOM 22612 C CA . LYS A 1 3 ? 64.310 24.755 51.625 1.00 0.00 50 LYS A CA 11
ATOM 22613 C C . LYS A 1 3 ? 63.253 24.489 50.547 1.00 0.00 50 LYS A C 11
ATOM 22614 O O . LYS A 1 3 ? 63.591 24.066 49.439 1.00 0.00 50 LYS A O 11
ATOM 22633 N N . TRP A 1 4 ? 61.984 24.770 50.843 1.00 0.00 51 TRP A N 11
ATOM 22634 C CA . TRP A 1 4 ? 60.921 24.725 49.835 1.00 0.00 51 TRP A CA 11
ATOM 22635 C C . TRP A 1 4 ? 60.968 25.957 48.915 1.00 0.00 51 TRP A C 11
ATOM 22636 O O . TRP A 1 4 ? 61.149 27.090 49.372 1.00 0.00 51 TRP A O 11
ATOM 22657 N N . GLU A 1 5 ? 60.737 25.742 47.621 1.00 0.00 52 GLU A N 11
ATOM 22658 C CA . GLU A 1 5 ? 60.469 26.785 46.629 1.00 0.00 52 GLU A CA 11
ATOM 22659 C C . GLU A 1 5 ? 59.302 26.381 45.710 1.00 0.00 52 GLU A C 11
ATOM 22660 O O . GLU A 1 5 ? 59.296 25.292 45.124 1.00 0.00 52 GLU A O 11
ATOM 22672 N N . ASP A 1 6 ? 58.332 27.284 45.557 1.00 0.00 53 ASP A N 11
ATOM 22673 C CA . ASP A 1 6 ? 57.283 27.207 44.532 1.00 0.00 53 ASP A CA 11
ATOM 22674 C C . ASP A 1 6 ? 57.812 27.471 43.103 1.00 0.00 53 ASP A C 11
ATOM 22675 O O . ASP A 1 6 ? 58.994 27.789 42.918 1.00 0.00 53 ASP A O 11
ATOM 22684 N N . PHE A 1 7 ? 56.967 27.349 42.072 1.00 0.00 54 PHE A N 11
ATOM 22685 C CA . PHE A 1 7 ? 57.358 27.609 40.679 1.00 0.00 54 PHE A CA 11
ATOM 22686 C C . PHE A 1 7 ? 56.169 28.137 39.850 1.00 0.00 54 PHE A C 11
ATOM 22687 O O . PHE A 1 7 ? 55.010 28.001 40.251 1.00 0.00 54 PHE A O 11
ATOM 22704 N N . PHE A 1 8 ? 56.457 28.746 38.695 1.00 0.00 55 PHE A N 11
ATOM 22705 C CA . PHE A 1 8 ? 55.464 29.326 37.787 1.00 0.00 55 PHE A CA 11
ATOM 22706 C C . PHE A 1 8 ? 54.485 28.370 37.078 1.00 0.00 55 PHE A C 11
ATOM 22707 O O . PHE A 1 8 ? 54.873 27.295 36.608 1.00 0.00 55 PHE A O 11
ATOM 22724 N N . ARG A 1 9 ? 53.219 28.797 36.944 1.00 0.00 56 ARG A N 11
ATOM 22725 C CA . ARG A 1 9 ? 52.119 28.069 36.283 1.00 0.00 56 ARG A CA 11
ATOM 22726 C C . ARG A 1 9 ? 51.289 29.023 35.415 1.00 0.00 56 ARG A C 11
ATOM 22727 O O . ARG A 1 9 ? 51.063 30.171 35.808 1.00 0.00 56 ARG A O 11
ATOM 22748 N N . GLY A 1 10 ? 50.759 28.530 34.294 1.00 0.00 57 GLY A N 11
ATOM 22749 C CA . GLY A 1 10 ? 49.785 29.236 33.447 1.00 0.00 57 GLY A CA 11
ATOM 22750 C C . GLY A 1 10 ? 48.329 29.124 33.933 1.00 0.00 57 GLY A C 11
ATOM 22751 O O . GLY A 1 10 ? 47.463 29.869 33.466 1.00 0.00 57 GLY A O 11
ATOM 22755 N N . SER A 1 11 ? 48.056 28.220 34.881 1.00 0.00 58 SER A N 11
ATOM 22756 C CA . SER A 1 11 ? 46.775 28.069 35.585 1.00 0.00 58 SER A CA 11
ATOM 22757 C C . SER A 1 11 ? 46.384 29.281 36.438 1.00 0.00 58 SER A C 11
ATOM 22758 O O . SER A 1 11 ? 47.227 30.120 36.783 1.00 0.00 58 SER A O 11
ATOM 22766 N N . ARG A 1 12 ? 45.096 29.378 36.793 1.00 0.00 59 ARG A N 11
ATOM 22767 C CA . ARG A 1 12 ? 44.549 30.449 37.645 1.00 0.00 59 ARG A CA 11
ATOM 22768 C C . ARG A 1 12 ? 44.260 30.036 39.085 1.00 0.00 59 ARG A C 11
ATOM 22769 O O . ARG A 1 12 ? 44.150 30.933 39.916 1.00 0.00 59 ARG A O 11
ATOM 22790 N N . ILE A 1 13 ? 44.139 28.745 39.425 1.00 0.00 60 ILE A N 11
ATOM 22791 C CA . ILE A 1 13 ? 43.930 28.361 40.834 1.00 0.00 60 ILE A CA 11
ATOM 22792 C C . ILE A 1 13 ? 45.172 28.680 41.682 1.00 0.00 60 ILE A C 11
ATOM 22793 O O . ILE A 1 13 ? 46.182 27.970 41.629 1.00 0.00 60 ILE A O 11
ATOM 22809 N N . THR A 1 14 ? 45.093 29.752 42.473 1.00 0.00 61 THR A N 11
ATOM 22810 C CA . THR A 1 14 ? 46.166 30.191 43.379 1.00 0.00 61 THR A CA 11
ATOM 22811 C C . THR A 1 14 ? 46.258 29.430 44.700 1.00 0.00 61 THR A C 11
ATOM 22812 O O . THR A 1 14 ? 47.337 29.331 45.283 1.00 0.00 61 THR A O 11
ATOM 22823 N N . GLU A 1 15 ? 45.150 28.831 45.144 1.00 0.00 62 GLU A N 11
ATOM 22824 C CA . GLU A 1 15 ? 45.115 27.809 46.195 1.00 0.00 62 GLU A CA 11
ATOM 22825 C C . GLU A 1 15 ? 43.879 26.909 46.005 1.00 0.00 62 GLU A C 11
ATOM 22826 O O . GLU A 1 15 ? 42.759 27.383 45.792 1.00 0.00 62 GLU A O 11
ATOM 22838 N N . THR A 1 16 ? 44.091 25.596 46.033 1.00 0.00 63 THR A N 11
ATOM 22839 C CA . THR A 1 16 ? 43.071 24.573 45.748 1.00 0.00 63 THR A CA 11
ATOM 22840 C C . THR A 1 16 ? 42.240 24.129 46.962 1.00 0.00 63 THR A C 11
ATOM 22841 O O . THR A 1 16 ? 42.529 24.518 48.097 1.00 0.00 63 THR A O 11
ATOM 22852 N N . PHE A 1 17 ? 41.225 23.288 46.759 1.00 0.00 64 PHE A N 11
ATOM 22853 C CA . PHE A 1 17 ? 40.427 22.717 47.848 1.00 0.00 64 PHE A CA 11
ATOM 22854 C C . PHE A 1 17 ? 41.273 21.755 48.704 1.00 0.00 64 PHE A C 11
ATOM 22855 O O . PHE A 1 17 ? 41.975 20.904 48.153 1.00 0.00 64 PHE A O 11
ATOM 22872 N N . GLY A 1 18 ? 41.187 21.852 50.035 1.00 0.00 65 GLY A N 11
ATOM 22873 C CA . GLY A 1 18 ? 41.868 20.952 50.976 1.00 0.00 65 GLY A CA 11
ATOM 22874 C C . GLY A 1 18 ? 42.693 21.698 52.029 1.00 0.00 65 GLY A C 11
ATOM 22875 O O . GLY A 1 18 ? 42.239 22.702 52.581 1.00 0.00 65 GLY A O 11
ATOM 22879 N N . LYS A 1 19 ? 43.908 21.213 52.312 1.00 0.00 66 LYS A N 11
ATOM 22880 C CA . LYS A 1 19 ? 44.902 21.942 53.126 1.00 0.00 66 LYS A CA 11
ATOM 22881 C C . LYS A 1 19 ? 45.580 23.066 52.330 1.00 0.00 66 LYS A C 11
ATOM 22882 O O . LYS A 1 19 ? 45.626 22.993 51.097 1.00 0.00 66 LYS A O 11
ATOM 22901 N N . TYR A 1 20 ? 46.094 24.102 53.001 1.00 0.00 67 TYR A N 11
ATOM 22902 C CA . TYR A 1 20 ? 46.641 25.309 52.354 1.00 0.00 67 TYR A CA 11
ATOM 22903 C C . TYR A 1 20 ? 47.949 25.856 52.960 1.00 0.00 67 TYR A C 11
ATOM 22904 O O . TYR A 1 20 ? 48.277 25.573 54.122 1.00 0.00 67 TYR A O 11
ATOM 22922 N N . GLN A 1 21 ? 48.713 26.632 52.174 1.00 0.00 68 GLN A N 11
ATOM 22923 C CA . GLN A 1 21 ? 49.985 27.238 52.603 1.00 0.00 68 GLN A CA 11
ATOM 22924 C C . GLN A 1 21 ? 49.849 28.169 53.815 1.00 0.00 68 GLN A C 11
ATOM 22925 O O . GLN A 1 21 ? 48.802 28.797 54.024 1.00 0.00 68 GLN A O 11
ATOM 22939 N N . HIS A 1 22 ? 50.960 28.299 54.547 1.00 0.00 69 HIS A N 11
ATOM 22940 C CA . HIS A 1 22 ? 51.159 29.198 55.682 1.00 0.00 69 HIS A CA 11
ATOM 22941 C C . HIS A 1 22 ? 50.569 30.604 55.445 1.00 0.00 69 HIS A C 11
ATOM 22942 O O . HIS A 1 22 ? 50.708 31.201 54.373 1.00 0.00 69 HIS A O 11
ATOM 22956 N N . SER A 1 23 ? 49.823 31.079 56.442 1.00 0.00 70 SER A N 11
ATOM 22957 C CA . SER A 1 23 ? 48.911 32.230 56.375 1.00 0.00 70 SER A CA 11
ATOM 22958 C C . SER A 1 23 ? 48.396 32.589 57.784 1.00 0.00 70 SER A C 11
ATOM 22959 O O . SER A 1 23 ? 48.518 31.760 58.693 1.00 0.00 70 SER A O 11
ATOM 22967 N N . PRO A 1 24 ? 47.819 33.788 58.020 1.00 0.00 71 PRO A N 11
ATOM 22968 C CA . PRO A 1 24 ? 47.263 34.151 59.332 1.00 0.00 71 PRO A CA 11
ATOM 22969 C C . PRO A 1 24 ? 45.995 33.355 59.704 1.00 0.00 71 PRO A C 11
ATOM 22970 O O . PRO A 1 24 ? 45.695 33.177 60.888 1.00 0.00 71 PRO A O 11
ATOM 22981 N N . PHE A 1 25 ? 45.253 32.867 58.708 1.00 0.00 72 PHE A N 11
ATOM 22982 C CA . PHE A 1 25 ? 44.002 32.120 58.883 1.00 0.00 72 PHE A CA 11
ATOM 22983 C C . PHE A 1 25 ? 44.309 30.686 59.352 1.00 0.00 72 PHE A C 11
ATOM 22984 O O . PHE A 1 25 ? 45.342 30.100 59.025 1.00 0.00 72 PHE A O 11
ATOM 23001 N N . ASP A 1 26 ? 43.369 30.096 60.087 1.00 0.00 73 ASP A N 11
ATOM 23002 C CA . ASP A 1 26 ? 43.440 28.751 60.651 1.00 0.00 73 ASP A CA 11
ATOM 23003 C C . ASP A 1 26 ? 42.729 27.653 59.831 1.00 0.00 73 ASP A C 11
ATOM 23004 O O . ASP A 1 26 ? 41.919 27.935 58.939 1.00 0.00 73 ASP A O 11
ATOM 23013 N N . GLY A 1 27 ? 42.975 26.388 60.172 1.00 0.00 74 GLY A N 11
ATOM 23014 C CA . GLY A 1 27 ? 42.133 25.253 59.772 1.00 0.00 74 GLY A CA 11
ATOM 23015 C C . GLY A 1 27 ? 42.385 24.687 58.365 1.00 0.00 74 GLY A C 11
ATOM 23016 O O . GLY A 1 27 ? 43.508 24.303 58.039 1.00 0.00 74 GLY A O 11
ATOM 23020 N N . LYS A 1 28 ? 41.328 24.597 57.542 1.00 0.00 75 LYS A N 11
ATOM 23021 C CA . LYS A 1 28 ? 41.339 24.083 56.148 1.00 0.00 75 LYS A CA 11
ATOM 23022 C C . LYS A 1 28 ? 40.712 25.084 55.155 1.00 0.00 75 LYS A C 11
ATOM 23023 O O . LYS A 1 28 ? 40.052 26.033 55.580 1.00 0.00 75 LYS A O 11
ATOM 23042 N N . HIS A 1 29 ? 40.912 24.883 53.849 1.00 0.00 76 HIS A N 11
ATOM 23043 C CA . HIS A 1 29 ? 40.413 25.752 52.770 1.00 0.00 76 HIS A CA 11
ATOM 23044 C C . HIS A 1 29 ? 39.453 24.983 51.846 1.00 0.00 76 HIS A C 11
ATOM 23045 O O . HIS A 1 29 ? 39.866 24.295 50.909 1.00 0.00 76 HIS A O 11
ATOM 23059 N N . TYR A 1 30 ? 38.149 25.065 52.125 1.00 0.00 77 TYR A N 11
ATOM 23060 C CA . TYR A 1 30 ? 37.081 24.305 51.459 1.00 0.00 77 TYR A CA 11
ATOM 23061 C C . TYR A 1 30 ? 36.414 24.938 50.224 1.00 0.00 77 TYR A C 11
ATOM 23062 O O . TYR A 1 30 ? 35.210 24.815 50.005 1.00 0.00 77 TYR A O 11
ATOM 23080 N N . GLY A 1 31 ? 37.218 25.590 49.381 1.00 0.00 78 GLY A N 11
ATOM 23081 C CA . GLY A 1 31 ? 36.819 26.090 48.060 1.00 0.00 78 GLY A CA 11
ATOM 23082 C C . GLY A 1 31 ? 37.983 26.138 47.064 1.00 0.00 78 GLY A C 11
ATOM 23083 O O . GLY A 1 31 ? 39.105 25.746 47.384 1.00 0.00 78 GLY A O 11
ATOM 23087 N N . ILE A 1 32 ? 37.700 26.591 45.843 1.00 0.00 79 ILE A N 11
ATOM 23088 C CA . ILE A 1 32 ? 38.670 26.789 44.755 1.00 0.00 79 ILE A CA 11
ATOM 23089 C C . ILE A 1 32 ? 38.943 28.295 44.577 1.00 0.00 79 ILE A C 11
ATOM 23090 O O . ILE A 1 32 ? 37.996 29.067 44.440 1.00 0.00 79 ILE A O 11
ATOM 23106 N N . ASP A 1 33 ? 40.214 28.708 44.587 1.00 0.00 80 ASP A N 11
ATOM 23107 C CA . ASP A 1 33 ? 40.639 30.120 44.431 1.00 0.00 80 ASP A CA 11
ATOM 23108 C C . ASP A 1 33 ? 41.113 30.540 43.027 1.00 0.00 80 ASP A C 11
ATOM 23109 O O . ASP A 1 33 ? 42.311 30.481 42.742 1.00 0.00 80 ASP A O 11
ATOM 23118 N N . PHE A 1 34 ? 40.217 31.014 42.160 1.00 0.00 81 PHE A N 11
ATOM 23119 C CA . PHE A 1 34 ? 40.585 31.587 40.857 1.00 0.00 81 PHE A CA 11
ATOM 23120 C C . PHE A 1 34 ? 41.209 32.981 40.947 1.00 0.00 81 PHE A C 11
ATOM 23121 O O . PHE A 1 34 ? 40.488 33.940 41.206 1.00 0.00 81 PHE A O 11
ATOM 23138 N N . ALA A 1 35 ? 42.518 33.121 40.725 1.00 0.00 82 ALA A N 11
ATOM 23139 C CA . ALA A 1 35 ? 43.182 34.422 40.663 1.00 0.00 82 ALA A CA 11
ATOM 23140 C C . ALA A 1 35 ? 42.668 35.225 39.461 1.00 0.00 82 ALA A C 11
ATOM 23141 O O . ALA A 1 35 ? 42.719 34.748 38.324 1.00 0.00 82 ALA A O 11
ATOM 23148 N N . LEU A 1 36 ? 42.159 36.432 39.710 1.00 0.00 83 LEU A N 11
ATOM 23149 C CA . LEU A 1 36 ? 41.508 37.263 38.694 1.00 0.00 83 LEU A CA 11
ATOM 23150 C C . LEU A 1 36 ? 41.924 38.733 38.829 1.00 0.00 83 LEU A C 11
ATOM 23151 O O . LEU A 1 36 ? 42.202 39.201 39.937 1.00 0.00 83 LEU A O 11
ATOM 23167 N N . PRO A 1 37 ? 41.915 39.500 37.729 1.00 0.00 84 PRO A N 11
ATOM 23168 C CA . PRO A 1 37 ? 41.925 40.953 37.793 1.00 0.00 84 PRO A CA 11
ATOM 23169 C C . PRO A 1 37 ? 40.619 41.460 38.413 1.00 0.00 84 PRO A C 11
ATOM 23170 O O . PRO A 1 37 ? 39.522 40.992 38.077 1.00 0.00 84 PRO A O 11
ATOM 23181 N N . LYS A 1 38 ? 40.742 42.439 39.313 1.00 0.00 85 LYS A N 11
ATOM 23182 C CA . LYS A 1 38 ? 39.612 43.068 40.008 1.00 0.00 85 LYS A CA 11
ATOM 23183 C C . LYS A 1 38 ? 38.611 43.627 38.983 1.00 0.00 85 LYS A C 11
ATOM 23184 O O . LYS A 1 38 ? 39.008 44.219 37.971 1.00 0.00 85 LYS A O 11
ATOM 23203 N N . GLY A 1 39 ? 37.322 43.376 39.205 1.00 0.00 86 GLY A N 11
ATOM 23204 C CA . GLY A 1 39 ? 36.235 43.747 38.293 1.00 0.00 86 GLY A CA 11
ATOM 23205 C C . GLY A 1 39 ? 35.844 42.688 37.253 1.00 0.00 86 GLY A C 11
ATOM 23206 O O . GLY A 1 39 ? 34.807 42.857 36.611 1.00 0.00 86 GLY A O 11
ATOM 23210 N N . THR A 1 40 ? 36.588 41.580 37.104 1.00 0.00 87 THR A N 11
ATOM 23211 C CA . THR A 1 40 ? 36.139 40.431 36.284 1.00 0.00 87 THR A CA 11
ATOM 23212 C C . THR A 1 40 ? 34.756 39.928 36.697 1.00 0.00 87 THR A C 11
ATOM 23213 O O . THR A 1 40 ? 34.589 39.552 37.863 1.00 0.00 87 THR A O 11
ATOM 23224 N N . PRO A 1 41 ? 33.779 39.868 35.774 1.00 0.00 88 PRO A N 11
ATOM 23225 C CA . PRO A 1 41 ? 32.475 39.312 36.079 1.00 0.00 88 PRO A CA 11
ATOM 23226 C C . PRO A 1 41 ? 32.553 37.796 36.276 1.00 0.00 88 PRO A C 11
ATOM 23227 O O . PRO A 1 41 ? 33.132 37.061 35.471 1.00 0.00 88 PRO A O 11
ATOM 23238 N N . ILE A 1 42 ? 31.960 37.345 37.378 1.00 0.00 89 ILE A N 11
ATOM 23239 C CA . ILE A 1 42 ? 31.764 35.938 37.720 1.00 0.00 89 ILE A CA 11
ATOM 23240 C C . ILE A 1 42 ? 30.472 35.461 37.058 1.00 0.00 89 ILE A C 11
ATOM 23241 O O . ILE A 1 42 ? 29.435 36.119 37.190 1.00 0.00 89 ILE A O 11
ATOM 23257 N N . LYS A 1 43 ? 30.526 34.319 36.373 1.00 0.00 90 LYS A N 11
ATOM 23258 C CA . LYS A 1 43 ? 29.371 33.694 35.711 1.00 0.00 90 LYS A CA 11
ATOM 23259 C C . LYS A 1 43 ? 28.841 32.538 36.570 1.00 0.00 90 LYS A C 11
ATOM 23260 O O . LYS A 1 43 ? 29.610 31.882 37.270 1.00 0.00 90 LYS A O 11
ATOM 23279 N N . ALA A 1 44 ? 27.542 32.260 36.507 1.00 0.00 91 ALA A N 11
ATOM 23280 C CA . ALA A 1 44 ? 26.958 31.079 37.138 1.00 0.00 91 ALA A CA 11
ATOM 23281 C C . ALA A 1 44 ? 27.369 29.790 36.382 1.00 0.00 91 ALA A C 11
ATOM 23282 O O . ALA A 1 44 ? 27.191 29.728 35.166 1.00 0.00 91 ALA A O 11
ATOM 23289 N N . PRO A 1 45 ? 27.856 28.733 37.058 1.00 0.00 92 PRO A N 11
ATOM 23290 C CA . PRO A 1 45 ? 28.208 27.450 36.432 1.00 0.00 92 PRO A CA 11
ATOM 23291 C C . PRO A 1 45 ? 26.974 26.637 36.010 1.00 0.00 92 PRO A C 11
ATOM 23292 O O . PRO A 1 45 ? 27.017 25.821 35.088 1.00 0.00 92 PRO A O 11
ATOM 23303 N N . THR A 1 46 ? 25.871 26.862 36.718 1.00 0.00 93 THR A N 11
ATOM 23304 C CA . THR A 1 46 ? 24.570 26.209 36.590 1.00 0.00 93 THR A CA 11
ATOM 23305 C C . THR A 1 46 ? 23.420 27.196 36.497 1.00 0.00 93 THR A C 11
ATOM 23306 O O . THR A 1 46 ? 23.522 28.352 36.910 1.00 0.00 93 THR A O 11
ATOM 23317 N N . ASN A 1 47 ? 22.284 26.718 36.010 1.00 0.00 94 ASN A N 11
ATOM 23318 C CA . ASN A 1 47 ? 21.006 27.347 36.298 1.00 0.00 94 ASN A CA 11
ATOM 23319 C C . ASN A 1 47 ? 20.738 27.242 37.818 1.00 0.00 94 ASN A C 11
ATOM 23320 O O . ASN A 1 47 ? 21.011 26.201 38.430 1.00 0.00 94 ASN A O 11
ATOM 23331 N N . GLY A 1 48 ? 20.218 28.302 38.436 1.00 0.00 95 GLY A N 11
ATOM 23332 C CA . GLY A 1 48 ? 19.872 28.297 39.866 1.00 0.00 95 GLY A CA 11
ATOM 23333 C C . GLY A 1 48 ? 19.103 29.528 40.349 1.00 0.00 95 GLY A C 11
ATOM 23334 O O . GLY A 1 48 ? 18.467 30.217 39.552 1.00 0.00 95 GLY A O 11
ATOM 23338 N N . LYS A 1 49 ? 19.183 29.836 41.649 1.00 0.00 96 LYS A N 11
ATOM 23339 C CA . LYS A 1 49 ? 18.657 31.074 42.266 1.00 0.00 96 LYS A CA 11
ATOM 23340 C C . LYS A 1 49 ? 19.451 31.461 43.519 1.00 0.00 96 LYS A C 11
ATOM 23341 O O . LYS A 1 49 ? 19.974 30.602 44.222 1.00 0.00 96 LYS A O 11
ATOM 23360 N N . VAL A 1 50 ? 19.553 32.758 43.797 1.00 0.00 97 VAL A N 11
ATOM 23361 C CA . VAL A 1 50 ? 20.153 33.289 45.032 1.00 0.00 97 VAL A CA 11
ATOM 23362 C C . VAL A 1 50 ? 19.377 32.948 46.303 1.00 0.00 97 VAL A C 11
ATOM 23363 O O . VAL A 1 50 ? 18.190 33.255 46.415 1.00 0.00 97 VAL A O 11
ATOM 23376 N N . THR A 1 51 ? 20.087 32.418 47.295 1.00 0.00 98 THR A N 11
ATOM 23377 C CA . THR A 1 51 ? 19.572 32.044 48.628 1.00 0.00 98 THR A CA 11
ATOM 23378 C C . THR A 1 51 ? 19.811 33.070 49.728 1.00 0.00 98 THR A C 11
ATOM 23379 O O . THR A 1 51 ? 18.927 33.331 50.543 1.00 0.00 98 THR A O 11
ATOM 23390 N N . ARG A 1 52 ? 21.016 33.656 49.744 1.00 0.00 99 ARG A N 11
ATOM 23391 C CA . ARG A 1 52 ? 21.516 34.502 50.839 1.00 0.00 99 ARG A CA 11
ATOM 23392 C C . ARG A 1 52 ? 22.629 35.434 50.362 1.00 0.00 99 ARG A C 11
ATOM 23393 O O . ARG A 1 52 ? 23.450 35.042 49.532 1.00 0.00 99 ARG A O 11
ATOM 23414 N N . ILE A 1 53 ? 22.671 36.659 50.882 1.00 0.00 100 ILE A N 11
ATOM 23415 C CA . ILE A 1 53 ? 23.676 37.678 50.531 1.00 0.00 100 ILE A CA 11
ATOM 23416 C C . ILE A 1 53 ? 24.190 38.396 51.795 1.00 0.00 100 ILE A C 11
ATOM 23417 O O . ILE A 1 53 ? 23.396 38.913 52.585 1.00 0.00 100 ILE A O 11
ATOM 23433 N N . PHE A 1 54 ? 25.512 38.420 52.006 1.00 0.00 101 PHE A N 11
ATOM 23434 C CA . PHE A 1 54 ? 26.144 39.034 53.197 1.00 0.00 101 PHE A CA 11
ATOM 23435 C C . PHE A 1 54 ? 27.630 39.405 53.002 1.00 0.00 101 PHE A C 11
ATOM 23436 O O . PHE A 1 54 ? 28.218 39.082 51.975 1.00 0.00 101 PHE A O 11
ATOM 23453 N N . ASN A 1 55 ? 28.269 40.022 54.005 1.00 0.00 102 ASN A N 11
ATOM 23454 C CA . ASN A 1 55 ? 29.722 40.250 54.064 1.00 0.00 102 ASN A CA 11
ATOM 23455 C C . ASN A 1 55 ? 30.350 39.744 55.385 1.00 0.00 102 ASN A C 11
ATOM 23456 O O . ASN A 1 55 ? 29.662 39.595 56.401 1.00 0.00 102 ASN A O 11
ATOM 23467 N N . ASN A 1 56 ? 31.656 39.466 55.391 1.00 0.00 103 ASN A N 11
ATOM 23468 C CA . ASN A 1 56 ? 32.346 38.708 56.442 1.00 0.00 103 ASN A CA 11
ATOM 23469 C C . ASN A 1 56 ? 33.781 39.204 56.724 1.00 0.00 103 ASN A C 11
ATOM 23470 O O . ASN A 1 56 ? 34.509 39.582 55.804 1.00 0.00 103 ASN A O 11
ATOM 23481 N N . GLU A 1 57 ? 34.202 39.161 57.993 1.00 0.00 104 GLU A N 11
ATOM 23482 C CA . GLU A 1 57 ? 35.475 39.719 58.491 1.00 0.00 104 GLU A CA 11
ATOM 23483 C C . GLU A 1 57 ? 36.733 39.140 57.810 1.00 0.00 104 GLU A C 11
ATOM 23484 O O . GLU A 1 57 ? 37.719 39.859 57.660 1.00 0.00 104 GLU A O 11
ATOM 23496 N N . LEU A 1 58 ? 36.697 37.879 57.354 1.00 0.00 105 LEU A N 11
ATOM 23497 C CA . LEU A 1 58 ? 37.788 37.223 56.601 1.00 0.00 105 LEU A CA 11
ATOM 23498 C C . LEU A 1 58 ? 37.411 36.924 55.146 1.00 0.00 105 LEU A C 11
ATOM 23499 O O . LEU A 1 58 ? 38.271 36.871 54.267 1.00 0.00 105 LEU A O 11
ATOM 23515 N N . GLY A 1 59 ? 36.125 36.658 54.911 1.00 0.00 106 GLY A N 11
ATOM 23516 C CA . GLY A 1 59 ? 35.598 36.149 53.649 1.00 0.00 106 GLY A CA 11
ATOM 23517 C C . GLY A 1 59 ? 35.247 37.223 52.612 1.00 0.00 106 GLY A C 11
ATOM 23518 O O . GLY A 1 59 ? 34.944 36.892 51.466 1.00 0.00 106 GLY A O 11
ATOM 23522 N N . GLY A 1 60 ? 35.288 38.502 53.003 1.00 0.00 107 GLY A N 11
ATOM 23523 C CA . GLY A 1 60 ? 34.890 39.620 52.147 1.00 0.00 107 GLY A CA 11
ATOM 23524 C C . GLY A 1 60 ? 33.380 39.669 51.927 1.00 0.00 107 GLY A C 11
ATOM 23525 O O . GLY A 1 60 ? 32.607 39.226 52.778 1.00 0.00 107 GLY A O 11
ATOM 23529 N N . LYS A 1 61 ? 32.942 40.187 50.779 1.00 0.00 108 LYS A N 11
ATOM 23530 C CA . LYS A 1 61 ? 31.557 40.009 50.325 1.00 0.00 108 LYS A CA 11
ATOM 23531 C C . LYS A 1 61 ? 31.291 38.576 49.880 1.00 0.00 108 LYS A C 11
ATOM 23532 O O . LYS A 1 61 ? 32.137 37.960 49.230 1.00 0.00 108 LYS A O 11
ATOM 23551 N N . VAL A 1 62 ? 30.080 38.104 50.165 1.00 0.00 109 VAL A N 11
ATOM 23552 C CA . VAL A 1 62 ? 29.591 36.762 49.849 1.00 0.00 109 VAL A CA 11
ATOM 23553 C C . VAL A 1 62 ? 28.222 36.723 49.179 1.00 0.00 109 VAL A C 11
ATOM 23554 O O . VAL A 1 62 ? 27.294 37.439 49.565 1.00 0.00 109 VAL A O 11
ATOM 23567 N N . LEU A 1 63 ? 28.104 35.851 48.180 1.00 0.00 110 LEU A N 11
ATOM 23568 C CA . LEU A 1 63 ? 26.876 35.477 47.480 1.00 0.00 110 LEU A CA 11
ATOM 23569 C C . LEU A 1 63 ? 26.644 33.967 47.668 1.00 0.00 110 LEU A C 11
ATOM 23570 O O . LEU A 1 63 ? 27.548 33.173 47.407 1.00 0.00 110 LEU A O 11
ATOM 23586 N N . GLN A 1 64 ? 25.456 33.575 48.136 1.00 0.00 111 GLN A N 11
ATOM 23587 C CA . GLN A 1 64 ? 25.012 32.167 48.211 1.00 0.00 111 GLN A CA 11
ATOM 23588 C C . GLN A 1 64 ? 23.990 31.865 47.100 1.00 0.00 111 GLN A C 11
ATOM 23589 O O . GLN A 1 64 ? 22.959 32.535 47.009 1.00 0.00 111 GLN A O 11
ATOM 23603 N N . ILE A 1 65 ? 24.222 30.825 46.296 1.00 0.00 112 ILE A N 11
ATOM 23604 C CA . ILE A 1 65 ? 23.302 30.346 45.247 1.00 0.00 112 ILE A CA 11
ATOM 23605 C C . ILE A 1 65 ? 22.926 28.866 45.444 1.00 0.00 112 ILE A C 11
ATOM 23606 O O . ILE A 1 65 ? 23.719 28.065 45.940 1.00 0.00 112 ILE A O 11
ATOM 23622 N N . ALA A 1 66 ? 21.705 28.511 45.050 1.00 0.00 113 ALA A N 11
ATOM 23623 C CA . ALA A 1 66 ? 21.132 27.170 45.055 1.00 0.00 113 ALA A CA 11
ATOM 23624 C C . ALA A 1 66 ? 20.946 26.623 43.625 1.00 0.00 113 ALA A C 11
ATOM 23625 O O . ALA A 1 66 ? 20.548 27.364 42.724 1.00 0.00 113 ALA A O 11
ATOM 23632 N N . GLU A 1 67 ? 21.194 25.323 43.426 1.00 0.00 114 GLU A N 11
ATOM 23633 C CA . GLU A 1 67 ? 20.945 24.615 42.157 1.00 0.00 114 GLU A CA 11
ATOM 23634 C C . GLU A 1 67 ? 19.459 24.456 41.782 1.00 0.00 114 GLU A C 11
ATOM 23635 O O . GLU A 1 67 ? 18.575 24.429 42.641 1.00 0.00 114 GLU A O 11
ATOM 23647 N N . ASP A 1 68 ? 19.200 24.191 40.498 1.00 0.00 115 ASP A N 11
ATOM 23648 C CA . ASP A 1 68 ? 17.906 23.732 39.971 1.00 0.00 115 ASP A CA 11
ATOM 23649 C C . ASP A 1 68 ? 17.272 22.522 40.697 1.00 0.00 115 ASP A C 11
ATOM 23650 O O . ASP A 1 68 ? 16.058 22.486 40.904 1.00 0.00 115 ASP A O 11
ATOM 23659 N N . ASN A 1 69 ? 18.078 21.541 41.115 1.00 0.00 116 ASN A N 11
ATOM 23660 C CA . ASN A 1 69 ? 17.653 20.347 41.864 1.00 0.00 116 ASN A CA 11
ATOM 23661 C C . ASN A 1 69 ? 17.584 20.545 43.399 1.00 0.00 116 ASN A C 11
ATOM 23662 O O . ASN A 1 69 ? 17.056 19.679 44.108 1.00 0.00 116 ASN A O 11
ATOM 23673 N N . GLY A 1 70 ? 18.068 21.687 43.903 1.00 0.00 117 GLY A N 11
ATOM 23674 C CA . GLY A 1 70 ? 17.850 22.178 45.270 1.00 0.00 117 GLY A CA 11
ATOM 23675 C C . GLY A 1 70 ? 18.620 21.488 46.405 1.00 0.00 117 GLY A C 11
ATOM 23676 O O . GLY A 1 70 ? 18.391 21.831 47.565 1.00 0.00 117 GLY A O 11
ATOM 23680 N N . GLU A 1 71 ? 19.511 20.526 46.141 1.00 0.00 118 GLU A N 11
ATOM 23681 C CA . GLU A 1 71 ? 20.315 19.884 47.192 1.00 0.00 118 GLU A CA 11
ATOM 23682 C C . GLU A 1 71 ? 21.640 20.623 47.392 1.00 0.00 118 GLU A C 11
ATOM 23683 O O . GLU A 1 71 ? 22.064 20.869 48.525 1.00 0.00 118 GLU A O 11
ATOM 23695 N N . TYR A 1 72 ? 22.273 20.975 46.276 1.00 0.00 119 TYR A N 11
ATOM 23696 C CA . TYR A 1 72 ? 23.553 21.659 46.215 1.00 0.00 119 TYR A CA 11
ATOM 23697 C C . TYR A 1 72 ? 23.529 23.183 46.369 1.00 0.00 119 TYR A C 11
ATOM 23698 O O . TYR A 1 72 ? 22.598 23.854 45.906 1.00 0.00 119 TYR A O 11
ATOM 23716 N N . HIS A 1 73 ? 24.567 23.720 47.008 1.00 0.00 120 HIS A N 11
ATOM 23717 C CA . HIS A 1 73 ? 24.793 25.142 47.260 1.00 0.00 120 HIS A CA 11
ATOM 23718 C C . HIS A 1 73 ? 26.164 25.590 46.747 1.00 0.00 120 HIS A C 11
ATOM 23719 O O . HIS A 1 73 ? 27.115 24.806 46.682 1.00 0.00 120 HIS A O 11
ATOM 23733 N N . GLN A 1 74 ? 26.245 26.870 46.404 1.00 0.00 121 GLN A N 11
ATOM 23734 C CA . GLN A 1 74 ? 27.362 27.527 45.744 1.00 0.00 121 GLN A CA 11
ATOM 23735 C C . GLN A 1 74 ? 27.685 28.851 46.452 1.00 0.00 121 GLN A C 11
ATOM 23736 O O . GLN A 1 74 ? 26.977 29.845 46.259 1.00 0.00 121 GLN A O 11
ATOM 23750 N N . TRP A 1 75 ? 28.762 28.878 47.243 1.00 0.00 122 TRP A N 11
ATOM 23751 C CA . TRP A 1 75 ? 29.289 30.119 47.813 1.00 0.00 122 TRP A CA 11
ATOM 23752 C C . TRP A 1 75 ? 30.289 30.794 46.869 1.00 0.00 122 TRP A C 11
ATOM 23753 O O . TRP A 1 75 ? 31.164 30.132 46.306 1.00 0.00 122 TRP A O 11
ATOM 23774 N N . TYR A 1 76 ? 30.207 32.121 46.796 1.00 0.00 123 TYR A N 11
ATOM 23775 C CA . TYR A 1 76 ? 31.067 33.026 46.042 1.00 0.00 123 TYR A CA 11
ATOM 23776 C C . TYR A 1 76 ? 31.625 34.085 46.997 1.00 0.00 123 TYR A C 11
ATOM 23777 O O . TYR A 1 76 ? 30.946 35.072 47.278 1.00 0.00 123 TYR A O 11
ATOM 23795 N N . LEU A 1 77 ? 32.812 33.834 47.559 1.00 0.00 124 LEU A N 11
ATOM 23796 C CA . LEU A 1 77 ? 33.519 34.744 48.478 1.00 0.00 124 LEU A CA 11
ATOM 23797 C C . LEU A 1 77 ? 34.470 35.684 47.701 1.00 0.00 124 LEU A C 11
ATOM 23798 O O . LEU A 1 77 ? 34.847 35.393 46.560 1.00 0.00 124 LEU A O 11
ATOM 23814 N N . HIS A 1 78 ? 34.903 36.770 48.355 1.00 0.00 125 HIS A N 11
ATOM 23815 C CA . HIS A 1 78 ? 35.834 37.792 47.839 1.00 0.00 125 HIS A CA 11
ATOM 23816 C C . HIS A 1 78 ? 35.305 38.610 46.640 1.00 0.00 125 HIS A C 11
ATOM 23817 O O . HIS A 1 78 ? 36.031 38.950 45.706 1.00 0.00 125 HIS A O 11
ATOM 23831 N N . LEU A 1 79 ? 34.011 38.943 46.649 1.00 0.00 126 LEU A N 11
ATOM 23832 C CA . LEU A 1 79 ? 33.382 39.770 45.607 1.00 0.00 126 LEU A CA 11
ATOM 23833 C C . LEU A 1 79 ? 33.634 41.281 45.807 1.00 0.00 126 LEU A C 11
ATOM 23834 O O . LEU A 1 79 ? 33.848 41.744 46.926 1.00 0.00 126 LEU A O 11
ATOM 23850 N N . ASP A 1 80 ? 33.593 42.058 44.722 1.00 0.00 127 ASP A N 11
ATOM 23851 C CA . ASP A 1 80 ? 33.656 43.535 44.715 1.00 0.00 127 ASP A CA 11
ATOM 23852 C C . ASP A 1 80 ? 32.238 44.101 44.798 1.00 0.00 127 ASP A C 11
ATOM 23853 O O . ASP A 1 80 ? 31.954 45.005 45.585 1.00 0.00 127 ASP A O 11
ATOM 23862 N N . LYS A 1 81 ? 31.369 43.574 43.927 1.00 0.00 128 LYS A N 11
ATOM 23863 C CA . LYS A 1 81 ? 30.021 44.051 43.647 1.00 0.00 128 LYS A CA 11
ATOM 23864 C C . LYS A 1 81 ? 29.113 42.913 43.176 1.00 0.00 128 LYS A C 11
ATOM 23865 O O . LYS A 1 81 ? 29.579 41.979 42.519 1.00 0.00 128 LYS A O 11
ATOM 23884 N N . TYR A 1 82 ? 27.821 43.004 43.473 1.00 0.00 129 TYR A N 11
ATOM 23885 C CA . TYR A 1 82 ? 26.806 42.029 43.068 1.00 0.00 129 TYR A CA 11
ATOM 23886 C C . TYR A 1 82 ? 26.105 42.439 41.760 1.00 0.00 129 TYR A C 11
ATOM 23887 O O . TYR A 1 82 ? 25.786 43.618 41.568 1.00 0.00 129 TYR A O 11
ATOM 23905 N N . ASN A 1 83 ? 25.810 41.472 40.883 1.00 0.00 130 ASN A N 11
ATOM 23906 C CA . ASN A 1 83 ? 24.912 41.651 39.728 1.00 0.00 130 ASN A CA 11
ATOM 23907 C C . ASN A 1 83 ? 23.468 41.201 40.046 1.00 0.00 130 ASN A C 11
ATOM 23908 O O . ASN A 1 83 ? 22.547 41.519 39.293 1.00 0.00 130 ASN A O 11
ATOM 23919 N N . VAL A 1 84 ? 23.281 40.443 41.136 1.00 0.00 131 VAL A N 11
ATOM 23920 C CA . VAL A 1 84 ? 22.003 39.842 41.575 1.00 0.00 131 VAL A CA 11
ATOM 23921 C C . VAL A 1 84 ? 21.609 40.239 43.003 1.00 0.00 131 VAL A C 11
ATOM 23922 O O . VAL A 1 84 ? 22.434 40.725 43.781 1.00 0.00 131 VAL A O 11
ATOM 23935 N N . LYS A 1 85 ? 20.343 39.975 43.350 1.00 0.00 132 LYS A N 11
ATOM 23936 C CA . LYS A 1 85 ? 19.746 40.116 44.698 1.00 0.00 132 LYS A CA 11
ATOM 23937 C C . LYS A 1 85 ? 19.191 38.775 45.203 1.00 0.00 132 LYS A C 11
ATOM 23938 O O . LYS A 1 85 ? 19.008 37.849 44.412 1.00 0.00 132 LYS A O 11
ATOM 23957 N N . VAL A 1 86 ? 18.909 38.645 46.505 1.00 0.00 133 VAL A N 11
ATOM 23958 C CA . VAL A 1 86 ? 18.269 37.448 47.074 1.00 0.00 133 VAL A CA 11
ATOM 23959 C C . VAL A 1 86 ? 16.936 37.228 46.352 1.00 0.00 133 VAL A C 11
ATOM 23960 O O . VAL A 1 86 ? 16.125 38.151 46.204 1.00 0.00 133 VAL A O 11
ATOM 23973 N N . GLY A 1 87 ? 16.745 35.992 45.890 1.00 0.00 134 GLY A N 11
ATOM 23974 C CA . GLY A 1 87 ? 15.557 35.556 45.147 1.00 0.00 134 GLY A CA 11
ATOM 23975 C C . GLY A 1 87 ? 15.645 35.678 43.619 1.00 0.00 134 GLY A C 11
ATOM 23976 O O . GLY A 1 87 ? 14.664 35.386 42.936 1.00 0.00 134 GLY A O 11
ATOM 23980 N N . ASP A 1 88 ? 16.791 36.071 43.052 1.00 0.00 135 ASP A N 11
ATOM 23981 C CA . ASP A 1 88 ? 17.015 36.105 41.609 1.00 0.00 135 ASP A CA 11
ATOM 23982 C C . ASP A 1 88 ? 17.334 34.748 41.032 1.00 0.00 135 ASP A C 11
ATOM 23983 O O . ASP A 1 88 ? 18.255 34.093 41.523 1.00 0.00 135 ASP A O 11
ATOM 23992 N N . ARG A 1 89 ? 16.645 34.355 39.960 1.00 0.00 136 ARG A N 11
ATOM 23993 C CA . ARG A 1 89 ? 17.115 33.253 39.133 1.00 0.00 136 ARG A CA 11
ATOM 23994 C C . ARG A 1 89 ? 18.433 33.610 38.453 1.00 0.00 136 ARG A C 11
ATOM 23995 O O . ARG A 1 89 ? 18.644 34.745 38.014 1.00 0.00 136 ARG A O 11
ATOM 24016 N N . VAL A 1 90 ? 19.291 32.608 38.330 1.00 0.00 137 VAL A N 11
ATOM 24017 C CA . VAL A 1 90 ? 20.495 32.621 37.511 1.00 0.00 137 VAL A CA 11
ATOM 24018 C C . VAL A 1 90 ? 20.451 31.505 36.481 1.00 0.00 137 VAL A C 11
ATOM 24019 O O . VAL A 1 90 ? 19.721 30.522 36.624 1.00 0.00 137 VAL A O 11
ATOM 24032 N N . LYS A 1 91 ? 21.283 31.643 35.454 1.00 0.00 138 LYS A N 11
ATOM 24033 C CA . LYS A 1 91 ? 21.387 30.736 34.321 1.00 0.00 138 LYS A CA 11
ATOM 24034 C C . LYS A 1 91 ? 22.849 30.434 34.033 1.00 0.00 138 LYS A C 11
ATOM 24035 O O . LYS A 1 91 ? 23.689 31.321 34.131 1.00 0.00 138 LYS A O 11
ATOM 24054 N N . ALA A 1 92 ? 23.142 29.202 33.639 1.00 0.00 139 ALA A N 11
ATOM 24055 C CA . ALA A 1 92 ? 24.483 28.777 33.278 1.00 0.00 139 ALA A CA 11
ATOM 24056 C C . ALA A 1 92 ? 25.121 29.713 32.231 1.00 0.00 139 ALA A C 11
ATOM 24057 O O . ALA A 1 92 ? 24.627 29.873 31.108 1.00 0.00 139 ALA A O 11
ATOM 24064 N N . GLY A 1 93 ? 26.220 30.349 32.629 1.00 0.00 140 GLY A N 11
ATOM 24065 C CA . GLY A 1 93 ? 26.980 31.309 31.834 1.00 0.00 140 GLY A CA 11
ATOM 24066 C C . GLY A 1 93 ? 26.570 32.783 32.017 1.00 0.00 140 GLY A C 11
ATOM 24067 O O . GLY A 1 93 ? 27.199 33.657 31.422 1.00 0.00 140 GLY A O 11
ATOM 24071 N N . ASP A 1 94 ? 25.556 33.088 32.832 1.00 0.00 141 ASP A N 11
ATOM 24072 C CA . ASP A 1 94 ? 25.113 34.452 33.155 1.00 0.00 141 ASP A CA 11
ATOM 24073 C C . ASP A 1 94 ? 25.879 35.113 34.308 1.00 0.00 141 ASP A C 11
ATOM 24074 O O . ASP A 1 94 ? 26.244 34.432 35.264 1.00 0.00 141 ASP A O 11
ATOM 24083 N N . ILE A 1 95 ? 26.105 36.429 34.255 1.00 0.00 142 ILE A N 11
ATOM 24084 C CA . ILE A 1 95 ? 26.825 37.165 35.304 1.00 0.00 142 ILE A CA 11
ATOM 24085 C C . ILE A 1 95 ? 26.004 37.280 36.588 1.00 0.00 142 ILE A C 11
ATOM 24086 O O . ILE A 1 95 ? 24.816 37.617 36.574 1.00 0.00 142 ILE A O 11
ATOM 24102 N N . ILE A 1 96 ? 26.675 37.057 37.717 1.00 0.00 143 ILE A N 11
ATOM 24103 C CA . ILE A 1 96 ? 26.082 37.080 39.060 1.00 0.00 143 ILE A CA 11
ATOM 24104 C C . ILE A 1 96 ? 26.765 38.087 39.998 1.00 0.00 143 ILE A C 11
ATOM 24105 O O . ILE A 1 96 ? 26.137 38.601 40.921 1.00 0.00 143 ILE A O 11
ATOM 24121 N N . ALA A 1 97 ? 28.021 38.446 39.732 1.00 0.00 144 ALA A N 11
ATOM 24122 C CA . ALA A 1 97 ? 28.836 39.357 40.541 1.00 0.00 144 ALA A CA 11
ATOM 24123 C C . ALA A 1 97 ? 30.148 39.705 39.819 1.00 0.00 144 ALA A C 11
ATOM 24124 O O . ALA A 1 97 ? 30.379 39.226 38.711 1.00 0.00 144 ALA A O 11
ATOM 24131 N N . TYR A 1 98 ? 31.032 40.473 40.461 1.00 0.00 145 TYR A N 11
ATOM 24132 C CA . TYR A 1 98 ? 32.367 40.800 39.955 1.00 0.00 145 TYR A CA 11
ATOM 24133 C C . TYR A 1 98 ? 33.365 40.489 41.088 1.00 0.00 145 TYR A C 11
ATOM 24134 O O . TYR A 1 98 ? 33.097 40.801 42.250 1.00 0.00 145 TYR A O 11
ATOM 24152 N N . SER A 1 99 ? 34.504 39.857 40.775 1.00 0.00 146 SER A N 11
ATOM 24153 C CA . SER A 1 99 ? 35.576 39.571 41.752 1.00 0.00 146 SER A CA 11
ATOM 24154 C C . SER A 1 99 ? 36.236 40.852 42.267 1.00 0.00 146 SER A C 11
ATOM 24155 O O . SER A 1 99 ? 36.521 41.775 41.497 1.00 0.00 146 SER A O 11
ATOM 24163 N N . GLY A 1 100 ? 36.474 40.891 43.577 1.00 0.00 147 GLY A N 11
ATOM 24164 C CA . GLY A 1 100 ? 37.106 41.992 44.291 1.00 0.00 147 GLY A CA 11
ATOM 24165 C C . GLY A 1 100 ? 38.314 41.525 45.105 1.00 0.00 147 GLY A C 11
ATOM 24166 O O . GLY A 1 100 ? 38.765 40.387 44.990 1.00 0.00 147 GLY A O 11
ATOM 24170 N N . ASN A 1 101 ? 38.838 42.405 45.956 1.00 0.00 148 ASN A N 11
ATOM 24171 C CA . ASN A 1 101 ? 39.838 42.043 46.974 1.00 0.00 148 ASN A CA 11
ATOM 24172 C C . ASN A 1 101 ? 39.324 42.111 48.426 1.00 0.00 148 ASN A C 11
ATOM 24173 O O . ASN A 1 101 ? 40.110 42.112 49.377 1.00 0.00 148 ASN A O 11
ATOM 24184 N N . THR A 1 102 ? 38.001 42.137 48.610 1.00 0.00 149 THR A N 11
ATOM 24185 C CA . THR A 1 102 ? 37.349 42.129 49.928 1.00 0.00 149 THR A CA 11
ATOM 24186 C C . THR A 1 102 ? 37.747 40.900 50.758 1.00 0.00 149 THR A C 11
ATOM 24187 O O . THR A 1 102 ? 37.746 39.763 50.288 1.00 0.00 149 THR A O 11
ATOM 24198 N N . GLY A 1 103 ? 38.129 41.123 52.017 1.00 0.00 150 GLY A N 11
ATOM 24199 C CA . GLY A 1 103 ? 38.564 40.091 52.966 1.00 0.00 150 GLY A CA 11
ATOM 24200 C C . GLY A 1 103 ? 39.970 39.517 52.733 1.00 0.00 150 GLY A C 11
ATOM 24201 O O . GLY A 1 103 ? 40.529 38.920 53.650 1.00 0.00 150 GLY A O 11
ATOM 24205 N N . ILE A 1 104 ? 40.575 39.701 51.556 1.00 0.00 151 ILE A N 11
ATOM 24206 C CA . ILE A 1 104 ? 41.946 39.241 51.278 1.00 0.00 151 ILE A CA 11
ATOM 24207 C C . ILE A 1 104 ? 42.976 40.203 51.893 1.00 0.00 151 ILE A C 11
ATOM 24208 O O . ILE A 1 104 ? 42.764 41.419 51.915 1.00 0.00 151 ILE A O 11
ATOM 24224 N N . GLN A 1 105 ? 44.119 39.676 52.337 1.00 0.00 152 GLN A N 11
ATOM 24225 C CA . GLN A 1 105 ? 45.250 40.455 52.862 1.00 0.00 152 GLN A CA 11
ATOM 24226 C C . GLN A 1 105 ? 46.461 40.403 51.922 1.00 0.00 152 GLN A C 11
ATOM 24227 O O . GLN A 1 105 ? 47.058 41.438 51.614 1.00 0.00 152 GLN A O 11
ATOM 24241 N N . THR A 1 106 ? 46.808 39.202 51.453 1.00 0.00 153 THR A N 11
ATOM 24242 C CA . THR A 1 106 ? 47.888 38.960 50.489 1.00 0.00 153 THR A CA 11
ATOM 24243 C C . THR A 1 106 ? 47.653 39.547 49.093 1.00 0.00 153 THR A C 11
ATOM 24244 O O . THR A 1 106 ? 46.505 39.811 48.728 1.00 0.00 153 THR A O 11
ATOM 24255 N N . THR A 1 107 ? 48.704 39.786 48.303 1.00 0.00 154 THR A N 11
ATOM 24256 C CA . THR A 1 107 ? 48.577 40.487 47.012 1.00 0.00 154 THR A CA 11
ATOM 24257 C C . THR A 1 107 ? 47.729 39.805 45.930 1.00 0.00 154 THR A C 11
ATOM 24258 O O . THR A 1 107 ? 47.772 38.579 45.773 1.00 0.00 154 THR A O 11
ATOM 24269 N N . GLY A 1 108 ? 46.988 40.605 45.159 1.00 0.00 155 GLY A N 11
ATOM 24270 C CA . GLY A 1 108 ? 46.123 40.175 44.054 1.00 0.00 155 GLY A CA 11
ATOM 24271 C C . GLY A 1 108 ? 44.722 39.711 44.478 1.00 0.00 155 GLY A C 11
ATOM 24272 O O . GLY A 1 108 ? 44.526 39.186 45.577 1.00 0.00 155 GLY A O 11
ATOM 24276 N N . ALA A 1 109 ? 43.733 39.911 43.606 1.00 0.00 156 ALA A N 11
ATOM 24277 C CA . ALA A 1 109 ? 42.342 39.484 43.799 1.00 0.00 156 ALA A CA 11
ATOM 24278 C C . ALA A 1 109 ? 42.098 38.020 43.363 1.00 0.00 156 ALA A C 11
ATOM 24279 O O . ALA A 1 109 ? 42.832 37.481 42.522 1.00 0.00 156 ALA A O 11
ATOM 24286 N N . HIS A 1 110 ? 41.058 37.379 43.910 1.00 0.00 157 HIS A N 11
ATOM 24287 C CA . HIS A 1 110 ? 40.593 36.056 43.475 1.00 0.00 157 HIS A CA 11
ATOM 24288 C C . HIS A 1 110 ? 39.078 35.862 43.668 1.00 0.00 157 HIS A C 11
ATOM 24289 O O . HIS A 1 110 ? 38.424 36.627 44.373 1.00 0.00 157 HIS A O 11
ATOM 24303 N N . LEU A 1 111 ? 38.518 34.825 43.039 1.00 0.00 158 LEU A N 11
ATOM 24304 C CA . LEU A 1 111 ? 37.182 34.281 43.311 1.00 0.00 158 LEU A CA 11
ATOM 24305 C C . LEU A 1 111 ? 37.305 32.963 44.073 1.00 0.00 158 LEU A C 11
ATOM 24306 O O . LEU A 1 111 ? 37.940 32.034 43.578 1.00 0.00 158 LEU A O 11
ATOM 24322 N N . HIS A 1 112 ? 36.684 32.870 45.251 1.00 0.00 159 HIS A N 11
ATOM 24323 C CA . HIS A 1 112 ? 36.574 31.619 46.012 1.00 0.00 159 HIS A CA 11
ATOM 24324 C C . HIS A 1 112 ? 35.218 30.960 45.781 1.00 0.00 159 HIS A C 11
ATOM 24325 O O . HIS A 1 112 ? 34.202 31.414 46.316 1.00 0.00 159 HIS A O 11
ATOM 24339 N N . PHE A 1 113 ? 35.213 29.908 44.961 1.00 0.00 160 PHE A N 11
ATOM 24340 C CA . PHE A 1 113 ? 34.057 29.045 44.721 1.00 0.00 160 PHE A CA 11
ATOM 24341 C C . PHE A 1 113 ? 33.988 27.810 45.624 1.00 0.00 160 PHE A C 11
ATOM 24342 O O . PHE A 1 113 ? 34.839 26.919 45.535 1.00 0.00 160 PHE A O 11
ATOM 24359 N N . GLN A 1 114 ? 32.986 27.755 46.501 1.00 0.00 161 GLN A N 11
ATOM 24360 C CA . GLN A 1 114 ? 32.777 26.662 47.451 1.00 0.00 161 GLN A CA 11
ATOM 24361 C C . GLN A 1 114 ? 31.461 25.915 47.183 1.00 0.00 161 GLN A C 11
ATOM 24362 O O . GLN A 1 114 ? 30.376 26.476 47.325 1.00 0.00 161 GLN A O 11
ATOM 24376 N N . ARG A 1 115 ? 31.573 24.634 46.807 1.00 0.00 162 ARG A N 11
ATOM 24377 C CA . ARG A 1 115 ? 30.454 23.720 46.515 1.00 0.00 162 ARG A CA 11
ATOM 24378 C C . ARG A 1 115 ? 30.094 22.879 47.741 1.00 0.00 162 ARG A C 11
ATOM 24379 O O . ARG A 1 115 ? 30.956 22.192 48.292 1.00 0.00 162 ARG A O 11
ATOM 24400 N N . MET A 1 116 ? 28.825 22.921 48.146 1.00 0.00 163 MET A N 11
ATOM 24401 C CA . MET A 1 116 ? 28.298 22.298 49.370 1.00 0.00 163 MET A CA 11
ATOM 24402 C C . MET A 1 116 ? 27.032 21.473 49.079 1.00 0.00 163 MET A C 11
ATOM 24403 O O . MET A 1 116 ? 26.310 21.780 48.131 1.00 0.00 163 MET A O 11
ATOM 24417 N N . LYS A 1 117 ? 26.748 20.443 49.887 1.00 0.00 164 LYS A N 11
ATOM 24418 C CA . LYS A 1 117 ? 25.610 19.519 49.720 1.00 0.00 164 LYS A CA 11
ATOM 24419 C C . LYS A 1 117 ? 24.730 19.466 50.970 1.00 0.00 164 LYS A C 11
ATOM 24420 O O . LYS A 1 117 ? 25.242 19.232 52.065 1.00 0.00 164 LYS A O 11
ATOM 24439 N N . GLY A 1 118 ? 23.412 19.611 50.805 1.00 0.00 165 GLY A N 11
ATOM 24440 C CA . GLY A 1 118 ? 22.428 19.417 51.883 1.00 0.00 165 GLY A CA 11
ATOM 24441 C C . GLY A 1 118 ? 22.383 20.507 52.975 1.00 0.00 165 GLY A C 11
ATOM 24442 O O . GLY A 1 118 ? 21.561 20.416 53.892 1.00 0.00 165 GLY A O 11
ATOM 24446 N N . GLY A 1 119 ? 23.239 21.529 52.885 1.00 0.00 166 GLY A N 11
ATOM 24447 C CA . GLY A 1 119 ? 23.361 22.652 53.822 1.00 0.00 166 GLY A CA 11
ATOM 24448 C C . GLY A 1 119 ? 24.500 23.605 53.429 1.00 0.00 166 GLY A C 11
ATOM 24449 O O . GLY A 1 119 ? 25.174 23.380 52.421 1.00 0.00 166 GLY A O 11
ATOM 24453 N N . VAL A 1 120 ? 24.708 24.665 54.217 1.00 0.00 167 VAL A N 11
ATOM 24454 C CA . VAL A 1 120 ? 25.708 25.727 53.983 1.00 0.00 167 VAL A CA 11
ATOM 24455 C C . VAL A 1 120 ? 26.736 25.840 55.118 1.00 0.00 167 VAL A C 11
ATOM 24456 O O . VAL A 1 120 ? 26.374 25.986 56.289 1.00 0.00 167 VAL A O 11
ATOM 24469 N N . GLY A 1 121 ? 28.025 25.773 54.777 1.00 0.00 168 GLY A N 11
ATOM 24470 C CA . GLY A 1 121 ? 29.171 25.801 55.698 1.00 0.00 168 GLY A CA 11
ATOM 24471 C C . GLY A 1 121 ? 30.285 24.838 55.271 1.00 0.00 168 GLY A C 11
ATOM 24472 O O . GLY A 1 121 ? 30.063 23.940 54.455 1.00 0.00 168 GLY A O 11
ATOM 24476 N N . ASN A 1 122 ? 31.492 24.981 55.827 1.00 0.00 169 ASN A N 11
ATOM 24477 C CA . ASN A 1 122 ? 32.623 24.092 55.529 1.00 0.00 169 ASN A CA 11
ATOM 24478 C C . ASN A 1 122 ? 32.317 22.608 55.808 1.00 0.00 169 ASN A C 11
ATOM 24479 O O . ASN A 1 122 ? 32.688 21.756 55.004 1.00 0.00 169 ASN A O 11
ATOM 24490 N N . ALA A 1 123 ? 31.560 22.281 56.861 1.00 0.00 170 ALA A N 11
ATOM 24491 C CA . ALA A 1 123 ? 31.141 20.902 57.146 1.00 0.00 170 ALA A CA 11
ATOM 24492 C C . ALA A 1 123 ? 30.170 20.290 56.109 1.00 0.00 170 ALA A C 11
ATOM 24493 O O . ALA A 1 123 ? 29.940 19.076 56.127 1.00 0.00 170 ALA A O 11
ATOM 24500 N N . TYR A 1 124 ? 29.605 21.109 55.215 1.00 0.00 171 TYR A N 11
ATOM 24501 C CA . TYR A 1 124 ? 28.773 20.689 54.081 1.00 0.00 171 TYR A CA 11
ATOM 24502 C C . TYR A 1 124 ? 29.504 20.588 52.733 1.00 0.00 171 TYR A C 11
ATOM 24503 O O . TYR A 1 124 ? 28.940 20.132 51.739 1.00 0.00 171 TYR A O 11
ATOM 24521 N N . ALA A 1 125 ? 30.750 21.059 52.691 1.00 0.00 172 ALA A N 11
ATOM 24522 C CA . ALA A 1 125 ? 31.607 21.071 51.507 1.00 0.00 172 ALA A CA 11
ATOM 24523 C C . ALA A 1 125 ? 32.040 19.659 51.059 1.00 0.00 172 ALA A C 11
ATOM 24524 O O . ALA A 1 125 ? 32.362 18.798 51.887 1.00 0.00 172 ALA A O 11
ATOM 24531 N N . GLU A 1 126 ? 32.104 19.440 49.743 1.00 0.00 173 GLU A N 11
ATOM 24532 C CA . GLU A 1 126 ? 32.509 18.161 49.131 1.00 0.00 173 GLU A CA 11
ATOM 24533 C C . GLU A 1 126 ? 33.805 18.289 48.313 1.00 0.00 173 GLU A C 11
ATOM 24534 O O . GLU A 1 126 ? 34.874 17.923 48.797 1.00 0.00 173 GLU A O 11
ATOM 24546 N N . ASP A 1 127 ? 33.712 18.802 47.085 1.00 0.00 174 ASP A N 11
ATOM 24547 C CA . ASP A 1 127 ? 34.819 19.110 46.175 1.00 0.00 174 ASP A CA 11
ATOM 24548 C C . ASP A 1 127 ? 34.377 19.913 44.938 1.00 0.00 174 ASP A C 11
ATOM 24549 O O . ASP A 1 127 ? 33.470 19.485 44.215 1.00 0.00 174 ASP A O 11
ATOM 24558 N N . PRO A 1 128 ? 34.965 21.095 44.676 1.00 0.00 175 PRO A N 11
ATOM 24559 C CA . PRO A 1 128 ? 34.651 21.880 43.491 1.00 0.00 175 PRO A CA 11
ATOM 24560 C C . PRO A 1 128 ? 35.321 21.372 42.207 1.00 0.00 175 PRO A C 11
ATOM 24561 O O . PRO A 1 128 ? 34.684 21.423 41.155 1.00 0.00 175 PRO A O 11
ATOM 24572 N N . LYS A 1 129 ? 36.557 20.842 42.245 1.00 0.00 176 LYS A N 11
ATOM 24573 C CA . LYS A 1 129 ? 37.303 20.465 41.030 1.00 0.00 176 LYS A CA 11
ATOM 24574 C C . LYS A 1 129 ? 36.567 19.500 40.072 1.00 0.00 176 LYS A C 11
ATOM 24575 O O . LYS A 1 129 ? 36.394 19.848 38.903 1.00 0.00 176 LYS A O 11
ATOM 24594 N N . PRO A 1 130 ? 36.091 18.327 40.531 1.00 0.00 177 PRO A N 11
ATOM 24595 C CA . PRO A 1 130 ? 35.465 17.308 39.679 1.00 0.00 177 PRO A CA 11
ATOM 24596 C C . PRO A 1 130 ? 34.098 17.740 39.126 1.00 0.00 177 PRO A C 11
ATOM 24597 O O . PRO A 1 130 ? 33.631 17.192 38.125 1.00 0.00 177 PRO A O 11
ATOM 24608 N N . PHE A 1 131 ? 33.469 18.743 39.746 1.00 0.00 178 PHE A N 11
ATOM 24609 C CA . PHE A 1 131 ? 32.344 19.495 39.195 1.00 0.00 178 PHE A CA 11
ATOM 24610 C C . PHE A 1 131 ? 32.681 20.444 38.033 1.00 0.00 178 PHE A C 11
ATOM 24611 O O . PHE A 1 131 ? 32.014 20.441 37.001 1.00 0.00 178 PHE A O 11
ATOM 24628 N N . ILE A 1 132 ? 33.774 21.199 38.154 1.00 0.00 179 ILE A N 11
ATOM 24629 C CA . ILE A 1 132 ? 34.269 22.098 37.095 1.00 0.00 179 ILE A CA 11
ATOM 24630 C C . ILE A 1 132 ? 34.782 21.311 35.877 1.00 0.00 179 ILE A C 11
ATOM 24631 O O . ILE A 1 132 ? 34.607 21.728 34.731 1.00 0.00 179 ILE A O 11
ATOM 24647 N N . ASP A 1 133 ? 35.316 20.112 36.104 1.00 0.00 180 ASP A N 11
ATOM 24648 C CA . ASP A 1 133 ? 35.828 19.201 35.068 1.00 0.00 180 ASP A CA 11
ATOM 24649 C C . ASP A 1 133 ? 34.770 18.653 34.076 1.00 0.00 180 ASP A C 11
ATOM 24650 O O . ASP A 1 133 ? 35.090 17.965 33.103 1.00 0.00 180 ASP A O 11
ATOM 24659 N N . GLN A 1 134 ? 33.497 18.993 34.300 1.00 0.00 181 GLN A N 11
ATOM 24660 C CA . GLN A 1 134 ? 32.363 18.681 33.427 1.00 0.00 181 GLN A CA 11
ATOM 24661 C C . GLN A 1 134 ? 31.558 19.914 32.963 1.00 0.00 181 GLN A C 11
ATOM 24662 O O . GLN A 1 134 ? 30.593 19.776 32.205 1.00 0.00 181 GLN A O 11
ATOM 24676 N N . LEU A 1 135 ? 31.927 21.116 33.416 1.00 0.00 182 LEU A N 11
ATOM 24677 C CA . LEU A 1 135 ? 31.339 22.387 32.967 1.00 0.00 182 LEU A CA 11
ATOM 24678 C C . LEU A 1 135 ? 31.715 22.723 31.509 1.00 0.00 182 LEU A C 11
ATOM 24679 O O . LEU A 1 135 ? 32.801 22.338 31.067 1.00 0.00 182 LEU A O 11
ATOM 24695 N N . PRO A 1 136 ? 30.862 23.462 30.768 1.00 0.00 183 PRO A N 11
ATOM 24696 C CA . PRO A 1 136 ? 30.958 23.576 29.310 1.00 0.00 183 PRO A CA 11
ATOM 24697 C C . PRO A 1 136 ? 32.260 24.211 28.790 1.00 0.00 183 PRO A C 11
ATOM 24698 O O . PRO A 1 136 ? 32.788 23.750 27.778 1.00 0.00 183 PRO A O 11
ATOM 24709 N N . ASP A 1 137 ? 32.823 25.204 29.486 1.00 0.00 184 ASP A N 11
ATOM 24710 C CA . ASP A 1 137 ? 34.174 25.742 29.211 1.00 0.00 184 ASP A CA 11
ATOM 24711 C C . ASP A 1 137 ? 35.196 25.424 30.320 1.00 0.00 184 ASP A C 11
ATOM 24712 O O . ASP A 1 137 ? 36.314 25.941 30.334 1.00 0.00 184 ASP A O 11
ATOM 24721 N N . GLY A 1 138 ? 34.825 24.564 31.268 1.00 0.00 185 GLY A N 11
ATOM 24722 C CA . GLY A 1 138 ? 35.593 24.299 32.480 1.00 0.00 185 GLY A CA 11
ATOM 24723 C C . GLY A 1 138 ? 35.549 25.470 33.460 1.00 0.00 185 GLY A C 11
ATOM 24724 O O . GLY A 1 138 ? 34.487 26.035 33.717 1.00 0.00 185 GLY A O 11
ATOM 24728 N N . GLU A 1 139 ? 36.696 25.862 34.017 1.00 0.00 186 GLU A N 11
ATOM 24729 C CA . GLU A 1 139 ? 36.774 27.004 34.948 1.00 0.00 186 GLU A CA 11
ATOM 24730 C C . GLU A 1 139 ? 36.300 28.328 34.316 1.00 0.00 186 GLU A C 11
ATOM 24731 O O . GLU A 1 139 ? 35.754 29.193 35.000 1.00 0.00 186 GLU A O 11
ATOM 24743 N N . ARG A 1 140 ? 36.394 28.450 32.989 1.00 0.00 187 ARG A N 11
ATOM 24744 C CA . ARG A 1 140 ? 35.908 29.595 32.201 1.00 0.00 187 ARG A CA 11
ATOM 24745 C C . ARG A 1 140 ? 34.381 29.692 32.111 1.00 0.00 187 ARG A C 11
ATOM 24746 O O . ARG A 1 140 ? 33.855 30.670 31.586 1.00 0.00 187 ARG A O 11
ATOM 24767 N N . SER A 1 141 ? 33.660 28.719 32.666 1.00 0.00 188 SER A N 11
ATOM 24768 C CA . SER A 1 141 ? 32.220 28.810 32.931 1.00 0.00 188 SER A CA 11
ATOM 24769 C C . SER A 1 141 ? 31.893 29.551 34.233 1.00 0.00 188 SER A C 11
ATOM 24770 O O . SER A 1 141 ? 30.720 29.806 34.485 1.00 0.00 188 SER A O 11
ATOM 24778 N N . LEU A 1 142 ? 32.897 29.922 35.045 1.00 0.00 189 LEU A N 11
ATOM 24779 C CA . LEU A 1 142 ? 32.743 30.671 36.292 1.00 0.00 189 LEU A CA 11
ATOM 24780 C C . LEU A 1 142 ? 33.277 32.114 36.201 1.00 0.00 189 LEU A C 11
ATOM 24781 O O . LEU A 1 142 ? 32.956 32.923 37.062 1.00 0.00 189 LEU A O 11
ATOM 24797 N N . TYR A 1 143 ? 34.044 32.489 35.172 1.00 0.00 190 TYR A N 11
ATOM 24798 C CA . TYR A 1 143 ? 34.570 33.856 35.003 1.00 0.00 190 TYR A CA 11
ATOM 24799 C C . TYR A 1 143 ? 34.674 34.306 33.538 1.00 0.00 190 TYR A C 11
ATOM 24800 O O . TYR A 1 143 ? 34.676 33.469 32.634 1.00 0.00 190 TYR A O 11
ATOM 24818 N N . ASP A 1 144 ? 34.804 35.613 33.291 1.00 0.00 191 ASP A N 11
ATOM 24819 C CA . ASP A 1 144 ? 34.975 36.179 31.940 1.00 0.00 191 ASP A CA 11
ATOM 24820 C C . ASP A 1 144 ? 36.364 36.787 31.673 1.00 0.00 191 ASP A C 11
ATOM 24821 O O . ASP A 1 144 ? 36.584 37.986 31.860 1.00 0.00 191 ASP A O 11
ATOM 24830 N N . LEU A 1 145 ? 37.292 35.969 31.183 1.00 0.00 192 LEU A N 11
ATOM 24831 C CA . LEU A 1 145 ? 38.609 36.402 30.689 1.00 0.00 192 LEU A CA 11
ATOM 24832 C C . LEU A 1 145 ? 38.726 36.164 29.174 1.00 0.00 192 LEU A C 11
ATOM 24833 O O . LEU A 1 145 ? 38.110 35.240 28.626 1.00 0.00 192 LEU A O 11
ATOM 24850 N N . GLY A 1 1 ? 57.743 36.400 52.940 1.00 0.00 48 GLY A N 12
ATOM 24851 C CA . GLY A 1 1 ? 58.853 36.859 53.792 1.00 0.00 48 GLY A CA 12
ATOM 24852 C C . GLY A 1 1 ? 58.996 38.364 53.703 1.00 0.00 48 GLY A C 12
ATOM 24853 O O . GLY A 1 1 ? 58.024 39.067 53.967 1.00 0.00 48 GLY A O 12
ATOM 24859 N N . SER A 1 2 ? 60.164 38.882 53.313 1.00 0.00 49 SER A N 12
ATOM 24860 C CA . SER A 1 2 ? 60.409 40.337 53.176 1.00 0.00 49 SER A CA 12
ATOM 24861 C C . SER A 1 2 ? 61.168 40.755 51.910 1.00 0.00 49 SER A C 12
ATOM 24862 O O . SER A 1 2 ? 60.969 41.874 51.426 1.00 0.00 49 SER A O 12
ATOM 24870 N N . LYS A 1 3 ? 62.014 39.880 51.353 1.00 0.00 50 LYS A N 12
ATOM 24871 C CA . LYS A 1 3 ? 62.846 40.113 50.159 1.00 0.00 50 LYS A CA 12
ATOM 24872 C C . LYS A 1 3 ? 62.104 39.736 48.868 1.00 0.00 50 LYS A C 12
ATOM 24873 O O . LYS A 1 3 ? 60.920 39.389 48.900 1.00 0.00 50 LYS A O 12
ATOM 24892 N N . TRP A 1 4 ? 62.803 39.802 47.732 1.00 0.00 51 TRP A N 12
ATOM 24893 C CA . TRP A 1 4 ? 62.306 39.298 46.448 1.00 0.00 51 TRP A CA 12
ATOM 24894 C C . TRP A 1 4 ? 62.105 37.775 46.495 1.00 0.00 51 TRP A C 12
ATOM 24895 O O . TRP A 1 4 ? 62.987 37.037 46.946 1.00 0.00 51 TRP A O 12
ATOM 24916 N N . GLU A 1 5 ? 60.947 37.306 46.031 1.00 0.00 52 GLU A N 12
ATOM 24917 C CA . GLU A 1 5 ? 60.470 35.922 46.183 1.00 0.00 52 GLU A CA 12
ATOM 24918 C C . GLU A 1 5 ? 59.781 35.394 44.915 1.00 0.00 52 GLU A C 12
ATOM 24919 O O . GLU A 1 5 ? 59.340 36.175 44.069 1.00 0.00 52 GLU A O 12
ATOM 24931 N N . ASP A 1 6 ? 59.667 34.067 44.801 1.00 0.00 53 ASP A N 12
ATOM 24932 C CA . ASP A 1 6 ? 58.925 33.387 43.731 1.00 0.00 53 ASP A CA 12
ATOM 24933 C C . ASP A 1 6 ? 57.397 33.623 43.706 1.00 0.00 53 ASP A C 12
ATOM 24934 O O . ASP A 1 6 ? 56.804 34.067 44.698 1.00 0.00 53 ASP A O 12
ATOM 24943 N N . PHE A 1 7 ? 56.766 33.338 42.561 1.00 0.00 54 PHE A N 12
ATOM 24944 C CA . PHE A 1 7 ? 55.373 33.671 42.225 1.00 0.00 54 PHE A CA 12
ATOM 24945 C C . PHE A 1 7 ? 54.586 32.626 41.411 1.00 0.00 54 PHE A C 12
ATOM 24946 O O . PHE A 1 7 ? 55.176 31.685 40.877 1.00 0.00 54 PHE A O 12
ATOM 24963 N N . PHE A 1 8 ? 53.262 32.782 41.309 1.00 0.00 55 PHE A N 12
ATOM 24964 C CA . PHE A 1 8 ? 52.389 31.971 40.452 1.00 0.00 55 PHE A CA 12
ATOM 24965 C C . PHE A 1 8 ? 52.573 32.064 38.930 1.00 0.00 55 PHE A C 12
ATOM 24966 O O . PHE A 1 8 ? 52.977 33.108 38.412 1.00 0.00 55 PHE A O 12
ATOM 24983 N N . ARG A 1 9 ? 52.230 30.981 38.217 1.00 0.00 56 ARG A N 12
ATOM 24984 C CA . ARG A 1 9 ? 52.196 30.902 36.746 1.00 0.00 56 ARG A CA 12
ATOM 24985 C C . ARG A 1 9 ? 51.206 29.849 36.233 1.00 0.00 56 ARG A C 12
ATOM 24986 O O . ARG A 1 9 ? 50.873 28.893 36.935 1.00 0.00 56 ARG A O 12
ATOM 25007 N N . GLY A 1 10 ? 50.765 30.005 34.982 1.00 0.00 57 GLY A N 12
ATOM 25008 C CA . GLY A 1 10 ? 49.879 29.054 34.304 1.00 0.00 57 GLY A CA 12
ATOM 25009 C C . GLY A 1 10 ? 48.414 29.159 34.746 1.00 0.00 57 GLY A C 12
ATOM 25010 O O . GLY A 1 10 ? 47.793 30.216 34.584 1.00 0.00 57 GLY A O 12
ATOM 25014 N N . SER A 1 11 ? 47.853 28.066 35.271 1.00 0.00 58 SER A N 12
ATOM 25015 C CA . SER A 1 11 ? 46.462 27.987 35.749 1.00 0.00 58 SER A CA 12
ATOM 25016 C C . SER A 1 11 ? 46.172 28.963 36.887 1.00 0.00 58 SER A C 12
ATOM 25017 O O . SER A 1 11 ? 46.974 29.132 37.814 1.00 0.00 58 SER A O 12
ATOM 25025 N N . ARG A 1 12 ? 44.988 29.580 36.830 1.00 0.00 59 ARG A N 12
ATOM 25026 C CA . ARG A 1 12 ? 44.559 30.665 37.722 1.00 0.00 59 ARG A CA 12
ATOM 25027 C C . ARG A 1 12 ? 44.300 30.256 39.161 1.00 0.00 59 ARG A C 12
ATOM 25028 O O . ARG A 1 12 ? 44.222 31.134 40.010 1.00 0.00 59 ARG A O 12
ATOM 25049 N N . ILE A 1 13 ? 44.153 28.970 39.469 1.00 0.00 60 ILE A N 12
ATOM 25050 C CA . ILE A 1 13 ? 43.951 28.572 40.863 1.00 0.00 60 ILE A CA 12
ATOM 25051 C C . ILE A 1 13 ? 45.192 28.922 41.708 1.00 0.00 60 ILE A C 12
ATOM 25052 O O . ILE A 1 13 ? 46.313 28.596 41.309 1.00 0.00 60 ILE A O 12
ATOM 25068 N N . THR A 1 14 ? 45.002 29.557 42.871 1.00 0.00 61 THR A N 12
ATOM 25069 C CA . THR A 1 14 ? 46.038 29.665 43.923 1.00 0.00 61 THR A CA 12
ATOM 25070 C C . THR A 1 14 ? 45.977 28.608 45.025 1.00 0.00 61 THR A C 12
ATOM 25071 O O . THR A 1 14 ? 47.021 28.128 45.468 1.00 0.00 61 THR A O 12
ATOM 25082 N N . GLU A 1 15 ? 44.778 28.170 45.421 1.00 0.00 62 GLU A N 12
ATOM 25083 C CA . GLU A 1 15 ? 44.536 27.175 46.481 1.00 0.00 62 GLU A CA 12
ATOM 25084 C C . GLU A 1 15 ? 43.301 26.294 46.191 1.00 0.00 62 GLU A C 12
ATOM 25085 O O . GLU A 1 15 ? 42.356 26.724 45.524 1.00 0.00 62 GLU A O 12
ATOM 25097 N N . THR A 1 16 ? 43.325 25.050 46.684 1.00 0.00 63 THR A N 12
ATOM 25098 C CA . THR A 1 16 ? 42.401 23.949 46.314 1.00 0.00 63 THR A CA 12
ATOM 25099 C C . THR A 1 16 ? 42.026 23.139 47.573 1.00 0.00 63 THR A C 12
ATOM 25100 O O . THR A 1 16 ? 42.411 23.490 48.691 1.00 0.00 63 THR A O 12
ATOM 25111 N N . PHE A 1 17 ? 41.207 22.092 47.440 1.00 0.00 64 PHE A N 12
ATOM 25112 C CA . PHE A 1 17 ? 40.519 21.450 48.572 1.00 0.00 64 PHE A CA 12
ATOM 25113 C C . PHE A 1 17 ? 41.524 20.608 49.396 1.00 0.00 64 PHE A C 12
ATOM 25114 O O . PHE A 1 17 ? 42.284 19.805 48.844 1.00 0.00 64 PHE A O 12
ATOM 25131 N N . GLY A 1 18 ? 41.496 20.748 50.726 1.00 0.00 65 GLY A N 12
ATOM 25132 C CA . GLY A 1 18 ? 42.301 19.960 51.680 1.00 0.00 65 GLY A CA 12
ATOM 25133 C C . GLY A 1 18 ? 43.061 20.791 52.725 1.00 0.00 65 GLY A C 12
ATOM 25134 O O . GLY A 1 18 ? 42.990 22.025 52.719 1.00 0.00 65 GLY A O 12
ATOM 25138 N N . LYS A 1 19 ? 43.802 20.127 53.626 1.00 0.00 66 LYS A N 12
ATOM 25139 C CA . LYS A 1 19 ? 44.614 20.769 54.687 1.00 0.00 66 LYS A CA 12
ATOM 25140 C C . LYS A 1 19 ? 45.600 21.826 54.178 1.00 0.00 66 LYS A C 12
ATOM 25141 O O . LYS A 1 19 ? 46.225 21.661 53.131 1.00 0.00 66 LYS A O 12
ATOM 25160 N N . TYR A 1 20 ? 45.774 22.881 54.975 1.00 0.00 67 TYR A N 12
ATOM 25161 C CA . TYR A 1 20 ? 46.828 23.885 54.821 1.00 0.00 67 TYR A CA 12
ATOM 25162 C C . TYR A 1 20 ? 48.275 23.404 55.054 1.00 0.00 67 TYR A C 12
ATOM 25163 O O . TYR A 1 20 ? 48.513 22.233 55.373 1.00 0.00 67 TYR A O 12
ATOM 25181 N N . GLN A 1 21 ? 49.247 24.313 54.926 1.00 0.00 68 GLN A N 12
ATOM 25182 C CA . GLN A 1 21 ? 50.651 24.077 55.283 1.00 0.00 68 GLN A CA 12
ATOM 25183 C C . GLN A 1 21 ? 50.813 23.656 56.762 1.00 0.00 68 GLN A C 12
ATOM 25184 O O . GLN A 1 21 ? 49.909 23.827 57.587 1.00 0.00 68 GLN A O 12
ATOM 25198 N N . HIS A 1 22 ? 51.937 23.017 57.082 1.00 0.00 69 HIS A N 12
ATOM 25199 C CA . HIS A 1 22 ? 52.091 22.084 58.206 1.00 0.00 69 HIS A CA 12
ATOM 25200 C C . HIS A 1 22 ? 52.363 22.739 59.583 1.00 0.00 69 HIS A C 12
ATOM 25201 O O . HIS A 1 22 ? 53.112 22.205 60.407 1.00 0.00 69 HIS A O 12
ATOM 25215 N N . SER A 1 23 ? 51.753 23.898 59.855 1.00 0.00 70 SER A N 12
ATOM 25216 C CA . SER A 1 23 ? 51.832 24.616 61.138 1.00 0.00 70 SER A CA 12
ATOM 25217 C C . SER A 1 23 ? 51.365 23.816 62.365 1.00 0.00 70 SER A C 12
ATOM 25218 O O . SER A 1 23 ? 50.506 22.936 62.231 1.00 0.00 70 SER A O 12
ATOM 25226 N N . PRO A 1 24 ? 51.836 24.167 63.584 1.00 0.00 71 PRO A N 12
ATOM 25227 C CA . PRO A 1 24 ? 51.297 23.627 64.839 1.00 0.00 71 PRO A CA 12
ATOM 25228 C C . PRO A 1 24 ? 49.802 23.949 65.020 1.00 0.00 71 PRO A C 12
ATOM 25229 O O . PRO A 1 24 ? 49.081 23.192 65.678 1.00 0.00 71 PRO A O 12
ATOM 25240 N N . PHE A 1 25 ? 49.328 25.029 64.388 1.00 0.00 72 PHE A N 12
ATOM 25241 C CA . PHE A 1 25 ? 47.924 25.267 64.070 1.00 0.00 72 PHE A CA 12
ATOM 25242 C C . PHE A 1 25 ? 47.335 24.490 62.880 1.00 0.00 72 PHE A C 12
ATOM 25243 O O . PHE A 1 25 ? 47.800 24.644 61.751 1.00 0.00 72 PHE A O 12
ATOM 25260 N N . ASP A 1 26 ? 46.276 23.713 63.112 1.00 0.00 73 ASP A N 12
ATOM 25261 C CA . ASP A 1 26 ? 45.466 23.046 62.094 1.00 0.00 73 ASP A CA 12
ATOM 25262 C C . ASP A 1 26 ? 44.495 23.955 61.324 1.00 0.00 73 ASP A C 12
ATOM 25263 O O . ASP A 1 26 ? 43.935 24.900 61.896 1.00 0.00 73 ASP A O 12
ATOM 25272 N N . GLY A 1 27 ? 44.216 23.610 60.071 1.00 0.00 74 GLY A N 12
ATOM 25273 C CA . GLY A 1 27 ? 43.221 24.265 59.212 1.00 0.00 74 GLY A CA 12
ATOM 25274 C C . GLY A 1 27 ? 43.004 23.546 57.874 1.00 0.00 74 GLY A C 12
ATOM 25275 O O . GLY A 1 27 ? 43.951 23.024 57.279 1.00 0.00 74 GLY A O 12
ATOM 25279 N N . LYS A 1 28 ? 41.763 23.546 57.367 1.00 0.00 75 LYS A N 12
ATOM 25280 C CA . LYS A 1 28 ? 41.381 22.942 56.074 1.00 0.00 75 LYS A CA 12
ATOM 25281 C C . LYS A 1 28 ? 40.742 23.965 55.136 1.00 0.00 75 LYS A C 12
ATOM 25282 O O . LYS A 1 28 ? 39.928 24.788 55.553 1.00 0.00 75 LYS A O 12
ATOM 25301 N N . HIS A 1 29 ? 41.128 23.915 53.864 1.00 0.00 76 HIS A N 12
ATOM 25302 C CA . HIS A 1 29 ? 40.565 24.736 52.797 1.00 0.00 76 HIS A CA 12
ATOM 25303 C C . HIS A 1 29 ? 39.442 23.972 52.083 1.00 0.00 76 HIS A C 12
ATOM 25304 O O . HIS A 1 29 ? 39.660 22.855 51.608 1.00 0.00 76 HIS A O 12
ATOM 25318 N N . TYR A 1 30 ? 38.251 24.571 51.999 1.00 0.00 77 TYR A N 12
ATOM 25319 C CA . TYR A 1 30 ? 37.017 23.918 51.542 1.00 0.00 77 TYR A CA 12
ATOM 25320 C C . TYR A 1 30 ? 36.504 24.321 50.143 1.00 0.00 77 TYR A C 12
ATOM 25321 O O . TYR A 1 30 ? 35.349 24.076 49.797 1.00 0.00 77 TYR A O 12
ATOM 25339 N N . GLY A 1 31 ? 37.347 24.969 49.330 1.00 0.00 78 GLY A N 12
ATOM 25340 C CA . GLY A 1 31 ? 36.962 25.533 48.028 1.00 0.00 78 GLY A CA 12
ATOM 25341 C C . GLY A 1 31 ? 38.088 25.594 46.989 1.00 0.00 78 GLY A C 12
ATOM 25342 O O . GLY A 1 31 ? 39.133 24.959 47.141 1.00 0.00 78 GLY A O 12
ATOM 25346 N N . ILE A 1 32 ? 37.850 26.377 45.936 1.00 0.00 79 ILE A N 12
ATOM 25347 C CA . ILE A 1 32 ? 38.757 26.670 44.815 1.00 0.00 79 ILE A CA 12
ATOM 25348 C C . ILE A 1 32 ? 38.941 28.190 44.692 1.00 0.00 79 ILE A C 12
ATOM 25349 O O . ILE A 1 32 ? 37.954 28.915 44.776 1.00 0.00 79 ILE A O 12
ATOM 25365 N N . ASP A 1 33 ? 40.165 28.682 44.467 1.00 0.00 80 ASP A N 12
ATOM 25366 C CA . ASP A 1 33 ? 40.460 30.132 44.387 1.00 0.00 80 ASP A CA 12
ATOM 25367 C C . ASP A 1 33 ? 41.051 30.628 43.057 1.00 0.00 80 ASP A C 12
ATOM 25368 O O . ASP A 1 33 ? 42.264 30.554 42.862 1.00 0.00 80 ASP A O 12
ATOM 25377 N N . PHE A 1 34 ? 40.219 31.166 42.158 1.00 0.00 81 PHE A N 12
ATOM 25378 C CA . PHE A 1 34 ? 40.631 31.723 40.860 1.00 0.00 81 PHE A CA 12
ATOM 25379 C C . PHE A 1 34 ? 41.260 33.117 40.923 1.00 0.00 81 PHE A C 12
ATOM 25380 O O . PHE A 1 34 ? 40.536 34.088 41.129 1.00 0.00 81 PHE A O 12
ATOM 25397 N N . ALA A 1 35 ? 42.569 33.248 40.704 1.00 0.00 82 ALA A N 12
ATOM 25398 C CA . ALA A 1 35 ? 43.253 34.529 40.543 1.00 0.00 82 ALA A CA 12
ATOM 25399 C C . ALA A 1 35 ? 42.689 35.309 39.346 1.00 0.00 82 ALA A C 12
ATOM 25400 O O . ALA A 1 35 ? 42.764 34.865 38.193 1.00 0.00 82 ALA A O 12
ATOM 25407 N N . LEU A 1 36 ? 42.125 36.483 39.633 1.00 0.00 83 LEU A N 12
ATOM 25408 C CA . LEU A 1 36 ? 41.448 37.330 38.652 1.00 0.00 83 LEU A CA 12
ATOM 25409 C C . LEU A 1 36 ? 41.887 38.791 38.789 1.00 0.00 83 LEU A C 12
ATOM 25410 O O . LEU A 1 36 ? 42.126 39.256 39.906 1.00 0.00 83 LEU A O 12
ATOM 25426 N N . PRO A 1 37 ? 41.907 39.544 37.681 1.00 0.00 84 PRO A N 12
ATOM 25427 C CA . PRO A 1 37 ? 41.959 40.994 37.731 1.00 0.00 84 PRO A CA 12
ATOM 25428 C C . PRO A 1 37 ? 40.687 41.559 38.379 1.00 0.00 84 PRO A C 12
ATOM 25429 O O . PRO A 1 37 ? 39.573 41.081 38.121 1.00 0.00 84 PRO A O 12
ATOM 25440 N N . LYS A 1 38 ? 40.853 42.589 39.220 1.00 0.00 85 LYS A N 12
ATOM 25441 C CA . LYS A 1 38 ? 39.756 43.298 39.899 1.00 0.00 85 LYS A CA 12
ATOM 25442 C C . LYS A 1 38 ? 38.698 43.742 38.876 1.00 0.00 85 LYS A C 12
ATOM 25443 O O . LYS A 1 38 ? 39.027 44.173 37.769 1.00 0.00 85 LYS A O 12
ATOM 25462 N N . GLY A 1 39 ? 37.424 43.564 39.209 1.00 0.00 86 GLY A N 12
ATOM 25463 C CA . GLY A 1 39 ? 36.298 43.898 38.334 1.00 0.00 86 GLY A CA 12
ATOM 25464 C C . GLY A 1 39 ? 35.925 42.849 37.282 1.00 0.00 86 GLY A C 12
ATOM 25465 O O . GLY A 1 39 ? 34.892 43.033 36.635 1.00 0.00 86 GLY A O 12
ATOM 25469 N N . THR A 1 40 ? 36.672 41.739 37.131 1.00 0.00 87 THR A N 12
ATOM 25470 C CA . THR A 1 40 ? 36.211 40.595 36.311 1.00 0.00 87 THR A CA 12
ATOM 25471 C C . THR A 1 40 ? 34.822 40.109 36.721 1.00 0.00 87 THR A C 12
ATOM 25472 O O . THR A 1 40 ? 34.642 39.748 37.891 1.00 0.00 87 THR A O 12
ATOM 25483 N N . PRO A 1 41 ? 33.844 40.066 35.796 1.00 0.00 88 PRO A N 12
ATOM 25484 C CA . PRO A 1 41 ? 32.541 39.508 36.093 1.00 0.00 88 PRO A CA 12
ATOM 25485 C C . PRO A 1 41 ? 32.630 37.993 36.303 1.00 0.00 88 PRO A C 12
ATOM 25486 O O . PRO A 1 41 ? 33.170 37.255 35.475 1.00 0.00 88 PRO A O 12
ATOM 25497 N N . ILE A 1 42 ? 32.086 37.545 37.431 1.00 0.00 89 ILE A N 12
ATOM 25498 C CA . ILE A 1 42 ? 31.881 36.134 37.758 1.00 0.00 89 ILE A CA 12
ATOM 25499 C C . ILE A 1 42 ? 30.557 35.693 37.122 1.00 0.00 89 ILE A C 12
ATOM 25500 O O . ILE A 1 42 ? 29.528 36.353 37.314 1.00 0.00 89 ILE A O 12
ATOM 25516 N N . LYS A 1 43 ? 30.573 34.589 36.377 1.00 0.00 90 LYS A N 12
ATOM 25517 C CA . LYS A 1 43 ? 29.391 34.006 35.717 1.00 0.00 90 LYS A CA 12
ATOM 25518 C C . LYS A 1 43 ? 28.840 32.847 36.557 1.00 0.00 90 LYS A C 12
ATOM 25519 O O . LYS A 1 43 ? 29.591 32.178 37.265 1.00 0.00 90 LYS A O 12
ATOM 25538 N N . ALA A 1 44 ? 27.541 32.582 36.454 1.00 0.00 91 ALA A N 12
ATOM 25539 C CA . ALA A 1 44 ? 26.929 31.379 37.004 1.00 0.00 91 ALA A CA 12
ATOM 25540 C C . ALA A 1 44 ? 27.416 30.130 36.225 1.00 0.00 91 ALA A C 12
ATOM 25541 O O . ALA A 1 44 ? 27.231 30.090 35.007 1.00 0.00 91 ALA A O 12
ATOM 25548 N N . PRO A 1 45 ? 27.989 29.101 36.880 1.00 0.00 92 PRO A N 12
ATOM 25549 C CA . PRO A 1 45 ? 28.417 27.859 36.225 1.00 0.00 92 PRO A CA 12
ATOM 25550 C C . PRO A 1 45 ? 27.240 27.030 35.693 1.00 0.00 92 PRO A C 12
ATOM 25551 O O . PRO A 1 45 ? 27.321 26.387 34.647 1.00 0.00 92 PRO A O 12
ATOM 25562 N N . THR A 1 46 ? 26.142 27.043 36.442 1.00 0.00 93 THR A N 12
ATOM 25563 C CA . THR A 1 46 ? 24.908 26.287 36.229 1.00 0.00 93 THR A CA 12
ATOM 25564 C C . THR A 1 46 ? 23.733 27.261 36.166 1.00 0.00 93 THR A C 12
ATOM 25565 O O . THR A 1 46 ? 23.859 28.436 36.519 1.00 0.00 93 THR A O 12
ATOM 25576 N N . ASN A 1 47 ? 22.551 26.782 35.781 1.00 0.00 94 ASN A N 12
ATOM 25577 C CA . ASN A 1 47 ? 21.328 27.466 36.197 1.00 0.00 94 ASN A CA 12
ATOM 25578 C C . ASN A 1 47 ? 21.129 27.261 37.715 1.00 0.00 94 ASN A C 12
ATOM 25579 O O . ASN A 1 47 ? 21.497 26.218 38.276 1.00 0.00 94 ASN A O 12
ATOM 25590 N N . GLY A 1 48 ? 20.541 28.259 38.365 1.00 0.00 95 GLY A N 12
ATOM 25591 C CA . GLY A 1 48 ? 20.191 28.215 39.792 1.00 0.00 95 GLY A CA 12
ATOM 25592 C C . GLY A 1 48 ? 19.376 29.421 40.260 1.00 0.00 95 GLY A C 12
ATOM 25593 O O . GLY A 1 48 ? 18.781 30.116 39.439 1.00 0.00 95 GLY A O 12
ATOM 25597 N N . LYS A 1 49 ? 19.362 29.702 41.568 1.00 0.00 96 LYS A N 12
ATOM 25598 C CA . LYS A 1 49 ? 18.744 30.901 42.167 1.00 0.00 96 LYS A CA 12
ATOM 25599 C C . LYS A 1 49 ? 19.478 31.368 43.427 1.00 0.00 96 LYS A C 12
ATOM 25600 O O . LYS A 1 49 ? 19.996 30.551 44.183 1.00 0.00 96 LYS A O 12
ATOM 25619 N N . VAL A 1 50 ? 19.551 32.681 43.643 1.00 0.00 97 VAL A N 12
ATOM 25620 C CA . VAL A 1 50 ? 20.163 33.281 44.843 1.00 0.00 97 VAL A CA 12
ATOM 25621 C C . VAL A 1 50 ? 19.400 33.038 46.145 1.00 0.00 97 VAL A C 12
ATOM 25622 O O . VAL A 1 50 ? 18.236 33.419 46.256 1.00 0.00 97 VAL A O 12
ATOM 25635 N N . THR A 1 51 ? 20.091 32.490 47.143 1.00 0.00 98 THR A N 12
ATOM 25636 C CA . THR A 1 51 ? 19.573 32.189 48.494 1.00 0.00 98 THR A CA 12
ATOM 25637 C C . THR A 1 51 ? 19.790 33.289 49.531 1.00 0.00 98 THR A C 12
ATOM 25638 O O . THR A 1 51 ? 18.883 33.645 50.292 1.00 0.00 98 THR A O 12
ATOM 25649 N N . ARG A 1 52 ? 21.011 33.838 49.539 1.00 0.00 99 ARG A N 12
ATOM 25650 C CA . ARG A 1 52 ? 21.529 34.730 50.589 1.00 0.00 99 ARG A CA 12
ATOM 25651 C C . ARG A 1 52 ? 22.667 35.605 50.057 1.00 0.00 99 ARG A C 12
ATOM 25652 O O . ARG A 1 52 ? 23.430 35.178 49.191 1.00 0.00 99 ARG A O 12
ATOM 25673 N N . ILE A 1 53 ? 22.790 36.827 50.571 1.00 0.00 100 ILE A N 12
ATOM 25674 C CA . ILE A 1 53 ? 23.795 37.817 50.149 1.00 0.00 100 ILE A CA 12
ATOM 25675 C C . ILE A 1 53 ? 24.324 38.571 51.383 1.00 0.00 100 ILE A C 12
ATOM 25676 O O . ILE A 1 53 ? 23.538 39.218 52.073 1.00 0.00 100 ILE A O 12
ATOM 25692 N N . PHE A 1 54 ? 25.627 38.473 51.688 1.00 0.00 101 PHE A N 12
ATOM 25693 C CA . PHE A 1 54 ? 26.194 38.971 52.967 1.00 0.00 101 PHE A CA 12
ATOM 25694 C C . PHE A 1 54 ? 27.725 39.202 52.915 1.00 0.00 101 PHE A C 12
ATOM 25695 O O . PHE A 1 54 ? 28.330 39.168 51.847 1.00 0.00 101 PHE A O 12
ATOM 25712 N N . ASN A 1 55 ? 28.377 39.423 54.067 1.00 0.00 102 ASN A N 12
ATOM 25713 C CA . ASN A 1 55 ? 29.841 39.530 54.209 1.00 0.00 102 ASN A CA 12
ATOM 25714 C C . ASN A 1 55 ? 30.392 38.803 55.456 1.00 0.00 102 ASN A C 12
ATOM 25715 O O . ASN A 1 55 ? 29.740 38.764 56.505 1.00 0.00 102 ASN A O 12
ATOM 25726 N N . ASN A 1 56 ? 31.601 38.247 55.348 1.00 0.00 103 ASN A N 12
ATOM 25727 C CA . ASN A 1 56 ? 32.356 37.593 56.425 1.00 0.00 103 ASN A CA 12
ATOM 25728 C C . ASN A 1 56 ? 33.457 38.517 56.995 1.00 0.00 103 ASN A C 12
ATOM 25729 O O . ASN A 1 56 ? 34.073 39.304 56.271 1.00 0.00 103 ASN A O 12
ATOM 25740 N N . GLU A 1 57 ? 33.706 38.420 58.306 1.00 0.00 104 GLU A N 12
ATOM 25741 C CA . GLU A 1 57 ? 34.404 39.428 59.127 1.00 0.00 104 GLU A CA 12
ATOM 25742 C C . GLU A 1 57 ? 35.893 39.651 58.799 1.00 0.00 104 GLU A C 12
ATOM 25743 O O . GLU A 1 57 ? 36.463 40.681 59.171 1.00 0.00 104 GLU A O 12
ATOM 25755 N N . LEU A 1 58 ? 36.527 38.708 58.102 1.00 0.00 105 LEU A N 12
ATOM 25756 C CA . LEU A 1 58 ? 37.848 38.864 57.480 1.00 0.00 105 LEU A CA 12
ATOM 25757 C C . LEU A 1 58 ? 37.944 38.236 56.076 1.00 0.00 105 LEU A C 12
ATOM 25758 O O . LEU A 1 58 ? 38.864 38.572 55.330 1.00 0.00 105 LEU A O 12
ATOM 25774 N N . GLY A 1 59 ? 36.986 37.387 55.683 1.00 0.00 106 GLY A N 12
ATOM 25775 C CA . GLY A 1 59 ? 36.892 36.809 54.337 1.00 0.00 106 GLY A CA 12
ATOM 25776 C C . GLY A 1 59 ? 36.362 37.760 53.253 1.00 0.00 106 GLY A C 12
ATOM 25777 O O . GLY A 1 59 ? 36.600 37.509 52.077 1.00 0.00 106 GLY A O 12
ATOM 25781 N N . GLY A 1 60 ? 35.688 38.857 53.613 1.00 0.00 107 GLY A N 12
ATOM 25782 C CA . GLY A 1 60 ? 35.113 39.804 52.647 1.00 0.00 107 GLY A CA 12
ATOM 25783 C C . GLY A 1 60 ? 33.687 39.448 52.207 1.00 0.00 107 GLY A C 12
ATOM 25784 O O . GLY A 1 60 ? 32.965 38.735 52.910 1.00 0.00 107 GLY A O 12
ATOM 25788 N N . LYS A 1 61 ? 33.254 39.973 51.055 1.00 0.00 108 LYS A N 12
ATOM 25789 C CA . LYS A 1 61 ? 31.878 39.797 50.556 1.00 0.00 108 LYS A CA 12
ATOM 25790 C C . LYS A 1 61 ? 31.571 38.378 50.085 1.00 0.00 108 LYS A C 12
ATOM 25791 O O . LYS A 1 61 ? 32.435 37.710 49.517 1.00 0.00 108 LYS A O 12
ATOM 25810 N N . VAL A 1 62 ? 30.306 37.982 50.252 1.00 0.00 109 VAL A N 12
ATOM 25811 C CA . VAL A 1 62 ? 29.760 36.664 49.915 1.00 0.00 109 VAL A CA 12
ATOM 25812 C C . VAL A 1 62 ? 28.453 36.700 49.118 1.00 0.00 109 VAL A C 12
ATOM 25813 O O . VAL A 1 62 ? 27.524 37.443 49.447 1.00 0.00 109 VAL A O 12
ATOM 25826 N N . LEU A 1 63 ? 28.354 35.840 48.104 1.00 0.00 110 LEU A N 12
ATOM 25827 C CA . LEU A 1 63 ? 27.115 35.476 47.406 1.00 0.00 110 LEU A CA 12
ATOM 25828 C C . LEU A 1 63 ? 26.787 34.002 47.674 1.00 0.00 110 LEU A C 12
ATOM 25829 O O . LEU A 1 63 ? 27.695 33.171 47.621 1.00 0.00 110 LEU A O 12
ATOM 25845 N N . GLN A 1 64 ? 25.516 33.676 47.932 1.00 0.00 111 GLN A N 12
ATOM 25846 C CA . GLN A 1 64 ? 25.034 32.291 48.032 1.00 0.00 111 GLN A CA 12
ATOM 25847 C C . GLN A 1 64 ? 24.001 31.952 46.940 1.00 0.00 111 GLN A C 12
ATOM 25848 O O . GLN A 1 64 ? 22.958 32.603 46.847 1.00 0.00 111 GLN A O 12
ATOM 25862 N N . ILE A 1 65 ? 24.237 30.892 46.161 1.00 0.00 112 ILE A N 12
ATOM 25863 C CA . ILE A 1 65 ? 23.317 30.369 45.128 1.00 0.00 112 ILE A CA 12
ATOM 25864 C C . ILE A 1 65 ? 22.954 28.894 45.376 1.00 0.00 112 ILE A C 12
ATOM 25865 O O . ILE A 1 65 ? 23.719 28.148 45.982 1.00 0.00 112 ILE A O 12
ATOM 25881 N N . ALA A 1 66 ? 21.788 28.469 44.892 1.00 0.00 113 ALA A N 12
ATOM 25882 C CA . ALA A 1 66 ? 21.262 27.108 44.944 1.00 0.00 113 ALA A CA 12
ATOM 25883 C C . ALA A 1 66 ? 20.986 26.549 43.529 1.00 0.00 113 ALA A C 12
ATOM 25884 O O . ALA A 1 66 ? 20.422 27.250 42.687 1.00 0.00 113 ALA A O 12
ATOM 25891 N N . GLU A 1 67 ? 21.374 25.297 43.255 1.00 0.00 114 GLU A N 12
ATOM 25892 C CA . GLU A 1 67 ? 21.136 24.606 41.967 1.00 0.00 114 GLU A CA 12
ATOM 25893 C C . GLU A 1 67 ? 19.759 23.900 41.904 1.00 0.00 114 GLU A C 12
ATOM 25894 O O . GLU A 1 67 ? 19.156 23.628 42.945 1.00 0.00 114 GLU A O 12
ATOM 25906 N N . ASP A 1 68 ? 19.238 23.561 40.714 1.00 0.00 115 ASP A N 12
ATOM 25907 C CA . ASP A 1 68 ? 17.820 23.176 40.526 1.00 0.00 115 ASP A CA 12
ATOM 25908 C C . ASP A 1 68 ? 17.304 21.833 41.097 1.00 0.00 115 ASP A C 12
ATOM 25909 O O . ASP A 1 68 ? 16.091 21.630 41.136 1.00 0.00 115 ASP A O 12
ATOM 25918 N N . ASN A 1 69 ? 18.156 20.933 41.613 1.00 0.00 116 ASN A N 12
ATOM 25919 C CA . ASN A 1 69 ? 17.690 19.829 42.479 1.00 0.00 116 ASN A CA 12
ATOM 25920 C C . ASN A 1 69 ? 17.391 20.284 43.928 1.00 0.00 116 ASN A C 12
ATOM 25921 O O . ASN A 1 69 ? 16.835 19.511 44.713 1.00 0.00 116 ASN A O 12
ATOM 25932 N N . GLY A 1 70 ? 17.809 21.493 44.316 1.00 0.00 117 GLY A N 12
ATOM 25933 C CA . GLY A 1 70 ? 17.719 22.023 45.681 1.00 0.00 117 GLY A CA 12
ATOM 25934 C C . GLY A 1 70 ? 18.621 21.324 46.708 1.00 0.00 117 GLY A C 12
ATOM 25935 O O . GLY A 1 70 ? 18.351 21.417 47.906 1.00 0.00 117 GLY A O 12
ATOM 25939 N N . GLU A 1 71 ? 19.659 20.600 46.276 1.00 0.00 118 GLU A N 12
ATOM 25940 C CA . GLU A 1 71 ? 20.540 19.814 47.154 1.00 0.00 118 GLU A CA 12
ATOM 25941 C C . GLU A 1 71 ? 21.968 20.360 47.194 1.00 0.00 118 GLU A C 12
ATOM 25942 O O . GLU A 1 71 ? 22.650 20.189 48.201 1.00 0.00 118 GLU A O 12
ATOM 25954 N N . TYR A 1 72 ? 22.394 21.051 46.138 1.00 0.00 119 TYR A N 12
ATOM 25955 C CA . TYR A 1 72 ? 23.653 21.787 46.068 1.00 0.00 119 TYR A CA 12
ATOM 25956 C C . TYR A 1 72 ? 23.581 23.314 46.235 1.00 0.00 119 TYR A C 12
ATOM 25957 O O . TYR A 1 72 ? 22.833 23.989 45.522 1.00 0.00 119 TYR A O 12
ATOM 25975 N N . HIS A 1 73 ? 24.401 23.844 47.147 1.00 0.00 120 HIS A N 12
ATOM 25976 C CA . HIS A 1 73 ? 24.659 25.277 47.364 1.00 0.00 120 HIS A CA 12
ATOM 25977 C C . HIS A 1 73 ? 26.025 25.686 46.795 1.00 0.00 120 HIS A C 12
ATOM 25978 O O . HIS A 1 73 ? 26.919 24.852 46.639 1.00 0.00 120 HIS A O 12
ATOM 25992 N N . GLN A 1 74 ? 26.190 26.971 46.496 1.00 0.00 121 GLN A N 12
ATOM 25993 C CA . GLN A 1 74 ? 27.341 27.581 45.837 1.00 0.00 121 GLN A CA 12
ATOM 25994 C C . GLN A 1 74 ? 27.702 28.916 46.510 1.00 0.00 121 GLN A C 12
ATOM 25995 O O . GLN A 1 74 ? 27.026 29.925 46.283 1.00 0.00 121 GLN A O 12
ATOM 26009 N N . TRP A 1 75 ? 28.784 28.932 47.296 1.00 0.00 122 TRP A N 12
ATOM 26010 C CA . TRP A 1 75 ? 29.367 30.165 47.821 1.00 0.00 122 TRP A CA 12
ATOM 26011 C C . TRP A 1 75 ? 30.351 30.797 46.834 1.00 0.00 122 TRP A C 12
ATOM 26012 O O . TRP A 1 75 ? 31.103 30.089 46.158 1.00 0.00 122 TRP A O 12
ATOM 26033 N N . TYR A 1 76 ? 30.419 32.126 46.856 1.00 0.00 123 TYR A N 12
ATOM 26034 C CA . TYR A 1 76 ? 31.366 32.948 46.109 1.00 0.00 123 TYR A CA 12
ATOM 26035 C C . TYR A 1 76 ? 31.909 34.017 47.057 1.00 0.00 123 TYR A C 12
ATOM 26036 O O . TYR A 1 76 ? 31.171 34.919 47.455 1.00 0.00 123 TYR A O 12
ATOM 26054 N N . LEU A 1 77 ? 33.181 33.894 47.428 1.00 0.00 124 LEU A N 12
ATOM 26055 C CA . LEU A 1 77 ? 33.915 34.820 48.299 1.00 0.00 124 LEU A CA 12
ATOM 26056 C C . LEU A 1 77 ? 34.864 35.703 47.471 1.00 0.00 124 LEU A C 12
ATOM 26057 O O . LEU A 1 77 ? 35.295 35.315 46.381 1.00 0.00 124 LEU A O 12
ATOM 26073 N N . HIS A 1 78 ? 35.218 36.865 48.032 1.00 0.00 125 HIS A N 12
ATOM 26074 C CA . HIS A 1 78 ? 36.083 37.894 47.427 1.00 0.00 125 HIS A CA 12
ATOM 26075 C C . HIS A 1 78 ? 35.447 38.580 46.201 1.00 0.00 125 HIS A C 12
ATOM 26076 O O . HIS A 1 78 ? 35.946 38.553 45.065 1.00 0.00 125 HIS A O 12
ATOM 26090 N N . LEU A 1 79 ? 34.288 39.192 46.452 1.00 0.00 126 LEU A N 12
ATOM 26091 C CA . LEU A 1 79 ? 33.519 39.993 45.495 1.00 0.00 126 LEU A CA 12
ATOM 26092 C C . LEU A 1 79 ? 33.662 41.495 45.791 1.00 0.00 126 LEU A C 12
ATOM 26093 O O . LEU A 1 79 ? 33.856 41.876 46.943 1.00 0.00 126 LEU A O 12
ATOM 26109 N N . ASP A 1 80 ? 33.553 42.341 44.765 1.00 0.00 127 ASP A N 12
ATOM 26110 C CA . ASP A 1 80 ? 33.528 43.812 44.869 1.00 0.00 127 ASP A CA 12
ATOM 26111 C C . ASP A 1 80 ? 32.093 44.355 44.765 1.00 0.00 127 ASP A C 12
ATOM 26112 O O . ASP A 1 80 ? 31.723 45.262 45.514 1.00 0.00 127 ASP A O 12
ATOM 26121 N N . LYS A 1 81 ? 31.295 43.813 43.832 1.00 0.00 128 LYS A N 12
ATOM 26122 C CA . LYS A 1 81 ? 29.919 44.241 43.525 1.00 0.00 128 LYS A CA 12
ATOM 26123 C C . LYS A 1 81 ? 29.031 43.073 43.098 1.00 0.00 128 LYS A C 12
ATOM 26124 O O . LYS A 1 81 ? 29.510 42.155 42.432 1.00 0.00 128 LYS A O 12
ATOM 26143 N N . TYR A 1 82 ? 27.741 43.126 43.428 1.00 0.00 129 TYR A N 12
ATOM 26144 C CA . TYR A 1 82 ? 26.742 42.126 43.020 1.00 0.00 129 TYR A CA 12
ATOM 26145 C C . TYR A 1 82 ? 25.999 42.522 41.731 1.00 0.00 129 TYR A C 12
ATOM 26146 O O . TYR A 1 82 ? 25.649 43.688 41.559 1.00 0.00 129 TYR A O 12
ATOM 26164 N N . ASN A 1 83 ? 25.709 41.556 40.852 1.00 0.00 130 ASN A N 12
ATOM 26165 C CA . ASN A 1 83 ? 24.872 41.734 39.652 1.00 0.00 130 ASN A CA 12
ATOM 26166 C C . ASN A 1 83 ? 23.477 41.088 39.775 1.00 0.00 130 ASN A C 12
ATOM 26167 O O . ASN A 1 83 ? 22.657 41.222 38.863 1.00 0.00 130 ASN A O 12
ATOM 26178 N N . VAL A 1 84 ? 23.224 40.359 40.862 1.00 0.00 131 VAL A N 12
ATOM 26179 C CA . VAL A 1 84 ? 21.919 39.761 41.204 1.00 0.00 131 VAL A CA 12
ATOM 26180 C C . VAL A 1 84 ? 21.544 40.100 42.648 1.00 0.00 131 VAL A C 12
ATOM 26181 O O . VAL A 1 84 ? 22.386 40.553 43.434 1.00 0.00 131 VAL A O 12
ATOM 26194 N N . LYS A 1 85 ? 20.277 39.856 43.003 1.00 0.00 132 LYS A N 12
ATOM 26195 C CA . LYS A 1 85 ? 19.734 40.017 44.361 1.00 0.00 132 LYS A CA 12
ATOM 26196 C C . LYS A 1 85 ? 19.144 38.693 44.857 1.00 0.00 132 LYS A C 12
ATOM 26197 O O . LYS A 1 85 ? 18.918 37.778 44.066 1.00 0.00 132 LYS A O 12
ATOM 26216 N N . VAL A 1 86 ? 18.887 38.579 46.161 1.00 0.00 133 VAL A N 12
ATOM 26217 C CA . VAL A 1 86 ? 18.240 37.410 46.771 1.00 0.00 133 VAL A CA 12
ATOM 26218 C C . VAL A 1 86 ? 16.918 37.139 46.039 1.00 0.00 133 VAL A C 12
ATOM 26219 O O . VAL A 1 86 ? 16.119 38.044 45.784 1.00 0.00 133 VAL A O 12
ATOM 26232 N N . GLY A 1 87 ? 16.725 35.872 45.678 1.00 0.00 134 GLY A N 12
ATOM 26233 C CA . GLY A 1 87 ? 15.527 35.365 44.999 1.00 0.00 134 GLY A CA 12
ATOM 26234 C C . GLY A 1 87 ? 15.558 35.447 43.467 1.00 0.00 134 GLY A C 12
ATOM 26235 O O . GLY A 1 87 ? 14.545 35.177 42.824 1.00 0.00 134 GLY A O 12
ATOM 26239 N N . ASP A 1 88 ? 16.694 35.802 42.860 1.00 0.00 135 ASP A N 12
ATOM 26240 C CA . ASP A 1 88 ? 16.861 35.829 41.412 1.00 0.00 135 ASP A CA 12
ATOM 26241 C C . ASP A 1 88 ? 17.222 34.471 40.834 1.00 0.00 135 ASP A C 12
ATOM 26242 O O . ASP A 1 88 ? 18.278 33.931 41.171 1.00 0.00 135 ASP A O 12
ATOM 26251 N N . ARG A 1 89 ? 16.380 33.930 39.948 1.00 0.00 136 ARG A N 12
ATOM 26252 C CA . ARG A 1 89 ? 16.782 32.827 39.075 1.00 0.00 136 ARG A CA 12
ATOM 26253 C C . ARG A 1 89 ? 17.861 33.293 38.097 1.00 0.00 136 ARG A C 12
ATOM 26254 O O . ARG A 1 89 ? 17.817 34.423 37.597 1.00 0.00 136 ARG A O 12
ATOM 26275 N N . VAL A 1 90 ? 18.819 32.414 37.834 1.00 0.00 137 VAL A N 12
ATOM 26276 C CA . VAL A 1 90 ? 19.964 32.619 36.942 1.00 0.00 137 VAL A CA 12
ATOM 26277 C C . VAL A 1 90 ? 20.124 31.397 36.042 1.00 0.00 137 VAL A C 12
ATOM 26278 O O . VAL A 1 90 ? 19.669 30.293 36.358 1.00 0.00 137 VAL A O 12
ATOM 26291 N N . LYS A 1 91 ? 20.825 31.591 34.925 1.00 0.00 138 LYS A N 12
ATOM 26292 C CA . LYS A 1 91 ? 21.112 30.594 33.896 1.00 0.00 138 LYS A CA 12
ATOM 26293 C C . LYS A 1 91 ? 22.615 30.587 33.621 1.00 0.00 138 LYS A C 12
ATOM 26294 O O . LYS A 1 91 ? 23.257 31.632 33.660 1.00 0.00 138 LYS A O 12
ATOM 26313 N N . ALA A 1 92 ? 23.177 29.409 33.378 1.00 0.00 139 ALA A N 12
ATOM 26314 C CA . ALA A 1 92 ? 24.603 29.223 33.120 1.00 0.00 139 ALA A CA 12
ATOM 26315 C C . ALA A 1 92 ? 25.176 30.231 32.105 1.00 0.00 139 ALA A C 12
ATOM 26316 O O . ALA A 1 92 ? 24.717 30.330 30.963 1.00 0.00 139 ALA A O 12
ATOM 26323 N N . GLY A 1 93 ? 26.198 30.967 32.532 1.00 0.00 140 GLY A N 12
ATOM 26324 C CA . GLY A 1 93 ? 26.836 32.035 31.756 1.00 0.00 140 GLY A CA 12
ATOM 26325 C C . GLY A 1 93 ? 26.277 33.445 32.017 1.00 0.00 140 GLY A C 12
ATOM 26326 O O . GLY A 1 93 ? 26.698 34.408 31.373 1.00 0.00 140 GLY A O 12
ATOM 26330 N N . ASP A 1 94 ? 25.339 33.596 32.955 1.00 0.00 141 ASP A N 12
ATOM 26331 C CA . ASP A 1 94 ? 24.874 34.888 33.469 1.00 0.00 141 ASP A CA 12
ATOM 26332 C C . ASP A 1 94 ? 25.847 35.502 34.469 1.00 0.00 141 ASP A C 12
ATOM 26333 O O . ASP A 1 94 ? 26.266 34.822 35.402 1.00 0.00 141 ASP A O 12
ATOM 26342 N N . ILE A 1 95 ? 26.166 36.789 34.344 1.00 0.00 142 ILE A N 12
ATOM 26343 C CA . ILE A 1 95 ? 26.955 37.495 35.356 1.00 0.00 142 ILE A CA 12
ATOM 26344 C C . ILE A 1 95 ? 26.150 37.629 36.645 1.00 0.00 142 ILE A C 12
ATOM 26345 O O . ILE A 1 95 ? 25.027 38.140 36.630 1.00 0.00 142 ILE A O 12
ATOM 26361 N N . ILE A 1 96 ? 26.755 37.240 37.764 1.00 0.00 143 ILE A N 12
ATOM 26362 C CA . ILE A 1 96 ? 26.143 37.304 39.100 1.00 0.00 143 ILE A CA 12
ATOM 26363 C C . ILE A 1 96 ? 26.819 38.315 40.026 1.00 0.00 143 ILE A C 12
ATOM 26364 O O . ILE A 1 96 ? 26.189 38.812 40.955 1.00 0.00 143 ILE A O 12
ATOM 26380 N N . ALA A 1 97 ? 28.072 38.674 39.756 1.00 0.00 144 ALA A N 12
ATOM 26381 C CA . ALA A 1 97 ? 28.874 39.605 40.544 1.00 0.00 144 ALA A CA 12
ATOM 26382 C C . ALA A 1 97 ? 30.189 39.924 39.817 1.00 0.00 144 ALA A C 12
ATOM 26383 O O . ALA A 1 97 ? 30.445 39.395 38.737 1.00 0.00 144 ALA A O 12
ATOM 26390 N N . TYR A 1 98 ? 31.038 40.750 40.421 1.00 0.00 145 TYR A N 12
ATOM 26391 C CA . TYR A 1 98 ? 32.360 41.116 39.906 1.00 0.00 145 TYR A CA 12
ATOM 26392 C C . TYR A 1 98 ? 33.340 40.904 41.073 1.00 0.00 145 TYR A C 12
ATOM 26393 O O . TYR A 1 98 ? 33.054 41.315 42.201 1.00 0.00 145 TYR A O 12
ATOM 26411 N N . SER A 1 99 ? 34.471 40.228 40.836 1.00 0.00 146 SER A N 12
ATOM 26412 C CA . SER A 1 99 ? 35.450 39.906 41.893 1.00 0.00 146 SER A CA 12
ATOM 26413 C C . SER A 1 99 ? 36.325 41.105 42.286 1.00 0.00 146 SER A C 12
ATOM 26414 O O . SER A 1 99 ? 36.660 41.949 41.452 1.00 0.00 146 SER A O 12
ATOM 26422 N N . GLY A 1 100 ? 36.701 41.174 43.565 1.00 0.00 147 GLY A N 12
ATOM 26423 C CA . GLY A 1 100 ? 37.528 42.235 44.140 1.00 0.00 147 GLY A CA 12
ATOM 26424 C C . GLY A 1 100 ? 38.310 41.737 45.359 1.00 0.00 147 GLY A C 12
ATOM 26425 O O . GLY A 1 100 ? 37.932 40.734 45.963 1.00 0.00 147 GLY A O 12
ATOM 26429 N N . ASN A 1 101 ? 39.395 42.414 45.752 1.00 0.00 148 ASN A N 12
ATOM 26430 C CA . ASN A 1 101 ? 40.219 42.016 46.903 1.00 0.00 148 ASN A CA 12
ATOM 26431 C C . ASN A 1 101 ? 39.596 42.392 48.274 1.00 0.00 148 ASN A C 12
ATOM 26432 O O . ASN A 1 101 ? 40.296 42.767 49.220 1.00 0.00 148 ASN A O 12
ATOM 26443 N N . THR A 1 102 ? 38.274 42.276 48.408 1.00 0.00 149 THR A N 12
ATOM 26444 C CA . THR A 1 102 ? 37.605 42.268 49.716 1.00 0.00 149 THR A CA 12
ATOM 26445 C C . THR A 1 102 ? 38.015 41.040 50.535 1.00 0.00 149 THR A C 12
ATOM 26446 O O . THR A 1 102 ? 37.987 39.912 50.044 1.00 0.00 149 THR A O 12
ATOM 26457 N N . GLY A 1 103 ? 38.513 41.263 51.753 1.00 0.00 150 GLY A N 12
ATOM 26458 C CA . GLY A 1 103 ? 39.142 40.235 52.589 1.00 0.00 150 GLY A CA 12
ATOM 26459 C C . GLY A 1 103 ? 40.571 39.819 52.189 1.00 0.00 150 GLY A C 12
ATOM 26460 O O . GLY A 1 103 ? 41.056 38.812 52.705 1.00 0.00 150 GLY A O 12
ATOM 26464 N N . ILE A 1 104 ? 41.245 40.539 51.275 1.00 0.00 151 ILE A N 12
ATOM 26465 C CA . ILE A 1 104 ? 42.603 40.207 50.787 1.00 0.00 151 ILE A CA 12
ATOM 26466 C C . ILE A 1 104 ? 43.456 41.447 50.443 1.00 0.00 151 ILE A C 12
ATOM 26467 O O . ILE A 1 104 ? 42.956 42.573 50.363 1.00 0.00 151 ILE A O 12
ATOM 26483 N N . GLN A 1 105 ? 44.769 41.255 50.285 1.00 0.00 152 GLN A N 12
ATOM 26484 C CA . GLN A 1 105 ? 45.758 42.317 50.042 1.00 0.00 152 GLN A CA 12
ATOM 26485 C C . GLN A 1 105 ? 45.845 42.779 48.572 1.00 0.00 152 GLN A C 12
ATOM 26486 O O . GLN A 1 105 ? 45.470 42.062 47.643 1.00 0.00 152 GLN A O 12
ATOM 26500 N N . THR A 1 106 ? 46.434 43.958 48.346 1.00 0.00 153 THR A N 12
ATOM 26501 C CA . THR A 1 106 ? 46.753 44.539 47.021 1.00 0.00 153 THR A CA 12
ATOM 26502 C C . THR A 1 106 ? 47.749 43.762 46.143 1.00 0.00 153 THR A C 12
ATOM 26503 O O . THR A 1 106 ? 47.994 44.108 44.984 1.00 0.00 153 THR A O 12
ATOM 26514 N N . THR A 1 107 ? 48.271 42.645 46.657 1.00 0.00 154 THR A N 12
ATOM 26515 C CA . THR A 1 107 ? 49.018 41.625 45.902 1.00 0.00 154 THR A CA 12
ATOM 26516 C C . THR A 1 107 ? 48.099 40.960 44.865 1.00 0.00 154 THR A C 12
ATOM 26517 O O . THR A 1 107 ? 48.581 40.587 43.793 1.00 0.00 154 THR A O 12
ATOM 26528 N N . GLY A 1 108 ? 46.786 40.854 45.118 1.00 0.00 155 GLY A N 12
ATOM 26529 C CA . GLY A 1 108 ? 45.818 40.368 44.131 1.00 0.00 155 GLY A CA 12
ATOM 26530 C C . GLY A 1 108 ? 44.482 39.887 44.707 1.00 0.00 155 GLY A C 12
ATOM 26531 O O . GLY A 1 108 ? 44.398 39.462 45.862 1.00 0.00 155 GLY A O 12
ATOM 26535 N N . ALA A 1 109 ? 43.443 39.934 43.870 1.00 0.00 156 ALA A N 12
ATOM 26536 C CA . ALA A 1 109 ? 42.129 39.333 44.099 1.00 0.00 156 ALA A CA 12
ATOM 26537 C C . ALA A 1 109 ? 42.076 37.866 43.618 1.00 0.00 156 ALA A C 12
ATOM 26538 O O . ALA A 1 109 ? 42.773 37.488 42.666 1.00 0.00 156 ALA A O 12
ATOM 26545 N N . HIS A 1 110 ? 41.210 37.046 44.225 1.00 0.00 157 HIS A N 12
ATOM 26546 C CA . HIS A 1 110 ? 40.882 35.711 43.713 1.00 0.00 157 HIS A CA 12
ATOM 26547 C C . HIS A 1 110 ? 39.465 35.240 44.101 1.00 0.00 157 HIS A C 12
ATOM 26548 O O . HIS A 1 110 ? 39.124 35.238 45.282 1.00 0.00 157 HIS A O 12
ATOM 26562 N N . LEU A 1 111 ? 38.654 34.795 43.136 1.00 0.00 158 LEU A N 12
ATOM 26563 C CA . LEU A 1 111 ? 37.300 34.272 43.371 1.00 0.00 158 LEU A CA 12
ATOM 26564 C C . LEU A 1 111 ? 37.357 32.930 44.104 1.00 0.00 158 LEU A C 12
ATOM 26565 O O . LEU A 1 111 ? 37.813 31.941 43.531 1.00 0.00 158 LEU A O 12
ATOM 26581 N N . HIS A 1 112 ? 36.863 32.882 45.343 1.00 0.00 159 HIS A N 12
ATOM 26582 C CA . HIS A 1 112 ? 36.737 31.644 46.119 1.00 0.00 159 HIS A CA 12
ATOM 26583 C C . HIS A 1 112 ? 35.366 31.001 45.921 1.00 0.00 159 HIS A C 12
ATOM 26584 O O . HIS A 1 112 ? 34.379 31.418 46.526 1.00 0.00 159 HIS A O 12
ATOM 26598 N N . PHE A 1 113 ? 35.317 29.998 45.044 1.00 0.00 160 PHE A N 12
ATOM 26599 C CA . PHE A 1 113 ? 34.159 29.139 44.813 1.00 0.00 160 PHE A CA 12
ATOM 26600 C C . PHE A 1 113 ? 34.120 27.873 45.674 1.00 0.00 160 PHE A C 12
ATOM 26601 O O . PHE A 1 113 ? 35.020 27.031 45.623 1.00 0.00 160 PHE A O 12
ATOM 26618 N N . GLN A 1 114 ? 33.063 27.744 46.472 1.00 0.00 161 GLN A N 12
ATOM 26619 C CA . GLN A 1 114 ? 32.848 26.639 47.409 1.00 0.00 161 GLN A CA 12
ATOM 26620 C C . GLN A 1 114 ? 31.445 26.038 47.239 1.00 0.00 161 GLN A C 12
ATOM 26621 O O . GLN A 1 114 ? 30.448 26.658 47.597 1.00 0.00 161 GLN A O 12
ATOM 26635 N N . ARG A 1 115 ? 31.364 24.824 46.679 1.00 0.00 162 ARG A N 12
ATOM 26636 C CA . ARG A 1 115 ? 30.111 24.080 46.440 1.00 0.00 162 ARG A CA 12
ATOM 26637 C C . ARG A 1 115 ? 29.832 23.081 47.565 1.00 0.00 162 ARG A C 12
ATOM 26638 O O . ARG A 1 115 ? 30.750 22.377 47.981 1.00 0.00 162 ARG A O 12
ATOM 26659 N N . MET A 1 116 ? 28.592 23.005 48.045 1.00 0.00 163 MET A N 12
ATOM 26660 C CA . MET A 1 116 ? 28.202 22.331 49.298 1.00 0.00 163 MET A CA 12
ATOM 26661 C C . MET A 1 116 ? 26.928 21.485 49.127 1.00 0.00 163 MET A C 12
ATOM 26662 O O . MET A 1 116 ? 26.038 21.898 48.389 1.00 0.00 163 MET A O 12
ATOM 26676 N N . LYS A 1 117 ? 26.827 20.316 49.782 1.00 0.00 164 LYS A N 12
ATOM 26677 C CA . LYS A 1 117 ? 25.727 19.344 49.614 1.00 0.00 164 LYS A CA 12
ATOM 26678 C C . LYS A 1 117 ? 24.834 19.232 50.852 1.00 0.00 164 LYS A C 12
ATOM 26679 O O . LYS A 1 117 ? 25.326 19.039 51.959 1.00 0.00 164 LYS A O 12
ATOM 26698 N N . GLY A 1 118 ? 23.514 19.271 50.671 1.00 0.00 165 GLY A N 12
ATOM 26699 C CA . GLY A 1 118 ? 22.500 19.054 51.715 1.00 0.00 165 GLY A CA 12
ATOM 26700 C C . GLY A 1 118 ? 22.300 20.231 52.689 1.00 0.00 165 GLY A C 12
ATOM 26701 O O . GLY A 1 118 ? 21.477 20.152 53.604 1.00 0.00 165 GLY A O 12
ATOM 26705 N N . GLY A 1 119 ? 23.038 21.323 52.483 1.00 0.00 166 GLY A N 12
ATOM 26706 C CA . GLY A 1 119 ? 23.076 22.546 53.286 1.00 0.00 166 GLY A CA 12
ATOM 26707 C C . GLY A 1 119 ? 24.356 23.326 52.967 1.00 0.00 166 GLY A C 12
ATOM 26708 O O . GLY A 1 119 ? 25.066 22.979 52.020 1.00 0.00 166 GLY A O 12
ATOM 26712 N N . VAL A 1 120 ? 24.665 24.364 53.748 1.00 0.00 167 VAL A N 12
ATOM 26713 C CA . VAL A 1 120 ? 25.844 25.217 53.538 1.00 0.00 167 VAL A CA 12
ATOM 26714 C C . VAL A 1 120 ? 26.606 25.438 54.855 1.00 0.00 167 VAL A C 12
ATOM 26715 O O . VAL A 1 120 ? 26.026 25.636 55.927 1.00 0.00 167 VAL A O 12
ATOM 26728 N N . GLY A 1 121 ? 27.933 25.374 54.740 1.00 0.00 168 GLY A N 12
ATOM 26729 C CA . GLY A 1 121 ? 28.945 25.358 55.798 1.00 0.00 168 GLY A CA 12
ATOM 26730 C C . GLY A 1 121 ? 30.216 24.663 55.285 1.00 0.00 168 GLY A C 12
ATOM 26731 O O . GLY A 1 121 ? 30.165 23.927 54.298 1.00 0.00 168 GLY A O 12
ATOM 26735 N N . ASN A 1 122 ? 31.365 24.857 55.930 1.00 0.00 169 ASN A N 12
ATOM 26736 C CA . ASN A 1 122 ? 32.620 24.205 55.522 1.00 0.00 169 ASN A CA 12
ATOM 26737 C C . ASN A 1 122 ? 32.532 22.667 55.498 1.00 0.00 169 ASN A C 12
ATOM 26738 O O . ASN A 1 122 ? 32.945 22.030 54.526 1.00 0.00 169 ASN A O 12
ATOM 26749 N N . ALA A 1 123 ? 31.897 22.066 56.505 1.00 0.00 170 ALA A N 12
ATOM 26750 C CA . ALA A 1 123 ? 31.673 20.620 56.562 1.00 0.00 170 ALA A CA 12
ATOM 26751 C C . ALA A 1 123 ? 30.720 20.091 55.465 1.00 0.00 170 ALA A C 12
ATOM 26752 O O . ALA A 1 123 ? 30.755 18.910 55.120 1.00 0.00 170 ALA A O 12
ATOM 26759 N N . TYR A 1 124 ? 29.893 20.963 54.880 1.00 0.00 171 TYR A N 12
ATOM 26760 C CA . TYR A 1 124 ? 28.988 20.622 53.780 1.00 0.00 171 TYR A CA 12
ATOM 26761 C C . TYR A 1 124 ? 29.664 20.527 52.402 1.00 0.00 171 TYR A C 12
ATOM 26762 O O . TYR A 1 124 ? 29.091 19.991 51.456 1.00 0.00 171 TYR A O 12
ATOM 26780 N N . ALA A 1 125 ? 30.881 21.063 52.262 1.00 0.00 172 ALA A N 12
ATOM 26781 C CA . ALA A 1 125 ? 31.671 21.006 51.034 1.00 0.00 172 ALA A CA 12
ATOM 26782 C C . ALA A 1 125 ? 32.243 19.595 50.768 1.00 0.00 172 ALA A C 12
ATOM 26783 O O . ALA A 1 125 ? 32.577 18.888 51.722 1.00 0.00 172 ALA A O 12
ATOM 26790 N N . GLU A 1 126 ? 32.393 19.181 49.504 1.00 0.00 173 GLU A N 12
ATOM 26791 C CA . GLU A 1 126 ? 32.857 17.831 49.116 1.00 0.00 173 GLU A CA 12
ATOM 26792 C C . GLU A 1 126 ? 34.196 17.828 48.358 1.00 0.00 173 GLU A C 12
ATOM 26793 O O . GLU A 1 126 ? 35.159 17.216 48.824 1.00 0.00 173 GLU A O 12
ATOM 26805 N N . ASP A 1 127 ? 34.210 18.487 47.194 1.00 0.00 174 ASP A N 12
ATOM 26806 C CA . ASP A 1 127 ? 35.342 19.013 46.400 1.00 0.00 174 ASP A CA 12
ATOM 26807 C C . ASP A 1 127 ? 34.775 19.656 45.112 1.00 0.00 174 ASP A C 12
ATOM 26808 O O . ASP A 1 127 ? 34.064 18.976 44.359 1.00 0.00 174 ASP A O 12
ATOM 26817 N N . PRO A 1 128 ? 35.048 20.945 44.836 1.00 0.00 175 PRO A N 12
ATOM 26818 C CA . PRO A 1 128 ? 34.628 21.621 43.607 1.00 0.00 175 PRO A CA 12
ATOM 26819 C C . PRO A 1 128 ? 35.380 21.221 42.322 1.00 0.00 175 PRO A C 12
ATOM 26820 O O . PRO A 1 128 ? 34.819 21.401 41.240 1.00 0.00 175 PRO A O 12
ATOM 26831 N N . LYS A 1 129 ? 36.600 20.662 42.388 1.00 0.00 176 LYS A N 12
ATOM 26832 C CA . LYS A 1 129 ? 37.390 20.259 41.200 1.00 0.00 176 LYS A CA 12
ATOM 26833 C C . LYS A 1 129 ? 36.634 19.355 40.197 1.00 0.00 176 LYS A C 12
ATOM 26834 O O . LYS A 1 129 ? 36.502 19.744 39.035 1.00 0.00 176 LYS A O 12
ATOM 26853 N N . PRO A 1 130 ? 36.087 18.190 40.611 1.00 0.00 177 PRO A N 12
ATOM 26854 C CA . PRO A 1 130 ? 35.390 17.257 39.718 1.00 0.00 177 PRO A CA 12
ATOM 26855 C C . PRO A 1 130 ? 34.101 17.847 39.123 1.00 0.00 177 PRO A C 12
ATOM 26856 O O . PRO A 1 130 ? 33.692 17.454 38.029 1.00 0.00 177 PRO A O 12
ATOM 26867 N N . PHE A 1 131 ? 33.489 18.825 39.799 1.00 0.00 178 PHE A N 12
ATOM 26868 C CA . PHE A 1 131 ? 32.392 19.630 39.264 1.00 0.00 178 PHE A CA 12
ATOM 26869 C C . PHE A 1 131 ? 32.736 20.516 38.056 1.00 0.00 178 PHE A C 12
ATOM 26870 O O . PHE A 1 131 ? 32.043 20.497 37.041 1.00 0.00 178 PHE A O 12
ATOM 26887 N N . ILE A 1 132 ? 33.867 21.225 38.100 1.00 0.00 179 ILE A N 12
ATOM 26888 C CA . ILE A 1 132 ? 34.326 22.038 36.957 1.00 0.00 179 ILE A CA 12
ATOM 26889 C C . ILE A 1 132 ? 34.710 21.151 35.755 1.00 0.00 179 ILE A C 12
ATOM 26890 O O . ILE A 1 132 ? 34.492 21.522 34.599 1.00 0.00 179 ILE A O 12
ATOM 26906 N N . ASP A 1 133 ? 35.147 19.918 36.013 1.00 0.00 180 ASP A N 12
ATOM 26907 C CA . ASP A 1 133 ? 35.399 18.898 34.985 1.00 0.00 180 ASP A CA 12
ATOM 26908 C C . ASP A 1 133 ? 34.169 18.360 34.229 1.00 0.00 180 ASP A C 12
ATOM 26909 O O . ASP A 1 133 ? 34.314 17.598 33.274 1.00 0.00 180 ASP A O 12
ATOM 26918 N N . GLN A 1 134 ? 32.957 18.779 34.609 1.00 0.00 181 GLN A N 12
ATOM 26919 C CA . GLN A 1 134 ? 31.710 18.485 33.888 1.00 0.00 181 GLN A CA 12
ATOM 26920 C C . GLN A 1 134 ? 30.980 19.736 33.358 1.00 0.00 181 GLN A C 12
ATOM 26921 O O . GLN A 1 134 ? 30.047 19.608 32.557 1.00 0.00 181 GLN A O 12
ATOM 26935 N N . LEU A 1 135 ? 31.406 20.938 33.763 1.00 0.00 182 LEU A N 12
ATOM 26936 C CA . LEU A 1 135 ? 30.875 22.215 33.270 1.00 0.00 182 LEU A CA 12
ATOM 26937 C C . LEU A 1 135 ? 31.193 22.448 31.779 1.00 0.00 182 LEU A C 12
ATOM 26938 O O . LEU A 1 135 ? 32.248 22.008 31.309 1.00 0.00 182 LEU A O 12
ATOM 26954 N N . PRO A 1 136 ? 30.334 23.171 31.032 1.00 0.00 183 PRO A N 12
ATOM 26955 C CA . PRO A 1 136 ? 30.393 23.209 29.568 1.00 0.00 183 PRO A CA 12
ATOM 26956 C C . PRO A 1 136 ? 31.655 23.893 29.021 1.00 0.00 183 PRO A C 12
ATOM 26957 O O . PRO A 1 136 ? 32.281 23.354 28.105 1.00 0.00 183 PRO A O 12
ATOM 26968 N N . ASP A 1 137 ? 32.091 25.012 29.612 1.00 0.00 184 ASP A N 12
ATOM 26969 C CA . ASP A 1 137 ? 33.382 25.657 29.297 1.00 0.00 184 ASP A CA 12
ATOM 26970 C C . ASP A 1 137 ? 34.461 25.429 30.380 1.00 0.00 184 ASP A C 12
ATOM 26971 O O . ASP A 1 137 ? 35.531 26.045 30.363 1.00 0.00 184 ASP A O 12
ATOM 26980 N N . GLY A 1 138 ? 34.197 24.540 31.342 1.00 0.00 185 GLY A N 12
ATOM 26981 C CA . GLY A 1 138 ? 35.046 24.321 32.517 1.00 0.00 185 GLY A CA 12
ATOM 26982 C C . GLY A 1 138 ? 35.159 25.566 33.395 1.00 0.00 185 GLY A C 12
ATOM 26983 O O . GLY A 1 138 ? 34.161 26.226 33.676 1.00 0.00 185 GLY A O 12
ATOM 26987 N N . GLU A 1 139 ? 36.377 25.911 33.822 1.00 0.00 186 GLU A N 12
ATOM 26988 C CA . GLU A 1 139 ? 36.641 27.110 34.638 1.00 0.00 186 GLU A CA 12
ATOM 26989 C C . GLU A 1 139 ? 36.099 28.404 33.992 1.00 0.00 186 GLU A C 12
ATOM 26990 O O . GLU A 1 139 ? 35.636 29.308 34.688 1.00 0.00 186 GLU A O 12
ATOM 27002 N N . ARG A 1 140 ? 36.062 28.468 32.652 1.00 0.00 187 ARG A N 12
ATOM 27003 C CA . ARG A 1 140 ? 35.581 29.622 31.872 1.00 0.00 187 ARG A CA 12
ATOM 27004 C C . ARG A 1 140 ? 34.056 29.792 31.955 1.00 0.00 187 ARG A C 12
ATOM 27005 O O . ARG A 1 140 ? 33.534 30.787 31.457 1.00 0.00 187 ARG A O 12
ATOM 27026 N N . SER A 1 141 ? 33.334 28.864 32.594 1.00 0.00 188 SER A N 12
ATOM 27027 C CA . SER A 1 141 ? 31.917 29.019 32.951 1.00 0.00 188 SER A CA 12
ATOM 27028 C C . SER A 1 141 ? 31.711 29.783 34.264 1.00 0.00 188 SER A C 12
ATOM 27029 O O . SER A 1 141 ? 30.574 30.109 34.585 1.00 0.00 188 SER A O 12
ATOM 27037 N N . LEU A 1 142 ? 32.780 30.100 35.011 1.00 0.00 189 LEU A N 12
ATOM 27038 C CA . LEU A 1 142 ? 32.735 30.859 36.259 1.00 0.00 189 LEU A CA 12
ATOM 27039 C C . LEU A 1 142 ? 33.248 32.303 36.104 1.00 0.00 189 LEU A C 12
ATOM 27040 O O . LEU A 1 142 ? 32.988 33.122 36.976 1.00 0.00 189 LEU A O 12
ATOM 27056 N N . TYR A 1 143 ? 33.942 32.665 35.019 1.00 0.00 190 TYR A N 12
ATOM 27057 C CA . TYR A 1 143 ? 34.486 34.020 34.826 1.00 0.00 190 TYR A CA 12
ATOM 27058 C C . TYR A 1 143 ? 34.511 34.509 33.369 1.00 0.00 190 TYR A C 12
ATOM 27059 O O . TYR A 1 143 ? 34.511 33.707 32.436 1.00 0.00 190 TYR A O 12
ATOM 27077 N N . ASP A 1 144 ? 34.577 35.828 33.172 1.00 0.00 191 ASP A N 12
ATOM 27078 C CA . ASP A 1 144 ? 34.701 36.471 31.855 1.00 0.00 191 ASP A CA 12
ATOM 27079 C C . ASP A 1 144 ? 36.107 37.002 31.540 1.00 0.00 191 ASP A C 12
ATOM 27080 O O . ASP A 1 144 ? 36.450 38.124 31.918 1.00 0.00 191 ASP A O 12
ATOM 27089 N N . LEU A 1 145 ? 36.912 36.226 30.819 1.00 0.00 192 LEU A N 12
ATOM 27090 C CA . LEU A 1 145 ? 38.284 36.587 30.447 1.00 0.00 192 LEU A CA 12
ATOM 27091 C C . LEU A 1 145 ? 38.638 36.179 29.002 1.00 0.00 192 LEU A C 12
ATOM 27092 O O . LEU A 1 145 ? 37.799 35.712 28.221 1.00 0.00 192 LEU A O 12
ATOM 27109 N N . GLY A 1 1 ? 59.198 25.980 53.266 1.00 0.00 48 GLY A N 13
ATOM 27110 C CA . GLY A 1 1 ? 58.198 26.936 52.760 1.00 0.00 48 GLY A CA 13
ATOM 27111 C C . GLY A 1 1 ? 58.737 27.707 51.568 1.00 0.00 48 GLY A C 13
ATOM 27112 O O . GLY A 1 1 ? 59.859 28.212 51.638 1.00 0.00 48 GLY A O 13
ATOM 27118 N N . SER A 1 2 ? 57.969 27.804 50.475 1.00 0.00 49 SER A N 13
ATOM 27119 C CA . SER A 1 2 ? 58.376 28.410 49.193 1.00 0.00 49 SER A CA 13
ATOM 27120 C C . SER A 1 2 ? 57.184 28.787 48.295 1.00 0.00 49 SER A C 13
ATOM 27121 O O . SER A 1 2 ? 56.159 28.101 48.306 1.00 0.00 49 SER A O 13
ATOM 27129 N N . LYS A 1 3 ? 57.344 29.820 47.447 1.00 0.00 50 LYS A N 13
ATOM 27130 C CA . LYS A 1 3 ? 56.374 30.204 46.397 1.00 0.00 50 LYS A CA 13
ATOM 27131 C C . LYS A 1 3 ? 56.000 29.049 45.464 1.00 0.00 50 LYS A C 13
ATOM 27132 O O . LYS A 1 3 ? 54.827 28.930 45.104 1.00 0.00 50 LYS A O 13
ATOM 27151 N N . TRP A 1 4 ? 56.968 28.196 45.116 1.00 0.00 51 TRP A N 13
ATOM 27152 C CA . TRP A 1 4 ? 56.744 26.891 44.492 1.00 0.00 51 TRP A CA 13
ATOM 27153 C C . TRP A 1 4 ? 57.900 25.937 44.821 1.00 0.00 51 TRP A C 13
ATOM 27154 O O . TRP A 1 4 ? 59.060 26.189 44.494 1.00 0.00 51 TRP A O 13
ATOM 27175 N N . GLU A 1 5 ? 57.584 24.785 45.408 1.00 0.00 52 GLU A N 13
ATOM 27176 C CA . GLU A 1 5 ? 58.448 23.604 45.303 1.00 0.00 52 GLU A CA 13
ATOM 27177 C C . GLU A 1 5 ? 58.376 23.024 43.879 1.00 0.00 52 GLU A C 13
ATOM 27178 O O . GLU A 1 5 ? 59.374 22.528 43.357 1.00 0.00 52 GLU A O 13
ATOM 27190 N N . ASP A 1 6 ? 57.218 23.154 43.218 1.00 0.00 53 ASP A N 13
ATOM 27191 C CA . ASP A 1 6 ? 57.017 22.871 41.794 1.00 0.00 53 ASP A CA 13
ATOM 27192 C C . ASP A 1 6 ? 55.873 23.673 41.129 1.00 0.00 53 ASP A C 13
ATOM 27193 O O . ASP A 1 6 ? 54.737 23.649 41.618 1.00 0.00 53 ASP A O 13
ATOM 27202 N N . PHE A 1 7 ? 56.155 24.384 40.027 1.00 0.00 54 PHE A N 13
ATOM 27203 C CA . PHE A 1 7 ? 55.178 25.217 39.304 1.00 0.00 54 PHE A CA 13
ATOM 27204 C C . PHE A 1 7 ? 54.019 24.498 38.589 1.00 0.00 54 PHE A C 13
ATOM 27205 O O . PHE A 1 7 ? 54.151 23.331 38.203 1.00 0.00 54 PHE A O 13
ATOM 27222 N N . PHE A 1 8 ? 52.903 25.198 38.357 1.00 0.00 55 PHE A N 13
ATOM 27223 C CA . PHE A 1 8 ? 51.721 24.691 37.642 1.00 0.00 55 PHE A CA 13
ATOM 27224 C C . PHE A 1 8 ? 51.123 25.614 36.563 1.00 0.00 55 PHE A C 13
ATOM 27225 O O . PHE A 1 8 ? 51.090 26.834 36.736 1.00 0.00 55 PHE A O 13
ATOM 27242 N N . ARG A 1 9 ? 50.678 25.049 35.431 1.00 0.00 56 ARG A N 13
ATOM 27243 C CA . ARG A 1 9 ? 50.102 25.773 34.281 1.00 0.00 56 ARG A CA 13
ATOM 27244 C C . ARG A 1 9 ? 48.973 24.980 33.606 1.00 0.00 56 ARG A C 13
ATOM 27245 O O . ARG A 1 9 ? 48.994 23.748 33.592 1.00 0.00 56 ARG A O 13
ATOM 27266 N N . GLY A 1 10 ? 47.998 25.701 33.052 1.00 0.00 57 GLY A N 13
ATOM 27267 C CA . GLY A 1 10 ? 46.746 25.180 32.485 1.00 0.00 57 GLY A CA 13
ATOM 27268 C C . GLY A 1 10 ? 45.473 25.612 33.233 1.00 0.00 57 GLY A C 13
ATOM 27269 O O . GLY A 1 10 ? 44.380 25.173 32.879 1.00 0.00 57 GLY A O 13
ATOM 27273 N N . SER A 1 11 ? 45.587 26.449 34.272 1.00 0.00 58 SER A N 13
ATOM 27274 C CA . SER A 1 11 ? 44.477 26.925 35.116 1.00 0.00 58 SER A CA 13
ATOM 27275 C C . SER A 1 11 ? 44.887 28.139 35.951 1.00 0.00 58 SER A C 13
ATOM 27276 O O . SER A 1 11 ? 46.066 28.302 36.280 1.00 0.00 58 SER A O 13
ATOM 27284 N N . ARG A 1 12 ? 43.915 28.978 36.330 1.00 0.00 59 ARG A N 13
ATOM 27285 C CA . ARG A 1 12 ? 44.130 30.167 37.174 1.00 0.00 59 ARG A CA 13
ATOM 27286 C C . ARG A 1 12 ? 44.065 29.894 38.683 1.00 0.00 59 ARG A C 13
ATOM 27287 O O . ARG A 1 12 ? 43.930 30.838 39.454 1.00 0.00 59 ARG A O 13
ATOM 27308 N N . ILE A 1 13 ? 44.116 28.639 39.139 1.00 0.00 60 ILE A N 13
ATOM 27309 C CA . ILE A 1 13 ? 44.019 28.326 40.576 1.00 0.00 60 ILE A CA 13
ATOM 27310 C C . ILE A 1 13 ? 45.276 28.740 41.373 1.00 0.00 60 ILE A C 13
ATOM 27311 O O . ILE A 1 13 ? 46.409 28.510 40.941 1.00 0.00 60 ILE A O 13
ATOM 27327 N N . THR A 1 14 ? 45.058 29.302 42.570 1.00 0.00 61 THR A N 13
ATOM 27328 C CA . THR A 1 14 ? 46.069 29.526 43.627 1.00 0.00 61 THR A CA 13
ATOM 27329 C C . THR A 1 14 ? 45.951 28.587 44.843 1.00 0.00 61 THR A C 13
ATOM 27330 O O . THR A 1 14 ? 46.965 28.240 45.452 1.00 0.00 61 THR A O 13
ATOM 27341 N N . GLU A 1 15 ? 44.749 28.092 45.164 1.00 0.00 62 GLU A N 13
ATOM 27342 C CA . GLU A 1 15 ? 44.495 27.013 46.142 1.00 0.00 62 GLU A CA 13
ATOM 27343 C C . GLU A 1 15 ? 43.288 26.153 45.721 1.00 0.00 62 GLU A C 13
ATOM 27344 O O . GLU A 1 15 ? 42.182 26.671 45.542 1.00 0.00 62 GLU A O 13
ATOM 27356 N N . THR A 1 16 ? 43.476 24.838 45.588 1.00 0.00 63 THR A N 13
ATOM 27357 C CA . THR A 1 16 ? 42.394 23.843 45.468 1.00 0.00 63 THR A CA 13
ATOM 27358 C C . THR A 1 16 ? 41.787 23.417 46.816 1.00 0.00 63 THR A C 13
ATOM 27359 O O . THR A 1 16 ? 42.215 23.873 47.884 1.00 0.00 63 THR A O 13
ATOM 27370 N N . PHE A 1 17 ? 40.767 22.553 46.781 1.00 0.00 64 PHE A N 13
ATOM 27371 C CA . PHE A 1 17 ? 40.142 21.944 47.961 1.00 0.00 64 PHE A CA 13
ATOM 27372 C C . PHE A 1 17 ? 41.212 20.995 48.548 1.00 0.00 64 PHE A C 13
ATOM 27373 O O . PHE A 1 17 ? 41.699 20.086 47.865 1.00 0.00 64 PHE A O 13
ATOM 27390 N N . GLY A 1 18 ? 41.607 21.202 49.804 1.00 0.00 65 GLY A N 13
ATOM 27391 C CA . GLY A 1 18 ? 42.755 20.507 50.401 1.00 0.00 65 GLY A CA 13
ATOM 27392 C C . GLY A 1 18 ? 43.214 21.144 51.710 1.00 0.00 65 GLY A C 13
ATOM 27393 O O . GLY A 1 18 ? 42.378 21.561 52.513 1.00 0.00 65 GLY A O 13
ATOM 27397 N N . LYS A 1 19 ? 44.533 21.249 51.927 1.00 0.00 66 LYS A N 13
ATOM 27398 C CA . LYS A 1 19 ? 45.106 21.879 53.133 1.00 0.00 66 LYS A CA 13
ATOM 27399 C C . LYS A 1 19 ? 46.162 22.937 52.816 1.00 0.00 66 LYS A C 13
ATOM 27400 O O . LYS A 1 19 ? 46.745 22.962 51.734 1.00 0.00 66 LYS A O 13
ATOM 27419 N N . TYR A 1 20 ? 46.376 23.836 53.770 1.00 0.00 67 TYR A N 13
ATOM 27420 C CA . TYR A 1 20 ? 47.294 24.965 53.641 1.00 0.00 67 TYR A CA 13
ATOM 27421 C C . TYR A 1 20 ? 48.804 24.682 53.589 1.00 0.00 67 TYR A C 13
ATOM 27422 O O . TYR A 1 20 ? 49.497 25.309 52.786 1.00 0.00 67 TYR A O 13
ATOM 27440 N N . GLN A 1 21 ? 49.311 23.768 54.430 1.00 0.00 68 GLN A N 13
ATOM 27441 C CA . GLN A 1 21 ? 50.749 23.493 54.605 1.00 0.00 68 GLN A CA 13
ATOM 27442 C C . GLN A 1 21 ? 51.092 22.032 54.971 1.00 0.00 68 GLN A C 13
ATOM 27443 O O . GLN A 1 21 ? 50.281 21.288 55.525 1.00 0.00 68 GLN A O 13
ATOM 27457 N N . HIS A 1 22 ? 52.361 21.665 54.751 1.00 0.00 69 HIS A N 13
ATOM 27458 C CA . HIS A 1 22 ? 53.013 20.415 55.188 1.00 0.00 69 HIS A CA 13
ATOM 27459 C C . HIS A 1 22 ? 53.111 20.218 56.723 1.00 0.00 69 HIS A C 13
ATOM 27460 O O . HIS A 1 22 ? 53.502 19.141 57.186 1.00 0.00 69 HIS A O 13
ATOM 27474 N N . SER A 1 23 ? 52.831 21.264 57.504 1.00 0.00 70 SER A N 13
ATOM 27475 C CA . SER A 1 23 ? 52.965 21.314 58.966 1.00 0.00 70 SER A CA 13
ATOM 27476 C C . SER A 1 23 ? 51.958 20.435 59.731 1.00 0.00 70 SER A C 13
ATOM 27477 O O . SER A 1 23 ? 50.864 20.175 59.225 1.00 0.00 70 SER A O 13
ATOM 27485 N N . PRO A 1 24 ? 52.265 20.013 60.976 1.00 0.00 71 PRO A N 13
ATOM 27486 C CA . PRO A 1 24 ? 51.383 19.142 61.764 1.00 0.00 71 PRO A CA 13
ATOM 27487 C C . PRO A 1 24 ? 50.054 19.807 62.162 1.00 0.00 71 PRO A C 13
ATOM 27488 O O . PRO A 1 24 ? 49.051 19.112 62.353 1.00 0.00 71 PRO A O 13
ATOM 27499 N N . PHE A 1 25 ? 50.043 21.139 62.280 1.00 0.00 72 PHE A N 13
ATOM 27500 C CA . PHE A 1 25 ? 48.915 21.941 62.766 1.00 0.00 72 PHE A CA 13
ATOM 27501 C C . PHE A 1 25 ? 47.772 21.833 61.739 1.00 0.00 72 PHE A C 13
ATOM 27502 O O . PHE A 1 25 ? 47.981 21.881 60.521 1.00 0.00 72 PHE A O 13
ATOM 27519 N N . ASP A 1 26 ? 46.545 21.702 62.235 1.00 0.00 73 ASP A N 13
ATOM 27520 C CA . ASP A 1 26 ? 45.333 21.561 61.433 1.00 0.00 73 ASP A CA 13
ATOM 27521 C C . ASP A 1 26 ? 44.940 22.885 60.743 1.00 0.00 73 ASP A C 13
ATOM 27522 O O . ASP A 1 26 ? 44.881 23.945 61.377 1.00 0.00 73 ASP A O 13
ATOM 27531 N N . GLY A 1 27 ? 44.683 22.822 59.436 1.00 0.00 74 GLY A N 13
ATOM 27532 C CA . GLY A 1 27 ? 44.391 23.968 58.571 1.00 0.00 74 GLY A CA 13
ATOM 27533 C C . GLY A 1 27 ? 43.976 23.560 57.157 1.00 0.00 74 GLY A C 13
ATOM 27534 O O . GLY A 1 27 ? 44.805 23.594 56.241 1.00 0.00 74 GLY A O 13
ATOM 27538 N N . LYS A 1 28 ? 42.708 23.176 56.974 1.00 0.00 75 LYS A N 13
ATOM 27539 C CA . LYS A 1 28 ? 42.087 22.850 55.676 1.00 0.00 75 LYS A CA 13
ATOM 27540 C C . LYS A 1 28 ? 41.486 24.063 54.943 1.00 0.00 75 LYS A C 13
ATOM 27541 O O . LYS A 1 28 ? 41.252 25.118 55.540 1.00 0.00 75 LYS A O 13
ATOM 27560 N N . HIS A 1 29 ? 41.229 23.883 53.648 1.00 0.00 76 HIS A N 13
ATOM 27561 C CA . HIS A 1 29 ? 40.578 24.820 52.727 1.00 0.00 76 HIS A CA 13
ATOM 27562 C C . HIS A 1 29 ? 39.431 24.100 51.992 1.00 0.00 76 HIS A C 13
ATOM 27563 O O . HIS A 1 29 ? 39.638 23.011 51.443 1.00 0.00 76 HIS A O 13
ATOM 27577 N N . TYR A 1 30 ? 38.228 24.689 51.996 1.00 0.00 77 TYR A N 13
ATOM 27578 C CA . TYR A 1 30 ? 36.971 24.057 51.554 1.00 0.00 77 TYR A CA 13
ATOM 27579 C C . TYR A 1 30 ? 36.384 24.507 50.199 1.00 0.00 77 TYR A C 13
ATOM 27580 O O . TYR A 1 30 ? 35.204 24.303 49.914 1.00 0.00 77 TYR A O 13
ATOM 27598 N N . GLY A 1 31 ? 37.203 25.124 49.342 1.00 0.00 78 GLY A N 13
ATOM 27599 C CA . GLY A 1 31 ? 36.790 25.637 48.030 1.00 0.00 78 GLY A CA 13
ATOM 27600 C C . GLY A 1 31 ? 37.905 25.619 46.981 1.00 0.00 78 GLY A C 13
ATOM 27601 O O . GLY A 1 31 ? 38.986 25.082 47.218 1.00 0.00 78 GLY A O 13
ATOM 27605 N N . ILE A 1 32 ? 37.635 26.218 45.824 1.00 0.00 79 ILE A N 13
ATOM 27606 C CA . ILE A 1 32 ? 38.582 26.467 44.728 1.00 0.00 79 ILE A CA 13
ATOM 27607 C C . ILE A 1 32 ? 38.851 27.978 44.631 1.00 0.00 79 ILE A C 13
ATOM 27608 O O . ILE A 1 32 ? 37.908 28.765 44.655 1.00 0.00 79 ILE A O 13
ATOM 27624 N N . ASP A 1 33 ? 40.118 28.381 44.527 1.00 0.00 80 ASP A N 13
ATOM 27625 C CA . ASP A 1 33 ? 40.544 29.791 44.489 1.00 0.00 80 ASP A CA 13
ATOM 27626 C C . ASP A 1 33 ? 41.102 30.263 43.139 1.00 0.00 80 ASP A C 13
ATOM 27627 O O . ASP A 1 33 ? 42.260 29.982 42.826 1.00 0.00 80 ASP A O 13
ATOM 27636 N N . PHE A 1 34 ? 40.305 30.991 42.353 1.00 0.00 81 PHE A N 13
ATOM 27637 C CA . PHE A 1 34 ? 40.691 31.553 41.053 1.00 0.00 81 PHE A CA 13
ATOM 27638 C C . PHE A 1 34 ? 41.404 32.915 41.128 1.00 0.00 81 PHE A C 13
ATOM 27639 O O . PHE A 1 34 ? 40.809 33.909 41.549 1.00 0.00 81 PHE A O 13
ATOM 27656 N N . ALA A 1 35 ? 42.672 32.984 40.711 1.00 0.00 82 ALA A N 13
ATOM 27657 C CA . ALA A 1 35 ? 43.548 34.152 40.819 1.00 0.00 82 ALA A CA 13
ATOM 27658 C C . ALA A 1 35 ? 43.246 35.209 39.742 1.00 0.00 82 ALA A C 13
ATOM 27659 O O . ALA A 1 35 ? 43.920 35.328 38.714 1.00 0.00 82 ALA A O 13
ATOM 27666 N N . LEU A 1 36 ? 42.151 35.937 39.966 1.00 0.00 83 LEU A N 13
ATOM 27667 C CA . LEU A 1 36 ? 41.572 36.844 38.976 1.00 0.00 83 LEU A CA 13
ATOM 27668 C C . LEU A 1 36 ? 42.062 38.298 39.105 1.00 0.00 83 LEU A C 13
ATOM 27669 O O . LEU A 1 36 ? 42.332 38.775 40.215 1.00 0.00 83 LEU A O 13
ATOM 27685 N N . PRO A 1 37 ? 42.059 39.044 37.985 1.00 0.00 84 PRO A N 13
ATOM 27686 C CA . PRO A 1 37 ? 42.052 40.497 38.014 1.00 0.00 84 PRO A CA 13
ATOM 27687 C C . PRO A 1 37 ? 40.781 41.027 38.688 1.00 0.00 84 PRO A C 13
ATOM 27688 O O . PRO A 1 37 ? 39.686 40.479 38.511 1.00 0.00 84 PRO A O 13
ATOM 27699 N N . LYS A 1 38 ? 40.921 42.114 39.451 1.00 0.00 85 LYS A N 13
ATOM 27700 C CA . LYS A 1 38 ? 39.818 42.821 40.121 1.00 0.00 85 LYS A CA 13
ATOM 27701 C C . LYS A 1 38 ? 38.802 43.328 39.084 1.00 0.00 85 LYS A C 13
ATOM 27702 O O . LYS A 1 38 ? 39.203 43.827 38.027 1.00 0.00 85 LYS A O 13
ATOM 27721 N N . GLY A 1 39 ? 37.506 43.166 39.351 1.00 0.00 86 GLY A N 13
ATOM 27722 C CA . GLY A 1 39 ? 36.418 43.557 38.447 1.00 0.00 86 GLY A CA 13
ATOM 27723 C C . GLY A 1 39 ? 36.083 42.567 37.317 1.00 0.00 86 GLY A C 13
ATOM 27724 O O . GLY A 1 39 ? 35.173 42.843 36.531 1.00 0.00 86 GLY A O 13
ATOM 27728 N N . THR A 1 40 ? 36.753 41.409 37.231 1.00 0.00 87 THR A N 13
ATOM 27729 C CA . THR A 1 40 ? 36.297 40.295 36.381 1.00 0.00 87 THR A CA 13
ATOM 27730 C C . THR A 1 40 ? 34.879 39.852 36.744 1.00 0.00 87 THR A C 13
ATOM 27731 O O . THR A 1 40 ? 34.644 39.510 37.907 1.00 0.00 87 THR A O 13
ATOM 27742 N N . PRO A 1 41 ? 33.922 39.821 35.802 1.00 0.00 88 PRO A N 13
ATOM 27743 C CA . PRO A 1 41 ? 32.588 39.336 36.106 1.00 0.00 88 PRO A CA 13
ATOM 27744 C C . PRO A 1 41 ? 32.615 37.811 36.308 1.00 0.00 88 PRO A C 13
ATOM 27745 O O . PRO A 1 41 ? 33.107 37.051 35.469 1.00 0.00 88 PRO A O 13
ATOM 27756 N N . ILE A 1 42 ? 32.112 37.375 37.462 1.00 0.00 89 ILE A N 13
ATOM 27757 C CA . ILE A 1 42 ? 31.924 35.967 37.828 1.00 0.00 89 ILE A CA 13
ATOM 27758 C C . ILE A 1 42 ? 30.624 35.486 37.168 1.00 0.00 89 ILE A C 13
ATOM 27759 O O . ILE A 1 42 ? 29.581 36.137 37.309 1.00 0.00 89 ILE A O 13
ATOM 27775 N N . LYS A 1 43 ? 30.673 34.357 36.461 1.00 0.00 90 LYS A N 13
ATOM 27776 C CA . LYS A 1 43 ? 29.521 33.748 35.772 1.00 0.00 90 LYS A CA 13
ATOM 27777 C C . LYS A 1 43 ? 28.975 32.580 36.599 1.00 0.00 90 LYS A C 13
ATOM 27778 O O . LYS A 1 43 ? 29.719 31.935 37.334 1.00 0.00 90 LYS A O 13
ATOM 27797 N N . ALA A 1 44 ? 27.688 32.276 36.463 1.00 0.00 91 ALA A N 13
ATOM 27798 C CA . ALA A 1 44 ? 27.113 31.061 37.037 1.00 0.00 91 ALA A CA 13
ATOM 27799 C C . ALA A 1 44 ? 27.611 29.802 36.274 1.00 0.00 91 ALA A C 13
ATOM 27800 O O . ALA A 1 44 ? 27.516 29.779 35.047 1.00 0.00 91 ALA A O 13
ATOM 27807 N N . PRO A 1 45 ? 28.089 28.734 36.945 1.00 0.00 92 PRO A N 13
ATOM 27808 C CA . PRO A 1 45 ? 28.438 27.463 36.296 1.00 0.00 92 PRO A CA 13
ATOM 27809 C C . PRO A 1 45 ? 27.212 26.709 35.766 1.00 0.00 92 PRO A C 13
ATOM 27810 O O . PRO A 1 45 ? 27.275 26.024 34.747 1.00 0.00 92 PRO A O 13
ATOM 27821 N N . THR A 1 46 ? 26.099 26.820 36.485 1.00 0.00 93 THR A N 13
ATOM 27822 C CA . THR A 1 46 ? 24.845 26.096 36.268 1.00 0.00 93 THR A CA 13
ATOM 27823 C C . THR A 1 46 ? 23.698 27.105 36.244 1.00 0.00 93 THR A C 13
ATOM 27824 O O . THR A 1 46 ? 23.813 28.226 36.744 1.00 0.00 93 THR A O 13
ATOM 27835 N N . ASN A 1 47 ? 22.544 26.695 35.729 1.00 0.00 94 ASN A N 13
ATOM 27836 C CA . ASN A 1 47 ? 21.291 27.365 36.065 1.00 0.00 94 ASN A CA 13
ATOM 27837 C C . ASN A 1 47 ? 20.989 27.145 37.570 1.00 0.00 94 ASN A C 13
ATOM 27838 O O . ASN A 1 47 ? 21.255 26.071 38.121 1.00 0.00 94 ASN A O 13
ATOM 27849 N N . GLY A 1 48 ? 20.458 28.169 38.234 1.00 0.00 95 GLY A N 13
ATOM 27850 C CA . GLY A 1 48 ? 20.080 28.123 39.661 1.00 0.00 95 GLY A CA 13
ATOM 27851 C C . GLY A 1 48 ? 19.360 29.389 40.142 1.00 0.00 95 GLY A C 13
ATOM 27852 O O . GLY A 1 48 ? 18.869 30.155 39.319 1.00 0.00 95 GLY A O 13
ATOM 27856 N N . LYS A 1 49 ? 19.322 29.662 41.454 1.00 0.00 96 LYS A N 13
ATOM 27857 C CA . LYS A 1 49 ? 18.734 30.888 42.039 1.00 0.00 96 LYS A CA 13
ATOM 27858 C C . LYS A 1 49 ? 19.424 31.262 43.355 1.00 0.00 96 LYS A C 13
ATOM 27859 O O . LYS A 1 49 ? 19.725 30.392 44.174 1.00 0.00 96 LYS A O 13
ATOM 27878 N N . VAL A 1 50 ? 19.641 32.556 43.590 1.00 0.00 97 VAL A N 13
ATOM 27879 C CA . VAL A 1 50 ? 20.211 33.085 44.844 1.00 0.00 97 VAL A CA 13
ATOM 27880 C C . VAL A 1 50 ? 19.439 32.654 46.092 1.00 0.00 97 VAL A C 13
ATOM 27881 O O . VAL A 1 50 ? 18.208 32.689 46.101 1.00 0.00 97 VAL A O 13
ATOM 27894 N N . THR A 1 51 ? 20.164 32.290 47.150 1.00 0.00 98 THR A N 13
ATOM 27895 C CA . THR A 1 51 ? 19.621 31.960 48.484 1.00 0.00 98 THR A CA 13
ATOM 27896 C C . THR A 1 51 ? 19.765 33.060 49.524 1.00 0.00 98 THR A C 13
ATOM 27897 O O . THR A 1 51 ? 18.823 33.359 50.258 1.00 0.00 98 THR A O 13
ATOM 27908 N N . ARG A 1 52 ? 20.959 33.663 49.550 1.00 0.00 99 ARG A N 13
ATOM 27909 C CA . ARG A 1 52 ? 21.440 34.562 50.603 1.00 0.00 99 ARG A CA 13
ATOM 27910 C C . ARG A 1 52 ? 22.574 35.430 50.063 1.00 0.00 99 ARG A C 13
ATOM 27911 O O . ARG A 1 52 ? 23.337 34.996 49.199 1.00 0.00 99 ARG A O 13
ATOM 27932 N N . ILE A 1 53 ? 22.692 36.650 50.572 1.00 0.00 100 ILE A N 13
ATOM 27933 C CA . ILE A 1 53 ? 23.728 37.615 50.184 1.00 0.00 100 ILE A CA 13
ATOM 27934 C C . ILE A 1 53 ? 24.216 38.337 51.449 1.00 0.00 100 ILE A C 13
ATOM 27935 O O . ILE A 1 53 ? 23.387 38.830 52.212 1.00 0.00 100 ILE A O 13
ATOM 27951 N N . PHE A 1 54 ? 25.528 38.383 51.706 1.00 0.00 101 PHE A N 13
ATOM 27952 C CA . PHE A 1 54 ? 26.087 39.003 52.925 1.00 0.00 101 PHE A CA 13
ATOM 27953 C C . PHE A 1 54 ? 27.573 39.378 52.814 1.00 0.00 101 PHE A C 13
ATOM 27954 O O . PHE A 1 54 ? 28.242 39.004 51.854 1.00 0.00 101 PHE A O 13
ATOM 27971 N N . ASN A 1 55 ? 28.129 40.066 53.816 1.00 0.00 102 ASN A N 13
ATOM 27972 C CA . ASN A 1 55 ? 29.576 40.280 53.954 1.00 0.00 102 ASN A CA 13
ATOM 27973 C C . ASN A 1 55 ? 30.077 39.872 55.355 1.00 0.00 102 ASN A C 13
ATOM 27974 O O . ASN A 1 55 ? 29.308 39.839 56.316 1.00 0.00 102 ASN A O 13
ATOM 27985 N N . ASN A 1 56 ? 31.377 39.597 55.460 1.00 0.00 103 ASN A N 13
ATOM 27986 C CA . ASN A 1 56 ? 32.094 39.249 56.688 1.00 0.00 103 ASN A CA 13
ATOM 27987 C C . ASN A 1 56 ? 33.380 40.099 56.769 1.00 0.00 103 ASN A C 13
ATOM 27988 O O . ASN A 1 56 ? 34.155 40.131 55.811 1.00 0.00 103 ASN A O 13
ATOM 27999 N N . GLU A 1 57 ? 33.647 40.790 57.878 1.00 0.00 104 GLU A N 13
ATOM 28000 C CA . GLU A 1 57 ? 34.810 41.692 57.998 1.00 0.00 104 GLU A CA 13
ATOM 28001 C C . GLU A 1 57 ? 36.166 40.953 58.009 1.00 0.00 104 GLU A C 13
ATOM 28002 O O . GLU A 1 57 ? 37.198 41.538 57.672 1.00 0.00 104 GLU A O 13
ATOM 28014 N N . LEU A 1 58 ? 36.165 39.653 58.322 1.00 0.00 105 LEU A N 13
ATOM 28015 C CA . LEU A 1 58 ? 37.312 38.736 58.174 1.00 0.00 105 LEU A CA 13
ATOM 28016 C C . LEU A 1 58 ? 37.360 38.032 56.805 1.00 0.00 105 LEU A C 13
ATOM 28017 O O . LEU A 1 58 ? 38.396 37.476 56.432 1.00 0.00 105 LEU A O 13
ATOM 28033 N N . GLY A 1 59 ? 36.228 37.990 56.098 1.00 0.00 106 GLY A N 13
ATOM 28034 C CA . GLY A 1 59 ? 35.973 37.070 54.984 1.00 0.00 106 GLY A CA 13
ATOM 28035 C C . GLY A 1 59 ? 35.740 37.726 53.615 1.00 0.00 106 GLY A C 13
ATOM 28036 O O . GLY A 1 59 ? 35.863 37.058 52.594 1.00 0.00 106 GLY A O 13
ATOM 28040 N N . GLY A 1 60 ? 35.446 39.028 53.576 1.00 0.00 107 GLY A N 13
ATOM 28041 C CA . GLY A 1 60 ? 35.021 39.747 52.370 1.00 0.00 107 GLY A CA 13
ATOM 28042 C C . GLY A 1 60 ? 33.514 39.649 52.107 1.00 0.00 107 GLY A C 13
ATOM 28043 O O . GLY A 1 60 ? 32.742 39.186 52.951 1.00 0.00 107 GLY A O 13
ATOM 28047 N N . LYS A 1 61 ? 33.080 40.104 50.926 1.00 0.00 108 LYS A N 13
ATOM 28048 C CA . LYS A 1 61 ? 31.708 39.897 50.441 1.00 0.00 108 LYS A CA 13
ATOM 28049 C C . LYS A 1 61 ? 31.463 38.462 49.991 1.00 0.00 108 LYS A C 13
ATOM 28050 O O . LYS A 1 61 ? 32.357 37.821 49.435 1.00 0.00 108 LYS A O 13
ATOM 28069 N N . VAL A 1 62 ? 30.221 38.017 50.178 1.00 0.00 109 VAL A N 13
ATOM 28070 C CA . VAL A 1 62 ? 29.720 36.684 49.844 1.00 0.00 109 VAL A CA 13
ATOM 28071 C C . VAL A 1 62 ? 28.369 36.672 49.136 1.00 0.00 109 VAL A C 13
ATOM 28072 O O . VAL A 1 62 ? 27.441 37.395 49.509 1.00 0.00 109 VAL A O 13
ATOM 28085 N N . LEU A 1 63 ? 28.258 35.818 48.121 1.00 0.00 110 LEU A N 13
ATOM 28086 C CA . LEU A 1 63 ? 27.020 35.447 47.438 1.00 0.00 110 LEU A CA 13
ATOM 28087 C C . LEU A 1 63 ? 26.775 33.943 47.638 1.00 0.00 110 LEU A C 13
ATOM 28088 O O . LEU A 1 63 ? 27.694 33.142 47.465 1.00 0.00 110 LEU A O 13
ATOM 28104 N N . GLN A 1 64 ? 25.548 33.567 48.004 1.00 0.00 111 GLN A N 13
ATOM 28105 C CA . GLN A 1 64 ? 25.090 32.171 48.096 1.00 0.00 111 GLN A CA 13
ATOM 28106 C C . GLN A 1 64 ? 24.073 31.869 46.982 1.00 0.00 111 GLN A C 13
ATOM 28107 O O . GLN A 1 64 ? 23.036 32.531 46.876 1.00 0.00 111 GLN A O 13
ATOM 28121 N N . ILE A 1 65 ? 24.321 30.829 46.187 1.00 0.00 112 ILE A N 13
ATOM 28122 C CA . ILE A 1 65 ? 23.402 30.334 45.148 1.00 0.00 112 ILE A CA 13
ATOM 28123 C C . ILE A 1 65 ? 23.000 28.880 45.424 1.00 0.00 112 ILE A C 13
ATOM 28124 O O . ILE A 1 65 ? 23.810 28.071 45.870 1.00 0.00 112 ILE A O 13
ATOM 28140 N N . ALA A 1 66 ? 21.737 28.556 45.161 1.00 0.00 113 ALA A N 13
ATOM 28141 C CA . ALA A 1 66 ? 21.215 27.198 45.116 1.00 0.00 113 ALA A CA 13
ATOM 28142 C C . ALA A 1 66 ? 21.145 26.722 43.660 1.00 0.00 113 ALA A C 13
ATOM 28143 O O . ALA A 1 66 ? 20.707 27.465 42.775 1.00 0.00 113 ALA A O 13
ATOM 28150 N N . GLU A 1 67 ? 21.537 25.475 43.409 1.00 0.00 114 GLU A N 13
ATOM 28151 C CA . GLU A 1 67 ? 21.251 24.801 42.136 1.00 0.00 114 GLU A CA 13
ATOM 28152 C C . GLU A 1 67 ? 19.744 24.505 41.992 1.00 0.00 114 GLU A C 13
ATOM 28153 O O . GLU A 1 67 ? 18.990 24.591 42.966 1.00 0.00 114 GLU A O 13
ATOM 28165 N N . ASP A 1 68 ? 19.261 24.187 40.788 1.00 0.00 115 ASP A N 13
ATOM 28166 C CA . ASP A 1 68 ? 17.820 24.045 40.528 1.00 0.00 115 ASP A CA 13
ATOM 28167 C C . ASP A 1 68 ? 17.100 22.946 41.336 1.00 0.00 115 ASP A C 13
ATOM 28168 O O . ASP A 1 68 ? 15.951 23.132 41.735 1.00 0.00 115 ASP A O 13
ATOM 28177 N N . ASN A 1 69 ? 17.793 21.851 41.662 1.00 0.00 116 ASN A N 13
ATOM 28178 C CA . ASN A 1 69 ? 17.314 20.823 42.596 1.00 0.00 116 ASN A CA 13
ATOM 28179 C C . ASN A 1 69 ? 17.392 21.236 44.093 1.00 0.00 116 ASN A C 13
ATOM 28180 O O . ASN A 1 69 ? 16.774 20.589 44.944 1.00 0.00 116 ASN A O 13
ATOM 28191 N N . GLY A 1 70 ? 18.104 22.314 44.439 1.00 0.00 117 GLY A N 13
ATOM 28192 C CA . GLY A 1 70 ? 18.071 22.961 45.760 1.00 0.00 117 GLY A CA 13
ATOM 28193 C C . GLY A 1 70 ? 18.780 22.247 46.921 1.00 0.00 117 GLY A C 13
ATOM 28194 O O . GLY A 1 70 ? 18.631 22.680 48.066 1.00 0.00 117 GLY A O 13
ATOM 28198 N N . GLU A 1 71 ? 19.521 21.165 46.669 1.00 0.00 118 GLU A N 13
ATOM 28199 C CA . GLU A 1 71 ? 20.284 20.408 47.672 1.00 0.00 118 GLU A CA 13
ATOM 28200 C C . GLU A 1 71 ? 21.763 20.825 47.668 1.00 0.00 118 GLU A C 13
ATOM 28201 O O . GLU A 1 71 ? 22.381 20.973 48.723 1.00 0.00 118 GLU A O 13
ATOM 28213 N N . TYR A 1 72 ? 22.315 21.033 46.471 1.00 0.00 119 TYR A N 13
ATOM 28214 C CA . TYR A 1 72 ? 23.582 21.719 46.241 1.00 0.00 119 TYR A CA 13
ATOM 28215 C C . TYR A 1 72 ? 23.568 23.247 46.398 1.00 0.00 119 TYR A C 13
ATOM 28216 O O . TYR A 1 72 ? 22.736 23.941 45.804 1.00 0.00 119 TYR A O 13
ATOM 28234 N N . HIS A 1 73 ? 24.544 23.758 47.148 1.00 0.00 120 HIS A N 13
ATOM 28235 C CA . HIS A 1 73 ? 24.793 25.180 47.397 1.00 0.00 120 HIS A CA 13
ATOM 28236 C C . HIS A 1 73 ? 26.169 25.598 46.874 1.00 0.00 120 HIS A C 13
ATOM 28237 O O . HIS A 1 73 ? 27.108 24.801 46.827 1.00 0.00 120 HIS A O 13
ATOM 28251 N N . GLN A 1 74 ? 26.279 26.863 46.487 1.00 0.00 121 GLN A N 13
ATOM 28252 C CA . GLN A 1 74 ? 27.421 27.469 45.819 1.00 0.00 121 GLN A CA 13
ATOM 28253 C C . GLN A 1 74 ? 27.765 28.815 46.478 1.00 0.00 121 GLN A C 13
ATOM 28254 O O . GLN A 1 74 ? 27.081 29.817 46.238 1.00 0.00 121 GLN A O 13
ATOM 28268 N N . TRP A 1 75 ? 28.830 28.842 47.285 1.00 0.00 122 TRP A N 13
ATOM 28269 C CA . TRP A 1 75 ? 29.380 30.074 47.849 1.00 0.00 122 TRP A CA 13
ATOM 28270 C C . TRP A 1 75 ? 30.362 30.749 46.887 1.00 0.00 122 TRP A C 13
ATOM 28271 O O . TRP A 1 75 ? 31.152 30.080 46.218 1.00 0.00 122 TRP A O 13
ATOM 28292 N N . TYR A 1 76 ? 30.364 32.078 46.912 1.00 0.00 123 TYR A N 13
ATOM 28293 C CA . TYR A 1 76 ? 31.184 32.978 46.111 1.00 0.00 123 TYR A CA 13
ATOM 28294 C C . TYR A 1 76 ? 31.800 34.058 47.001 1.00 0.00 123 TYR A C 13
ATOM 28295 O O . TYR A 1 76 ? 31.173 35.095 47.223 1.00 0.00 123 TYR A O 13
ATOM 28313 N N . LEU A 1 77 ? 32.972 33.782 47.579 1.00 0.00 124 LEU A N 13
ATOM 28314 C CA . LEU A 1 77 ? 33.702 34.723 48.439 1.00 0.00 124 LEU A CA 13
ATOM 28315 C C . LEU A 1 77 ? 34.688 35.574 47.613 1.00 0.00 124 LEU A C 13
ATOM 28316 O O . LEU A 1 77 ? 35.199 35.125 46.582 1.00 0.00 124 LEU A O 13
ATOM 28332 N N . HIS A 1 78 ? 34.998 36.771 48.127 1.00 0.00 125 HIS A N 13
ATOM 28333 C CA . HIS A 1 78 ? 35.927 37.765 47.554 1.00 0.00 125 HIS A CA 13
ATOM 28334 C C . HIS A 1 78 ? 35.395 38.449 46.282 1.00 0.00 125 HIS A C 13
ATOM 28335 O O . HIS A 1 78 ? 36.000 38.455 45.207 1.00 0.00 125 HIS A O 13
ATOM 28349 N N . LEU A 1 79 ? 34.207 39.040 46.431 1.00 0.00 126 LEU A N 13
ATOM 28350 C CA . LEU A 1 79 ? 33.530 39.862 45.426 1.00 0.00 126 LEU A CA 13
ATOM 28351 C C . LEU A 1 79 ? 33.725 41.363 45.717 1.00 0.00 126 LEU A C 13
ATOM 28352 O O . LEU A 1 79 ? 33.815 41.761 46.877 1.00 0.00 126 LEU A O 13
ATOM 28368 N N . ASP A 1 80 ? 33.756 42.195 44.674 1.00 0.00 127 ASP A N 13
ATOM 28369 C CA . ASP A 1 80 ? 33.645 43.663 44.744 1.00 0.00 127 ASP A CA 13
ATOM 28370 C C . ASP A 1 80 ? 32.197 44.151 44.808 1.00 0.00 127 ASP A C 13
ATOM 28371 O O . ASP A 1 80 ? 31.835 44.969 45.652 1.00 0.00 127 ASP A O 13
ATOM 28380 N N . LYS A 1 81 ? 31.368 43.621 43.902 1.00 0.00 128 LYS A N 13
ATOM 28381 C CA . LYS A 1 81 ? 29.956 43.971 43.707 1.00 0.00 128 LYS A CA 13
ATOM 28382 C C . LYS A 1 81 ? 29.147 42.748 43.300 1.00 0.00 128 LYS A C 13
ATOM 28383 O O . LYS A 1 81 ? 29.662 41.846 42.639 1.00 0.00 128 LYS A O 13
ATOM 28402 N N . TYR A 1 82 ? 27.865 42.752 43.635 1.00 0.00 129 TYR A N 13
ATOM 28403 C CA . TYR A 1 82 ? 26.898 41.775 43.141 1.00 0.00 129 TYR A CA 13
ATOM 28404 C C . TYR A 1 82 ? 26.347 42.224 41.777 1.00 0.00 129 TYR A C 13
ATOM 28405 O O . TYR A 1 82 ? 26.401 43.402 41.422 1.00 0.00 129 TYR A O 13
ATOM 28423 N N . ASN A 1 83 ? 25.790 41.287 41.009 1.00 0.00 130 ASN A N 13
ATOM 28424 C CA . ASN A 1 83 ? 24.942 41.572 39.843 1.00 0.00 130 ASN A CA 13
ATOM 28425 C C . ASN A 1 83 ? 23.482 41.146 40.100 1.00 0.00 130 ASN A C 13
ATOM 28426 O O . ASN A 1 83 ? 22.560 41.688 39.490 1.00 0.00 130 ASN A O 13
ATOM 28437 N N . VAL A 1 84 ? 23.271 40.178 40.998 1.00 0.00 131 VAL A N 13
ATOM 28438 C CA . VAL A 1 84 ? 21.958 39.624 41.384 1.00 0.00 131 VAL A CA 13
ATOM 28439 C C . VAL A 1 84 ? 21.541 40.094 42.784 1.00 0.00 131 VAL A C 13
ATOM 28440 O O . VAL A 1 84 ? 22.356 40.623 43.545 1.00 0.00 131 VAL A O 13
ATOM 28453 N N . LYS A 1 85 ? 20.276 39.851 43.135 1.00 0.00 132 LYS A N 13
ATOM 28454 C CA . LYS A 1 85 ? 19.735 39.952 44.506 1.00 0.00 132 LYS A CA 13
ATOM 28455 C C . LYS A 1 85 ? 19.176 38.601 44.982 1.00 0.00 132 LYS A C 13
ATOM 28456 O O . LYS A 1 85 ? 19.013 37.677 44.184 1.00 0.00 132 LYS A O 13
ATOM 28475 N N . VAL A 1 86 ? 18.887 38.461 46.278 1.00 0.00 133 VAL A N 13
ATOM 28476 C CA . VAL A 1 86 ? 18.290 37.256 46.874 1.00 0.00 133 VAL A CA 13
ATOM 28477 C C . VAL A 1 86 ? 16.980 36.946 46.149 1.00 0.00 133 VAL A C 13
ATOM 28478 O O . VAL A 1 86 ? 16.123 37.812 45.969 1.00 0.00 133 VAL A O 13
ATOM 28491 N N . GLY A 1 87 ? 16.842 35.689 45.736 1.00 0.00 134 GLY A N 13
ATOM 28492 C CA . GLY A 1 87 ? 15.679 35.164 45.020 1.00 0.00 134 GLY A CA 13
ATOM 28493 C C . GLY A 1 87 ? 15.743 35.255 43.485 1.00 0.00 134 GLY A C 13
ATOM 28494 O O . GLY A 1 87 ? 14.803 34.826 42.815 1.00 0.00 134 GLY A O 13
ATOM 28498 N N . ASP A 1 88 ? 16.832 35.769 42.901 1.00 0.00 135 ASP A N 13
ATOM 28499 C CA . ASP A 1 88 ? 16.980 35.916 41.456 1.00 0.00 135 ASP A CA 13
ATOM 28500 C C . ASP A 1 88 ? 17.414 34.627 40.785 1.00 0.00 135 ASP A C 13
ATOM 28501 O O . ASP A 1 88 ? 18.390 34.006 41.221 1.00 0.00 135 ASP A O 13
ATOM 28510 N N . ARG A 1 89 ? 16.706 34.225 39.727 1.00 0.00 136 ARG A N 13
ATOM 28511 C CA . ARG A 1 89 ? 17.150 33.123 38.884 1.00 0.00 136 ARG A CA 13
ATOM 28512 C C . ARG A 1 89 ? 18.399 33.519 38.105 1.00 0.00 136 ARG A C 13
ATOM 28513 O O . ARG A 1 89 ? 18.560 34.664 37.673 1.00 0.00 136 ARG A O 13
ATOM 28534 N N . VAL A 1 90 ? 19.275 32.541 37.937 1.00 0.00 137 VAL A N 13
ATOM 28535 C CA . VAL A 1 90 ? 20.508 32.624 37.172 1.00 0.00 137 VAL A CA 13
ATOM 28536 C C . VAL A 1 90 ? 20.563 31.462 36.192 1.00 0.00 137 VAL A C 13
ATOM 28537 O O . VAL A 1 90 ? 19.948 30.408 36.384 1.00 0.00 137 VAL A O 13
ATOM 28550 N N . LYS A 1 91 ? 21.357 31.648 35.145 1.00 0.00 138 LYS A N 13
ATOM 28551 C CA . LYS A 1 91 ? 21.574 30.710 34.058 1.00 0.00 138 LYS A CA 13
ATOM 28552 C C . LYS A 1 91 ? 23.071 30.523 33.841 1.00 0.00 138 LYS A C 13
ATOM 28553 O O . LYS A 1 91 ? 23.824 31.483 33.951 1.00 0.00 138 LYS A O 13
ATOM 28572 N N . ALA A 1 92 ? 23.495 29.310 33.501 1.00 0.00 139 ALA A N 13
ATOM 28573 C CA . ALA A 1 92 ? 24.878 29.011 33.156 1.00 0.00 139 ALA A CA 13
ATOM 28574 C C . ALA A 1 92 ? 25.462 30.034 32.162 1.00 0.00 139 ALA A C 13
ATOM 28575 O O . ALA A 1 92 ? 24.892 30.305 31.101 1.00 0.00 139 ALA A O 13
ATOM 28582 N N . GLY A 1 93 ? 26.587 30.631 32.536 1.00 0.00 140 GLY A N 13
ATOM 28583 C CA . GLY A 1 93 ? 27.283 31.671 31.775 1.00 0.00 140 GLY A CA 13
ATOM 28584 C C . GLY A 1 93 ? 26.753 33.106 31.959 1.00 0.00 140 GLY A C 13
ATOM 28585 O O . GLY A 1 93 ? 27.355 34.036 31.422 1.00 0.00 140 GLY A O 13
ATOM 28589 N N . ASP A 1 94 ? 25.670 33.316 32.718 1.00 0.00 141 ASP A N 13
ATOM 28590 C CA . ASP A 1 94 ? 25.195 34.648 33.124 1.00 0.00 141 ASP A CA 13
ATOM 28591 C C . ASP A 1 94 ? 26.000 35.242 34.284 1.00 0.00 141 ASP A C 13
ATOM 28592 O O . ASP A 1 94 ? 26.380 34.514 35.202 1.00 0.00 141 ASP A O 13
ATOM 28601 N N . ILE A 1 95 ? 26.250 36.553 34.271 1.00 0.00 142 ILE A N 13
ATOM 28602 C CA . ILE A 1 95 ? 26.997 37.235 35.333 1.00 0.00 142 ILE A CA 13
ATOM 28603 C C . ILE A 1 95 ? 26.168 37.360 36.611 1.00 0.00 142 ILE A C 13
ATOM 28604 O O . ILE A 1 95 ? 25.032 37.845 36.608 1.00 0.00 142 ILE A O 13
ATOM 28620 N N . ILE A 1 96 ? 26.784 36.980 37.729 1.00 0.00 143 ILE A N 13
ATOM 28621 C CA . ILE A 1 96 ? 26.171 36.985 39.064 1.00 0.00 143 ILE A CA 13
ATOM 28622 C C . ILE A 1 96 ? 26.838 37.987 40.014 1.00 0.00 143 ILE A C 13
ATOM 28623 O O . ILE A 1 96 ? 26.193 38.483 40.938 1.00 0.00 143 ILE A O 13
ATOM 28639 N N . ALA A 1 97 ? 28.100 38.344 39.771 1.00 0.00 144 ALA A N 13
ATOM 28640 C CA . ALA A 1 97 ? 28.891 39.257 40.596 1.00 0.00 144 ALA A CA 13
ATOM 28641 C C . ALA A 1 97 ? 30.186 39.655 39.871 1.00 0.00 144 ALA A C 13
ATOM 28642 O O . ALA A 1 97 ? 30.438 39.199 38.759 1.00 0.00 144 ALA A O 13
ATOM 28649 N N . TYR A 1 98 ? 31.023 40.470 40.511 1.00 0.00 145 TYR A N 13
ATOM 28650 C CA . TYR A 1 98 ? 32.315 40.916 39.990 1.00 0.00 145 TYR A CA 13
ATOM 28651 C C . TYR A 1 98 ? 33.365 40.655 41.082 1.00 0.00 145 TYR A C 13
ATOM 28652 O O . TYR A 1 98 ? 33.119 40.940 42.255 1.00 0.00 145 TYR A O 13
ATOM 28670 N N . SER A 1 99 ? 34.515 40.081 40.715 1.00 0.00 146 SER A N 13
ATOM 28671 C CA . SER A 1 99 ? 35.615 39.735 41.631 1.00 0.00 146 SER A CA 13
ATOM 28672 C C . SER A 1 99 ? 36.213 40.969 42.315 1.00 0.00 146 SER A C 13
ATOM 28673 O O . SER A 1 99 ? 36.288 42.042 41.712 1.00 0.00 146 SER A O 13
ATOM 28681 N N . GLY A 1 100 ? 36.658 40.839 43.568 1.00 0.00 147 GLY A N 13
ATOM 28682 C CA . GLY A 1 100 ? 37.098 41.996 44.347 1.00 0.00 147 GLY A CA 13
ATOM 28683 C C . GLY A 1 100 ? 38.063 41.701 45.484 1.00 0.00 147 GLY A C 13
ATOM 28684 O O . GLY A 1 100 ? 38.168 40.582 45.977 1.00 0.00 147 GLY A O 13
ATOM 28688 N N . ASN A 1 101 ? 38.771 42.742 45.917 1.00 0.00 148 ASN A N 13
ATOM 28689 C CA . ASN A 1 101 ? 39.795 42.670 46.962 1.00 0.00 148 ASN A CA 13
ATOM 28690 C C . ASN A 1 101 ? 39.221 42.799 48.387 1.00 0.00 148 ASN A C 13
ATOM 28691 O O . ASN A 1 101 ? 39.844 43.401 49.262 1.00 0.00 148 ASN A O 13
ATOM 28702 N N . THR A 1 102 ? 38.017 42.265 48.616 1.00 0.00 149 THR A N 13
ATOM 28703 C CA . THR A 1 102 ? 37.328 42.273 49.916 1.00 0.00 149 THR A CA 13
ATOM 28704 C C . THR A 1 102 ? 37.778 41.111 50.812 1.00 0.00 149 THR A C 13
ATOM 28705 O O . THR A 1 102 ? 37.926 39.972 50.368 1.00 0.00 149 THR A O 13
ATOM 28716 N N . GLY A 1 103 ? 38.059 41.397 52.088 1.00 0.00 150 GLY A N 13
ATOM 28717 C CA . GLY A 1 103 ? 38.607 40.457 53.081 1.00 0.00 150 GLY A CA 13
ATOM 28718 C C . GLY A 1 103 ? 40.111 40.169 52.941 1.00 0.00 150 GLY A C 13
ATOM 28719 O O . GLY A 1 103 ? 40.817 40.099 53.949 1.00 0.00 150 GLY A O 13
ATOM 28723 N N . ILE A 1 104 ? 40.609 40.053 51.706 1.00 0.00 151 ILE A N 13
ATOM 28724 C CA . ILE A 1 104 ? 42.035 39.905 51.353 1.00 0.00 151 ILE A CA 13
ATOM 28725 C C . ILE A 1 104 ? 42.795 41.226 51.630 1.00 0.00 151 ILE A C 13
ATOM 28726 O O . ILE A 1 104 ? 42.187 42.285 51.825 1.00 0.00 151 ILE A O 13
ATOM 28742 N N . GLN A 1 105 ? 44.131 41.204 51.633 1.00 0.00 152 GLN A N 13
ATOM 28743 C CA . GLN A 1 105 ? 44.941 42.419 51.446 1.00 0.00 152 GLN A CA 13
ATOM 28744 C C . GLN A 1 105 ? 44.595 43.120 50.115 1.00 0.00 152 GLN A C 13
ATOM 28745 O O . GLN A 1 105 ? 44.200 42.469 49.149 1.00 0.00 152 GLN A O 13
ATOM 28759 N N . THR A 1 106 ? 44.784 44.441 50.032 1.00 0.00 153 THR A N 13
ATOM 28760 C CA . THR A 1 106 ? 44.402 45.264 48.862 1.00 0.00 153 THR A CA 13
ATOM 28761 C C . THR A 1 106 ? 44.966 44.809 47.504 1.00 0.00 153 THR A C 13
ATOM 28762 O O . THR A 1 106 ? 44.390 45.119 46.458 1.00 0.00 153 THR A O 13
ATOM 28773 N N . THR A 1 107 ? 46.065 44.047 47.512 1.00 0.00 154 THR A N 13
ATOM 28774 C CA . THR A 1 107 ? 46.739 43.486 46.328 1.00 0.00 154 THR A CA 13
ATOM 28775 C C . THR A 1 107 ? 46.164 42.198 45.721 1.00 0.00 154 THR A C 13
ATOM 28776 O O . THR A 1 107 ? 46.529 41.864 44.589 1.00 0.00 154 THR A O 13
ATOM 28787 N N . GLY A 1 108 ? 45.258 41.491 46.410 1.00 0.00 155 GLY A N 13
ATOM 28788 C CA . GLY A 1 108 ? 44.664 40.220 45.955 1.00 0.00 155 GLY A CA 13
ATOM 28789 C C . GLY A 1 108 ? 43.137 40.281 45.826 1.00 0.00 155 GLY A C 13
ATOM 28790 O O . GLY A 1 108 ? 42.486 40.981 46.592 1.00 0.00 155 GLY A O 13
ATOM 28794 N N . ALA A 1 109 ? 42.558 39.556 44.862 1.00 0.00 156 ALA A N 13
ATOM 28795 C CA . ALA A 1 109 ? 41.164 39.745 44.407 1.00 0.00 156 ALA A CA 13
ATOM 28796 C C . ALA A 1 109 ? 40.479 38.452 43.904 1.00 0.00 156 ALA A C 13
ATOM 28797 O O . ALA A 1 109 ? 39.771 38.440 42.893 1.00 0.00 156 ALA A O 13
ATOM 28804 N N . HIS A 1 110 ? 40.812 37.325 44.525 1.00 0.00 157 HIS A N 13
ATOM 28805 C CA . HIS A 1 110 ? 40.749 36.011 43.887 1.00 0.00 157 HIS A CA 13
ATOM 28806 C C . HIS A 1 110 ? 39.478 35.234 44.302 1.00 0.00 157 HIS A C 13
ATOM 28807 O O . HIS A 1 110 ? 39.252 35.017 45.494 1.00 0.00 157 HIS A O 13
ATOM 28821 N N . LEU A 1 111 ? 38.661 34.800 43.333 1.00 0.00 158 LEU A N 13
ATOM 28822 C CA . LEU A 1 111 ? 37.334 34.197 43.557 1.00 0.00 158 LEU A CA 13
ATOM 28823 C C . LEU A 1 111 ? 37.435 32.838 44.267 1.00 0.00 158 LEU A C 13
ATOM 28824 O O . LEU A 1 111 ? 37.960 31.885 43.695 1.00 0.00 158 LEU A O 13
ATOM 28840 N N . HIS A 1 112 ? 36.881 32.737 45.479 1.00 0.00 159 HIS A N 13
ATOM 28841 C CA . HIS A 1 112 ? 36.744 31.474 46.222 1.00 0.00 159 HIS A CA 13
ATOM 28842 C C . HIS A 1 112 ? 35.362 30.862 45.973 1.00 0.00 159 HIS A C 13
ATOM 28843 O O . HIS A 1 112 ? 34.367 31.298 46.555 1.00 0.00 159 HIS A O 13
ATOM 28857 N N . PHE A 1 113 ? 35.310 29.875 45.074 1.00 0.00 160 PHE A N 13
ATOM 28858 C CA . PHE A 1 113 ? 34.138 29.041 44.805 1.00 0.00 160 PHE A CA 13
ATOM 28859 C C . PHE A 1 113 ? 34.050 27.783 45.666 1.00 0.00 160 PHE A C 13
ATOM 28860 O O . PHE A 1 113 ? 34.878 26.875 45.551 1.00 0.00 160 PHE A O 13
ATOM 28877 N N . GLN A 1 114 ? 33.052 27.730 46.540 1.00 0.00 161 GLN A N 13
ATOM 28878 C CA . GLN A 1 114 ? 32.848 26.633 47.484 1.00 0.00 161 GLN A CA 13
ATOM 28879 C C . GLN A 1 114 ? 31.511 25.929 47.238 1.00 0.00 161 GLN A C 13
ATOM 28880 O O . GLN A 1 114 ? 30.445 26.513 47.400 1.00 0.00 161 GLN A O 13
ATOM 28894 N N . ARG A 1 115 ? 31.582 24.655 46.842 1.00 0.00 162 ARG A N 13
ATOM 28895 C CA . ARG A 1 115 ? 30.431 23.789 46.560 1.00 0.00 162 ARG A CA 13
ATOM 28896 C C . ARG A 1 115 ? 30.075 22.949 47.784 1.00 0.00 162 ARG A C 13
ATOM 28897 O O . ARG A 1 115 ? 30.947 22.276 48.330 1.00 0.00 162 ARG A O 13
ATOM 28918 N N . MET A 1 116 ? 28.812 22.961 48.199 1.00 0.00 163 MET A N 13
ATOM 28919 C CA . MET A 1 116 ? 28.298 22.302 49.409 1.00 0.00 163 MET A CA 13
ATOM 28920 C C . MET A 1 116 ? 27.030 21.491 49.093 1.00 0.00 163 MET A C 13
ATOM 28921 O O . MET A 1 116 ? 26.366 21.772 48.098 1.00 0.00 163 MET A O 13
ATOM 28935 N N . LYS A 1 117 ? 26.684 20.492 49.917 1.00 0.00 164 LYS A N 13
ATOM 28936 C CA . LYS A 1 117 ? 25.505 19.622 49.718 1.00 0.00 164 LYS A CA 13
ATOM 28937 C C . LYS A 1 117 ? 24.724 19.419 51.015 1.00 0.00 164 LYS A C 13
ATOM 28938 O O . LYS A 1 117 ? 25.319 19.115 52.049 1.00 0.00 164 LYS A O 13
ATOM 28957 N N . GLY A 1 118 ? 23.400 19.561 50.954 1.00 0.00 165 GLY A N 13
ATOM 28958 C CA . GLY A 1 118 ? 22.482 19.379 52.085 1.00 0.00 165 GLY A CA 13
ATOM 28959 C C . GLY A 1 118 ? 22.481 20.521 53.114 1.00 0.00 165 GLY A C 13
ATOM 28960 O O . GLY A 1 118 ? 21.840 20.404 54.160 1.00 0.00 165 GLY A O 13
ATOM 28964 N N . GLY A 1 119 ? 23.203 21.612 52.845 1.00 0.00 166 GLY A N 13
ATOM 28965 C CA . GLY A 1 119 ? 23.363 22.761 53.735 1.00 0.00 166 GLY A CA 13
ATOM 28966 C C . GLY A 1 119 ? 24.552 23.641 53.355 1.00 0.00 166 GLY A C 13
ATOM 28967 O O . GLY A 1 119 ? 25.151 23.455 52.293 1.00 0.00 166 GLY A O 13
ATOM 28971 N N . VAL A 1 120 ? 24.886 24.597 54.229 1.00 0.00 167 VAL A N 13
ATOM 28972 C CA . VAL A 1 120 ? 25.905 25.636 53.989 1.00 0.00 167 VAL A CA 13
ATOM 28973 C C . VAL A 1 120 ? 26.945 25.777 55.108 1.00 0.00 167 VAL A C 13
ATOM 28974 O O . VAL A 1 120 ? 26.593 26.043 56.261 1.00 0.00 167 VAL A O 13
ATOM 28987 N N . GLY A 1 121 ? 28.227 25.597 54.778 1.00 0.00 168 GLY A N 13
ATOM 28988 C CA . GLY A 1 121 ? 29.371 25.657 55.697 1.00 0.00 168 GLY A CA 13
ATOM 28989 C C . GLY A 1 121 ? 30.522 24.722 55.300 1.00 0.00 168 GLY A C 13
ATOM 28990 O O . GLY A 1 121 ? 30.375 23.873 54.417 1.00 0.00 168 GLY A O 13
ATOM 28994 N N . ASN A 1 122 ? 31.661 24.837 55.984 1.00 0.00 169 ASN A N 13
ATOM 28995 C CA . ASN A 1 122 ? 32.845 23.983 55.815 1.00 0.00 169 ASN A CA 13
ATOM 28996 C C . ASN A 1 122 ? 32.514 22.478 55.879 1.00 0.00 169 ASN A C 13
ATOM 28997 O O . ASN A 1 122 ? 32.858 21.720 54.973 1.00 0.00 169 ASN A O 13
ATOM 29008 N N . ALA A 1 123 ? 31.761 22.055 56.894 1.00 0.00 170 ALA A N 13
ATOM 29009 C CA . ALA A 1 123 ? 31.332 20.670 57.109 1.00 0.00 170 ALA A CA 13
ATOM 29010 C C . ALA A 1 123 ? 30.291 20.153 56.093 1.00 0.00 170 ALA A C 13
ATOM 29011 O O . ALA A 1 123 ? 30.061 18.942 56.009 1.00 0.00 170 ALA A O 13
ATOM 29018 N N . TYR A 1 124 ? 29.685 21.052 55.311 1.00 0.00 171 TYR A N 13
ATOM 29019 C CA . TYR A 1 124 ? 28.831 20.722 54.168 1.00 0.00 171 TYR A CA 13
ATOM 29020 C C . TYR A 1 124 ? 29.565 20.648 52.821 1.00 0.00 171 TYR A C 13
ATOM 29021 O O . TYR A 1 124 ? 29.024 20.109 51.849 1.00 0.00 171 TYR A O 13
ATOM 29039 N N . ALA A 1 125 ? 30.779 21.208 52.738 1.00 0.00 172 ALA A N 13
ATOM 29040 C CA . ALA A 1 125 ? 31.525 21.352 51.500 1.00 0.00 172 ALA A CA 13
ATOM 29041 C C . ALA A 1 125 ? 31.970 20.010 50.908 1.00 0.00 172 ALA A C 13
ATOM 29042 O O . ALA A 1 125 ? 32.484 19.137 51.611 1.00 0.00 172 ALA A O 13
ATOM 29049 N N . GLU A 1 126 ? 31.784 19.872 49.600 1.00 0.00 173 GLU A N 13
ATOM 29050 C CA . GLU A 1 126 ? 31.968 18.636 48.848 1.00 0.00 173 GLU A CA 13
ATOM 29051 C C . GLU A 1 126 ? 33.276 18.617 48.044 1.00 0.00 173 GLU A C 13
ATOM 29052 O O . GLU A 1 126 ? 34.307 18.186 48.554 1.00 0.00 173 GLU A O 13
ATOM 29064 N N . ASP A 1 127 ? 33.217 19.052 46.783 1.00 0.00 174 ASP A N 13
ATOM 29065 C CA . ASP A 1 127 ? 34.281 18.980 45.780 1.00 0.00 174 ASP A CA 13
ATOM 29066 C C . ASP A 1 127 ? 33.981 19.819 44.526 1.00 0.00 174 ASP A C 13
ATOM 29067 O O . ASP A 1 127 ? 33.188 19.401 43.673 1.00 0.00 174 ASP A O 13
ATOM 29076 N N . PRO A 1 128 ? 34.568 21.020 44.392 1.00 0.00 175 PRO A N 13
ATOM 29077 C CA . PRO A 1 128 ? 34.341 21.869 43.230 1.00 0.00 175 PRO A CA 13
ATOM 29078 C C . PRO A 1 128 ? 35.006 21.338 41.951 1.00 0.00 175 PRO A C 13
ATOM 29079 O O . PRO A 1 128 ? 34.375 21.383 40.897 1.00 0.00 175 PRO A O 13
ATOM 29090 N N . LYS A 1 129 ? 36.230 20.788 41.999 1.00 0.00 176 LYS A N 13
ATOM 29091 C CA . LYS A 1 129 ? 36.989 20.407 40.796 1.00 0.00 176 LYS A CA 13
ATOM 29092 C C . LYS A 1 129 ? 36.267 19.458 39.815 1.00 0.00 176 LYS A C 13
ATOM 29093 O O . LYS A 1 129 ? 36.163 19.802 38.638 1.00 0.00 176 LYS A O 13
ATOM 29112 N N . PRO A 1 130 ? 35.740 18.301 40.259 1.00 0.00 177 PRO A N 13
ATOM 29113 C CA . PRO A 1 130 ? 35.095 17.311 39.393 1.00 0.00 177 PRO A CA 13
ATOM 29114 C C . PRO A 1 130 ? 33.747 17.799 38.848 1.00 0.00 177 PRO A C 13
ATOM 29115 O O . PRO A 1 130 ? 33.317 17.365 37.778 1.00 0.00 177 PRO A O 13
ATOM 29126 N N . PHE A 1 131 ? 33.116 18.748 39.547 1.00 0.00 178 PHE A N 13
ATOM 29127 C CA . PHE A 1 131 ? 32.007 19.546 39.039 1.00 0.00 178 PHE A CA 13
ATOM 29128 C C . PHE A 1 131 ? 32.338 20.559 37.941 1.00 0.00 178 PHE A C 13
ATOM 29129 O O . PHE A 1 131 ? 31.582 20.696 36.982 1.00 0.00 178 PHE A O 13
ATOM 29146 N N . ILE A 1 132 ? 33.484 21.238 38.043 1.00 0.00 179 ILE A N 13
ATOM 29147 C CA . ILE A 1 132 ? 33.974 22.144 36.993 1.00 0.00 179 ILE A CA 13
ATOM 29148 C C . ILE A 1 132 ? 34.445 21.355 35.763 1.00 0.00 179 ILE A C 13
ATOM 29149 O O . ILE A 1 132 ? 34.136 21.727 34.635 1.00 0.00 179 ILE A O 13
ATOM 29165 N N . ASP A 1 133 ? 35.096 20.208 35.962 1.00 0.00 180 ASP A N 13
ATOM 29166 C CA . ASP A 1 133 ? 35.602 19.332 34.890 1.00 0.00 180 ASP A CA 13
ATOM 29167 C C . ASP A 1 133 ? 34.575 18.792 33.883 1.00 0.00 180 ASP A C 13
ATOM 29168 O O . ASP A 1 133 ? 34.936 18.313 32.806 1.00 0.00 180 ASP A O 13
ATOM 29177 N N . GLN A 1 134 ? 33.287 18.877 34.212 1.00 0.00 181 GLN A N 13
ATOM 29178 C CA . GLN A 1 134 ? 32.179 18.363 33.404 1.00 0.00 181 GLN A CA 13
ATOM 29179 C C . GLN A 1 134 ? 31.319 19.482 32.792 1.00 0.00 181 GLN A C 13
ATOM 29180 O O . GLN A 1 134 ? 30.532 19.222 31.878 1.00 0.00 181 GLN A O 13
ATOM 29194 N N . LEU A 1 135 ? 31.508 20.727 33.248 1.00 0.00 182 LEU A N 13
ATOM 29195 C CA . LEU A 1 135 ? 30.942 21.934 32.639 1.00 0.00 182 LEU A CA 13
ATOM 29196 C C . LEU A 1 135 ? 31.371 22.106 31.164 1.00 0.00 182 LEU A C 13
ATOM 29197 O O . LEU A 1 135 ? 32.468 21.666 30.799 1.00 0.00 182 LEU A O 13
ATOM 29213 N N . PRO A 1 136 ? 30.565 22.809 30.339 1.00 0.00 183 PRO A N 13
ATOM 29214 C CA . PRO A 1 136 ? 30.836 23.045 28.918 1.00 0.00 183 PRO A CA 13
ATOM 29215 C C . PRO A 1 136 ? 32.212 23.657 28.629 1.00 0.00 183 PRO A C 13
ATOM 29216 O O . PRO A 1 136 ? 32.956 23.133 27.800 1.00 0.00 183 PRO A O 13
ATOM 29227 N N . ASP A 1 137 ? 32.559 24.746 29.322 1.00 0.00 184 ASP A N 13
ATOM 29228 C CA . ASP A 1 137 ? 33.828 25.476 29.120 1.00 0.00 184 ASP A CA 13
ATOM 29229 C C . ASP A 1 137 ? 34.831 25.265 30.279 1.00 0.00 184 ASP A C 13
ATOM 29230 O O . ASP A 1 137 ? 35.836 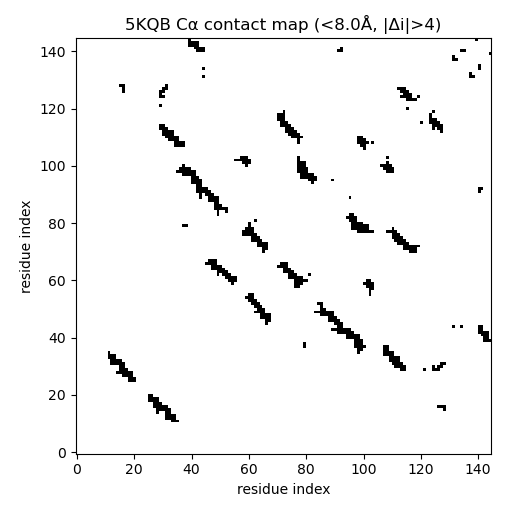25.970 30.366 1.00 0.00 184 ASP A O 13
ATOM 29239 N N . GLY A 1 138 ? 34.567 24.342 31.209 1.00 0.00 185 GLY A N 13
ATOM 29240 C CA . GLY A 1 138 ? 35.370 24.196 32.429 1.00 0.00 185 GLY A CA 13
ATOM 29241 C C . GLY A 1 138 ? 35.304 25.437 33.333 1.00 0.00 185 GLY A C 13
ATOM 29242 O O . GLY A 1 138 ? 34.244 26.045 33.494 1.00 0.00 185 GLY A O 13
ATOM 29246 N N . GLU A 1 139 ? 36.433 25.850 33.921 1.00 0.00 186 GLU A N 13
ATOM 29247 C CA . GLU A 1 139 ? 36.500 27.012 34.828 1.00 0.00 186 GLU A CA 13
ATOM 29248 C C . GLU A 1 139 ? 36.163 28.340 34.129 1.00 0.00 186 GLU A C 13
ATOM 29249 O O . GLU A 1 139 ? 35.666 29.271 34.765 1.00 0.00 186 GLU A O 13
ATOM 29261 N N . ARG A 1 140 ? 36.295 28.393 32.797 1.00 0.00 187 ARG A N 13
ATOM 29262 C CA . ARG A 1 140 ? 35.843 29.509 31.949 1.00 0.00 187 ARG A CA 13
ATOM 29263 C C . ARG A 1 140 ? 34.318 29.697 31.971 1.00 0.00 187 ARG A C 13
ATOM 29264 O O . ARG A 1 140 ? 33.819 30.692 31.460 1.00 0.00 187 ARG A O 13
ATOM 29285 N N . SER A 1 141 ? 33.565 28.773 32.576 1.00 0.00 188 SER A N 13
ATOM 29286 C CA . SER A 1 141 ? 32.127 28.904 32.837 1.00 0.00 188 SER A CA 13
ATOM 29287 C C . SER A 1 141 ? 31.826 29.583 34.186 1.00 0.00 188 SER A C 13
ATOM 29288 O O . SER A 1 141 ? 30.653 29.769 34.496 1.00 0.00 188 SER A O 13
ATOM 29296 N N . LEU A 1 142 ? 32.840 29.944 34.987 1.00 0.00 189 LEU A N 13
ATOM 29297 C CA . LEU A 1 142 ? 32.709 30.628 36.272 1.00 0.00 189 LEU A CA 13
ATOM 29298 C C . LEU A 1 142 ? 33.311 32.045 36.247 1.00 0.00 189 LEU A C 13
ATOM 29299 O O . LEU A 1 142 ? 33.005 32.846 37.120 1.00 0.00 189 LEU A O 13
ATOM 29315 N N . TYR A 1 143 ? 34.129 32.403 35.253 1.00 0.00 190 TYR A N 13
ATOM 29316 C CA . TYR A 1 143 ? 34.692 33.753 35.113 1.00 0.00 190 TYR A CA 13
ATOM 29317 C C . TYR A 1 143 ? 34.853 34.184 33.650 1.00 0.00 190 TYR A C 13
ATOM 29318 O O . TYR A 1 143 ? 34.824 33.343 32.752 1.00 0.00 190 TYR A O 13
ATOM 29336 N N . ASP A 1 144 ? 35.052 35.481 33.404 1.00 0.00 191 ASP A N 13
ATOM 29337 C CA . ASP A 1 144 ? 35.182 36.052 32.050 1.00 0.00 191 ASP A CA 13
ATOM 29338 C C . ASP A 1 144 ? 36.571 36.642 31.743 1.00 0.00 191 ASP A C 13
ATOM 29339 O O . ASP A 1 144 ? 36.802 37.840 31.916 1.00 0.00 191 ASP A O 13
ATOM 29348 N N . LEU A 1 145 ? 37.495 35.800 31.276 1.00 0.00 192 LEU A N 13
ATOM 29349 C CA . LEU A 1 145 ? 38.840 36.188 30.822 1.00 0.00 192 LEU A CA 13
ATOM 29350 C C . LEU A 1 145 ? 39.010 35.882 29.324 1.00 0.00 192 LEU A C 13
ATOM 29351 O O . LEU A 1 145 ? 39.951 36.365 28.684 1.00 0.00 192 LEU A O 13
ATOM 29368 N N . GLY A 1 1 ? 66.069 22.670 46.761 1.00 0.00 48 GLY A N 14
ATOM 29369 C CA . GLY A 1 1 ? 65.715 23.812 47.619 1.00 0.00 48 GLY A CA 14
ATOM 29370 C C . GLY A 1 1 ? 65.319 25.014 46.788 1.00 0.00 48 GLY A C 14
ATOM 29371 O O . GLY A 1 1 ? 64.568 24.870 45.818 1.00 0.00 48 GLY A O 14
ATOM 29377 N N . SER A 1 2 ? 65.804 26.208 47.140 1.00 0.00 49 SER A N 14
ATOM 29378 C CA . SER A 1 2 ? 65.411 27.466 46.475 1.00 0.00 49 SER A CA 14
ATOM 29379 C C . SER A 1 2 ? 65.755 27.539 44.980 1.00 0.00 49 SER A C 14
ATOM 29380 O O . SER A 1 2 ? 66.708 26.910 44.510 1.00 0.00 49 SER A O 14
ATOM 29388 N N . LYS A 1 3 ? 64.978 28.351 44.253 1.00 0.00 50 LYS A N 14
ATOM 29389 C CA . LYS A 1 3 ? 65.143 28.701 42.829 1.00 0.00 50 LYS A CA 14
ATOM 29390 C C . LYS A 1 3 ? 64.762 30.174 42.586 1.00 0.00 50 LYS A C 14
ATOM 29391 O O . LYS A 1 3 ? 64.359 30.864 43.528 1.00 0.00 50 LYS A O 14
ATOM 29410 N N . TRP A 1 4 ? 64.856 30.643 41.339 1.00 0.00 51 TRP A N 14
ATOM 29411 C CA . TRP A 1 4 ? 64.504 32.017 40.924 1.00 0.00 51 TRP A CA 14
ATOM 29412 C C . TRP A 1 4 ? 63.571 32.084 39.697 1.00 0.00 51 TRP A C 14
ATOM 29413 O O . TRP A 1 4 ? 62.937 33.117 39.451 1.00 0.00 51 TRP A O 14
ATOM 29434 N N . GLU A 1 5 ? 63.434 30.974 38.964 1.00 0.00 52 GLU A N 14
ATOM 29435 C CA . GLU A 1 5 ? 62.342 30.723 38.009 1.00 0.00 52 GLU A CA 14
ATOM 29436 C C . GLU A 1 5 ? 60.955 30.705 38.692 1.00 0.00 52 GLU A C 14
ATOM 29437 O O . GLU A 1 5 ? 60.834 30.433 39.889 1.00 0.00 52 GLU A O 14
ATOM 29449 N N . ASP A 1 6 ? 59.894 31.020 37.942 1.00 0.00 53 ASP A N 14
ATOM 29450 C CA . ASP A 1 6 ? 58.541 31.209 38.478 1.00 0.00 53 ASP A CA 14
ATOM 29451 C C . ASP A 1 6 ? 57.763 29.932 38.841 1.00 0.00 53 ASP A C 14
ATOM 29452 O O . ASP A 1 6 ? 57.876 28.907 38.165 1.00 0.00 53 ASP A O 14
ATOM 29461 N N . PHE A 1 7 ? 56.898 30.017 39.855 1.00 0.00 54 PHE A N 14
ATOM 29462 C CA . PHE A 1 7 ? 55.961 28.964 40.277 1.00 0.00 54 PHE A CA 14
ATOM 29463 C C . PHE A 1 7 ? 54.744 28.693 39.368 1.00 0.00 54 PHE A C 14
ATOM 29464 O O . PHE A 1 7 ? 53.589 28.712 39.808 1.00 0.00 54 PHE A O 14
ATOM 29481 N N . PHE A 1 8 ? 55.006 28.489 38.075 1.00 0.00 55 PHE A N 14
ATOM 29482 C CA . PHE A 1 8 ? 54.006 28.298 37.020 1.00 0.00 55 PHE A CA 14
ATOM 29483 C C . PHE A 1 8 ? 52.855 27.313 37.279 1.00 0.00 55 PHE A C 14
ATOM 29484 O O . PHE A 1 8 ? 53.075 26.220 37.802 1.00 0.00 55 PHE A O 14
ATOM 29501 N N . ARG A 1 9 ? 51.651 27.669 36.818 1.00 0.00 56 ARG A N 14
ATOM 29502 C CA . ARG A 1 9 ? 50.506 26.765 36.641 1.00 0.00 56 ARG A CA 14
ATOM 29503 C C . ARG A 1 9 ? 49.642 27.275 35.482 1.00 0.00 56 ARG A C 14
ATOM 29504 O O . ARG A 1 9 ? 49.462 28.487 35.351 1.00 0.00 56 ARG A O 14
ATOM 29525 N N . GLY A 1 10 ? 49.117 26.385 34.641 1.00 0.00 57 GLY A N 14
ATOM 29526 C CA . GLY A 1 10 ? 48.317 26.760 33.468 1.00 0.00 57 GLY A CA 14
ATOM 29527 C C . GLY A 1 10 ? 46.922 27.276 33.838 1.00 0.00 57 GLY A C 14
ATOM 29528 O O . GLY A 1 10 ? 46.476 28.297 33.308 1.00 0.00 57 GLY A O 14
ATOM 29532 N N . SER A 1 11 ? 46.259 26.610 34.786 1.00 0.00 58 SER A N 14
ATOM 29533 C CA . SER A 1 11 ? 45.003 27.064 35.402 1.00 0.00 58 SER A CA 14
ATOM 29534 C C . SER A 1 11 ? 45.204 28.215 36.388 1.00 0.00 58 SER A C 14
ATOM 29535 O O . SER A 1 11 ? 46.283 28.427 36.955 1.00 0.00 58 SER A O 14
ATOM 29543 N N . ARG A 1 12 ? 44.120 28.959 36.631 1.00 0.00 59 ARG A N 14
ATOM 29544 C CA . ARG A 1 12 ? 44.100 30.121 37.537 1.00 0.00 59 ARG A CA 14
ATOM 29545 C C . ARG A 1 12 ? 44.081 29.793 39.033 1.00 0.00 59 ARG A C 14
ATOM 29546 O O . ARG A 1 12 ? 43.939 30.700 39.844 1.00 0.00 59 ARG A O 14
ATOM 29567 N N . ILE A 1 13 ? 44.171 28.523 39.429 1.00 0.00 60 ILE A N 14
ATOM 29568 C CA . ILE A 1 13 ? 44.002 28.141 40.837 1.00 0.00 60 ILE A CA 14
ATOM 29569 C C . ILE A 1 13 ? 45.226 28.528 41.691 1.00 0.00 60 ILE A C 14
ATOM 29570 O O . ILE A 1 13 ? 46.359 28.198 41.330 1.00 0.00 60 ILE A O 14
ATOM 29586 N N . THR A 1 14 ? 45.000 29.180 42.837 1.00 0.00 61 THR A N 14
ATOM 29587 C CA . THR A 1 14 ? 45.978 29.409 43.924 1.00 0.00 61 THR A CA 14
ATOM 29588 C C . THR A 1 14 ? 45.959 28.367 45.047 1.00 0.00 61 THR A C 14
ATOM 29589 O O . THR A 1 14 ? 47.011 27.999 45.580 1.00 0.00 61 THR A O 14
ATOM 29600 N N . GLU A 1 15 ? 44.768 27.857 45.369 1.00 0.00 62 GLU A N 14
ATOM 29601 C CA . GLU A 1 15 ? 44.509 26.779 46.328 1.00 0.00 62 GLU A CA 14
ATOM 29602 C C . GLU A 1 15 ? 43.350 25.911 45.810 1.00 0.00 62 GLU A C 14
ATOM 29603 O O . GLU A 1 15 ? 42.208 26.377 45.694 1.00 0.00 62 GLU A O 14
ATOM 29615 N N . THR A 1 16 ? 43.621 24.638 45.515 1.00 0.00 63 THR A N 14
ATOM 29616 C CA . THR A 1 16 ? 42.574 23.615 45.345 1.00 0.00 63 THR A CA 14
ATOM 29617 C C . THR A 1 16 ? 42.024 23.249 46.734 1.00 0.00 63 THR A C 14
ATOM 29618 O O . THR A 1 16 ? 42.526 23.665 47.786 1.00 0.00 63 THR A O 14
ATOM 29629 N N . PHE A 1 17 ? 40.942 22.472 46.750 1.00 0.00 64 PHE A N 14
ATOM 29630 C CA . PHE A 1 17 ? 40.288 21.980 47.965 1.00 0.00 64 PHE A CA 14
ATOM 29631 C C . PHE A 1 17 ? 41.276 20.988 48.618 1.00 0.00 64 PHE A C 14
ATOM 29632 O O . PHE A 1 17 ? 41.837 20.113 47.945 1.00 0.00 64 PHE A O 14
ATOM 29649 N N . GLY A 1 18 ? 41.499 21.112 49.928 1.00 0.00 65 GLY A N 14
ATOM 29650 C CA . GLY A 1 18 ? 42.499 20.319 50.658 1.00 0.00 65 GLY A CA 14
ATOM 29651 C C . GLY A 1 18 ? 43.020 21.030 51.910 1.00 0.00 65 GLY A C 14
ATOM 29652 O O . GLY A 1 18 ? 42.224 21.588 52.666 1.00 0.00 65 GLY A O 14
ATOM 29656 N N . LYS A 1 19 ? 44.340 21.035 52.137 1.00 0.00 66 LYS A N 14
ATOM 29657 C CA . LYS A 1 19 ? 44.988 21.686 53.296 1.00 0.00 66 LYS A CA 14
ATOM 29658 C C . LYS A 1 19 ? 46.111 22.637 52.877 1.00 0.00 66 LYS A C 14
ATOM 29659 O O . LYS A 1 19 ? 46.745 22.447 51.841 1.00 0.00 66 LYS A O 14
ATOM 29678 N N . TYR A 1 20 ? 46.376 23.647 53.703 1.00 0.00 67 TYR A N 14
ATOM 29679 C CA . TYR A 1 20 ? 47.416 24.645 53.458 1.00 0.00 67 TYR A CA 14
ATOM 29680 C C . TYR A 1 20 ? 48.870 24.189 53.627 1.00 0.00 67 TYR A C 14
ATOM 29681 O O . TYR A 1 20 ? 49.218 23.592 54.646 1.00 0.00 67 TYR A O 14
ATOM 29699 N N . GLN A 1 21 ? 49.738 24.534 52.672 1.00 0.00 68 GLN A N 14
ATOM 29700 C CA . GLN A 1 21 ? 51.173 24.221 52.732 1.00 0.00 68 GLN A CA 14
ATOM 29701 C C . GLN A 1 21 ? 51.960 25.148 53.681 1.00 0.00 68 GLN A C 14
ATOM 29702 O O . GLN A 1 21 ? 53.074 24.821 54.089 1.00 0.00 68 GLN A O 14
ATOM 29716 N N . HIS A 1 22 ? 51.384 26.297 54.052 1.00 0.00 69 HIS A N 14
ATOM 29717 C CA . HIS A 1 22 ? 52.076 27.406 54.725 1.00 0.00 69 HIS A CA 14
ATOM 29718 C C . HIS A 1 22 ? 52.728 27.041 56.071 1.00 0.00 69 HIS A C 14
ATOM 29719 O O . HIS A 1 22 ? 53.766 27.603 56.415 1.00 0.00 69 HIS A O 14
ATOM 29733 N N . SER A 1 23 ? 52.187 26.062 56.797 1.00 0.00 70 SER A N 14
ATOM 29734 C CA . SER A 1 23 ? 52.810 25.429 57.968 1.00 0.00 70 SER A CA 14
ATOM 29735 C C . SER A 1 23 ? 52.163 24.048 58.193 1.00 0.00 70 SER A C 14
ATOM 29736 O O . SER A 1 23 ? 51.153 23.745 57.549 1.00 0.00 70 SER A O 14
ATOM 29744 N N . PRO A 1 24 ? 52.682 23.180 59.084 1.00 0.00 71 PRO A N 14
ATOM 29745 C CA . PRO A 1 24 ? 51.952 21.977 59.504 1.00 0.00 71 PRO A CA 14
ATOM 29746 C C . PRO A 1 24 ? 50.734 22.290 60.400 1.00 0.00 71 PRO A C 14
ATOM 29747 O O . PRO A 1 24 ? 49.819 21.465 60.504 1.00 0.00 71 PRO A O 14
ATOM 29758 N N . PHE A 1 25 ? 50.708 23.465 61.043 1.00 0.00 72 PHE A N 14
ATOM 29759 C CA . PHE A 1 25 ? 49.699 23.865 62.035 1.00 0.00 72 PHE A CA 14
ATOM 29760 C C . PHE A 1 25 ? 48.468 24.452 61.311 1.00 0.00 72 PHE A C 14
ATOM 29761 O O . PHE A 1 25 ? 47.350 24.285 61.802 1.00 0.00 72 PHE A O 14
ATOM 29778 N N . ASP A 1 26 ? 48.653 25.110 60.158 1.00 0.00 73 ASP A N 14
ATOM 29779 C CA . ASP A 1 26 ? 47.592 25.612 59.282 1.00 0.00 73 ASP A CA 14
ATOM 29780 C C . ASP A 1 26 ? 46.652 24.524 58.739 1.00 0.00 73 ASP A C 14
ATOM 29781 O O . ASP A 1 26 ? 47.096 23.446 58.326 1.00 0.00 73 ASP A O 14
ATOM 29790 N N . GLY A 1 27 ? 45.350 24.803 58.770 1.00 0.00 74 GLY A N 14
ATOM 29791 C CA . GLY A 1 27 ? 44.281 23.853 58.449 1.00 0.00 74 GLY A CA 14
ATOM 29792 C C . GLY A 1 27 ? 43.846 23.775 56.981 1.00 0.00 74 GLY A C 14
ATOM 29793 O O . GLY A 1 27 ? 44.664 23.747 56.059 1.00 0.00 74 GLY A O 14
ATOM 29797 N N . LYS A 1 28 ? 42.528 23.667 56.777 1.00 0.00 75 LYS A N 14
ATOM 29798 C CA . LYS A 1 28 ? 41.886 23.262 55.518 1.00 0.00 75 LYS A CA 14
ATOM 29799 C C . LYS A 1 28 ? 41.342 24.402 54.655 1.00 0.00 75 LYS A C 14
ATOM 29800 O O . LYS A 1 28 ? 40.995 25.480 55.149 1.00 0.00 75 LYS A O 14
ATOM 29819 N N . HIS A 1 29 ? 41.233 24.128 53.359 1.00 0.00 76 HIS A N 14
ATOM 29820 C CA . HIS A 1 29 ? 40.602 24.968 52.347 1.00 0.00 76 HIS A CA 14
ATOM 29821 C C . HIS A 1 29 ? 39.354 24.270 51.788 1.00 0.00 76 HIS A C 14
ATOM 29822 O O . HIS A 1 29 ? 39.464 23.199 51.183 1.00 0.00 76 HIS A O 14
ATOM 29836 N N . TYR A 1 30 ? 38.175 24.865 51.987 1.00 0.00 77 TYR A N 14
ATOM 29837 C CA . TYR A 1 30 ? 36.874 24.258 51.665 1.00 0.00 77 TYR A CA 14
ATOM 29838 C C . TYR A 1 30 ? 36.269 24.641 50.298 1.00 0.00 77 TYR A C 14
ATOM 29839 O O . TYR A 1 30 ? 35.059 24.594 50.096 1.00 0.00 77 TYR A O 14
ATOM 29857 N N . GLY A 1 31 ? 37.107 25.067 49.348 1.00 0.00 78 GLY A N 14
ATOM 29858 C CA . GLY A 1 31 ? 36.683 25.558 48.034 1.00 0.00 78 GLY A CA 14
ATOM 29859 C C . GLY A 1 31 ? 37.796 25.521 46.988 1.00 0.00 78 GLY A C 14
ATOM 29860 O O . GLY A 1 31 ? 38.811 24.851 47.165 1.00 0.00 78 GLY A O 14
ATOM 29864 N N . ILE A 1 32 ? 37.596 26.262 45.902 1.00 0.00 79 ILE A N 14
ATOM 29865 C CA . ILE A 1 32 ? 38.544 26.470 44.801 1.00 0.00 79 ILE A CA 14
ATOM 29866 C C . ILE A 1 32 ? 38.865 27.971 44.711 1.00 0.00 79 ILE A C 14
ATOM 29867 O O . ILE A 1 32 ? 37.947 28.786 44.766 1.00 0.00 79 ILE A O 14
ATOM 29883 N N . ASP A 1 33 ? 40.143 28.339 44.594 1.00 0.00 80 ASP A N 14
ATOM 29884 C CA . ASP A 1 33 ? 40.602 29.744 44.538 1.00 0.00 80 ASP A CA 14
ATOM 29885 C C . ASP A 1 33 ? 41.134 30.232 43.183 1.00 0.00 80 ASP A C 14
ATOM 29886 O O . ASP A 1 33 ? 42.303 30.013 42.883 1.00 0.00 80 ASP A O 14
ATOM 29895 N N . PHE A 1 34 ? 40.314 30.903 42.371 1.00 0.00 81 PHE A N 14
ATOM 29896 C CA . PHE A 1 34 ? 40.715 31.461 41.070 1.00 0.00 81 PHE A CA 14
ATOM 29897 C C . PHE A 1 34 ? 41.369 32.847 41.130 1.00 0.00 81 PHE A C 14
ATOM 29898 O O . PHE A 1 34 ? 40.658 33.826 41.344 1.00 0.00 81 PHE A O 14
ATOM 29915 N N . ALA A 1 35 ? 42.680 32.964 40.904 1.00 0.00 82 ALA A N 14
ATOM 29916 C CA . ALA A 1 35 ? 43.372 34.247 40.753 1.00 0.00 82 ALA A CA 14
ATOM 29917 C C . ALA A 1 35 ? 42.807 35.039 39.564 1.00 0.00 82 ALA A C 14
ATOM 29918 O O . ALA A 1 35 ? 42.790 34.537 38.433 1.00 0.00 82 ALA A O 14
ATOM 29925 N N . LEU A 1 36 ? 42.346 36.270 39.807 1.00 0.00 83 LEU A N 14
ATOM 29926 C CA . LEU A 1 36 ? 41.709 37.106 38.786 1.00 0.00 83 LEU A CA 14
ATOM 29927 C C . LEU A 1 36 ? 42.162 38.570 38.886 1.00 0.00 83 LEU A C 14
ATOM 29928 O O . LEU A 1 36 ? 42.339 39.084 39.996 1.00 0.00 83 LEU A O 14
ATOM 29944 N N . PRO A 1 37 ? 42.262 39.285 37.752 1.00 0.00 84 PRO A N 14
ATOM 29945 C CA . PRO A 1 37 ? 42.333 40.741 37.753 1.00 0.00 84 PRO A CA 14
ATOM 29946 C C . PRO A 1 37 ? 41.081 41.346 38.403 1.00 0.00 84 PRO A C 14
ATOM 29947 O O . PRO A 1 37 ? 39.952 40.894 38.161 1.00 0.00 84 PRO A O 14
ATOM 29958 N N . LYS A 1 38 ? 41.280 42.377 39.229 1.00 0.00 85 LYS A N 14
ATOM 29959 C CA . LYS A 1 38 ? 40.210 43.068 39.960 1.00 0.00 85 LYS A CA 14
ATOM 29960 C C . LYS A 1 38 ? 39.148 43.622 39.006 1.00 0.00 85 LYS A C 14
ATOM 29961 O O . LYS A 1 38 ? 39.484 44.213 37.978 1.00 0.00 85 LYS A O 14
ATOM 29980 N N . GLY A 1 39 ? 37.875 43.426 39.346 1.00 0.00 86 GLY A N 14
ATOM 29981 C CA . GLY A 1 39 ? 36.735 43.845 38.528 1.00 0.00 86 GLY A CA 14
ATOM 29982 C C . GLY A 1 39 ? 36.243 42.799 37.520 1.00 0.00 86 GLY A C 14
ATOM 29983 O O . GLY A 1 39 ? 35.179 43.007 36.936 1.00 0.00 86 GLY A O 14
ATOM 29987 N N . THR A 1 40 ? 36.938 41.662 37.335 1.00 0.00 87 THR A N 14
ATOM 29988 C CA . THR A 1 40 ? 36.420 40.542 36.525 1.00 0.00 87 THR A CA 14
ATOM 29989 C C . THR A 1 40 ? 35.027 40.067 36.963 1.00 0.00 87 THR A C 14
ATOM 29990 O O . THR A 1 40 ? 34.866 39.692 38.131 1.00 0.00 87 THR A O 14
ATOM 30001 N N . PRO A 1 41 ? 34.037 40.002 36.049 1.00 0.00 88 PRO A N 14
ATOM 30002 C CA . PRO A 1 41 ? 32.749 39.391 36.335 1.00 0.00 88 PRO A CA 14
ATOM 30003 C C . PRO A 1 41 ? 32.839 37.871 36.527 1.00 0.00 88 PRO A C 14
ATOM 30004 O O . PRO A 1 41 ? 33.496 37.156 35.767 1.00 0.00 88 PRO A O 14
ATOM 30015 N N . ILE A 1 42 ? 32.137 37.384 37.547 1.00 0.00 89 ILE A N 14
ATOM 30016 C CA . ILE A 1 42 ? 31.932 35.970 37.869 1.00 0.00 89 ILE A CA 14
ATOM 30017 C C . ILE A 1 42 ? 30.636 35.508 37.192 1.00 0.00 89 ILE A C 14
ATOM 30018 O O . ILE A 1 42 ? 29.606 36.187 37.297 1.00 0.00 89 ILE A O 14
ATOM 30034 N N . LYS A 1 43 ? 30.674 34.362 36.510 1.00 0.00 90 LYS A N 14
ATOM 30035 C CA . LYS A 1 43 ? 29.527 33.768 35.800 1.00 0.00 90 LYS A CA 14
ATOM 30036 C C . LYS A 1 43 ? 28.959 32.592 36.606 1.00 0.00 90 LYS A C 14
ATOM 30037 O O . LYS A 1 43 ? 29.695 31.915 37.321 1.00 0.00 90 LYS A O 14
ATOM 30056 N N . ALA A 1 44 ? 27.662 32.324 36.474 1.00 0.00 91 ALA A N 14
ATOM 30057 C CA . ALA A 1 44 ? 27.040 31.128 37.043 1.00 0.00 91 ALA A CA 14
ATOM 30058 C C . ALA A 1 44 ? 27.490 29.849 36.291 1.00 0.00 91 ALA A C 14
ATOM 30059 O O . ALA A 1 44 ? 27.346 29.804 35.070 1.00 0.00 91 ALA A O 14
ATOM 30066 N N . PRO A 1 45 ? 27.962 28.787 36.971 1.00 0.00 92 PRO A N 14
ATOM 30067 C CA . PRO A 1 45 ? 28.330 27.511 36.338 1.00 0.00 92 PRO A CA 14
ATOM 30068 C C . PRO A 1 45 ? 27.122 26.706 35.843 1.00 0.00 92 PRO A C 14
ATOM 30069 O O . PRO A 1 45 ? 27.190 25.970 34.855 1.00 0.00 92 PRO A O 14
ATOM 30080 N N . THR A 1 46 ? 26.012 26.820 36.565 1.00 0.00 93 THR A N 14
ATOM 30081 C CA . THR A 1 46 ? 24.814 25.989 36.417 1.00 0.00 93 THR A CA 14
ATOM 30082 C C . THR A 1 46 ? 23.594 26.891 36.588 1.00 0.00 93 THR A C 14
ATOM 30083 O O . THR A 1 46 ? 23.650 27.959 37.205 1.00 0.00 93 THR A O 14
ATOM 30094 N N . ASN A 1 47 ? 22.466 26.457 36.029 1.00 0.00 94 ASN A N 14
ATOM 30095 C CA . ASN A 1 47 ? 21.172 27.087 36.255 1.00 0.00 94 ASN A CA 14
ATOM 30096 C C . ASN A 1 47 ? 20.742 26.933 37.723 1.00 0.00 94 ASN A C 14
ATOM 30097 O O . ASN A 1 47 ? 20.713 25.823 38.262 1.00 0.00 94 ASN A O 14
ATOM 30108 N N . GLY A 1 48 ? 20.355 28.040 38.353 1.00 0.00 95 GLY A N 14
ATOM 30109 C CA . GLY A 1 48 ? 19.895 28.054 39.743 1.00 0.00 95 GLY A CA 14
ATOM 30110 C C . GLY A 1 48 ? 19.178 29.350 40.116 1.00 0.00 95 GLY A C 14
ATOM 30111 O O . GLY A 1 48 ? 18.646 30.039 39.246 1.00 0.00 95 GLY A O 14
ATOM 30115 N N . LYS A 1 49 ? 19.208 29.712 41.400 1.00 0.00 96 LYS A N 14
ATOM 30116 C CA . LYS A 1 49 ? 18.650 30.951 41.970 1.00 0.00 96 LYS A CA 14
ATOM 30117 C C . LYS A 1 49 ? 19.437 31.344 43.231 1.00 0.00 96 LYS A C 14
ATOM 30118 O O . LYS A 1 49 ? 19.942 30.477 43.946 1.00 0.00 96 LYS A O 14
ATOM 30137 N N . VAL A 1 50 ? 19.546 32.634 43.534 1.00 0.00 97 VAL A N 14
ATOM 30138 C CA . VAL A 1 50 ? 20.111 33.122 44.807 1.00 0.00 97 VAL A CA 14
ATOM 30139 C C . VAL A 1 50 ? 19.270 32.739 46.026 1.00 0.00 97 VAL A C 14
ATOM 30140 O O . VAL A 1 50 ? 18.057 32.917 46.005 1.00 0.00 97 VAL A O 14
ATOM 30153 N N . THR A 1 51 ? 19.913 32.302 47.109 1.00 0.00 98 THR A N 14
ATOM 30154 C CA . THR A 1 51 ? 19.265 32.014 48.414 1.00 0.00 98 THR A CA 14
ATOM 30155 C C . THR A 1 51 ? 19.607 33.076 49.459 1.00 0.00 98 THR A C 14
ATOM 30156 O O . THR A 1 51 ? 18.764 33.454 50.274 1.00 0.00 98 THR A O 14
ATOM 30167 N N . ARG A 1 52 ? 20.862 33.549 49.455 1.00 0.00 99 ARG A N 14
ATOM 30168 C CA . ARG A 1 52 ? 21.421 34.379 50.524 1.00 0.00 99 ARG A CA 14
ATOM 30169 C C . ARG A 1 52 ? 22.500 35.322 49.984 1.00 0.00 99 ARG A C 14
ATOM 30170 O O . ARG A 1 52 ? 23.275 34.952 49.105 1.00 0.00 99 ARG A O 14
ATOM 30191 N N . ILE A 1 53 ? 22.553 36.540 50.507 1.00 0.00 100 ILE A N 14
ATOM 30192 C CA . ILE A 1 53 ? 23.538 37.577 50.154 1.00 0.00 100 ILE A CA 14
ATOM 30193 C C . ILE A 1 53 ? 23.962 38.293 51.438 1.00 0.00 100 ILE A C 14
ATOM 30194 O O . ILE A 1 53 ? 23.106 38.795 52.165 1.00 0.00 100 ILE A O 14
ATOM 30210 N N . PHE A 1 54 ? 25.264 38.323 51.737 1.00 0.00 101 PHE A N 14
ATOM 30211 C CA . PHE A 1 54 ? 25.782 38.890 52.991 1.00 0.00 101 PHE A CA 14
ATOM 30212 C C . PHE A 1 54 ? 27.272 39.240 52.924 1.00 0.00 101 PHE A C 14
ATOM 30213 O O . PHE A 1 54 ? 27.985 38.823 52.017 1.00 0.00 101 PHE A O 14
ATOM 30230 N N . ASN A 1 55 ? 27.764 39.954 53.930 1.00 0.00 102 ASN A N 14
ATOM 30231 C CA . ASN A 1 55 ? 29.184 40.197 54.173 1.00 0.00 102 ASN A CA 14
ATOM 30232 C C . ASN A 1 55 ? 29.729 39.294 55.301 1.00 0.00 102 ASN A C 14
ATOM 30233 O O . ASN A 1 55 ? 29.049 39.034 56.298 1.00 0.00 102 ASN A O 14
ATOM 30244 N N . ASN A 1 56 ? 30.975 38.850 55.165 1.00 0.00 103 ASN A N 14
ATOM 30245 C CA . ASN A 1 56 ? 31.762 38.159 56.188 1.00 0.00 103 ASN A CA 14
ATOM 30246 C C . ASN A 1 56 ? 32.850 39.110 56.737 1.00 0.00 103 ASN A C 14
ATOM 30247 O O . ASN A 1 56 ? 33.457 39.873 55.979 1.00 0.00 103 ASN A O 14
ATOM 30258 N N . GLU A 1 57 ? 33.100 39.095 58.051 1.00 0.00 104 GLU A N 14
ATOM 30259 C CA . GLU A 1 57 ? 34.014 40.061 58.691 1.00 0.00 104 GLU A CA 14
ATOM 30260 C C . GLU A 1 57 ? 35.493 39.875 58.294 1.00 0.00 104 GLU A C 14
ATOM 30261 O O . GLU A 1 57 ? 36.253 40.849 58.271 1.00 0.00 104 GLU A O 14
ATOM 30273 N N . LEU A 1 58 ? 35.904 38.656 57.932 1.00 0.00 105 LEU A N 14
ATOM 30274 C CA . LEU A 1 58 ? 37.222 38.354 57.356 1.00 0.00 105 LEU A CA 14
ATOM 30275 C C . LEU A 1 58 ? 37.190 38.471 55.827 1.00 0.00 105 LEU A C 14
ATOM 30276 O O . LEU A 1 58 ? 38.056 39.097 55.216 1.00 0.00 105 LEU A O 14
ATOM 30292 N N . GLY A 1 59 ? 36.180 37.840 55.225 1.00 0.00 106 GLY A N 14
ATOM 30293 C CA . GLY A 1 59 ? 36.138 37.476 53.813 1.00 0.00 106 GLY A CA 14
ATOM 30294 C C . GLY A 1 59 ? 35.572 38.529 52.859 1.00 0.00 106 GLY A C 14
ATOM 30295 O O . GLY A 1 59 ? 35.639 38.335 51.644 1.00 0.00 106 GLY A O 14
ATOM 30299 N N . GLY A 1 60 ? 35.056 39.652 53.364 1.00 0.00 107 GLY A N 14
ATOM 30300 C CA . GLY A 1 60 ? 34.396 40.662 52.533 1.00 0.00 107 GLY A CA 14
ATOM 30301 C C . GLY A 1 60 ? 33.014 40.195 52.073 1.00 0.00 107 GLY A C 14
ATOM 30302 O O . GLY A 1 60 ? 32.337 39.446 52.780 1.00 0.00 107 GLY A O 14
ATOM 30306 N N . LYS A 1 61 ? 32.572 40.631 50.891 1.00 0.00 108 LYS A N 14
ATOM 30307 C CA . LYS A 1 61 ? 31.267 40.222 50.350 1.00 0.00 108 LYS A CA 14
ATOM 30308 C C . LYS A 1 61 ? 31.182 38.733 50.005 1.00 0.00 108 LYS A C 14
ATOM 30309 O O . LYS A 1 61 ? 32.125 38.152 49.459 1.00 0.00 108 LYS A O 14
ATOM 30328 N N . VAL A 1 62 ? 29.993 38.179 50.237 1.00 0.00 109 VAL A N 14
ATOM 30329 C CA . VAL A 1 62 ? 29.566 36.821 49.880 1.00 0.00 109 VAL A CA 14
ATOM 30330 C C . VAL A 1 62 ? 28.251 36.797 49.098 1.00 0.00 109 VAL A C 14
ATOM 30331 O O . VAL A 1 62 ? 27.272 37.455 49.461 1.00 0.00 109 VAL A O 14
ATOM 30344 N N . LEU A 1 63 ? 28.209 35.987 48.039 1.00 0.00 110 LEU A N 14
ATOM 30345 C CA . LEU A 1 63 ? 26.993 35.592 47.319 1.00 0.00 110 LEU A CA 14
ATOM 30346 C C . LEU A 1 63 ? 26.729 34.091 47.546 1.00 0.00 110 LEU A C 14
ATOM 30347 O O . LEU A 1 63 ? 27.655 33.280 47.472 1.00 0.00 110 LEU A O 14
ATOM 30363 N N . GLN A 1 64 ? 25.473 33.717 47.813 1.00 0.00 111 GLN A N 14
ATOM 30364 C CA . GLN A 1 64 ? 25.039 32.328 48.000 1.00 0.00 111 GLN A CA 14
ATOM 30365 C C . GLN A 1 64 ? 23.948 31.928 46.993 1.00 0.00 111 GLN A C 14
ATOM 30366 O O . GLN A 1 64 ? 22.863 32.511 46.952 1.00 0.00 111 GLN A O 14
ATOM 30380 N N . ILE A 1 65 ? 24.212 30.872 46.228 1.00 0.00 112 ILE A N 14
ATOM 30381 C CA . ILE A 1 65 ? 23.316 30.342 45.182 1.00 0.00 112 ILE A CA 14
ATOM 30382 C C . ILE A 1 65 ? 22.929 28.892 45.482 1.00 0.00 112 ILE A C 14
ATOM 30383 O O . ILE A 1 65 ? 23.748 28.125 45.983 1.00 0.00 112 ILE A O 14
ATOM 30399 N N . ALA A 1 66 ? 21.693 28.528 45.147 1.00 0.00 113 ALA A N 14
ATOM 30400 C CA . ALA A 1 66 ? 21.166 27.169 45.133 1.00 0.00 113 ALA A CA 14
ATOM 30401 C C . ALA A 1 66 ? 20.940 26.712 43.682 1.00 0.00 113 ALA A C 14
ATOM 30402 O O . ALA A 1 66 ? 20.451 27.484 42.855 1.00 0.00 113 ALA A O 14
ATOM 30409 N N . GLU A 1 67 ? 21.220 25.447 43.369 1.00 0.00 114 GLU A N 14
ATOM 30410 C CA . GLU A 1 67 ? 21.014 24.850 42.029 1.00 0.00 114 GLU A CA 14
ATOM 30411 C C . GLU A 1 67 ? 19.531 24.563 41.673 1.00 0.00 114 GLU A C 14
ATOM 30412 O O . GLU A 1 67 ? 19.217 23.622 40.945 1.00 0.00 114 GLU A O 14
ATOM 30424 N N . ASP A 1 68 ? 18.597 25.347 42.226 1.00 0.00 115 ASP A N 14
ATOM 30425 C CA . ASP A 1 68 ? 17.141 25.115 42.274 1.00 0.00 115 ASP A CA 14
ATOM 30426 C C . ASP A 1 68 ? 16.652 23.832 42.989 1.00 0.00 115 ASP A C 14
ATOM 30427 O O . ASP A 1 68 ? 15.609 23.850 43.647 1.00 0.00 115 ASP A O 14
ATOM 30436 N N . ASN A 1 69 ? 17.432 22.742 42.965 1.00 0.00 116 ASN A N 14
ATOM 30437 C CA . ASN A 1 69 ? 17.227 21.557 43.814 1.00 0.00 116 ASN A CA 14
ATOM 30438 C C . ASN A 1 69 ? 17.360 21.869 45.318 1.00 0.00 116 ASN A C 14
ATOM 30439 O O . ASN A 1 69 ? 16.630 21.310 46.138 1.00 0.00 116 ASN A O 14
ATOM 30450 N N . GLY A 1 70 ? 18.289 22.757 45.684 1.00 0.00 117 GLY A N 14
ATOM 30451 C CA . GLY A 1 70 ? 18.589 23.094 47.078 1.00 0.00 117 GLY A CA 14
ATOM 30452 C C . GLY A 1 70 ? 19.324 21.998 47.864 1.00 0.00 117 GLY A C 14
ATOM 30453 O O . GLY A 1 70 ? 19.492 22.142 49.074 1.00 0.00 117 GLY A O 14
ATOM 30457 N N . GLU A 1 71 ? 19.775 20.912 47.220 1.00 0.00 118 GLU A N 14
ATOM 30458 C CA . GLU A 1 71 ? 20.732 19.984 47.822 1.00 0.00 118 GLU A CA 14
ATOM 30459 C C . GLU A 1 71 ? 22.122 20.591 47.665 1.00 0.00 118 GLU A C 14
ATOM 30460 O O . GLU A 1 71 ? 22.873 20.674 48.630 1.00 0.00 118 GLU A O 14
ATOM 30472 N N . TYR A 1 72 ? 22.423 21.068 46.456 1.00 0.00 119 TYR A N 14
ATOM 30473 C CA . TYR A 1 72 ? 23.615 21.835 46.150 1.00 0.00 119 TYR A CA 14
ATOM 30474 C C . TYR A 1 72 ? 23.545 23.341 46.368 1.00 0.00 119 TYR A C 14
ATOM 30475 O O . TYR A 1 72 ? 22.698 24.034 45.795 1.00 0.00 119 TYR A O 14
ATOM 30493 N N . HIS A 1 73 ? 24.513 23.829 47.138 1.00 0.00 120 HIS A N 14
ATOM 30494 C CA . HIS A 1 73 ? 24.749 25.242 47.408 1.00 0.00 120 HIS A CA 14
ATOM 30495 C C . HIS A 1 73 ? 26.142 25.666 46.969 1.00 0.00 120 HIS A C 14
ATOM 30496 O O . HIS A 1 73 ? 27.126 24.943 47.116 1.00 0.00 120 HIS A O 14
ATOM 30510 N N . GLN A 1 74 ? 26.215 26.884 46.462 1.00 0.00 121 GLN A N 14
ATOM 30511 C CA . GLN A 1 74 ? 27.416 27.537 45.978 1.00 0.00 121 GLN A CA 14
ATOM 30512 C C . GLN A 1 74 ? 27.650 28.798 46.813 1.00 0.00 121 GLN A C 14
ATOM 30513 O O . GLN A 1 74 ? 26.766 29.658 46.883 1.00 0.00 121 GLN A O 14
ATOM 30527 N N . TRP A 1 75 ? 28.822 28.915 47.439 1.00 0.00 122 TRP A N 14
ATOM 30528 C CA . TRP A 1 75 ? 29.347 30.186 47.942 1.00 0.00 122 TRP A CA 14
ATOM 30529 C C . TRP A 1 75 ? 30.334 30.840 46.966 1.00 0.00 122 TRP A C 14
ATOM 30530 O O . TRP A 1 75 ? 31.130 30.150 46.325 1.00 0.00 122 TRP A O 14
ATOM 30551 N N . TYR A 1 76 ? 30.328 32.171 46.942 1.00 0.00 123 TYR A N 14
ATOM 30552 C CA . TYR A 1 76 ? 31.172 33.054 46.147 1.00 0.00 123 TYR A CA 14
ATOM 30553 C C . TYR A 1 76 ? 31.781 34.136 47.037 1.00 0.00 123 TYR A C 14
ATOM 30554 O O . TYR A 1 76 ? 31.065 35.046 47.455 1.00 0.00 123 TYR A O 14
ATOM 30572 N N . LEU A 1 77 ? 33.065 34.003 47.373 1.00 0.00 124 LEU A N 14
ATOM 30573 C CA . LEU A 1 77 ? 33.783 34.891 48.299 1.00 0.00 124 LEU A CA 14
ATOM 30574 C C . LEU A 1 77 ? 34.740 35.837 47.562 1.00 0.00 124 LEU A C 14
ATOM 30575 O O . LEU A 1 77 ? 35.232 35.523 46.477 1.00 0.00 124 LEU A O 14
ATOM 30591 N N . HIS A 1 78 ? 35.028 36.966 48.218 1.00 0.00 125 HIS A N 14
ATOM 30592 C CA . HIS A 1 78 ? 35.910 38.049 47.756 1.00 0.00 125 HIS A CA 14
ATOM 30593 C C . HIS A 1 78 ? 35.374 38.739 46.486 1.00 0.00 125 HIS A C 14
ATOM 30594 O O . HIS A 1 78 ? 35.977 38.754 45.405 1.00 0.00 125 HIS A O 14
ATOM 30608 N N . LEU A 1 79 ? 34.168 39.294 46.640 1.00 0.00 126 LEU A N 14
ATOM 30609 C CA . LEU A 1 79 ? 33.451 40.070 45.628 1.00 0.00 126 LEU A CA 14
ATOM 30610 C C . LEU A 1 79 ? 33.589 41.586 45.886 1.00 0.00 126 LEU A C 14
ATOM 30611 O O . LEU A 1 79 ? 33.642 42.023 47.037 1.00 0.00 126 LEU A O 14
ATOM 30627 N N . ASP A 1 80 ? 33.643 42.382 44.815 1.00 0.00 127 ASP A N 14
ATOM 30628 C CA . ASP A 1 80 ? 33.599 43.858 44.853 1.00 0.00 127 ASP A CA 14
ATOM 30629 C C . ASP A 1 80 ? 32.134 44.309 44.766 1.00 0.00 127 ASP A C 14
ATOM 30630 O O . ASP A 1 80 ? 31.733 45.241 45.463 1.00 0.00 127 ASP A O 14
ATOM 30639 N N . LYS A 1 81 ? 31.346 43.658 43.893 1.00 0.00 128 LYS A N 14
ATOM 30640 C CA . LYS A 1 81 ? 29.971 44.033 43.543 1.00 0.00 128 LYS A CA 14
ATOM 30641 C C . LYS A 1 81 ? 29.087 42.834 43.198 1.00 0.00 128 LYS A C 14
ATOM 30642 O O . LYS A 1 81 ? 29.569 41.837 42.656 1.00 0.00 128 LYS A O 14
ATOM 30661 N N . TYR A 1 82 ? 27.789 42.965 43.452 1.00 0.00 129 TYR A N 14
ATOM 30662 C CA . TYR A 1 82 ? 26.746 42.003 43.087 1.00 0.00 129 TYR A CA 14
ATOM 30663 C C . TYR A 1 82 ? 26.031 42.386 41.781 1.00 0.00 129 TYR A C 14
ATOM 30664 O O . TYR A 1 82 ? 25.718 43.558 41.547 1.00 0.00 129 TYR A O 14
ATOM 30682 N N . ASN A 1 83 ? 25.709 41.390 40.950 1.00 0.00 130 ASN A N 14
ATOM 30683 C CA . ASN A 1 83 ? 24.887 41.553 39.743 1.00 0.00 130 ASN A CA 14
ATOM 30684 C C . ASN A 1 83 ? 23.439 41.048 39.950 1.00 0.00 130 ASN A C 14
ATOM 30685 O O . ASN A 1 83 ? 22.545 41.461 39.216 1.00 0.00 130 ASN A O 14
ATOM 30696 N N . VAL A 1 84 ? 23.212 40.170 40.937 1.00 0.00 131 VAL A N 14
ATOM 30697 C CA . VAL A 1 84 ? 21.898 39.596 41.316 1.00 0.00 131 VAL A CA 14
ATOM 30698 C C . VAL A 1 84 ? 21.459 40.083 42.707 1.00 0.00 131 VAL A C 14
ATOM 30699 O O . VAL A 1 84 ? 22.251 40.656 43.462 1.00 0.00 131 VAL A O 14
ATOM 30712 N N . LYS A 1 85 ? 20.193 39.824 43.059 1.00 0.00 132 LYS A N 14
ATOM 30713 C CA . LYS A 1 85 ? 19.611 39.973 44.409 1.00 0.00 132 LYS A CA 14
ATOM 30714 C C . LYS A 1 85 ? 19.211 38.604 44.986 1.00 0.00 132 LYS A C 14
ATOM 30715 O O . LYS A 1 85 ? 19.258 37.600 44.282 1.00 0.00 132 LYS A O 14
ATOM 30734 N N . VAL A 1 86 ? 18.831 38.520 46.259 1.00 0.00 133 VAL A N 14
ATOM 30735 C CA . VAL A 1 86 ? 18.288 37.305 46.872 1.00 0.00 133 VAL A CA 14
ATOM 30736 C C . VAL A 1 86 ? 17.018 36.901 46.123 1.00 0.00 133 VAL A C 14
ATOM 30737 O O . VAL A 1 86 ? 16.177 37.730 45.773 1.00 0.00 133 VAL A O 14
ATOM 30750 N N . GLY A 1 87 ? 16.891 35.605 45.866 1.00 0.00 134 GLY A N 14
ATOM 30751 C CA . GLY A 1 87 ? 15.737 34.986 45.209 1.00 0.00 134 GLY A CA 14
ATOM 30752 C C . GLY A 1 87 ? 15.735 35.126 43.682 1.00 0.00 134 GLY A C 14
ATOM 30753 O O . GLY A 1 87 ? 14.724 34.840 43.039 1.00 0.00 134 GLY A O 14
ATOM 30757 N N . ASP A 1 88 ? 16.840 35.582 43.085 1.00 0.00 135 ASP A N 14
ATOM 30758 C CA . ASP A 1 88 ? 16.908 35.956 41.675 1.00 0.00 135 ASP A CA 14
ATOM 30759 C C . ASP A 1 88 ? 17.384 34.734 40.898 1.00 0.00 135 ASP A C 14
ATOM 30760 O O . ASP A 1 88 ? 18.376 34.091 41.251 1.00 0.00 135 ASP A O 14
ATOM 30769 N N . ARG A 1 89 ? 16.647 34.398 39.839 1.00 0.00 136 ARG A N 14
ATOM 30770 C CA . ARG A 1 89 ? 16.962 33.272 38.962 1.00 0.00 136 ARG A CA 14
ATOM 30771 C C . ARG A 1 89 ? 18.184 33.539 38.080 1.00 0.00 136 ARG A C 14
ATOM 30772 O O . ARG A 1 89 ? 18.352 34.641 37.546 1.00 0.00 136 ARG A O 14
ATOM 30793 N N . VAL A 1 90 ? 19.027 32.520 37.934 1.00 0.00 137 VAL A N 14
ATOM 30794 C CA . VAL A 1 90 ? 20.255 32.542 37.139 1.00 0.00 137 VAL A CA 14
ATOM 30795 C C . VAL A 1 90 ? 20.334 31.323 36.223 1.00 0.00 137 VAL A C 14
ATOM 30796 O O . VAL A 1 90 ? 19.717 30.281 36.460 1.00 0.00 137 VAL A O 14
ATOM 30809 N N . LYS A 1 91 ? 21.166 31.444 35.192 1.00 0.00 138 LYS A N 14
ATOM 30810 C CA . LYS A 1 91 ? 21.353 30.486 34.110 1.00 0.00 138 LYS A CA 14
ATOM 30811 C C . LYS A 1 91 ? 22.845 30.334 33.816 1.00 0.00 138 LYS A C 14
ATOM 30812 O O . LYS A 1 91 ? 23.584 31.318 33.830 1.00 0.00 138 LYS A O 14
ATOM 30831 N N . ALA A 1 92 ? 23.277 29.111 33.546 1.00 0.00 139 ALA A N 14
ATOM 30832 C CA . ALA A 1 92 ? 24.649 28.728 33.253 1.00 0.00 139 ALA A CA 14
ATOM 30833 C C . ALA A 1 92 ? 25.294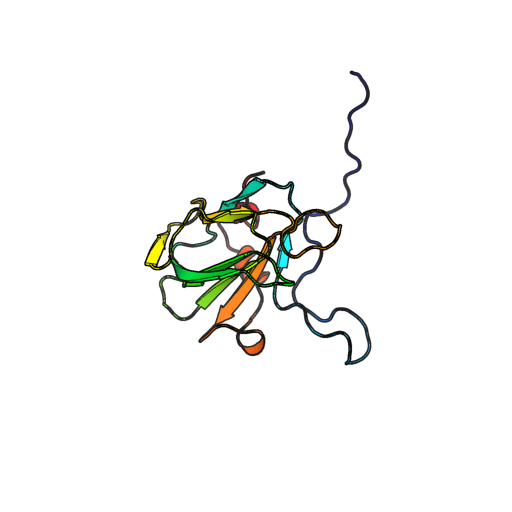 29.628 32.184 1.00 0.00 139 ALA A C 14
ATOM 30834 O O . ALA A 1 92 ? 24.896 29.616 31.018 1.00 0.00 139 ALA A O 14
ATOM 30841 N N . GLY A 1 93 ? 26.288 30.416 32.587 1.00 0.00 140 GLY A N 14
ATOM 30842 C CA . GLY A 1 93 ? 27.011 31.345 31.723 1.00 0.00 140 GLY A CA 14
ATOM 30843 C C . GLY A 1 93 ? 26.546 32.812 31.785 1.00 0.00 140 GLY A C 14
ATOM 30844 O O . GLY A 1 93 ? 26.992 33.609 30.955 1.00 0.00 140 GLY A O 14
ATOM 30848 N N . ASP A 1 94 ? 25.672 33.190 32.726 1.00 0.00 141 ASP A N 14
ATOM 30849 C CA . ASP A 1 94 ? 25.267 34.575 33.047 1.00 0.00 141 ASP A CA 14
ATOM 30850 C C . ASP A 1 94 ? 26.071 35.220 34.194 1.00 0.00 141 ASP A C 14
ATOM 30851 O O . ASP A 1 94 ? 26.421 34.522 35.145 1.00 0.00 141 ASP A O 14
ATOM 30860 N N . ILE A 1 95 ? 26.344 36.533 34.154 1.00 0.00 142 ILE A N 14
ATOM 30861 C CA . ILE A 1 95 ? 27.045 37.245 35.240 1.00 0.00 142 ILE A CA 14
ATOM 30862 C C . ILE A 1 95 ? 26.184 37.392 36.498 1.00 0.00 142 ILE A C 14
ATOM 30863 O O . ILE A 1 95 ? 25.046 37.870 36.443 1.00 0.00 142 ILE A O 14
ATOM 30879 N N . ILE A 1 96 ? 26.788 37.074 37.644 1.00 0.00 143 ILE A N 14
ATOM 30880 C CA . ILE A 1 96 ? 26.161 37.104 38.975 1.00 0.00 143 ILE A CA 14
ATOM 30881 C C . ILE A 1 96 ? 26.843 38.080 39.951 1.00 0.00 143 ILE A C 14
ATOM 30882 O O . ILE A 1 96 ? 26.200 38.567 40.879 1.00 0.00 143 ILE A O 14
ATOM 30898 N N . ALA A 1 97 ? 28.112 38.434 39.733 1.00 0.00 144 ALA A N 14
ATOM 30899 C CA . ALA A 1 97 ? 28.902 39.333 40.589 1.00 0.00 144 ALA A CA 14
ATOM 30900 C C . ALA A 1 97 ? 30.243 39.691 39.919 1.00 0.00 144 ALA A C 14
ATOM 30901 O O . ALA A 1 97 ? 30.495 39.245 38.803 1.00 0.00 144 ALA A O 14
ATOM 30908 N N . TYR A 1 98 ? 31.121 40.438 40.598 1.00 0.00 145 TYR A N 14
ATOM 30909 C CA . TYR A 1 98 ? 32.462 40.793 40.113 1.00 0.00 145 TYR A CA 14
ATOM 30910 C C . TYR A 1 98 ? 33.430 40.617 41.294 1.00 0.00 145 TYR A C 14
ATOM 30911 O O . TYR A 1 98 ? 33.109 41.024 42.413 1.00 0.00 145 TYR A O 14
ATOM 30929 N N . SER A 1 99 ? 34.598 40.000 41.077 1.00 0.00 146 SER A N 14
ATOM 30930 C CA . SER A 1 99 ? 35.587 39.772 42.149 1.00 0.00 146 SER A CA 14
ATOM 30931 C C . SER A 1 99 ? 36.449 41.006 42.443 1.00 0.00 146 SER A C 14
ATOM 30932 O O . SER A 1 99 ? 36.822 41.760 41.540 1.00 0.00 146 SER A O 14
ATOM 30940 N N . GLY A 1 100 ? 36.771 41.195 43.724 1.00 0.00 147 GLY A N 14
ATOM 30941 C CA . GLY A 1 100 ? 37.582 42.297 44.232 1.00 0.00 147 GLY A CA 14
ATOM 30942 C C . GLY A 1 100 ? 38.330 41.895 45.506 1.00 0.00 147 GLY A C 14
ATOM 30943 O O . GLY A 1 100 ? 37.892 41.016 46.247 1.00 0.00 147 GLY A O 14
ATOM 30947 N N . ASN A 1 101 ? 39.471 42.528 45.787 1.00 0.00 148 ASN A N 14
ATOM 30948 C CA . ASN A 1 101 ? 40.326 42.237 46.945 1.00 0.00 148 ASN A CA 14
ATOM 30949 C C . ASN A 1 101 ? 39.755 42.716 48.307 1.00 0.00 148 ASN A C 14
ATOM 30950 O O . ASN A 1 101 ? 40.499 42.852 49.281 1.00 0.00 148 ASN A O 14
ATOM 30961 N N . THR A 1 102 ? 38.439 42.944 48.389 1.00 0.00 149 THR A N 14
ATOM 30962 C CA . THR A 1 102 ? 37.701 43.499 49.541 1.00 0.00 149 THR A CA 14
ATOM 30963 C C . THR A 1 102 ? 37.928 42.740 50.851 1.00 0.00 149 THR A C 14
ATOM 30964 O O . THR A 1 102 ? 37.958 43.356 51.917 1.00 0.00 149 THR A O 14
ATOM 30975 N N . GLY A 1 103 ? 38.130 41.422 50.784 1.00 0.00 150 GLY A N 14
ATOM 30976 C CA . GLY A 1 103 ? 38.342 40.543 51.936 1.00 0.00 150 GLY A CA 14
ATOM 30977 C C . GLY A 1 103 ? 39.661 39.773 51.934 1.00 0.00 150 GLY A C 14
ATOM 30978 O O . GLY A 1 103 ? 39.716 38.682 52.499 1.00 0.00 150 GLY A O 14
ATOM 30982 N N . ILE A 1 104 ? 40.701 40.282 51.266 1.00 0.00 151 ILE A N 14
ATOM 30983 C CA . ILE A 1 104 ? 42.029 39.649 51.178 1.00 0.00 151 ILE A CA 14
ATOM 30984 C C . ILE A 1 104 ? 43.089 40.568 51.808 1.00 0.00 151 ILE A C 14
ATOM 30985 O O . ILE A 1 104 ? 42.975 41.794 51.750 1.00 0.00 151 ILE A O 14
ATOM 31001 N N . GLN A 1 105 ? 44.126 39.994 52.428 1.00 0.00 152 GLN A N 14
ATOM 31002 C CA . GLN A 1 105 ? 45.146 40.738 53.193 1.00 0.00 152 GLN A CA 14
ATOM 31003 C C . GLN A 1 105 ? 46.250 41.364 52.313 1.00 0.00 152 GLN A C 14
ATOM 31004 O O . GLN A 1 105 ? 47.315 41.741 52.798 1.00 0.00 152 GLN A O 14
ATOM 31018 N N . THR A 1 106 ? 45.979 41.469 51.011 1.00 0.00 153 THR A N 14
ATOM 31019 C CA . THR A 1 106 ? 46.767 42.113 49.953 1.00 0.00 153 THR A CA 14
ATOM 31020 C C . THR A 1 106 ? 45.873 42.752 48.874 1.00 0.00 153 THR A C 14
ATOM 31021 O O . THR A 1 106 ? 44.644 42.663 48.961 1.00 0.00 153 THR A O 14
ATOM 31032 N N . THR A 1 107 ? 46.458 43.368 47.844 1.00 0.00 154 THR A N 14
ATOM 31033 C CA . THR A 1 107 ? 45.764 43.772 46.602 1.00 0.00 154 THR A CA 14
ATOM 31034 C C . THR A 1 107 ? 45.396 42.659 45.600 1.00 0.00 154 THR A C 14
ATOM 31035 O O . THR A 1 107 ? 44.715 42.912 44.605 1.00 0.00 154 THR A O 14
ATOM 31046 N N . GLY A 1 108 ? 45.872 41.429 45.827 1.00 0.00 155 GLY A N 14
ATOM 31047 C CA . GLY A 1 108 ? 45.767 40.296 44.900 1.00 0.00 155 GLY A CA 14
ATOM 31048 C C . GLY A 1 108 ? 44.446 39.536 45.025 1.00 0.00 155 GLY A C 14
ATOM 31049 O O . GLY A 1 108 ? 44.314 38.640 45.861 1.00 0.00 155 GLY A O 14
ATOM 31053 N N . ALA A 1 109 ? 43.467 39.886 44.191 1.00 0.00 156 ALA A N 14
ATOM 31054 C CA . ALA A 1 109 ? 42.131 39.294 44.204 1.00 0.00 156 ALA A CA 14
ATOM 31055 C C . ALA A 1 109 ? 42.098 37.837 43.689 1.00 0.00 156 ALA A C 14
ATOM 31056 O O . ALA A 1 109 ? 42.810 37.461 42.748 1.00 0.00 156 ALA A O 14
ATOM 31063 N N . HIS A 1 110 ? 41.205 37.031 44.274 1.00 0.00 157 HIS A N 14
ATOM 31064 C CA . HIS A 1 110 ? 40.834 35.710 43.769 1.00 0.00 157 HIS A CA 14
ATOM 31065 C C . HIS A 1 110 ? 39.363 35.398 44.085 1.00 0.00 157 HIS A C 14
ATOM 31066 O O . HIS A 1 110 ? 38.867 35.772 45.145 1.00 0.00 157 HIS A O 14
ATOM 31080 N N . LEU A 1 111 ? 38.672 34.671 43.201 1.00 0.00 158 LEU A N 14
ATOM 31081 C CA . LEU A 1 111 ? 37.327 34.144 43.457 1.00 0.00 158 LEU A CA 14
ATOM 31082 C C . LEU A 1 111 ? 37.416 32.815 44.214 1.00 0.00 158 LEU A C 14
ATOM 31083 O O . LEU A 1 111 ? 37.916 31.828 43.674 1.00 0.00 158 LEU A O 14
ATOM 31099 N N . HIS A 1 112 ? 36.915 32.782 45.450 1.00 0.00 159 HIS A N 14
ATOM 31100 C CA . HIS A 1 112 ? 36.762 31.551 46.239 1.00 0.00 159 HIS A CA 14
ATOM 31101 C C . HIS A 1 112 ? 35.384 30.930 45.983 1.00 0.00 159 HIS A C 14
ATOM 31102 O O . HIS A 1 112 ? 34.384 31.381 46.546 1.00 0.00 159 HIS A O 14
ATOM 31116 N N . PHE A 1 113 ? 35.330 29.922 45.105 1.00 0.00 160 PHE A N 14
ATOM 31117 C CA . PHE A 1 113 ? 34.146 29.091 44.854 1.00 0.00 160 PHE A CA 14
ATOM 31118 C C . PHE A 1 113 ? 34.035 27.859 45.760 1.00 0.00 160 PHE A C 14
ATOM 31119 O O . PHE A 1 113 ? 34.837 26.930 45.647 1.00 0.00 160 PHE A O 14
ATOM 31136 N N . GLN A 1 114 ? 33.060 27.844 46.668 1.00 0.00 161 GLN A N 14
ATOM 31137 C CA . GLN A 1 114 ? 32.841 26.746 47.613 1.00 0.00 161 GLN A CA 14
ATOM 31138 C C . GLN A 1 114 ? 31.521 26.013 47.335 1.00 0.00 161 GLN A C 14
ATOM 31139 O O . GLN A 1 114 ? 30.442 26.582 47.479 1.00 0.00 161 GLN A O 14
ATOM 31153 N N . ARG A 1 115 ? 31.620 24.738 46.937 1.00 0.00 162 ARG A N 14
ATOM 31154 C CA . ARG A 1 115 ? 30.492 23.848 46.613 1.00 0.00 162 ARG A CA 14
ATOM 31155 C C . ARG A 1 115 ? 30.135 22.964 47.809 1.00 0.00 162 ARG A C 14
ATOM 31156 O O . ARG A 1 115 ? 30.979 22.198 48.277 1.00 0.00 162 ARG A O 14
ATOM 31177 N N . MET A 1 116 ? 28.896 23.073 48.280 1.00 0.00 163 MET A N 14
ATOM 31178 C CA . MET A 1 116 ? 28.362 22.422 49.481 1.00 0.00 163 MET A CA 14
ATOM 31179 C C . MET A 1 116 ? 27.133 21.566 49.150 1.00 0.00 163 MET A C 14
ATOM 31180 O O . MET A 1 116 ? 26.422 21.864 48.186 1.00 0.00 163 MET A O 14
ATOM 31194 N N . LYS A 1 117 ? 26.883 20.515 49.941 1.00 0.00 164 LYS A N 14
ATOM 31195 C CA . LYS A 1 117 ? 25.791 19.548 49.732 1.00 0.00 164 LYS A CA 14
ATOM 31196 C C . LYS A 1 117 ? 24.992 19.305 51.019 1.00 0.00 164 LYS A C 14
ATOM 31197 O O . LYS A 1 117 ? 25.575 19.082 52.078 1.00 0.00 164 LYS A O 14
ATOM 31216 N N . GLY A 1 118 ? 23.661 19.332 50.936 1.00 0.00 165 GLY A N 14
ATOM 31217 C CA . GLY A 1 118 ? 22.727 19.068 52.042 1.00 0.00 165 GLY A CA 14
ATOM 31218 C C . GLY A 1 118 ? 22.635 20.159 53.128 1.00 0.00 165 GLY A C 14
ATOM 31219 O O . GLY A 1 118 ? 21.908 19.985 54.113 1.00 0.00 165 GLY A O 14
ATOM 31223 N N . GLY A 1 119 ? 23.354 21.271 52.967 1.00 0.00 166 GLY A N 14
ATOM 31224 C CA . GLY A 1 119 ? 23.425 22.397 53.904 1.00 0.00 166 GLY A CA 14
ATOM 31225 C C . GLY A 1 119 ? 24.482 23.424 53.484 1.00 0.00 166 GLY A C 14
ATOM 31226 O O . GLY A 1 119 ? 25.086 23.291 52.415 1.00 0.00 166 GLY A O 14
ATOM 31230 N N . VAL A 1 120 ? 24.706 24.449 54.315 1.00 0.00 167 VAL A N 14
ATOM 31231 C CA . VAL A 1 120 ? 25.612 25.582 54.018 1.00 0.00 167 VAL A CA 14
ATOM 31232 C C . VAL A 1 120 ? 26.614 25.889 55.137 1.00 0.00 167 VAL A C 14
ATOM 31233 O O . VAL A 1 120 ? 26.220 26.346 56.211 1.00 0.00 167 VAL A O 14
ATOM 31246 N N . GLY A 1 121 ? 27.903 25.633 54.885 1.00 0.00 168 GLY A N 14
ATOM 31247 C CA . GLY A 1 121 ? 29.023 25.766 55.830 1.00 0.00 168 GLY A CA 14
ATOM 31248 C C . GLY A 1 121 ? 30.282 25.017 55.357 1.00 0.00 168 GLY A C 14
ATOM 31249 O O . GLY A 1 121 ? 30.235 24.264 54.379 1.00 0.00 168 GLY A O 14
ATOM 31253 N N . ASN A 1 122 ? 31.424 25.195 56.029 1.00 0.00 169 ASN A N 14
ATOM 31254 C CA . ASN A 1 122 ? 32.668 24.469 55.709 1.00 0.00 169 ASN A CA 14
ATOM 31255 C C . ASN A 1 122 ? 32.528 22.938 55.801 1.00 0.00 169 ASN A C 14
ATOM 31256 O O . ASN A 1 122 ? 32.916 22.226 54.874 1.00 0.00 169 ASN A O 14
ATOM 31267 N N . ALA A 1 123 ? 31.891 22.414 56.851 1.00 0.00 170 ALA A N 14
ATOM 31268 C CA . ALA A 1 123 ? 31.623 20.980 56.989 1.00 0.00 170 ALA A CA 14
ATOM 31269 C C . ALA A 1 123 ? 30.492 20.459 56.082 1.00 0.00 170 ALA A C 14
ATOM 31270 O O . ALA A 1 123 ? 30.191 19.264 56.116 1.00 0.00 170 ALA A O 14
ATOM 31277 N N . TYR A 1 124 ? 29.861 21.336 55.292 1.00 0.00 171 TYR A N 14
ATOM 31278 C CA . TYR A 1 124 ? 28.993 20.957 54.175 1.00 0.00 171 TYR A CA 14
ATOM 31279 C C . TYR A 1 124 ? 29.681 20.889 52.809 1.00 0.00 171 TYR A C 14
ATOM 31280 O O . TYR A 1 124 ? 29.140 20.307 51.865 1.00 0.00 171 TYR A O 14
ATOM 31298 N N . ALA A 1 125 ? 30.864 21.500 52.685 1.00 0.00 172 ALA A N 14
ATOM 31299 C CA . ALA A 1 125 ? 31.649 21.500 51.460 1.00 0.00 172 ALA A CA 14
ATOM 31300 C C . ALA A 1 125 ? 32.137 20.088 51.090 1.00 0.00 172 ALA A C 14
ATOM 31301 O O . ALA A 1 125 ? 32.478 19.305 51.975 1.00 0.00 172 ALA A O 14
ATOM 31308 N N . GLU A 1 126 ? 32.201 19.769 49.794 1.00 0.00 173 GLU A N 14
ATOM 31309 C CA . GLU A 1 126 ? 32.533 18.416 49.312 1.00 0.00 173 GLU A CA 14
ATOM 31310 C C . GLU A 1 126 ? 33.686 18.381 48.303 1.00 0.00 173 GLU A C 14
ATOM 31311 O O . GLU A 1 126 ? 34.789 17.962 48.651 1.00 0.00 173 GLU A O 14
ATOM 31323 N N . ASP A 1 127 ? 33.437 18.784 47.054 1.00 0.00 174 ASP A N 14
ATOM 31324 C CA . ASP A 1 127 ? 34.434 18.815 45.978 1.00 0.00 174 ASP A CA 14
ATOM 31325 C C . ASP A 1 127 ? 34.041 19.647 44.748 1.00 0.00 174 ASP A C 14
ATOM 31326 O O . ASP A 1 127 ? 33.150 19.246 43.992 1.00 0.00 174 ASP A O 14
ATOM 31335 N N . PRO A 1 128 ? 34.674 20.812 44.510 1.00 0.00 175 PRO A N 14
ATOM 31336 C CA . PRO A 1 128 ? 34.398 21.619 43.330 1.00 0.00 175 PRO A CA 14
ATOM 31337 C C . PRO A 1 128 ? 35.121 21.151 42.060 1.00 0.00 175 PRO A C 14
ATOM 31338 O O . PRO A 1 128 ? 34.569 21.362 40.981 1.00 0.00 175 PRO A O 14
ATOM 31349 N N . LYS A 1 129 ? 36.294 20.495 42.126 1.00 0.00 176 LYS A N 14
ATOM 31350 C CA . LYS A 1 129 ? 37.033 20.088 40.916 1.00 0.00 176 LYS A CA 14
ATOM 31351 C C . LYS A 1 129 ? 36.210 19.246 39.918 1.00 0.00 176 LYS A C 14
ATOM 31352 O O . LYS A 1 129 ? 36.069 19.690 38.778 1.00 0.00 176 LYS A O 14
ATOM 31371 N N . PRO A 1 130 ? 35.611 18.105 40.324 1.00 0.00 177 PRO A N 14
ATOM 31372 C CA . PRO A 1 130 ? 34.861 17.214 39.427 1.00 0.00 177 PRO A CA 14
ATOM 31373 C C . PRO A 1 130 ? 33.586 17.864 38.872 1.00 0.00 177 PRO A C 14
ATOM 31374 O O . PRO A 1 130 ? 33.081 17.467 37.822 1.00 0.00 177 PRO A O 14
ATOM 31385 N N . PHE A 1 131 ? 33.082 18.895 39.554 1.00 0.00 178 PHE A N 14
ATOM 31386 C CA . PHE A 1 131 ? 32.001 19.746 39.079 1.00 0.00 178 PHE A CA 14
ATOM 31387 C C . PHE A 1 131 ? 32.354 20.771 38.002 1.00 0.00 178 PHE A C 14
ATOM 31388 O O . PHE A 1 131 ? 31.578 20.983 37.077 1.00 0.00 178 PHE A O 14
ATOM 31405 N N . ILE A 1 132 ? 33.540 21.378 38.092 1.00 0.00 179 ILE A N 14
ATOM 31406 C CA . ILE A 1 132 ? 34.070 22.245 37.028 1.00 0.00 179 ILE A CA 14
ATOM 31407 C C . ILE A 1 132 ? 34.522 21.409 35.816 1.00 0.00 179 ILE A C 14
ATOM 31408 O O . ILE A 1 132 ? 34.367 21.827 34.670 1.00 0.00 179 ILE A O 14
ATOM 31424 N N . ASP A 1 133 ? 34.968 20.175 36.059 1.00 0.00 180 ASP A N 14
ATOM 31425 C CA . ASP A 1 133 ? 35.459 19.222 35.055 1.00 0.00 180 ASP A CA 14
ATOM 31426 C C . ASP A 1 133 ? 34.457 18.799 33.962 1.00 0.00 180 ASP A C 14
ATOM 31427 O O . ASP A 1 133 ? 34.850 18.156 32.981 1.00 0.00 180 ASP A O 14
ATOM 31436 N N . GLN A 1 134 ? 33.181 19.171 34.126 1.00 0.00 181 GLN A N 14
ATOM 31437 C CA . GLN A 1 134 ? 32.057 18.900 33.220 1.00 0.00 181 GLN A CA 14
ATOM 31438 C C . GLN A 1 134 ? 31.491 20.164 32.540 1.00 0.00 181 GLN A C 14
ATOM 31439 O O . GLN A 1 134 ? 30.627 20.061 31.665 1.00 0.00 181 GLN A O 14
ATOM 31453 N N . LEU A 1 135 ? 31.912 21.361 32.966 1.00 0.00 182 LEU A N 14
ATOM 31454 C CA . LEU A 1 135 ? 31.305 22.630 32.548 1.00 0.00 182 LEU A CA 14
ATOM 31455 C C . LEU A 1 135 ? 31.581 22.986 31.069 1.00 0.00 182 LEU A C 14
ATOM 31456 O O . LEU A 1 135 ? 32.646 22.623 30.557 1.00 0.00 182 LEU A O 14
ATOM 31472 N N . PRO A 1 136 ? 30.677 23.740 30.402 1.00 0.00 183 PRO A N 14
ATOM 31473 C CA . PRO A 1 136 ? 30.747 24.063 28.969 1.00 0.00 183 PRO A CA 14
ATOM 31474 C C . PRO A 1 136 ? 32.093 24.619 28.503 1.00 0.00 183 PRO A C 14
ATOM 31475 O O . PRO A 1 136 ? 32.604 24.226 27.454 1.00 0.00 183 PRO A O 14
ATOM 31486 N N . ASP A 1 137 ? 32.677 25.509 29.307 1.00 0.00 184 ASP A N 14
ATOM 31487 C CA . ASP A 1 137 ? 34.005 26.102 29.083 1.00 0.00 184 ASP A CA 14
ATOM 31488 C C . ASP A 1 137 ? 34.995 25.778 30.224 1.00 0.00 184 ASP A C 14
ATOM 31489 O O . ASP A 1 137 ? 36.029 26.424 30.387 1.00 0.00 184 ASP A O 14
ATOM 31498 N N . GLY A 1 138 ? 34.678 24.775 31.047 1.00 0.00 185 GLY A N 14
ATOM 31499 C CA . GLY A 1 138 ? 35.458 24.404 32.225 1.00 0.00 185 GLY A CA 14
ATOM 31500 C C . GLY A 1 138 ? 35.505 25.514 33.276 1.00 0.00 185 GLY A C 14
ATOM 31501 O O . GLY A 1 138 ? 34.480 26.110 33.606 1.00 0.00 185 GLY A O 14
ATOM 31505 N N . GLU A 1 139 ? 36.692 25.831 33.803 1.00 0.00 186 GLU A N 14
ATOM 31506 C CA . GLU A 1 139 ? 36.844 26.938 34.768 1.00 0.00 186 GLU A CA 14
ATOM 31507 C C . GLU A 1 139 ? 36.438 28.301 34.175 1.00 0.00 186 GLU A C 14
ATOM 31508 O O . GLU A 1 139 ? 35.976 29.177 34.904 1.00 0.00 186 GLU A O 14
ATOM 31520 N N . ARG A 1 140 ? 36.500 28.468 32.847 1.00 0.00 187 ARG A N 14
ATOM 31521 C CA . ARG A 1 140 ? 36.046 29.685 32.151 1.00 0.00 187 ARG A CA 14
ATOM 31522 C C . ARG A 1 140 ? 34.521 29.850 32.165 1.00 0.00 187 ARG A C 14
ATOM 31523 O O . ARG A 1 140 ? 34.027 30.901 31.775 1.00 0.00 187 ARG A O 14
ATOM 31544 N N . SER A 1 141 ? 33.760 28.866 32.652 1.00 0.00 188 SER A N 14
ATOM 31545 C CA . SER A 1 141 ? 32.330 29.015 32.948 1.00 0.00 188 SER A CA 14
ATOM 31546 C C . SER A 1 141 ? 32.060 29.676 34.308 1.00 0.00 188 SER A C 14
ATOM 31547 O O . SER A 1 141 ? 30.901 29.928 34.620 1.00 0.00 188 SER A O 14
ATOM 31555 N N . LEU A 1 142 ? 33.094 29.974 35.113 1.00 0.00 189 LEU A N 14
ATOM 31556 C CA . LEU A 1 142 ? 32.987 30.643 36.409 1.00 0.00 189 LEU A CA 14
ATOM 31557 C C . LEU A 1 142 ? 33.400 32.127 36.326 1.00 0.00 189 LEU A C 14
ATOM 31558 O O . LEU A 1 142 ? 33.050 32.901 37.207 1.00 0.00 189 LEU A O 14
ATOM 31574 N N . TYR A 1 143 ? 34.123 32.562 35.288 1.00 0.00 190 TYR A N 14
ATOM 31575 C CA . TYR A 1 143 ? 34.638 33.938 35.153 1.00 0.00 190 TYR A CA 14
ATOM 31576 C C . TYR A 1 143 ? 34.646 34.482 33.714 1.00 0.00 190 TYR A C 14
ATOM 31577 O O . TYR A 1 143 ? 34.573 33.695 32.775 1.00 0.00 190 TYR A O 14
ATOM 31595 N N . ASP A 1 144 ? 34.781 35.797 33.510 1.00 0.00 191 ASP A N 14
ATOM 31596 C CA . ASP A 1 144 ? 34.909 36.416 32.176 1.00 0.00 191 ASP A CA 14
ATOM 31597 C C . ASP A 1 144 ? 36.334 36.926 31.882 1.00 0.00 191 ASP A C 14
ATOM 31598 O O . ASP A 1 144 ? 36.681 38.083 32.140 1.00 0.00 191 ASP A O 14
ATOM 31607 N N . LEU A 1 145 ? 37.171 36.065 31.310 1.00 0.00 192 LEU A N 14
ATOM 31608 C CA . LEU A 1 145 ? 38.516 36.409 30.825 1.00 0.00 192 LEU A CA 14
ATOM 31609 C C . LEU A 1 145 ? 38.603 36.202 29.305 1.00 0.00 192 LEU A C 14
ATOM 31610 O O . LEU A 1 145 ? 37.767 36.717 28.551 1.00 0.00 192 LEU A O 14
ATOM 31627 N N . GLY A 1 1 ? 56.575 36.169 47.529 1.00 0.00 48 GLY A N 15
ATOM 31628 C CA . GLY A 1 1 ? 55.262 35.955 48.157 1.00 0.00 48 GLY A CA 15
ATOM 31629 C C . GLY A 1 1 ? 54.752 34.561 47.853 1.00 0.00 48 GLY A C 15
ATOM 31630 O O . GLY A 1 1 ? 55.308 33.868 47.003 1.00 0.00 48 GLY A O 15
ATOM 31636 N N . SER A 1 2 ? 53.700 34.124 48.544 1.00 0.00 49 SER A N 15
ATOM 31637 C CA . SER A 1 2 ? 53.192 32.746 48.470 1.00 0.00 49 SER A CA 15
ATOM 31638 C C . SER A 1 2 ? 52.450 32.480 47.153 1.00 0.00 49 SER A C 15
ATOM 31639 O O . SER A 1 2 ? 52.575 31.390 46.586 1.00 0.00 49 SER A O 15
ATOM 31647 N N . LYS A 1 3 ? 51.696 33.472 46.655 1.00 0.00 50 LYS A N 15
ATOM 31648 C CA . LYS A 1 3 ? 51.014 33.447 45.347 1.00 0.00 50 LYS A CA 15
ATOM 31649 C C . LYS A 1 3 ? 51.996 33.418 44.170 1.00 0.00 50 LYS A C 15
ATOM 31650 O O . LYS A 1 3 ? 53.202 33.633 44.335 1.00 0.00 50 LYS A O 15
ATOM 31669 N N . TRP A 1 4 ? 51.469 33.189 42.969 1.00 0.00 51 TRP A N 15
ATOM 31670 C CA . TRP A 1 4 ? 52.191 33.231 41.692 1.00 0.00 51 TRP A CA 15
ATOM 31671 C C . TRP A 1 4 ? 53.320 32.193 41.527 1.00 0.00 51 TRP A C 15
ATOM 31672 O O . TRP A 1 4 ? 54.151 32.339 40.626 1.00 0.00 51 TRP A O 15
ATOM 31693 N N . GLU A 1 5 ? 53.371 31.152 42.364 1.00 0.00 52 GLU A N 15
ATOM 31694 C CA . GLU A 1 5 ? 54.433 30.138 42.332 1.00 0.00 52 GLU A CA 15
ATOM 31695 C C . GLU A 1 5 ? 54.440 29.318 41.024 1.00 0.00 52 GLU A C 15
ATOM 31696 O O . GLU A 1 5 ? 55.514 29.070 40.465 1.00 0.00 52 GLU A O 15
ATOM 31708 N N . ASP A 1 6 ? 53.262 28.934 40.514 1.00 0.00 53 ASP A N 15
ATOM 31709 C CA . ASP A 1 6 ? 53.102 28.148 39.282 1.00 0.00 53 ASP A CA 15
ATOM 31710 C C . ASP A 1 6 ? 53.057 29.025 38.014 1.00 0.00 53 ASP A C 15
ATOM 31711 O O . ASP A 1 6 ? 52.215 29.922 37.896 1.00 0.00 53 ASP A O 15
ATOM 31720 N N . PHE A 1 7 ? 53.948 28.772 37.052 1.00 0.00 54 PHE A N 15
ATOM 31721 C CA . PHE A 1 7 ? 54.010 29.494 35.777 1.00 0.00 54 PHE A CA 15
ATOM 31722 C C . PHE A 1 7 ? 52.788 29.355 34.855 1.00 0.00 54 PHE A C 15
ATOM 31723 O O . PHE A 1 7 ? 52.151 28.303 34.817 1.00 0.00 54 PHE A O 15
ATOM 31740 N N . PHE A 1 8 ? 52.433 30.411 34.116 1.00 0.00 55 PHE A N 15
ATOM 31741 C CA . PHE A 1 8 ? 51.238 30.421 33.265 1.00 0.00 55 PHE A CA 15
ATOM 31742 C C . PHE A 1 8 ? 51.263 29.551 31.991 1.00 0.00 55 PHE A C 15
ATOM 31743 O O . PHE A 1 8 ? 52.267 29.511 31.269 1.00 0.00 55 PHE A O 15
ATOM 31760 N N . ARG A 1 9 ? 50.140 28.881 31.707 1.00 0.00 56 ARG A N 15
ATOM 31761 C CA . ARG A 1 9 ? 49.890 28.015 30.535 1.00 0.00 56 ARG A CA 15
ATOM 31762 C C . ARG A 1 9 ? 48.417 27.968 30.094 1.00 0.00 56 ARG A C 15
ATOM 31763 O O . ARG A 1 9 ? 48.149 27.773 28.905 1.00 0.00 56 ARG A O 15
ATOM 31784 N N . GLY A 1 10 ? 47.474 28.188 31.018 1.00 0.00 57 GLY A N 15
ATOM 31785 C CA . GLY A 1 10 ? 46.030 28.275 30.762 1.00 0.00 57 GLY A CA 15
ATOM 31786 C C . GLY A 1 10 ? 45.202 28.562 32.023 1.00 0.00 57 GLY A C 15
ATOM 31787 O O . GLY A 1 10 ? 44.651 29.656 32.165 1.00 0.00 57 GLY A O 15
ATOM 31791 N N . SER A 1 11 ? 45.123 27.590 32.939 1.00 0.00 58 SER A N 15
ATOM 31792 C CA . SER A 1 11 ? 44.315 27.647 34.175 1.00 0.00 58 SER A CA 15
ATOM 31793 C C . SER A 1 11 ? 44.805 28.646 35.232 1.00 0.00 58 SER A C 15
ATOM 31794 O O . SER A 1 11 ? 45.996 28.973 35.306 1.00 0.00 58 SER A O 15
ATOM 31802 N N . ARG A 1 12 ? 43.879 29.118 36.084 1.00 0.00 59 ARG A N 15
ATOM 31803 C CA . ARG A 1 12 ? 44.089 30.239 37.023 1.00 0.00 59 ARG A CA 15
ATOM 31804 C C . ARG A 1 12 ? 44.015 29.899 38.518 1.00 0.00 59 ARG A C 15
ATOM 31805 O O . ARG A 1 12 ? 43.883 30.817 39.326 1.00 0.00 59 ARG A O 15
ATOM 31826 N N . ILE A 1 13 ? 44.073 28.626 38.931 1.00 0.00 60 ILE A N 15
ATOM 31827 C CA . ILE A 1 13 ? 43.912 28.306 40.368 1.00 0.00 60 ILE A CA 15
ATOM 31828 C C . ILE A 1 13 ? 45.108 28.802 41.222 1.00 0.00 60 ILE A C 15
ATOM 31829 O O . ILE A 1 13 ? 46.264 28.538 40.887 1.00 0.00 60 ILE A O 15
ATOM 31845 N N . THR A 1 14 ? 44.857 29.471 42.353 1.00 0.00 61 THR A N 15
ATOM 31846 C CA . THR A 1 14 ? 45.845 29.825 43.401 1.00 0.00 61 THR A CA 15
ATOM 31847 C C . THR A 1 14 ? 45.956 28.835 44.557 1.00 0.00 61 THR A C 15
ATOM 31848 O O . THR A 1 14 ? 47.064 28.462 44.955 1.00 0.00 61 THR A O 15
ATOM 31859 N N . GLU A 1 15 ? 44.816 28.381 45.076 1.00 0.00 62 GLU A N 15
ATOM 31860 C CA . GLU A 1 15 ? 44.706 27.386 46.141 1.00 0.00 62 GLU A CA 15
ATOM 31861 C C . GLU A 1 15 ? 43.557 26.396 45.884 1.00 0.00 62 GLU A C 15
ATOM 31862 O O . GLU A 1 15 ? 42.440 26.778 45.525 1.00 0.00 62 GLU A O 15
ATOM 31874 N N . THR A 1 16 ? 43.861 25.113 46.082 1.00 0.00 63 THR A N 15
ATOM 31875 C CA . THR A 1 16 ? 42.951 23.963 45.951 1.00 0.00 63 THR A CA 15
ATOM 31876 C C . THR A 1 16 ? 42.356 23.504 47.296 1.00 0.00 63 THR A C 15
ATOM 31877 O O . THR A 1 16 ? 42.622 24.111 48.340 1.00 0.00 63 THR A O 15
ATOM 31888 N N . PHE A 1 17 ? 41.490 22.485 47.277 1.00 0.00 64 PHE A N 15
ATOM 31889 C CA . PHE A 1 17 ? 40.645 22.095 48.417 1.00 0.00 64 PHE A CA 15
ATOM 31890 C C . PHE A 1 17 ? 41.434 21.228 49.426 1.00 0.00 64 PHE A C 15
ATOM 31891 O O . PHE A 1 17 ? 42.088 20.254 49.037 1.00 0.00 64 PHE A O 15
ATOM 31908 N N . GLY A 1 18 ? 41.305 21.516 50.725 1.00 0.00 65 GLY A N 15
ATOM 31909 C CA . GLY A 1 18 ? 41.782 20.679 51.841 1.00 0.00 65 GLY A CA 15
ATOM 31910 C C . GLY A 1 18 ? 42.768 21.368 52.796 1.00 0.00 65 GLY A C 15
ATOM 31911 O O . GLY A 1 18 ? 42.776 22.593 52.922 1.00 0.00 65 GLY A O 15
ATOM 31915 N N . LYS A 1 19 ? 43.588 20.580 53.506 1.00 0.00 66 LYS A N 15
ATOM 31916 C CA . LYS A 1 19 ? 44.564 21.055 54.513 1.00 0.00 66 LYS A CA 15
ATOM 31917 C C . LYS A 1 19 ? 45.627 21.997 53.937 1.00 0.00 66 LYS A C 15
ATOM 31918 O O . LYS A 1 19 ? 45.945 21.931 52.745 1.00 0.00 66 LYS A O 15
ATOM 31937 N N . TYR A 1 20 ? 46.264 22.783 54.806 1.00 0.00 67 TYR A N 15
ATOM 31938 C CA . TYR A 1 20 ? 47.406 23.638 54.463 1.00 0.00 67 TYR A CA 15
ATOM 31939 C C . TYR A 1 20 ? 48.583 23.683 55.457 1.00 0.00 67 TYR A C 15
ATOM 31940 O O . TYR A 1 20 ? 48.394 23.455 56.654 1.00 0.00 67 TYR A O 15
ATOM 31958 N N . GLN A 1 21 ? 49.782 24.035 54.986 1.00 0.00 68 GLN A N 15
ATOM 31959 C CA . GLN A 1 21 ? 50.995 24.287 55.783 1.00 0.00 68 GLN A CA 15
ATOM 31960 C C . GLN A 1 21 ? 51.627 23.047 56.470 1.00 0.00 68 GLN A C 15
ATOM 31961 O O . GLN A 1 21 ? 52.183 23.144 57.571 1.00 0.00 68 GLN A O 15
ATOM 31975 N N . HIS A 1 22 ? 51.608 21.887 55.800 1.00 0.00 69 HIS A N 15
ATOM 31976 C CA . HIS A 1 22 ? 52.450 20.713 56.111 1.00 0.00 69 HIS A CA 15
ATOM 31977 C C . HIS A 1 22 ? 52.283 20.141 57.547 1.00 0.00 69 HIS A C 15
ATOM 31978 O O . HIS A 1 22 ? 53.258 19.693 58.163 1.00 0.00 69 HIS A O 15
ATOM 31992 N N . SER A 1 23 ? 51.067 20.192 58.109 1.00 0.00 70 SER A N 15
ATOM 31993 C CA . SER A 1 23 ? 50.779 20.036 59.552 1.00 0.00 70 SER A CA 15
ATOM 31994 C C . SER A 1 23 ? 49.509 19.201 59.857 1.00 0.00 70 SER A C 15
ATOM 31995 O O . SER A 1 23 ? 48.725 18.934 58.941 1.00 0.00 70 SER A O 15
ATOM 32003 N N . PRO A 1 24 ? 49.269 18.760 61.112 1.00 0.00 71 PRO A N 15
ATOM 32004 C CA . PRO A 1 24 ? 48.086 17.962 61.478 1.00 0.00 71 PRO A CA 15
ATOM 32005 C C . PRO A 1 24 ? 46.854 18.779 61.930 1.00 0.00 71 PRO A C 15
ATOM 32006 O O . PRO A 1 24 ? 45.783 18.206 62.145 1.00 0.00 71 PRO A O 15
ATOM 32017 N N . PHE A 1 25 ? 46.981 20.096 62.132 1.00 0.00 72 PHE A N 15
ATOM 32018 C CA . PHE A 1 25 ? 45.975 20.926 62.822 1.00 0.00 72 PHE A CA 15
ATOM 32019 C C . PHE A 1 25 ? 44.747 21.184 61.921 1.00 0.00 72 PHE A C 15
ATOM 32020 O O . PHE A 1 25 ? 44.817 21.035 60.699 1.00 0.00 72 PHE A O 15
ATOM 32037 N N . ASP A 1 26 ? 43.631 21.619 62.512 1.00 0.00 73 ASP A N 15
ATOM 32038 C CA . ASP A 1 26 ? 42.323 21.808 61.851 1.00 0.00 73 ASP A CA 15
ATOM 32039 C C . ASP A 1 26 ? 42.237 22.730 60.614 1.00 0.00 73 ASP A C 15
ATOM 32040 O O . ASP A 1 26 ? 41.252 22.664 59.876 1.00 0.00 73 ASP A O 15
ATOM 32049 N N . GLY A 1 27 ? 43.252 23.567 60.365 1.00 0.00 74 GLY A N 15
ATOM 32050 C CA . GLY A 1 27 ? 43.295 24.523 59.250 1.00 0.00 74 GLY A CA 15
ATOM 32051 C C . GLY A 1 27 ? 43.056 23.887 57.874 1.00 0.00 74 GLY A C 15
ATOM 32052 O O . GLY A 1 27 ? 43.843 23.039 57.432 1.00 0.00 74 GLY A O 15
ATOM 32056 N N . LYS A 1 28 ? 41.970 24.294 57.204 1.00 0.00 75 LYS A N 15
ATOM 32057 C CA . LYS A 1 28 ? 41.503 23.763 55.907 1.00 0.00 75 LYS A CA 15
ATOM 32058 C C . LYS A 1 28 ? 40.867 24.840 55.017 1.00 0.00 75 LYS A C 15
ATOM 32059 O O . LYS A 1 28 ? 40.120 25.696 55.492 1.00 0.00 75 LYS A O 15
ATOM 32078 N N . HIS A 1 29 ? 41.145 24.769 53.717 1.00 0.00 76 HIS A N 15
ATOM 32079 C CA . HIS A 1 29 ? 40.560 25.609 52.670 1.00 0.00 76 HIS A CA 15
ATOM 32080 C C . HIS A 1 29 ? 39.467 24.835 51.914 1.00 0.00 76 HIS A C 15
ATOM 32081 O O . HIS A 1 29 ? 39.764 23.878 51.200 1.00 0.00 76 HIS A O 15
ATOM 32095 N N . TYR A 1 30 ? 38.201 25.230 52.060 1.00 0.00 77 TYR A N 15
ATOM 32096 C CA . TYR A 1 30 ? 37.040 24.435 51.628 1.00 0.00 77 TYR A CA 15
ATOM 32097 C C . TYR A 1 30 ? 36.521 24.684 50.196 1.00 0.00 77 TYR A C 15
ATOM 32098 O O . TYR A 1 30 ? 35.332 24.532 49.915 1.00 0.00 77 TYR A O 15
ATOM 32116 N N . GLY A 1 31 ? 37.387 25.128 49.281 1.00 0.00 78 GLY A N 15
ATOM 32117 C CA . GLY A 1 31 ? 36.982 25.561 47.939 1.00 0.00 78 GLY A CA 15
ATOM 32118 C C . GLY A 1 31 ? 38.113 25.619 46.913 1.00 0.00 78 GLY A C 15
ATOM 32119 O O . GLY A 1 31 ? 39.215 25.123 47.142 1.00 0.00 78 GLY A O 15
ATOM 32123 N N . ILE A 1 32 ? 37.814 26.248 45.778 1.00 0.00 79 ILE A N 15
ATOM 32124 C CA . ILE A 1 32 ? 38.732 26.553 44.674 1.00 0.00 79 ILE A CA 15
ATOM 32125 C C . ILE A 1 32 ? 38.935 28.076 44.602 1.00 0.00 79 ILE A C 15
ATOM 32126 O O . ILE A 1 32 ? 37.966 28.823 44.723 1.00 0.00 79 ILE A O 15
ATOM 32142 N N . ASP A 1 33 ? 40.173 28.533 44.408 1.00 0.00 80 ASP A N 15
ATOM 32143 C CA . ASP A 1 33 ? 40.524 29.962 44.264 1.00 0.00 80 ASP A CA 15
ATOM 32144 C C . ASP A 1 33 ? 41.049 30.369 42.880 1.00 0.00 80 ASP A C 15
ATOM 32145 O O . ASP A 1 33 ? 42.125 29.921 42.508 1.00 0.00 80 ASP A O 15
ATOM 32154 N N . PHE A 1 34 ? 40.347 31.226 42.132 1.00 0.00 81 PHE A N 15
ATOM 32155 C CA . PHE A 1 34 ? 40.761 31.718 40.803 1.00 0.00 81 PHE A CA 15
ATOM 32156 C C . PHE A 1 34 ? 41.443 33.095 40.781 1.00 0.00 81 PHE A C 15
ATOM 32157 O O . PHE A 1 34 ? 40.783 34.081 41.110 1.00 0.00 81 PHE A O 15
ATOM 32174 N N . ALA A 1 35 ? 42.708 33.200 40.357 1.00 0.00 82 ALA A N 15
ATOM 32175 C CA . ALA A 1 35 ? 43.431 34.473 40.210 1.00 0.00 82 ALA A CA 15
ATOM 32176 C C . ALA A 1 35 ? 42.775 35.378 39.156 1.00 0.00 82 ALA A C 15
ATOM 32177 O O . ALA A 1 35 ? 42.798 35.053 37.962 1.00 0.00 82 ALA A O 15
ATOM 32184 N N . LEU A 1 36 ? 42.200 36.513 39.573 1.00 0.00 83 LEU A N 15
ATOM 32185 C CA . LEU A 1 36 ? 41.425 37.392 38.691 1.00 0.00 83 LEU A CA 15
ATOM 32186 C C . LEU A 1 36 ? 41.706 38.881 38.956 1.00 0.00 83 LEU A C 15
ATOM 32187 O O . LEU A 1 36 ? 41.780 39.298 40.116 1.00 0.00 83 LEU A O 15
ATOM 32203 N N . PRO A 1 37 ? 41.791 39.707 37.897 1.00 0.00 84 PRO A N 15
ATOM 32204 C CA . PRO A 1 37 ? 41.836 41.158 38.024 1.00 0.00 84 PRO A CA 15
ATOM 32205 C C . PRO A 1 37 ? 40.521 41.713 38.589 1.00 0.00 84 PRO A C 15
ATOM 32206 O O . PRO A 1 37 ? 39.428 41.276 38.199 1.00 0.00 84 PRO A O 15
ATOM 32217 N N . LYS A 1 38 ? 40.629 42.704 39.487 1.00 0.00 85 LYS A N 15
ATOM 32218 C CA . LYS A 1 38 ? 39.491 43.383 40.128 1.00 0.00 85 LYS A CA 15
ATOM 32219 C C . LYS A 1 38 ? 38.515 43.889 39.061 1.00 0.00 85 LYS A C 15
ATOM 32220 O O . LYS A 1 38 ? 38.938 44.532 38.094 1.00 0.00 85 LYS A O 15
ATOM 32239 N N . GLY A 1 39 ? 37.230 43.578 39.212 1.00 0.00 86 GLY A N 15
ATOM 32240 C CA . GLY A 1 39 ? 36.185 43.950 38.249 1.00 0.00 86 GLY A CA 15
ATOM 32241 C C . GLY A 1 39 ? 35.893 42.925 37.144 1.00 0.00 86 GLY A C 15
ATOM 32242 O O . GLY A 1 39 ? 34.914 43.113 36.420 1.00 0.00 86 GLY A O 15
ATOM 32246 N N . THR A 1 40 ? 36.645 41.817 37.035 1.00 0.00 87 THR A N 15
ATOM 32247 C CA . THR A 1 40 ? 36.196 40.653 36.242 1.00 0.00 87 THR A CA 15
ATOM 32248 C C . THR A 1 40 ? 34.813 40.158 36.667 1.00 0.00 87 THR A C 15
ATOM 32249 O O . THR A 1 40 ? 34.639 39.831 37.849 1.00 0.00 87 THR A O 15
ATOM 32260 N N . PRO A 1 41 ? 33.840 40.050 35.744 1.00 0.00 88 PRO A N 15
ATOM 32261 C CA . PRO A 1 41 ? 32.549 39.471 36.055 1.00 0.00 88 PRO A CA 15
ATOM 32262 C C . PRO A 1 41 ? 32.642 37.955 36.258 1.00 0.00 88 PRO A C 15
ATOM 32263 O O . PRO A 1 41 ? 33.246 37.228 35.465 1.00 0.00 88 PRO A O 15
ATOM 32274 N N . ILE A 1 42 ? 32.015 37.494 37.336 1.00 0.00 89 ILE A N 15
ATOM 32275 C CA . ILE A 1 42 ? 31.829 36.084 37.676 1.00 0.00 89 ILE A CA 15
ATOM 32276 C C . ILE A 1 42 ? 30.523 35.598 37.038 1.00 0.00 89 ILE A C 15
ATOM 32277 O O . ILE A 1 42 ? 29.474 36.235 37.199 1.00 0.00 89 ILE A O 15
ATOM 32293 N N . LYS A 1 43 ? 30.583 34.474 36.320 1.00 0.00 90 LYS A N 15
ATOM 32294 C CA . LYS A 1 43 ? 29.448 33.876 35.589 1.00 0.00 90 LYS A CA 15
ATOM 32295 C C . LYS A 1 43 ? 28.898 32.686 36.382 1.00 0.00 90 LYS A C 15
ATOM 32296 O O . LYS A 1 43 ? 29.642 32.008 37.087 1.00 0.00 90 LYS A O 15
ATOM 32315 N N . ALA A 1 44 ? 27.599 32.424 36.270 1.00 0.00 91 ALA A N 15
ATOM 32316 C CA . ALA A 1 44 ? 26.983 31.253 36.897 1.00 0.00 91 ALA A CA 15
ATOM 32317 C C . ALA A 1 44 ? 27.465 29.949 36.208 1.00 0.00 91 ALA A C 15
ATOM 32318 O O . ALA A 1 44 ? 27.317 29.830 34.992 1.00 0.00 91 ALA A O 15
ATOM 32325 N N . PRO A 1 45 ? 27.992 28.941 36.927 1.00 0.00 92 PRO A N 15
ATOM 32326 C CA . PRO A 1 45 ? 28.366 27.645 36.347 1.00 0.00 92 PRO A CA 15
ATOM 32327 C C . PRO A 1 45 ? 27.138 26.814 35.934 1.00 0.00 92 PRO A C 15
ATOM 32328 O O . PRO A 1 45 ? 27.125 26.142 34.900 1.00 0.00 92 PRO A O 15
ATOM 32339 N N . THR A 1 46 ? 26.086 26.873 36.748 1.00 0.00 93 THR A N 15
ATOM 32340 C CA . THR A 1 46 ? 24.823 26.153 36.602 1.00 0.00 93 THR A CA 15
ATOM 32341 C C . THR A 1 46 ? 23.628 27.099 36.635 1.00 0.00 93 THR A C 15
ATOM 32342 O O . THR A 1 46 ? 23.726 28.242 37.080 1.00 0.00 93 THR A O 15
ATOM 32353 N N . ASN A 1 47 ? 22.478 26.635 36.151 1.00 0.00 94 ASN A N 15
ATOM 32354 C CA . ASN A 1 47 ? 21.211 27.310 36.411 1.00 0.00 94 ASN A CA 15
ATOM 32355 C C . ASN A 1 47 ? 20.876 27.125 37.904 1.00 0.00 94 ASN A C 15
ATOM 32356 O O . ASN A 1 47 ? 21.003 26.022 38.444 1.00 0.00 94 ASN A O 15
ATOM 32367 N N . GLY A 1 48 ? 20.432 28.184 38.572 1.00 0.00 95 GLY A N 15
ATOM 32368 C CA . GLY A 1 48 ? 20.112 28.142 40.009 1.00 0.00 95 GLY A CA 15
ATOM 32369 C C . GLY A 1 48 ? 19.294 29.336 40.492 1.00 0.00 95 GLY A C 15
ATOM 32370 O O . GLY A 1 48 ? 18.693 30.033 39.676 1.00 0.00 95 GLY A O 15
ATOM 32374 N N . LYS A 1 49 ? 19.277 29.606 41.802 1.00 0.00 96 LYS A N 15
ATOM 32375 C CA . LYS A 1 49 ? 18.660 30.806 42.393 1.00 0.00 96 LYS A CA 15
ATOM 32376 C C . LYS A 1 49 ? 19.383 31.270 43.662 1.00 0.00 96 LYS A C 15
ATOM 32377 O O . LYS A 1 49 ? 19.899 30.458 44.422 1.00 0.00 96 LYS A O 15
ATOM 32396 N N . VAL A 1 50 ? 19.439 32.581 43.895 1.00 0.00 97 VAL A N 15
ATOM 32397 C CA . VAL A 1 50 ? 20.096 33.169 45.077 1.00 0.00 97 VAL A CA 15
ATOM 32398 C C . VAL A 1 50 ? 19.364 32.926 46.408 1.00 0.00 97 VAL A C 15
ATOM 32399 O O . VAL A 1 50 ? 18.198 33.297 46.564 1.00 0.00 97 VAL A O 15
ATOM 32412 N N . THR A 1 51 ? 20.085 32.375 47.388 1.00 0.00 98 THR A N 15
ATOM 32413 C CA . THR A 1 51 ? 19.603 32.048 48.753 1.00 0.00 98 THR A CA 15
ATOM 32414 C C . THR A 1 51 ? 19.887 33.099 49.824 1.00 0.00 98 THR A C 15
ATOM 32415 O O . THR A 1 51 ? 19.045 33.386 50.683 1.00 0.00 98 THR A O 15
ATOM 32426 N N . ARG A 1 52 ? 21.092 33.678 49.754 1.00 0.00 99 ARG A N 15
ATOM 32427 C CA . ARG A 1 52 ? 21.633 34.629 50.737 1.00 0.00 99 ARG A CA 15
ATOM 32428 C C . ARG A 1 52 ? 22.694 35.521 50.085 1.00 0.00 99 ARG A C 15
ATOM 32429 O O . ARG A 1 52 ? 23.438 35.067 49.219 1.00 0.00 99 ARG A O 15
ATOM 32450 N N . ILE A 1 53 ? 22.777 36.779 50.506 1.00 0.00 100 ILE A N 15
ATOM 32451 C CA . ILE A 1 53 ? 23.805 37.745 50.084 1.00 0.00 100 ILE A CA 15
ATOM 32452 C C . ILE A 1 53 ? 24.284 38.535 51.309 1.00 0.00 100 ILE A C 15
ATOM 32453 O O . ILE A 1 53 ? 23.462 39.096 52.036 1.00 0.00 100 ILE A O 15
ATOM 32469 N N . PHE A 1 54 ? 25.595 38.551 51.568 1.00 0.00 101 PHE A N 15
ATOM 32470 C CA . PHE A 1 54 ? 26.162 39.107 52.814 1.00 0.00 101 PHE A CA 15
ATOM 32471 C C . PHE A 1 54 ? 27.647 39.511 52.712 1.00 0.00 101 PHE A C 15
ATOM 32472 O O . PHE A 1 54 ? 28.253 39.407 51.646 1.00 0.00 101 PHE A O 15
ATOM 32489 N N . ASN A 1 55 ? 28.256 39.951 53.819 1.00 0.00 102 ASN A N 15
ATOM 32490 C CA . ASN A 1 55 ? 29.697 40.197 53.937 1.00 0.00 102 ASN A CA 15
ATOM 32491 C C . ASN A 1 55 ? 30.207 39.845 55.355 1.00 0.00 102 ASN A C 15
ATOM 32492 O O . ASN A 1 55 ? 29.518 40.104 56.342 1.00 0.00 102 ASN A O 15
ATOM 32503 N N . ASN A 1 56 ? 31.415 39.284 55.462 1.00 0.00 103 ASN A N 15
ATOM 32504 C CA . ASN A 1 56 ? 32.040 38.852 56.725 1.00 0.00 103 ASN A CA 15
ATOM 32505 C C . ASN A 1 56 ? 33.444 39.458 56.946 1.00 0.00 103 ASN A C 15
ATOM 32506 O O . ASN A 1 56 ? 34.017 40.081 56.048 1.00 0.00 103 ASN A O 15
ATOM 32517 N N . GLU A 1 57 ? 33.989 39.305 58.155 1.00 0.00 104 GLU A N 15
ATOM 32518 C CA . GLU A 1 57 ? 35.149 40.042 58.686 1.00 0.00 104 GLU A CA 15
ATOM 32519 C C . GLU A 1 57 ? 36.509 39.792 57.997 1.00 0.00 104 GLU A C 15
ATOM 32520 O O . GLU A 1 57 ? 37.375 40.672 58.043 1.00 0.00 104 GLU A O 15
ATOM 32532 N N . LEU A 1 58 ? 36.705 38.637 57.346 1.00 0.00 105 LEU A N 15
ATOM 32533 C CA . LEU A 1 58 ? 37.878 38.339 56.502 1.00 0.00 105 LEU A CA 15
ATOM 32534 C C . LEU A 1 58 ? 37.544 37.531 55.232 1.00 0.00 105 LEU A C 15
ATOM 32535 O O . LEU A 1 58 ? 38.352 37.478 54.304 1.00 0.00 105 LEU A O 15
ATOM 32551 N N . GLY A 1 59 ? 36.335 36.963 55.140 1.00 0.00 106 GLY A N 15
ATOM 32552 C CA . GLY A 1 59 ? 35.792 36.362 53.915 1.00 0.00 106 GLY A CA 15
ATOM 32553 C C . GLY A 1 59 ? 35.354 37.377 52.848 1.00 0.00 106 GLY A C 15
ATOM 32554 O O . GLY A 1 59 ? 35.032 36.984 51.729 1.00 0.00 106 GLY A O 15
ATOM 32558 N N . GLY A 1 60 ? 35.354 38.675 53.175 1.00 0.00 107 GLY A N 15
ATOM 32559 C CA . GLY A 1 60 ? 34.927 39.743 52.271 1.00 0.00 107 GLY A CA 15
ATOM 32560 C C . GLY A 1 60 ? 33.422 39.732 52.009 1.00 0.00 107 GLY A C 15
ATOM 32561 O O . GLY A 1 60 ? 32.632 39.292 52.849 1.00 0.00 107 GLY A O 15
ATOM 32565 N N . LYS A 1 61 ? 33.020 40.222 50.834 1.00 0.00 108 LYS A N 15
ATOM 32566 C CA . LYS A 1 61 ? 31.657 40.048 50.314 1.00 0.00 108 LYS A CA 15
ATOM 32567 C C . LYS A 1 61 ? 31.402 38.621 49.836 1.00 0.00 108 LYS A C 15
ATOM 32568 O O . LYS A 1 61 ? 32.297 37.989 49.273 1.00 0.00 108 LYS A O 15
ATOM 32587 N N . VAL A 1 62 ? 30.159 38.164 50.003 1.00 0.00 109 VAL A N 15
ATOM 32588 C CA . VAL A 1 62 ? 29.700 36.812 49.671 1.00 0.00 109 VAL A CA 15
ATOM 32589 C C . VAL A 1 62 ? 28.363 36.731 48.932 1.00 0.00 109 VAL A C 15
ATOM 32590 O O . VAL A 1 62 ? 27.408 37.440 49.266 1.00 0.00 109 VAL A O 15
ATOM 32603 N N . LEU A 1 63 ? 28.285 35.847 47.937 1.00 0.00 110 LEU A N 15
ATOM 32604 C CA . LEU A 1 63 ? 27.049 35.407 47.279 1.00 0.00 110 LEU A CA 15
ATOM 32605 C C . LEU A 1 63 ? 26.767 33.946 47.641 1.00 0.00 110 LEU A C 15
ATOM 32606 O O . LEU A 1 63 ? 27.691 33.130 47.595 1.00 0.00 110 LEU A O 15
ATOM 32622 N N . GLN A 1 64 ? 25.512 33.612 47.956 1.00 0.00 111 GLN A N 15
ATOM 32623 C CA . GLN A 1 64 ? 25.053 32.221 48.070 1.00 0.00 111 GLN A CA 15
ATOM 32624 C C . GLN A 1 64 ? 24.011 31.867 47.000 1.00 0.00 111 GLN A C 15
ATOM 32625 O O . GLN A 1 64 ? 22.945 32.485 46.940 1.00 0.00 111 GLN A O 15
ATOM 32639 N N . ILE A 1 65 ? 24.266 30.817 46.216 1.00 0.00 112 ILE A N 15
ATOM 32640 C CA . ILE A 1 65 ? 23.316 30.262 45.235 1.00 0.00 112 ILE A CA 15
ATOM 32641 C C . ILE A 1 65 ? 22.947 28.807 45.556 1.00 0.00 112 ILE A C 15
ATOM 32642 O O . ILE A 1 65 ? 23.773 28.027 46.026 1.00 0.00 112 ILE A O 15
ATOM 32658 N N . ALA A 1 66 ? 21.694 28.449 45.298 1.00 0.00 113 ALA A N 15
ATOM 32659 C CA . ALA A 1 66 ? 21.149 27.098 45.323 1.00 0.00 113 ALA A CA 15
ATOM 32660 C C . ALA A 1 66 ? 21.052 26.526 43.896 1.00 0.00 113 ALA A C 15
ATOM 32661 O O . ALA A 1 66 ? 20.647 27.228 42.966 1.00 0.00 113 ALA A O 15
ATOM 32668 N N . GLU A 1 67 ? 21.407 25.251 43.717 1.00 0.00 114 GLU A N 15
ATOM 32669 C CA . GLU A 1 67 ? 21.333 24.569 42.417 1.00 0.00 114 GLU A CA 15
ATOM 32670 C C . GLU A 1 67 ? 19.927 24.057 42.051 1.00 0.00 114 GLU A C 15
ATOM 32671 O O . GLU A 1 67 ? 19.196 23.504 42.877 1.00 0.00 114 GLU A O 15
ATOM 32683 N N . ASP A 1 68 ? 19.600 24.117 40.757 1.00 0.00 115 ASP A N 15
ATOM 32684 C CA . ASP A 1 68 ? 18.514 23.356 40.114 1.00 0.00 115 ASP A CA 15
ATOM 32685 C C . ASP A 1 68 ? 18.632 21.818 40.229 1.00 0.00 115 ASP A C 15
ATOM 32686 O O . ASP A 1 68 ? 17.675 21.079 40.012 1.00 0.00 115 ASP A O 15
ATOM 32695 N N . ASN A 1 69 ? 19.795 21.317 40.663 1.00 0.00 116 ASN A N 15
ATOM 32696 C CA . ASN A 1 69 ? 19.981 19.931 41.109 1.00 0.00 116 ASN A CA 15
ATOM 32697 C C . ASN A 1 69 ? 19.245 19.577 42.426 1.00 0.00 116 ASN A C 15
ATOM 32698 O O . ASN A 1 69 ? 19.084 18.394 42.719 1.00 0.00 116 ASN A O 15
ATOM 32709 N N . GLY A 1 70 ? 18.776 20.563 43.203 1.00 0.00 117 GLY A N 15
ATOM 32710 C CA . GLY A 1 70 ? 17.820 20.383 44.309 1.00 0.00 117 GLY A CA 15
ATOM 32711 C C . GLY A 1 70 ? 18.430 20.059 45.678 1.00 0.00 117 GLY A C 15
ATOM 32712 O O . GLY A 1 70 ? 17.691 19.895 46.653 1.00 0.00 117 GLY A O 15
ATOM 32716 N N . GLU A 1 71 ? 19.757 19.948 45.768 1.00 0.00 118 GLU A N 15
ATOM 32717 C CA . GLU A 1 71 ? 20.459 19.506 46.993 1.00 0.00 118 GLU A CA 15
ATOM 32718 C C . GLU A 1 71 ? 21.880 20.042 47.197 1.00 0.00 118 GLU A C 15
ATOM 32719 O O . GLU A 1 71 ? 22.564 19.711 48.164 1.00 0.00 118 GLU A O 15
ATOM 32731 N N . TYR A 1 72 ? 22.295 20.886 46.270 1.00 0.00 119 TYR A N 15
ATOM 32732 C CA . TYR A 1 72 ? 23.574 21.598 46.255 1.00 0.00 119 TYR A CA 15
ATOM 32733 C C . TYR A 1 72 ? 23.513 23.122 46.478 1.00 0.00 119 TYR A C 15
ATOM 32734 O O . TYR A 1 72 ? 22.530 23.767 46.096 1.00 0.00 119 TYR A O 15
ATOM 32752 N N . HIS A 1 73 ? 24.577 23.688 47.057 1.00 0.00 120 HIS A N 15
ATOM 32753 C CA . HIS A 1 73 ? 24.802 25.125 47.288 1.00 0.00 120 HIS A CA 15
ATOM 32754 C C . HIS A 1 73 ? 26.169 25.571 46.761 1.00 0.00 120 HIS A C 15
ATOM 32755 O O . HIS A 1 73 ? 27.085 24.763 46.593 1.00 0.00 120 HIS A O 15
ATOM 32769 N N . GLN A 1 74 ? 26.305 26.872 46.523 1.00 0.00 121 GLN A N 15
ATOM 32770 C CA . GLN A 1 74 ? 27.422 27.515 45.846 1.00 0.00 121 GLN A CA 15
ATOM 32771 C C . GLN A 1 74 ? 27.764 28.859 46.510 1.00 0.00 121 GLN A C 15
ATOM 32772 O O . GLN A 1 74 ? 27.071 29.858 46.286 1.00 0.00 121 GLN A O 15
ATOM 32786 N N . TRP A 1 75 ? 28.849 28.890 47.291 1.00 0.00 122 TRP A N 15
ATOM 32787 C CA . TRP A 1 75 ? 29.399 30.130 47.839 1.00 0.00 122 TRP A CA 15
ATOM 32788 C C . TRP A 1 75 ? 30.390 30.786 46.867 1.00 0.00 122 TRP A C 15
ATOM 32789 O O . TRP A 1 75 ? 31.214 30.091 46.266 1.00 0.00 122 TRP A O 15
ATOM 32810 N N . TYR A 1 76 ? 30.386 32.118 46.815 1.00 0.00 123 TYR A N 15
ATOM 32811 C CA . TYR A 1 76 ? 31.329 32.952 46.075 1.00 0.00 123 TYR A CA 15
ATOM 32812 C C . TYR A 1 76 ? 31.851 34.023 47.036 1.00 0.00 123 TYR A C 15
ATOM 32813 O O . TYR A 1 76 ? 31.171 35.026 47.259 1.00 0.00 123 TYR A O 15
ATOM 32831 N N . LEU A 1 77 ? 33.018 33.791 47.643 1.00 0.00 124 LEU A N 15
ATOM 32832 C CA . LEU A 1 77 ? 33.698 34.769 48.506 1.00 0.00 124 LEU A CA 15
ATOM 32833 C C . LEU A 1 77 ? 34.642 35.654 47.665 1.00 0.00 124 LEU A C 15
ATOM 32834 O O . LEU A 1 77 ? 35.144 35.222 46.622 1.00 0.00 124 LEU A O 15
ATOM 32850 N N . HIS A 1 78 ? 34.924 36.862 48.167 1.00 0.00 125 HIS A N 15
ATOM 32851 C CA . HIS A 1 78 ? 35.796 37.888 47.564 1.00 0.00 125 HIS A CA 15
ATOM 32852 C C . HIS A 1 78 ? 35.223 38.508 46.275 1.00 0.00 125 HIS A C 15
ATOM 32853 O O . HIS A 1 78 ? 35.746 38.390 45.156 1.00 0.00 125 HIS A O 15
ATOM 32867 N N . LEU A 1 79 ? 34.095 39.194 46.468 1.00 0.00 126 LEU A N 15
ATOM 32868 C CA . LEU A 1 79 ? 33.405 40.009 45.467 1.00 0.00 126 LEU A CA 15
ATOM 32869 C C . LEU A 1 79 ? 33.631 41.515 45.722 1.00 0.00 126 LEU A C 15
ATOM 32870 O O . LEU A 1 79 ? 33.898 41.925 46.852 1.00 0.00 126 LEU A O 15
ATOM 32886 N N . ASP A 1 80 ? 33.539 42.334 44.673 1.00 0.00 127 ASP A N 15
ATOM 32887 C CA . ASP A 1 80 ? 33.703 43.801 44.695 1.00 0.00 127 ASP A CA 15
ATOM 32888 C C . ASP A 1 80 ? 32.293 44.408 44.747 1.00 0.00 127 ASP A C 15
ATOM 32889 O O . ASP A 1 80 ? 32.023 45.356 45.491 1.00 0.00 127 ASP A O 15
ATOM 32898 N N . LYS A 1 81 ? 31.403 43.846 43.917 1.00 0.00 128 LYS A N 15
ATOM 32899 C CA . LYS A 1 81 ? 30.031 44.260 43.684 1.00 0.00 128 LYS A CA 15
ATOM 32900 C C . LYS A 1 81 ? 29.232 43.129 43.025 1.00 0.00 128 LYS A C 15
ATOM 32901 O O . LYS A 1 81 ? 29.799 42.215 42.423 1.00 0.00 128 LYS A O 15
ATOM 32920 N N . TYR A 1 82 ? 27.914 43.193 43.143 1.00 0.00 129 TYR A N 15
ATOM 32921 C CA . TYR A 1 82 ? 26.960 42.193 42.670 1.00 0.00 129 TYR A CA 15
ATOM 32922 C C . TYR A 1 82 ? 26.320 42.517 41.309 1.00 0.00 129 TYR A C 15
ATOM 32923 O O . TYR A 1 82 ? 26.334 43.665 40.860 1.00 0.00 129 TYR A O 15
ATOM 32941 N N . ASN A 1 83 ? 25.724 41.515 40.659 1.00 0.00 130 ASN A N 15
ATOM 32942 C CA . ASN A 1 83 ? 24.892 41.670 39.453 1.00 0.00 130 ASN A CA 15
ATOM 32943 C C . ASN A 1 83 ? 23.476 41.071 39.623 1.00 0.00 130 ASN A C 15
ATOM 32944 O O . ASN A 1 83 ? 22.628 41.278 38.755 1.00 0.00 130 ASN A O 15
ATOM 32955 N N . VAL A 1 84 ? 23.227 40.346 40.721 1.00 0.00 131 VAL A N 15
ATOM 32956 C CA . VAL A 1 84 ? 21.927 39.754 41.111 1.00 0.00 131 VAL A CA 15
ATOM 32957 C C . VAL A 1 84 ? 21.621 40.015 42.589 1.00 0.00 131 VAL A C 15
ATOM 32958 O O . VAL A 1 84 ? 22.501 40.422 43.353 1.00 0.00 131 VAL A O 15
ATOM 32971 N N . LYS A 1 85 ? 20.377 39.749 42.995 1.00 0.00 132 LYS A N 15
ATOM 32972 C CA . LYS A 1 85 ? 19.841 39.895 44.356 1.00 0.00 132 LYS A CA 15
ATOM 32973 C C . LYS A 1 85 ? 19.325 38.570 44.906 1.00 0.00 132 LYS A C 15
ATOM 32974 O O . LYS A 1 85 ? 19.122 37.609 44.166 1.00 0.00 132 LYS A O 15
ATOM 32993 N N . VAL A 1 86 ? 19.070 38.522 46.213 1.00 0.00 133 VAL A N 15
ATOM 32994 C CA . VAL A 1 86 ? 18.426 37.372 46.864 1.00 0.00 133 VAL A CA 15
ATOM 32995 C C . VAL A 1 86 ? 17.078 37.132 46.179 1.00 0.00 133 VAL A C 15
ATOM 32996 O O . VAL A 1 86 ? 16.302 38.060 45.939 1.00 0.00 133 VAL A O 15
ATOM 33009 N N . GLY A 1 87 ? 16.830 35.870 45.843 1.00 0.00 134 GLY A N 15
ATOM 33010 C CA . GLY A 1 87 ? 15.611 35.416 45.163 1.00 0.00 134 GLY A CA 15
ATOM 33011 C C . GLY A 1 87 ? 15.664 35.459 43.633 1.00 0.00 134 GLY A C 15
ATOM 33012 O O . GLY A 1 87 ? 14.644 35.233 42.988 1.00 0.00 134 GLY A O 15
ATOM 33016 N N . ASP A 1 88 ? 16.822 35.744 43.030 1.00 0.00 135 ASP A N 15
ATOM 33017 C CA . ASP A 1 88 ? 16.986 35.784 41.582 1.00 0.00 135 ASP A CA 15
ATOM 33018 C C . ASP A 1 88 ? 17.303 34.417 41.001 1.00 0.00 135 ASP A C 15
ATOM 33019 O O . ASP A 1 88 ? 18.366 33.860 41.286 1.00 0.00 135 ASP A O 15
ATOM 33028 N N . ARG A 1 89 ? 16.400 33.872 40.181 1.00 0.00 136 ARG A N 15
ATOM 33029 C CA . ARG A 1 89 ? 16.717 32.741 39.312 1.00 0.00 136 ARG A CA 15
ATOM 33030 C C . ARG A 1 89 ? 17.739 33.147 38.254 1.00 0.00 136 ARG A C 15
ATOM 33031 O O . ARG A 1 89 ? 17.614 34.214 37.645 1.00 0.00 136 ARG A O 15
ATOM 33052 N N . VAL A 1 90 ? 18.740 32.299 38.046 1.00 0.00 137 VAL A N 15
ATOM 33053 C CA . VAL A 1 90 ? 19.875 32.497 37.147 1.00 0.00 137 VAL A CA 15
ATOM 33054 C C . VAL A 1 90 ? 20.020 31.311 36.198 1.00 0.00 137 VAL A C 15
ATOM 33055 O O . VAL A 1 90 ? 19.483 30.222 36.433 1.00 0.00 137 VAL A O 15
ATOM 33068 N N . LYS A 1 91 ? 20.792 31.521 35.130 1.00 0.00 138 LYS A N 15
ATOM 33069 C CA . LYS A 1 91 ? 21.070 30.542 34.079 1.00 0.00 138 LYS A CA 15
ATOM 33070 C C . LYS A 1 91 ? 22.570 30.521 33.784 1.00 0.00 138 LYS A C 15
ATOM 33071 O O . LYS A 1 91 ? 23.219 31.563 33.780 1.00 0.00 138 LYS A O 15
ATOM 33090 N N . ALA A 1 92 ? 23.118 29.331 33.566 1.00 0.00 139 ALA A N 15
ATOM 33091 C CA . ALA A 1 92 ? 24.537 29.113 33.315 1.00 0.00 139 ALA A CA 15
ATOM 33092 C C . ALA A 1 92 ? 25.143 30.037 32.237 1.00 0.00 139 ALA A C 15
ATOM 33093 O O . ALA A 1 92 ? 24.675 30.113 31.099 1.00 0.00 139 ALA A O 15
ATOM 33100 N N . GLY A 1 93 ? 26.225 30.709 32.609 1.00 0.00 140 GLY A N 15
ATOM 33101 C CA . GLY A 1 93 ? 26.973 31.665 31.788 1.00 0.00 140 GLY A CA 15
ATOM 33102 C C . GLY A 1 93 ? 26.546 33.128 31.957 1.00 0.00 140 GLY A C 15
ATOM 33103 O O . GLY A 1 93 ? 27.188 34.023 31.406 1.00 0.00 140 GLY A O 15
ATOM 33107 N N . ASP A 1 94 ? 25.495 33.398 32.733 1.00 0.00 141 ASP A N 15
ATOM 33108 C CA . ASP A 1 94 ? 25.035 34.745 33.072 1.00 0.00 141 ASP A CA 15
ATOM 33109 C C . ASP A 1 94 ? 25.870 35.376 34.193 1.00 0.00 141 ASP A C 15
ATOM 33110 O O . ASP A 1 94 ? 26.243 34.686 35.145 1.00 0.00 141 ASP A O 15
ATOM 33119 N N . ILE A 1 95 ? 26.155 36.680 34.121 1.00 0.00 142 ILE A N 15
ATOM 33120 C CA . ILE A 1 95 ? 26.915 37.378 35.167 1.00 0.00 142 ILE A CA 15
ATOM 33121 C C . ILE A 1 95 ? 26.097 37.528 36.452 1.00 0.00 142 ILE A C 15
ATOM 33122 O O . ILE A 1 95 ? 24.977 38.045 36.433 1.00 0.00 142 ILE A O 15
ATOM 33138 N N . ILE A 1 96 ? 26.690 37.150 37.585 1.00 0.00 143 ILE A N 15
ATOM 33139 C CA . ILE A 1 96 ? 26.071 37.221 38.921 1.00 0.00 143 ILE A CA 15
ATOM 33140 C C . ILE A 1 96 ? 26.756 38.225 39.856 1.00 0.00 143 ILE A C 15
ATOM 33141 O O . ILE A 1 96 ? 26.128 38.728 40.787 1.00 0.00 143 ILE A O 15
ATOM 33157 N N . ALA A 1 97 ? 28.012 38.584 39.592 1.00 0.00 144 ALA A N 15
ATOM 33158 C CA . ALA A 1 97 ? 28.811 39.502 40.405 1.00 0.00 144 ALA A CA 15
ATOM 33159 C C . ALA A 1 97 ? 30.131 39.845 39.699 1.00 0.00 144 ALA A C 15
ATOM 33160 O O . ALA A 1 97 ? 30.377 39.377 38.591 1.00 0.00 144 ALA A O 15
ATOM 33167 N N . TYR A 1 98 ? 30.993 4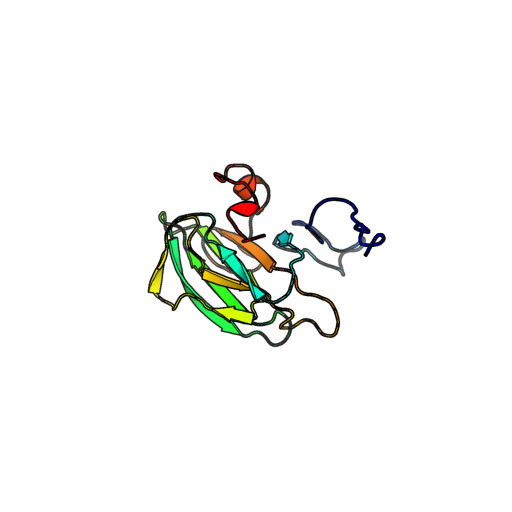0.618 40.357 1.00 0.00 145 TYR A N 15
ATOM 33168 C CA . TYR A 1 98 ? 32.333 40.975 39.887 1.00 0.00 145 TYR A CA 15
ATOM 33169 C C . TYR A 1 98 ? 33.293 40.748 41.067 1.00 0.00 145 TYR A C 15
ATOM 33170 O O . TYR A 1 98 ? 32.971 41.119 42.198 1.00 0.00 145 TYR A O 15
ATOM 33188 N N . SER A 1 99 ? 34.451 40.112 40.840 1.00 0.00 146 SER A N 15
ATOM 33189 C CA . SER A 1 99 ? 35.398 39.781 41.925 1.00 0.00 146 SER A CA 15
ATOM 33190 C C . SER A 1 99 ? 36.238 40.983 42.382 1.00 0.00 146 SER A C 15
ATOM 33191 O O . SER A 1 99 ? 36.589 41.856 41.581 1.00 0.00 146 SER A O 15
ATOM 33199 N N . GLY A 1 100 ? 36.549 41.017 43.682 1.00 0.00 147 GLY A N 15
ATOM 33200 C CA . GLY A 1 100 ? 37.298 42.079 44.352 1.00 0.00 147 GLY A CA 15
ATOM 33201 C C . GLY A 1 100 ? 37.972 41.576 45.633 1.00 0.00 147 GLY A C 15
ATOM 33202 O O . GLY A 1 100 ? 37.514 40.615 46.246 1.00 0.00 147 GLY A O 15
ATOM 33206 N N . ASN A 1 101 ? 39.070 42.205 46.048 1.00 0.00 148 ASN A N 15
ATOM 33207 C CA . ASN A 1 101 ? 39.926 41.761 47.160 1.00 0.00 148 ASN A CA 15
ATOM 33208 C C . ASN A 1 101 ? 39.366 42.073 48.570 1.00 0.00 148 ASN A C 15
ATOM 33209 O O . ASN A 1 101 ? 40.128 42.222 49.527 1.00 0.00 148 ASN A O 15
ATOM 33220 N N . THR A 1 102 ? 38.042 42.179 48.711 1.00 0.00 149 THR A N 15
ATOM 33221 C CA . THR A 1 102 ? 37.356 42.429 49.990 1.00 0.00 149 THR A CA 15
ATOM 33222 C C . THR A 1 102 ? 37.686 41.322 51.002 1.00 0.00 149 THR A C 15
ATOM 33223 O O . THR A 1 102 ? 37.822 40.148 50.651 1.00 0.00 149 THR A O 15
ATOM 33234 N N . GLY A 1 103 ? 37.889 41.692 52.268 1.00 0.00 150 GLY A N 15
ATOM 33235 C CA . GLY A 1 103 ? 38.408 40.821 53.332 1.00 0.00 150 GLY A CA 15
ATOM 33236 C C . GLY A 1 103 ? 39.927 40.601 53.314 1.00 0.00 150 GLY A C 15
ATOM 33237 O O . GLY A 1 103 ? 40.554 40.605 54.380 1.00 0.00 150 GLY A O 15
ATOM 33241 N N . ILE A 1 104 ? 40.526 40.466 52.127 1.00 0.00 151 ILE A N 15
ATOM 33242 C CA . ILE A 1 104 ? 41.944 40.127 51.927 1.00 0.00 151 ILE A CA 15
ATOM 33243 C C . ILE A 1 104 ? 42.880 41.308 52.251 1.00 0.00 151 ILE A C 15
ATOM 33244 O O . ILE A 1 104 ? 42.560 42.470 51.972 1.00 0.00 151 ILE A O 15
ATOM 33260 N N . GLN A 1 105 ? 44.055 40.984 52.804 1.00 0.00 152 GLN A N 15
ATOM 33261 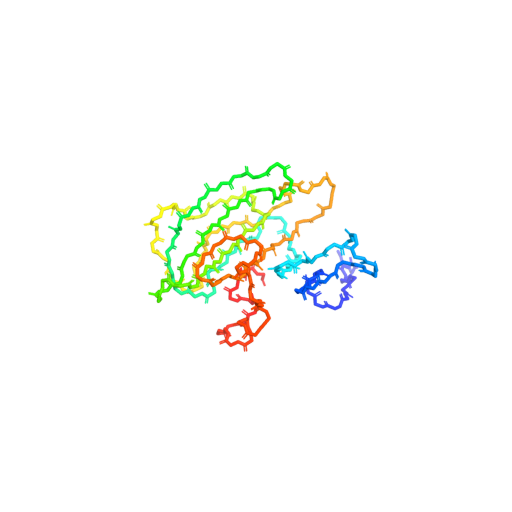C CA . GLN A 1 105 ? 45.218 41.871 52.978 1.00 0.00 152 GLN A CA 15
ATOM 33262 C C . GLN A 1 105 ? 45.946 42.099 51.623 1.00 0.00 152 GLN A C 15
ATOM 33263 O O . GLN A 1 105 ? 45.311 42.092 50.571 1.00 0.00 152 GLN A O 15
ATOM 33277 N N . THR A 1 106 ? 47.272 42.290 51.611 1.00 0.00 153 THR A N 15
ATOM 33278 C CA . THR A 1 106 ? 48.122 42.652 50.442 1.00 0.00 153 THR A CA 15
ATOM 33279 C C . THR A 1 106 ? 48.180 41.700 49.227 1.00 0.00 153 THR A C 15
ATOM 33280 O O . THR A 1 106 ? 48.954 41.890 48.286 1.00 0.00 153 THR A O 15
ATOM 33291 N N . THR A 1 107 ? 47.384 40.637 49.257 1.00 0.00 154 THR A N 15
ATOM 33292 C CA . THR A 1 107 ? 47.414 39.484 48.347 1.00 0.00 154 THR A CA 15
ATOM 33293 C C . THR A 1 107 ? 46.854 39.655 46.928 1.00 0.00 154 THR A C 15
ATOM 33294 O O . THR A 1 107 ? 47.179 38.867 46.039 1.00 0.00 154 THR A O 15
ATOM 33305 N N . GLY A 1 108 ? 46.024 40.675 46.682 1.00 0.00 155 GLY A N 15
ATOM 33306 C CA . GLY A 1 108 ? 45.231 40.819 45.450 1.00 0.00 155 GLY A CA 15
ATOM 33307 C C . GLY A 1 108 ? 44.041 39.846 45.370 1.00 0.00 155 GLY A C 15
ATOM 33308 O O . GLY A 1 108 ? 43.955 38.879 46.132 1.00 0.00 155 GLY A O 15
ATOM 33312 N N . ALA A 1 109 ? 43.084 40.115 44.478 1.00 0.00 156 ALA A N 15
ATOM 33313 C CA . ALA A 1 109 ? 41.817 39.382 44.411 1.00 0.00 156 ALA A CA 15
ATOM 33314 C C . ALA A 1 109 ? 41.948 37.961 43.831 1.00 0.00 156 ALA A C 15
ATOM 33315 O O . ALA A 1 109 ? 42.757 37.693 42.939 1.00 0.00 156 ALA A O 15
ATOM 33322 N N . HIS A 1 110 ? 41.068 37.072 44.290 1.00 0.00 157 HIS A N 15
ATOM 33323 C CA . HIS A 1 110 ? 40.754 35.801 43.639 1.00 0.00 157 HIS A CA 15
ATOM 33324 C C . HIS A 1 110 ? 39.299 35.409 43.927 1.00 0.00 157 HIS A C 15
ATOM 33325 O O . HIS A 1 110 ? 38.811 35.649 45.034 1.00 0.00 157 HIS A O 15
ATOM 33339 N N . LEU A 1 111 ? 38.611 34.764 42.984 1.00 0.00 158 LEU A N 15
ATOM 33340 C CA . LEU A 1 111 ? 37.269 34.226 43.230 1.00 0.00 158 LEU A CA 15
ATOM 33341 C C . LEU A 1 111 ? 37.363 32.904 43.999 1.00 0.00 158 LEU A C 15
ATOM 33342 O O . LEU A 1 111 ? 37.876 31.923 43.465 1.00 0.00 158 LEU A O 15
ATOM 33358 N N . HIS A 1 112 ? 36.852 32.873 45.233 1.00 0.00 159 HIS A N 15
ATOM 33359 C CA . HIS A 1 112 ? 36.729 31.649 46.037 1.00 0.00 159 HIS A CA 15
ATOM 33360 C C . HIS A 1 112 ? 35.366 30.997 45.812 1.00 0.00 159 HIS A C 15
ATOM 33361 O O . HIS A 1 112 ? 34.363 31.432 46.381 1.00 0.00 159 HIS A O 15
ATOM 33375 N N . PHE A 1 113 ? 35.339 29.965 44.970 1.00 0.00 160 PHE A N 15
ATOM 33376 C CA . PHE A 1 113 ? 34.182 29.104 44.739 1.00 0.00 160 PHE A CA 15
ATOM 33377 C C . PHE A 1 113 ? 34.138 27.846 45.613 1.00 0.00 160 PHE A C 15
ATOM 33378 O O . PHE A 1 113 ? 35.009 26.975 45.525 1.00 0.00 160 PHE A O 15
ATOM 33395 N N . GLN A 1 114 ? 33.118 27.750 46.462 1.00 0.00 161 GLN A N 15
ATOM 33396 C CA . GLN A 1 114 ? 32.912 26.642 47.393 1.00 0.00 161 GLN A CA 15
ATOM 33397 C C . GLN A 1 114 ? 31.555 25.964 47.164 1.00 0.00 161 GLN A C 15
ATOM 33398 O O . GLN A 1 114 ? 30.505 26.552 47.421 1.00 0.00 161 GLN A O 15
ATOM 33412 N N . ARG A 1 115 ? 31.579 24.713 46.683 1.00 0.00 162 ARG A N 15
ATOM 33413 C CA . ARG A 1 115 ? 30.383 23.891 46.427 1.00 0.00 162 ARG A CA 15
ATOM 33414 C C . ARG A 1 115 ? 30.080 22.996 47.629 1.00 0.00 162 ARG A C 15
ATOM 33415 O O . ARG A 1 115 ? 30.965 22.288 48.116 1.00 0.00 162 ARG A O 15
ATOM 33436 N N . MET A 1 116 ? 28.837 23.027 48.098 1.00 0.00 163 MET A N 15
ATOM 33437 C CA . MET A 1 116 ? 28.367 22.364 49.320 1.00 0.00 163 MET A CA 15
ATOM 33438 C C . MET A 1 116 ? 27.140 21.487 49.029 1.00 0.00 163 MET A C 15
ATOM 33439 O O . MET A 1 116 ? 26.376 21.790 48.114 1.00 0.00 163 MET A O 15
ATOM 33453 N N . LYS A 1 117 ? 26.946 20.405 49.791 1.00 0.00 164 LYS A N 15
ATOM 33454 C CA . LYS A 1 117 ? 25.836 19.443 49.631 1.00 0.00 164 LYS A CA 15
ATOM 33455 C C . LYS A 1 117 ? 24.986 19.379 50.898 1.00 0.00 164 LYS A C 15
ATOM 33456 O O . LYS A 1 117 ? 25.536 19.349 51.999 1.00 0.00 164 LYS A O 15
ATOM 33475 N N . GLY A 1 118 ? 23.662 19.377 50.747 1.00 0.00 165 GLY A N 15
ATOM 33476 C CA . GLY A 1 118 ? 22.668 19.225 51.817 1.00 0.00 165 GLY A CA 15
ATOM 33477 C C . GLY A 1 118 ? 22.495 20.420 52.768 1.00 0.00 165 GLY A C 15
ATOM 33478 O O . GLY A 1 118 ? 21.473 20.504 53.454 1.00 0.00 165 GLY A O 15
ATOM 33482 N N . GLY A 1 119 ? 23.435 21.366 52.793 1.00 0.00 166 GLY A N 15
ATOM 33483 C CA . GLY A 1 119 ? 23.416 22.565 53.637 1.00 0.00 166 GLY A CA 15
ATOM 33484 C C . GLY A 1 119 ? 24.576 23.513 53.316 1.00 0.00 166 GLY A C 15
ATOM 33485 O O . GLY A 1 119 ? 25.263 23.337 52.307 1.00 0.00 166 GLY A O 15
ATOM 33489 N N . VAL A 1 120 ? 24.786 24.515 54.175 1.00 0.00 167 VAL A N 15
ATOM 33490 C CA . VAL A 1 120 ? 25.783 25.588 54.008 1.00 0.00 167 VAL A CA 15
ATOM 33491 C C . VAL A 1 120 ? 26.762 25.675 55.183 1.00 0.00 167 VAL A C 15
ATOM 33492 O O . VAL A 1 120 ? 26.362 25.696 56.349 1.00 0.00 167 VAL A O 15
ATOM 33505 N N . GLY A 1 121 ? 28.057 25.736 54.868 1.00 0.00 168 GLY A N 15
ATOM 33506 C CA . GLY A 1 121 ? 29.169 25.755 55.821 1.00 0.00 168 GLY A CA 15
ATOM 33507 C C . GLY A 1 121 ? 30.353 24.914 55.339 1.00 0.00 168 GLY A C 15
ATOM 33508 O O . GLY A 1 121 ? 30.226 24.104 54.417 1.00 0.00 168 GLY A O 15
ATOM 33512 N N . ASN A 1 122 ? 31.514 25.068 55.973 1.00 0.00 169 ASN A N 15
ATOM 33513 C CA . ASN A 1 122 ? 32.715 24.301 55.624 1.00 0.00 169 ASN A CA 15
ATOM 33514 C C . ASN A 1 122 ? 32.519 22.776 55.720 1.00 0.00 169 ASN A C 15
ATOM 33515 O O . ASN A 1 122 ? 32.843 22.057 54.776 1.00 0.00 169 ASN A O 15
ATOM 33526 N N . ALA A 1 123 ? 31.872 22.280 56.777 1.00 0.00 170 ALA A N 15
ATOM 33527 C CA . ALA A 1 123 ? 31.528 20.861 56.942 1.00 0.00 170 ALA A CA 15
ATOM 33528 C C . ALA A 1 123 ? 30.542 20.307 55.889 1.00 0.00 170 ALA A C 15
ATOM 33529 O O . ALA A 1 123 ? 30.389 19.089 55.765 1.00 0.00 170 ALA A O 15
ATOM 33536 N N . TYR A 1 124 ? 29.875 21.181 55.129 1.00 0.00 171 TYR A N 15
ATOM 33537 C CA . TYR A 1 124 ? 28.998 20.814 54.013 1.00 0.00 171 TYR A CA 15
ATOM 33538 C C . TYR A 1 124 ? 29.701 20.786 52.647 1.00 0.00 171 TYR A C 15
ATOM 33539 O O . TYR A 1 124 ? 29.175 20.218 51.686 1.00 0.00 171 TYR A O 15
ATOM 33557 N N . ALA A 1 125 ? 30.890 21.390 52.548 1.00 0.00 172 ALA A N 15
ATOM 33558 C CA . ALA A 1 125 ? 31.689 21.459 51.330 1.00 0.00 172 ALA A CA 15
ATOM 33559 C C . ALA A 1 125 ? 32.148 20.074 50.837 1.00 0.00 172 ALA A C 15
ATOM 33560 O O . ALA A 1 125 ? 32.576 19.235 51.634 1.00 0.00 172 ALA A O 15
ATOM 33567 N N . GLU A 1 126 ? 32.077 19.849 49.523 1.00 0.00 173 GLU A N 15
ATOM 33568 C CA . GLU A 1 126 ? 32.345 18.552 48.882 1.00 0.00 173 GLU A CA 15
ATOM 33569 C C . GLU A 1 126 ? 33.734 18.457 48.231 1.00 0.00 173 GLU A C 15
ATOM 33570 O O . GLU A 1 126 ? 34.688 18.016 48.871 1.00 0.00 173 GLU A O 15
ATOM 33582 N N . ASP A 1 127 ? 33.807 18.818 46.950 1.00 0.00 174 ASP A N 15
ATOM 33583 C CA . ASP A 1 127 ? 34.980 18.922 46.080 1.00 0.00 174 ASP A CA 15
ATOM 33584 C C . ASP A 1 127 ? 34.611 19.610 44.754 1.00 0.00 174 ASP A C 15
ATOM 33585 O O . ASP A 1 127 ? 33.866 19.038 43.952 1.00 0.00 174 ASP A O 15
ATOM 33594 N N . PRO A 1 128 ? 35.042 20.862 44.517 1.00 0.00 175 PRO A N 15
ATOM 33595 C CA . PRO A 1 128 ? 34.686 21.589 43.301 1.00 0.00 175 PRO A CA 15
ATOM 33596 C C . PRO A 1 128 ? 35.432 21.129 42.040 1.00 0.00 175 PRO A C 15
ATOM 33597 O O . PRO A 1 128 ? 34.889 21.305 40.947 1.00 0.00 175 PRO A O 15
ATOM 33608 N N . LYS A 1 129 ? 36.612 20.498 42.137 1.00 0.00 176 LYS A N 15
ATOM 33609 C CA . LYS A 1 129 ? 37.365 20.017 40.960 1.00 0.00 176 LYS A CA 15
ATOM 33610 C C . LYS A 1 129 ? 36.559 19.131 39.984 1.00 0.00 176 LYS A C 15
ATOM 33611 O O . LYS A 1 129 ? 36.500 19.473 38.797 1.00 0.00 176 LYS A O 15
ATOM 33630 N N . PRO A 1 130 ? 35.910 18.036 40.440 1.00 0.00 177 PRO A N 15
ATOM 33631 C CA . PRO A 1 130 ? 35.119 17.143 39.583 1.00 0.00 177 PRO A CA 15
ATOM 33632 C C . PRO A 1 130 ? 33.837 17.801 39.056 1.00 0.00 177 PRO A C 15
ATOM 33633 O O . PRO A 1 130 ? 33.282 17.363 38.048 1.00 0.00 177 PRO A O 15
ATOM 33644 N N . PHE A 1 131 ? 33.368 18.869 39.705 1.00 0.00 178 PHE A N 15
ATOM 33645 C CA . PHE A 1 131 ? 32.314 19.736 39.190 1.00 0.00 178 PHE A CA 15
ATOM 33646 C C . PHE A 1 131 ? 32.709 20.619 37.997 1.00 0.00 178 PHE A C 15
ATOM 33647 O O . PHE A 1 131 ? 32.056 20.610 36.957 1.00 0.00 178 PHE A O 15
ATOM 33664 N N . ILE A 1 132 ? 33.854 21.300 38.080 1.00 0.00 179 ILE A N 15
ATOM 33665 C CA . ILE A 1 132 ? 34.390 22.099 36.959 1.00 0.00 179 ILE A CA 15
ATOM 33666 C C . ILE A 1 132 ? 34.827 21.209 35.780 1.00 0.00 179 ILE A C 15
ATOM 33667 O O . ILE A 1 132 ? 34.776 21.619 34.619 1.00 0.00 179 ILE A O 15
ATOM 33683 N N . ASP A 1 133 ? 35.148 19.945 36.056 1.00 0.00 180 ASP A N 15
ATOM 33684 C CA . ASP A 1 133 ? 35.428 18.930 35.036 1.00 0.00 180 ASP A CA 15
ATOM 33685 C C . ASP A 1 133 ? 34.222 18.584 34.131 1.00 0.00 180 ASP A C 15
ATOM 33686 O O . ASP A 1 133 ? 34.401 18.067 33.028 1.00 0.00 180 ASP A O 15
ATOM 33695 N N . GLN A 1 134 ? 32.989 18.913 34.545 1.00 0.00 181 GLN A N 15
ATOM 33696 C CA . GLN A 1 134 ? 31.765 18.625 33.784 1.00 0.00 181 GLN A CA 15
ATOM 33697 C C . GLN A 1 134 ? 31.096 19.870 33.180 1.00 0.00 181 GLN A C 15
ATOM 33698 O O . GLN A 1 134 ? 30.141 19.738 32.406 1.00 0.00 181 GLN A O 15
ATOM 33712 N N . LEU A 1 135 ? 31.585 21.064 33.520 1.00 0.00 182 LEU A N 15
ATOM 33713 C CA . LEU A 1 135 ? 31.071 22.349 33.040 1.00 0.00 182 LEU A CA 15
ATOM 33714 C C . LEU A 1 135 ? 31.352 22.586 31.540 1.00 0.00 182 LEU A C 15
ATOM 33715 O O . LEU A 1 135 ? 32.394 22.157 31.033 1.00 0.00 182 LEU A O 15
ATOM 33731 N N . PRO A 1 136 ? 30.463 23.298 30.819 1.00 0.00 183 PRO A N 15
ATOM 33732 C CA . PRO A 1 136 ? 30.473 23.347 29.352 1.00 0.00 183 PRO A CA 15
ATOM 33733 C C . PRO A 1 136 ? 31.684 24.083 28.755 1.00 0.00 183 PRO A C 15
ATOM 33734 O O . PRO A 1 136 ? 32.119 23.727 27.659 1.00 0.00 183 PRO A O 15
ATOM 33745 N N . ASP A 1 137 ? 32.257 25.047 29.487 1.00 0.00 184 ASP A N 15
ATOM 33746 C CA . ASP A 1 137 ? 33.505 25.760 29.148 1.00 0.00 184 ASP A CA 15
ATOM 33747 C C . ASP A 1 137 ? 34.718 25.477 30.064 1.00 0.00 184 ASP A C 15
ATOM 33748 O O . ASP A 1 137 ? 35.780 26.093 29.927 1.00 0.00 184 ASP A O 15
ATOM 33757 N N . GLY A 1 138 ? 34.548 24.581 31.042 1.00 0.00 185 GLY A N 15
ATOM 33758 C CA . GLY A 1 138 ? 35.477 24.410 32.163 1.00 0.00 185 GLY A CA 15
ATOM 33759 C C . GLY A 1 138 ? 35.435 25.580 33.153 1.00 0.00 185 GLY A C 15
ATOM 33760 O O . GLY A 1 138 ? 34.373 26.166 33.381 1.00 0.00 185 GLY A O 15
ATOM 33764 N N . GLU A 1 139 ? 36.579 25.958 33.733 1.00 0.00 186 GLU A N 15
ATOM 33765 C CA . GLU A 1 139 ? 36.659 27.081 34.698 1.00 0.00 186 GLU A CA 15
ATOM 33766 C C . GLU A 1 139 ? 36.227 28.420 34.081 1.00 0.00 186 GLU A C 15
ATOM 33767 O O . GLU A 1 139 ? 35.712 29.298 34.770 1.00 0.00 186 GLU A O 15
ATOM 33779 N N . ARG A 1 140 ? 36.335 28.538 32.754 1.00 0.00 187 ARG A N 15
ATOM 33780 C CA . ARG A 1 140 ? 35.918 29.703 31.966 1.00 0.00 187 ARG A CA 15
ATOM 33781 C C . ARG A 1 140 ? 34.394 29.915 32.013 1.00 0.00 187 ARG A C 15
ATOM 33782 O O . ARG A 1 140 ? 33.909 30.953 31.577 1.00 0.00 187 ARG A O 15
ATOM 33803 N N . SER A 1 141 ? 33.635 28.953 32.557 1.00 0.00 188 SER A N 15
ATOM 33804 C CA . SER A 1 141 ? 32.197 29.065 32.828 1.00 0.00 188 SER A CA 15
ATOM 33805 C C . SER A 1 141 ? 31.901 29.785 34.151 1.00 0.00 188 SER A C 15
ATOM 33806 O O . SER A 1 141 ? 30.729 29.970 34.473 1.00 0.00 188 SER A O 15
ATOM 33814 N N . LEU A 1 142 ? 32.929 30.162 34.925 1.00 0.00 189 LEU A N 15
ATOM 33815 C CA . LEU A 1 142 ? 32.821 30.913 36.170 1.00 0.00 189 LEU A CA 15
ATOM 33816 C C . LEU A 1 142 ? 33.365 32.350 36.047 1.00 0.00 189 LEU A C 15
ATOM 33817 O O . LEU A 1 142 ? 33.084 33.162 36.920 1.00 0.00 189 LEU A O 15
ATOM 33833 N N . TYR A 1 143 ? 34.099 32.715 34.988 1.00 0.00 190 TYR A N 15
ATOM 33834 C CA . TYR A 1 143 ? 34.648 34.075 34.813 1.00 0.00 190 TYR A CA 15
ATOM 33835 C C . TYR A 1 143 ? 34.733 34.565 33.356 1.00 0.00 190 TYR A C 15
ATOM 33836 O O . TYR A 1 143 ? 34.694 33.754 32.433 1.00 0.00 190 TYR A O 15
ATOM 33854 N N . ASP A 1 144 ? 34.895 35.876 33.132 1.00 0.00 191 ASP A N 15
ATOM 33855 C CA . ASP A 1 144 ? 34.947 36.486 31.789 1.00 0.00 191 ASP A CA 15
ATOM 33856 C C . ASP A 1 144 ? 36.306 37.128 31.441 1.00 0.00 191 ASP A C 15
ATOM 33857 O O . ASP A 1 144 ? 36.487 38.348 31.503 1.00 0.00 191 ASP A O 15
ATOM 33866 N N . LEU A 1 145 ? 37.273 36.293 31.062 1.00 0.00 192 LEU A N 15
ATOM 33867 C CA . LEU A 1 145 ? 38.601 36.719 30.597 1.00 0.00 192 LEU A CA 15
ATOM 33868 C C . LEU A 1 145 ? 38.703 36.551 29.073 1.00 0.00 192 LEU A C 15
ATOM 33869 O O . LEU A 1 145 ? 38.425 35.462 28.552 1.00 0.00 192 LEU A O 15
#